Protein 5UL9 (pdb70)

Organism: Vibrio cholerae serotype O1 (strain ATCC 39315 / El Tor Inaba N16961) (NCBI:txid243277)

GO terms:
  GO:0042802 identical protein binding (F, IPI)

Radius of gyration: 40.73 Å; Cα contacts (8 Å, |Δi|>4): 2850; chains: 4; bounding box: 94×102×109 Å

Nearest PDB structures (foldseek):
  5uld-assembly2_D  TM=1.002E+00  e=3.074E-55  Vibrio cholerae O1 biovar El Tor str. N16961
  6ol1-assembly1_B  TM=9.976E-01  e=1.127E-53  Vibrio cholerae O1 biovar El Tor str. N16961
  6okz-assembly2_A  TM=9.983E-01  e=2.959E-51  Vibrio cholerae O1 biovar El Tor str. N16961
  6ol0-assembly2_B  TM=9.984E-01  e=7.138E-50  Vibrio cholerae O1 biovar El Tor str. N16961
  4f35-assembly1_D  TM=9.879E-01  e=2.222E-44  Vibrio cholerae

Sequence (1780 aa):
LHRNSLIVLADVALFLALYHFLPFEHNVVLGISMLAFIAVLWLTEALHVTVTAILVPVMAVFFGIFETQAALNNFANSIIFLFLGGFALAAAMHHQGLDKVIADKVLAMAQGKMSVAVFMLFGVTALLSMWISNTATAAMMLPLVLGVLSKVDADKQRSTYVFVLLGVAYSASIGGIATLVGSPPNAIAAAEVGLSFTDWMKFGLPTAMMMLPMAIAILYFLLKPTLNGMFELDRAPVNWDKGKVVTLGIFGLTVFLWIFSSPINAALGGFKSFDTLVALGAILMLSFARVVHWKEIQKTADWGVLLLFGGGLCLSNVLKQTGTSVFLANALSDMVSHMGIFVVILVVATFVVFLTEFASNTASAALLIPVFATVAEAFGMSPVLLSVLIAVAASCAFMLPVATPPNAIVFASGHIKQSEMMRVGLYLNIACIGLLTAIAMLFWQLHRNSLIVLADVALFLALYHFLPFEHNVVLGISMLAFIAVLWLTEALHVTVTAILVPVMAVFFGIFETQAALNNFANSIIFLFLGGFALAAAMHHQGLDKVIADKVLAMAQGKMSVAVFMLFGVTALLSMWISNTATAAMMLPLVLGVLSKVDADKQRSTYVFVLLGVAYSASIGGIATLVGSPPNAIAAAEVGLSFTDWMKFGLPTAMMMLPMAIAILYFLLKPTLNGMFELDRAPVNWDKGKVVTLGIFGLTVFLWIFSSPINAALGGFKSFDTLVALGAILMLSFARVVHWKEIQKTADWGVLLLFGGGLCLSNVLKQTGTSVFLANALSDMVSHMGIFVVILVVATFVVFLTEFASNTASAALLIPVFATVAEAFGMSPVLLSVLIAVAASCAFMLPVATPPNAIVFASGHIKQSEMMRVGLYLNIACIGLLTAIAMLFWQLHRNSLIVLADVALFLALYHFLPFEHNVVLGISMLAFIAVLWLTEALHVTVTAILVPVMAVFFGIFETQAALNNFANSIIFLFLGGFALAAAMHHQGLDKVIADKVLAMAQGKMSVAVFMLFGVTALLSMWISNTATAAMMLPLVLGVLSKVDADKQRSTYVFVLLGVAYSASIGGIATLVGSPPNAIAAAEVGLSFTDWMKFGLPTAMMMLPMAIAILYFLLKPTLNGMFELDRAPVNWDKGKVVTLGIFGLTVFLWIFSSPINAALGGFKSFDTLVALGAILMLSFARVVHWKEIQKTADWGVLLLFGGGLCLSNVLKQTGTSVFLANALSDMVSHMGIFVVILVVATFVVFLTEFASNTASAALLIPVFATVAEAFGMSPVLLSVLIAVAASCAFMLPVATPPNAIVFASGHIKQSEMMRVGLYLNIACIGLLTAIAMLFWQLHRNSLIVLADVALFLALYHFLPFEHNVVLGISMLAFIAVLWLTEALHVTVTAILVPVMAVFFGIFETQAALNNFANSIIFLFLGGFALAAAMHHQGLDKVIADKVLAMAQGKMSVAVFMLFGVTALLSMWISNTATAAMMLPLVLGVLSKVDADKQRSTYVFVLLGVAYSASIGGIATLVGSPPNAIAAAEVGLSFTDWMKFGLPTAMMMLPMAIAILYFLLKPTLNGMFELDRAPVNWDKGKVVTLGIFGLTVFLWIFSSPINAALGGFKSFDTLVALGAILMLSFARVVHWKEIQKTADWGVLLLFGGGLCLSNVLKQTGTSVFLANALSDMVSHMGIFVVILVVATFVVFLTEFASNTASAALLIPVFATVAEAFGMSPVLLSVLIAVAASCAFMLPVATPPNAIVFASGHIKQSEMMRVGLYLNIACIGLLTAIAMLFWQ

Structure (mmCIF, N/CA/C/O backbone):
data_5UL9
#
_entry.id   5UL9
#
_cell.length_a   106.125
_cell.length_b   102.112
_cell.length_c   167.991
_cell.angle_alpha   90.00
_cell.angle_beta   99.52
_cell.angle_gamma   90.00
#
_symmetry.space_group_name_H-M   'P 1 21 1'
#
loop_
_entity.id
_entity.type
_entity.pdbx_description
1 polymer 'Transporter, NadC family'
2 non-polymer 'SODIUM ION'
3 non-polymer 'CITRIC ACID'
#
loop_
_atom_site.group_PDB
_atom_site.id
_atom_site.type_symbol
_atom_site.label_atom_id
_atom_site.label_alt_id
_atom_site.label_comp_id
_atom_site.label_asym_id
_atom_site.label_entity_id
_atom_site.label_seq_id
_atom_site.pdbx_PDB_ins_code
_atom_site.Cartn_x
_atom_site.Cartn_y
_atom_site.Cartn_z
_atom_site.occupancy
_atom_site.B_iso_or_equiv
_atom_site.auth_seq_id
_atom_site.auth_comp_id
_atom_site.auth_asym_id
_atom_site.auth_atom_id
_atom_site.pdbx_PDB_model_num
ATOM 1 N N . LEU A 1 1 ? 17.877 41.313 76.524 1.00 103.61 18 LEU A N 1
ATOM 2 C CA . LEU A 1 1 ? 18.767 42.210 75.727 1.00 110.41 18 LEU A CA 1
ATOM 3 C C . LEU A 1 1 ? 18.200 42.532 74.333 1.00 115.44 18 LEU A C 1
ATOM 4 O O . LEU A 1 1 ? 18.372 43.646 73.832 1.00 123.41 18 LEU A O 1
ATOM 9 N N . HIS A 1 2 ? 17.529 41.558 73.718 1.00 114.61 19 HIS A N 1
ATOM 10 C CA . HIS A 1 2 ? 16.918 41.733 72.393 1.00 113.07 19 HIS A CA 1
ATOM 11 C C . HIS A 1 2 ? 15.535 42.393 72.484 1.00 104.74 19 HIS A C 1
ATOM 12 O O . HIS A 1 2 ? 14.876 42.316 73.526 1.00 100.88 19 HIS A O 1
ATOM 19 N N . ARG A 1 3 ? 15.111 43.043 71.396 1.00 97.17 20 ARG A N 1
ATOM 20 C CA . ARG A 1 3 ? 13.800 43.703 71.315 1.00 94.11 20 ARG A CA 1
ATOM 21 C C . ARG A 1 3 ? 12.675 42.785 71.784 1.00 91.66 20 ARG A C 1
ATOM 22 O O . ARG A 1 3 ? 11.895 43.133 72.676 1.00 92.68 20 ARG A O 1
ATOM 30 N N . ASN A 1 4 ? 12.616 41.607 71.173 1.00 83.96 21 ASN A N 1
ATOM 31 C CA . ASN A 1 4 ? 11.530 40.667 71.387 1.00 76.93 21 ASN A CA 1
ATOM 32 C C . ASN A 1 4 ? 11.503 40.078 72.793 1.00 75.53 21 ASN A C 1
ATOM 33 O O . ASN A 1 4 ? 10.428 39.859 73.351 1.00 79.55 21 ASN A O 1
ATOM 38 N N . SER A 1 5 ? 12.684 39.845 73.364 1.00 75.85 22 SER A N 1
ATOM 39 C CA . SER A 1 5 ? 12.803 39.381 74.747 1.00 77.73 22 SER A CA 1
ATOM 40 C C . SER A 1 5 ? 12.159 40.359 75.730 1.00 75.86 22 SER A C 1
ATOM 41 O O . SER A 1 5 ? 11.632 39.952 76.770 1.00 79.08 22 SER A O 1
ATOM 44 N N . LEU A 1 6 ? 12.204 41.643 75.385 1.00 70.36 23 LEU A N 1
ATOM 45 C CA . LEU A 1 6 ? 11.599 42.689 76.202 1.00 66.46 23 LEU A CA 1
ATOM 46 C C . LEU A 1 6 ? 10.093 42.719 76.030 1.00 63.96 23 LEU A C 1
ATOM 47 O O . LEU A 1 6 ? 9.361 42.740 77.023 1.00 60.44 23 LEU A O 1
ATOM 52 N N . ILE A 1 7 ? 9.640 42.716 74.770 1.00 61.53 24 ILE A N 1
ATOM 53 C CA . ILE A 1 7 ? 8.213 42.661 74.446 1.00 59.11 24 ILE A CA 1
ATOM 54 C C . ILE A 1 7 ? 7.549 41.535 75.236 1.00 58.05 24 ILE A C 1
ATOM 55 O O . ILE A 1 7 ? 6.467 41.716 75.800 1.00 62.61 24 ILE A O 1
ATOM 60 N N . VAL A 1 8 ? 8.221 40.386 75.279 1.00 52.71 25 VAL A N 1
ATOM 61 C CA . VAL A 1 8 ? 7.772 39.233 76.059 1.00 50.06 25 VAL A CA 1
ATOM 62 C C . VAL A 1 8 ? 7.663 39.557 77.551 1.00 50.17 25 VAL A C 1
ATOM 63 O O . VAL A 1 8 ? 6.628 39.294 78.174 1.00 53.06 25 VAL A O 1
ATOM 67 N N . LEU A 1 9 ? 8.717 40.144 78.111 1.00 49.45 26 LEU A N 1
ATOM 68 C CA . LEU A 1 9 ? 8.747 40.491 79.532 1.00 51.22 26 LEU A CA 1
ATOM 69 C C . LEU A 1 9 ? 7.744 41.583 79.892 1.00 51.93 26 LEU A C 1
ATOM 70 O O . LEU A 1 9 ? 7.152 41.556 80.974 1.00 49.79 26 LEU A O 1
ATOM 75 N N . ALA A 1 10 ? 7.567 42.537 78.977 1.00 54.21 27 ALA A N 1
ATOM 76 C CA . ALA A 1 10 ? 6.546 43.579 79.104 1.00 57.14 27 ALA A CA 1
ATOM 77 C C . ALA A 1 10 ? 5.149 42.989 79.012 1.00 56.98 27 ALA A C 1
ATOM 78 O O . ALA A 1 10 ? 4.215 43.481 79.642 1.00 60.33 27 ALA A O 1
ATOM 80 N N . ASP A 1 11 ? 5.013 41.936 78.215 1.00 55.46 28 ASP A N 1
ATOM 81 C CA . ASP A 1 11 ? 3.744 41.252 78.087 1.00 54.34 28 ASP A CA 1
ATOM 82 C C . ASP A 1 11 ? 3.455 40.422 79.335 1.00 54.70 28 ASP A C 1
ATOM 83 O O . ASP A 1 11 ? 2.324 40.423 79.835 1.00 57.78 28 ASP A O 1
ATOM 88 N N . VAL A 1 12 ? 4.481 39.728 79.833 1.00 49.23 29 VAL A N 1
ATOM 89 C CA . VAL A 1 12 ? 4.397 39.000 81.104 1.00 47.48 29 VAL A CA 1
ATOM 90 C C . VAL A 1 12 ? 4.025 39.964 82.232 1.00 49.53 29 VAL A C 1
ATOM 91 O O . VAL A 1 12 ? 3.182 39.647 83.079 1.00 49.14 29 VAL A O 1
ATOM 95 N N . ALA A 1 13 ? 4.644 41.145 82.218 1.00 50.98 30 ALA A N 1
ATOM 96 C CA . ALA A 1 13 ? 4.280 42.217 83.131 1.00 50.65 30 ALA A CA 1
ATOM 97 C C . ALA A 1 13 ? 2.805 42.579 82.949 1.00 50.81 30 ALA A C 1
ATOM 98 O O . ALA A 1 13 ? 2.037 42.525 83.911 1.00 49.52 30 ALA A O 1
ATOM 100 N N . LEU A 1 14 ? 2.416 42.899 81.711 1.00 51.98 31 LEU A N 1
ATOM 101 C CA . LEU A 1 14 ? 1.035 43.293 81.376 1.00 54.00 31 LEU A CA 1
ATOM 102 C C . LEU A 1 14 ? 0.006 42.284 81.862 1.00 55.74 31 LEU A C 1
ATOM 103 O O . LEU A 1 14 ? -1.032 42.663 82.421 1.00 53.05 31 LEU A O 1
ATOM 108 N N . PHE A 1 15 ? 0.294 41.005 81.625 1.00 55.97 32 PHE A N 1
ATOM 109 C CA . PHE A 1 15 ? -0.563 39.921 82.084 1.00 56.28 32 PHE A CA 1
ATOM 110 C C . PHE A 1 15 ? -0.708 39.989 83.589 1.00 54.50 32 PHE A C 1
ATOM 111 O O . PHE A 1 15 ? -1.816 40.161 84.094 1.00 56.88 32 PHE A O 1
ATOM 119 N N . LEU A 1 16 ? 0.421 39.857 84.288 1.00 50.10 33 LEU A N 1
ATOM 120 C CA . LEU A 1 16 ? 0.474 39.964 85.744 1.00 46.95 33 LEU A CA 1
ATOM 121 C C . LEU A 1 16 ? -0.317 41.160 86.265 1.00 46.56 33 LEU A C 1
ATOM 122 O O . LEU A 1 16 ? -1.074 41.037 87.229 1.00 42.87 33 LEU A O 1
ATOM 127 N N . ALA A 1 17 ? -0.136 42.305 85.606 1.00 48.69 34 ALA A N 1
ATOM 128 C CA . ALA A 1 17 ? -0.844 43.540 85.936 1.00 48.78 34 ALA A CA 1
ATOM 129 C C . ALA A 1 17 ? -2.353 43.372 85.801 1.00 49.00 34 ALA A C 1
ATOM 130 O O . ALA A 1 17 ? -3.084 43.515 86.777 1.00 50.31 34 ALA A O 1
ATOM 132 N N . LEU A 1 18 ? -2.809 43.052 84.592 1.00 49.99 35 LEU A N 1
ATOM 133 C CA . LEU A 1 18 ? -4.227 42.824 84.322 1.00 51.40 35 LEU A CA 1
ATOM 134 C C . LEU A 1 18 ? -4.826 41.786 85.261 1.00 56.21 35 LEU A C 1
ATOM 135 O O . LEU A 1 18 ? -5.948 41.944 85.747 1.00 61.96 35 LEU A O 1
ATOM 140 N N . TYR A 1 19 ? -4.062 40.729 85.510 1.00 59.36 36 TYR A N 1
ATOM 141 C CA . TYR A 1 19 ? -4.501 39.632 86.353 1.00 67.90 36 TYR A CA 1
ATOM 142 C C . TYR A 1 19 ? -4.850 40.095 87.762 1.00 70.85 36 TYR A C 1
ATOM 143 O O . TYR A 1 19 ? -5.915 39.758 88.276 1.00 75.91 36 TYR A O 1
ATOM 152 N N . HIS A 1 20 ? -3.958 40.877 88.369 1.00 73.27 37 HIS A N 1
ATOM 153 C CA . HIS A 1 20 ? -4.127 41.323 89.752 1.00 76.97 37 HIS A CA 1
ATOM 154 C C . HIS A 1 20 ? -5.060 42.518 89.924 1.00 70.38 37 HIS A C 1
ATOM 155 O O . HIS A 1 20 ? -5.658 42.686 90.983 1.00 68.92 37 HIS A O 1
ATOM 162 N N . PHE A 1 21 ? -5.193 43.334 88.881 1.00 67.05 38 PHE A N 1
ATOM 163 C CA . PHE A 1 21 ? -5.835 44.647 89.005 1.00 61.99 38 PHE A CA 1
ATOM 164 C C . PHE A 1 21 ? -7.259 44.752 88.453 1.00 57.16 38 PHE A C 1
ATOM 165 O O . PHE A 1 21 ? -8.014 45.625 88.876 1.00 55.15 38 PHE A O 1
ATOM 173 N N . LEU A 1 22 ? -7.628 43.880 87.519 1.00 55.51 39 LEU A N 1
ATOM 174 C CA . LEU A 1 22 ? -8.981 43.901 86.964 1.00 54.77 39 LEU A CA 1
ATOM 175 C C . LEU A 1 22 ? -10.010 43.490 88.014 1.00 57.79 39 LEU A C 1
ATOM 176 O O . LEU A 1 22 ? -9.783 42.536 88.763 1.00 63.63 39 LEU A O 1
ATOM 181 N N . PRO A 1 23 ? -11.142 44.216 88.074 1.00 54.46 40 PRO A N 1
ATOM 182 C CA . PRO A 1 23 ? -12.103 44.069 89.153 1.00 54.68 40 PRO A CA 1
ATOM 183 C C . PRO A 1 23 ? -13.325 43.247 88.756 1.00 55.55 40 PRO A C 1
ATOM 184 O O . PRO A 1 23 ? -14.460 43.704 88.920 1.00 55.94 40 PRO A O 1
ATOM 188 N N . PHE A 1 24 ? -13.095 42.037 88.259 1.00 54.30 41 PHE A N 1
ATOM 189 C CA . PHE A 1 24 ? -14.199 41.183 87.850 1.00 59.30 41 PHE A CA 1
ATOM 190 C C . PHE A 1 24 ? -14.170 39.796 88.490 1.00 59.62 41 PHE A C 1
ATOM 191 O O . PHE A 1 24 ? -13.211 39.423 89.173 1.00 49.93 41 PHE A O 1
ATOM 199 N N . GLU A 1 25 ? -15.254 39.054 88.266 1.00 65.31 42 GLU A N 1
ATOM 200 C CA . GLU A 1 25 ? -15.329 37.635 88.567 1.00 67.28 42 GLU A CA 1
ATOM 201 C C . GLU A 1 25 ? -14.077 36.951 88.005 1.00 66.51 42 GLU A C 1
ATOM 202 O O . GLU A 1 25 ? -13.657 37.244 86.886 1.00 68.16 42 GLU A O 1
ATOM 208 N N . HIS A 1 26 ? -13.492 36.051 88.792 1.00 68.00 43 HIS A N 1
ATOM 209 C CA . HIS A 1 26 ? -12.168 35.477 88.518 1.00 70.96 43 HIS A CA 1
ATOM 210 C C . HIS A 1 26 ? -11.915 34.954 87.098 1.00 67.56 43 HIS A C 1
ATOM 211 O O . HIS A 1 26 ? -10.856 35.218 86.524 1.00 62.39 43 HIS A O 1
ATOM 218 N N . ASN A 1 27 ? -12.874 34.207 86.551 1.00 66.08 44 ASN A N 1
ATOM 219 C CA . ASN A 1 27 ? -12.760 33.629 85.206 1.00 63.00 44 ASN A CA 1
ATOM 220 C C . ASN A 1 27 ? -12.607 34.663 84.098 1.00 62.09 44 ASN A C 1
ATOM 221 O O . ASN A 1 27 ? -11.800 34.487 83.179 1.00 65.42 44 ASN A O 1
ATOM 226 N N . VAL A 1 28 ? -13.387 35.735 84.192 1.00 55.00 45 VAL A N 1
ATOM 227 C CA . VAL A 1 28 ? -13.321 36.823 83.231 1.00 48.77 45 VAL A CA 1
ATOM 228 C C . VAL A 1 28 ? -11.949 37.486 83.265 1.00 49.16 45 VAL A C 1
ATOM 229 O O . VAL A 1 28 ? -11.375 37.757 82.214 1.00 58.15 45 VAL A O 1
ATOM 233 N N . VAL A 1 29 ? -11.428 37.725 84.467 1.00 44.49 46 VAL A N 1
ATOM 234 C CA . VAL A 1 29 ? -10.090 38.282 84.656 1.00 44.88 46 VAL A CA 1
ATOM 235 C C . VAL A 1 29 ? -9.035 37.428 83.961 1.00 50.22 46 VAL A C 1
ATOM 236 O O . VAL A 1 29 ? -8.196 37.944 83.212 1.00 52.80 46 VAL A O 1
ATOM 240 N N . LEU A 1 30 ? -9.084 36.123 84.229 1.00 49.49 47 LEU A N 1
ATOM 241 C CA . LEU A 1 30 ? -8.150 35.164 83.651 1.00 44.86 47 LEU A CA 1
ATOM 242 C C . LEU A 1 30 ? -8.275 35.134 82.132 1.00 42.94 47 LEU A C 1
ATOM 243 O O . LEU A 1 30 ? -7.260 35.139 81.422 1.00 46.65 47 LEU A O 1
ATOM 248 N N . GLY A 1 31 ? -9.519 35.111 81.651 1.00 34.76 48 GLY A N 1
ATOM 249 C CA . GLY A 1 31 ? -9.803 35.097 80.228 1.00 31.53 48 GLY A CA 1
ATOM 250 C C . GLY A 1 31 ? -9.342 36.359 79.519 1.00 32.37 48 GLY A C 1
ATOM 251 O O . GLY A 1 31 ? -8.775 36.290 78.420 1.00 34.38 48 GLY A O 1
ATOM 252 N N . ILE A 1 32 ? -9.589 37.510 80.142 1.00 30.36 49 ILE A N 1
ATOM 253 C CA . ILE A 1 32 ? -9.148 38.798 79.606 1.00 35.81 49 ILE A CA 1
ATOM 254 C C . ILE A 1 32 ? -7.620 38.883 79.595 1.00 38.97 49 ILE A C 1
ATOM 255 O O . ILE A 1 32 ? -7.027 39.210 78.569 1.00 41.44 49 ILE A O 1
ATOM 260 N N . SER A 1 33 ? -6.999 38.582 80.736 1.00 43.27 50 SER A N 1
ATOM 261 C CA . SER A 1 33 ? -5.543 38.596 80.869 1.00 47.24 50 SER A CA 1
ATOM 262 C C . SER A 1 33 ? -4.867 37.744 79.805 1.00 50.82 50 SER A C 1
ATOM 263 O O . SER A 1 33 ? -3.901 38.187 79.169 1.00 56.08 50 SER A O 1
ATOM 266 N N . MET A 1 34 ? -5.379 36.529 79.608 1.00 46.66 51 MET A N 1
ATOM 267 C CA . MET A 1 34 ? -4.866 35.654 78.560 1.00 45.92 51 MET A CA 1
ATOM 268 C C . MET A 1 34 ? -5.060 36.261 77.178 1.00 41.13 51 MET A C 1
ATOM 269 O O . MET A 1 34 ? -4.133 36.237 76.372 1.00 39.60 51 MET A O 1
ATOM 274 N N . LEU A 1 35 ? -6.247 36.812 76.914 1.00 36.39 52 LEU A N 1
ATOM 275 C CA . LEU A 1 35 ? -6.527 37.413 75.611 1.00 30.62 52 LEU A CA 1
ATOM 276 C C . LEU A 1 35 ? -5.517 38.489 75.250 1.00 26.25 52 LEU A C 1
ATOM 277 O O . LEU A 1 35 ? -5.002 38.495 74.132 1.00 19.06 52 LEU A O 1
ATOM 282 N N . ALA A 1 36 ? -5.251 39.385 76.201 1.00 28.53 53 ALA A N 1
ATOM 283 C CA . ALA A 1 36 ? -4.242 40.438 76.053 1.00 33.45 53 ALA A CA 1
ATOM 284 C C . ALA A 1 36 ? -2.841 39.867 75.828 1.00 35.08 53 ALA A C 1
ATOM 285 O O . ALA A 1 36 ? -2.142 40.263 74.889 1.00 35.26 53 ALA A O 1
ATOM 287 N N . PHE A 1 37 ? -2.445 38.936 76.694 1.00 35.41 54 PHE A N 1
ATOM 288 C CA . PHE A 1 37 ? -1.160 38.275 76.579 1.00 37.82 54 PHE A CA 1
ATOM 289 C C . PHE A 1 37 ? -0.945 37.768 75.159 1.00 38.35 54 PHE A C 1
ATOM 290 O O . PHE A 1 37 ? -0.009 38.184 74.474 1.00 46.34 54 PHE A O 1
ATOM 298 N N . ILE A 1 38 ? -1.819 36.874 74.719 1.00 36.44 55 ILE A N 1
ATOM 299 C CA . ILE A 1 38 ? -1.747 36.299 73.382 1.00 39.98 55 ILE A CA 1
ATOM 300 C C . ILE A 1 38 ? -1.798 37.386 72.303 1.00 43.61 55 ILE A C 1
ATOM 301 O O . ILE A 1 38 ? -0.949 37.400 71.405 1.00 47.78 55 ILE A O 1
ATOM 306 N N . ALA A 1 39 ? -2.773 38.295 72.416 1.00 44.59 56 ALA A N 1
ATOM 307 C CA . ALA A 1 39 ? -2.972 39.409 71.471 1.00 42.59 56 ALA A CA 1
ATOM 308 C C . ALA A 1 39 ? -1.679 40.116 71.105 1.00 43.12 56 ALA A C 1
ATOM 309 O O . ALA A 1 39 ? -1.383 40.297 69.920 1.00 44.35 56 ALA A O 1
ATOM 311 N N . VAL A 1 40 ? -0.930 40.507 72.138 1.00 42.91 57 VAL A N 1
ATOM 312 C CA . VAL A 1 40 ? 0.402 41.106 72.013 1.00 39.64 57 VAL A CA 1
ATOM 313 C C . VAL A 1 40 ? 1.380 40.189 71.268 1.00 40.01 57 VAL A C 1
ATOM 314 O O . VAL A 1 40 ? 1.922 40.562 70.223 1.00 40.37 57 VAL A O 1
ATOM 318 N N . LEU A 1 41 ? 1.571 38.985 71.799 1.00 38.07 58 LEU A N 1
ATOM 319 C CA . LEU A 1 41 ? 2.527 38.021 71.258 1.00 42.63 58 LEU A CA 1
ATOM 320 C C . LEU A 1 41 ? 2.342 37.658 69.786 1.00 47.72 58 LEU A C 1
ATOM 321 O O . LEU A 1 41 ? 3.296 37.224 69.126 1.00 49.78 58 LEU A O 1
ATOM 326 N N . TRP A 1 42 ? 1.120 37.808 69.280 1.00 51.61 59 TRP A N 1
ATOM 327 C CA . TRP A 1 42 ? 0.819 37.458 67.890 1.00 51.75 59 TRP A CA 1
ATOM 328 C C . TRP A 1 42 ? 0.924 38.648 66.963 1.00 51.75 59 TRP A C 1
ATOM 329 O O . TRP A 1 42 ? 1.203 38.501 65.772 1.00 51.32 59 TRP A O 1
ATOM 340 N N . LEU A 1 43 ? 0.683 39.828 67.512 1.00 54.34 60 LEU A N 1
ATOM 341 C CA . LEU A 1 43 ? 0.746 41.041 66.726 1.00 58.07 60 LEU A CA 1
ATOM 342 C C . LEU A 1 43 ? 2.176 41.555 66.638 1.00 59.60 60 LEU A C 1
ATOM 343 O O . LEU A 1 43 ? 2.631 41.953 65.562 1.00 65.81 60 LEU A O 1
ATOM 348 N N . THR A 1 44 ? 2.890 41.525 67.759 1.00 58.06 61 THR A N 1
ATOM 349 C CA . THR A 1 44 ? 4.313 41.860 67.757 1.00 55.22 61 THR A CA 1
ATOM 350 C C . THR A 1 44 ? 5.146 40.763 67.096 1.00 53.93 61 THR A C 1
ATOM 351 O O . THR A 1 44 ? 6.083 41.054 66.363 1.00 58.55 61 THR A O 1
ATOM 355 N N . GLU A 1 45 ? 4.783 39.509 67.346 1.00 52.82 62 GLU A N 1
ATOM 356 C CA . GLU A 1 45 ? 5.571 38.358 66.901 1.00 54.41 62 GLU A CA 1
ATOM 357 C C . GLU A 1 45 ? 6.931 38.309 67.610 1.00 50.51 62 GLU A C 1
ATOM 358 O O . GLU A 1 45 ? 7.942 37.938 67.014 1.00 41.91 62 GLU A O 1
ATOM 364 N N . ALA A 1 46 ? 6.927 38.689 68.890 1.00 51.55 63 ALA A N 1
ATOM 365 C CA . ALA A 1 46 ? 8.076 38.543 69.788 1.00 50.99 63 ALA A CA 1
ATOM 366 C C . ALA A 1 46 ? 8.522 37.088 69.873 1.00 53.17 63 ALA A C 1
ATOM 367 O O . ALA A 1 46 ? 9.720 36.801 69.865 1.00 58.24 63 ALA A O 1
ATOM 369 N N . LEU A 1 47 ? 7.552 36.181 69.968 1.00 53.36 64 LEU A N 1
ATOM 370 C CA . LEU A 1 47 ? 7.787 34.750 69.789 1.00 56.60 64 LEU A CA 1
ATOM 371 C C . LEU A 1 47 ? 7.177 34.333 68.457 1.00 57.90 64 LEU A C 1
ATOM 372 O O . LEU A 1 47 ? 6.231 34.975 67.990 1.00 61.96 64 LEU A O 1
ATOM 377 N N . HIS A 1 48 ? 7.706 33.271 67.846 1.00 55.99 65 HIS A N 1
ATOM 378 C CA . HIS A 1 48 ? 7.151 32.786 66.586 1.00 58.65 65 HIS A CA 1
ATOM 379 C C . HIS A 1 48 ? 5.659 32.523 66.753 1.00 60.64 65 HIS A C 1
ATOM 380 O O . HIS A 1 48 ? 5.236 31.930 67.746 1.00 67.63 65 HIS A O 1
ATOM 387 N N . VAL A 1 49 ? 4.879 32.994 65.783 1.00 58.88 66 VAL A N 1
ATOM 388 C CA . VAL A 1 49 ? 3.445 32.705 65.662 1.00 58.50 66 VAL A CA 1
ATOM 389 C C . VAL A 1 49 ? 3.061 31.306 66.179 1.00 56.83 66 VAL A C 1
ATOM 390 O O . VAL A 1 49 ? 2.079 31.160 66.913 1.00 59.90 66 VAL A O 1
ATOM 394 N N . THR A 1 50 ? 3.844 30.292 65.801 1.00 48.15 67 THR A N 1
ATOM 395 C CA . THR A 1 50 ? 3.580 28.897 66.167 1.00 40.64 67 THR A CA 1
ATOM 396 C C . THR A 1 50 ? 3.920 28.576 67.623 1.00 42.21 67 THR A C 1
ATOM 397 O O . THR A 1 50 ? 3.276 27.736 68.246 1.00 48.91 67 THR A O 1
ATOM 401 N N . VAL A 1 51 ? 4.930 29.235 68.167 1.00 41.97 68 VAL A N 1
ATOM 402 C CA . VAL A 1 51 ? 5.287 29.027 69.568 1.00 40.88 68 VAL A CA 1
ATOM 403 C C . VAL A 1 51 ? 4.203 29.629 70.467 1.00 41.92 68 VAL A C 1
ATOM 404 O O . VAL A 1 51 ? 3.853 29.054 71.500 1.00 42.60 68 VAL A O 1
ATOM 408 N N . THR A 1 52 ? 3.667 30.776 70.051 1.00 43.96 69 THR A N 1
ATOM 409 C CA . THR A 1 52 ? 2.541 31.413 70.735 1.00 49.13 69 THR A CA 1
ATOM 410 C C . THR A 1 52 ? 1.312 30.500 70.668 1.00 51.35 69 THR A C 1
ATOM 411 O O . THR A 1 52 ? 0.572 30.364 71.644 1.00 54.21 69 THR A O 1
ATOM 415 N N . ALA A 1 53 ? 1.114 29.873 69.510 1.00 50.07 70 ALA A N 1
ATOM 416 C CA . ALA A 1 53 ? 0.025 28.928 69.307 1.00 48.96 70 ALA A CA 1
ATOM 417 C C . ALA A 1 53 ? 0.064 27.798 70.336 1.00 50.03 70 ALA A C 1
ATOM 418 O O . ALA A 1 53 ? -0.965 27.454 70.927 1.00 55.56 70 ALA A O 1
ATOM 420 N N . ILE A 1 54 ? 1.260 27.247 70.548 1.00 43.81 71 ILE A N 1
ATOM 421 C CA . ILE A 1 54 ? 1.502 26.194 71.528 1.00 41.44 71 ILE A CA 1
ATOM 422 C C . ILE A 1 54 ? 1.344 26.730 72.946 1.00 43.49 71 ILE A C 1
ATOM 423 O O . ILE A 1 54 ? 1.001 25.988 73.869 1.00 51.87 71 ILE A O 1
ATOM 428 N N . LEU A 1 55 ? 1.592 28.021 73.118 1.00 42.78 72 LEU A N 1
ATOM 429 C CA . LEU A 1 55 ? 1.511 28.628 74.439 1.00 38.81 72 LEU A CA 1
ATOM 430 C C . LEU A 1 55 ? 0.071 28.659 74.971 1.00 37.11 72 LEU A C 1
ATOM 431 O O . LEU A 1 55 ? -0.144 28.588 76.183 1.00 36.95 72 LEU A O 1
ATOM 436 N N . VAL A 1 56 ? -0.899 28.739 74.055 1.00 35.71 73 VAL A N 1
ATOM 437 C CA . VAL A 1 56 ? -2.325 28.799 74.416 1.00 33.44 73 VAL A CA 1
ATOM 438 C C . VAL A 1 56 ? -2.781 27.606 75.288 1.00 30.65 73 VAL A C 1
ATOM 439 O O . VAL A 1 56 ? -3.279 27.810 76.402 1.00 28.14 73 VAL A O 1
ATOM 443 N N . PRO A 1 57 ? -2.594 26.361 74.804 1.00 27.33 74 PRO A N 1
ATOM 444 C CA . PRO A 1 57 ? -3.105 25.252 75.605 1.00 31.10 74 PRO A CA 1
ATOM 445 C C . PRO A 1 57 ? -2.353 25.123 76.906 1.00 38.75 74 PRO A C 1
ATOM 446 O O . PRO A 1 57 ? -2.987 24.946 77.946 1.00 48.68 74 PRO A O 1
ATOM 450 N N . VAL A 1 58 ? -1.023 25.230 76.850 1.00 38.90 75 VAL A N 1
ATOM 451 C CA . VAL A 1 58 ? -0.189 25.071 78.040 1.00 38.03 75 VAL A CA 1
ATOM 452 C C . VAL A 1 58 ? -0.586 26.063 79.154 1.00 39.84 75 VAL A C 1
ATOM 453 O O . VAL A 1 58 ? -0.482 25.745 80.340 1.00 40.21 75 VAL A O 1
ATOM 457 N N . MET A 1 59 ? -1.088 27.239 78.775 1.00 41.07 76 MET A N 1
ATOM 458 C CA . MET A 1 59 ? -1.692 28.151 79.750 1.00 43.41 76 MET A CA 1
ATOM 459 C C . MET A 1 59 ? -3.041 27.621 80.224 1.00 45.75 76 MET A C 1
ATOM 460 O O . MET A 1 59 ? -3.249 27.410 81.422 1.00 48.07 76 MET A O 1
ATOM 465 N N . ALA A 1 60 ? -3.946 27.416 79.266 1.00 45.97 77 ALA A N 1
ATOM 466 C CA . ALA A 1 60 ? -5.288 26.904 79.523 1.00 45.27 77 ALA A CA 1
ATOM 467 C C . ALA A 1 60 ? -5.243 25.765 80.536 1.00 47.97 77 ALA A C 1
ATOM 468 O O . ALA A 1 60 ? -6.061 25.709 81.458 1.00 51.58 77 ALA A O 1
ATOM 470 N N . VAL A 1 61 ? -4.258 24.884 80.369 1.00 46.97 78 VAL A N 1
ATOM 471 C CA . VAL A 1 61 ? -4.113 23.696 81.202 1.00 49.64 78 VAL A CA 1
ATOM 472 C C . VAL A 1 61 ? -3.624 24.040 82.595 1.00 46.93 78 VAL A C 1
ATOM 473 O O . VAL A 1 61 ? -4.159 23.534 83.585 1.00 46.79 78 VAL A O 1
ATOM 477 N N . PHE A 1 62 ? -2.603 24.889 82.665 1.00 43.81 79 PHE A N 1
ATOM 478 C CA . PHE A 1 62 ? -2.049 25.273 83.951 1.00 43.29 79 PHE A CA 1
ATOM 479 C C . PHE A 1 62 ? -3.011 26.133 84.753 1.00 41.45 79 PHE A C 1
ATOM 480 O O . PHE A 1 62 ? -3.069 26.028 85.980 1.00 43.15 79 PHE A O 1
ATOM 488 N N . PHE A 1 63 ? -3.793 26.952 84.059 1.00 40.42 80 PHE A N 1
ATOM 489 C CA . PHE A 1 63 ? -4.818 27.744 84.727 1.00 44.06 80 PHE A CA 1
ATOM 490 C C . PHE A 1 63 ? -6.170 27.035 84.852 1.00 41.39 80 PHE A C 1
ATOM 491 O O . PHE A 1 63 ? -7.206 27.679 84.966 1.00 38.75 80 PHE A O 1
ATOM 499 N N . GLY A 1 64 ? -6.143 25.705 84.831 1.00 41.66 81 GLY A N 1
ATOM 500 C CA . GLY A 1 64 ? -7.317 24.882 85.130 1.00 48.69 81 GLY A CA 1
ATOM 501 C C . GLY A 1 64 ? -8.544 25.031 84.245 1.00 49.06 81 GLY A C 1
ATOM 502 O O . GLY A 1 64 ? -9.585 24.443 84.533 1.00 48.79 81 GLY A O 1
ATOM 503 N N . ILE A 1 65 ? -8.424 25.813 83.176 1.00 49.99 82 ILE A N 1
ATOM 504 C CA . ILE A 1 65 ? -9.527 26.023 82.239 1.00 50.44 82 ILE A CA 1
ATOM 505 C C . ILE A 1 65 ? -9.919 24.714 81.541 1.00 54.35 82 ILE A C 1
ATOM 506 O O . ILE A 1 65 ? -11.105 24.427 81.381 1.00 63.85 82 ILE A O 1
ATOM 511 N N . PHE A 1 66 ? -8.924 23.928 81.136 1.00 55.45 83 PHE A N 1
ATOM 512 C CA . PHE A 1 66 ? -9.154 22.635 80.491 1.00 56.74 83 PHE A CA 1
ATOM 513 C C . PHE A 1 66 ? -8.211 21.573 81.039 1.00 58.81 83 PHE A C 1
ATOM 514 O O . PHE A 1 66 ? -7.223 21.897 81.705 1.00 60.45 83 PHE A O 1
ATOM 522 N N . GLU A 1 67 ? -8.512 20.307 80.748 1.00 57.96 84 GLU A N 1
ATOM 523 C CA . GLU A 1 67 ? -7.580 19.219 81.037 1.00 59.75 84 GLU A CA 1
ATOM 524 C C . GLU A 1 67 ? -6.639 19.031 79.847 1.00 54.88 84 GLU A C 1
ATOM 525 O O . GLU A 1 67 ? -7.035 19.270 78.705 1.00 51.82 84 GLU A O 1
ATOM 531 N N . THR A 1 68 ? -5.397 18.617 80.112 1.00 51.47 85 THR A N 1
ATOM 532 C CA . THR A 1 68 ? -4.345 18.605 79.075 1.00 44.72 85 THR A CA 1
ATOM 533 C C . THR A 1 68 ? -4.829 18.010 77.752 1.00 39.06 85 THR A C 1
ATOM 534 O O . THR A 1 68 ? -4.626 18.598 76.687 1.00 34.91 85 THR A O 1
ATOM 538 N N . GLN A 1 69 ? -5.487 16.854 77.829 1.00 36.96 86 GLN A N 1
ATOM 539 C CA . GLN A 1 69 ? -5.936 16.154 76.629 1.00 37.25 86 GLN A CA 1
ATOM 540 C C . GLN A 1 69 ? -7.047 16.902 75.904 1.00 32.14 86 GLN A C 1
ATOM 541 O O . GLN A 1 69 ? -7.083 16.920 74.672 1.00 27.81 86 GLN A O 1
ATOM 547 N N . ALA A 1 70 ? -7.940 17.519 76.673 1.00 31.09 87 ALA A N 1
ATOM 548 C CA . ALA A 1 70 ? -9.047 18.286 76.101 1.00 36.15 87 ALA A CA 1
ATOM 549 C C . ALA A 1 70 ? -8.504 19.455 75.294 1.00 35.63 87 ALA A C 1
ATOM 550 O O . ALA A 1 70 ? -8.956 19.695 74.160 1.00 36.68 87 ALA A O 1
ATOM 552 N N . ALA A 1 71 ? -7.521 20.155 75.871 1.00 32.22 88 ALA A N 1
ATOM 553 C CA . ALA A 1 71 ? -6.891 21.307 75.223 1.00 29.45 88 ALA A CA 1
ATOM 554 C C . ALA A 1 71 ? -6.152 20.894 73.954 1.00 27.93 88 ALA A C 1
ATOM 555 O O . ALA A 1 71 ? -6.222 21.584 72.941 1.00 28.83 88 ALA A O 1
ATOM 557 N N . LEU A 1 72 ? -5.466 19.757 74.012 1.00 23.27 89 LEU A N 1
ATOM 558 C CA . LEU A 1 72 ? -4.689 19.285 72.882 1.00 27.62 89 LEU A CA 1
ATOM 559 C C . LEU A 1 72 ? -5.561 18.850 71.719 1.00 33.06 89 LEU A C 1
ATOM 560 O O . LEU A 1 72 ? -5.232 19.098 70.555 1.00 38.29 89 LEU A O 1
ATOM 565 N N . ASN A 1 73 ? -6.677 18.205 72.043 1.00 38.73 90 ASN A N 1
ATOM 566 C CA . ASN A 1 73 ? -7.624 17.724 71.041 1.00 39.93 90 ASN A CA 1
ATOM 567 C C . ASN A 1 73 ? -7.971 18.742 69.962 1.00 43.86 90 ASN A C 1
ATOM 568 O O . ASN A 1 73 ? -8.414 18.364 68.870 1.00 50.09 90 ASN A O 1
ATOM 573 N N . ASN A 1 74 ? -7.773 20.022 70.275 1.00 43.69 91 ASN A N 1
ATOM 574 C CA . ASN A 1 74 ? -7.996 21.114 69.333 1.00 48.84 91 ASN A CA 1
ATOM 575 C C . ASN A 1 74 ? -7.113 21.024 68.086 1.00 49.45 91 ASN A C 1
ATOM 576 O O . ASN A 1 74 ? -7.552 21.310 66.963 1.00 53.01 91 ASN A O 1
ATOM 581 N N . PHE A 1 75 ? -5.873 20.601 68.296 1.00 44.17 92 PHE A N 1
ATOM 582 C CA . PHE A 1 75 ? -4.908 20.463 67.222 1.00 41.73 92 PHE A CA 1
ATOM 583 C C . PHE A 1 75 ? -5.256 19.356 66.226 1.00 43.41 92 PHE A C 1
ATOM 584 O O . PHE A 1 75 ? -4.585 19.205 65.209 1.00 47.12 92 PHE A O 1
ATOM 592 N N . ALA A 1 76 ? -6.308 18.592 66.502 1.00 46.07 93 ALA A N 1
ATOM 593 C CA . ALA A 1 76 ? -6.759 17.561 65.575 1.00 42.97 93 ALA A CA 1
ATOM 594 C C . ALA A 1 76 ? -8.122 17.884 64.946 1.00 42.66 93 ALA A C 1
ATOM 595 O O . ALA A 1 76 ? -8.808 16.991 64.445 1.00 41.87 93 ALA A O 1
ATOM 597 N N . ASN A 1 77 ? -8.508 19.159 64.956 1.00 41.62 94 ASN A N 1
ATOM 598 C CA . ASN A 1 77 ? -9.718 19.580 64.261 1.00 45.32 94 ASN A CA 1
ATOM 599 C C . ASN A 1 77 ? -9.668 19.157 62.793 1.00 46.65 94 ASN A C 1
ATOM 600 O O . ASN A 1 77 ? -8.604 19.181 62.180 1.00 54.98 94 ASN A O 1
ATOM 605 N N . SER A 1 78 ? -10.818 18.778 62.236 1.00 46.33 95 SER A N 1
ATOM 606 C CA . SER A 1 78 ? -10.893 18.263 60.860 1.00 46.27 95 SER A CA 1
ATOM 607 C C . SER A 1 78 ? -10.474 19.248 59.756 1.00 45.40 95 SER A C 1
ATOM 608 O O . SER A 1 78 ? -10.049 18.819 58.680 1.00 43.61 95 SER A O 1
ATOM 611 N N . ILE A 1 79 ? -10.601 20.552 60.013 1.00 45.09 96 ILE A N 1
ATOM 612 C CA . ILE A 1 79 ? -10.159 21.571 59.053 1.00 48.08 96 ILE A CA 1
ATOM 613 C C . ILE A 1 79 ? -8.642 21.563 58.928 1.00 45.02 96 ILE A C 1
ATOM 614 O O . ILE A 1 79 ? -8.107 21.688 57.818 1.00 42.96 96 ILE A O 1
ATOM 619 N N . ILE A 1 80 ? -7.958 21.389 60.059 1.00 42.33 97 ILE A N 1
ATOM 620 C CA . ILE A 1 80 ? -6.504 21.226 60.059 1.00 42.60 97 ILE A CA 1
ATOM 621 C C . ILE A 1 80 ? -6.062 20.184 59.041 1.00 41.98 97 ILE A C 1
ATOM 622 O O . ILE A 1 80 ? -5.120 20.419 58.278 1.00 46.38 97 ILE A O 1
ATOM 627 N N . PHE A 1 81 ? -6.752 19.048 59.019 1.00 37.14 98 PHE A N 1
ATOM 628 C CA . PHE A 1 81 ? -6.421 17.980 58.075 1.00 41.98 98 PHE A CA 1
ATOM 629 C C . PHE A 1 81 ? -6.786 18.302 56.631 1.00 43.88 98 PHE A C 1
ATOM 630 O O . PHE A 1 81 ? -6.043 17.949 55.708 1.00 42.80 98 PHE A O 1
ATOM 638 N N . LEU A 1 82 ? -7.922 18.972 56.443 1.00 46.93 99 LEU A N 1
ATOM 639 C CA . LEU A 1 82 ? -8.326 19.436 55.122 1.00 48.72 99 LEU A CA 1
ATOM 640 C C . LEU A 1 82 ? -7.236 20.317 54.524 1.00 47.78 99 LEU A C 1
ATOM 641 O O . LEU A 1 82 ? -6.913 20.197 53.341 1.00 48.26 99 LEU A O 1
ATOM 646 N N . PHE A 1 83 ? -6.666 21.187 55.354 1.00 46.11 100 PHE A N 1
ATOM 647 C CA . PHE A 1 83 ? -5.581 22.054 54.919 1.00 48.74 100 PHE A CA 1
ATOM 648 C C . PHE A 1 83 ? -4.291 21.283 54.614 1.00 50.08 100 PHE A C 1
ATOM 649 O O . PHE A 1 83 ? -3.598 21.605 53.647 1.00 52.28 100 PHE A O 1
ATOM 657 N N . LEU A 1 84 ? -3.982 20.264 55.419 1.00 49.41 101 LEU A N 1
ATOM 658 C CA . LEU A 1 84 ? -2.854 19.366 55.135 1.00 47.43 101 LEU A CA 1
ATOM 659 C C . LEU A 1 84 ? -3.047 18.601 53.825 1.00 50.73 101 LEU A C 1
ATOM 660 O O . LEU A 1 84 ? -2.074 18.262 53.158 1.00 56.87 101 LEU A O 1
ATOM 665 N N . GLY A 1 85 ? -4.297 18.318 53.471 1.00 50.14 102 GLY A N 1
ATOM 666 C CA . GLY A 1 85 ? -4.604 17.710 52.179 1.00 51.28 102 GLY A CA 1
ATOM 667 C C . GLY A 1 85 ? -4.236 18.647 51.037 1.00 52.03 102 GLY A C 1
ATOM 668 O O . GLY A 1 85 ? -3.628 18.240 50.042 1.00 49.77 102 GLY A O 1
ATOM 669 N N . GLY A 1 86 ? -4.600 19.914 51.193 1.00 52.05 103 GLY A N 1
ATOM 670 C CA . GLY A 1 86 ? -4.300 20.929 50.196 1.00 55.09 103 GLY A CA 1
ATOM 671 C C . GLY A 1 86 ? -2.814 21.194 50.056 1.00 55.32 103 GLY A C 1
ATOM 672 O O . GLY A 1 86 ? -2.358 21.614 48.990 1.00 59.26 103 GLY A O 1
ATOM 673 N N . PHE A 1 87 ? -2.065 20.956 51.135 1.00 54.56 104 PHE A N 1
ATOM 674 C CA . PHE A 1 87 ? -0.600 21.063 51.121 1.00 52.67 104 PHE A CA 1
ATOM 675 C C . PHE A 1 87 ? 0.032 19.953 50.295 1.00 52.61 104 PHE A C 1
ATOM 676 O O . PHE A 1 87 ? 1.007 20.184 49.577 1.00 54.38 104 PHE A O 1
ATOM 684 N N . ALA A 1 88 ? -0.522 18.750 50.416 1.00 50.86 105 ALA A N 1
ATOM 685 C CA . ALA A 1 88 ? -0.037 17.592 49.674 1.00 50.59 105 ALA A CA 1
ATOM 686 C C . ALA A 1 88 ? -0.442 17.687 48.214 1.00 51.36 105 ALA A C 1
ATOM 687 O O . ALA A 1 88 ? 0.277 17.220 47.340 1.00 54.14 105 ALA A O 1
ATOM 689 N N . LEU A 1 89 ? -1.598 18.289 47.959 1.00 53.47 106 LEU A N 1
ATOM 690 C CA . LEU A 1 89 ? -2.065 18.496 46.602 1.00 54.38 106 LEU A CA 1
ATOM 691 C C . LEU A 1 89 ? -1.152 19.485 45.875 1.00 55.07 106 LEU A C 1
ATOM 692 O O . LEU A 1 89 ? -0.869 19.320 44.686 1.00 56.61 106 LEU A O 1
ATOM 697 N N . ALA A 1 90 ? -0.685 20.499 46.601 1.00 54.12 107 ALA A N 1
ATOM 698 C CA . ALA A 1 90 ? 0.251 21.485 46.063 1.00 56.38 107 ALA A CA 1
ATOM 699 C C . ALA A 1 90 ? 1.615 20.857 45.829 1.00 58.01 107 ALA A C 1
ATOM 700 O O . ALA A 1 90 ? 2.185 20.979 44.746 1.00 60.09 107 ALA A O 1
ATOM 702 N N . ALA A 1 91 ? 2.122 20.179 46.856 1.00 62.40 108 ALA A N 1
ATOM 703 C CA . ALA A 1 91 ? 3.385 19.448 46.791 1.00 64.51 108 ALA A CA 1
ATOM 704 C C . ALA A 1 91 ? 3.483 18.600 45.530 1.00 64.59 108 ALA A C 1
ATOM 705 O O . ALA A 1 91 ? 4.533 18.547 44.890 1.00 64.30 108 ALA A O 1
ATOM 707 N N . ALA A 1 92 ? 2.376 17.945 45.183 1.00 65.43 109 ALA A N 1
ATOM 708 C CA . ALA A 1 92 ? 2.318 17.062 44.030 1.00 65.95 109 ALA A CA 1
ATOM 709 C C . ALA A 1 92 ? 2.572 17.840 42.757 1.00 68.20 109 ALA A C 1
ATOM 710 O O . ALA A 1 92 ? 3.519 17.546 42.035 1.00 71.16 109 ALA A O 1
ATOM 712 N N . MET A 1 93 ? 1.754 18.852 42.493 1.00 68.14 110 MET A N 1
ATOM 713 C CA . MET A 1 93 ? 1.883 19.579 41.239 1.00 74.11 110 MET A CA 1
ATOM 714 C C . MET A 1 93 ? 3.122 20.466 41.133 1.00 73.18 110 MET A C 1
ATOM 715 O O . MET A 1 93 ? 3.466 20.907 40.040 1.00 80.05 110 MET A O 1
ATOM 720 N N . HIS A 1 94 ? 3.801 20.726 42.245 1.00 73.14 111 HIS A N 1
ATOM 721 C CA . HIS A 1 94 ? 5.077 21.435 42.164 1.00 76.57 111 HIS A CA 1
ATOM 722 C C . HIS A 1 94 ? 6.227 20.491 41.820 1.00 76.82 111 HIS A C 1
ATOM 723 O O . HIS A 1 94 ? 6.996 20.765 40.901 1.00 78.12 111 HIS A O 1
ATOM 730 N N . HIS A 1 95 ? 6.345 19.392 42.567 1.00 79.73 112 HIS A N 1
ATOM 731 C CA . HIS A 1 95 ? 7.334 18.342 42.281 1.00 81.01 112 HIS A CA 1
ATOM 732 C C . HIS A 1 95 ? 7.134 17.782 40.874 1.00 79.01 112 HIS A C 1
ATOM 733 O O . HIS A 1 95 ? 8.100 17.442 40.189 1.00 76.41 112 HIS A O 1
ATOM 740 N N . GLN A 1 96 ? 5.874 17.698 40.454 1.00 75.18 113 GLN A N 1
ATOM 741 C CA . GLN A 1 96 ? 5.526 17.243 39.117 1.00 70.93 113 GLN A CA 1
ATOM 742 C C . GLN A 1 96 ? 5.810 18.322 38.075 1.00 68.68 113 GLN A C 1
ATOM 743 O O . GLN A 1 96 ? 6.007 18.018 36.905 1.00 68.38 113 GLN A O 1
ATOM 749 N N . GLY A 1 97 ? 5.830 19.578 38.508 1.00 70.32 114 GLY A N 1
ATOM 750 C CA . GLY A 1 97 ? 6.078 20.704 37.611 1.00 68.74 114 GLY A CA 1
ATOM 751 C C . GLY A 1 97 ? 4.851 21.144 36.832 1.00 68.14 114 GLY A C 1
ATOM 752 O O . GLY A 1 97 ? 4.964 21.917 35.880 1.00 71.30 114 GLY A O 1
ATOM 753 N N . LEU A 1 98 ? 3.680 20.655 37.243 1.00 64.33 115 LEU A N 1
ATOM 754 C CA . LEU A 1 98 ? 2.404 21.014 36.625 1.00 65.14 115 LEU A CA 1
ATOM 755 C C . LEU A 1 98 ? 2.056 22.503 36.802 1.00 72.55 115 LEU A C 1
ATOM 756 O O . LEU A 1 98 ? 1.174 23.024 36.116 1.00 75.12 115 LEU A O 1
ATOM 761 N N . ASP A 1 99 ? 2.751 23.181 37.717 1.00 86.11 116 ASP A N 1
ATOM 762 C CA . ASP A 1 99 ? 2.601 24.633 37.907 1.00 92.62 116 ASP A CA 1
ATOM 763 C C . ASP A 1 99 ? 3.342 25.423 36.826 1.00 94.36 116 ASP A C 1
ATOM 764 O O . ASP A 1 99 ? 2.862 26.464 36.372 1.00 89.90 116 ASP A O 1
ATOM 769 N N . LYS A 1 100 ? 4.508 24.909 36.426 1.00 98.72 117 LYS A N 1
ATOM 770 C CA . LYS A 1 100 ? 5.304 25.464 35.330 1.00 96.67 117 LYS A CA 1
ATOM 771 C C . LYS A 1 100 ? 4.558 25.351 34.012 1.00 94.83 117 LYS A C 1
ATOM 772 O O . LYS A 1 100 ? 4.469 26.325 33.273 1.00 101.17 117 LYS A O 1
ATOM 778 N N . VAL A 1 101 ? 4.020 24.165 33.724 1.00 91.44 118 VAL A N 1
ATOM 779 C CA . VAL A 1 101 ? 3.315 23.925 32.458 1.00 86.26 118 VAL A CA 1
ATOM 780 C C . VAL A 1 101 ? 2.062 24.797 32.323 1.00 83.80 118 VAL A C 1
ATOM 781 O O . VAL A 1 101 ? 1.767 25.292 31.233 1.00 82.71 118 VAL A O 1
ATOM 785 N N . ILE A 1 102 ? 1.347 24.993 33.434 1.00 79.82 119 ILE A N 1
ATOM 786 C CA . ILE A 1 102 ? 0.165 25.856 33.462 1.00 78.58 119 ILE A CA 1
ATOM 787 C C . ILE A 1 102 ? 0.568 27.321 33.259 1.00 85.40 119 ILE A C 1
ATOM 788 O O . ILE A 1 102 ? -0.219 28.121 32.755 1.00 87.65 119 ILE A O 1
ATOM 793 N N . ALA A 1 103 ? 1.805 27.653 33.631 1.00 92.91 120 ALA A N 1
ATOM 794 C CA . ALA A 1 103 ? 2.359 28.988 33.393 1.00 96.65 120 ALA A CA 1
ATOM 795 C C . ALA A 1 103 ? 2.785 29.181 31.935 1.00 96.80 120 ALA A C 1
ATOM 796 O O . ALA A 1 103 ? 2.348 30.128 31.292 1.00 91.59 120 ALA A O 1
ATOM 798 N N . ASP A 1 104 ? 3.624 28.279 31.424 1.00 104.98 121 ASP A N 1
ATOM 799 C CA . ASP A 1 104 ? 4.112 28.330 30.041 1.00 109.12 121 ASP A CA 1
ATOM 800 C C . ASP A 1 104 ? 2.978 28.292 29.030 1.00 107.65 121 ASP A C 1
ATOM 801 O O . ASP A 1 104 ? 2.872 29.177 28.184 1.00 106.57 121 ASP A O 1
ATOM 806 N N . LYS A 1 105 ? 2.144 27.255 29.125 1.00 106.40 122 LYS A N 1
ATOM 807 C CA . LYS A 1 105 ? 1.027 27.036 28.202 1.00 107.02 122 LYS A CA 1
ATOM 808 C C . LYS A 1 105 ? 0.092 28.251 28.112 1.00 107.34 122 LYS A C 1
ATOM 809 O O . LYS A 1 105 ? -0.398 28.572 27.032 1.00 110.53 122 LYS A O 1
ATOM 815 N N . VAL A 1 106 ? -0.134 28.928 29.238 1.00 106.64 123 VAL A N 1
ATOM 816 C CA . VAL A 1 106 ? -0.961 30.142 29.258 1.00 102.87 123 VAL A CA 1
ATOM 817 C C . VAL A 1 106 ? -0.155 31.380 28.837 1.00 106.07 123 VAL A C 1
ATOM 818 O O . VAL A 1 106 ? -0.668 32.242 28.124 1.00 105.99 123 VAL A O 1
ATOM 822 N N . LEU A 1 107 ? 1.105 31.456 29.266 1.00 108.51 124 LEU A N 1
ATOM 823 C CA . LEU A 1 107 ? 1.972 32.596 28.944 1.00 100.21 124 LEU A CA 1
ATOM 824 C C . LEU A 1 107 ? 2.362 32.641 27.469 1.00 98.02 124 LEU A C 1
ATOM 825 O O . LEU A 1 107 ? 2.407 33.714 26.873 1.00 98.88 124 LEU A O 1
ATOM 830 N N . ALA A 1 108 ? 2.646 31.476 26.890 1.00 98.56 125 ALA A N 1
ATOM 831 C CA . ALA A 1 108 ? 2.976 31.380 25.471 1.00 102.75 125 ALA A CA 1
ATOM 832 C C . ALA A 1 108 ? 1.733 31.392 24.567 1.00 108.76 125 ALA A C 1
ATOM 833 O O . ALA A 1 108 ? 1.858 31.331 23.341 1.00 110.43 125 ALA A O 1
ATOM 835 N N . MET A 1 109 ? 0.545 31.459 25.178 1.00 116.64 126 MET A N 1
ATOM 836 C CA . MET A 1 109 ? -0.701 31.725 24.441 1.00 119.90 126 MET A CA 1
ATOM 837 C C . MET A 1 109 ? -0.670 33.168 23.949 1.00 115.78 126 MET A C 1
ATOM 838 O O . MET A 1 109 ? -1.160 33.476 22.861 1.00 114.22 126 MET A O 1
ATOM 843 N N . ALA A 1 110 ? -0.096 34.045 24.771 1.00 115.19 127 ALA A N 1
ATOM 844 C CA . ALA A 1 110 ? 0.256 35.399 24.363 1.00 115.54 127 ALA A CA 1
ATOM 845 C C . ALA A 1 110 ? 1.503 35.310 23.492 1.00 116.24 127 ALA A C 1
ATOM 846 O O . ALA A 1 110 ? 2.554 34.850 23.945 1.00 121.30 127 ALA A O 1
ATOM 848 N N . GLN A 1 111 ? 1.380 35.751 22.243 1.00 114.23 128 GLN A N 1
ATOM 849 C CA . GLN A 1 111 ? 2.376 35.460 21.209 1.00 111.96 128 GLN A CA 1
ATOM 850 C C . GLN A 1 111 ? 3.717 36.161 21.423 1.00 110.63 128 GLN A C 1
ATOM 851 O O . GLN A 1 111 ? 4.772 35.528 21.360 1.00 114.09 128 GLN A O 1
ATOM 857 N N . GLY A 1 112 ? 3.672 37.464 21.679 1.00 108.23 129 GLY A N 1
ATOM 858 C CA . GLY A 1 112 ? 4.886 38.254 21.834 1.00 116.71 129 GLY A CA 1
ATOM 859 C C . GLY A 1 112 ? 4.606 39.660 22.318 1.00 125.01 129 GLY A C 1
ATOM 860 O O . GLY A 1 112 ? 5.405 40.577 22.095 1.00 132.12 129 GLY A O 1
ATOM 861 N N . LYS A 1 113 ? 3.471 39.821 22.991 1.00 124.12 130 LYS A N 1
ATOM 862 C CA . LYS A 1 113 ? 2.992 41.133 23.407 1.00 126.15 130 LYS A CA 1
ATOM 863 C C . LYS A 1 113 ? 3.067 41.309 24.918 1.00 125.56 130 LYS A C 1
ATOM 864 O O . LYS A 1 113 ? 2.547 40.490 25.674 1.00 132.55 130 LYS A O 1
ATOM 870 N N . MET A 1 114 ? 3.730 42.384 25.344 1.00 122.38 131 MET A N 1
ATOM 871 C CA . MET A 1 114 ? 3.831 42.757 26.755 1.00 117.65 131 MET A CA 1
ATOM 872 C C . MET A 1 114 ? 2.485 43.202 27.321 1.00 113.74 131 MET A C 1
ATOM 873 O O . MET A 1 114 ? 2.266 43.127 28.530 1.00 118.07 131 MET A O 1
ATOM 878 N N . SER A 1 115 ? 1.601 43.674 26.443 1.00 110.38 132 SER A N 1
ATOM 879 C CA . SER A 1 115 ? 0.229 44.024 26.811 1.00 109.81 132 SER A CA 1
ATOM 880 C C . SER A 1 115 ? -0.513 42.815 27.373 1.00 113.04 132 SER A C 1
ATOM 881 O O . SER A 1 115 ? -1.064 42.871 28.474 1.00 117.51 132 SER A O 1
ATOM 884 N N . VAL A 1 116 ? -0.506 41.721 26.616 1.00 115.84 133 VAL A N 1
ATOM 885 C CA . VAL A 1 116 ? -1.231 40.507 26.987 1.00 121.12 133 VAL A CA 1
ATOM 886 C C . VAL A 1 116 ? -0.328 39.497 27.731 1.00 122.11 133 VAL A C 1
ATOM 887 O O . VAL A 1 116 ? -0.709 38.345 27.964 1.00 125.48 133 VAL A O 1
ATOM 891 N N . ALA A 1 117 ? 0.863 39.956 28.119 1.00 118.59 134 ALA A N 1
ATOM 892 C CA . ALA A 1 117 ? 1.793 39.160 28.920 1.00 112.14 134 ALA A CA 1
ATOM 893 C C . ALA A 1 117 ? 1.492 39.326 30.397 1.00 109.09 134 ALA A C 1
ATOM 894 O O . ALA A 1 117 ? 1.259 38.346 31.107 1.00 113.06 134 ALA A O 1
ATOM 896 N N . VAL A 1 118 ? 1.504 40.579 30.849 1.00 105.00 135 VAL A N 1
ATOM 897 C CA . VAL A 1 118 ? 1.274 40.910 32.252 1.00 103.88 135 VAL A CA 1
ATOM 898 C C . VAL A 1 118 ? -0.168 40.626 32.673 1.00 105.87 135 VAL A C 1
ATOM 899 O O . VAL A 1 118 ? -0.419 40.233 33.812 1.00 115.07 135 VAL A O 1
ATOM 903 N N . PHE A 1 119 ? -1.103 40.803 31.743 1.00 102.26 136 PHE A N 1
ATOM 904 C CA . PHE A 1 119 ? -2.511 40.493 31.979 1.00 102.21 136 PHE A CA 1
ATOM 905 C C . PHE A 1 119 ? -2.753 38.997 32.171 1.00 101.16 136 PHE A C 1
ATOM 906 O O . PHE A 1 119 ? -3.635 38.589 32.932 1.00 98.58 136 PHE A O 1
ATOM 914 N N . MET A 1 120 ? -1.961 38.186 31.477 1.00 101.91 137 MET A N 1
ATOM 915 C CA . MET A 1 120 ? -1.996 36.746 31.666 1.00 103.32 137 MET A CA 1
ATOM 916 C C . MET A 1 120 ? -1.134 36.316 32.852 1.00 97.28 137 MET A C 1
ATOM 917 O O . MET A 1 120 ? -1.363 35.255 33.426 1.00 103.55 137 MET A O 1
ATOM 922 N N . LEU A 1 121 ? -0.155 37.144 33.220 1.00 86.95 138 LEU A N 1
ATOM 923 C CA . LEU A 1 121 ? 0.666 36.889 34.407 1.00 82.18 138 LEU A CA 1
ATOM 924 C C . LEU A 1 121 ? -0.123 37.051 35.704 1.00 83.76 138 LEU A C 1
ATOM 925 O O . LEU A 1 121 ? 0.121 36.332 36.674 1.00 89.65 138 LEU A O 1
ATOM 930 N N . PHE A 1 122 ? -1.059 37.998 35.720 1.00 79.34 139 PHE A N 1
ATOM 931 C CA . PHE A 1 122 ? -1.910 38.217 36.887 1.00 76.40 139 PHE A CA 1
ATOM 932 C C . PHE A 1 122 ? -2.989 37.146 36.968 1.00 74.83 139 PHE A C 1
ATOM 933 O O . PHE A 1 122 ? -3.285 36.631 38.048 1.00 73.15 139 PHE A O 1
ATOM 941 N N . GLY A 1 123 ? -3.564 36.812 35.813 1.00 74.78 140 GLY A N 1
ATOM 942 C CA . GLY A 1 123 ? -4.607 35.793 35.715 1.00 72.52 140 GLY A CA 1
ATOM 943 C C . GLY A 1 123 ? -4.140 34.398 36.086 1.00 68.65 140 GLY A C 1
ATOM 944 O O . GLY A 1 123 ? -4.941 33.564 36.505 1.00 65.46 140 GLY A O 1
ATOM 945 N N . VAL A 1 124 ? -2.844 34.143 35.923 1.00 69.47 141 VAL A N 1
ATOM 946 C CA . VAL A 1 124 ? -2.258 32.868 36.324 1.00 72.98 141 VAL A CA 1
ATOM 947 C C . VAL A 1 124 ? -1.938 32.884 37.815 1.00 75.56 141 VAL A C 1
ATOM 948 O O . VAL A 1 124 ? -2.401 32.014 38.556 1.00 79.90 141 VAL A O 1
ATOM 952 N N . THR A 1 125 ? -1.169 33.882 38.252 1.00 72.82 142 THR A N 1
ATOM 953 C CA . THR A 1 125 ? -0.800 34.020 39.662 1.00 71.97 142 THR A CA 1
ATOM 954 C C . THR A 1 125 ? -2.022 33.870 40.570 1.00 70.40 142 THR A C 1
ATOM 955 O O . THR A 1 125 ? -1.943 33.228 41.619 1.00 70.93 142 THR A O 1
ATOM 959 N N . ALA A 1 126 ? -3.150 34.437 40.145 1.00 68.05 143 ALA A N 1
ATOM 960 C CA . ALA A 1 126 ? -4.408 34.312 40.880 1.00 67.05 143 ALA A CA 1
ATOM 961 C C . ALA A 1 126 ? -4.973 32.893 40.831 1.00 66.19 143 ALA A C 1
ATOM 962 O O . ALA A 1 126 ? -5.359 32.343 41.864 1.00 65.06 143 ALA A O 1
ATOM 964 N N . LEU A 1 127 ? -5.015 32.302 39.637 1.00 65.90 144 LEU A N 1
ATOM 965 C CA . LEU A 1 127 ? -5.553 30.951 39.476 1.00 67.70 144 LEU A CA 1
ATOM 966 C C . LEU A 1 127 ? -4.700 29.888 40.150 1.00 66.32 144 LEU A C 1
ATOM 967 O O . LEU A 1 127 ? -5.234 28.911 40.679 1.00 63.08 144 LEU A O 1
ATOM 972 N N . LEU A 1 128 ? -3.383 30.088 40.135 1.00 65.44 145 LEU A N 1
ATOM 973 C CA . LEU A 1 128 ? -2.463 29.198 40.841 1.00 62.94 145 LEU A CA 1
ATOM 974 C C . LEU A 1 128 ? -2.562 29.369 42.347 1.00 60.11 145 LEU A C 1
ATOM 975 O O . LEU A 1 128 ? -2.462 28.397 43.093 1.00 60.65 145 LEU A O 1
ATOM 980 N N . SER A 1 129 ? -2.765 30.606 42.793 1.00 55.48 146 SER A N 1
ATOM 981 C CA . SER A 1 129 ? -2.832 30.881 44.224 1.00 57.44 146 SER A CA 1
ATOM 982 C C . SER A 1 129 ? -4.043 30.256 44.915 1.00 64.11 146 SER A C 1
ATOM 983 O O . SER A 1 129 ? -3.997 30.000 46.132 1.00 61.41 146 SER A O 1
ATOM 986 N N . MET A 1 130 ? -5.112 30.029 44.145 1.00 65.70 147 MET A N 1
ATOM 987 C CA . MET A 1 130 ? -6.343 29.407 44.640 1.00 61.96 147 MET A CA 1
ATOM 988 C C . MET A 1 130 ? -6.104 28.076 45.338 1.00 61.26 147 MET A C 1
ATOM 989 O O . MET A 1 130 ? -6.897 27.670 46.179 1.00 63.28 147 MET A O 1
ATOM 994 N N . TRP A 1 131 ? -5.015 27.401 44.980 1.00 60.08 148 TRP A N 1
ATOM 995 C CA . TRP A 1 131 ? -4.793 26.026 45.402 1.00 60.16 148 TRP A CA 1
ATOM 996 C C . TRP A 1 131 ? -3.465 25.823 46.090 1.00 60.85 148 TRP A C 1
ATOM 997 O O . TRP A 1 131 ? -3.305 24.872 46.865 1.00 59.15 148 TRP A O 1
ATOM 1008 N N . ILE A 1 132 ? -2.516 26.712 45.810 1.00 62.06 149 ILE A N 1
ATOM 1009 C CA . ILE A 1 132 ? -1.125 26.457 46.177 1.00 67.94 149 ILE A CA 1
ATOM 1010 C C . ILE A 1 132 ? -0.700 27.067 47.512 1.00 68.52 149 ILE A C 1
ATOM 1011 O O . ILE A 1 132 ? -0.373 26.332 48.455 1.00 75.61 149 ILE A O 1
ATOM 1016 N N . SER A 1 133 ? -0.731 28.395 47.590 1.00 60.11 150 SER A N 1
ATOM 1017 C CA . SER A 1 133 ? -0.134 29.136 48.698 1.00 57.19 150 SER A CA 1
ATOM 1018 C C . SER A 1 133 ? -0.085 30.579 48.218 1.00 59.45 150 SER A C 1
ATOM 1019 O O . SER A 1 133 ? -0.563 30.876 47.123 1.00 58.71 150 SER A O 1
ATOM 1022 N N . ASN A 1 134 ? 0.447 31.480 49.034 1.00 63.76 151 ASN A N 1
ATOM 1023 C CA . ASN A 1 134 ? 0.718 32.837 48.569 1.00 66.22 151 ASN A CA 1
ATOM 1024 C C . ASN A 1 134 ? 2.224 33.049 48.444 1.00 64.84 151 ASN A C 1
ATOM 1025 O O . ASN A 1 134 ? 2.720 33.333 47.355 1.00 63.98 151 ASN A O 1
ATOM 1030 N N . THR A 1 135 ? 2.940 32.875 49.555 1.00 64.47 152 THR A N 1
ATOM 1031 C CA . THR A 1 135 ? 4.405 32.907 49.582 1.00 70.03 152 THR A CA 1
ATOM 1032 C C . THR A 1 135 ? 4.997 32.008 48.499 1.00 73.94 152 THR A C 1
ATOM 1033 O O . THR A 1 135 ? 6.017 32.345 47.893 1.00 75.68 152 THR A O 1
ATOM 1037 N N . ALA A 1 136 ? 4.349 30.870 48.256 1.00 72.25 153 ALA A N 1
ATOM 1038 C CA . ALA A 1 136 ? 4.833 29.916 47.264 1.00 70.53 153 ALA A CA 1
ATOM 1039 C C . ALA A 1 136 ? 4.533 30.358 45.838 1.00 65.40 153 ALA A C 1
ATOM 1040 O O . ALA A 1 136 ? 5.383 30.222 44.959 1.00 61.52 153 ALA A O 1
ATOM 1042 N N . THR A 1 137 ? 3.329 30.881 45.616 1.00 61.52 154 THR A N 1
ATOM 1043 C CA . THR A 1 137 ? 2.914 31.313 44.282 1.00 60.72 154 THR A CA 1
ATOM 1044 C C . THR A 1 137 ? 3.727 32.527 43.845 1.00 61.78 154 THR A C 1
ATOM 1045 O O . THR A 1 137 ? 4.147 32.610 42.692 1.00 61.44 154 THR A O 1
ATOM 1049 N N . ALA A 1 138 ? 3.965 33.446 44.780 1.00 64.48 155 ALA A N 1
ATOM 1050 C CA . ALA A 1 138 ? 4.736 34.661 44.508 1.00 66.66 155 ALA A CA 1
ATOM 1051 C C . ALA A 1 138 ? 6.203 34.373 44.178 1.00 71.27 155 ALA A C 1
ATOM 1052 O O . ALA A 1 138 ? 6.707 34.843 43.157 1.00 76.58 155 ALA A O 1
ATOM 1054 N N . ALA A 1 139 ? 6.878 33.600 45.031 1.00 73.25 156 ALA A N 1
ATOM 1055 C CA . ALA A 1 139 ? 8.292 33.252 44.827 1.00 74.69 156 ALA A CA 1
ATOM 1056 C C . ALA A 1 139 ? 8.521 32.446 43.550 1.00 76.64 156 ALA A C 1
ATOM 1057 O O . ALA A 1 139 ? 9.606 32.491 42.966 1.00 78.06 156 ALA A O 1
ATOM 1059 N N . MET A 1 140 ? 7.492 31.712 43.131 1.00 77.00 157 MET A N 1
ATOM 1060 C CA . MET A 1 140 ? 7.529 30.932 41.901 1.00 73.99 157 MET A CA 1
ATOM 1061 C C . MET A 1 140 ? 7.303 31.829 40.681 1.00 70.42 157 MET A C 1
ATOM 1062 O O . MET A 1 140 ? 7.813 31.546 39.603 1.00 70.77 157 MET A O 1
ATOM 1067 N N . MET A 1 141 ? 6.563 32.922 40.863 1.00 68.91 158 MET A N 1
ATOM 1068 C CA . MET A 1 141 ? 6.271 33.852 39.765 1.00 67.66 158 MET A CA 1
ATOM 1069 C C . MET A 1 141 ? 7.382 34.849 39.460 1.00 71.74 158 MET A C 1
ATOM 1070 O O . MET A 1 141 ? 7.547 35.245 38.308 1.00 73.19 158 MET A O 1
ATOM 1075 N N . LEU A 1 142 ? 8.127 35.257 40.487 1.00 77.79 159 LEU A N 1
ATOM 1076 C CA . LEU A 1 142 ? 9.173 36.279 40.351 1.00 79.58 159 LEU A CA 1
ATOM 1077 C C . LEU A 1 142 ? 10.132 36.053 39.164 1.00 85.69 159 LEU A C 1
ATOM 1078 O O . LEU A 1 142 ? 10.324 36.971 38.363 1.00 95.08 159 LEU A O 1
ATOM 1083 N N . PRO A 1 143 ? 10.733 34.843 39.044 1.00 82.77 160 PRO A N 1
ATOM 1084 C CA . PRO A 1 143 ? 11.592 34.565 37.881 1.00 79.21 160 PRO A CA 1
ATOM 1085 C C . PRO A 1 143 ? 10.868 34.672 36.535 1.00 77.11 160 PRO A C 1
ATOM 1086 O O . PRO A 1 143 ? 11.473 35.086 35.546 1.00 77.80 160 PRO A O 1
ATOM 1090 N N . LEU A 1 144 ? 9.588 34.310 36.509 1.00 73.82 161 LEU A N 1
ATOM 1091 C CA . LEU A 1 144 ? 8.792 34.355 35.286 1.00 70.29 161 LEU A CA 1
ATOM 1092 C C . LEU A 1 144 ? 8.393 35.773 34.904 1.00 73.62 161 LEU A C 1
ATOM 1093 O O . LEU A 1 144 ? 8.145 36.053 33.731 1.00 79.32 161 LEU A O 1
ATOM 1098 N N . VAL A 1 145 ? 8.314 36.657 35.897 1.00 77.50 162 VAL A N 1
ATOM 1099 C CA . VAL A 1 145 ? 7.984 38.066 35.669 1.00 80.84 162 VAL A CA 1
ATOM 1100 C C . VAL A 1 145 ? 9.232 38.829 35.226 1.00 85.22 162 VAL A C 1
ATOM 1101 O O . VAL A 1 145 ? 9.197 39.566 34.236 1.00 89.09 162 VAL A O 1
ATOM 1105 N N . LEU A 1 146 ? 10.332 38.634 35.954 1.00 84.18 163 LEU A N 1
ATOM 1106 C CA . LEU A 1 146 ? 11.625 39.226 35.597 1.00 84.60 163 LEU A CA 1
ATOM 1107 C C . LEU A 1 146 ? 12.110 38.741 34.227 1.00 88.57 163 LEU A C 1
ATOM 1108 O O . LEU A 1 146 ? 12.896 39.420 33.561 1.00 93.89 163 LEU A O 1
ATOM 1113 N N . GLY A 1 147 ? 11.635 37.566 33.818 1.00 87.88 164 GLY A N 1
ATOM 1114 C CA . GLY A 1 147 ? 11.914 37.030 32.491 1.00 84.37 164 GLY A CA 1
ATOM 1115 C C . GLY A 1 147 ? 11.243 37.844 31.404 1.00 83.40 164 GLY A C 1
ATOM 1116 O O . GLY A 1 147 ? 11.844 38.113 30.363 1.00 92.16 164 GLY A O 1
ATOM 1117 N N . VAL A 1 148 ? 9.999 38.245 31.657 1.00 79.52 165 VAL A N 1
ATOM 1118 C CA . VAL A 1 148 ? 9.216 39.032 30.704 1.00 82.66 165 VAL A CA 1
ATOM 1119 C C . VAL A 1 148 ? 9.689 40.493 30.645 1.00 89.96 165 VAL A C 1
ATOM 1120 O O . VAL A 1 148 ? 9.957 41.020 29.561 1.00 92.07 165 VAL A O 1
ATOM 1124 N N . LEU A 1 149 ? 9.812 41.127 31.811 1.00 97.41 166 LEU A N 1
ATOM 1125 C CA . LEU A 1 149 ? 10.217 42.537 31.912 1.00 106.05 166 LEU A CA 1
ATOM 1126 C C . LEU A 1 149 ? 11.727 42.746 31.757 1.00 112.60 166 LEU A C 1
ATOM 1127 O O . LEU A 1 149 ? 12.322 43.616 32.406 1.00 113.70 166 LEU A O 1
ATOM 1132 N N . SER A 1 150 ? 12.337 41.940 30.893 1.00 114.97 167 SER A N 1
ATOM 1133 C CA . SER A 1 150 ? 13.756 42.047 30.591 1.00 112.42 167 SER A CA 1
ATOM 1134 C C . SER A 1 150 ? 13.961 42.582 29.175 1.00 116.51 167 SER A C 1
ATOM 1135 O O . SER A 1 150 ? 15.055 43.028 28.826 1.00 116.79 167 SER A O 1
ATOM 1138 N N . LYS A 1 151 ? 12.903 42.537 28.366 1.00 121.64 168 LYS A N 1
ATOM 1139 C CA . LYS A 1 151 ? 12.914 43.172 27.047 1.00 125.56 168 LYS A CA 1
ATOM 1140 C C . LYS A 1 151 ? 12.715 44.683 27.145 1.00 134.14 168 LYS A C 1
ATOM 1141 O O . LYS A 1 151 ? 13.416 45.438 26.470 1.00 136.42 168 LYS A O 1
ATOM 1147 N N . VAL A 1 152 ? 11.757 45.116 27.968 1.00 143.50 169 VAL A N 1
ATOM 1148 C CA . VAL A 1 152 ? 11.691 46.519 28.399 1.00 143.24 169 VAL A CA 1
ATOM 1149 C C . VAL A 1 152 ? 12.554 46.618 29.660 1.00 141.93 169 VAL A C 1
ATOM 1150 O O . VAL A 1 152 ? 12.057 46.717 30.786 1.00 133.16 169 VAL A O 1
ATOM 1154 N N . ASP A 1 153 ? 13.864 46.559 29.432 1.00 147.57 170 ASP A N 1
ATOM 1155 C CA . ASP A 1 153 ? 14.863 46.503 30.489 1.00 148.29 170 ASP A CA 1
ATOM 1156 C C . ASP A 1 153 ? 15.094 47.871 31.117 1.00 147.21 170 ASP A C 1
ATOM 1157 O O . ASP A 1 153 ? 15.400 47.959 32.307 1.00 144.35 170 ASP A O 1
ATOM 1162 N N . ALA A 1 154 ? 14.953 48.926 30.312 1.00 147.94 171 ALA A N 1
ATOM 1163 C CA . ALA A 1 154 ? 15.105 50.296 30.789 1.00 148.66 171 ALA A CA 1
ATOM 1164 C C . ALA A 1 154 ? 14.398 50.433 32.132 1.00 150.96 171 ALA A C 1
ATOM 1165 O O . ALA A 1 154 ? 13.169 50.413 32.199 1.00 150.57 171 ALA A O 1
ATOM 1167 N N . ASP A 1 155 ? 15.189 50.505 33.202 1.00 153.80 172 ASP A N 1
ATOM 1168 C CA . ASP A 1 155 ? 14.654 50.667 34.555 1.00 150.45 172 ASP A CA 1
ATOM 1169 C C . ASP A 1 155 ? 14.700 52.133 34.988 1.00 149.47 172 ASP A C 1
ATOM 1170 O O . ASP A 1 155 ? 14.342 52.474 36.117 1.00 158.31 172 ASP A O 1
ATOM 1175 N N . LYS A 1 156 ? 15.165 52.986 34.075 1.00 133.46 173 LYS A N 1
ATOM 1176 C CA . LYS A 1 156 ? 14.848 54.405 34.108 1.00 121.57 173 LYS A CA 1
ATOM 1177 C C . LYS A 1 156 ? 13.416 54.526 33.572 1.00 118.88 173 LYS A C 1
ATOM 1178 O O . LYS A 1 156 ? 12.761 55.561 33.714 1.00 121.25 173 LYS A O 1
ATOM 1184 N N . GLN A 1 157 ? 12.957 53.441 32.946 1.00 113.39 174 GLN A N 1
ATOM 1185 C CA . GLN A 1 157 ? 11.555 53.213 32.605 1.00 107.35 174 GLN A CA 1
ATOM 1186 C C . GLN A 1 157 ? 10.951 52.239 33.650 1.00 108.19 174 GLN A C 1
ATOM 1187 O O . GLN A 1 157 ? 10.503 51.136 33.321 1.00 109.70 174 GLN A O 1
ATOM 1193 N N . ARG A 1 158 ? 10.961 52.676 34.913 1.00 103.72 175 ARG A N 1
ATOM 1194 C CA . ARG A 1 158 ? 10.556 51.875 36.083 1.00 89.04 175 ARG A CA 1
ATOM 1195 C C . ARG A 1 158 ? 9.100 51.446 36.106 1.00 86.78 175 ARG A C 1
ATOM 1196 O O . ARG A 1 158 ? 8.801 50.272 36.293 1.00 84.92 175 ARG A O 1
ATOM 1204 N N . SER A 1 159 ? 8.203 52.414 35.944 1.00 89.02 176 SER A N 1
ATOM 1205 C CA . SER A 1 159 ? 6.765 52.217 36.139 1.00 90.30 176 SER A CA 1
ATOM 1206 C C . SER A 1 159 ? 6.134 51.166 35.221 1.00 94.21 176 SER A C 1
ATOM 1207 O O . SER A 1 159 ? 5.001 50.734 35.443 1.00 94.26 176 SER A O 1
ATOM 1210 N N . THR A 1 160 ? 6.871 50.762 34.191 1.00 101.26 177 THR A N 1
ATOM 1211 C CA . THR A 1 160 ? 6.493 49.618 33.373 1.00 108.01 177 THR A CA 1
ATOM 1212 C C . THR A 1 160 ? 6.688 48.345 34.196 1.00 102.23 177 THR A C 1
ATOM 1213 O O . THR A 1 160 ? 5.794 47.502 34.291 1.00 101.90 177 THR A O 1
ATOM 1217 N N . TYR A 1 161 ? 7.859 48.244 34.815 1.00 94.75 178 TYR A N 1
ATOM 1218 C CA . TYR A 1 161 ? 8.306 47.020 35.468 1.00 86.39 178 TYR A CA 1
ATOM 1219 C C . TYR A 1 161 ? 8.039 47.009 36.992 1.00 80.42 178 TYR A C 1
ATOM 1220 O O . TYR A 1 161 ? 8.381 46.053 37.685 1.00 78.39 178 TYR A O 1
ATOM 1229 N N . VAL A 1 162 ? 7.370 48.060 37.483 1.00 80.31 179 VAL A N 1
ATOM 1230 C CA . VAL A 1 162 ? 6.829 48.097 38.857 1.00 76.85 179 VAL A CA 1
ATOM 1231 C C . VAL A 1 162 ? 5.365 47.670 38.876 1.00 70.61 179 VAL A C 1
ATOM 1232 O O . VAL A 1 162 ? 4.921 47.021 39.813 1.00 70.76 179 VAL A O 1
ATOM 1236 N N . PHE A 1 163 ? 4.625 48.057 37.840 1.00 70.04 180 PHE A N 1
ATOM 1237 C CA . PHE A 1 163 ? 3.225 47.692 37.689 1.00 69.08 180 PHE A CA 1
ATOM 1238 C C . PHE A 1 163 ? 3.084 46.173 37.613 1.00 73.07 180 PHE A C 1
ATOM 1239 O O . PHE A 1 163 ? 2.188 45.596 38.229 1.00 75.46 180 PHE A O 1
ATOM 1247 N N . VAL A 1 164 ? 3.981 45.532 36.867 1.00 75.84 181 VAL A N 1
ATOM 1248 C CA . VAL A 1 164 ? 3.924 44.085 36.671 1.00 75.55 181 VAL A CA 1
ATOM 1249 C C . VAL A 1 164 ? 4.519 43.299 37.840 1.00 76.04 181 VAL A C 1
ATOM 1250 O O . VAL A 1 164 ? 4.304 42.092 37.938 1.00 80.08 181 VAL A O 1
ATOM 1252 N N . LEU A 1 165 ? 5.263 43.976 38.717 1.00 73.31 182 LEU A N 1
ATOM 1253 C CA . LEU A 1 165 ? 5.799 43.344 39.929 1.00 71.79 182 LEU A CA 1
ATOM 1254 C C . LEU A 1 165 ? 4.803 43.398 41.080 1.00 72.56 182 LEU A C 1
ATOM 1255 O O . LEU A 1 165 ? 4.469 42.376 41.683 1.00 73.56 182 LEU A O 1
ATOM 1260 N N . LEU A 1 166 ? 4.344 44.609 41.381 1.00 71.69 183 LEU A N 1
ATOM 1261 C CA . LEU A 1 166 ? 3.334 44.840 42.401 1.00 64.80 183 LEU A CA 1
ATOM 1262 C C . LEU A 1 166 ? 2.033 44.145 42.026 1.00 66.43 183 LEU A C 1
ATOM 1263 O O . LEU A 1 166 ? 1.238 43.803 42.895 1.00 68.85 183 LEU A O 1
ATOM 1268 N N . GLY A 1 167 ? 1.835 43.935 40.726 1.00 69.95 184 GLY A N 1
ATOM 1269 C CA . GLY A 1 167 ? 0.638 43.287 40.205 1.00 71.33 184 GLY A CA 1
ATOM 1270 C C . GLY A 1 167 ? 0.469 41.842 40.636 1.00 73.36 184 GLY A C 1
ATOM 1271 O O . GLY A 1 167 ? -0.630 41.433 41.009 1.00 71.98 184 GLY A O 1
ATOM 1272 N N . VAL A 1 168 ? 1.550 41.064 40.581 1.00 78.47 185 VAL A N 1
ATOM 1273 C CA . VAL A 1 168 ? 1.488 39.646 40.961 1.00 77.77 185 VAL A CA 1
ATOM 1274 C C . VAL A 1 168 ? 1.421 39.442 42.475 1.00 80.42 185 VAL A C 1
ATOM 1275 O O . VAL A 1 168 ? 0.693 38.568 42.946 1.00 86.43 185 VAL A O 1
ATOM 1279 N N . ALA A 1 169 ? 2.162 40.258 43.227 1.00 78.94 186 ALA A N 1
ATOM 1280 C CA . ALA A 1 169 ? 2.161 40.201 44.695 1.00 75.26 186 ALA A CA 1
ATOM 1281 C C . ALA A 1 169 ? 0.767 40.440 45.285 1.00 77.12 186 ALA A C 1
ATOM 1282 O O . ALA A 1 169 ? 0.487 40.057 46.424 1.00 81.50 186 ALA A O 1
ATOM 1284 N N . TYR A 1 170 ? -0.095 41.078 44.496 1.00 76.22 187 TYR A N 1
ATOM 1285 C CA . TYR A 1 170 ? -1.476 41.339 44.875 1.00 72.30 187 TYR A CA 1
ATOM 1286 C C . TYR A 1 170 ? -2.369 40.238 44.330 1.00 73.13 187 TYR A C 1
ATOM 1287 O O . TYR A 1 170 ? -3.297 39.805 45.004 1.00 75.54 187 TYR A O 1
ATOM 1296 N N . SER A 1 171 ? -2.077 39.786 43.111 1.00 78.02 188 SER A N 1
ATOM 1297 C CA . SER A 1 171 ? -2.813 38.689 42.484 1.00 81.57 188 SER A CA 1
ATOM 1298 C C . SER A 1 171 ? -2.654 37.389 43.269 1.00 79.90 188 SER A C 1
ATOM 1299 O O . SER A 1 171 ? -3.563 36.555 43.285 1.00 81.96 188 SER A O 1
ATOM 1302 N N . ALA A 1 172 ? -1.498 37.228 43.913 1.00 75.50 189 ALA A N 1
ATOM 1303 C CA . ALA A 1 172 ? -1.240 36.082 44.780 1.00 75.84 189 ALA A CA 1
ATOM 1304 C C . ALA A 1 172 ? -2.083 36.168 46.048 1.00 75.71 189 ALA A C 1
ATOM 1305 O O . ALA A 1 172 ? -2.649 35.169 46.489 1.00 80.37 189 ALA A O 1
ATOM 1307 N N . SER A 1 173 ? -2.173 37.364 46.624 1.00 70.65 190 SER A N 1
ATOM 1308 C CA . SER A 1 173 ? -2.953 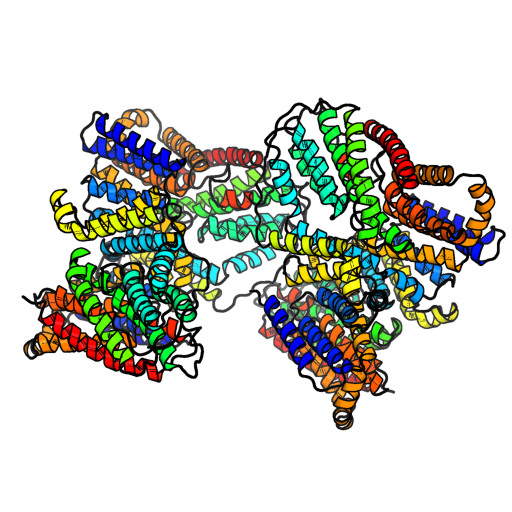37.569 47.844 1.00 65.02 190 SER A CA 1
ATOM 1309 C C . SER A 1 173 ? -4.469 37.543 47.592 1.00 62.88 190 SER A C 1
ATOM 1310 O O . SER A 1 173 ? -5.220 37.015 48.414 1.00 66.06 190 SER A O 1
ATOM 1313 N N . ILE A 1 174 ? -4.907 38.088 46.456 1.00 59.88 191 ILE A N 1
ATOM 1314 C CA . ILE A 1 174 ? -6.328 38.093 46.081 1.00 60.60 191 ILE A CA 1
ATOM 1315 C C . ILE A 1 174 ? -6.818 36.704 45.668 1.00 60.11 191 ILE A C 1
ATOM 1316 O O . ILE A 1 174 ? -7.936 36.304 46.005 1.00 60.00 191 ILE A O 1
ATOM 1321 N N . GLY A 1 175 ? -5.980 35.977 44.936 1.00 59.86 192 GLY A N 1
ATOM 1322 C CA . GLY A 1 175 ? -6.296 34.610 44.533 1.00 62.57 192 GLY A CA 1
ATOM 1323 C C . GLY A 1 175 ? -6.418 33.667 45.717 1.00 65.22 192 GLY A C 1
ATOM 1324 O O . GLY A 1 175 ? -7.033 32.604 45.606 1.00 64.84 192 GLY A O 1
ATOM 1325 N N . GLY A 1 176 ? -5.833 34.066 46.848 1.00 66.23 193 GLY A N 1
ATOM 1326 C CA . GLY A 1 176 ? -5.860 33.285 48.084 1.00 66.01 193 GLY A CA 1
ATOM 1327 C C . GLY A 1 176 ? -7.169 33.392 48.835 1.00 66.52 193 GLY A C 1
ATOM 1328 O O . GLY A 1 176 ? -7.384 32.702 49.830 1.00 68.35 193 GLY A O 1
ATOM 1329 N N . ILE A 1 177 ? -8.044 34.261 48.344 1.00 67.24 194 ILE A N 1
ATOM 1330 C CA . ILE A 1 177 ? -9.351 34.492 48.937 1.00 67.16 194 ILE A CA 1
ATOM 1331 C C . ILE A 1 177 ? -10.431 33.706 48.180 1.00 70.26 194 ILE A C 1
ATOM 1332 O O . ILE A 1 177 ? -11.620 33.842 48.460 1.00 71.14 194 ILE A O 1
ATOM 1337 N N . ALA A 1 178 ? -10.026 32.862 47.238 1.00 70.90 195 ALA A N 1
ATOM 1338 C CA . ALA A 1 178 ? -11.003 32.183 46.388 1.00 75.15 195 ALA A CA 1
ATOM 1339 C C . ALA A 1 178 ? -11.572 30.900 46.995 1.00 74.19 195 ALA A C 1
ATOM 1340 O O . ALA A 1 178 ? -12.759 30.611 46.839 1.00 72.54 195 ALA A O 1
ATOM 1342 N N . THR A 1 179 ? -10.726 30.135 47.680 1.00 77.08 196 THR A N 1
ATOM 1343 C CA . THR A 1 179 ? -11.117 28.824 48.203 1.00 77.53 196 THR A CA 1
ATOM 1344 C C . THR A 1 179 ? -10.574 28.586 49.605 1.00 72.93 196 THR A C 1
ATOM 1345 O O . THR A 1 179 ? -9.672 29.294 50.055 1.00 70.30 196 THR A O 1
ATOM 1349 N N . LEU A 1 180 ? -11.119 27.573 50.277 1.00 70.85 197 LEU A N 1
ATOM 1350 C CA . LEU A 1 180 ? -10.756 27.254 51.662 1.00 71.64 197 LEU A CA 1
ATOM 1351 C C . LEU A 1 180 ? -9.268 26.907 51.850 1.00 76.91 197 LEU A C 1
ATOM 1352 O O . LEU A 1 180 ? -8.665 27.275 52.867 1.00 76.25 197 LEU A O 1
ATOM 1357 N N . VAL A 1 181 ? -8.688 26.187 50.888 1.00 78.72 198 VAL A N 1
ATOM 1358 C CA . VAL A 1 181 ? -7.232 26.097 50.790 1.00 78.02 198 VAL A CA 1
ATOM 1359 C C . VAL A 1 181 ? -6.804 27.351 50.052 1.00 78.87 198 VAL A C 1
ATOM 1360 O O . VAL A 1 181 ? -7.501 27.808 49.143 1.00 81.70 198 VAL A O 1
ATOM 1364 N N . GLY A 1 182 ? -5.671 27.917 50.439 1.00 73.66 199 GLY A N 1
ATOM 1365 C CA . GLY A 1 182 ? -5.212 29.129 49.797 1.00 70.58 199 GLY A CA 1
ATOM 1366 C C . GLY A 1 182 ? -4.449 29.992 50.762 1.00 69.74 199 GLY A C 1
ATOM 1367 O O . GLY A 1 182 ? -3.234 30.141 50.645 1.00 76.50 199 GLY A O 1
ATOM 1368 N N . SER A 1 183 ? -5.169 30.581 51.703 1.00 66.61 200 SER A N 1
ATOM 1369 C CA . SER A 1 183 ? -4.541 31.318 52.781 1.00 64.68 200 SER A CA 1
ATOM 1370 C C . SER A 1 183 ? -5.130 30.809 54.092 1.00 58.83 200 SER A C 1
ATOM 1371 O O . SER A 1 183 ? -6.339 30.580 54.178 1.00 55.51 200 SER A O 1
ATOM 1374 N N . PRO A 1 184 ? -4.275 30.604 55.112 1.00 54.33 201 PRO A N 1
ATOM 1375 C CA . PRO A 1 184 ? -4.754 30.131 56.406 1.00 52.22 201 PRO A CA 1
ATOM 1376 C C . PRO A 1 184 ? -5.985 30.852 56.987 1.00 50.30 201 PRO A C 1
ATOM 1377 O O . PRO A 1 184 ? -6.874 30.167 57.492 1.00 51.48 201 PRO A O 1
ATOM 1381 N N . PRO A 1 185 ? -6.060 32.205 56.907 1.00 46.97 202 PRO A N 1
ATOM 1382 C CA . PRO A 1 185 ? -7.211 32.860 57.541 1.00 48.79 202 PRO A CA 1
ATOM 1383 C C . PRO A 1 185 ? -8.550 32.205 57.194 1.00 50.75 202 PRO A C 1
ATOM 1384 O O . PRO A 1 185 ? -9.374 31.971 58.080 1.00 49.90 202 PRO A O 1
ATOM 1388 N N . ASN A 1 186 ? -8.735 31.894 55.916 1.00 53.68 203 ASN A N 1
ATOM 1389 C CA . ASN A 1 186 ? -9.923 31.215 55.418 1.00 55.40 203 ASN A CA 1
ATOM 1390 C C . ASN A 1 186 ? -10.236 29.942 56.211 1.00 56.99 203 ASN A C 1
ATOM 1391 O O . ASN A 1 186 ? -11.382 29.712 56.608 1.00 56.49 203 ASN A O 1
ATOM 1396 N N . ALA A 1 187 ? -9.202 29.134 56.438 1.00 55.19 204 ALA A N 1
ATOM 1397 C CA . ALA A 1 187 ? -9.314 27.921 57.233 1.00 54.11 204 ALA A CA 1
ATOM 1398 C C . ALA A 1 187 ? -9.658 28.211 58.692 1.00 54.30 204 ALA A C 1
ATOM 1399 O O . ALA A 1 187 ? -10.376 27.428 59.320 1.00 54.31 204 ALA A O 1
ATOM 1401 N N . ILE A 1 188 ? -9.156 29.323 59.233 1.00 52.58 205 ILE A N 1
ATOM 1402 C CA . ILE A 1 188 ? -9.436 29.669 60.636 1.00 49.84 205 ILE A CA 1
ATOM 1403 C C . ILE A 1 188 ? -10.891 30.076 60.806 1.00 41.94 205 ILE A C 1
ATOM 1404 O O . ILE A 1 188 ? -11.507 29.737 61.814 1.00 41.41 205 ILE A O 1
ATOM 1409 N N . ALA A 1 189 ? -11.424 30.781 59.809 1.00 39.00 206 ALA A N 1
ATOM 1410 C CA . ALA A 1 189 ? -12.851 31.115 59.742 1.00 37.70 206 ALA A CA 1
ATOM 1411 C C . ALA A 1 189 ? -13.714 29.859 59.585 1.00 37.56 206 ALA A C 1
ATOM 1412 O O . ALA A 1 189 ? -14.713 29.682 60.291 1.00 32.49 206 ALA A O 1
ATOM 1414 N N . ALA A 1 190 ? -13.312 28.985 58.672 1.00 38.38 207 ALA A N 1
ATOM 1415 C CA . ALA A 1 190 ? -14.038 27.747 58.435 1.00 43.47 207 ALA A CA 1
ATOM 1416 C C . ALA A 1 190 ? -14.057 26.824 59.649 1.00 47.48 207 ALA A C 1
ATOM 1417 O O . ALA A 1 190 ? -15.047 26.147 59.897 1.00 53.97 207 ALA A O 1
ATOM 1419 N N . ALA A 1 191 ? -12.961 26.788 60.398 1.00 57.16 208 ALA A N 1
ATOM 1420 C CA . ALA A 1 191 ? -12.887 25.940 61.586 1.00 67.20 208 ALA A CA 1
ATOM 1421 C C . ALA A 1 191 ? -13.742 26.514 62.705 1.00 70.22 208 ALA A C 1
ATOM 1422 O O . ALA A 1 191 ? -14.334 25.774 63.485 1.00 80.04 208 ALA A O 1
ATOM 1424 N N . GLU A 1 192 ? -13.811 27.841 62.758 1.00 72.27 209 GLU A N 1
ATOM 1425 C CA . GLU A 1 192 ? -14.537 28.548 63.805 1.00 66.86 209 GLU A CA 1
ATOM 1426 C C . GLU A 1 192 ? -16.050 28.428 63.647 1.00 55.61 209 GLU A C 1
ATOM 1427 O O . GLU A 1 192 ? -16.743 28.033 64.578 1.00 50.45 209 GLU A O 1
ATOM 1433 N N . VAL A 1 193 ? -16.559 28.760 62.470 1.00 52.01 210 VAL A N 1
ATOM 1434 C CA . VAL A 1 193 ? -18.008 28.786 62.268 1.00 54.87 210 VAL A CA 1
ATOM 1435 C C . VAL A 1 193 ? -18.555 27.505 61.630 1.00 60.02 210 VAL A C 1
ATOM 1436 O O . VAL A 1 193 ? -19.774 27.338 61.508 1.00 59.24 210 VAL A O 1
ATOM 1440 N N . GLY A 1 194 ? -17.651 26.609 61.231 1.00 62.83 211 GLY A N 1
ATOM 1441 C CA . GLY A 1 194 ? -18.026 25.314 60.658 1.00 67.69 211 GLY A CA 1
ATOM 1442 C C . GLY A 1 194 ? -18.434 25.377 59.195 1.00 71.10 211 GLY A C 1
ATOM 1443 O O . GLY A 1 194 ? -19.515 24.913 58.824 1.00 78.10 211 GLY A O 1
ATOM 1444 N N . LEU A 1 195 ? -17.568 25.949 58.361 1.00 68.35 212 LEU A N 1
ATOM 1445 C CA . LEU A 1 195 ? -17.822 26.048 56.928 1.00 64.89 212 LEU A CA 1
ATOM 1446 C C . LEU A 1 195 ? -17.292 24.833 56.181 1.00 69.35 212 LEU A C 1
ATOM 1447 O O . LEU A 1 195 ? -16.299 24.221 56.594 1.00 73.11 212 LEU A O 1
ATOM 1452 N N . SER A 1 196 ? -17.967 24.490 55.085 1.00 69.85 213 SER A N 1
ATOM 1453 C CA . SER A 1 196 ? -17.476 23.485 54.147 1.00 72.62 213 SER A CA 1
ATOM 1454 C C . SER A 1 196 ? -16.611 24.169 53.092 1.00 77.20 213 SER A C 1
ATOM 1455 O O . SER A 1 196 ? -16.539 25.398 53.054 1.00 81.84 213 SER A O 1
ATOM 1458 N N . PHE A 1 197 ? -15.955 23.385 52.238 1.00 79.97 214 PHE A N 1
ATOM 1459 C CA . PHE A 1 197 ? -15.137 23.958 51.168 1.00 82.32 214 PHE A CA 1
ATOM 1460 C C . PHE A 1 197 ? -16.008 24.757 50.216 1.00 81.08 214 PHE A C 1
ATOM 1461 O O . PHE A 1 197 ? -15.692 25.898 49.869 1.00 82.29 214 PHE A O 1
ATOM 1469 N N . THR A 1 198 ? -17.103 24.128 49.802 1.00 78.52 215 THR A N 1
ATOM 1470 C CA . THR A 1 198 ? -18.065 24.717 48.887 1.00 74.36 215 THR A CA 1
ATOM 1471 C C . THR A 1 198 ? -18.821 25.906 49.502 1.00 74.24 215 THR A C 1
ATOM 1472 O O . THR A 1 198 ? -19.371 26.730 48.779 1.00 76.40 215 THR A O 1
ATOM 1476 N N . ASP A 1 199 ? -18.832 25.995 50.831 1.00 79.77 216 ASP A N 1
ATOM 1477 C CA . ASP A 1 199 ? -19.395 27.155 51.534 1.00 83.39 216 ASP A CA 1
ATOM 1478 C C . ASP A 1 199 ? -18.539 28.406 51.348 1.00 82.16 216 ASP A C 1
ATOM 1479 O O . ASP A 1 199 ? -19.049 29.460 50.968 1.00 81.62 216 ASP A O 1
ATOM 1484 N N . TRP A 1 200 ? -17.239 28.276 51.618 1.00 81.66 217 TRP A N 1
ATOM 1485 C CA . TRP A 1 200 ? -16.318 29.408 51.604 1.00 77.18 217 TRP A CA 1
ATOM 1486 C C . TRP A 1 200 ? -16.035 29.907 50.199 1.00 79.56 217 TRP A C 1
ATOM 1487 O O . TRP A 1 200 ? -15.644 31.058 50.013 1.00 82.94 217 TRP A O 1
ATOM 1498 N N . MET A 1 201 ? -16.243 29.040 49.215 1.00 83.04 218 MET A N 1
ATOM 1499 C CA . MET A 1 201 ? -16.107 29.418 47.816 1.00 81.85 218 MET A CA 1
ATOM 1500 C C . MET A 1 201 ? -17.284 30.282 47.354 1.00 81.45 218 MET A C 1
ATOM 1501 O O . MET A 1 201 ? -17.089 31.228 46.591 1.00 86.63 218 MET A O 1
ATOM 1506 N N . LYS A 1 202 ? -18.493 29.962 47.823 1.00 77.64 219 LYS A N 1
ATOM 1507 C CA . LYS A 1 202 ? -19.686 30.774 47.548 1.00 73.50 219 LYS A CA 1
ATOM 1508 C C . LYS A 1 202 ? -19.493 32.230 47.994 1.00 77.91 219 LYS A C 1
ATOM 1509 O O . LYS A 1 202 ? -20.052 33.148 47.397 1.00 80.49 219 LYS A O 1
ATOM 1511 N N . PHE A 1 203 ? -18.695 32.426 49.044 1.00 84.40 220 PHE A N 1
ATOM 1512 C CA . PHE A 1 203 ? -18.314 33.757 49.514 1.00 83.10 220 PHE A CA 1
ATOM 1513 C C . PHE A 1 203 ? -17.135 34.315 48.720 1.00 79.44 220 PHE A C 1
ATOM 1514 O O . PHE A 1 203 ? -17.283 35.271 47.957 1.00 79.59 220 PHE A O 1
ATOM 1522 N N . GLY A 1 204 ? -15.976 33.687 48.898 1.00 74.58 221 GLY A N 1
ATOM 1523 C CA . GLY A 1 204 ? -14.698 34.224 48.448 1.00 74.47 221 GLY A CA 1
ATOM 1524 C C . GLY A 1 204 ? -14.452 34.345 46.958 1.00 77.02 221 GLY A C 1
ATOM 1525 O O . GLY A 1 204 ? -13.856 35.327 46.513 1.00 80.91 221 GLY A O 1
ATOM 1526 N N . LEU A 1 205 ? -14.886 33.350 46.185 1.00 75.15 222 LEU A N 1
ATOM 1527 C CA . LEU A 1 205 ? -14.677 33.373 44.733 1.00 72.27 222 LEU A CA 1
ATOM 1528 C C . LEU A 1 205 ? -15.291 34.624 44.080 1.00 73.26 222 LEU A C 1
ATOM 1529 O O . LEU A 1 205 ? -14.596 35.308 43.337 1.00 77.45 222 LEU A O 1
ATOM 1534 N N . PRO A 1 206 ? -16.581 34.931 44.361 1.00 71.64 223 PRO A N 1
ATOM 1535 C CA . PRO A 1 206 ? -17.119 36.235 43.970 1.00 68.24 223 PRO A CA 1
ATOM 1536 C C . PRO A 1 206 ? -16.210 37.401 44.358 1.00 68.60 223 PRO A C 1
ATOM 1537 O O . PRO A 1 206 ? -15.889 38.230 43.506 1.00 71.40 223 PRO A O 1
ATOM 1541 N N . THR A 1 207 ? -15.791 37.446 45.622 1.00 67.59 224 THR A N 1
ATOM 1542 C CA . THR A 1 207 ? -14.936 38.523 46.136 1.00 72.35 224 THR A CA 1
ATOM 1543 C C . THR A 1 207 ? -13.569 38.609 45.438 1.00 75.68 224 THR A C 1
ATOM 1544 O O . THR A 1 207 ? -13.056 39.708 45.217 1.00 76.03 224 THR A O 1
ATOM 1548 N N . ALA A 1 208 ? -12.987 37.458 45.103 1.00 75.20 225 ALA A N 1
ATOM 1549 C CA . ALA A 1 208 ? -11.735 37.415 44.348 1.00 72.70 225 ALA A CA 1
ATOM 1550 C C . ALA A 1 208 ? -11.947 37.866 42.899 1.00 76.51 225 ALA A C 1
ATOM 1551 O O . ALA A 1 208 ? -11.114 38.585 42.343 1.00 74.95 225 ALA A O 1
ATOM 1553 N N . MET A 1 209 ? -13.070 37.451 42.305 1.00 80.71 226 MET A N 1
ATOM 1554 C CA . MET A 1 209 ? -13.442 37.828 40.935 1.00 79.05 226 MET A CA 1
ATOM 1555 C C . MET A 1 209 ? -13.624 39.333 40.808 1.00 77.15 226 MET A C 1
ATOM 1556 O O . MET A 1 209 ? -13.266 39.922 39.795 1.00 78.61 226 MET A O 1
ATOM 1561 N N . MET A 1 210 ? -14.186 39.940 41.847 1.00 76.03 227 MET A N 1
ATOM 1562 C CA . MET A 1 210 ? -14.444 41.371 41.881 1.00 78.62 227 MET A CA 1
ATOM 1563 C C . MET A 1 210 ? -13.158 42.152 42.134 1.00 77.25 227 MET A C 1
ATOM 1564 O O . MET A 1 210 ? -12.901 43.177 41.502 1.00 79.50 227 MET A O 1
ATOM 1569 N N . MET A 1 211 ? -12.351 41.645 43.059 1.00 76.44 228 MET A N 1
ATOM 1570 C CA . MET A 1 211 ? -11.216 42.382 43.593 1.00 76.20 228 MET A CA 1
ATOM 1571 C C . MET A 1 211 ? -9.995 42.372 42.685 1.00 73.36 228 MET A C 1
ATOM 1572 O O . MET A 1 211 ? -9.167 43.277 42.765 1.00 76.10 228 MET A O 1
ATOM 1577 N N . LEU A 1 212 ? -9.870 41.355 41.837 1.00 67.59 229 LEU A N 1
ATOM 1578 C CA . LEU A 1 212 ? -8.714 41.264 40.947 1.00 66.12 229 LEU A CA 1
ATOM 1579 C C . LEU A 1 212 ? -8.739 42.342 39.854 1.00 70.22 229 LEU A C 1
ATOM 1580 O O . LEU A 1 212 ? -7.727 43.019 39.650 1.00 73.49 229 LEU A O 1
ATOM 1585 N N . PRO A 1 213 ? -9.885 42.505 39.150 1.00 71.45 230 PRO A N 1
ATOM 1586 C CA . PRO A 1 213 ? -10.014 43.634 38.226 1.00 70.88 230 PRO A CA 1
ATOM 1587 C C . PRO A 1 213 ? -9.821 44.971 38.936 1.00 68.49 230 PRO A C 1
ATOM 1588 O O . PRO A 1 213 ? -9.032 45.803 38.482 1.00 65.54 230 PRO A O 1
ATOM 1592 N N . MET A 1 214 ? -10.521 45.149 40.053 1.00 67.86 231 MET A N 1
ATOM 1593 C CA . MET A 1 214 ? -10.486 46.391 40.819 1.00 72.00 231 MET A CA 1
ATOM 1594 C C . MET A 1 214 ? -9.074 46.771 41.286 1.00 71.22 231 MET A C 1
ATOM 1595 O O . MET A 1 214 ? -8.752 47.954 41.400 1.00 72.34 231 MET A O 1
ATOM 1600 N N . ALA A 1 215 ? -8.238 45.769 41.545 1.00 70.80 232 ALA A N 1
ATOM 1601 C CA . ALA A 1 215 ? -6.865 45.998 41.997 1.00 65.28 232 ALA A CA 1
ATOM 1602 C C . ALA A 1 215 ? -5.920 46.330 40.853 1.00 65.47 232 ALA A C 1
ATOM 1603 O O . ALA A 1 215 ? -5.020 47.158 41.010 1.00 62.98 232 ALA A O 1
ATOM 1605 N N . ILE A 1 216 ? -6.116 45.662 39.717 1.00 67.82 233 ILE A N 1
ATOM 1606 C CA . ILE A 1 216 ? -5.347 45.937 38.502 1.00 68.06 233 ILE A CA 1
ATOM 1607 C C . ILE A 1 216 ? -5.661 47.346 37.986 1.00 67.90 233 ILE A C 1
ATOM 1608 O O . ILE A 1 216 ? -4.747 48.104 37.654 1.00 68.59 233 ILE A O 1
ATOM 1613 N N . ALA A 1 217 ? -6.950 47.689 37.952 1.00 65.25 234 ALA A N 1
ATOM 1614 C CA . ALA A 1 217 ? -7.406 49.032 37.594 1.00 61.03 234 ALA A CA 1
ATOM 1615 C C . ALA A 1 217 ? -6.668 50.119 38.379 1.00 61.92 234 ALA A C 1
ATOM 1616 O O . ALA A 1 217 ? -6.217 51.102 37.797 1.00 67.39 234 ALA A O 1
ATOM 1618 N N . ILE A 1 218 ? -6.529 49.927 39.690 1.00 62.47 235 ILE A N 1
ATOM 1619 C CA . ILE A 1 218 ? -5.888 50.920 40.563 1.00 62.08 235 ILE A CA 1
ATOM 1620 C C . ILE A 1 218 ? -4.373 51.043 40.357 1.00 66.15 235 ILE A C 1
ATOM 1621 O O . ILE A 1 218 ? -3.837 52.149 40.401 1.00 69.14 235 ILE A O 1
ATOM 1626 N N . LEU A 1 219 ? -3.691 49.919 40.129 1.00 70.34 236 LEU A N 1
ATOM 1627 C CA . LEU A 1 219 ? -2.255 49.928 39.810 1.00 74.02 236 LEU A CA 1
ATOM 1628 C C . LEU A 1 219 ? -2.002 50.566 38.439 1.00 82.03 236 LEU A C 1
ATOM 1629 O O . LEU A 1 219 ? -1.024 51.300 38.249 1.00 77.68 236 LEU A O 1
ATOM 1634 N N . TYR A 1 220 ? -2.906 50.263 37.506 1.00 92.33 237 TYR A N 1
ATOM 1635 C CA . TYR A 1 220 ? -2.925 50.776 36.135 1.00 99.34 237 TYR A CA 1
ATOM 1636 C C . TYR A 1 220 ? -2.966 52.300 36.108 1.00 95.71 237 TYR A C 1
ATOM 1637 O O . TYR A 1 220 ? -2.048 52.952 35.601 1.00 98.46 237 TYR A O 1
ATOM 1646 N N . PHE A 1 221 ? -4.048 52.844 36.671 1.00 89.42 238 PHE A N 1
ATOM 1647 C CA . PHE A 1 221 ? -4.339 54.276 36.679 1.00 85.43 238 PHE A CA 1
ATOM 1648 C C . PHE A 1 221 ? -3.557 54.996 37.753 1.00 83.39 238 PHE A C 1
ATOM 1649 O O . PHE A 1 221 ? -3.997 56.005 38.302 1.00 79.43 238 PHE A O 1
ATOM 1657 N N . LEU A 1 222 ? -2.433 54.429 38.096 1.00 85.78 239 LEU A N 1
ATOM 1658 C CA . LEU A 1 222 ? -1.424 55.260 38.618 1.00 89.12 239 LEU A CA 1
ATOM 1659 C C . LEU A 1 222 ? -0.516 55.276 37.372 1.00 99.95 239 LEU A C 1
ATOM 1660 O O . LEU A 1 222 ? -1.004 55.722 36.327 1.00 110.23 239 LEU A O 1
ATOM 1665 N N . LEU A 1 223 ? 0.708 54.765 37.379 1.00 106.07 240 LEU A N 1
ATOM 1666 C CA . LEU A 1 223 ? 1.607 55.048 36.236 1.00 114.23 240 LEU A CA 1
ATOM 1667 C C . LEU A 1 223 ? 1.978 53.879 35.283 1.00 113.90 240 LEU A C 1
ATOM 1668 O O . LEU A 1 223 ? 3.050 53.298 35.425 1.00 116.74 240 LEU A O 1
ATOM 1673 N N . LYS A 1 224 ? 1.122 53.546 34.302 1.00 112.96 241 LYS A N 1
ATOM 1674 C CA . LYS A 1 224 ? 1.403 52.408 33.399 1.00 113.50 241 LYS A CA 1
ATOM 1675 C C . LYS A 1 224 ? 1.774 52.835 31.970 1.00 125.23 241 LYS A C 1
ATOM 1676 O O . LYS A 1 224 ? 0.976 53.483 31.291 1.00 141.14 241 LYS A O 1
ATOM 1682 N N . PRO A 1 225 ? 3.003 52.507 31.526 1.00 131.57 242 PRO A N 1
ATOM 1683 C CA . PRO A 1 225 ? 3.423 52.737 30.143 1.00 133.80 242 PRO A CA 1
ATOM 1684 C C . PRO A 1 225 ? 3.728 51.434 29.389 1.00 128.74 242 PRO A C 1
ATOM 1685 O O . PRO A 1 225 ? 4.756 51.328 28.714 1.00 120.69 242 PRO A O 1
ATOM 1689 N N . THR A 1 226 ? 2.818 50.468 29.487 1.00 129.56 243 THR A N 1
ATOM 1690 C CA . THR A 1 226 ? 3.107 49.091 29.084 1.00 129.90 243 THR A CA 1
ATOM 1691 C C . THR A 1 226 ? 2.337 48.595 27.850 1.00 134.16 243 THR A C 1
ATOM 1692 O O . THR A 1 226 ? 2.454 47.423 27.478 1.00 138.51 243 THR A O 1
ATOM 1696 N N . LEU A 1 227 ? 1.568 49.475 27.206 1.00 133.71 244 LEU A N 1
ATOM 1697 C CA . LEU A 1 227 ? 0.930 49.122 25.928 1.00 132.58 244 LEU A CA 1
ATOM 1698 C C . LEU A 1 227 ? 2.010 48.932 24.842 1.00 133.97 244 LEU A C 1
ATOM 1699 O O . LEU A 1 227 ? 1.705 48.683 23.671 1.00 134.98 244 LEU A O 1
ATOM 1704 N N . ASN A 1 228 ? 3.271 49.039 25.272 1.00 131.49 245 ASN A N 1
ATOM 1705 C CA . ASN A 1 228 ? 4.454 48.845 24.429 1.00 126.16 245 ASN A CA 1
ATOM 1706 C C . ASN A 1 228 ? 5.388 47.754 24.958 1.00 120.55 245 ASN A C 1
ATOM 1707 O O . ASN A 1 228 ? 5.336 47.392 26.137 1.00 113.43 245 ASN A O 1
ATOM 1712 N N . GLY A 1 229 ? 6.245 47.249 24.072 1.00 119.70 246 GLY A N 1
ATOM 1713 C CA . GLY A 1 229 ? 7.209 46.202 24.406 1.00 119.23 246 GLY A CA 1
ATOM 1714 C C . GLY A 1 229 ? 7.025 44.944 23.575 1.00 123.35 246 GLY A C 1
ATOM 1715 O O . GLY A 1 229 ? 6.042 44.811 22.844 1.00 118.75 246 GLY A O 1
ATOM 1716 N N . MET A 1 230 ? 7.982 44.024 23.687 1.00 131.97 247 MET A N 1
ATOM 1717 C CA . MET A 1 230 ? 7.914 42.725 23.006 1.00 140.46 247 MET A CA 1
ATOM 1718 C C . MET A 1 230 ? 8.398 41.580 23.901 1.00 145.10 247 MET A C 1
ATOM 1719 O O . MET A 1 230 ? 8.962 41.811 24.974 1.00 153.95 247 MET A O 1
ATOM 1724 N N . PHE A 1 231 ? 8.175 40.348 23.451 1.00 143.24 248 PHE A N 1
ATOM 1725 C CA . PHE A 1 231 ? 8.482 39.155 24.239 1.00 142.50 248 PHE A CA 1
ATOM 1726 C C . PHE A 1 231 ? 9.859 38.559 24.003 1.00 145.38 248 PHE A C 1
ATOM 1727 O O . PHE A 1 231 ? 10.341 38.501 22.871 1.00 147.44 248 PHE A O 1
ATOM 1735 N N . GLU A 1 232 ? 10.478 38.104 25.090 1.00 151.06 249 GLU A N 1
ATOM 1736 C CA . GLU A 1 232 ? 11.580 37.154 25.001 1.00 159.48 249 GLU A CA 1
ATOM 1737 C C . GLU A 1 232 ? 11.159 35.837 25.664 1.00 162.57 249 GLU A C 1
ATOM 1738 O O . GLU A 1 232 ? 11.258 35.669 26.883 1.00 163.65 249 GLU A O 1
ATOM 1744 N N . LEU A 1 233 ? 10.657 34.916 24.843 1.00 162.98 250 LEU A N 1
ATOM 1745 C CA . LEU A 1 233 ? 10.206 33.605 25.318 1.00 159.04 250 LEU A CA 1
ATOM 1746 C C . LEU A 1 233 ? 11.401 32.658 25.488 1.00 162.83 250 LEU A C 1
ATOM 1747 O O . LEU A 1 233 ? 11.536 31.665 24.766 1.00 162.30 250 LEU A O 1
ATOM 1752 N N . ASP A 1 234 ? 12.252 32.977 26.465 1.00 165.90 251 ASP A N 1
ATOM 1753 C CA . ASP A 1 234 ? 13.579 32.367 26.593 1.00 167.83 251 ASP A CA 1
ATOM 1754 C C . ASP A 1 234 ? 13.689 31.322 27.705 1.00 161.33 251 ASP A C 1
ATOM 1755 O O . ASP A 1 234 ? 13.817 31.666 28.884 1.00 164.61 251 ASP A O 1
ATOM 1760 N N . ARG A 1 235 ? 13.647 30.053 27.296 1.00 151.39 252 ARG A N 1
ATOM 1761 C CA . ARG A 1 235 ? 13.827 28.871 28.154 1.00 149.20 252 ARG A CA 1
ATOM 1762 C C . ARG A 1 235 ? 13.293 27.638 27.419 1.00 152.24 252 ARG A C 1
ATOM 1763 O O . ARG A 1 235 ? 12.629 27.771 26.387 1.00 153.71 252 ARG A O 1
ATOM 1771 N N . ALA A 1 236 ? 13.581 26.450 27.949 1.00 154.11 253 ALA A N 1
ATOM 1772 C CA . ALA A 1 236 ? 13.078 25.199 27.376 1.00 153.74 253 ALA A CA 1
ATOM 1773 C C . ALA A 1 236 ? 11.566 25.068 27.575 1.00 157.53 253 ALA A C 1
ATOM 1774 O O . ALA A 1 236 ? 11.076 25.245 28.692 1.00 164.20 253 ALA A O 1
ATOM 1776 N N . PRO A 1 237 ? 10.822 24.767 26.489 1.00 159.18 254 PRO A N 1
ATOM 1777 C CA . PRO A 1 237 ? 9.362 24.596 26.551 1.00 161.75 254 PRO A CA 1
ATOM 1778 C C . PRO A 1 237 ? 8.926 23.420 27.436 1.00 160.92 254 PRO A C 1
ATOM 1779 O O . PRO A 1 237 ? 9.769 22.643 27.891 1.00 159.32 254 PRO A O 1
ATOM 1783 N N . VAL A 1 238 ? 7.620 23.300 27.670 1.00 160.95 255 VAL A N 1
ATOM 1784 C CA . VAL A 1 238 ? 7.070 22.270 28.563 1.00 158.95 255 VAL A CA 1
ATOM 1785 C C . VAL A 1 238 ? 6.269 21.193 27.823 1.00 159.46 255 VAL A C 1
ATOM 1786 O O . VAL A 1 238 ? 5.770 21.425 26.718 1.00 167.13 255 VAL A O 1
ATOM 1790 N N . ASN A 1 239 ? 6.150 20.019 28.446 1.00 155.71 256 ASN A N 1
ATOM 1791 C CA . ASN A 1 239 ? 5.406 18.885 27.877 1.00 153.44 256 ASN A CA 1
ATOM 1792 C C . ASN A 1 239 ? 4.901 17.890 28.929 1.00 144.30 256 ASN A C 1
ATOM 1793 O O . ASN A 1 239 ? 5.641 17.511 29.841 1.00 140.13 256 ASN A O 1
ATOM 1798 N N . TRP A 1 240 ? 3.640 17.475 28.781 1.00 133.45 257 TRP A N 1
ATOM 1799 C CA . TRP A 1 240 ? 2.974 16.570 29.725 1.00 125.60 257 TRP A CA 1
ATOM 1800 C C . TRP A 1 240 ? 3.626 15.180 29.737 1.00 127.74 257 TRP A C 1
ATOM 1801 O O . TRP A 1 240 ? 3.472 14.414 28.786 1.00 133.74 257 TRP A O 1
ATOM 1812 N N . ASP A 1 241 ? 4.354 14.865 30.813 1.00 130.51 258 ASP A N 1
ATOM 1813 C CA . ASP A 1 241 ? 5.063 13.576 30.944 1.00 124.76 258 ASP A CA 1
ATOM 1814 C C . ASP A 1 241 ? 4.341 12.553 31.848 1.00 119.26 258 ASP A C 1
ATOM 1815 O O . ASP A 1 241 ? 3.108 12.466 31.804 1.00 103.71 258 ASP A O 1
ATOM 1820 N N . LYS A 1 242 ? 5.100 11.787 32.645 1.00 123.10 259 LYS A N 1
ATOM 1821 C CA . LYS A 1 242 ? 4.535 10.698 33.474 1.00 120.80 259 LYS A CA 1
ATOM 1822 C C . LYS A 1 242 ? 3.390 11.179 34.373 1.00 118.03 259 LYS A C 1
ATOM 1823 O O . LYS A 1 242 ? 3.580 11.555 35.534 1.00 120.00 259 LYS A O 1
ATOM 1829 N N . GLY A 1 243 ? 2.199 11.201 33.785 1.00 109.19 260 GLY A N 1
ATOM 1830 C CA . GLY A 1 243 ? 1.006 11.649 34.470 1.00 100.07 260 GLY A CA 1
ATOM 1831 C C . GLY A 1 243 ? 1.114 12.987 35.178 1.00 92.92 260 GLY A C 1
ATOM 1832 O O . GLY A 1 243 ? 0.816 13.086 36.368 1.00 94.05 260 GLY A O 1
ATOM 1833 N N . LYS A 1 244 ? 1.558 14.016 34.462 1.00 85.09 261 LYS A N 1
ATOM 1834 C CA . LYS A 1 244 ? 1.207 15.372 34.853 1.00 85.93 261 LYS A CA 1
ATOM 1835 C C . LYS A 1 244 ? -0.285 15.441 34.592 1.00 91.93 261 LYS A C 1
ATOM 1836 O O . LYS A 1 244 ? -1.002 16.261 35.171 1.00 101.52 261 LYS A O 1
ATOM 1842 N N . VAL A 1 245 ? -0.729 14.550 33.706 1.00 91.44 262 VAL A N 1
ATOM 1843 C CA . VAL A 1 245 ? -2.136 14.330 33.405 1.00 89.00 262 VAL A CA 1
ATOM 1844 C C . VAL A 1 245 ? -2.811 13.617 34.575 1.00 84.98 262 VAL A C 1
ATOM 1845 O O . VAL A 1 245 ? -3.972 13.893 34.886 1.00 91.41 262 VAL A O 1
ATOM 1849 N N . VAL A 1 246 ? -2.076 12.709 35.218 1.00 76.29 263 VAL A N 1
ATOM 1850 C CA . VAL A 1 246 ? -2.543 12.030 36.436 1.00 69.05 263 VAL A CA 1
ATOM 1851 C C . VAL A 1 246 ? -2.709 13.006 37.608 1.00 66.95 263 VAL A C 1
ATOM 1852 O O . VAL A 1 246 ? -3.770 13.052 38.238 1.00 67.05 263 VAL A O 1
ATOM 1856 N N . THR A 1 247 ? -1.668 13.789 37.886 1.00 64.26 264 THR A N 1
ATOM 1857 C CA . THR A 1 247 ? -1.738 14.809 38.930 1.00 64.01 264 THR A CA 1
ATOM 1858 C C . THR A 1 247 ? -2.918 15.753 38.668 1.00 65.02 264 THR A C 1
ATOM 1859 O O . THR A 1 247 ? -3.691 16.048 39.581 1.00 67.60 264 THR A O 1
ATOM 1863 N N . LEU A 1 248 ? -3.069 16.191 37.418 1.00 65.49 265 LEU A N 1
ATOM 1864 C CA . LEU A 1 248 ? -4.229 16.982 37.002 1.00 66.82 265 LEU A CA 1
ATOM 1865 C C . LEU A 1 248 ? -5.527 16.204 37.240 1.00 69.45 265 LEU A C 1
ATOM 1866 O O . LEU A 1 248 ? -6.507 16.756 37.744 1.00 72.47 265 LEU A O 1
ATOM 1871 N N . GLY A 1 249 ? -5.516 14.922 36.880 1.00 69.81 266 GLY A N 1
ATOM 1872 C CA . GLY A 1 249 ? -6.688 14.060 37.006 1.00 70.00 266 GLY A CA 1
ATOM 1873 C C . GLY A 1 249 ? -7.146 13.927 38.441 1.00 70.70 266 GLY A C 1
ATOM 1874 O O . GLY A 1 249 ? -8.330 14.103 38.740 1.00 76.73 266 GLY A O 1
ATOM 1875 N N . ILE A 1 250 ? -6.201 13.617 39.325 1.00 68.02 267 ILE A N 1
ATOM 1876 C CA . ILE A 1 250 ? -6.470 13.532 40.757 1.00 67.15 267 ILE A CA 1
ATOM 1877 C C . ILE A 1 250 ? -6.960 14.890 41.255 1.00 69.83 267 ILE A C 1
ATOM 1878 O O . ILE A 1 250 ? -8.014 14.979 41.887 1.00 72.41 267 ILE A O 1
ATOM 1883 N N . PHE A 1 251 ? -6.199 15.938 40.939 1.00 70.40 268 PHE A N 1
ATOM 1884 C CA . PHE A 1 251 ? -6.552 17.311 41.291 1.00 71.85 268 PHE A CA 1
ATOM 1885 C C . PHE A 1 251 ? -7.987 17.631 40.872 1.00 71.00 268 PHE A C 1
ATOM 1886 O O . PHE A 1 251 ? -8.799 18.059 41.693 1.00 73.98 268 PHE A O 1
ATOM 1894 N N . GLY A 1 252 ? -8.289 17.408 39.594 1.00 69.54 269 GLY A N 1
ATOM 1895 C CA . GLY A 1 252 ? -9.623 17.638 39.047 1.00 67.19 269 GLY A CA 1
ATOM 1896 C C . GLY A 1 252 ? -10.681 16.880 39.818 1.00 67.45 269 GLY A C 1
ATOM 1897 O O . GLY A 1 252 ? -11.659 17.467 40.278 1.00 66.83 269 GLY A O 1
ATOM 1898 N N . LEU A 1 253 ? -10.465 15.575 39.970 1.00 69.57 270 LEU A N 1
ATOM 1899 C CA . LEU A 1 253 ? -11.344 14.708 40.755 1.00 74.21 270 LEU A CA 1
ATOM 1900 C C . LEU A 1 253 ? -11.555 15.214 42.187 1.00 80.80 270 LEU A C 1
ATOM 1901 O O . LEU A 1 253 ? -12.692 15.263 42.664 1.00 89.00 270 LEU A O 1
ATOM 1906 N N . THR A 1 254 ? -10.459 15.582 42.853 1.00 81.43 271 THR A N 1
ATOM 1907 C CA . THR A 1 254 ? -10.486 16.138 44.213 1.00 77.07 271 THR A CA 1
ATOM 1908 C C . THR A 1 254 ? -11.312 17.425 44.274 1.00 74.14 271 THR A C 1
ATOM 1909 O O . THR A 1 254 ? -12.232 17.540 45.089 1.00 71.25 271 THR A O 1
ATOM 1913 N N . VAL A 1 255 ? -10.983 18.376 43.399 1.00 70.69 272 VAL A N 1
ATOM 1914 C CA . VAL A 1 255 ? -11.684 19.657 43.334 1.00 69.75 272 VAL A CA 1
ATOM 1915 C C . VAL A 1 255 ? -13.156 19.458 42.961 1.00 71.99 272 VAL A C 1
ATOM 1916 O O . VAL A 1 255 ? -14.028 20.197 43.424 1.00 76.89 272 VAL A O 1
ATOM 1920 N N . PHE A 1 256 ? -13.422 18.450 42.134 1.00 69.59 273 PHE A N 1
ATOM 1921 C CA . PHE A 1 256 ? -14.785 18.104 41.761 1.00 71.07 273 PHE A CA 1
ATOM 1922 C C . PHE A 1 256 ? -15.590 17.684 42.990 1.00 70.01 273 PHE A C 1
ATOM 1923 O O . PHE A 1 256 ? -16.653 18.245 43.263 1.00 73.62 273 PHE A O 1
ATOM 1931 N N . LEU A 1 257 ? -15.065 16.713 43.733 1.00 69.96 274 LEU A N 1
ATOM 1932 C CA . LEU A 1 257 ? -15.709 16.218 44.950 1.00 73.20 274 LEU A CA 1
ATOM 1933 C C . LEU A 1 257 ? -15.918 17.306 45.999 1.00 75.62 274 LEU A C 1
ATOM 1934 O O . LEU A 1 257 ? -16.911 17.278 46.722 1.00 81.09 274 LEU A O 1
ATOM 1939 N N . TRP A 1 258 ? -14.977 18.247 46.087 1.00 72.92 275 TRP A N 1
ATOM 1940 C CA . TRP A 1 258 ? -15.079 19.354 47.037 1.00 72.24 275 TRP A CA 1
ATOM 1941 C C . TRP A 1 258 ? -16.261 20.256 46.722 1.00 76.60 275 TRP A C 1
ATOM 1942 O O . TRP A 1 258 ? -16.977 20.694 47.627 1.00 82.92 275 TRP A O 1
ATOM 1953 N N . ILE A 1 259 ? -16.452 20.530 45.435 1.00 74.32 276 ILE A N 1
ATOM 1954 C CA . ILE A 1 259 ? -17.558 21.354 44.969 1.00 71.68 276 ILE A CA 1
ATOM 1955 C C . ILE A 1 259 ? -18.878 20.617 45.180 1.00 74.09 276 ILE A C 1
ATOM 1956 O O . ILE A 1 259 ? -19.800 21.150 45.795 1.00 74.87 276 ILE A O 1
ATOM 1961 N N . PHE A 1 260 ? -18.942 19.379 44.705 1.00 77.64 277 PHE A N 1
ATOM 1962 C CA . PHE A 1 260 ? -20.157 18.583 44.789 1.00 84.41 277 PHE A CA 1
ATOM 1963 C C . PHE A 1 260 ? -20.259 17.787 46.090 1.00 89.83 277 PHE A C 1
ATOM 1964 O O . PHE A 1 260 ? -20.982 16.793 46.151 1.00 98.50 277 PHE A O 1
ATOM 1972 N N . SER A 1 261 ? -19.554 18.233 47.129 1.00 89.13 278 SER A N 1
ATOM 1973 C CA . SER A 1 261 ? -19.549 17.542 48.425 1.00 88.16 278 SER A CA 1
ATOM 1974 C C . SER A 1 261 ? -20.946 17.422 49.028 1.00 85.52 278 SER A C 1
ATOM 1975 O O . SER A 1 261 ? -21.295 16.388 49.591 1.00 78.83 278 SER A O 1
ATOM 1978 N N . SER A 1 262 ? -21.741 18.479 48.883 1.00 86.40 279 SER A N 1
ATOM 1979 C CA . SER A 1 262 ? -23.082 18.538 49.458 1.00 89.85 279 SER A CA 1
ATOM 1980 C C . SER A 1 262 ? -24.044 17.430 48.969 1.00 89.26 279 SER A C 1
ATOM 1981 O O . SER A 1 262 ? -24.614 16.717 49.800 1.00 89.75 279 SER A O 1
ATOM 1984 N N . PRO A 1 263 ? -24.227 17.275 47.634 1.00 85.96 280 PRO A N 1
ATOM 1985 C CA . PRO A 1 263 ? -25.094 16.185 47.172 1.00 79.72 280 PRO A CA 1
ATOM 1986 C C . PRO A 1 263 ? -24.440 14.803 47.230 1.00 78.67 280 PRO A C 1
ATOM 1987 O O . PRO A 1 263 ? -25.122 13.827 47.545 1.00 82.23 280 PRO A O 1
ATOM 1991 N N . ILE A 1 264 ? -23.143 14.726 46.927 1.00 75.84 281 ILE A N 1
ATOM 1992 C CA . ILE A 1 264 ? -22.400 13.460 46.968 1.00 71.93 281 ILE A CA 1
ATOM 1993 C C . ILE A 1 264 ? -22.416 12.855 48.370 1.00 76.00 281 ILE A C 1
ATOM 1994 O O . ILE A 1 264 ? -22.683 11.663 48.530 1.00 76.86 281 ILE A O 1
ATOM 1999 N N . ASN A 1 265 ? -22.146 13.685 49.376 1.00 82.86 282 ASN A N 1
ATOM 2000 C CA . ASN A 1 265 ? -22.136 13.237 50.768 1.00 87.46 282 ASN A CA 1
ATOM 2001 C C . ASN A 1 265 ? -23.522 12.851 51.268 1.00 90.42 282 ASN A C 1
ATOM 2002 O O . ASN A 1 265 ? -23.682 11.809 51.907 1.00 94.44 282 ASN A O 1
ATOM 2007 N N . ALA A 1 266 ? -24.511 13.694 50.978 1.00 90.91 283 ALA A N 1
ATOM 2008 C CA . ALA A 1 266 ? -25.899 13.414 51.339 1.00 92.50 283 ALA A CA 1
ATOM 2009 C C . ALA A 1 266 ? -26.369 12.088 50.732 1.00 93.75 283 ALA A C 1
ATOM 2010 O O . ALA A 1 266 ? -27.059 11.307 51.390 1.00 96.44 283 ALA A O 1
ATOM 2012 N N . ALA A 1 267 ? -25.971 11.834 49.486 1.00 91.74 284 ALA A N 1
ATOM 2013 C CA . ALA A 1 267 ? -26.299 10.583 48.806 1.00 89.82 284 ALA A CA 1
ATOM 2014 C C . ALA A 1 267 ? -25.248 9.490 49.050 1.00 87.89 284 ALA A C 1
ATOM 2015 O O . ALA A 1 267 ? -24.962 8.680 48.168 1.00 92.14 284 ALA A O 1
ATOM 2017 N N . LEU A 1 268 ? -24.680 9.472 50.254 1.00 84.52 285 LEU A N 1
ATOM 2018 C CA . LEU A 1 268 ? -23.703 8.453 50.647 1.00 84.57 285 LEU A CA 1
ATOM 2019 C C . LEU A 1 268 ? -23.933 7.951 52.071 1.00 92.95 285 LEU A C 1
ATOM 2020 O O . LEU A 1 268 ? -23.344 6.947 52.487 1.00 102.01 285 LEU A O 1
ATOM 2025 N N . GLY A 1 269 ? -24.794 8.651 52.806 1.00 94.65 286 GLY A N 1
ATOM 2026 C CA . GLY A 1 269 ? -25.067 8.337 54.204 1.00 92.96 286 GLY A CA 1
ATOM 2027 C C . GLY A 1 269 ? -24.687 9.485 55.113 1.00 92.96 286 GLY A C 1
ATOM 2028 O O . GLY A 1 269 ? -24.705 9.345 56.337 1.00 98.55 286 GLY A O 1
ATOM 2029 N N . GLY A 1 270 ? -24.336 10.616 54.504 1.00 91.30 287 GLY A N 1
ATOM 2030 C CA . GLY A 1 270 ? -23.972 11.833 55.229 1.00 94.73 287 GLY A CA 1
ATOM 2031 C C . GLY A 1 270 ? -22.832 11.682 56.224 1.00 93.60 287 GLY A C 1
ATOM 2032 O O . GLY A 1 270 ? -23.051 11.741 57.437 1.00 90.60 287 GLY A O 1
ATOM 2033 N N . PHE A 1 271 ? -21.617 11.489 55.711 1.00 91.17 288 PHE A N 1
ATOM 2034 C CA . PHE A 1 271 ? -20.418 11.411 56.551 1.00 90.47 288 PHE A CA 1
ATOM 2035 C C . PHE A 1 271 ? -20.097 12.768 57.170 1.00 88.78 288 PHE A C 1
ATOM 2036 O O . PHE A 1 271 ? -20.565 13.799 56.683 1.00 86.96 288 PHE A O 1
ATOM 2044 N N . LYS A 1 272 ? -19.305 12.771 58.239 1.00 89.07 289 LYS A N 1
ATOM 2045 C CA . LYS A 1 272 ? -19.281 13.935 59.122 1.00 86.98 289 LYS A CA 1
ATOM 2046 C C . LYS A 1 272 ? -18.576 15.190 58.596 1.00 83.74 289 LYS A C 1
ATOM 2047 O O . LYS A 1 272 ? -19.206 16.240 58.492 1.00 89.13 289 LYS A O 1
ATOM 2053 N N . SER A 1 273 ? -17.293 15.104 58.267 1.00 75.64 290 SER A N 1
ATOM 2054 C CA . SER A 1 273 ? -16.605 16.258 57.689 1.00 73.04 290 SER A CA 1
ATOM 2055 C C . SER A 1 273 ? -16.126 15.920 56.293 1.00 75.38 290 SER A C 1
ATOM 2056 O O . SER A 1 273 ? -14.925 15.905 56.019 1.00 79.31 290 SER A O 1
ATOM 2059 N N . PHE A 1 274 ? -17.086 15.666 55.409 1.00 73.46 291 PHE A N 1
ATOM 2060 C CA . PHE A 1 274 ? -16.809 15.110 54.088 1.00 72.55 291 PHE A CA 1
ATOM 2061 C C . PHE A 1 274 ? -15.621 15.725 53.352 1.00 71.44 291 PHE A C 1
ATOM 2062 O O . PHE A 1 274 ? -14.788 15.000 52.814 1.00 71.92 291 PHE A O 1
ATOM 2070 N N . ASP A 1 275 ? -15.551 17.055 53.334 1.00 72.11 292 ASP A N 1
ATOM 2071 C CA . ASP A 1 275 ? -14.457 17.776 52.675 1.00 71.07 292 ASP A CA 1
ATOM 2072 C C . ASP A 1 275 ? -13.081 17.317 53.159 1.00 68.32 292 ASP A C 1
ATOM 2073 O O . ASP A 1 275 ? -12.168 17.149 52.352 1.00 69.58 292 ASP A O 1
ATOM 2078 N N . THR A 1 276 ? -12.948 17.104 54.469 1.00 65.33 293 THR A N 1
ATOM 2079 C CA . THR A 1 276 ? -11.708 16.600 55.072 1.00 60.25 293 THR A CA 1
ATOM 2080 C C . THR A 1 276 ? -11.373 15.189 54.579 1.00 57.66 293 THR A C 1
ATOM 2081 O O . THR A 1 276 ? -10.218 14.892 54.276 1.00 54.51 293 THR A O 1
ATOM 2085 N N . LEU A 1 277 ? -12.384 14.326 54.503 1.00 56.46 294 LEU A N 1
ATOM 2086 C CA . LEU A 1 277 ? -12.203 12.976 53.956 1.00 54.74 294 LEU A CA 1
ATOM 2087 C C . LEU A 1 277 ? -11.722 13.033 52.505 1.00 53.11 294 LEU A C 1
ATOM 2088 O O . LEU A 1 277 ? -10.783 12.330 52.125 1.00 49.60 294 LEU A O 1
ATOM 2093 N N . VAL A 1 278 ? -12.365 13.885 51.710 1.00 48.65 295 VAL A N 1
ATOM 2094 C CA . VAL A 1 278 ? -11.946 14.135 50.340 1.00 49.25 295 VAL A CA 1
ATOM 2095 C C . VAL A 1 278 ? -10.484 14.571 50.302 1.00 48.55 295 VAL A C 1
ATOM 2096 O O . VAL A 1 278 ? -9.710 14.070 49.488 1.00 50.73 295 VAL A O 1
ATOM 2100 N N . ALA A 1 279 ? -10.112 15.483 51.199 1.00 48.84 296 ALA A N 1
ATOM 2101 C CA . ALA A 1 279 ? -8.735 15.990 51.283 1.00 50.25 296 ALA A CA 1
ATOM 2102 C C . ALA A 1 279 ? -7.722 14.902 51.646 1.00 51.36 296 ALA A C 1
ATOM 2103 O O . ALA A 1 279 ? -6.635 14.847 51.070 1.00 46.91 296 ALA A O 1
ATOM 2105 N N . LEU A 1 280 ? -8.083 14.044 52.598 1.00 54.32 297 LEU A N 1
ATOM 2106 C CA . LEU A 1 280 ? -7.231 12.921 52.979 1.00 57.31 297 LEU A CA 1
ATOM 2107 C C . LEU A 1 280 ? -7.249 11.863 51.888 1.00 61.81 297 LEU A C 1
ATOM 2108 O O . LEU A 1 280 ? -6.278 11.126 51.707 1.00 66.62 297 LEU A O 1
ATOM 2113 N N . GLY A 1 281 ? -8.366 11.796 51.167 1.00 60.93 298 GLY A N 1
ATOM 2114 C CA . GLY A 1 281 ? -8.504 10.894 50.035 1.00 62.40 298 GLY A CA 1
ATOM 2115 C C . GLY A 1 281 ? -7.542 11.305 48.946 1.00 61.87 298 GLY A C 1
ATOM 2116 O O . GLY A 1 281 ? -6.930 10.457 48.297 1.00 61.65 298 GLY A O 1
ATOM 2117 N N . ALA A 1 282 ? -7.407 12.615 48.758 1.00 63.19 299 ALA A N 1
ATOM 2118 C CA . ALA A 1 282 ? -6.450 13.158 47.806 1.00 64.02 299 ALA A CA 1
ATOM 2119 C C . ALA A 1 282 ? -5.040 12.662 48.122 1.00 62.85 299 ALA A C 1
ATOM 2120 O O . ALA A 1 282 ? -4.362 12.144 47.237 1.00 63.88 299 ALA A O 1
ATOM 2122 N N . ILE A 1 283 ? -4.619 12.787 49.380 1.00 58.69 300 ILE A N 1
ATOM 2123 C CA . ILE A 1 283 ? -3.295 12.316 49.799 1.00 59.51 300 ILE A CA 1
ATOM 2124 C C . ILE A 1 283 ? -3.088 10.833 49.480 1.00 62.50 300 ILE A C 1
ATOM 2125 O O . ILE A 1 283 ? -1.975 10.414 49.164 1.00 65.64 300 ILE A O 1
ATOM 2130 N N . LEU A 1 284 ? -4.159 10.047 49.557 1.00 64.37 301 LEU A N 1
ATOM 2131 C CA . LEU A 1 284 ? -4.074 8.612 49.272 1.00 66.01 301 LEU A CA 1
ATOM 2132 C C . LEU A 1 284 ? -3.963 8.326 47.773 1.00 64.49 301 LEU A C 1
ATOM 2133 O O . LEU A 1 284 ? -3.078 7.584 47.344 1.00 60.84 301 LEU A O 1
ATOM 2138 N N . MET A 1 285 ? -4.858 8.920 46.985 1.00 66.61 302 MET A N 1
ATOM 2139 C CA . MET A 1 285 ? -4.814 8.793 45.532 1.00 65.94 302 MET A CA 1
ATOM 2140 C C . MET A 1 285 ? -3.448 9.222 45.011 1.00 62.39 302 MET A C 1
ATOM 2141 O O . MET A 1 285 ? -2.830 8.504 44.237 1.00 62.40 302 MET A O 1
ATOM 2146 N N . LEU A 1 286 ? -2.966 10.375 45.469 1.00 60.05 303 LEU A N 1
ATOM 2147 C CA . LEU A 1 286 ? -1.650 10.882 45.068 1.00 59.29 303 LEU A CA 1
ATOM 2148 C C . LEU A 1 286 ? -0.475 9.967 45.438 1.00 59.41 303 LEU A C 1
ATOM 2149 O O . LEU A 1 286 ? 0.584 10.048 44.824 1.00 54.56 303 LEU A O 1
ATOM 2154 N N . SER A 1 287 ? -0.658 9.106 46.436 1.00 61.24 304 SER A N 1
ATOM 2155 C CA . SER A 1 287 ? 0.405 8.194 46.864 1.00 62.68 304 SER A CA 1
ATOM 2156 C C . SER A 1 287 ? 0.316 6.837 46.175 1.00 67.69 304 SER A C 1
ATOM 2157 O O . SER A 1 287 ? 1.342 6.247 45.818 1.00 65.24 304 SER A O 1
ATOM 2160 N N . PHE A 1 288 ? -0.913 6.341 46.019 1.00 73.02 305 PHE A N 1
ATOM 2161 C CA . PHE A 1 288 ? -1.180 5.115 45.275 1.00 77.07 305 PHE A CA 1
ATOM 2162 C C . PHE A 1 288 ? -0.801 5.342 43.812 1.00 75.58 305 PHE A C 1
ATOM 2163 O O . PHE A 1 288 ? -0.138 4.502 43.205 1.00 78.29 305 PHE A O 1
ATOM 2171 N N . ALA A 1 289 ? -1.181 6.498 43.270 1.00 72.75 306 ALA A N 1
ATOM 2172 C CA . ALA A 1 289 ? -0.794 6.884 41.913 1.00 70.80 306 ALA A CA 1
ATOM 2173 C C . ALA A 1 289 ? 0.693 7.225 41.814 1.00 70.81 306 ALA A C 1
ATOM 2174 O O . ALA A 1 289 ? 1.138 7.758 40.796 1.00 73.78 306 ALA A O 1
ATOM 2176 N N . ARG A 1 290 ? 1.445 6.941 42.881 1.00 70.62 307 ARG A N 1
ATOM 2177 C CA . ARG A 1 290 ? 2.912 7.034 42.888 1.00 73.28 307 ARG A CA 1
ATOM 2178 C C . ARG A 1 290 ? 3.464 8.428 42.515 1.00 70.85 307 ARG A C 1
ATOM 2179 O O . ARG A 1 290 ? 4.680 8.639 42.486 1.00 67.26 307 ARG A O 1
ATOM 2187 N N . VAL A 1 291 ? 2.557 9.377 42.278 1.00 71.32 308 VAL A N 1
ATOM 2188 C CA . VAL A 1 291 ? 2.857 10.662 41.623 1.00 67.37 308 VAL A CA 1
ATOM 2189 C C . VAL A 1 291 ? 3.666 11.672 42.467 1.00 66.82 308 VAL A C 1
ATOM 2190 O O . VAL A 1 291 ? 4.235 12.624 41.929 1.00 63.80 308 VAL A O 1
ATOM 2194 N N . VAL A 1 292 ? 3.712 11.454 43.779 1.00 71.01 309 VAL A N 1
ATOM 2195 C CA . VAL A 1 292 ? 4.437 12.317 44.719 1.00 74.63 309 VAL A CA 1
ATOM 2196 C C . VAL A 1 292 ? 4.866 11.504 45.942 1.00 78.99 309 VAL A C 1
ATOM 2197 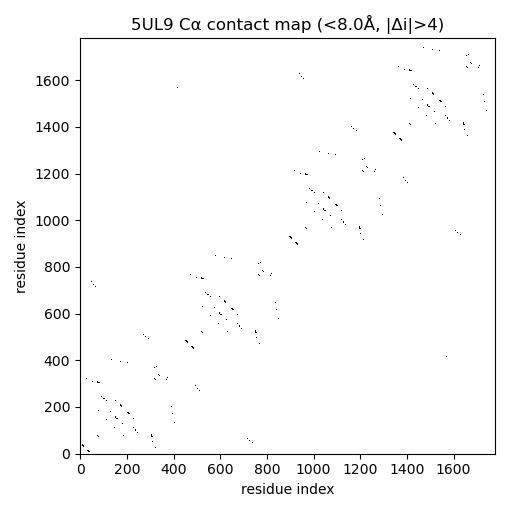O O . VAL A 1 292 ? 4.119 10.649 46.423 1.00 79.99 309 VAL A O 1
ATOM 2201 N N . HIS A 1 293 ? 6.070 11.769 46.435 1.00 86.00 310 HIS A N 1
ATOM 2202 C CA . HIS A 1 293 ? 6.613 11.032 47.578 1.00 92.22 310 HIS A CA 1
ATOM 2203 C C . HIS A 1 293 ? 6.232 11.740 48.874 1.00 86.72 310 HIS A C 1
ATOM 2204 O O . HIS A 1 293 ? 5.833 12.903 48.837 1.00 92.88 310 HIS A O 1
ATOM 2211 N N . TRP A 1 294 ? 6.315 11.050 50.012 1.00 77.62 311 TRP A N 1
ATOM 2212 C CA . TRP A 1 294 ? 5.932 11.691 51.275 1.00 73.64 311 TRP A CA 1
ATOM 2213 C C . TRP A 1 294 ? 6.945 12.739 51.740 1.00 74.16 311 TRP A C 1
ATOM 2214 O O . TRP A 1 294 ? 6.550 13.781 52.264 1.00 79.20 311 TRP A O 1
ATOM 2225 N N . LYS A 1 295 ? 8.235 12.474 51.538 1.00 70.36 312 LYS A N 1
ATOM 2226 C CA . LYS A 1 295 ? 9.277 13.441 51.893 1.00 71.07 312 LYS A CA 1
ATOM 2227 C C . LYS A 1 295 ? 8.997 14.816 51.298 1.00 73.05 312 LYS A C 1
ATOM 2228 O O . LYS A 1 295 ? 9.337 15.837 51.901 1.00 72.79 312 LYS A O 1
ATOM 2234 N N . GLU A 1 296 ? 8.368 14.824 50.122 1.00 78.85 313 GLU A N 1
ATOM 2235 C CA . GLU A 1 296 ? 7.943 16.052 49.436 1.00 83.30 313 GLU A CA 1
ATOM 2236 C C . GLU A 1 296 ? 6.878 16.805 50.236 1.00 74.62 313 GLU A C 1
ATOM 2237 O O . GLU A 1 296 ? 7.037 17.992 50.536 1.00 77.24 313 GLU A O 1
ATOM 2243 N N . ILE A 1 297 ? 5.798 16.102 50.573 1.00 61.21 314 ILE A N 1
ATOM 2244 C CA . ILE A 1 297 ? 4.708 16.666 51.358 1.00 52.50 314 ILE A CA 1
ATOM 2245 C C . ILE A 1 297 ? 5.198 17.169 52.720 1.00 51.88 314 ILE A C 1
ATOM 2246 O O . ILE A 1 297 ? 4.698 18.172 53.224 1.00 48.76 314 ILE A O 1
ATOM 2251 N N . GLN A 1 298 ? 6.187 16.492 53.299 1.00 51.76 315 GLN A N 1
ATOM 2252 C CA . GLN A 1 298 ? 6.731 16.906 54.591 1.00 56.19 315 GLN A CA 1
ATOM 2253 C C . GLN A 1 298 ? 7.531 18.196 54.492 1.00 58.96 315 GLN A C 1
ATOM 2254 O O . GLN A 1 298 ? 7.547 18.983 55.441 1.00 63.08 315 GLN A O 1
ATOM 2260 N N . LYS A 1 299 ? 8.191 18.413 53.354 1.00 60.34 316 LYS A N 1
ATOM 2261 C CA . LYS A 1 299 ? 8.843 19.698 53.081 1.00 63.55 316 LYS A CA 1
ATOM 2262 C C . LYS A 1 299 ? 7.835 20.807 52.757 1.00 62.78 316 LYS A C 1
ATOM 2263 O O . LYS A 1 299 ? 7.895 21.888 53.339 1.00 66.14 316 LYS A O 1
ATOM 2269 N N . THR A 1 300 ? 6.906 20.525 51.848 1.00 61.63 317 THR A N 1
ATOM 2270 C CA . THR A 1 300 ? 5.889 21.491 51.419 1.00 66.81 317 THR A CA 1
ATOM 2271 C C . THR A 1 300 ? 4.961 21.973 52.544 1.00 68.73 317 THR A C 1
ATOM 2272 O O . THR A 1 300 ? 4.678 23.171 52.645 1.00 73.81 317 THR A O 1
ATOM 2276 N N . ALA A 1 301 ? 4.486 21.044 53.373 1.00 65.76 318 ALA A N 1
ATOM 2277 C CA . ALA A 1 301 ? 3.517 21.365 54.425 1.00 63.41 318 ALA A CA 1
ATOM 2278 C C . ALA A 1 301 ? 4.088 22.326 55.459 1.00 64.78 318 ALA A C 1
ATOM 2279 O O . ALA A 1 301 ? 5.168 22.083 56.018 1.00 75.26 318 ALA A O 1
ATOM 2281 N N . ASP A 1 302 ? 3.369 23.419 55.700 1.00 54.18 319 ASP A N 1
ATOM 2282 C CA . ASP A 1 302 ? 3.729 24.336 56.772 1.00 57.16 319 ASP A CA 1
ATOM 2283 C C . ASP A 1 302 ? 3.085 23.875 58.083 1.00 57.56 319 ASP A C 1
ATOM 2284 O O . ASP A 1 302 ? 2.022 24.377 58.482 1.00 58.07 319 ASP A O 1
ATOM 2289 N N . TRP A 1 303 ? 3.748 22.920 58.745 1.00 50.65 320 TRP A N 1
ATOM 2290 C CA . TRP A 1 303 ? 3.266 22.333 60.000 1.00 42.70 320 TRP A CA 1
ATOM 2291 C C . TRP A 1 303 ? 3.042 23.394 61.075 1.00 42.95 320 TRP A C 1
ATOM 2292 O O . TRP A 1 303 ? 2.166 23.243 61.938 1.00 43.83 320 TRP A O 1
ATOM 2303 N N . GLY A 1 304 ? 3.831 24.468 61.003 1.00 41.83 321 GLY A N 1
ATOM 2304 C CA . GLY A 1 304 ? 3.665 25.634 61.868 1.00 40.60 321 GLY A CA 1
ATOM 2305 C C . GLY A 1 304 ? 2.294 26.283 61.739 1.00 40.14 321 GLY A C 1
ATOM 2306 O O . GLY A 1 304 ? 1.704 26.716 62.734 1.00 37.33 321 GLY A O 1
ATOM 2307 N N . VAL A 1 305 ? 1.787 26.355 60.512 1.00 40.82 322 VAL A N 1
ATOM 2308 C CA . VAL A 1 305 ? 0.453 26.890 60.275 1.00 44.05 322 VAL A CA 1
ATOM 2309 C C . VAL A 1 305 ? -0.610 25.909 60.769 1.00 47.49 322 VAL A C 1
ATOM 2310 O O . VAL A 1 305 ? -1.637 26.323 61.319 1.00 54.54 322 VAL A O 1
ATOM 2314 N N . LEU A 1 306 ? -0.356 24.615 60.589 1.00 42.54 323 LEU A N 1
ATOM 2315 C CA . LEU A 1 306 ? -1.285 23.590 61.064 1.00 40.06 323 LEU A CA 1
ATOM 2316 C C . LEU A 1 306 ? -1.401 23.605 62.584 1.00 43.38 323 LEU A C 1
ATOM 2317 O O . LEU A 1 306 ? -2.504 23.456 63.127 1.00 49.05 323 LEU A O 1
ATOM 2322 N N . LEU A 1 307 ? -0.273 23.801 63.265 1.00 42.68 324 LEU A N 1
ATOM 2323 C CA . LEU A 1 307 ? -0.280 23.968 64.718 1.00 45.20 324 LEU A CA 1
ATOM 2324 C C . LEU A 1 307 ? -0.961 25.268 65.129 1.00 48.84 324 LEU A C 1
ATOM 2325 O O . LEU A 1 307 ? -1.648 25.323 66.154 1.00 51.81 324 LEU A O 1
ATOM 2330 N N . LEU A 1 308 ? -0.780 26.308 64.320 1.00 49.58 325 LEU A N 1
ATOM 2331 C CA . LEU A 1 308 ? -1.418 27.592 64.584 1.00 50.28 325 LEU A CA 1
ATOM 2332 C C . LEU A 1 308 ? -2.927 27.459 64.643 1.00 47.55 325 LEU A C 1
ATOM 2333 O O . LEU A 1 308 ? -3.536 27.900 65.610 1.00 49.74 325 LEU A O 1
ATOM 2338 N N . PHE A 1 309 ? -3.513 26.846 63.615 1.00 50.32 326 PHE A N 1
ATOM 2339 C CA . PHE A 1 309 ? -4.954 26.587 63.564 1.00 55.33 326 PHE A CA 1
ATOM 2340 C C . PHE A 1 309 ? -5.506 26.129 64.905 1.00 53.26 326 PHE A C 1
ATOM 2341 O O . PHE A 1 309 ? -6.480 26.707 65.412 1.00 53.95 326 PHE A O 1
ATOM 2349 N N . GLY A 1 310 ? -4.874 25.088 65.457 1.00 47.11 327 GLY A N 1
ATOM 2350 C CA . GLY A 1 310 ? -5.243 24.504 66.748 1.00 43.37 327 GLY A CA 1
ATOM 2351 C C . GLY A 1 310 ? -5.182 25.492 67.899 1.00 42.91 327 GLY A C 1
ATOM 2352 O O . GLY A 1 310 ? -6.162 25.664 68.622 1.00 41.75 327 GLY A O 1
ATOM 2353 N N . GLY A 1 311 ? -4.037 26.152 68.062 1.00 45.72 328 GLY A N 1
ATOM 2354 C CA . GLY A 1 311 ? -3.868 27.172 69.105 1.00 49.98 328 GLY A CA 1
ATOM 2355 C C . GLY A 1 311 ? -4.955 28.237 69.080 1.00 51.98 328 GLY A C 1
ATOM 2356 O O . GLY A 1 311 ? -5.365 28.747 70.124 1.00 57.68 328 GLY A O 1
ATOM 2357 N N . GLY A 1 312 ? -5.422 28.564 67.878 1.00 52.10 329 GLY A N 1
ATOM 2358 C CA . GLY A 1 312 ? -6.456 29.573 67.679 1.00 56.16 329 GLY A CA 1
ATOM 2359 C C . GLY A 1 312 ? -7.822 29.076 68.105 1.00 62.56 329 GLY A C 1
ATOM 2360 O O . GLY A 1 312 ? -8.603 29.811 68.711 1.00 71.81 329 GLY A O 1
ATOM 2361 N N . LEU A 1 313 ? -8.109 27.818 67.782 1.00 59.85 330 LEU A N 1
ATOM 2362 C CA . LEU A 1 313 ? -9.338 27.163 68.210 1.00 50.90 330 LEU A CA 1
ATOM 2363 C C . LEU A 1 313 ? -9.375 26.985 69.716 1.00 48.58 330 LEU A C 1
ATOM 2364 O O . LEU A 1 313 ? -10.412 27.180 70.347 1.00 58.75 330 LEU A O 1
ATOM 2369 N N . CYS A 1 314 ? -8.234 26.602 70.277 1.00 41.87 331 CYS A N 1
ATOM 2370 C CA . CYS A 1 314 ? -8.055 26.491 71.720 1.00 37.04 331 CYS A CA 1
ATOM 2371 C C . CYS A 1 314 ? -8.380 27.831 72.400 1.00 33.17 331 CYS A C 1
ATOM 2372 O O . CYS A 1 314 ? -9.075 27.871 73.424 1.00 22.09 331 CYS A O 1
ATOM 2375 N N . LEU A 1 315 ? -7.884 28.922 71.813 1.00 34.11 332 LEU A N 1
ATOM 2376 C CA . LEU A 1 315 ? -8.145 30.261 72.329 1.00 35.80 332 LEU A CA 1
ATOM 2377 C C . LEU A 1 315 ? -9.630 30.533 72.332 1.00 37.06 332 LEU A C 1
ATOM 2378 O O . LEU A 1 315 ? -10.169 30.948 73.354 1.00 43.23 332 LEU A O 1
ATOM 2383 N N . SER A 1 316 ? -10.279 30.296 71.189 1.00 37.73 333 SER A N 1
ATOM 2384 C CA . SER A 1 316 ? -11.723 30.454 71.058 1.00 38.76 333 SER A CA 1
ATOM 2385 C C . SER A 1 316 ? -12.468 29.783 72.208 1.00 39.31 333 SER A C 1
ATOM 2386 O O . SER A 1 316 ? -13.336 30.392 72.840 1.00 42.81 333 SER A O 1
ATOM 2389 N N . ASN A 1 317 ? -12.112 28.533 72.478 1.00 38.15 334 ASN A N 1
ATOM 2390 C CA . ASN A 1 317 ? -12.702 27.785 73.583 1.00 39.37 334 ASN A CA 1
ATOM 2391 C C . ASN A 1 317 ? -12.357 28.337 74.958 1.00 39.73 334 ASN A C 1
ATOM 2392 O O . ASN A 1 317 ? -13.162 28.218 75.874 1.00 43.24 334 ASN A O 1
ATOM 2397 N N . VAL A 1 318 ? -11.174 28.937 75.105 1.00 40.83 335 VAL A N 1
ATOM 2398 C CA . VAL A 1 318 ? -10.797 29.567 76.378 1.00 41.46 335 VAL A CA 1
ATOM 2399 C C . VAL A 1 318 ? -11.737 30.740 76.663 1.00 40.82 335 VAL A C 1
ATOM 2400 O O . VAL A 1 318 ? -12.212 30.898 77.794 1.00 37.24 335 VAL A O 1
ATOM 2404 N N . LEU A 1 319 ? -12.027 31.526 75.628 1.00 41.29 336 LEU A N 1
ATOM 2405 C CA . LEU A 1 319 ? -12.960 32.642 75.736 1.00 47.64 336 LEU A CA 1
ATOM 2406 C C . LEU A 1 319 ? -14.377 32.197 76.124 1.00 51.14 336 LEU A C 1
ATOM 2407 O O . LEU A 1 319 ? -15.022 32.833 76.960 1.00 56.74 336 LEU A O 1
ATOM 2412 N N . LYS A 1 320 ? -14.857 31.107 75.534 1.00 51.98 337 LYS A N 1
ATOM 2413 C CA . LYS A 1 320 ? -16.184 30.607 75.874 1.00 60.73 337 LYS A CA 1
ATOM 2414 C C . LYS A 1 320 ? -16.249 30.111 77.324 1.00 64.36 337 LYS A C 1
ATOM 2415 O O . LYS A 1 320 ? -17.103 30.547 78.104 1.00 69.85 337 LYS A O 1
ATOM 2421 N N . GLN A 1 321 ? -15.329 29.214 77.675 1.00 67.79 338 GLN A N 1
ATOM 2422 C CA . GLN A 1 321 ? -15.291 28.564 78.989 1.00 68.26 338 GLN A CA 1
ATOM 2423 C C . GLN A 1 321 ? -15.127 29.532 80.153 1.00 63.95 338 GLN A C 1
ATOM 2424 O O . GLN A 1 321 ? -15.622 29.278 81.248 1.00 70.50 338 GLN A O 1
ATOM 2430 N N . THR A 1 322 ? -14.420 30.632 79.923 1.00 58.94 339 THR A N 1
ATOM 2431 C CA . THR A 1 322 ? -14.168 31.611 80.977 1.00 53.91 339 THR A CA 1
ATOM 2432 C C . THR A 1 322 ? -15.272 32.661 81.002 1.00 53.02 339 THR A C 1
ATOM 2433 O O . THR A 1 322 ? -15.347 33.472 81.929 1.00 49.29 339 THR A O 1
ATOM 2437 N N . GLY A 1 323 ? -16.126 32.628 79.975 1.00 55.16 340 GLY A N 1
ATOM 2438 C CA . GLY A 1 323 ? -17.260 33.549 79.837 1.00 56.15 340 GLY A CA 1
ATOM 2439 C C . GLY A 1 323 ? -16.846 34.938 79.384 1.00 52.55 340 GLY A C 1
ATOM 2440 O O . GLY A 1 323 ? -17.625 35.886 79.444 1.00 60.74 340 GLY A O 1
ATOM 2441 N N . THR A 1 324 ? -15.606 35.046 78.933 1.00 47.16 341 THR A N 1
ATOM 2442 C CA . THR A 1 324 ? -15.039 36.297 78.447 1.00 43.60 341 THR A CA 1
ATOM 2443 C C . THR A 1 324 ? -15.767 36.764 77.189 1.00 46.21 341 THR A C 1
ATOM 2444 O O . THR A 1 324 ? -15.821 37.959 76.917 1.00 47.79 341 THR A O 1
ATOM 2448 N N . SER A 1 325 ? -16.331 35.818 76.438 1.00 51.44 342 SER A N 1
ATOM 2449 C CA . SER A 1 325 ? -17.112 36.131 75.247 1.00 58.10 342 SER A CA 1
ATOM 2450 C C . SER A 1 325 ? -18.392 36.840 75.649 1.00 57.35 342 SER A C 1
ATOM 2451 O O . SER A 1 325 ? -18.766 37.855 75.054 1.00 58.53 342 SER A O 1
ATOM 2454 N N . VAL A 1 326 ? -19.043 36.302 76.676 1.00 54.49 343 VAL A N 1
ATOM 2455 C CA . VAL A 1 326 ? -20.300 36.844 77.170 1.00 57.52 343 VAL A CA 1
ATOM 2456 C C . VAL A 1 326 ? -20.090 38.183 77.884 1.00 62.20 343 VAL A C 1
ATOM 2457 O O . VAL A 1 326 ? -20.960 39.059 77.841 1.00 65.30 343 VAL A O 1
ATOM 2461 N N . PHE A 1 327 ? -18.929 38.332 78.522 1.00 62.92 344 PHE A N 1
ATOM 2462 C CA . PHE A 1 327 ? -18.585 39.542 79.262 1.00 59.49 344 PHE A CA 1
ATOM 2463 C C . PHE A 1 327 ? -18.368 40.723 78.322 1.00 56.80 344 PHE A C 1
ATOM 2464 O O . PHE A 1 327 ? -18.833 41.830 78.595 1.00 60.03 344 PHE A O 1
ATOM 2472 N N . LEU A 1 328 ? -17.657 40.477 77.224 1.00 50.93 345 LEU A N 1
ATOM 2473 C CA . LEU A 1 328 ? -17.394 41.509 76.227 1.00 47.15 345 LEU A CA 1
ATOM 2474 C C . LEU A 1 328 ? -18.657 41.851 75.468 1.00 49.69 345 LEU A C 1
ATOM 2475 O O . LEU A 1 328 ? -18.875 43.008 75.130 1.00 48.54 345 LEU A O 1
ATOM 2480 N N . ALA A 1 329 ? -19.489 40.845 75.209 1.00 56.60 346 ALA A N 1
ATOM 2481 C CA . ALA A 1 329 ? -20.798 41.068 74.600 1.00 61.24 346 ALA A CA 1
ATOM 2482 C C . ALA A 1 329 ? -21.593 42.075 75.424 1.00 67.14 346 ALA A C 1
ATOM 2483 O O . ALA A 1 329 ? -22.121 43.044 74.876 1.00 67.70 346 ALA A O 1
ATOM 2485 N N . ASN A 1 330 ? -21.655 41.846 76.738 1.00 73.25 347 ASN A N 1
ATOM 2486 C CA . ASN A 1 330 ? -22.299 42.770 77.676 1.00 76.03 347 ASN A CA 1
ATOM 2487 C C . ASN A 1 330 ? -21.656 44.156 77.700 1.00 76.35 347 ASN A C 1
ATOM 2488 O O . ASN A 1 330 ? -22.358 45.169 77.764 1.00 74.01 347 ASN A O 1
ATOM 2493 N N . ALA A 1 331 ? -20.323 44.185 77.645 1.00 73.71 348 ALA A N 1
ATOM 2494 C CA . ALA A 1 331 ? -19.560 45.434 77.643 1.00 67.82 348 ALA A CA 1
ATOM 2495 C C . ALA A 1 331 ? -19.710 46.239 76.348 1.00 67.04 348 ALA A C 1
ATOM 2496 O O . ALA A 1 331 ? -19.711 47.466 76.380 1.00 68.18 348 ALA A O 1
ATOM 2498 N N . LEU A 1 332 ? -19.838 45.560 75.212 1.00 66.95 349 LEU A N 1
ATOM 2499 C CA . LEU A 1 332 ? -20.048 46.252 73.939 1.00 67.90 349 LEU A CA 1
ATOM 2500 C C . LEU A 1 332 ? -21.533 46.438 73.641 1.00 76.79 349 LEU A C 1
ATOM 2501 O O . LEU A 1 332 ? -21.886 47.086 72.658 1.00 85.38 349 LEU A O 1
ATOM 2506 N N . SER A 1 333 ? -22.392 45.877 74.491 1.00 82.51 350 SER A N 1
ATOM 2507 C CA . SER A 1 333 ? -23.838 45.844 74.237 1.00 90.60 350 SER A CA 1
ATOM 2508 C C . SER A 1 333 ? -24.418 47.205 73.856 1.00 91.57 350 SER A C 1
ATOM 2509 O O . SER A 1 333 ? -25.104 47.330 72.837 1.00 85.55 350 SER A O 1
ATOM 2512 N N . ASP A 1 334 ? -24.125 48.218 74.670 1.00 96.36 351 ASP A N 1
ATOM 2513 C CA . ASP A 1 334 ? -24.673 49.560 74.475 1.00 101.39 351 ASP A CA 1
ATOM 2514 C C . ASP A 1 334 ? -24.078 50.250 73.257 1.00 98.53 351 ASP A C 1
ATOM 2515 O O . ASP A 1 334 ? -24.731 51.072 72.618 1.00 103.65 351 ASP A O 1
ATOM 2520 N N . MET A 1 335 ? -22.840 49.896 72.939 1.00 95.55 352 MET A N 1
ATOM 2521 C CA . MET A 1 335 ? -22.115 50.488 71.824 1.00 93.46 352 MET A CA 1
ATOM 2522 C C . MET A 1 335 ? -22.602 49.956 70.484 1.00 89.12 352 MET A C 1
ATOM 2523 O O . MET A 1 335 ? -22.796 50.719 69.543 1.00 88.57 352 MET A O 1
ATOM 2528 N N . VAL A 1 336 ? -22.799 48.645 70.407 1.00 89.37 353 VAL A N 1
ATOM 2529 C CA . VAL A 1 336 ? -23.190 47.998 69.157 1.00 88.71 353 VAL A CA 1
ATOM 2530 C C . VAL A 1 336 ? -24.647 48.290 68.787 1.00 92.51 353 VAL A C 1
ATOM 2531 O O . VAL A 1 336 ? -24.996 48.284 67.609 1.00 96.88 353 VAL A O 1
ATOM 2535 N N . SER A 1 337 ? -25.487 48.542 69.791 1.00 95.28 354 SER A N 1
ATOM 2536 C CA . SER A 1 337 ? -26.881 48.921 69.553 1.00 99.75 354 SER A CA 1
ATOM 2537 C C . SER A 1 337 ? -26.995 50.397 69.172 1.00 101.32 354 SER A C 1
ATOM 2538 O O . SER A 1 337 ? -27.956 50.798 68.515 1.00 100.26 354 SER A O 1
ATOM 2541 N N . HIS A 1 338 ? -26.012 51.195 69.592 1.00 107.40 355 HIS A N 1
ATOM 2542 C CA . HIS A 1 338 ? -25.904 52.601 69.184 1.00 110.97 355 HIS A CA 1
ATOM 2543 C C . HIS A 1 338 ? -25.239 52.755 67.812 1.00 110.51 355 HIS A C 1
ATOM 2544 O O . HIS A 1 338 ? -25.319 53.819 67.195 1.00 114.03 355 HIS A O 1
ATOM 2551 N N . MET A 1 339 ? -24.579 51.694 67.352 1.00 108.62 356 MET A N 1
ATOM 2552 C CA . MET A 1 339 ? -24.047 51.612 65.990 1.00 103.69 356 MET A CA 1
ATOM 2553 C C . MET A 1 339 ? -25.011 50.798 65.129 1.00 102.37 356 MET A C 1
ATOM 2554 O O . MET A 1 339 ? -25.842 50.059 65.653 1.00 108.64 356 MET A O 1
ATOM 2559 N N . GLY A 1 340 ? -24.920 50.947 63.812 1.00 99.02 357 GLY A N 1
ATOM 2560 C CA . GLY A 1 340 ? -25.664 50.082 62.899 1.00 99.55 357 GLY A CA 1
ATOM 2561 C C . GLY A 1 340 ? -24.853 48.830 62.625 1.00 101.18 357 GLY A C 1
ATOM 2562 O O . GLY A 1 340 ? -23.679 48.758 63.000 1.00 100.18 357 GLY A O 1
ATOM 2563 N N . ILE A 1 341 ? -25.468 47.835 61.986 1.00 101.27 358 ILE A N 1
ATOM 2564 C CA . ILE A 1 341 ? -24.707 46.675 61.502 1.00 102.48 358 ILE A CA 1
ATOM 2565 C C . ILE A 1 341 ? -23.830 47.090 60.319 1.00 99.02 358 ILE A C 1
ATOM 2566 O O . ILE A 1 341 ? -22.821 46.447 60.030 1.00 99.86 358 ILE A O 1
ATOM 2571 N N . PHE A 1 342 ? -24.227 48.173 59.648 1.00 94.21 359 PHE A N 1
ATOM 2572 C CA . PHE A 1 342 ? -23.392 48.818 58.643 1.00 91.13 359 PHE A CA 1
ATOM 2573 C C . PHE A 1 342 ? -22.158 49.401 59.324 1.00 90.83 359 PHE A C 1
ATOM 2574 O O . PHE A 1 342 ? -21.024 49.047 58.983 1.00 93.56 359 PHE A O 1
ATOM 2582 N N . VAL A 1 343 ? -22.397 50.288 60.291 1.00 85.39 360 VAL A N 1
ATOM 2583 C CA . VAL A 1 343 ? -21.337 50.955 61.049 1.00 81.78 360 VAL A CA 1
ATOM 2584 C C . VAL A 1 343 ? -20.304 49.950 61.571 1.00 80.15 360 VAL A C 1
ATOM 2585 O O . VAL A 1 343 ? -19.101 50.128 61.357 1.00 77.80 360 VAL A O 1
ATOM 2589 N N . VAL A 1 344 ? -20.788 48.894 62.228 1.00 75.93 361 VAL A N 1
ATOM 2590 C CA . VAL A 1 344 ? -19.935 47.841 62.784 1.00 69.56 361 VAL A CA 1
ATOM 2591 C C . VAL A 1 344 ? -19.041 47.198 61.723 1.00 72.61 361 VAL A C 1
ATOM 2592 O O . VAL A 1 344 ? -17.810 47.230 61.843 1.00 74.05 361 VAL A O 1
ATOM 2596 N N . ILE A 1 345 ? -19.653 46.650 60.674 1.00 71.21 362 ILE A N 1
ATOM 2597 C CA . ILE A 1 345 ? -18.891 45.901 59.672 1.00 72.10 362 ILE A CA 1
ATOM 2598 C C . ILE A 1 345 ? -17.996 46.805 58.823 1.00 66.67 362 ILE A C 1
ATOM 2599 O O . ILE A 1 345 ? -17.089 46.332 58.139 1.00 62.58 362 ILE A O 1
ATOM 2604 N N . LEU A 1 346 ? -18.253 48.106 58.886 1.00 63.77 363 LEU A N 1
ATOM 2605 C CA . LEU A 1 346 ? -17.362 49.081 58.286 1.00 63.74 363 LEU A CA 1
ATOM 2606 C C . LEU A 1 346 ? -16.133 49.274 59.175 1.00 64.64 363 LEU A C 1
ATOM 2607 O O . LEU A 1 346 ? -15.004 49.286 58.682 1.00 61.18 363 LEU A O 1
ATOM 2612 N N . VAL A 1 347 ? -16.369 49.413 60.481 1.00 65.79 364 VAL A N 1
ATOM 2613 C CA . VAL A 1 347 ? -15.301 49.558 61.471 1.00 68.96 364 VAL A CA 1
ATOM 2614 C C . VAL A 1 347 ? -14.399 48.329 61.458 1.00 73.21 364 VAL A C 1
ATOM 2615 O O . VAL A 1 347 ? -13.168 48.455 61.450 1.00 81.06 364 VAL A O 1
ATOM 2619 N N . VAL A 1 348 ? -15.019 47.149 61.449 1.00 70.88 365 VAL A N 1
ATOM 2620 C CA . VAL A 1 348 ? -14.287 45.883 61.436 1.00 69.83 365 VAL A CA 1
ATOM 2621 C C . VAL A 1 348 ? -13.388 45.825 60.202 1.00 71.54 365 VAL A C 1
ATOM 2622 O O . VAL A 1 348 ? -12.158 45.775 60.325 1.00 74.79 365 VAL A O 1
ATOM 2626 N N . ALA A 1 349 ? -14.010 45.871 59.024 1.00 70.37 366 ALA A N 1
ATOM 2627 C CA . ALA A 1 349 ? -13.297 45.811 57.749 1.00 68.30 366 ALA A CA 1
ATOM 2628 C C . ALA A 1 349 ? -12.121 46.780 57.698 1.00 67.83 366 ALA A C 1
ATOM 2629 O O . ALA A 1 349 ? -11.015 46.391 57.322 1.00 70.21 366 ALA A O 1
ATOM 2631 N N . THR A 1 350 ? -12.363 48.032 58.083 1.00 66.19 367 THR A N 1
ATOM 2632 C CA . THR A 1 350 ? -11.303 49.039 58.142 1.00 62.92 367 THR A CA 1
ATOM 2633 C C . THR A 1 350 ? -10.196 48.583 59.079 1.00 62.28 367 THR A C 1
ATOM 2634 O O . THR A 1 350 ? -9.027 48.544 58.695 1.00 65.04 367 THR A O 1
ATOM 2638 N N . PHE A 1 351 ? -10.580 48.217 60.297 1.00 58.50 368 PHE A N 1
ATOM 2639 C CA . PHE A 1 351 ? -9.612 47.908 61.329 1.00 63.47 368 PHE A CA 1
ATOM 2640 C C . PHE A 1 351 ? -8.583 46.866 60.895 1.00 69.08 368 PHE A C 1
ATOM 2641 O O . PHE A 1 351 ? -7.380 47.079 61.059 1.00 72.16 368 PHE A O 1
ATOM 2649 N N . VAL A 1 352 ? -9.053 45.752 60.340 1.00 72.88 369 VAL A N 1
ATOM 2650 C CA . VAL A 1 352 ? -8.151 44.663 59.944 1.00 74.55 369 VAL A CA 1
ATOM 2651 C C . VAL A 1 352 ? -7.333 45.001 58.704 1.00 74.32 369 VAL A C 1
ATOM 2652 O O . VAL A 1 352 ? -6.120 44.802 58.695 1.00 77.64 369 VAL A O 1
ATOM 2656 N N . VAL A 1 353 ? -8.000 45.524 57.675 1.00 68.15 370 VAL A N 1
ATOM 2657 C CA . VAL A 1 353 ? -7.362 45.866 56.407 1.00 60.00 370 VAL A CA 1
ATOM 2658 C C . VAL A 1 353 ? -6.100 46.710 56.615 1.00 57.12 370 VAL A C 1
ATOM 2659 O O . VAL A 1 353 ? -5.147 46.619 55.837 1.00 55.76 370 VAL A O 1
ATOM 2663 N N . PHE A 1 354 ? -6.093 47.507 57.680 1.00 54.74 371 PHE A N 1
ATOM 2664 C CA . PHE A 1 354 ? -4.913 48.294 58.037 1.00 57.24 371 PHE A CA 1
ATOM 2665 C C . PHE A 1 354 ? -4.024 47.601 59.065 1.00 58.25 371 PHE A C 1
ATOM 2666 O O . PHE A 1 354 ? -2.804 47.760 59.024 1.00 62.28 371 PHE A O 1
ATOM 2674 N N . LEU A 1 355 ? -4.624 46.834 59.978 1.00 57.14 372 LEU A N 1
ATOM 2675 C CA . LEU A 1 355 ? -3.849 46.050 60.945 1.00 55.18 372 LEU A CA 1
ATOM 2676 C C . LEU A 1 355 ? -2.981 45.009 60.240 1.00 56.84 372 LEU A C 1
ATOM 2677 O O . LEU A 1 355 ? -1.848 44.740 60.656 1.00 55.18 372 LEU A O 1
ATOM 2682 N N . THR A 1 356 ? -3.518 44.435 59.166 1.00 56.44 373 THR A N 1
ATOM 2683 C CA . THR A 1 356 ? -2.821 43.393 58.419 1.00 51.28 373 THR A CA 1
ATOM 2684 C C . THR A 1 356 ? -1.565 43.905 57.695 1.00 55.30 373 THR A C 1
ATOM 2685 O O . THR A 1 356 ? -0.748 43.105 57.230 1.00 58.22 373 THR A O 1
ATOM 2689 N N . GLU A 1 357 ? -1.415 45.226 57.608 1.00 56.49 374 GLU A N 1
ATOM 2690 C CA . GLU A 1 357 ? -0.228 45.831 57.012 1.00 59.89 374 GLU A CA 1
ATOM 2691 C C . GLU A 1 357 ? 0.948 45.760 57.977 1.00 64.94 374 GLU A C 1
ATOM 2692 O O . GLU A 1 357 ? 2.097 45.623 57.561 1.00 68.04 374 GLU A O 1
ATOM 2698 N N . PHE A 1 358 ? 0.641 45.842 59.268 1.00 68.35 375 PHE A N 1
ATOM 2699 C CA . PHE A 1 358 ? 1.658 45.866 60.309 1.00 71.20 375 PHE A CA 1
ATOM 2700 C C . PHE A 1 358 ? 2.007 44.484 60.846 1.00 70.02 375 PHE A C 1
ATOM 2701 O O . PHE A 1 358 ? 3.115 44.284 61.342 1.00 84.79 375 PHE A O 1
ATOM 2709 N N . ALA A 1 359 ? 1.074 43.536 60.749 1.00 66.50 376 ALA A N 1
ATOM 2710 C CA . ALA A 1 359 ? 1.279 42.187 61.306 1.00 65.42 376 ALA A CA 1
ATOM 2711 C C . ALA A 1 359 ? 0.857 41.037 60.380 1.00 63.92 376 ALA A C 1
ATOM 2712 O O . ALA A 1 359 ? 0.185 41.247 59.362 1.00 56.82 376 ALA A O 1
ATOM 2714 N N . SER A 1 360 ? 1.258 39.823 60.757 1.00 66.41 377 SER A N 1
ATOM 2715 C CA . SER A 1 360 ? 1.017 38.603 59.976 1.00 72.25 377 SER A CA 1
ATOM 2716 C C . SER A 1 360 ? -0.455 38.391 59.573 1.00 69.24 377 SER A C 1
ATOM 2717 O O . SER A 1 360 ? -1.351 38.505 60.410 1.00 64.94 377 SER A O 1
ATOM 2720 N N . ASN A 1 361 ? -0.689 38.091 58.291 1.00 68.70 378 ASN A N 1
ATOM 2721 C CA . ASN A 1 361 ? -2.037 37.774 57.779 1.00 71.19 378 ASN A CA 1
ATOM 2722 C C . ASN A 1 361 ? -2.807 36.838 58.700 1.00 71.10 378 ASN A C 1
ATOM 2723 O O . ASN A 1 361 ? -3.894 37.177 59.177 1.00 71.99 378 ASN A O 1
ATOM 2728 N N . THR A 1 362 ? -2.232 35.663 58.946 1.00 66.70 379 THR A N 1
ATOM 2729 C CA . THR A 1 362 ? -2.924 34.607 59.677 1.00 68.21 379 THR A CA 1
ATOM 2730 C C . THR A 1 362 ? -2.913 34.848 61.177 1.00 69.25 379 THR A C 1
ATOM 2731 O O . THR A 1 362 ? -3.915 34.601 61.843 1.00 73.28 379 THR A O 1
ATOM 2735 N N . ALA A 1 363 ? -1.792 35.349 61.702 1.00 64.20 380 ALA A N 1
ATOM 2736 C CA . ALA A 1 363 ? -1.705 35.720 63.114 1.00 61.75 380 ALA A CA 1
ATOM 2737 C C . ALA A 1 363 ? -2.837 36.667 63.510 1.00 61.61 380 ALA A C 1
ATOM 2738 O O . ALA A 1 363 ? -3.392 36.543 64.598 1.00 58.15 380 ALA A O 1
ATOM 2740 N N . SER A 1 364 ? -3.170 37.597 62.612 1.00 64.62 381 SER A N 1
ATOM 2741 C CA . SER A 1 364 ? -4.277 38.538 62.798 1.00 65.59 381 SER A CA 1
ATOM 2742 C C . SER A 1 364 ? -5.634 37.854 62.776 1.00 65.50 381 SER A C 1
ATOM 2743 O O . SER A 1 364 ? -6.521 38.205 63.559 1.00 73.66 381 SER A O 1
ATOM 2746 N N . ALA A 1 365 ? -5.800 36.890 61.876 1.00 57.68 382 ALA A N 1
ATOM 2747 C CA . ALA A 1 365 ? -7.032 36.121 61.823 1.00 59.50 382 ALA A CA 1
ATOM 2748 C C . ALA A 1 365 ? -7.161 35.254 63.073 1.00 62.04 382 ALA A C 1
ATOM 2749 O O . ALA A 1 365 ? -8.228 35.187 63.683 1.00 69.87 382 ALA A O 1
ATOM 2751 N N . ALA A 1 366 ? -6.056 34.626 63.469 1.00 61.36 383 ALA A N 1
ATOM 2752 C CA . ALA A 1 366 ? -6.024 33.728 64.627 1.00 62.80 383 ALA A CA 1
ATOM 2753 C C . ALA A 1 366 ? -6.403 34.425 65.923 1.00 60.41 383 ALA A C 1
ATOM 2754 O O . ALA A 1 366 ? -6.885 33.783 66.852 1.00 64.64 383 ALA A O 1
ATOM 2756 N N . LEU A 1 367 ? -6.175 35.735 65.983 1.00 54.98 384 LEU A N 1
ATOM 2757 C CA . LEU A 1 367 ? -6.551 36.530 67.144 1.00 47.98 384 LEU A CA 1
ATOM 2758 C C . LEU A 1 367 ? -7.992 36.998 67.043 1.00 45.34 384 LEU A C 1
ATOM 2759 O O . LEU A 1 367 ? -8.779 36.823 67.967 1.00 47.50 384 LEU A O 1
ATOM 2764 N N . LEU A 1 368 ? -8.336 37.584 65.909 1.00 44.51 385 LEU A N 1
ATOM 2765 C CA . LEU A 1 368 ? -9.594 38.295 65.800 1.00 47.69 385 LEU A CA 1
ATOM 2766 C C . LEU A 1 368 ? -10.815 37.433 65.505 1.00 49.12 385 LEU A C 1
ATOM 2767 O O . LEU A 1 368 ? -11.909 37.759 65.979 1.00 50.69 385 LEU A O 1
ATOM 2772 N N . ILE A 1 369 ? -10.642 36.348 64.743 1.00 47.89 386 ILE A N 1
ATOM 2773 C CA . ILE A 1 369 ? -11.780 35.468 64.421 1.00 51.08 386 ILE A CA 1
ATOM 2774 C C . ILE A 1 369 ? -12.408 34.880 65.699 1.00 52.68 386 ILE A C 1
ATOM 2775 O O . ILE A 1 369 ? -13.634 34.950 65.859 1.00 48.32 386 ILE A O 1
ATOM 2780 N N . PRO A 1 370 ? -11.579 34.321 66.618 1.00 52.53 387 PRO A N 1
ATOM 2781 C CA . PRO A 1 370 ? -12.166 33.830 67.863 1.00 50.38 387 PRO A CA 1
ATOM 2782 C C . PRO A 1 370 ? -12.917 34.932 68.607 1.00 47.60 387 PRO A C 1
ATOM 2783 O O . PRO A 1 370 ? -14.124 34.801 68.822 1.00 42.77 387 PRO A O 1
ATOM 2787 N N . VAL A 1 371 ? -12.226 36.019 68.951 1.00 46.50 388 VAL A N 1
ATOM 2788 C CA . VAL A 1 371 ? -12.847 37.116 69.706 1.00 48.20 388 VAL A CA 1
ATOM 2789 C C . VAL A 1 371 ? -14.196 37.553 69.126 1.00 47.23 388 VAL A C 1
ATOM 2790 O O . VAL A 1 371 ? -15.186 37.654 69.855 1.00 45.75 388 VAL A O 1
ATOM 2794 N N . PHE A 1 372 ? -14.233 37.787 67.818 1.00 48.61 389 PHE A N 1
ATOM 2795 C CA . PHE A 1 372 ? -15.451 38.277 67.179 1.00 52.50 389 PHE A CA 1
ATOM 2796 C C . PHE A 1 372 ? -16.528 37.213 67.036 1.00 50.58 389 PHE A C 1
ATOM 2797 O O . PHE A 1 372 ? -17.677 37.453 67.405 1.00 52.38 389 PHE A O 1
ATOM 2805 N N . ALA A 1 373 ? -16.160 36.038 66.536 1.00 46.25 390 ALA A N 1
ATOM 2806 C CA . ALA A 1 373 ? -17.130 34.960 66.377 1.00 46.70 390 ALA A CA 1
ATOM 2807 C C . ALA A 1 373 ? -17.815 34.594 67.691 1.00 48.17 390 ALA A C 1
ATOM 2808 O O . ALA A 1 373 ? -19.016 34.334 67.712 1.00 55.94 390 ALA A O 1
ATOM 2810 N N . THR A 1 374 ? -17.055 34.590 68.783 1.00 48.10 391 THR A N 1
ATOM 2811 C CA . THR A 1 374 ? -17.583 34.172 70.083 1.00 44.79 391 THR A CA 1
ATOM 2812 C C . THR A 1 374 ? -18.442 35.256 70.711 1.00 42.65 391 THR A C 1
ATOM 2813 O O . THR A 1 374 ? -19.420 34.951 71.403 1.00 43.38 391 THR A O 1
ATOM 2817 N N . VAL A 1 375 ? -18.065 36.514 70.479 1.00 39.90 392 VAL A N 1
ATOM 2818 C CA . VAL A 1 375 ? -18.846 37.653 70.957 1.00 44.43 392 VAL A CA 1
ATOM 2819 C C . VAL A 1 375 ? -20.161 37.736 70.176 1.00 47.19 392 VAL A C 1
ATOM 2820 O O . VAL A 1 375 ? -21.236 37.874 70.769 1.00 49.82 392 VAL A O 1
ATOM 2824 N N . ALA A 1 376 ? -20.064 37.611 68.853 1.00 47.89 393 ALA A N 1
ATOM 2825 C CA . ALA A 1 376 ? -21.228 37.515 67.975 1.00 47.23 393 ALA A CA 1
ATOM 2826 C C . ALA A 1 376 ? -22.203 36.417 68.408 1.00 53.76 393 ALA A C 1
ATOM 2827 O O . ALA A 1 376 ? -23.414 36.585 68.291 1.00 60.89 393 ALA A O 1
ATOM 2829 N N . GLU A 1 377 ? -21.671 35.301 68.904 1.00 60.37 394 GLU A N 1
ATOM 2830 C CA . GLU A 1 377 ? -22.496 34.201 69.401 1.00 70.59 394 GLU A CA 1
ATOM 2831 C C . GLU A 1 377 ? -23.187 34.541 70.713 1.00 74.52 394 GLU A C 1
ATOM 2832 O O . GLU A 1 377 ? -24.281 34.040 70.981 1.00 86.15 394 GLU A O 1
ATOM 2838 N N . ALA A 1 378 ? -22.547 35.378 71.531 1.00 72.40 395 ALA A N 1
ATOM 2839 C CA . ALA A 1 378 ? -23.145 35.826 72.787 1.00 74.73 395 ALA A CA 1
ATOM 2840 C C . ALA A 1 378 ? -24.285 36.803 72.521 1.00 75.99 395 ALA A C 1
ATOM 2841 O O . ALA A 1 378 ? -25.232 36.885 73.302 1.00 82.19 395 ALA A O 1
ATOM 2843 N N . PHE A 1 379 ? -24.189 37.530 71.409 1.00 77.08 396 PHE A N 1
ATOM 2844 C CA . PHE A 1 379 ? -25.301 38.334 70.902 1.00 78.89 396 PHE A CA 1
ATOM 2845 C C . PHE A 1 379 ? -26.338 37.480 70.174 1.00 82.67 396 PHE A C 1
ATOM 2846 O O . PHE A 1 379 ? -27.350 37.999 69.702 1.00 87.70 396 PHE A O 1
ATOM 2854 N N . GLY A 1 380 ? -26.080 36.178 70.070 1.00 85.59 397 GLY A N 1
ATOM 2855 C CA . GLY A 1 380 ? -26.997 35.253 69.404 1.00 87.44 397 GLY A CA 1
ATOM 2856 C C . GLY A 1 380 ? -27.188 35.571 67.932 1.00 90.91 397 GLY A C 1
ATOM 2857 O O . GLY A 1 380 ? -28.262 35.349 67.367 1.00 94.87 397 GLY A O 1
ATOM 2858 N N . MET A 1 381 ? -26.143 36.119 67.324 1.00 88.39 398 MET A N 1
ATOM 2859 C CA . MET A 1 381 ? -26.101 36.372 65.895 1.00 88.04 398 MET A CA 1
ATOM 2860 C C . MET A 1 381 ? -25.163 35.352 65.248 1.00 88.83 398 MET A C 1
ATOM 2861 O O . MET A 1 381 ? -24.175 34.929 65.863 1.00 88.12 398 MET A O 1
ATOM 2866 N N . SER A 1 382 ? -25.494 34.937 64.025 1.00 87.15 399 SER A N 1
ATOM 2867 C CA . SER A 1 382 ? -24.660 34.005 63.263 1.00 80.35 399 SER A CA 1
ATOM 2868 C C . SER A 1 382 ? -23.249 34.562 63.072 1.00 74.72 399 SER A C 1
ATOM 2869 O O . SER A 1 382 ? -23.057 35.556 62.362 1.00 73.70 399 SER A O 1
ATOM 2872 N N . PRO A 1 383 ? -22.254 33.915 63.702 1.00 69.39 400 PRO A N 1
ATOM 2873 C CA . PRO A 1 383 ? -20.876 34.411 63.702 1.00 68.24 400 PRO A CA 1
ATOM 2874 C C . PRO A 1 383 ? -20.202 34.359 62.328 1.00 69.20 400 PRO A C 1
ATOM 2875 O O . PRO A 1 383 ? -19.101 34.892 62.171 1.00 79.18 400 PRO A O 1
ATOM 2879 N N . VAL A 1 384 ? -20.865 33.734 61.351 1.00 58.28 401 VAL A N 1
ATOM 2880 C CA . VAL A 1 384 ? -20.301 33.528 60.014 1.00 47.01 401 VAL A CA 1
ATOM 2881 C C . VAL A 1 384 ? -19.912 34.838 59.333 1.00 50.57 401 VAL A C 1
ATOM 2882 O O . VAL A 1 384 ? -18.806 34.955 58.801 1.00 53.53 401 VAL A O 1
ATOM 2886 N N . LEU A 1 385 ? -20.808 35.822 59.360 1.00 52.51 402 LEU A N 1
ATOM 2887 C CA . LEU A 1 385 ? -20.562 37.066 58.642 1.00 53.46 402 LEU A CA 1
ATOM 2888 C C . LEU A 1 385 ? -19.266 37.721 59.090 1.00 56.45 402 LEU A C 1
ATOM 2889 O O . LEU A 1 385 ? -18.358 37.926 58.282 1.00 53.20 402 LEU A O 1
ATOM 2894 N N . LEU A 1 386 ? -19.187 38.042 60.378 1.00 61.38 403 LEU A N 1
ATOM 2895 C CA . LEU A 1 386 ? -18.012 38.704 60.926 1.00 65.36 403 LEU A CA 1
ATOM 2896 C C . LEU A 1 386 ? -16.731 37.903 60.699 1.00 65.64 403 LEU A C 1
ATOM 2897 O O . LEU A 1 386 ? -15.687 38.480 60.396 1.00 67.90 403 LEU A O 1
ATOM 2902 N N . SER A 1 387 ? -16.829 36.578 60.821 1.00 63.80 404 SER A N 1
ATOM 2903 C CA . SER A 1 387 ? -15.678 35.687 60.655 1.00 64.23 404 SER A CA 1
ATOM 2904 C C . SER A 1 387 ? -15.142 35.683 59.226 1.00 64.45 404 SER A C 1
ATOM 2905 O O . SER A 1 387 ? -13.959 35.933 59.010 1.00 71.32 404 SER A O 1
ATOM 2908 N N . VAL A 1 388 ? -16.014 35.414 58.256 1.00 61.82 405 VAL A N 1
ATOM 2909 C CA . VAL A 1 388 ? -15.635 35.449 56.841 1.00 58.91 405 VAL A CA 1
ATOM 2910 C C . VAL A 1 388 ? -15.043 36.817 56.477 1.00 61.69 405 VAL A C 1
ATOM 2911 O O . VAL A 1 388 ? -14.008 36.895 55.801 1.00 60.43 405 VAL A O 1
ATOM 2915 N N . LEU A 1 389 ? -15.690 37.883 56.951 1.00 64.78 406 LEU A N 1
ATOM 2916 C CA . LEU A 1 389 ? -15.226 39.248 56.702 1.00 65.49 406 LEU A CA 1
ATOM 2917 C C . LEU A 1 389 ? -13.783 39.429 57.151 1.00 60.88 406 LEU A C 1
ATOM 2918 O O . LEU A 1 389 ? -12.922 39.786 56.344 1.00 62.17 406 LEU A O 1
ATOM 2923 N N . ILE A 1 390 ? -13.526 39.161 58.428 1.00 56.75 407 ILE A N 1
ATOM 2924 C CA . ILE A 1 390 ? -12.182 39.289 58.992 1.00 59.08 407 ILE A CA 1
ATOM 2925 C C . ILE A 1 390 ? -11.142 38.507 58.179 1.00 64.54 407 ILE A C 1
ATOM 2926 O O . ILE A 1 390 ? -10.053 39.024 57.908 1.00 72.81 407 ILE A O 1
ATOM 2931 N N . ALA A 1 391 ? -11.493 37.290 57.763 1.00 61.97 408 ALA A N 1
ATOM 2932 C CA . ALA A 1 391 ? -10.572 36.419 57.015 1.00 60.82 408 ALA A CA 1
ATOM 2933 C C . ALA A 1 391 ? -10.219 36.960 55.630 1.00 56.68 408 ALA A C 1
ATOM 2934 O O . ALA A 1 391 ? -9.088 36.803 55.157 1.00 57.94 408 ALA A O 1
ATOM 2936 N N . VAL A 1 392 ? -11.196 37.584 54.981 1.00 49.20 409 VAL A N 1
ATOM 2937 C CA . VAL A 1 392 ? -10.972 38.187 53.675 1.00 44.88 409 VAL A CA 1
ATOM 2938 C C . VAL A 1 392 ? -10.095 39.428 53.855 1.00 41.27 409 VAL A C 1
ATOM 2939 O O . VAL A 1 392 ? -9.056 39.573 53.196 1.00 36.10 409 VAL A O 1
ATOM 2943 N N . ALA A 1 393 ? -10.509 40.291 54.778 1.00 38.65 410 ALA A N 1
ATOM 2944 C CA . ALA A 1 393 ? -9.810 41.533 55.069 1.00 44.13 410 ALA A CA 1
ATOM 2945 C C . ALA A 1 393 ? -8.377 41.321 55.585 1.00 48.57 410 ALA A C 1
ATOM 2946 O O . ALA A 1 393 ? -7.485 42.134 55.329 1.00 49.21 410 ALA A O 1
ATOM 2948 N N . ALA A 1 394 ? -8.157 40.227 56.304 1.00 50.04 411 ALA A N 1
ATOM 2949 C CA . ALA A 1 394 ? -6.828 39.909 56.804 1.00 52.15 411 ALA A CA 1
ATOM 2950 C C . ALA A 1 394 ? -5.875 39.589 55.658 1.00 55.92 411 ALA A C 1
ATOM 2951 O O . ALA A 1 394 ? -4.658 39.735 55.790 1.00 61.57 411 ALA A O 1
ATOM 2953 N N . SER A 1 395 ? -6.439 39.149 54.536 1.00 58.61 412 SER A N 1
ATOM 2954 C CA . SER A 1 395 ? -5.660 38.870 53.330 1.00 63.32 412 SER A CA 1
ATOM 2955 C C . SER A 1 395 ? -5.594 40.098 52.410 1.00 65.76 412 SER A C 1
ATOM 2956 O O . SER A 1 395 ? -5.195 39.992 51.249 1.00 70.68 412 SER A O 1
ATOM 2959 N N . CYS A 1 396 ? -5.979 41.260 52.933 1.00 64.61 413 CYS A N 1
ATOM 2960 C CA . CYS A 1 396 ? -5.920 42.505 52.164 1.00 64.53 413 CYS A CA 1
ATOM 2961 C C . CYS A 1 396 ? -4.749 43.378 52.604 1.00 66.98 413 CYS A C 1
ATOM 2962 O O . CYS A 1 396 ? -4.935 44.532 53.002 1.00 69.54 413 CYS A O 1
ATOM 2965 N N . ALA A 1 397 ? -3.545 42.812 52.535 1.00 71.16 414 ALA A N 1
ATOM 2966 C CA . ALA A 1 397 ? -2.309 43.546 52.825 1.00 76.81 414 ALA A CA 1
ATOM 2967 C C . ALA A 1 397 ? -1.658 44.038 51.531 1.00 76.32 414 ALA A C 1
ATOM 2968 O O . ALA A 1 397 ? -1.121 43.248 50.746 1.00 79.41 414 ALA A O 1
ATOM 2970 N N . PHE A 1 398 ? -1.714 45.350 51.319 1.00 72.62 415 PHE A N 1
ATOM 2971 C CA . PHE A 1 398 ? -1.293 45.942 50.059 1.00 68.53 415 PHE A CA 1
ATOM 2972 C C . PHE A 1 398 ? -0.286 47.074 50.217 1.00 73.99 415 PHE A C 1
ATOM 2973 O O . PHE A 1 398 ? 0.368 47.458 49.246 1.00 84.07 415 PHE A O 1
ATOM 2981 N N . MET A 1 399 ? -0.164 47.616 51.426 1.00 72.16 416 MET A N 1
ATOM 2982 C CA . MET A 1 399 ? 0.747 48.731 51.657 1.00 70.54 416 MET A CA 1
ATOM 2983 C C . MET A 1 399 ? 2.196 48.268 51.747 1.00 71.23 416 MET A C 1
ATOM 2984 O O . MET A 1 399 ? 2.701 47.688 50.794 1.00 81.31 416 MET A O 1
ATOM 2989 N N . LEU A 1 400 ? 2.863 48.508 52.871 1.00 67.24 417 LEU A N 1
ATOM 2990 C CA . LEU A 1 400 ? 4.290 48.177 52.999 1.00 73.46 417 LEU A CA 1
ATOM 2991 C C . LEU A 1 400 ? 4.619 46.690 52.714 1.00 81.10 417 LEU A C 1
ATOM 2992 O O . LEU A 1 400 ? 3.706 45.856 52.659 1.00 86.23 417 LEU A O 1
ATOM 2997 N N . PRO A 1 401 ? 5.919 46.352 52.511 1.00 83.01 418 PRO A N 1
ATOM 2998 C CA . PRO A 1 401 ? 6.257 44.928 52.532 1.00 83.13 418 PRO A CA 1
ATOM 2999 C C . PRO A 1 401 ? 6.148 44.476 53.983 1.00 85.39 418 PRO A C 1
ATOM 3000 O O . PRO A 1 401 ? 5.546 45.192 54.783 1.00 93.00 418 PRO A O 1
ATOM 3004 N N . VAL A 1 402 ? 6.717 43.327 54.340 1.00 83.66 419 VAL A N 1
ATOM 3005 C CA . VAL A 1 402 ? 6.589 42.789 55.713 1.00 80.70 419 VAL A CA 1
ATOM 3006 C C . VAL A 1 402 ? 5.117 42.539 56.106 1.00 75.88 419 VAL A C 1
ATOM 3007 O O . VAL A 1 402 ? 4.839 41.848 57.090 1.00 76.91 419 VAL A O 1
ATOM 3011 N N . ALA A 1 403 ? 4.191 43.098 55.326 1.00 69.37 420 ALA A N 1
ATOM 3012 C CA . ALA A 1 403 ? 2.761 42.851 55.492 1.00 70.78 420 ALA A CA 1
ATOM 3013 C C . ALA A 1 403 ? 2.429 41.401 55.142 1.00 75.83 420 ALA A C 1
ATOM 3014 O O . ALA A 1 403 ? 1.733 40.710 55.896 1.00 81.69 420 ALA A O 1
ATOM 3016 N N . THR A 1 404 ? 2.926 40.959 53.990 1.00 76.41 421 THR A N 1
ATOM 3017 C CA . THR A 1 404 ? 2.849 39.568 53.556 1.00 72.11 421 THR A CA 1
ATOM 3018 C C . THR A 1 404 ? 4.207 39.245 52.926 1.00 69.09 421 THR A C 1
ATOM 3019 O O . THR A 1 404 ? 4.921 40.157 52.511 1.00 77.08 421 THR A O 1
ATOM 3023 N N . PRO A 1 405 ? 4.602 37.963 52.907 1.00 64.00 422 PRO A N 1
ATOM 3024 C CA . PRO A 1 405 ? 5.753 37.573 52.096 1.00 63.46 422 PRO A CA 1
ATOM 3025 C C . PRO A 1 405 ? 5.662 37.922 50.590 1.00 65.66 422 PRO A C 1
ATOM 3026 O O . PRO A 1 405 ? 6.673 38.345 50.025 1.00 67.45 422 PRO A O 1
ATOM 3030 N N . PRO A 1 406 ? 4.482 37.746 49.938 1.00 63.03 423 PRO A N 1
ATOM 3031 C CA . PRO A 1 406 ? 4.383 38.169 48.534 1.00 62.77 423 PRO A CA 1
ATOM 3032 C C . PRO A 1 406 ? 4.836 39.606 48.271 1.00 64.32 423 PRO A C 1
ATOM 3033 O O . PRO A 1 406 ? 5.501 39.859 47.264 1.00 65.03 423 PRO A O 1
ATOM 3037 N N . ASN A 1 407 ? 4.474 40.526 49.167 1.00 65.70 424 ASN A N 1
ATOM 3038 C CA . ASN A 1 407 ? 4.892 41.923 49.069 1.00 66.00 424 ASN A CA 1
ATOM 3039 C C . ASN A 1 407 ? 6.406 42.069 49.165 1.00 70.66 424 ASN A C 1
ATOM 3040 O O . ASN A 1 407 ? 7.017 42.749 48.345 1.00 78.14 424 ASN A O 1
ATOM 3045 N N . ALA A 1 408 ? 7.004 41.410 50.155 1.00 73.03 425 ALA A N 1
ATOM 3046 C CA . ALA A 1 408 ? 8.446 41.484 50.384 1.00 72.84 425 ALA A CA 1
ATOM 3047 C C . ALA A 1 408 ? 9.277 40.674 49.380 1.00 74.97 425 ALA A C 1
ATOM 3048 O O . ALA A 1 408 ? 10.497 40.834 49.316 1.00 79.08 425 ALA A O 1
ATOM 3050 N N . ILE A 1 409 ? 8.621 39.813 48.600 1.00 78.99 426 ILE A N 1
ATOM 3051 C CA . ILE A 1 409 ? 9.305 39.017 47.568 1.00 77.96 426 ILE A CA 1
ATOM 3052 C C . ILE A 1 409 ? 9.575 39.831 46.298 1.00 76.51 426 ILE A C 1
ATOM 3053 O O . ILE A 1 409 ? 10.692 39.812 45.777 1.00 79.25 426 ILE A O 1
ATOM 3058 N N . VAL A 1 410 ? 8.562 40.545 45.812 1.00 73.01 427 VAL A N 1
ATOM 3059 C CA . VAL A 1 410 ? 8.731 41.422 44.652 1.00 73.99 427 VAL A CA 1
ATOM 3060 C C . VAL A 1 410 ? 9.466 42.719 45.025 1.00 78.47 427 VAL A C 1
ATOM 3061 O O . VAL A 1 410 ? 9.939 43.452 44.148 1.00 84.35 427 VAL A O 1
ATOM 3065 N N . PHE A 1 411 ? 9.557 42.990 46.326 1.00 75.01 428 PHE A N 1
ATOM 3066 C CA . PHE A 1 411 ? 10.210 44.190 46.829 1.00 76.08 428 PHE A CA 1
ATOM 3067 C C . PHE A 1 411 ? 11.725 44.037 46.848 1.00 83.00 428 PHE A C 1
ATOM 3068 O O . PHE A 1 411 ? 12.443 44.981 46.520 1.00 93.37 428 PHE A O 1
ATOM 3076 N N . ALA A 1 412 ? 12.202 42.852 47.225 1.00 85.82 429 ALA A N 1
ATOM 3077 C CA . ALA A 1 412 ? 13.639 42.556 47.253 1.00 85.28 429 ALA A CA 1
ATOM 3078 C C . ALA A 1 412 ? 14.262 42.587 45.855 1.00 90.19 429 ALA A C 1
ATOM 3079 O O . ALA A 1 412 ? 15.481 42.484 45.704 1.00 91.31 429 ALA A O 1
ATOM 3081 N N . SER A 1 413 ? 13.411 42.741 44.841 1.00 96.13 430 SER A N 1
ATOM 3082 C CA . SER A 1 413 ? 13.828 42.947 43.458 1.00 99.16 430 SER A CA 1
ATOM 3083 C C . SER A 1 413 ? 14.497 44.321 43.275 1.00 105.79 430 SER A C 1
ATOM 3084 O O . SER A 1 413 ? 14.434 44.924 42.199 1.00 111.01 430 SER A O 1
ATOM 3087 N N . GLY A 1 414 ? 15.125 44.795 44.353 1.00 113.53 431 GLY A N 1
ATOM 3088 C CA . GLY A 1 414 ? 15.926 46.025 44.402 1.00 118.31 431 GLY A CA 1
ATOM 3089 C C . GLY A 1 414 ? 15.532 47.194 43.523 1.00 121.96 431 GLY A C 1
ATOM 3090 O O . GLY A 1 414 ? 16.397 47.907 43.014 1.00 131.11 431 GLY A O 1
ATOM 3091 N N . HIS A 1 415 ? 14.233 47.409 43.354 1.00 120.45 432 HIS A N 1
ATOM 3092 C CA . HIS A 1 415 ? 13.764 48.430 42.430 1.00 131.84 432 HIS A CA 1
ATOM 3093 C C . HIS A 1 415 ? 12.587 49.257 42.951 1.00 136.26 432 HIS A C 1
ATOM 3094 O O . HIS A 1 415 ? 12.622 50.488 42.899 1.00 153.50 432 HIS A O 1
ATOM 3101 N N . ILE A 1 416 ? 11.553 48.578 43.439 1.00 128.23 433 ILE A N 1
ATOM 3102 C CA . ILE A 1 416 ? 10.316 49.233 43.853 1.00 117.84 433 ILE A CA 1
ATOM 3103 C C . ILE A 1 416 ? 10.521 50.025 45.149 1.00 115.06 433 ILE A C 1
ATOM 3104 O O . ILE A 1 416 ? 11.072 49.509 46.123 1.00 111.01 433 ILE A O 1
ATOM 3109 N N . LYS A 1 417 ? 10.100 51.287 45.135 1.00 114.30 434 LYS A N 1
ATOM 3110 C CA . LYS A 1 417 ? 10.315 52.193 46.262 1.00 111.20 434 LYS A CA 1
ATOM 3111 C C . LYS A 1 417 ? 9.295 52.016 47.379 1.00 110.12 434 LYS A C 1
ATOM 3112 O O . LYS A 1 417 ? 8.123 51.720 47.129 1.00 108.28 434 LYS A O 1
ATOM 3118 N N . GLN A 1 418 ? 9.765 52.208 48.610 1.00 104.74 435 GLN A N 1
ATOM 3119 C CA . GLN A 1 418 ? 8.926 52.188 49.806 1.00 98.07 435 GLN A CA 1
ATOM 3120 C C . GLN A 1 418 ? 7.686 53.067 49.632 1.00 93.61 435 GLN A C 1
ATOM 3121 O O . GLN A 1 418 ? 6.563 52.623 49.888 1.00 91.46 435 GLN A O 1
ATOM 3127 N N . SER A 1 419 ? 7.913 54.302 49.181 1.00 88.36 436 SER A N 1
ATOM 3128 C CA . SER A 1 419 ? 6.865 55.307 48.994 1.00 84.45 436 SER A CA 1
ATOM 3129 C C . SER A 1 419 ? 5.814 54.887 47.975 1.00 80.81 436 SER A C 1
ATOM 3130 O O . SER A 1 419 ? 4.627 55.161 48.154 1.00 74.73 436 SER A O 1
ATOM 3133 N N . GLU A 1 420 ? 6.267 54.230 46.908 1.00 80.29 437 GLU A N 1
ATOM 3134 C CA . GLU A 1 420 ? 5.403 53.817 45.806 1.00 78.21 437 GLU A CA 1
ATOM 3135 C C . GLU A 1 420 ? 4.330 52.832 46.267 1.00 75.22 437 GLU A C 1
ATOM 3136 O O . GLU A 1 420 ? 3.142 53.064 46.054 1.00 69.83 437 GLU A O 1
ATOM 3142 N N . MET A 1 421 ? 4.755 51.755 46.922 1.00 76.26 438 MET A N 1
ATOM 3143 C CA . MET A 1 421 ? 3.847 50.709 47.398 1.00 79.72 438 MET A CA 1
ATOM 3144 C C . MET A 1 421 ? 2.858 51.237 48.437 1.00 82.78 438 MET A C 1
ATOM 3145 O O . MET A 1 421 ? 1.666 50.913 48.394 1.00 82.59 438 MET A O 1
ATOM 3150 N N . MET A 1 422 ? 3.367 52.062 49.350 1.00 82.77 439 MET A N 1
ATOM 3151 C CA . MET A 1 422 ? 2.582 52.625 50.447 1.00 80.44 439 MET A CA 1
ATOM 3152 C C . MET A 1 422 ? 1.352 53.428 50.027 1.00 80.85 439 MET A C 1
ATOM 3153 O O . MET A 1 422 ? 0.457 53.647 50.843 1.00 80.22 439 MET A O 1
ATOM 3158 N N . ARG A 1 423 ? 1.302 53.873 48.774 1.00 84.84 440 ARG A N 1
ATOM 3159 C CA . ARG A 1 423 ? 0.183 54.704 48.327 1.00 91.48 440 ARG A CA 1
ATOM 3160 C C . ARG A 1 423 ? -0.741 54.023 47.317 1.00 89.19 440 ARG A C 1
ATOM 3161 O O . ARG A 1 423 ? -1.886 54.444 47.147 1.00 92.51 440 ARG A O 1
ATOM 3169 N N . VAL A 1 424 ? -0.252 52.982 46.650 1.00 86.40 441 VAL A N 1
ATOM 3170 C CA . VAL A 1 424 ? -1.128 52.157 45.822 1.00 85.79 441 VAL A CA 1
ATOM 3171 C C . VAL A 1 424 ? -1.951 51.288 46.762 1.00 89.28 441 VAL A C 1
ATOM 3172 O O . VAL A 1 424 ? -3.141 51.052 46.535 1.00 93.34 441 VAL A O 1
ATOM 3176 N N . GLY A 1 425 ? -1.296 50.824 47.825 1.00 88.11 442 GLY A N 1
ATOM 3177 C CA . GLY A 1 425 ? -1.936 50.016 48.850 1.00 85.53 442 GLY A CA 1
ATOM 3178 C C . GLY A 1 425 ? -2.952 50.792 49.661 1.00 81.60 442 GLY A C 1
ATOM 3179 O O . GLY A 1 425 ? -3.975 50.242 50.060 1.00 82.73 442 GLY A O 1
ATOM 3180 N N . LEU A 1 426 ? -2.666 52.071 49.900 1.00 75.55 443 LEU A N 1
ATOM 3181 C CA . LEU A 1 426 ? -3.553 52.940 50.671 1.00 72.02 443 LEU A CA 1
ATOM 3182 C C . LEU A 1 426 ? -4.862 53.201 49.929 1.00 75.39 443 LEU A C 1
ATOM 3183 O O . LEU A 1 426 ? -5.921 53.333 50.550 1.00 74.52 443 LEU A O 1
ATOM 3188 N N . TYR A 1 427 ? -4.785 53.269 48.602 1.00 77.01 444 TYR A N 1
ATOM 3189 C CA . TYR A 1 427 ? -5.985 53.357 47.779 1.00 78.77 444 TYR A CA 1
ATOM 3190 C C . TYR A 1 427 ? -6.705 52.015 47.748 1.00 77.80 444 TYR A C 1
ATOM 3191 O O . TYR A 1 427 ? -7.912 51.945 47.991 1.00 79.01 444 TYR A O 1
ATOM 3200 N N . LEU A 1 428 ? -5.946 50.955 47.476 1.00 72.74 445 LEU A N 1
ATOM 3201 C CA . LEU A 1 428 ? -6.496 49.613 47.363 1.00 71.07 445 LEU A CA 1
ATOM 3202 C C . LEU A 1 428 ? -7.131 49.121 48.668 1.00 72.66 445 LEU A C 1
ATOM 3203 O O . LEU A 1 428 ? -8.103 48.368 48.636 1.00 71.73 445 LEU A O 1
ATOM 3208 N N . ASN A 1 429 ? -6.584 49.556 49.805 1.00 73.16 446 ASN A N 1
ATOM 3209 C CA . ASN A 1 429 ? -7.166 49.262 51.117 1.00 67.89 446 ASN A CA 1
ATOM 3210 C C . ASN A 1 429 ? -8.585 49.788 51.206 1.00 66.08 446 ASN A C 1
ATOM 3211 O O . ASN A 1 429 ? -9.526 49.023 51.419 1.00 71.39 446 ASN A O 1
ATOM 3216 N N . ILE A 1 430 ? -8.719 51.098 51.016 1.00 63.67 447 ILE A N 1
ATOM 3217 C CA . ILE A 1 430 ? -10.011 51.784 51.005 1.00 62.06 447 ILE A CA 1
ATOM 3218 C C . ILE A 1 430 ? -10.940 51.203 49.937 1.00 61.94 447 ILE A C 1
ATOM 3219 O O . ILE A 1 430 ? -12.125 50.966 50.197 1.00 64.92 447 ILE A O 1
ATOM 3224 N N . ALA A 1 431 ? -10.385 50.953 48.753 1.00 59.87 448 ALA A N 1
ATOM 3225 C CA . ALA A 1 431 ? -11.103 50.288 47.665 1.00 59.41 448 ALA A CA 1
ATOM 3226 C C . ALA A 1 431 ? -11.769 48.992 48.121 1.00 62.53 448 ALA A C 1
ATOM 3227 O O . ALA A 1 431 ? -12.907 48.705 47.743 1.00 63.39 448 ALA A O 1
ATOM 3229 N N . CYS A 1 432 ? -11.054 48.222 48.940 1.00 67.14 449 CYS A N 1
ATOM 3230 C CA . CYS A 1 432 ? -11.558 46.959 49.470 1.00 67.17 449 CYS A CA 1
ATOM 3231 C C . CYS A 1 432 ? -12.565 47.174 50.588 1.00 63.27 449 CYS A C 1
ATOM 3232 O O . CYS A 1 432 ? -13.646 46.593 50.550 1.00 67.42 449 CYS A O 1
ATOM 3235 N N . ILE A 1 433 ? -12.222 48.012 51.570 1.00 57.58 450 ILE A N 1
ATOM 3236 C CA . ILE A 1 433 ? -13.166 48.384 52.631 1.00 52.96 450 ILE A CA 1
ATOM 3237 C C . ILE A 1 433 ? -14.517 48.727 52.002 1.00 53.14 450 ILE A C 1
ATOM 3238 O O . ILE A 1 433 ? -15.567 48.400 52.554 1.00 52.62 450 ILE A O 1
ATOM 3243 N N . GLY A 1 434 ? -14.477 49.374 50.838 1.00 51.01 451 GLY A N 1
ATOM 3244 C CA . GLY A 1 434 ? -15.673 49.610 50.047 1.00 50.80 451 GLY A CA 1
ATOM 3245 C C . GLY A 1 434 ? -16.275 48.296 49.596 1.00 51.80 451 GLY A C 1
ATOM 3246 O O . GLY A 1 434 ? -17.333 47.891 50.084 1.00 50.11 451 GLY A O 1
ATOM 3247 N N . LEU A 1 435 ? -15.570 47.626 48.686 1.00 52.72 452 LEU A N 1
ATOM 3248 C CA . LEU A 1 435 ? -16.003 46.355 48.106 1.00 57.94 452 LEU A CA 1
ATOM 3249 C C . LEU A 1 435 ? -16.483 45.323 49.134 1.00 63.08 452 LEU A C 1
ATOM 3250 O O . LEU A 1 435 ? -17.496 44.660 48.911 1.00 65.10 452 LEU A O 1
ATOM 3255 N N . LEU A 1 436 ? -15.758 45.187 50.245 1.00 65.41 453 LEU A N 1
ATOM 3256 C CA . LEU A 1 436 ? -16.115 44.225 51.290 1.00 62.80 453 LEU A CA 1
ATOM 3257 C C . LEU A 1 436 ? -17.391 44.627 52.012 1.00 63.84 453 LEU A C 1
ATOM 3258 O O . LEU A 1 436 ? -18.345 43.860 52.030 1.00 62.66 453 LEU A O 1
ATOM 3263 N N . THR A 1 437 ? -17.410 45.832 52.588 1.00 64.92 454 THR A N 1
ATOM 3264 C CA . THR A 1 437 ? -18.600 46.341 53.285 1.00 68.03 454 THR A CA 1
ATOM 3265 C C . THR A 1 437 ? -19.797 46.323 52.342 1.00 67.12 454 THR A C 1
ATOM 3266 O O . THR A 1 437 ? -20.917 46.020 52.759 1.00 65.64 454 THR A O 1
ATOM 3270 N N . ALA A 1 438 ? -19.541 46.633 51.070 1.00 65.65 455 ALA A N 1
ATOM 3271 C CA . ALA A 1 438 ? -20.531 46.486 50.009 1.00 66.58 455 ALA A CA 1
ATOM 3272 C C . ALA A 1 438 ? -21.052 45.047 49.948 1.00 67.77 455 ALA A C 1
ATOM 3273 O O . ALA A 1 438 ? -22.221 44.800 50.249 1.00 65.25 455 ALA A O 1
ATOM 3275 N N . ILE A 1 439 ? -20.174 44.106 49.593 1.00 74.06 456 ILE A N 1
ATOM 3276 C CA . ILE A 1 439 ? -20.539 42.690 49.451 1.00 78.07 456 ILE A CA 1
ATOM 3277 C C . ILE A 1 439 ? -21.098 42.113 50.751 1.00 81.52 456 ILE A C 1
ATOM 3278 O O . ILE A 1 439 ? -22.067 41.355 50.726 1.00 87.75 456 ILE A O 1
ATOM 3283 N N . ALA A 1 440 ? -20.498 42.492 51.879 1.00 85.73 457 ALA A N 1
ATOM 3284 C CA . ALA A 1 440 ? -20.924 42.010 53.196 1.00 88.27 457 ALA A CA 1
ATOM 3285 C C . ALA A 1 440 ? -22.343 42.448 53.556 1.00 91.98 457 ALA A C 1
ATOM 3286 O O . ALA A 1 440 ? -23.006 41.811 54.378 1.00 93.96 457 ALA A O 1
ATOM 3288 N N . MET A 1 441 ? -22.803 43.533 52.938 1.00 92.25 458 MET A N 1
ATOM 3289 C CA . MET A 1 441 ? -24.172 43.983 53.120 1.00 95.85 458 MET A CA 1
ATOM 3290 C C . MET A 1 441 ? -25.125 43.163 52.255 1.00 102.15 458 MET A C 1
ATOM 3291 O O . MET A 1 441 ? -26.219 42.809 52.697 1.00 103.22 458 MET A O 1
ATOM 3296 N N . LEU A 1 442 ? -24.691 42.856 51.031 1.00 110.72 459 LEU A N 1
ATOM 3297 C CA . LEU A 1 442 ? -25.494 42.096 50.062 1.00 117.70 459 LEU A CA 1
ATOM 3298 C C . LEU A 1 442 ? -25.731 40.645 50.492 1.00 124.09 459 LEU A C 1
ATOM 3299 O O . LEU A 1 442 ? -26.842 40.130 50.349 1.00 126.91 459 LEU A O 1
ATOM 3304 N N . PHE A 1 443 ? -24.689 39.994 51.010 1.00 129.74 460 PHE A N 1
ATOM 3305 C CA . PHE A 1 443 ? -24.816 38.659 51.599 1.00 132.64 460 PHE A CA 1
ATOM 3306 C C . PHE A 1 443 ? -25.380 38.769 53.017 1.00 133.44 460 PHE A C 1
ATOM 3307 O O . PHE A 1 443 ? -24.658 38.587 54.001 1.00 130.46 460 PHE A O 1
ATOM 3315 N N . TRP A 1 444 ? -26.672 39.082 53.114 1.00 144.57 461 TRP A N 1
ATOM 3316 C CA . TRP A 1 444 ? -27.358 39.198 54.401 1.00 155.06 461 TRP A CA 1
ATOM 3317 C C . TRP A 1 444 ? -28.646 38.366 54.407 1.00 166.76 461 TRP A C 1
ATOM 3318 O O . TRP A 1 444 ? -28.784 37.436 55.207 1.00 177.48 461 TRP A O 1
ATOM 3329 N N . GLN A 1 445 ? -29.576 38.708 53.512 1.00 164.46 462 GLN A N 1
ATOM 3330 C CA . GLN A 1 445 ? -30.823 37.958 53.328 1.00 156.15 462 GLN A CA 1
ATOM 3331 C C . GLN A 1 445 ? -31.029 37.573 51.864 1.00 148.88 462 GLN A C 1
ATOM 3332 O O . GLN A 1 445 ? -31.607 36.529 51.560 1.00 140.14 462 GLN A O 1
ATOM 3338 N N . LEU B 1 1 ? 2.033 -1.630 37.549 1.00 106.29 18 LEU B N 1
ATOM 3339 C CA . LEU B 1 1 ? 3.314 -2.000 36.872 1.00 111.73 18 LEU B CA 1
ATOM 3340 C C . LEU B 1 1 ? 4.474 -2.179 37.863 1.00 116.10 18 LEU B C 1
ATOM 3341 O O . LEU B 1 1 ? 5.332 -3.044 37.669 1.00 117.95 18 LEU B O 1
ATOM 3346 N N . HIS B 1 2 ? 4.493 -1.365 38.918 1.00 120.85 19 HIS B N 1
ATOM 3347 C CA . HIS B 1 2 ? 5.535 -1.432 39.951 1.00 122.63 19 HIS B CA 1
ATOM 3348 C C . HIS B 1 2 ? 5.219 -2.503 41.004 1.00 121.59 19 HIS B C 1
ATOM 3349 O O . HIS B 1 2 ? 4.053 -2.868 41.189 1.00 125.72 19 HIS B O 1
ATOM 3356 N N . ARG B 1 3 ? 6.260 -3.003 41.677 1.00 115.00 20 ARG B N 1
ATOM 3357 C CA . ARG B 1 3 ? 6.123 -4.016 42.738 1.00 104.58 20 ARG B CA 1
ATOM 3358 C C . ARG B 1 3 ? 5.051 -3.630 43.749 1.00 100.34 20 ARG B C 1
ATOM 3359 O O . ARG B 1 3 ? 4.123 -4.399 44.015 1.00 96.27 20 ARG B O 1
ATOM 3367 N N . ASN B 1 4 ? 5.196 -2.424 44.291 1.00 93.53 21 ASN B N 1
ATOM 3368 C CA . ASN B 1 4 ? 4.361 -1.937 45.375 1.00 86.07 21 ASN B CA 1
ATOM 3369 C C . ASN B 1 4 ? 2.914 -1.691 44.968 1.00 86.84 21 ASN B C 1
ATOM 3370 O O . ASN B 1 4 ? 1.999 -1.943 45.755 1.00 95.31 21 ASN B O 1
ATOM 3375 N N . SER B 1 5 ? 2.710 -1.224 43.738 1.00 83.00 22 SER B N 1
ATOM 3376 C CA . SER B 1 5 ? 1.362 -1.064 43.186 1.00 85.80 22 SER B CA 1
ATOM 3377 C C . SER B 1 5 ? 0.590 -2.384 43.152 1.00 86.41 22 SER B C 1
ATOM 3378 O O . SER B 1 5 ? -0.637 -2.399 43.297 1.00 87.90 22 SER B O 1
ATOM 3381 N N . LEU B 1 6 ? 1.320 -3.483 42.965 1.00 84.07 23 LEU B N 1
ATOM 3382 C CA . LEU B 1 6 ? 0.735 -4.822 42.970 1.00 79.38 23 LEU B CA 1
ATOM 3383 C C . LEU B 1 6 ? 0.411 -5.289 44.383 1.00 75.70 23 LEU B C 1
ATOM 3384 O O . LEU B 1 6 ? -0.705 -5.740 44.642 1.00 74.38 23 LEU B O 1
ATOM 3389 N N . ILE B 1 7 ? 1.386 -5.171 45.286 1.00 72.06 24 ILE B N 1
ATOM 3390 C CA . ILE B 1 7 ? 1.193 -5.493 46.705 1.00 67.79 24 ILE B CA 1
ATOM 3391 C C . ILE B 1 7 ? -0.083 -4.827 47.223 1.00 68.18 24 ILE B C 1
ATOM 3392 O O . ILE B 1 7 ? -0.874 -5.452 47.933 1.00 70.16 24 ILE B O 1
ATOM 3397 N N . VAL B 1 8 ? -0.274 -3.565 46.845 1.00 66.56 25 VAL B N 1
ATOM 3398 C CA . VAL B 1 8 ? -1.476 -2.811 47.181 1.00 67.86 25 VAL B CA 1
ATOM 3399 C C . VAL B 1 8 ? -2.737 -3.464 46.610 1.00 68.00 25 VAL B C 1
ATOM 3400 O O . VAL B 1 8 ? -3.715 -3.673 47.333 1.00 71.36 25 VAL B O 1
ATOM 3404 N N . LEU B 1 9 ? -2.704 -3.798 45.322 1.00 68.86 26 LEU B N 1
ATOM 3405 C CA . LEU B 1 9 ? -3.855 -4.416 44.657 1.00 72.01 26 LEU B CA 1
ATOM 3406 C C . LEU B 1 9 ? -4.156 -5.822 45.175 1.00 73.03 26 LEU B C 1
ATOM 3407 O O . LEU B 1 9 ? -5.323 -6.209 45.293 1.00 74.42 26 LEU B O 1
ATOM 3412 N N . ALA B 1 10 ? -3.098 -6.572 45.485 1.00 70.10 27 ALA B N 1
ATOM 3413 C CA . ALA B 1 10 ? -3.210 -7.884 46.121 1.00 63.09 27 ALA B CA 1
ATOM 3414 C C . ALA B 1 10 ? -3.764 -7.758 47.531 1.00 61.27 27 ALA B C 1
ATOM 3415 O O . ALA B 1 10 ? -4.468 -8.640 48.010 1.00 63.24 27 ALA B O 1
ATOM 3417 N N . ASP B 1 11 ? -3.433 -6.656 48.195 1.00 61.04 28 ASP B N 1
ATOM 3418 C CA . ASP B 1 11 ? -3.944 -6.394 49.527 1.00 57.30 28 ASP B CA 1
ATOM 3419 C C . ASP B 1 11 ? -5.411 -5.985 49.458 1.00 56.03 28 ASP B C 1
ATOM 3420 O O . ASP B 1 11 ? -6.224 -6.446 50.265 1.00 56.42 28 ASP B O 1
ATOM 3425 N N . VAL B 1 12 ? -5.742 -5.133 48.487 1.00 53.77 29 VAL B N 1
ATOM 3426 C CA . VAL B 1 12 ? -7.131 -4.762 48.209 1.00 58.25 29 VAL B CA 1
ATOM 3427 C C . VAL B 1 12 ? -7.957 -6.006 47.872 1.00 60.09 29 VAL B C 1
ATOM 3428 O O . VAL B 1 12 ? -9.100 -6.157 48.327 1.00 56.64 29 VAL B O 1
ATOM 3432 N N . ALA B 1 13 ? -7.363 -6.900 47.087 1.00 59.91 30 ALA B N 1
ATOM 3433 C CA . ALA B 1 13 ? -7.954 -8.203 46.833 1.00 62.10 30 ALA B CA 1
ATOM 3434 C C . ALA B 1 13 ? -8.156 -8.958 48.151 1.00 66.57 30 ALA B C 1
ATOM 3435 O O . ALA B 1 13 ? -9.279 -9.358 48.469 1.00 69.70 30 ALA B O 1
ATOM 3437 N N . LEU B 1 14 ? -7.074 -9.112 48.922 1.00 68.61 31 LEU B N 1
ATOM 3438 C CA . LEU B 1 14 ? -7.090 -9.844 50.197 1.00 67.29 31 LEU B CA 1
ATOM 3439 C C . LEU B 1 14 ? -8.175 -9.343 51.135 1.00 69.27 31 LEU B C 1
ATOM 3440 O O . LEU B 1 14 ? -8.889 -10.140 51.751 1.00 69.06 31 LEU B O 1
ATOM 3445 N N . PHE B 1 15 ? -8.278 -8.020 51.246 1.00 72.95 32 PHE B N 1
ATOM 3446 C CA . PHE B 1 15 ? -9.313 -7.388 52.052 1.00 76.58 32 PHE B CA 1
ATOM 3447 C C . PHE B 1 15 ? -10.683 -7.827 51.561 1.00 74.20 32 PHE B C 1
ATOM 3448 O O . PHE B 1 15 ? -11.441 -8.453 52.304 1.00 76.84 32 PHE B O 1
ATOM 3456 N N . LEU B 1 16 ? -10.981 -7.502 50.303 1.00 69.06 33 LEU B N 1
ATOM 3457 C CA . LEU B 1 16 ? -12.230 -7.891 49.662 1.00 66.45 33 LEU B CA 1
ATOM 3458 C C . LEU B 1 16 ? -12.558 -9.357 49.905 1.00 68.62 33 LEU B C 1
ATOM 3459 O O . LEU B 1 16 ? -13.698 -9.696 50.232 1.00 68.00 33 LEU B O 1
ATOM 3464 N N . ALA B 1 17 ? -11.545 -10.212 49.758 1.00 70.04 34 ALA B N 1
ATOM 3465 C CA . ALA B 1 17 ? -11.678 -11.647 49.988 1.00 73.09 34 ALA B CA 1
ATOM 3466 C C . ALA B 1 17 ? -12.107 -11.945 51.424 1.00 74.45 34 ALA B C 1
ATOM 3467 O O . ALA B 1 17 ? -13.178 -12.515 51.644 1.00 80.31 34 ALA B O 1
ATOM 3469 N N . LEU B 1 18 ? -11.281 -11.538 52.389 1.00 70.84 35 LEU B N 1
ATOM 3470 C CA . LEU B 1 18 ? -11.571 -11.724 53.812 1.00 68.68 35 LEU B CA 1
ATOM 3471 C C . LEU B 1 18 ? -12.926 -11.155 54.197 1.00 71.18 35 LEU B C 1
ATOM 3472 O O . LEU B 1 18 ? -13.667 -11.763 54.966 1.00 71.26 35 LEU B O 1
ATOM 3477 N N . TYR B 1 19 ? -13.238 -9.988 53.647 1.00 74.79 36 TYR B N 1
ATOM 3478 C CA . TYR B 1 19 ? -14.486 -9.295 53.929 1.00 82.92 36 TYR B CA 1
ATOM 3479 C C . TYR B 1 19 ? -15.707 -10.135 53.572 1.00 84.72 36 TYR B C 1
ATOM 3480 O O . TYR B 1 19 ? -16.625 -10.267 54.379 1.00 89.17 36 TYR B O 1
ATOM 3489 N N . HIS B 1 20 ? -15.707 -10.708 52.372 1.00 88.27 37 HIS B N 1
ATOM 3490 C CA . HIS B 1 20 ? -16.860 -11.463 51.880 1.00 94.23 37 HIS B CA 1
ATOM 3491 C C . HIS B 1 20 ? -16.930 -12.903 52.373 1.00 92.93 37 HIS B C 1
ATOM 3492 O O . HIS B 1 20 ? -18.014 -13.485 52.423 1.00 93.76 37 HIS B O 1
ATOM 3499 N N . PHE B 1 21 ? -15.784 -13.469 52.742 1.00 92.33 38 PHE B N 1
ATOM 3500 C CA . PHE B 1 21 ? -15.677 -14.911 52.978 1.00 88.20 38 PHE B CA 1
ATOM 3501 C C . PHE B 1 21 ? -15.618 -15.348 54.445 1.00 86.63 38 PHE B C 1
ATOM 3502 O O . PHE B 1 21 ? -15.970 -16.484 54.759 1.00 96.25 38 PHE B O 1
ATOM 3510 N N . LEU B 1 22 ? -15.182 -14.461 55.336 1.00 82.51 39 LEU B N 1
ATOM 3511 C CA . LEU B 1 22 ? -15.124 -14.790 56.759 1.00 82.87 39 LEU B CA 1
ATOM 3512 C C . LEU B 1 22 ? -16.525 -14.971 57.343 1.00 87.62 39 LEU B C 1
ATOM 3513 O O . LEU B 1 22 ? -17.427 -14.187 57.043 1.00 91.63 39 LEU B O 1
ATOM 3518 N N . PRO B 1 23 ? -16.710 -16.015 58.171 1.00 90.59 40 PRO B N 1
ATOM 3519 C CA . PRO B 1 23 ? -18.027 -16.414 58.637 1.00 94.12 40 PRO B CA 1
ATOM 3520 C C . PRO B 1 23 ? -18.344 -15.952 60.064 1.00 96.17 40 PRO B C 1
ATOM 3521 O O . PRO B 1 23 ? -18.727 -16.768 60.908 1.00 103.02 40 PRO B O 1
ATOM 3525 N N . PHE B 1 24 ? -18.194 -14.658 60.329 1.00 90.13 41 PHE B N 1
ATOM 3526 C CA . PHE B 1 24 ? -18.441 -14.134 61.670 1.00 86.63 41 PHE B CA 1
ATOM 3527 C C . PHE B 1 24 ? -19.442 -12.991 61.686 1.00 90.06 41 PHE B C 1
ATOM 3528 O O . PHE B 1 24 ? -19.865 -12.501 60.637 1.00 92.63 41 PHE B O 1
ATOM 3536 N N . GLU B 1 25 ? -19.817 -12.586 62.897 1.00 92.83 42 GLU B N 1
ATOM 3537 C CA . GLU B 1 25 ? -20.578 -11.370 63.133 1.00 99.94 42 GLU B CA 1
ATOM 3538 C C . GLU B 1 25 ? -19.893 -10.218 62.394 1.00 101.58 42 GLU B C 1
ATOM 3539 O O . GLU B 1 25 ? -18.664 -10.111 62.398 1.00 102.40 42 GLU B O 1
ATOM 3545 N N . HIS B 1 26 ? -20.697 -9.369 61.757 1.00 104.52 43 HIS B N 1
ATOM 3546 C CA . HIS B 1 26 ? -20.210 -8.363 60.804 1.00 106.89 43 HIS B CA 1
ATOM 3547 C C . HIS B 1 26 ? -19.023 -7.513 61.262 1.00 105.94 43 HIS B C 1
ATOM 3548 O O . HIS B 1 26 ? -18.078 -7.310 60.496 1.00 108.42 43 HIS B O 1
ATOM 3555 N N . ASN B 1 27 ? -19.084 -7.013 62.495 1.00 103.43 44 ASN B N 1
ATOM 3556 C CA . ASN B 1 27 ? -18.038 -6.146 63.048 1.00 98.67 44 ASN B CA 1
ATOM 3557 C C . ASN B 1 27 ? -16.672 -6.806 63.129 1.00 91.03 44 ASN B C 1
ATOM 3558 O O . ASN B 1 27 ? -15.659 -6.186 62.808 1.00 95.59 44 ASN B O 1
ATOM 3563 N N . VAL B 1 28 ? -16.655 -8.063 63.558 1.00 80.05 45 VAL B N 1
ATOM 3564 C CA . VAL B 1 28 ? -15.420 -8.828 63.650 1.00 75.02 45 VAL B CA 1
ATOM 3565 C C . VAL B 1 28 ? -14.797 -9.021 62.269 1.00 74.19 45 VAL B C 1
ATOM 3566 O O . VAL B 1 28 ? -13.586 -8.881 62.112 1.00 70.27 45 VAL B O 1
ATOM 3570 N N . VAL B 1 29 ? -15.636 -9.326 61.278 1.00 77.41 46 VAL B N 1
ATOM 3571 C CA . VAL B 1 29 ? -15.211 -9.455 59.875 1.00 75.67 46 VAL B CA 1
ATOM 3572 C C . VAL B 1 29 ? -14.507 -8.184 59.396 1.00 72.23 46 VAL B C 1
ATOM 3573 O O . VAL B 1 29 ? -13.393 -8.238 58.869 1.00 67.43 46 VAL B O 1
ATOM 3577 N N . LEU B 1 30 ? -15.177 -7.051 59.588 1.00 70.49 47 LEU B N 1
ATOM 3578 C CA . LEU B 1 30 ? -14.662 -5.745 59.206 1.00 66.30 47 LEU B CA 1
ATOM 3579 C C . LEU B 1 30 ? -13.359 -5.429 59.936 1.00 66.46 47 LEU B C 1
ATOM 3580 O O . LEU B 1 30 ? -12.400 -4.948 59.333 1.00 66.46 47 LEU B O 1
ATOM 3585 N N . GLY B 1 31 ? -13.335 -5.711 61.235 1.00 66.93 48 GLY B N 1
ATOM 3586 C CA . GLY B 1 31 ? -12.155 -5.482 62.060 1.00 64.92 48 GLY B CA 1
ATOM 3587 C C . GLY B 1 31 ? -10.976 -6.350 61.665 1.00 63.78 48 GLY B C 1
ATOM 3588 O O . GLY B 1 31 ? -9.841 -5.874 61.624 1.00 62.49 48 GLY B O 1
ATOM 3589 N N . ILE B 1 32 ? -11.249 -7.624 61.382 1.00 64.37 49 ILE B N 1
ATOM 3590 C CA . ILE B 1 32 ? -10.220 -8.563 60.938 1.00 65.36 49 ILE B CA 1
ATOM 3591 C C . ILE B 1 32 ? -9.686 -8.157 59.567 1.00 66.76 49 ILE B C 1
ATOM 3592 O O . ILE B 1 32 ? -8.472 -8.065 59.371 1.00 70.20 49 ILE B O 1
ATOM 3597 N N . SER B 1 33 ? -10.603 -7.910 58.634 1.00 66.47 50 SER B N 1
ATOM 3598 C CA . SER B 1 33 ? -10.253 -7.499 57.277 1.00 67.60 50 SER B CA 1
ATOM 3599 C C . SER B 1 33 ? -9.351 -6.272 57.278 1.00 65.78 50 SER B C 1
ATOM 3600 O O . SER B 1 33 ? -8.337 -6.246 56.579 1.00 65.03 50 SER B O 1
ATOM 3603 N N . MET B 1 34 ? -9.724 -5.264 58.066 1.00 65.12 51 MET B N 1
ATOM 3604 C CA . MET B 1 34 ? -8.909 -4.066 58.226 1.00 63.18 51 MET B CA 1
ATOM 3605 C C . MET B 1 34 ? -7.546 -4.382 58.829 1.00 61.71 51 MET B C 1
ATOM 3606 O O . MET B 1 34 ? -6.534 -3.879 58.351 1.00 63.46 51 MET B O 1
ATOM 3611 N N . LEU B 1 35 ? -7.517 -5.221 59.865 1.00 58.18 52 LEU B N 1
ATOM 3612 C CA . LEU B 1 35 ? -6.252 -5.582 60.496 1.00 54.78 52 LEU B CA 1
ATOM 3613 C C . LEU B 1 35 ? -5.274 -6.180 59.492 1.00 55.97 52 LEU B C 1
ATOM 3614 O O . LEU B 1 35 ? -4.110 -5.777 59.450 1.00 57.08 52 LEU B O 1
ATOM 3619 N N . ALA B 1 36 ? -5.756 -7.132 58.691 1.00 53.16 53 ALA B N 1
ATOM 3620 C CA . ALA B 1 36 ? -4.955 -7.764 57.648 1.00 50.51 53 ALA B CA 1
ATOM 3621 C C . ALA B 1 36 ? -4.482 -6.745 56.610 1.00 54.15 53 ALA B C 1
ATOM 3622 O O . ALA B 1 36 ? -3.291 -6.687 56.282 1.00 54.24 53 ALA B O 1
ATOM 3624 N N . PHE B 1 37 ? -5.419 -5.940 56.110 1.00 57.46 54 PHE B N 1
ATOM 3625 C CA . PHE B 1 37 ? -5.117 -4.893 55.137 1.00 57.80 54 PHE B CA 1
ATOM 3626 C C . PHE B 1 37 ? -3.938 -4.046 55.609 1.00 56.94 54 PHE B C 1
ATOM 3627 O O . PHE B 1 37 ? -2.901 -3.994 54.952 1.00 57.70 54 PHE B O 1
ATOM 3635 N N . ILE B 1 38 ? -4.109 -3.398 56.759 1.00 56.62 55 ILE B N 1
ATOM 3636 C CA . ILE B 1 38 ? -3.072 -2.556 57.357 1.00 53.79 55 ILE B CA 1
ATOM 3637 C C . ILE B 1 38 ? -1.786 -3.350 57.606 1.00 56.22 55 ILE B C 1
ATOM 3638 O O . ILE B 1 38 ? -0.706 -2.918 57.193 1.00 56.19 55 ILE B O 1
ATOM 3643 N N . ALA B 1 39 ? -1.917 -4.512 58.255 1.00 54.13 56 ALA B N 1
ATOM 3644 C CA . ALA B 1 39 ? -0.789 -5.403 58.548 1.00 52.58 56 ALA B CA 1
ATOM 3645 C C . ALA B 1 39 ? 0.176 -5.533 57.371 1.00 54.26 56 ALA B C 1
ATOM 3646 O O . ALA B 1 39 ? 1.382 -5.311 57.521 1.00 51.95 56 ALA B O 1
ATOM 3648 N N . VAL B 1 40 ? -0.380 -5.877 56.210 1.00 53.66 57 VAL B N 1
ATOM 3649 C CA . VAL B 1 40 ? 0.362 -6.014 54.956 1.00 52.30 57 VAL B CA 1
ATOM 3650 C C . VAL B 1 40 ? 1.041 -4.703 54.550 1.00 53.83 57 VAL B C 1
ATOM 3651 O O . VAL B 1 40 ? 2.258 -4.654 54.367 1.00 59.60 57 VAL B O 1
ATOM 3655 N N . LEU B 1 41 ? 0.244 -3.647 54.428 1.00 50.40 58 LEU B N 1
ATOM 3656 C CA . LEU B 1 41 ? 0.723 -2.328 54.023 1.00 49.29 58 LEU B CA 1
ATOM 3657 C C . LEU B 1 41 ? 1.842 -1.728 54.880 1.00 52.06 58 LEU B C 1
ATOM 3658 O O . LEU B 1 41 ? 2.567 -0.851 54.415 1.00 51.51 58 LEU B O 1
ATOM 3663 N N . TRP B 1 42 ? 1.964 -2.168 56.130 1.00 54.83 59 TRP B N 1
ATOM 3664 C CA . TRP B 1 42 ? 2.998 -1.641 57.019 1.00 60.19 59 TRP B CA 1
ATOM 3665 C C . TRP B 1 42 ? 4.244 -2.506 57.029 1.00 64.42 59 TRP B C 1
ATOM 3666 O O . TRP B 1 42 ? 5.361 -2.022 57.258 1.00 67.10 59 TRP B O 1
ATOM 3677 N N . LEU B 1 43 ? 4.051 -3.794 56.798 1.00 64.44 60 LEU B N 1
ATOM 3678 C CA . LEU B 1 43 ? 5.165 -4.716 56.794 1.00 64.13 60 LEU B CA 1
ATOM 3679 C C . LEU B 1 43 ? 5.873 -4.695 55.441 1.00 66.81 60 LEU B C 1
ATOM 3680 O O . LEU B 1 43 ? 7.108 -4.679 55.383 1.00 68.32 60 LEU B O 1
ATOM 3685 N N . THR B 1 44 ? 5.093 -4.668 54.362 1.00 66.57 61 THR B N 1
ATOM 3686 C CA . THR B 1 44 ? 5.657 -4.559 53.021 1.00 67.58 61 THR B CA 1
ATOM 3687 C C . THR B 1 44 ? 6.173 -3.144 52.766 1.00 68.57 61 THR B C 1
ATOM 3688 O O . THR B 1 44 ? 7.227 -2.965 52.161 1.00 73.99 61 THR B O 1
ATOM 3692 N N . GLU B 1 45 ? 5.436 -2.150 53.253 1.00 68.92 62 GLU B N 1
ATOM 3693 C CA . GLU B 1 45 ? 5.714 -0.733 52.973 1.00 66.62 62 GLU B CA 1
ATOM 3694 C C . GLU B 1 45 ? 5.482 -0.406 51.498 1.00 60.19 62 GLU B C 1
ATOM 3695 O O . GLU B 1 45 ? 6.207 0.391 50.901 1.00 58.99 62 GLU B O 1
ATOM 3701 N N . ALA B 1 46 ? 4.455 -1.038 50.931 1.00 58.13 63 ALA B N 1
ATOM 3702 C CA . ALA B 1 46 ? 3.967 -0.741 49.587 1.00 61.81 63 ALA B CA 1
ATOM 3703 C C . ALA B 1 46 ? 3.576 0.731 49.454 1.00 62.37 63 ALA B C 1
ATOM 3704 O O . ALA B 1 46 ? 3.880 1.374 48.451 1.00 72.30 63 ALA B O 1
ATOM 3706 N N . LEU B 1 47 ? 2.886 1.248 50.467 1.00 59.34 64 LEU B N 1
ATOM 3707 C CA . LEU B 1 47 ? 2.692 2.684 50.631 1.00 59.08 64 LEU B CA 1
ATOM 3708 C C . LEU B 1 47 ? 3.564 3.144 51.794 1.00 61.20 64 LEU B C 1
ATOM 3709 O O . LEU B 1 47 ? 3.905 2.343 52.672 1.00 61.25 64 LEU B O 1
ATOM 3714 N N . HIS B 1 48 ? 3.932 4.423 51.806 1.00 64.40 65 HIS B N 1
ATOM 3715 C CA . HIS B 1 48 ? 4.723 4.962 52.910 1.00 70.95 65 HIS B CA 1
ATOM 3716 C C . HIS B 1 48 ? 4.003 4.696 54.230 1.00 74.14 65 HIS B C 1
ATOM 3717 O O . HIS B 1 48 ? 2.795 4.916 54.346 1.00 84.85 65 HIS B O 1
ATOM 3724 N N . VAL B 1 49 ? 4.758 4.199 55.204 1.00 70.06 66 VAL B N 1
ATOM 3725 C CA . VAL B 1 49 ? 4.315 4.052 56.593 1.00 65.50 66 VAL B CA 1
ATOM 3726 C C . VAL B 1 49 ? 3.287 5.116 57.024 1.00 62.29 66 VAL B C 1
ATOM 3727 O O . VAL B 1 49 ? 2.267 4.788 57.630 1.00 64.69 66 VAL B O 1
ATOM 3731 N N . THR B 1 50 ? 3.558 6.379 56.699 1.00 57.90 67 THR B N 1
ATOM 3732 C CA . THR B 1 50 ? 2.707 7.502 57.103 1.00 52.58 67 THR B CA 1
ATOM 3733 C C . THR B 1 50 ? 1.422 7.611 56.286 1.00 52.87 67 THR B C 1
ATOM 3734 O O . THR B 1 50 ? 0.400 8.071 56.799 1.00 52.06 67 THR B O 1
ATOM 3738 N N . VAL B 1 51 ? 1.471 7.199 55.023 1.00 53.37 68 VAL B N 1
ATOM 3739 C CA . VAL B 1 51 ? 0.275 7.208 54.184 1.00 56.07 68 VAL B CA 1
ATOM 3740 C C . VAL B 1 51 ? -0.694 6.119 54.654 1.00 57.59 68 VAL B C 1
ATOM 3741 O O . VAL B 1 51 ? -1.914 6.323 54.669 1.00 58.76 68 VAL B O 1
ATOM 3745 N N . THR B 1 52 ? -0.135 4.978 55.057 1.00 56.57 69 THR B N 1
ATOM 3746 C CA . THR B 1 52 ? -0.910 3.884 55.636 1.00 55.15 69 THR B CA 1
ATOM 3747 C C . THR B 1 52 ? -1.546 4.363 56.939 1.00 54.05 69 THR B C 1
ATOM 3748 O O . THR B 1 52 ? -2.719 4.080 57.206 1.00 53.70 69 THR B O 1
ATOM 3752 N N . ALA B 1 53 ? -0.766 5.100 57.735 1.00 50.29 70 ALA B N 1
ATOM 3753 C CA . ALA B 1 53 ? -1.240 5.667 58.999 1.00 47.12 70 ALA B CA 1
ATOM 3754 C C . ALA B 1 53 ? -2.507 6.508 58.793 1.00 47.87 70 ALA B C 1
ATOM 3755 O O . ALA B 1 53 ? -3.485 6.365 59.539 1.00 42.21 70 ALA B O 1
ATOM 3757 N N . ILE B 1 54 ? -2.479 7.357 57.762 1.00 48.19 71 ILE B N 1
ATOM 3758 C CA . ILE B 1 54 ? -3.615 8.195 57.365 1.00 49.31 71 ILE B CA 1
ATOM 3759 C C . ILE B 1 54 ? -4.760 7.355 56.807 1.00 50.12 71 ILE B C 1
ATOM 3760 O O . ILE B 1 54 ? -5.932 7.754 56.869 1.00 46.49 71 ILE B O 1
ATOM 3765 N N . LEU B 1 55 ? -4.417 6.190 56.266 1.00 50.06 72 LEU B N 1
ATOM 3766 C CA . LEU B 1 55 ? -5.415 5.312 55.690 1.00 53.12 72 LEU B CA 1
ATOM 3767 C C . LEU B 1 55 ? -6.338 4.725 56.761 1.00 53.77 72 LEU B C 1
ATOM 3768 O O . LEU B 1 55 ? -7.516 4.458 56.494 1.00 55.88 72 LEU B O 1
ATOM 3773 N N . VAL B 1 56 ? -5.803 4.552 57.970 1.00 49.51 73 VAL B N 1
ATOM 3774 C CA . VAL B 1 56 ? -6.558 3.954 59.078 1.00 48.31 73 VAL B CA 1
ATOM 3775 C C . VAL B 1 56 ? -7.868 4.702 59.408 1.00 51.48 73 VAL B C 1
ATOM 3776 O O . VAL B 1 56 ? -8.940 4.092 59.389 1.00 51.91 73 VAL B O 1
ATOM 3780 N N . PRO B 1 57 ? -7.794 6.020 59.692 1.00 53.79 74 PRO B N 1
ATOM 3781 C CA . PRO B 1 57 ? -9.017 6.729 60.063 1.00 55.38 74 PRO B CA 1
ATOM 3782 C C . PRO B 1 57 ? -9.985 6.820 58.909 1.00 55.22 74 PRO B C 1
ATOM 3783 O O . PRO B 1 57 ? -11.174 6.591 59.097 1.00 60.12 74 PRO B O 1
ATOM 3787 N N . VAL B 1 58 ? -9.472 7.138 57.725 1.00 53.57 75 VAL B N 1
ATOM 3788 C CA . VAL B 1 58 ? -10.321 7.303 56.553 1.00 53.66 75 VAL B CA 1
ATOM 3789 C C . VAL B 1 58 ? -11.123 6.018 56.247 1.00 53.38 75 VAL B C 1
ATOM 3790 O O . VAL B 1 58 ? -12.242 6.092 55.739 1.00 54.62 75 VAL B O 1
ATOM 3794 N N . MET B 1 59 ? -10.574 4.855 56.597 1.00 52.69 76 MET B N 1
ATOM 3795 C CA . MET B 1 59 ? -11.340 3.606 56.532 1.00 58.88 76 MET B CA 1
ATOM 3796 C C . MET B 1 59 ? -12.370 3.549 57.653 1.00 58.58 76 MET B C 1
ATOM 3797 O O . MET B 1 59 ? -13.568 3.402 57.402 1.00 55.27 76 MET B O 1
ATOM 3802 N N . ALA B 1 60 ? -11.881 3.664 58.888 1.00 59.40 77 ALA B N 1
ATOM 3803 C CA . ALA B 1 60 ? -12.711 3.666 60.088 1.00 59.69 77 ALA B CA 1
ATOM 3804 C C . ALA B 1 60 ? -13.958 4.525 59.898 1.00 63.08 77 ALA B C 1
ATOM 3805 O O . ALA B 1 60 ? -15.060 4.132 60.288 1.00 65.06 77 ALA B O 1
ATOM 3807 N N . VAL B 1 61 ? -13.771 5.687 59.281 1.00 63.41 78 VAL B N 1
ATOM 3808 C CA . VAL B 1 61 ? -14.843 6.649 59.079 1.00 63.59 78 VAL B CA 1
ATOM 3809 C C . VAL B 1 61 ? -15.830 6.177 58.024 1.00 65.30 78 VAL B C 1
ATOM 3810 O O . VAL B 1 61 ? -17.047 6.259 58.226 1.00 62.39 78 VAL B O 1
ATOM 3814 N N . PHE B 1 62 ? -15.299 5.703 56.898 1.00 66.24 79 PHE B N 1
ATOM 3815 C CA . PHE B 1 62 ? -16.143 5.263 55.796 1.00 66.87 79 PHE B CA 1
ATOM 3816 C C . PHE B 1 62 ? -16.899 3.990 56.148 1.00 72.39 79 PHE B C 1
ATOM 3817 O O . PHE B 1 62 ? -18.041 3.808 55.728 1.00 80.84 79 PHE B O 1
ATOM 3825 N N . PHE B 1 63 ? -16.278 3.132 56.951 1.00 73.80 80 PHE B N 1
ATOM 3826 C CA . PHE B 1 63 ? -16.948 1.923 57.414 1.00 71.87 80 PHE B CA 1
ATOM 3827 C C . PHE B 1 63 ? -17.722 2.123 58.725 1.00 69.95 80 PHE B C 1
ATOM 3828 O O . PHE B 1 63 ? -17.933 1.180 59.490 1.00 73.96 80 PHE B O 1
ATOM 3836 N N . GLY B 1 64 ? -18.147 3.360 58.971 1.00 65.97 81 GLY B N 1
ATOM 3837 C CA . GLY B 1 64 ? -19.031 3.685 60.093 1.00 66.59 81 GLY B CA 1
ATOM 3838 C C . GLY B 1 64 ? -18.563 3.358 61.506 1.00 66.75 81 GLY B C 1
ATOM 3839 O O . GLY B 1 64 ? -19.328 3.529 62.463 1.00 69.43 81 GLY B O 1
ATOM 3840 N N . ILE B 1 65 ? -17.319 2.895 61.644 1.00 59.26 82 ILE B N 1
ATOM 3841 C CA . ILE B 1 65 ? -16.755 2.558 62.953 1.00 54.52 82 ILE B CA 1
ATOM 3842 C C . ILE B 1 65 ? -16.668 3.785 63.870 1.00 55.55 82 ILE B C 1
ATOM 3843 O O . ILE B 1 65 ? -16.992 3.702 65.055 1.00 60.15 82 ILE B O 1
ATOM 3848 N N . PHE B 1 66 ? -16.236 4.916 63.317 1.00 52.64 83 PHE B N 1
ATOM 3849 C CA . PHE B 1 66 ? -16.159 6.176 64.060 1.00 54.53 83 PHE B CA 1
ATOM 3850 C C . PHE B 1 66 ? -16.701 7.342 63.237 1.00 61.32 83 PHE B C 1
ATOM 3851 O O . PHE B 1 66 ? -16.908 7.215 62.026 1.00 68.09 83 PHE B O 1
ATOM 3859 N N . GLU B 1 67 ? -16.926 8.477 63.892 1.00 62.38 84 GLU B N 1
ATOM 3860 C CA . GLU B 1 67 ? -17.232 9.710 63.178 1.00 65.27 84 GLU B CA 1
ATOM 3861 C C . GLU B 1 67 ? -15.925 10.434 62.862 1.00 64.93 84 GLU B C 1
ATOM 3862 O O . GLU B 1 67 ? -14.954 10.315 63.617 1.00 66.71 84 GLU B O 1
ATOM 3868 N N . THR B 1 68 ? -15.898 11.168 61.747 1.00 61.57 85 THR B N 1
ATOM 3869 C CA . THR B 1 68 ? -14.645 11.734 61.225 1.00 60.23 85 THR B CA 1
ATOM 3870 C C . THR B 1 68 ? -13.795 12.402 62.314 1.00 56.38 85 THR B C 1
ATOM 3871 O O . THR B 1 68 ? -12.595 12.128 62.432 1.00 53.12 85 THR B O 1
ATOM 3875 N N . GLN B 1 69 ? -14.434 13.252 63.117 1.00 53.50 86 GLN B N 1
ATOM 3876 C CA . GLN B 1 69 ? -13.731 14.015 64.151 1.00 51.89 86 GLN B CA 1
ATOM 3877 C C . GLN B 1 69 ? -13.216 13.134 65.282 1.00 52.91 86 GLN B C 1
ATOM 3878 O O . GLN B 1 69 ? -12.134 13.378 65.820 1.00 55.17 86 GLN B O 1
ATOM 3884 N N . ALA B 1 70 ? -13.994 12.115 65.633 1.00 54.87 87 ALA B N 1
ATOM 3885 C CA . ALA B 1 70 ? -13.604 11.166 66.663 1.00 55.17 87 ALA B CA 1
ATOM 3886 C C . ALA B 1 70 ? -12.336 10.443 66.237 1.00 58.32 87 ALA B C 1
ATOM 3887 O O . ALA B 1 70 ? -11.392 10.312 67.028 1.00 62.53 87 ALA B O 1
ATOM 3889 N N . ALA B 1 71 ? -12.315 9.998 64.980 1.00 54.59 88 ALA B N 1
ATOM 3890 C CA . ALA B 1 71 ? -11.178 9.263 64.433 1.00 52.56 88 ALA B CA 1
ATOM 3891 C C . ALA B 1 71 ? -9.920 10.131 64.388 1.00 51.65 88 ALA B C 1
ATOM 3892 O O . ALA B 1 71 ? -8.833 9.681 64.747 1.00 51.14 88 ALA B O 1
ATOM 3894 N N . LEU B 1 72 ? -10.082 11.380 63.962 1.00 49.34 89 LEU B N 1
ATOM 3895 C CA . LEU B 1 72 ? -8.961 12.306 63.817 1.00 44.78 89 LEU B CA 1
ATOM 3896 C C . LEU B 1 72 ? -8.364 12.686 65.157 1.00 43.28 89 LEU B C 1
ATOM 3897 O O . LEU B 1 72 ? -7.150 12.861 65.272 1.00 48.20 89 LEU B O 1
ATOM 3902 N N . ASN B 1 73 ? -9.221 12.806 66.165 1.00 39.78 90 ASN B N 1
ATOM 3903 C CA . ASN B 1 73 ? -8.810 13.196 67.506 1.00 40.91 90 ASN B CA 1
ATOM 3904 C C . ASN B 1 73 ? -7.640 12.386 68.047 1.00 42.46 90 ASN B C 1
ATOM 3905 O O . ASN B 1 73 ? -6.950 12.821 68.975 1.00 45.40 90 ASN B O 1
ATOM 3910 N N . ASN B 1 74 ? -7.435 11.208 67.464 1.00 40.19 91 ASN B N 1
ATOM 3911 C CA . ASN B 1 74 ? -6.324 10.342 67.820 1.00 45.05 91 ASN B CA 1
ATOM 3912 C C . ASN B 1 74 ? -4.971 10.983 67.550 1.00 49.41 91 ASN B C 1
ATOM 3913 O O . ASN B 1 74 ? -4.016 10.806 68.318 1.00 52.18 91 ASN B O 1
ATOM 3918 N N . PHE B 1 75 ? -4.903 11.740 66.462 1.00 48.85 92 PHE B N 1
ATOM 3919 C CA . PHE B 1 75 ? -3.668 12.372 66.043 1.00 49.12 92 PHE B CA 1
ATOM 3920 C C . PHE B 1 75 ? -3.234 13.487 66.982 1.00 49.12 92 PHE B C 1
ATOM 3921 O O . PHE B 1 75 ? -2.143 14.037 66.821 1.00 48.11 92 PHE B O 1
ATOM 3929 N N . ALA B 1 76 ? -4.071 13.796 67.973 1.00 47.60 93 ALA B N 1
ATOM 3930 C CA . ALA B 1 76 ? -3.728 14.800 68.977 1.00 50.86 93 ALA B CA 1
ATOM 3931 C C . ALA B 1 76 ? -3.521 14.210 70.373 1.00 55.66 93 ALA B C 1
ATOM 3932 O O . ALA B 1 76 ? -3.632 14.926 71.378 1.00 59.33 93 ALA B O 1
ATOM 3934 N N . ASN B 1 77 ? -3.218 12.914 70.443 1.00 56.33 94 ASN B N 1
ATOM 3935 C CA . ASN B 1 77 ? -2.846 12.293 71.713 1.00 57.02 94 ASN B CA 1
ATOM 3936 C C . ASN B 1 77 ? -1.644 13.009 72.332 1.00 52.91 94 ASN B C 1
ATOM 3937 O O . ASN B 1 77 ? -0.745 13.451 71.610 1.00 49.38 94 ASN B O 1
ATOM 3942 N N . SER B 1 78 ? -1.634 13.106 73.663 1.00 46.95 95 SER B N 1
ATOM 3943 C CA . SER B 1 78 ? -0.609 13.863 74.381 1.00 48.51 95 SER B CA 1
ATOM 3944 C C . SER B 1 78 ? 0.831 13.326 74.223 1.00 47.86 95 SER B C 1
ATOM 3945 O O . SER B 1 78 ? 1.788 14.097 74.318 1.00 41.06 95 SER B O 1
ATOM 3948 N N . ILE B 1 79 ? 0.982 12.025 73.971 1.00 47.21 96 ILE B N 1
ATOM 3949 C CA . ILE B 1 79 ? 2.313 11.443 73.741 1.00 46.33 96 ILE B CA 1
ATOM 3950 C C . ILE B 1 79 ? 2.915 11.962 72.442 1.00 47.81 96 ILE B C 1
ATOM 3951 O O . ILE B 1 79 ? 4.112 12.269 72.381 1.00 49.96 96 ILE B O 1
ATOM 3956 N N . ILE B 1 80 ? 2.078 12.078 71.414 1.00 49.25 97 ILE B N 1
ATOM 3957 C CA . ILE B 1 80 ? 2.481 12.694 70.147 1.00 46.98 97 ILE B CA 1
ATOM 3958 C C . ILE B 1 80 ? 3.216 14.013 70.394 1.00 48.54 97 ILE B C 1
ATOM 3959 O O . ILE B 1 80 ? 4.299 14.237 69.848 1.00 50.43 97 ILE B O 1
ATOM 3964 N N . PHE B 1 81 ? 2.639 14.861 71.242 1.00 48.00 98 PHE B N 1
ATOM 3965 C CA . PHE B 1 81 ? 3.233 16.156 71.560 1.00 48.00 98 PHE B CA 1
ATOM 3966 C C . PHE B 1 81 ? 4.483 16.055 72.418 1.00 47.82 98 PHE B C 1
ATOM 3967 O O . PHE B 1 81 ? 5.418 16.829 72.236 1.00 49.06 98 PHE B O 1
ATOM 3975 N N . LEU B 1 82 ? 4.496 15.106 73.347 1.00 46.32 99 LEU B N 1
ATOM 3976 C CA . LEU B 1 82 ? 5.692 14.836 74.129 1.00 50.91 99 LEU B CA 1
ATOM 3977 C C . LEU B 1 82 ? 6.856 14.513 73.193 1.00 53.62 99 LEU B C 1
ATOM 3978 O O . LEU B 1 82 ? 7.978 14.993 73.391 1.00 52.89 99 LEU B O 1
ATOM 3983 N N . PHE B 1 83 ? 6.577 13.718 72.163 1.00 56.25 100 PHE B N 1
ATOM 3984 C CA . PHE B 1 83 ? 7.609 13.340 71.205 1.00 59.64 100 PHE B CA 1
ATOM 3985 C C . PHE B 1 83 ? 8.061 14.535 70.365 1.00 59.02 100 PHE B C 1
ATOM 3986 O O . PHE B 1 83 ? 9.254 14.669 70.088 1.00 57.22 100 PHE B O 1
ATOM 3994 N N . LEU B 1 84 ? 7.119 15.405 69.986 1.00 58.54 101 LEU B N 1
ATOM 3995 C CA . LEU B 1 84 ? 7.443 16.651 69.267 1.00 56.42 101 LEU B CA 1
ATOM 3996 C C . LEU B 1 84 ? 8.293 17.590 70.114 1.00 59.15 101 LEU B C 1
ATOM 3997 O O . LEU B 1 84 ? 9.055 18.402 69.580 1.00 57.97 101 LEU B O 1
ATOM 4002 N N . GLY B 1 85 ? 8.141 17.488 71.433 1.00 60.52 102 GLY B N 1
ATOM 4003 C CA . GLY B 1 85 ? 8.965 18.240 72.370 1.00 58.25 102 GLY B CA 1
ATOM 4004 C C . GLY B 1 85 ? 10.392 17.753 72.287 1.00 57.86 102 GLY B C 1
ATOM 4005 O O . GLY B 1 85 ? 11.324 18.552 72.222 1.00 60.75 102 GLY B O 1
ATOM 4006 N N . GLY B 1 86 ? 10.550 16.432 72.260 1.00 59.19 103 GLY B N 1
ATOM 4007 C CA . GLY B 1 86 ? 11.864 15.797 72.188 1.00 63.51 103 GLY B CA 1
ATOM 4008 C C . GLY B 1 86 ? 12.564 16.056 70.872 1.00 62.74 103 GLY B C 1
ATOM 4009 O O . GLY B 1 86 ? 13.794 16.044 70.809 1.00 62.00 103 GLY B O 1
ATOM 4010 N N . PHE B 1 87 ? 11.772 16.282 69.822 1.00 62.59 104 PHE B N 1
ATOM 4011 C CA . PHE B 1 87 ? 12.293 16.640 68.505 1.00 61.13 104 PHE B CA 1
ATOM 4012 C C . PHE B 1 87 ? 12.885 18.042 68.526 1.00 56.82 104 PHE B C 1
ATOM 4013 O O . PHE B 1 87 ? 13.924 18.294 67.911 1.00 52.58 104 PHE B O 1
ATOM 4021 N N . ALA B 1 88 ? 12.208 18.948 69.229 1.00 54.69 105 ALA B N 1
ATOM 4022 C CA . ALA B 1 88 ? 12.645 20.339 69.332 1.00 58.00 105 ALA B CA 1
ATOM 4023 C C . ALA B 1 88 ? 13.853 20.446 70.242 1.00 61.48 105 ALA B C 1
ATOM 4024 O O . ALA B 1 88 ? 14.711 21.308 70.053 1.00 65.44 105 ALA B O 1
ATOM 4026 N N . LEU B 1 89 ? 13.911 19.563 71.233 1.00 64.08 106 LEU B N 1
ATOM 4027 C CA . LEU B 1 89 ? 15.032 19.519 72.149 1.00 64.15 106 LEU B CA 1
ATOM 4028 C C . LEU B 1 89 ? 16.292 19.052 71.415 1.00 62.78 106 LEU B C 1
ATOM 4029 O O . LEU B 1 89 ? 17.382 19.565 71.660 1.00 60.51 106 LEU B O 1
ATOM 4034 N N . ALA B 1 90 ? 16.124 18.093 70.505 1.00 62.05 107 ALA B N 1
ATOM 4035 C CA . ALA B 1 90 ? 17.212 17.604 69.663 1.00 62.87 107 ALA B CA 1
ATOM 4036 C C . ALA B 1 90 ? 17.649 18.673 68.674 1.00 68.32 107 ALA B C 1
ATOM 4037 O O . ALA B 1 90 ? 18.840 18.969 68.558 1.00 74.26 107 ALA B O 1
ATOM 4039 N N . ALA B 1 91 ? 16.673 19.248 67.969 1.00 73.34 108 ALA B N 1
ATOM 4040 C CA . ALA B 1 91 ? 16.899 20.345 67.025 1.00 75.63 108 ALA B CA 1
ATOM 4041 C C . ALA B 1 91 ? 17.784 21.432 67.624 1.00 75.89 108 ALA B C 1
ATOM 4042 O O . ALA B 1 91 ? 18.680 21.951 66.957 1.00 77.50 108 ALA B O 1
ATOM 4044 N N . ALA B 1 92 ? 17.521 21.760 68.887 1.00 74.61 109 ALA B N 1
ATOM 4045 C CA . ALA B 1 92 ? 18.254 22.796 69.589 1.00 76.91 109 ALA B CA 1
ATOM 4046 C C . ALA B 1 92 ? 19.730 22.445 69.703 1.00 82.30 109 ALA B C 1
ATOM 4047 O O . ALA B 1 92 ? 20.580 23.188 69.214 1.00 90.48 109 ALA B O 1
ATOM 4049 N N . MET B 1 93 ? 20.037 21.305 70.315 1.00 80.97 110 MET B N 1
ATOM 4050 C CA . MET B 1 93 ? 21.431 20.945 70.544 1.00 80.85 110 MET B CA 1
ATOM 4051 C C . MET B 1 93 ? 22.208 20.523 69.293 1.00 83.59 110 MET B C 1
ATOM 4052 O O . MET B 1 93 ? 23.435 20.464 69.328 1.00 89.07 110 MET B O 1
ATOM 4057 N N . HIS B 1 94 ? 21.513 20.253 68.190 1.00 88.13 111 HIS B N 1
ATOM 4058 C CA . HIS B 1 94 ? 22.213 20.028 66.924 1.00 94.36 111 HIS B CA 1
ATOM 4059 C C . HIS B 1 94 ? 22.594 21.348 66.252 1.00 94.74 111 HIS B C 1
ATOM 4060 O O . HIS B 1 94 ? 23.754 21.543 65.888 1.00 97.38 111 HIS B O 1
ATOM 4067 N N . HIS B 1 95 ? 21.613 22.236 66.083 1.00 94.42 112 HIS B N 1
ATOM 4068 C CA . HIS B 1 95 ? 21.845 23.580 65.541 1.00 93.53 112 HIS B CA 1
ATOM 4069 C C . HIS B 1 95 ? 22.859 24.329 66.398 1.00 93.03 112 HIS B C 1
ATOM 4070 O O . HIS B 1 95 ? 23.683 25.086 65.881 1.00 98.72 112 HIS B O 1
ATOM 4077 N N . GLN B 1 96 ? 22.796 24.099 67.706 1.00 89.29 113 GLN B N 1
ATOM 4078 C CA . GLN B 1 96 ? 23.736 24.691 68.646 1.00 87.69 113 GLN B CA 1
ATOM 4079 C C . GLN B 1 96 ? 25.101 24.013 68.577 1.00 88.48 113 GLN B C 1
ATOM 4080 O O . GLN B 1 96 ? 26.112 24.613 68.934 1.00 87.21 113 GLN B O 1
ATOM 4086 N N . GLY B 1 97 ? 25.121 22.766 68.114 1.00 91.35 114 GLY B N 1
ATOM 4087 C CA . GLY B 1 97 ? 26.358 21.999 68.000 1.00 93.49 114 GLY B CA 1
ATOM 4088 C C . GLY B 1 97 ? 26.799 21.369 69.308 1.00 96.80 114 GLY B C 1
ATOM 4089 O O . GLY B 1 97 ? 27.932 20.899 69.423 1.00 100.74 114 GLY B O 1
ATOM 4090 N N . LEU B 1 98 ? 25.899 21.357 70.292 1.00 97.62 115 LEU B N 1
ATOM 4091 C CA . LEU B 1 98 ? 26.155 20.749 71.602 1.00 100.64 115 LEU B CA 1
ATOM 4092 C C . LEU B 1 98 ? 26.365 19.225 71.523 1.00 104.07 115 LEU B C 1
ATOM 4093 O O . LEU B 1 98 ? 26.867 18.611 72.467 1.00 104.37 115 LEU B O 1
ATOM 4098 N N . ASP B 1 99 ? 25.984 18.627 70.393 1.00 109.10 116 ASP B N 1
ATOM 4099 C CA . ASP B 1 99 ? 26.229 17.202 70.139 1.00 107.32 116 ASP B CA 1
ATOM 4100 C C . ASP B 1 99 ? 27.685 16.943 69.741 1.00 103.81 116 ASP B C 1
ATOM 4101 O O . ASP B 1 99 ? 28.271 15.927 70.128 1.00 99.61 116 ASP B O 1
ATOM 4106 N N . LYS B 1 100 ? 28.250 17.875 68.973 1.00 104.12 117 LYS B N 1
ATOM 4107 C CA . LYS B 1 100 ? 29.658 17.847 68.583 1.00 103.82 117 LYS B CA 1
ATOM 4108 C C . LYS B 1 100 ? 30.557 17.993 69.801 1.00 105.65 117 LYS B C 1
ATOM 4109 O O . LYS B 1 100 ? 31.503 17.223 69.965 1.00 112.78 117 LYS B O 1
ATOM 4115 N N . VAL B 1 101 ? 30.258 18.976 70.652 1.00 102.00 118 VAL B N 1
ATOM 4116 C CA . VAL B 1 101 ? 31.085 19.250 71.834 1.00 101.94 118 VAL B CA 1
ATOM 4117 C C . VAL B 1 101 ? 31.080 18.085 72.821 1.00 106.38 118 VAL B C 1
ATOM 4118 O O . VAL B 1 101 ? 32.110 17.776 73.418 1.00 111.28 118 VAL B O 1
ATOM 4122 N N . ILE B 1 102 ? 29.925 17.431 72.964 1.00 110.38 119 ILE B N 1
ATOM 4123 C CA . ILE B 1 102 ? 29.794 16.245 73.816 1.00 112.33 119 ILE B CA 1
ATOM 4124 C C . ILE B 1 102 ? 30.578 15.068 73.222 1.00 116.12 119 ILE B C 1
ATOM 4125 O O . ILE B 1 102 ? 31.041 14.191 73.952 1.00 116.65 119 ILE B O 1
ATOM 4130 N N . ALA B 1 103 ? 30.745 15.074 71.900 1.00 119.46 120 ALA B N 1
ATOM 4131 C CA . ALA B 1 103 ? 31.558 14.070 71.219 1.00 119.20 120 ALA B CA 1
ATOM 4132 C C . ALA B 1 103 ? 33.054 14.348 71.385 1.00 120.34 120 ALA B C 1
ATOM 4133 O O . ALA B 1 103 ? 33.790 13.474 71.835 1.00 123.93 120 ALA B O 1
ATOM 4135 N N . ASP B 1 104 ? 33.490 15.562 71.039 1.00 121.36 121 ASP B N 1
ATOM 4136 C CA . ASP B 1 104 ? 34.900 15.965 71.143 1.00 121.07 121 ASP B CA 1
ATOM 4137 C C . ASP B 1 104 ? 35.432 15.856 72.562 1.00 119.06 121 ASP B C 1
ATOM 4138 O O . ASP B 1 104 ? 36.433 15.184 72.801 1.00 116.47 121 ASP B O 1
ATOM 4143 N N . LYS B 1 105 ? 34.756 16.530 73.492 1.00 120.62 122 LYS B N 1
ATOM 4144 C CA . LYS B 1 105 ? 35.151 16.567 74.904 1.00 124.69 122 LYS B CA 1
ATOM 4145 C C . LYS B 1 105 ? 35.309 15.167 75.512 1.00 128.11 122 LYS B C 1
ATOM 4146 O O . LYS B 1 105 ? 36.208 14.947 76.319 1.00 126.53 122 LYS B O 1
ATOM 4152 N N . VAL B 1 106 ? 34.449 14.230 75.114 1.00 134.44 123 VAL B N 1
ATOM 4153 C CA . VAL B 1 106 ? 34.549 12.840 75.583 1.00 134.76 123 VAL B CA 1
ATOM 4154 C C . VAL B 1 106 ? 35.571 12.040 74.765 1.00 134.33 123 VAL B C 1
ATOM 4155 O O . VAL B 1 106 ? 36.308 11.227 75.322 1.00 135.28 123 VAL B O 1
ATOM 4159 N N . LEU B 1 107 ? 35.622 12.282 73.455 1.00 135.36 124 LEU B N 1
ATOM 4160 C CA . LEU B 1 107 ? 36.549 11.571 72.566 1.00 133.40 124 LEU B CA 1
ATOM 4161 C C . LEU B 1 107 ? 38.011 11.964 72.796 1.00 132.38 124 LEU B C 1
ATOM 4162 O O . LEU B 1 107 ? 38.898 11.108 72.765 1.00 129.20 124 LEU B O 1
ATOM 4167 N N . ALA B 1 108 ? 38.253 13.254 73.024 1.00 130.23 125 ALA B N 1
ATOM 4168 C CA . ALA B 1 108 ? 39.598 13.753 73.315 1.00 125.23 125 ALA B CA 1
ATOM 4169 C C . ALA B 1 108 ? 40.001 13.549 74.784 1.00 126.87 125 ALA B C 1
ATOM 4170 O O . ALA B 1 108 ? 41.115 13.911 75.177 1.00 127.73 125 ALA B O 1
ATOM 4172 N N . MET B 1 109 ? 39.100 12.978 75.588 1.00 130.34 126 MET B N 1
ATOM 4173 C CA . MET B 1 109 ? 39.437 12.492 76.934 1.00 129.95 126 MET B CA 1
ATOM 4174 C C . MET B 1 109 ? 40.341 11.270 76.792 1.00 124.97 126 MET B C 1
ATOM 4175 O O . MET B 1 109 ? 41.252 11.062 77.596 1.00 120.93 126 MET B O 1
ATOM 4180 N N . ALA B 1 110 ? 40.068 10.467 75.765 1.00 124.65 127 ALA B N 1
ATOM 4181 C CA . ALA B 1 110 ? 40.974 9.416 75.320 1.00 126.57 127 ALA B CA 1
ATOM 4182 C C . ALA B 1 110 ? 42.127 10.084 74.576 1.00 128.25 127 ALA B C 1
ATOM 4183 O O . ALA B 1 110 ? 41.912 10.741 73.553 1.00 132.80 127 ALA B O 1
ATOM 4185 N N . GLN B 1 111 ? 43.339 9.913 75.097 1.00 123.77 128 GLN B N 1
ATOM 4186 C CA . GLN B 1 111 ? 44.494 10.714 74.680 1.00 117.51 128 GLN B CA 1
ATOM 4187 C C . GLN B 1 111 ? 44.963 10.445 73.248 1.00 115.94 128 GLN B C 1
ATOM 4188 O O . GLN B 1 111 ? 45.150 11.379 72.466 1.00 109.56 128 GLN B O 1
ATOM 4194 N N . GLY B 1 112 ? 45.148 9.173 72.913 1.00 117.48 129 GLY B N 1
ATOM 4195 C CA . GLY B 1 112 ? 45.644 8.794 71.595 1.00 124.23 129 GLY B CA 1
ATOM 4196 C C . GLY B 1 112 ? 45.562 7.304 71.347 1.00 129.71 129 GLY B C 1
ATOM 4197 O O . GLY B 1 112 ? 46.303 6.761 70.525 1.00 138.87 129 GLY B O 1
ATOM 4198 N N . LYS B 1 113 ? 44.646 6.647 72.054 1.00 129.32 130 LYS B N 1
ATOM 4199 C CA . LYS B 1 113 ? 44.537 5.194 72.031 1.00 134.17 130 LYS B CA 1
ATOM 4200 C C . LYS B 1 113 ? 43.269 4.729 71.328 1.00 136.97 130 LYS B C 1
ATOM 4201 O O . LYS B 1 113 ? 42.168 5.155 71.673 1.00 144.34 130 LYS B O 1
ATOM 4207 N N . MET B 1 114 ? 43.447 3.858 70.336 1.00 140.14 131 MET B N 1
ATOM 4208 C CA . MET B 1 114 ? 42.340 3.241 69.600 1.00 144.34 131 MET B CA 1
ATOM 4209 C C . MET B 1 114 ? 41.540 2.281 70.475 1.00 147.94 131 MET B C 1
ATOM 4210 O O . MET B 1 114 ? 40.368 2.018 70.201 1.00 149.27 131 MET B O 1
ATOM 4215 N N . SER B 1 115 ? 42.188 1.756 71.515 1.00 151.75 132 SER B N 1
ATOM 4216 C CA . SER B 1 115 ? 41.530 0.916 72.516 1.00 156.37 132 SER B CA 1
ATOM 4217 C C . SER B 1 115 ? 40.403 1.674 73.214 1.00 159.07 132 SER B C 1
ATOM 4218 O O . SER B 1 115 ? 39.262 1.205 73.257 1.00 161.66 132 SER B O 1
ATOM 4221 N N . VAL B 1 116 ? 40.730 2.851 73.743 1.00 159.90 133 VAL B N 1
ATOM 4222 C CA . VAL B 1 116 ? 39.780 3.663 74.505 1.00 156.97 133 VAL B CA 1
ATOM 4223 C C . VAL B 1 116 ? 39.089 4.725 73.619 1.00 156.66 133 VAL B C 1
ATOM 4224 O O . VAL B 1 116 ? 38.395 5.619 74.113 1.00 164.72 133 VAL B O 1
ATOM 4228 N N . ALA B 1 117 ? 39.272 4.597 72.305 1.00 148.34 134 ALA B N 1
ATOM 4229 C CA . ALA B 1 117 ? 38.603 5.454 71.327 1.00 137.69 134 ALA B CA 1
ATOM 4230 C C . ALA B 1 117 ? 37.241 4.887 70.971 1.00 130.62 134 ALA B C 1
ATOM 4231 O O . ALA B 1 117 ? 36.222 5.565 71.111 1.00 132.67 134 ALA B O 1
ATOM 4233 N N . VAL B 1 118 ? 37.240 3.640 70.504 1.00 121.67 135 VAL B N 1
ATOM 4234 C CA . VAL B 1 118 ? 36.017 2.959 70.079 1.00 115.20 135 VAL B CA 1
ATOM 4235 C C . VAL B 1 118 ? 35.084 2.677 71.256 1.00 114.02 135 VAL B C 1
ATOM 4236 O O . VAL B 1 118 ? 33.863 2.715 71.108 1.00 115.93 135 VAL B O 1
ATOM 4240 N N . PHE B 1 119 ? 35.670 2.414 72.423 1.00 111.84 136 PHE B N 1
ATOM 4241 C CA . PHE B 1 119 ? 34.910 2.200 73.653 1.00 111.77 136 PHE B CA 1
ATOM 4242 C C . PHE B 1 119 ? 34.186 3.463 74.111 1.00 111.37 136 PHE B C 1
ATOM 4243 O O . PHE B 1 119 ? 33.091 3.394 74.674 1.00 108.85 136 PHE B O 1
ATOM 4251 N N . MET B 1 120 ? 34.801 4.614 73.861 1.00 113.84 137 MET B N 1
ATOM 4252 C CA . MET B 1 120 ? 34.159 5.893 74.130 1.00 113.38 137 MET B CA 1
ATOM 4253 C C . MET B 1 120 ? 33.242 6.311 72.981 1.00 109.61 137 MET B C 1
ATOM 4254 O O . MET B 1 120 ? 32.317 7.094 73.186 1.00 111.99 137 MET B O 1
ATOM 4259 N N . LEU B 1 121 ? 33.493 5.779 71.785 1.00 103.65 138 LEU B N 1
ATOM 4260 C CA . LEU B 1 121 ? 32.625 6.021 70.629 1.00 97.54 138 LEU B CA 1
ATOM 4261 C C . LEU B 1 121 ? 31.268 5.342 70.781 1.00 98.20 138 LEU B C 1
ATOM 4262 O O . LEU B 1 121 ? 30.253 5.877 70.337 1.00 100.26 138 LEU B O 1
ATOM 4267 N N . PHE B 1 122 ? 31.259 4.165 71.401 1.00 98.06 139 PHE B N 1
ATOM 4268 C CA . PHE B 1 122 ? 30.015 3.441 71.654 1.00 100.66 139 PHE B CA 1
ATOM 4269 C C . PHE B 1 122 ? 29.253 4.072 72.814 1.00 101.02 139 PHE B C 1
ATOM 4270 O O . PHE B 1 122 ? 28.028 4.206 72.760 1.00 103.25 139 PHE B O 1
ATOM 4278 N N . GLY B 1 123 ? 29.993 4.458 73.854 1.00 99.90 140 GLY B N 1
ATOM 4279 C CA . GLY B 1 123 ? 29.426 5.082 75.050 1.00 95.17 140 GLY B CA 1
ATOM 4280 C C . GLY B 1 123 ? 28.807 6.441 74.791 1.00 93.52 140 GLY B C 1
ATOM 4281 O O . GLY B 1 123 ? 27.917 6.872 75.528 1.00 94.26 140 GLY B O 1
ATOM 4282 N N . VAL B 1 124 ? 29.281 7.120 73.748 1.00 91.86 141 VAL B N 1
ATOM 4283 C CA . VAL B 1 124 ? 28.697 8.394 73.336 1.00 93.62 141 VAL B CA 1
ATOM 4284 C C . VAL B 1 124 ? 27.474 8.163 72.447 1.00 97.41 141 VAL B C 1
ATOM 4285 O O . VAL B 1 124 ? 26.389 8.664 72.747 1.00 100.77 141 VAL B O 1
ATOM 4289 N N . THR B 1 125 ? 27.649 7.393 71.372 1.00 96.95 142 THR B N 1
ATOM 4290 C CA . THR B 1 125 ? 26.552 7.070 70.454 1.00 95.78 142 THR B CA 1
ATOM 4291 C C . THR B 1 125 ? 25.302 6.622 71.216 1.00 95.78 142 THR B C 1
ATOM 4292 O O . THR B 1 125 ? 24.188 7.010 70.866 1.00 104.23 142 THR B O 1
ATOM 4296 N N . ALA B 1 126 ? 25.498 5.828 72.266 1.00 90.51 143 ALA B N 1
ATOM 4297 C CA . ALA B 1 126 ? 24.403 5.392 73.126 1.00 88.97 143 ALA B CA 1
ATOM 4298 C C . ALA B 1 126 ? 23.812 6.540 73.944 1.00 89.71 143 ALA B C 1
ATOM 4299 O O . ALA B 1 126 ? 22.591 6.713 73.974 1.00 90.07 143 ALA B O 1
ATOM 4301 N N . LEU B 1 127 ? 24.675 7.320 74.598 1.00 87.28 144 LEU B N 1
ATOM 4302 C CA . LEU B 1 127 ? 24.221 8.440 75.431 1.00 86.68 144 LEU B CA 1
ATOM 4303 C C . LEU B 1 127 ? 23.563 9.556 74.630 1.00 86.63 144 LEU B C 1
ATOM 4304 O O . LEU B 1 127 ? 22.624 10.192 75.115 1.00 88.07 144 LEU B O 1
ATOM 4309 N N . LEU B 1 128 ? 24.056 9.788 73.414 1.00 86.56 145 LEU B N 1
ATOM 4310 C CA . LEU B 1 128 ? 23.437 10.749 72.506 1.00 87.75 145 LEU B CA 1
ATOM 4311 C C . LEU B 1 128 ? 22.114 10.235 71.958 1.00 90.44 145 LEU B C 1
ATOM 4312 O O . LEU B 1 128 ? 21.173 11.010 71.780 1.00 98.71 145 LEU B O 1
ATOM 4317 N N . SER B 1 129 ? 22.043 8.931 71.699 1.00 88.45 146 SER B N 1
ATOM 4318 C CA . SER B 1 129 ? 20.837 8.339 71.128 1.00 91.23 146 SER B CA 1
ATOM 4319 C C . SER B 1 129 ? 19.632 8.387 72.067 1.00 91.75 146 SER B C 1
ATOM 4320 O O . SER B 1 129 ? 18.484 8.385 71.604 1.00 87.77 146 SER B O 1
ATOM 4323 N N . MET B 1 130 ? 19.902 8.419 73.371 1.00 94.31 147 MET B N 1
ATOM 4324 C CA . MET B 1 130 ? 18.867 8.507 74.403 1.00 95.99 147 MET B CA 1
ATOM 4325 C C . MET B 1 130 ? 17.890 9.662 74.188 1.00 96.03 147 MET B C 1
ATOM 4326 O O . MET B 1 130 ? 16.740 9.601 74.625 1.00 97.46 147 MET B O 1
ATOM 4331 N N . TRP B 1 131 ? 18.356 10.712 73.518 1.00 92.65 148 TRP B N 1
ATOM 4332 C CA . TRP B 1 131 ? 17.616 11.963 73.446 1.00 89.64 148 TRP B CA 1
ATOM 4333 C C . TRP B 1 131 ? 17.369 12.426 72.030 1.00 89.62 148 TRP B C 1
ATOM 4334 O O . TRP B 1 131 ? 16.430 13.188 71.782 1.00 90.99 148 TRP B O 1
ATOM 4345 N N . ILE B 1 132 ? 18.207 11.967 71.106 1.00 88.09 149 ILE B N 1
ATOM 4346 C CA . ILE B 1 132 ? 18.241 12.557 69.771 1.00 90.80 149 ILE B CA 1
ATOM 4347 C C . ILE B 1 132 ? 17.383 11.843 68.726 1.00 92.92 149 ILE B C 1
ATOM 4348 O O . ILE B 1 132 ? 16.413 12.417 68.219 1.00 104.45 149 ILE B O 1
ATOM 4353 N N . SER B 1 133 ? 17.732 10.595 68.430 1.00 83.77 150 SER B N 1
ATOM 4354 C CA . SER B 1 133 ? 17.161 9.852 67.315 1.00 80.09 150 SER B CA 1
ATOM 4355 C C . SER B 1 133 ? 18.062 8.647 67.152 1.00 81.93 150 SER B C 1
ATOM 4356 O O . SER B 1 133 ? 18.974 8.452 67.957 1.00 85.27 150 SER B O 1
ATOM 4359 N N . ASN B 1 134 ? 17.795 7.813 66.153 1.00 81.67 151 ASN B N 1
ATOM 4360 C CA . ASN B 1 134 ? 18.723 6.743 65.802 1.00 78.25 151 ASN B CA 1
ATOM 4361 C C . ASN B 1 134 ? 19.393 7.070 64.472 1.00 75.46 151 ASN B C 1
ATOM 4362 O O . ASN B 1 134 ? 20.615 7.216 64.409 1.00 74.04 151 ASN B O 1
ATOM 4367 N N . THR B 1 135 ? 18.577 7.217 63.427 1.00 75.97 152 THR B N 1
ATOM 4368 C CA . THR B 1 135 ? 19.034 7.645 62.098 1.00 72.15 152 THR B CA 1
ATOM 4369 C C . THR B 1 135 ? 19.914 8.891 62.194 1.00 69.55 152 THR B C 1
ATOM 4370 O O . THR B 1 135 ? 20.888 9.027 61.461 1.00 73.83 152 THR B O 1
ATOM 4374 N N . ALA B 1 136 ? 19.571 9.789 63.110 1.00 70.18 153 ALA B N 1
ATOM 4375 C CA . ALA B 1 136 ? 20.305 11.035 63.267 1.00 72.72 153 ALA B CA 1
ATOM 4376 C C . ALA B 1 136 ? 21.611 10.837 64.021 1.00 75.88 153 ALA B C 1
ATOM 4377 O O . ALA B 1 136 ? 22.629 11.424 63.656 1.00 74.94 153 ALA B O 1
ATOM 4379 N N . THR B 1 137 ? 21.578 10.016 65.070 1.00 78.81 154 THR B N 1
ATOM 4380 C CA . THR B 1 137 ? 22.767 9.765 65.879 1.00 82.97 154 THR B CA 1
ATOM 4381 C C . THR B 1 137 ? 23.802 8.990 65.070 1.00 85.97 154 THR B C 1
ATOM 4382 O O . THR B 1 137 ? 24.993 9.283 65.145 1.00 92.70 154 THR B O 1
ATOM 4386 N N . ALA B 1 138 ? 23.335 8.026 64.278 1.00 91.10 155 ALA B N 1
ATOM 4387 C CA . ALA B 1 138 ? 24.215 7.204 63.443 1.00 97.00 155 ALA B CA 1
ATOM 4388 C C . ALA B 1 138 ? 24.895 8.008 62.333 1.00 97.95 155 ALA B C 1
ATOM 4389 O O . ALA B 1 138 ? 26.117 7.944 62.188 1.00 104.59 155 ALA B O 1
ATOM 4391 N N . ALA B 1 139 ? 24.105 8.762 61.565 1.00 95.51 156 ALA B N 1
ATOM 4392 C CA . ALA B 1 139 ? 24.622 9.583 60.462 1.00 91.08 156 ALA B CA 1
ATOM 4393 C C . ALA B 1 139 ? 25.573 10.677 60.942 1.00 91.41 156 ALA B C 1
ATOM 4394 O O . ALA B 1 139 ? 26.454 11.116 60.202 1.00 96.49 156 ALA B O 1
ATOM 4396 N N . MET B 1 140 ? 25.384 11.110 62.184 1.00 91.03 157 MET B N 1
ATOM 4397 C CA . MET B 1 140 ? 26.251 12.101 62.804 1.00 92.20 157 MET B CA 1
ATOM 4398 C C . MET B 1 140 ? 27.554 11.461 63.299 1.00 90.95 157 MET B C 1
ATOM 4399 O O . MET B 1 140 ? 28.593 12.117 63.342 1.00 93.98 157 MET B O 1
ATOM 4404 N N . MET B 1 141 ? 27.500 10.178 63.648 1.00 90.17 158 MET B N 1
ATOM 4405 C CA . MET B 1 141 ? 28.679 9.466 64.146 1.00 96.64 158 MET B CA 1
ATOM 4406 C C . MET B 1 141 ? 29.632 8.961 63.063 1.00 103.61 158 MET B C 1
ATOM 4407 O O . MET B 1 141 ? 30.840 8.898 63.291 1.00 106.03 158 MET B O 1
ATOM 4412 N N . LEU B 1 142 ? 29.089 8.602 61.900 1.00 107.85 159 LEU B N 1
ATOM 4413 C CA . LEU B 1 142 ? 29.876 8.019 60.805 1.00 106.40 159 LEU B CA 1
ATOM 4414 C C . LEU B 1 142 ? 31.172 8.784 60.472 1.00 110.17 159 LEU B C 1
ATOM 4415 O O . LEU B 1 142 ? 32.240 8.170 60.428 1.00 114.29 159 LEU B O 1
ATOM 4420 N N . PRO B 1 143 ? 31.087 10.117 60.240 1.00 110.83 160 PRO B N 1
ATOM 4421 C CA . PRO B 1 143 ? 32.312 10.899 60.001 1.00 108.23 160 PRO B CA 1
ATOM 4422 C C . PRO B 1 143 ? 33.312 10.867 61.161 1.00 104.56 160 PRO B C 1
ATOM 4423 O O . PRO B 1 143 ? 34.519 10.916 60.927 1.00 108.61 160 PRO B O 1
ATOM 4427 N N . LEU B 1 144 ? 32.811 10.782 62.391 1.00 101.62 161 LEU B N 1
ATOM 4428 C CA . LEU B 1 144 ? 33.661 10.753 63.578 1.00 103.56 161 LEU B CA 1
ATOM 4429 C C . LEU B 1 144 ? 34.321 9.395 63.797 1.00 108.11 161 LEU B C 1
ATOM 4430 O O . LEU B 1 144 ? 35.365 9.307 64.446 1.00 107.81 161 LEU B O 1
ATOM 4435 N N . VAL B 1 145 ? 33.695 8.343 63.272 1.00 114.66 162 VAL B N 1
ATOM 4436 C CA . VAL B 1 145 ? 34.238 6.984 63.353 1.00 117.12 162 VAL B CA 1
ATOM 4437 C C . VAL B 1 145 ? 35.281 6.776 62.250 1.00 118.67 162 VAL B C 1
ATOM 4438 O O . VAL B 1 145 ? 36.386 6.296 62.517 1.00 122.40 162 VAL B O 1
ATOM 4442 N N . LEU B 1 146 ? 34.925 7.152 61.020 1.00 114.67 163 LEU B N 1
ATOM 4443 C CA . LEU B 1 146 ? 35.847 7.091 59.882 1.00 107.29 163 LEU B CA 1
ATOM 4444 C C . LEU B 1 146 ? 37.071 7.981 60.095 1.00 105.09 163 LEU B C 1
ATOM 4445 O O . LEU B 1 146 ? 38.129 7.738 59.516 1.00 104.44 163 LEU B O 1
ATOM 4450 N N . GLY B 1 147 ? 36.913 9.008 60.928 1.00 106.17 164 GLY B N 1
ATOM 4451 C CA . GLY B 1 147 ? 38.018 9.875 61.326 1.00 106.73 164 GLY B CA 1
ATOM 4452 C C . GLY B 1 147 ? 39.030 9.145 62.189 1.00 110.02 164 GLY B C 1
ATOM 4453 O O . GLY B 1 147 ? 40.238 9.316 62.016 1.00 111.27 164 GLY B O 1
ATOM 4454 N N . VAL B 1 148 ? 38.532 8.324 63.112 1.00 112.42 165 VAL B N 1
ATOM 4455 C CA . VAL B 1 148 ? 39.381 7.554 64.023 1.00 117.51 165 VAL B CA 1
ATOM 4456 C C . VAL B 1 148 ? 40.041 6.363 63.313 1.00 122.41 165 VAL B C 1
ATOM 4457 O O . VAL B 1 148 ? 41.259 6.187 63.395 1.00 118.72 165 VAL B O 1
ATOM 4461 N N . LEU B 1 149 ? 39.238 5.572 62.600 1.00 130.02 166 LEU B N 1
ATOM 4462 C CA . LEU B 1 149 ? 39.722 4.376 61.894 1.00 135.13 166 LEU B CA 1
ATOM 4463 C C . LEU B 1 149 ? 40.409 4.698 60.565 1.00 131.34 166 LEU B C 1
ATOM 4464 O O . LEU B 1 149 ? 40.296 3.945 59.590 1.00 125.67 166 LEU B O 1
ATOM 4469 N N . SER B 1 150 ? 41.120 5.821 60.539 1.00 128.82 167 SER B N 1
ATOM 4470 C CA . SER B 1 150 ? 41.885 6.236 59.373 1.00 126.88 167 SER B CA 1
ATOM 4471 C C . SER B 1 150 ? 43.386 6.114 59.643 1.00 132.17 167 SER B C 1
ATOM 4472 O O . SER B 1 150 ? 44.193 6.132 58.711 1.00 133.34 167 SER B O 1
ATOM 4475 N N . LYS B 1 151 ? 43.751 5.988 60.918 1.00 135.97 168 LYS B N 1
ATOM 4476 C CA . LYS B 1 151 ? 45.132 5.690 61.300 1.00 136.81 168 LYS B CA 1
ATOM 4477 C C . LYS B 1 151 ? 45.462 4.211 61.113 1.00 143.29 168 LYS B C 1
ATOM 4478 O O . LYS B 1 151 ? 46.528 3.879 60.593 1.00 147.14 168 LYS B O 1
ATOM 4484 N N . VAL B 1 152 ? 44.559 3.329 61.544 1.00 151.36 169 VAL B N 1
ATOM 4485 C CA . VAL B 1 152 ? 44.607 1.924 61.128 1.00 156.97 169 VAL B CA 1
ATOM 4486 C C . VAL B 1 152 ? 43.796 1.834 59.835 1.00 162.13 169 VAL B C 1
ATOM 4487 O O . VAL B 1 152 ? 42.662 1.341 59.806 1.00 162.70 169 VAL B O 1
ATOM 4491 N N . ASP B 1 153 ? 44.404 2.351 58.771 1.00 166.35 170 ASP B N 1
ATOM 4492 C CA . ASP B 1 153 ? 43.763 2.497 57.471 1.00 169.88 170 ASP B CA 1
ATOM 4493 C C . ASP B 1 153 ? 43.710 1.174 56.721 1.00 169.36 170 ASP B C 1
ATOM 4494 O O . ASP B 1 153 ? 42.775 0.938 55.954 1.00 172.77 170 ASP B O 1
ATOM 4499 N N . ALA B 1 154 ? 44.715 0.325 56.944 1.00 164.24 171 ALA B N 1
ATOM 4500 C CA . ALA B 1 154 ? 44.773 -0.995 56.323 1.00 158.18 171 ALA B CA 1
ATOM 4501 C C . ALA B 1 154 ? 43.391 -1.635 56.388 1.00 159.08 171 ALA B C 1
ATOM 4502 O O . ALA B 1 154 ? 42.930 -2.022 57.460 1.00 157.90 171 ALA B O 1
ATOM 4504 N N . ASP B 1 155 ? 42.715 -1.680 55.240 1.00 160.69 172 ASP B N 1
ATOM 4505 C CA . ASP B 1 155 ? 41.387 -2.287 55.143 1.00 154.23 172 ASP B CA 1
ATOM 4506 C C . ASP B 1 155 ? 41.482 -3.722 54.619 1.00 153.95 172 ASP B C 1
ATOM 4507 O O . ASP B 1 155 ? 40.467 -4.391 54.413 1.00 159.30 172 ASP B O 1
ATOM 4512 N N . LYS B 1 156 ? 42.717 -4.168 54.388 1.00 144.50 173 LYS B N 1
ATOM 4513 C CA . LYS B 1 156 ? 43.038 -5.588 54.349 1.00 129.32 173 LYS B CA 1
ATOM 4514 C C . LYS B 1 156 ? 43.099 -6.043 55.811 1.00 131.57 173 LYS B C 1
ATOM 4515 O O . LYS B 1 156 ? 43.104 -7.239 56.113 1.00 127.06 173 LYS B O 1
ATOM 4521 N N . GLN B 1 157 ? 43.155 -5.053 56.702 1.00 136.70 174 GLN B N 1
ATOM 4522 C CA . GLN B 1 157 ? 42.937 -5.216 58.137 1.00 134.78 174 GLN B CA 1
ATOM 4523 C C . GLN B 1 157 ? 41.503 -4.732 58.463 1.00 135.85 174 GLN B C 1
ATOM 4524 O O . GLN B 1 157 ? 41.298 -3.780 59.224 1.00 141.41 174 GLN B O 1
ATOM 4530 N N . ARG B 1 158 ? 40.521 -5.409 57.860 1.00 128.35 175 ARG B N 1
ATOM 4531 C CA . ARG B 1 158 ? 39.096 -5.046 57.925 1.00 117.24 175 ARG B CA 1
ATOM 4532 C C . ARG B 1 158 ? 38.472 -5.111 59.307 1.00 116.64 175 ARG B C 1
ATOM 4533 O O . ARG B 1 158 ? 37.832 -4.158 59.749 1.00 116.93 175 ARG B O 1
ATOM 4541 N N . SER B 1 159 ? 38.645 -6.253 59.968 1.00 117.13 176 SER B N 1
ATOM 4542 C CA . SER B 1 159 ? 37.934 -6.571 61.206 1.00 124.21 176 SER B CA 1
ATOM 4543 C C . SER B 1 159 ? 38.210 -5.608 62.362 1.00 133.65 176 SER B C 1
ATOM 4544 O O . SER B 1 159 ? 37.500 -5.620 63.372 1.00 145.70 176 SER B O 1
ATOM 4547 N N . THR B 1 160 ? 39.237 -4.776 62.208 1.00 135.87 177 THR B N 1
ATOM 4548 C CA . THR B 1 160 ? 39.477 -3.662 63.118 1.00 138.20 177 THR B CA 1
ATOM 4549 C C . THR B 1 160 ? 38.405 -2.599 62.890 1.00 139.77 177 THR B C 1
ATOM 4550 O O . THR B 1 160 ? 37.767 -2.122 63.831 1.00 143.39 177 THR B O 1
ATOM 4554 N N . TYR B 1 161 ? 38.201 -2.265 61.620 1.00 135.83 178 TYR B N 1
ATOM 4555 C CA . TYR B 1 161 ? 37.372 -1.136 61.220 1.00 131.02 178 TYR B CA 1
ATOM 4556 C C . TYR B 1 161 ? 35.923 -1.545 60.850 1.00 128.27 178 TYR B C 1
ATOM 4557 O O . TYR B 1 161 ? 35.108 -0.702 60.476 1.00 136.20 178 TYR B O 1
ATOM 4566 N N . VAL B 1 162 ? 35.607 -2.835 61.026 1.00 119.70 179 VAL B N 1
ATOM 4567 C CA . VAL B 1 162 ? 34.220 -3.337 60.957 1.00 112.98 179 VAL B CA 1
ATOM 4568 C C . VAL B 1 162 ? 33.589 -3.419 62.347 1.00 108.10 179 VAL B C 1
ATOM 4569 O O . VAL B 1 162 ? 32.392 -3.184 62.509 1.00 108.41 179 VAL B O 1
ATOM 4573 N N . PHE B 1 163 ? 34.406 -3.769 63.337 1.00 102.56 180 PHE B N 1
ATOM 4574 C CA . PHE B 1 163 ? 33.975 -3.849 64.724 1.00 100.69 180 PHE B CA 1
ATOM 4575 C C . PHE B 1 163 ? 33.511 -2.478 65.205 1.00 104.62 180 PHE B C 1
ATOM 4576 O O . PHE B 1 163 ? 32.486 -2.368 65.878 1.00 111.39 180 PHE B O 1
ATOM 4584 N N . VAL B 1 164 ? 34.263 -1.440 64.842 1.00 105.02 181 VAL B N 1
ATOM 4585 C CA . VAL B 1 164 ? 33.959 -0.077 65.273 1.00 104.78 181 VAL B CA 1
ATOM 4586 C C . VAL B 1 164 ? 32.864 0.597 64.442 1.00 106.54 181 VAL B C 1
ATOM 4587 O O . VAL B 1 164 ? 32.330 1.627 64.852 1.00 112.47 181 VAL B O 1
ATOM 4589 N N . LEU B 1 165 ? 32.537 0.021 63.284 1.00 104.36 182 LEU B N 1
ATOM 4590 C CA . LEU B 1 165 ? 31.421 0.506 62.459 1.00 99.32 182 LEU B CA 1
ATOM 4591 C C . LEU B 1 165 ? 30.092 -0.114 62.876 1.00 102.32 182 LEU B C 1
ATOM 4592 O O . LEU B 1 165 ? 29.117 0.595 63.144 1.00 103.72 182 LEU B O 1
ATOM 4597 N N . LEU B 1 166 ? 30.067 -1.444 62.914 1.00 99.90 183 LEU B N 1
ATOM 4598 C CA . LEU B 1 166 ? 28.906 -2.200 63.363 1.00 97.12 183 LEU B CA 1
ATOM 4599 C C . LEU B 1 166 ? 28.594 -1.886 64.825 1.00 99.70 183 LEU B C 1
ATOM 4600 O O . LEU B 1 166 ? 27.449 -2.005 65.265 1.00 109.74 183 LEU B O 1
ATOM 4605 N N . GLY B 1 167 ? 29.622 -1.474 65.562 1.00 97.13 184 GLY B N 1
ATOM 4606 C CA . GLY B 1 167 ? 29.495 -1.143 66.974 1.00 94.64 184 GLY B CA 1
ATOM 4607 C C . GLY B 1 167 ? 28.595 0.044 67.259 1.00 94.78 184 GLY B C 1
ATOM 4608 O O . GLY B 1 167 ? 27.776 -0.010 68.177 1.00 96.27 184 GLY B O 1
ATOM 4609 N N . VAL B 1 168 ? 28.745 1.117 66.483 1.00 94.66 185 VAL B N 1
ATOM 4610 C CA . VAL B 1 168 ? 27.930 2.323 66.690 1.00 98.72 185 VAL B CA 1
ATOM 4611 C C . VAL B 1 168 ? 26.488 2.169 66.192 1.00 98.52 185 VAL B C 1
ATOM 4612 O O . VAL B 1 168 ? 25.558 2.658 66.837 1.00 98.97 185 VAL B O 1
ATOM 4616 N N . ALA B 1 169 ? 26.313 1.480 65.063 1.00 97.05 186 ALA B N 1
ATOM 4617 C CA . ALA B 1 169 ? 24.988 1.225 64.486 1.00 97.67 186 ALA B CA 1
ATOM 4618 C C . ALA B 1 169 ? 24.094 0.428 65.438 1.00 100.20 186 ALA B C 1
ATOM 4619 O O . ALA B 1 169 ? 22.865 0.446 65.321 1.00 105.45 186 ALA B O 1
ATOM 4621 N N . TYR B 1 170 ? 24.729 -0.267 66.376 1.00 99.37 187 TYR B N 1
ATOM 4622 C CA . TYR B 1 170 ? 24.028 -1.019 67.404 1.00 99.20 187 TYR B CA 1
ATOM 4623 C C . TYR B 1 170 ? 23.870 -0.162 68.656 1.00 102.34 187 TYR B C 1
ATOM 4624 O O . TYR B 1 170 ? 22.825 -0.196 69.304 1.00 107.09 187 TYR B O 1
ATOM 4633 N N . SER B 1 171 ? 24.908 0.610 68.980 1.00 104.96 188 SER B N 1
ATOM 4634 C CA . SER B 1 171 ? 24.881 1.531 70.120 1.00 105.78 188 SER B CA 1
ATOM 4635 C C . SER B 1 171 ? 23.824 2.618 69.949 1.00 103.66 188 SER B C 1
ATOM 4636 O O . SER B 1 171 ? 23.258 3.102 70.932 1.00 102.33 188 SER B O 1
ATOM 4639 N N . ALA B 1 172 ? 23.570 2.994 68.697 1.00 101.65 189 ALA B N 1
ATOM 4640 C CA . ALA B 1 172 ? 22.509 3.936 68.363 1.00 98.59 189 ALA B CA 1
ATOM 4641 C C . ALA B 1 172 ? 21.138 3.312 68.593 1.00 98.70 189 ALA B C 1
ATOM 4642 O O . ALA B 1 172 ? 20.250 3.958 69.143 1.00 109.61 189 ALA B O 1
ATOM 4644 N N . SER B 1 173 ? 20.973 2.058 68.181 1.00 92.18 190 SER B N 1
ATOM 4645 C CA . SER B 1 173 ? 19.702 1.355 68.353 1.00 88.09 190 SER B CA 1
ATOM 4646 C C . SER B 1 173 ? 19.430 0.949 69.808 1.00 88.66 190 SER B C 1
ATOM 4647 O O . SER B 1 173 ? 18.285 1.009 70.261 1.00 97.28 190 SER B O 1
ATOM 4650 N N . ILE B 1 174 ? 20.479 0.555 70.532 1.00 84.00 191 ILE B N 1
ATOM 4651 C CA . ILE B 1 174 ? 20.361 0.177 71.948 1.00 84.27 191 ILE B CA 1
ATOM 4652 C C . ILE B 1 174 ? 20.123 1.394 72.844 1.00 85.23 191 ILE B C 1
ATOM 4653 O O . ILE B 1 174 ? 19.323 1.335 73.782 1.00 89.91 191 ILE B O 1
ATOM 4658 N N . GLY B 1 175 ? 20.818 2.490 72.553 1.00 82.95 192 GLY B N 1
ATOM 4659 C CA . GLY B 1 175 ? 20.639 3.738 73.290 1.00 86.97 192 GLY B CA 1
ATOM 4660 C C . GLY B 1 175 ? 19.246 4.323 73.128 1.00 93.62 192 GLY B C 1
ATOM 4661 O O . GLY B 1 175 ? 18.816 5.142 73.941 1.00 96.93 192 GLY B O 1
ATOM 4662 N N . GLY B 1 176 ? 18.546 3.891 72.076 1.00 96.77 193 GLY B N 1
ATOM 4663 C CA . GLY B 1 176 ? 17.183 4.342 71.777 1.00 92.94 193 GLY B CA 1
ATOM 4664 C C . GLY B 1 176 ? 16.119 3.663 72.612 1.00 88.84 193 GLY B C 1
ATOM 4665 O O . GLY B 1 176 ? 14.942 4.013 72.542 1.00 89.48 193 GLY B O 1
ATOM 4666 N N . ILE B 1 177 ? 16.552 2.692 73.406 1.00 85.94 194 ILE B N 1
ATOM 4667 C CA . ILE B 1 177 ? 15.679 1.930 74.284 1.00 86.40 194 ILE B CA 1
ATOM 4668 C C . ILE B 1 177 ? 15.762 2.474 75.719 1.00 85.54 194 ILE B C 1
ATOM 4669 O O . ILE B 1 177 ? 15.186 1.906 76.643 1.00 92.73 194 ILE B O 1
ATOM 4674 N N . ALA B 1 178 ? 16.456 3.590 75.910 1.00 84.06 195 ALA B N 1
ATOM 4675 C CA . ALA B 1 178 ? 16.693 4.086 77.266 1.00 87.07 195 ALA B CA 1
ATOM 4676 C C . ALA B 1 178 ? 15.568 4.961 77.807 1.00 87.84 195 ALA B C 1
ATOM 4677 O O . ALA B 1 178 ? 15.247 4.889 78.996 1.00 96.20 195 ALA B O 1
ATOM 4679 N N . THR B 1 179 ? 14.979 5.785 76.941 1.00 81.69 196 THR B N 1
ATOM 4680 C CA . THR B 1 179 ? 13.962 6.754 77.354 1.00 75.96 196 THR B CA 1
ATOM 4681 C C . THR B 1 179 ? 12.804 6.835 76.361 1.00 72.46 196 THR B C 1
ATOM 4682 O O . THR B 1 179 ? 12.906 6.346 75.237 1.00 70.37 196 THR B O 1
ATOM 4686 N N . LEU B 1 180 ? 11.711 7.464 76.790 1.00 68.41 197 LEU B N 1
ATOM 4687 C CA . LEU B 1 180 ? 10.492 7.575 75.990 1.00 65.23 197 LEU B CA 1
ATOM 4688 C C . LEU B 1 180 ? 10.695 8.326 74.672 1.00 68.94 197 LEU B C 1
ATOM 4689 O O . LEU B 1 180 ? 10.100 7.959 73.657 1.00 66.76 197 LEU B O 1
ATOM 4694 N N . VAL B 1 181 ? 11.506 9.386 74.693 1.00 77.55 198 VAL B N 1
ATOM 4695 C CA . VAL B 1 181 ? 12.048 9.958 73.455 1.00 80.69 198 VAL B CA 1
ATOM 4696 C C . VAL B 1 181 ? 13.252 9.107 73.095 1.00 83.07 198 VAL B C 1
ATOM 4697 O O . VAL B 1 181 ? 13.994 8.667 73.978 1.00 89.16 198 VAL B O 1
ATOM 4701 N N . GLY B 1 182 ? 13.450 8.864 71.808 1.00 75.14 199 GLY B N 1
ATOM 4702 C CA . GLY B 1 182 ? 14.552 8.025 71.393 1.00 70.56 199 GLY B CA 1
ATOM 4703 C C . GLY B 1 182 ? 14.200 7.275 70.140 1.00 70.44 199 GLY B C 1
ATOM 4704 O O . GLY B 1 182 ? 14.733 7.564 69.071 1.00 75.94 199 GLY B O 1
ATOM 4705 N N . SER B 1 183 ? 13.317 6.297 70.278 1.00 69.26 200 SER B N 1
ATOM 4706 C CA . SER B 1 183 ? 12.794 5.585 69.128 1.00 70.13 200 SER B CA 1
ATOM 4707 C C . SER B 1 183 ? 11.280 5.574 69.246 1.00 65.65 200 SER B C 1
ATOM 4708 O O . SER B 1 183 ? 10.752 5.359 70.333 1.00 69.46 200 SER B O 1
ATOM 4711 N N . PRO B 1 184 ? 10.570 5.833 68.134 1.00 62.47 201 PRO B N 1
ATOM 4712 C CA . PRO B 1 184 ? 9.107 5.819 68.142 1.00 59.96 201 PRO B CA 1
ATOM 4713 C C . PRO B 1 184 ? 8.429 4.628 68.853 1.00 58.39 201 PRO B C 1
ATOM 4714 O O . PRO B 1 184 ? 7.474 4.855 69.599 1.00 54.06 201 PRO B O 1
ATOM 4718 N N . PRO B 1 185 ? 8.916 3.378 68.658 1.00 57.63 202 PRO B N 1
ATOM 4719 C CA . PRO B 1 185 ? 8.185 2.276 69.288 1.00 57.57 202 PRO B CA 1
ATOM 4720 C C . PRO B 1 185 ? 7.851 2.555 70.747 1.00 57.59 202 PRO B C 1
ATOM 4721 O O . PRO B 1 185 ? 6.715 2.332 71.173 1.00 59.18 202 PRO B O 1
ATOM 4725 N N . ASN B 1 186 ? 8.835 3.063 71.485 1.00 57.84 203 ASN B N 1
ATOM 4726 C CA . ASN B 1 186 ? 8.687 3.414 72.894 1.00 59.06 203 ASN B CA 1
ATOM 4727 C C . ASN B 1 186 ? 7.488 4.323 73.135 1.00 54.75 203 ASN B C 1
ATOM 4728 O O . ASN B 1 186 ? 6.701 4.109 74.062 1.00 58.23 203 ASN B O 1
ATOM 4733 N N . ALA B 1 187 ? 7.356 5.333 72.283 1.00 47.49 204 ALA B N 1
ATOM 4734 C CA . ALA B 1 187 ? 6.223 6.240 72.324 1.00 45.71 204 ALA B CA 1
ATOM 4735 C C . ALA B 1 187 ? 4.901 5.542 72.004 1.00 46.06 204 ALA B C 1
ATOM 4736 O O . ALA B 1 187 ? 3.875 5.885 72.590 1.00 45.27 204 ALA B O 1
ATOM 4738 N N . ILE B 1 188 ? 4.921 4.565 71.095 1.00 46.49 205 ILE B N 1
ATOM 4739 C CA . ILE B 1 188 ? 3.686 3.860 70.731 1.00 48.64 205 ILE B CA 1
ATOM 4740 C C . ILE B 1 188 ? 3.204 2.988 71.888 1.00 50.37 205 ILE B C 1
ATOM 4741 O O . ILE B 1 188 ? 1.998 2.894 72.134 1.00 56.68 205 ILE B O 1
ATOM 4746 N N . ALA B 1 189 ? 4.150 2.370 72.594 1.00 49.25 206 ALA B N 1
ATOM 4747 C CA . ALA B 1 189 ? 3.850 1.615 73.811 1.00 51.08 206 ALA B CA 1
ATOM 4748 C C . ALA B 1 189 ? 3.313 2.539 74.904 1.00 52.25 206 ALA B C 1
ATOM 4749 O O . ALA B 1 189 ? 2.315 2.232 75.557 1.00 59.23 206 ALA B O 1
ATOM 4751 N N . ALA B 1 190 ? 3.966 3.680 75.086 1.00 54.75 207 ALA B N 1
ATOM 4752 C CA . ALA B 1 190 ? 3.559 4.633 76.111 1.00 57.27 207 ALA B CA 1
ATOM 4753 C C . ALA B 1 190 ? 2.171 5.212 75.860 1.00 56.20 207 ALA B C 1
ATOM 4754 O O . ALA B 1 190 ? 1.421 5.444 76.803 1.00 60.62 207 ALA B O 1
ATOM 4756 N N . ALA B 1 191 ? 1.833 5.443 74.590 1.00 55.64 208 ALA B N 1
ATOM 4757 C CA . ALA B 1 191 ? 0.524 5.994 74.238 1.00 51.78 208 ALA B CA 1
ATOM 4758 C C . ALA B 1 191 ? -0.557 4.941 74.403 1.00 55.22 208 ALA B C 1
ATOM 4759 O O . ALA B 1 191 ? -1.697 5.261 74.751 1.00 59.48 208 ALA B O 1
ATOM 4761 N N . GLU B 1 192 ? -0.186 3.686 74.169 1.00 54.55 209 GLU B N 1
ATOM 4762 C CA . GLU B 1 192 ? -1.130 2.578 74.235 1.00 57.17 209 GLU B CA 1
ATOM 4763 C C . GLU B 1 192 ? -1.521 2.240 75.670 1.00 58.17 209 GLU B C 1
ATOM 4764 O O . GLU B 1 192 ? -2.708 2.181 75.993 1.00 60.69 209 GLU B O 1
ATOM 4770 N N . VAL B 1 193 ? -0.526 2.029 76.527 1.00 59.74 210 VAL B N 1
ATOM 4771 C CA . VAL B 1 193 ? -0.799 1.603 77.901 1.00 62.86 210 VAL B CA 1
ATOM 4772 C C . VAL B 1 193 ? -0.842 2.752 78.912 1.00 64.42 210 VAL B C 1
ATOM 4773 O O . VAL B 1 193 ? -1.235 2.557 80.061 1.00 66.11 210 VAL B O 1
ATOM 4777 N N . GLY B 1 194 ? -0.449 3.947 78.471 1.00 66.47 211 GLY B N 1
ATOM 4778 C CA . GLY B 1 194 ? -0.483 5.145 79.305 1.00 65.61 211 GLY B CA 1
ATOM 4779 C C . GLY B 1 194 ? 0.711 5.261 80.235 1.00 73.99 211 GLY B C 1
ATOM 4780 O O . GLY B 1 194 ? 0.547 5.423 81.442 1.00 84.89 211 GLY B O 1
ATOM 4781 N N . LEU B 1 195 ? 1.917 5.174 79.676 1.00 72.75 212 LEU B N 1
ATOM 4782 C CA . LEU B 1 195 ? 3.144 5.314 80.461 1.00 64.38 212 LEU B CA 1
ATOM 4783 C C . LEU B 1 195 ? 3.588 6.762 80.551 1.00 61.50 212 LEU B C 1
ATOM 4784 O O . LEU B 1 195 ? 3.348 7.557 79.638 1.00 53.81 212 LEU B O 1
ATOM 4789 N N . SER B 1 196 ? 4.243 7.093 81.660 1.00 64.83 213 SER B N 1
ATOM 4790 C CA . SER B 1 196 ? 4.917 8.380 81.815 1.00 68.01 213 SER B CA 1
ATOM 4791 C C . SER B 1 196 ? 6.354 8.250 81.320 1.00 64.76 213 SER B C 1
ATOM 4792 O O . SER B 1 196 ? 6.803 7.140 81.017 1.00 56.94 213 SER B O 1
ATOM 4795 N N . PHE B 1 197 ? 7.073 9.370 81.237 1.00 66.90 214 PHE B N 1
ATOM 4796 C CA . PHE B 1 197 ? 8.473 9.333 80.809 1.00 71.97 214 PHE B CA 1
ATOM 4797 C C . PHE B 1 197 ? 9.302 8.524 81.790 1.00 70.28 214 PHE B C 1
ATOM 4798 O O . PHE B 1 197 ? 10.083 7.652 81.397 1.00 67.69 214 PHE B O 1
ATOM 4806 N N . THR B 1 198 ? 9.119 8.844 83.067 1.00 70.98 215 THR B N 1
ATOM 4807 C CA . THR B 1 198 ? 9.815 8.192 84.167 1.00 68.28 215 THR B CA 1
ATOM 4808 C C . THR B 1 198 ? 9.405 6.722 84.344 1.00 72.02 215 THR B C 1
ATOM 4809 O O . THR B 1 198 ? 10.134 5.953 84.964 1.00 75.85 215 THR B O 1
ATOM 4813 N N . ASP B 1 199 ? 8.249 6.342 83.793 1.00 80.48 216 ASP B N 1
ATOM 4814 C CA . ASP B 1 199 ? 7.797 4.943 83.774 1.00 79.79 216 ASP B CA 1
ATOM 4815 C C . ASP B 1 199 ? 8.628 4.098 82.813 1.00 75.56 216 ASP B C 1
ATOM 4816 O O . ASP B 1 199 ? 9.126 3.036 83.181 1.00 71.78 216 ASP B O 1
ATOM 4821 N N . TRP B 1 200 ? 8.768 4.580 81.579 1.00 78.44 217 TRP B N 1
ATOM 4822 C CA . TRP B 1 200 ? 9.441 3.830 80.522 1.00 76.06 217 TRP B CA 1
ATOM 4823 C C . TRP B 1 200 ? 10.942 3.755 80.734 1.00 74.16 217 TRP B C 1
ATOM 4824 O O . TRP B 1 200 ? 11.601 2.858 80.219 1.00 78.76 217 TRP B O 1
ATOM 4835 N N . MET B 1 201 ? 11.473 4.698 81.503 1.00 75.03 218 MET B N 1
ATOM 4836 C CA . MET B 1 201 ? 12.884 4.694 81.847 1.00 77.83 218 MET B CA 1
ATOM 4837 C C . MET B 1 201 ? 13.194 3.615 82.884 1.00 72.97 218 MET B C 1
ATOM 4838 O O . MET B 1 201 ? 14.234 2.959 82.803 1.00 72.18 218 MET B O 1
ATOM 4843 N N . LYS B 1 202 ? 12.286 3.432 83.844 1.00 65.95 219 LYS B N 1
ATOM 4844 C CA . LYS B 1 202 ? 12.406 2.367 84.842 1.00 67.16 219 LYS B CA 1
ATOM 4845 C C . LYS B 1 202 ? 12.530 0.998 84.173 1.00 77.04 219 LYS B C 1
ATOM 4846 O O . LYS B 1 202 ? 13.174 0.095 84.710 1.00 88.51 219 LYS B O 1
ATOM 4848 N N . PHE B 1 203 ? 11.914 0.856 82.999 1.00 84.73 220 PHE B N 1
ATOM 4849 C CA . PHE B 1 203 ? 12.039 -0.355 82.189 1.00 87.15 220 PHE B CA 1
ATOM 4850 C C . PHE B 1 203 ? 13.307 -0.326 81.339 1.00 83.26 220 PHE B C 1
ATOM 4851 O O . PHE B 1 203 ? 14.241 -1.099 81.570 1.00 84.96 220 PHE B O 1
ATOM 4859 N N . GLY B 1 204 ? 13.330 0.590 80.374 1.00 79.05 221 GLY B N 1
ATOM 4860 C CA . GLY B 1 204 ? 14.311 0.593 79.296 1.00 73.91 221 GLY B CA 1
ATOM 4861 C C . GLY B 1 204 ? 15.756 0.884 79.645 1.00 76.33 221 GLY B C 1
ATOM 4862 O O . GLY B 1 204 ? 16.661 0.264 79.083 1.00 77.93 221 GLY B O 1
ATOM 4863 N N . LEU B 1 205 ? 15.985 1.831 80.551 1.00 76.27 222 LEU B N 1
ATOM 4864 C CA . LEU B 1 205 ? 17.353 2.177 80.945 1.00 77.11 222 LEU B CA 1
ATOM 4865 C C . LEU B 1 205 ? 18.139 0.968 81.484 1.00 80.29 222 LEU B C 1
ATOM 4866 O O . LEU B 1 205 ? 19.243 0.715 81.011 1.00 82.57 222 LEU B O 1
ATOM 4871 N N . PRO B 1 206 ? 17.573 0.211 82.457 1.00 81.52 223 PRO B N 1
ATOM 4872 C CA . PRO B 1 206 ? 18.164 -1.082 82.810 1.00 81.77 223 PRO B CA 1
ATOM 4873 C C . PRO B 1 206 ? 18.483 -1.959 81.594 1.00 83.39 223 PRO B C 1
ATOM 4874 O O . PRO B 1 206 ? 19.608 -2.451 81.474 1.00 87.29 223 PRO B O 1
ATOM 4878 N N . THR B 1 207 ? 17.505 -2.132 80.703 1.00 81.10 224 THR B N 1
ATOM 4879 C CA . THR B 1 207 ? 17.662 -2.965 79.506 1.00 83.72 224 THR B CA 1
ATOM 4880 C C . THR B 1 207 ? 18.750 -2.459 78.554 1.00 87.82 224 THR B C 1
ATOM 4881 O O . THR B 1 207 ? 19.470 -3.258 77.957 1.00 98.43 224 THR B O 1
ATOM 4885 N N . ALA B 1 208 ? 18.866 -1.141 78.420 1.00 86.79 225 ALA B N 1
ATOM 4886 C CA . ALA B 1 208 ? 19.929 -0.541 77.618 1.00 84.73 225 ALA B CA 1
ATOM 4887 C C . ALA B 1 208 ? 21.294 -0.708 78.288 1.00 81.11 225 ALA B C 1
ATOM 4888 O O . ALA B 1 208 ? 22.289 -0.968 77.611 1.00 79.07 225 ALA B O 1
ATOM 4890 N N . MET B 1 209 ? 21.324 -0.565 79.614 1.00 83.80 226 MET B N 1
ATOM 4891 C CA . MET B 1 209 ? 22.546 -0.734 80.408 1.00 91.42 226 MET B CA 1
ATOM 4892 C C . MET B 1 209 ? 23.089 -2.155 80.301 1.00 94.76 226 MET B C 1
ATOM 4893 O O . MET B 1 209 ? 24.300 -2.363 80.270 1.00 95.96 226 MET B O 1
ATOM 4898 N N . MET B 1 210 ? 22.176 -3.120 80.250 1.00 94.92 227 MET B N 1
ATOM 4899 C CA . MET B 1 210 ? 22.516 -4.533 80.160 1.00 94.62 227 MET B CA 1
ATOM 4900 C C . MET B 1 210 ? 22.952 -4.903 78.746 1.00 89.79 227 MET B C 1
ATOM 4901 O O . MET B 1 210 ? 23.915 -5.642 78.551 1.00 87.29 227 MET B O 1
ATOM 4906 N N . MET B 1 211 ? 22.232 -4.371 77.764 1.00 90.30 228 MET B N 1
ATOM 4907 C CA . MET B 1 211 ? 22.358 -4.806 76.380 1.00 91.01 228 MET B CA 1
ATOM 4908 C C . MET B 1 211 ? 23.556 -4.220 75.651 1.00 89.22 228 MET B C 1
ATOM 4909 O O . MET B 1 211 ? 24.032 -4.810 74.685 1.00 90.08 228 MET B O 1
ATOM 4914 N N . LEU B 1 212 ? 24.029 -3.059 76.095 1.00 87.38 229 LEU B N 1
ATOM 4915 C CA . LEU B 1 212 ? 25.168 -2.413 75.448 1.00 84.05 229 LEU B CA 1
ATOM 4916 C C . LEU B 1 212 ? 26.483 -3.182 75.673 1.00 86.05 229 LEU B C 1
ATOM 4917 O O . LEU B 1 212 ? 27.206 -3.447 74.708 1.00 85.30 229 LEU B O 1
ATOM 4922 N N . PRO B 1 213 ? 26.798 -3.541 76.937 1.00 86.19 230 PRO B N 1
ATOM 4923 C CA . PRO B 1 213 ? 27.944 -4.419 77.172 1.00 84.53 230 PRO B CA 1
ATOM 4924 C C . PRO B 1 213 ? 27.795 -5.744 76.437 1.00 84.79 230 PRO B C 1
ATOM 4925 O O . PRO B 1 213 ? 28.715 -6.165 75.739 1.00 85.00 230 PRO B O 1
ATOM 4929 N N . MET B 1 214 ? 26.630 -6.373 76.580 1.00 87.49 231 MET B N 1
ATOM 4930 C CA . MET B 1 214 ? 26.350 -7.676 75.982 1.00 90.59 231 MET B CA 1
ATOM 4931 C C . MET B 1 214 ? 26.518 -7.675 74.457 1.00 90.29 231 MET B C 1
ATOM 4932 O O . MET B 1 214 ? 26.909 -8.685 73.874 1.00 94.61 231 MET B O 1
ATOM 4937 N N . ALA B 1 215 ? 26.232 -6.540 73.823 1.00 88.51 232 ALA B N 1
ATOM 4938 C CA . ALA B 1 215 ? 26.337 -6.416 72.368 1.00 89.59 232 ALA B CA 1
ATOM 4939 C C . ALA B 1 215 ? 27.766 -6.178 71.903 1.00 87.98 232 ALA B C 1
ATOM 4940 O O . ALA B 1 215 ? 28.172 -6.680 70.852 1.00 83.18 232 ALA B O 1
ATOM 4942 N N . ILE B 1 216 ? 28.509 -5.390 72.678 1.00 91.69 233 ILE B N 1
ATOM 4943 C CA . ILE B 1 216 ? 29.925 -5.131 72.412 1.00 90.43 233 ILE B CA 1
ATOM 4944 C C . ILE B 1 216 ? 30.735 -6.417 72.596 1.00 89.71 233 ILE B C 1
ATOM 4945 O O . ILE B 1 216 ? 31.572 -6.752 71.754 1.00 84.67 233 ILE B O 1
ATOM 4950 N N . ALA B 1 217 ? 30.453 -7.138 73.682 1.00 90.43 234 ALA B N 1
ATOM 4951 C CA . ALA B 1 217 ? 31.044 -8.451 73.945 1.00 89.65 234 ALA B CA 1
ATOM 4952 C C . ALA B 1 217 ? 30.931 -9.392 72.742 1.00 91.69 234 ALA B C 1
ATOM 4953 O O . ALA B 1 217 ? 31.905 -10.042 72.370 1.00 100.81 234 ALA B O 1
ATOM 4955 N N . ILE B 1 218 ? 29.750 -9.445 72.131 1.00 90.72 235 ILE B N 1
ATOM 4956 C CA . ILE B 1 218 ? 29.491 -10.345 71.001 1.00 87.23 235 ILE B CA 1
ATOM 4957 C C . ILE B 1 218 ? 30.203 -9.928 69.705 1.00 85.83 235 ILE B C 1
ATOM 4958 O O . ILE B 1 218 ? 30.686 -10.783 68.964 1.00 86.63 235 ILE B O 1
ATOM 4963 N N . LEU B 1 219 ? 30.272 -8.624 69.440 1.00 87.27 236 LEU B N 1
ATOM 4964 C CA . LEU B 1 219 ? 31.019 -8.105 68.289 1.00 92.60 236 LEU B CA 1
ATOM 4965 C C . LEU B 1 219 ? 32.520 -8.323 68.480 1.00 97.77 236 LEU B C 1
ATOM 4966 O O . LEU B 1 219 ? 33.241 -8.647 67.534 1.00 102.08 236 LEU B O 1
ATOM 4971 N N . TYR B 1 220 ? 32.962 -8.137 69.723 1.00 102.45 237 TYR B N 1
ATOM 4972 C CA . TYR B 1 220 ? 34.344 -8.322 70.168 1.00 107.21 237 TYR B CA 1
ATOM 4973 C C . TYR B 1 220 ? 34.847 -9.735 69.884 1.00 101.24 237 TYR B C 1
ATOM 4974 O O . TYR B 1 220 ? 35.802 -9.930 69.124 1.00 94.15 237 TYR B O 1
ATOM 4983 N N . PHE B 1 221 ? 34.173 -10.706 70.506 1.00 98.02 238 PHE B N 1
ATOM 4984 C CA . PHE B 1 221 ? 34.527 -12.124 70.456 1.00 96.62 238 PHE B CA 1
ATOM 4985 C C . PHE B 1 221 ? 34.058 -12.778 69.176 1.00 97.26 238 PHE B C 1
ATOM 4986 O O . PHE B 1 221 ? 33.758 -13.971 69.131 1.00 96.25 238 PHE B O 1
ATOM 4994 N N . LEU B 1 222 ? 33.933 -11.979 68.155 1.00 101.18 239 LEU B N 1
ATOM 4995 C CA . LEU B 1 222 ? 34.049 -12.529 66.864 1.00 105.68 239 LEU B CA 1
ATOM 4996 C C . LEU B 1 222 ? 35.458 -11.978 66.564 1.00 113.86 239 LEU B C 1
ATOM 4997 O O . LEU B 1 222 ? 36.367 -12.305 67.334 1.00 121.05 239 LEU B O 1
ATOM 5002 N N . LEU B 1 223 ? 35.690 -11.133 65.570 1.00 121.80 240 LEU B N 1
ATOM 5003 C CA . LEU B 1 223 ? 37.085 -10.856 65.167 1.00 131.17 240 LEU B CA 1
ATOM 5004 C C . LEU B 1 223 ? 37.655 -9.446 65.467 1.00 136.23 240 LEU B C 1
ATOM 5005 O O . LEU B 1 223 ? 37.660 -8.594 64.583 1.00 140.31 240 LEU B O 1
ATOM 5010 N N . LYS B 1 224 ? 38.157 -9.205 66.686 1.00 139.44 241 LYS B N 1
ATOM 5011 C CA . LYS B 1 224 ? 38.702 -7.876 67.047 1.00 140.92 241 LYS B CA 1
ATOM 5012 C C . LYS B 1 224 ? 40.240 -7.842 67.195 1.00 142.02 241 LYS B C 1
ATOM 5013 O O . LYS B 1 224 ? 40.799 -8.544 68.039 1.00 146.98 241 LYS B O 1
ATOM 5019 N N . PRO B 1 225 ? 40.926 -7.054 66.344 1.00 141.03 242 PRO B N 1
ATOM 5020 C CA . PRO B 1 225 ? 42.366 -6.835 66.473 1.00 140.67 242 PRO B CA 1
ATOM 5021 C C . PRO B 1 225 ? 42.717 -5.372 66.780 1.00 141.13 242 PRO B C 1
ATOM 5022 O O . PRO B 1 225 ? 43.619 -4.802 66.153 1.00 132.87 242 PRO B O 1
ATOM 5026 N N . THR B 1 226 ? 42.027 -4.789 67.757 1.00 147.77 243 THR B N 1
ATOM 5027 C CA . THR B 1 226 ? 42.042 -3.337 67.959 1.00 153.32 243 THR B CA 1
ATOM 5028 C C . THR B 1 226 ? 42.737 -2.855 69.245 1.00 157.13 243 THR B C 1
ATOM 5029 O O . THR B 1 226 ? 42.731 -1.654 69.541 1.00 161.23 243 THR B O 1
ATOM 5033 N N . LEU B 1 227 ? 43.348 -3.772 69.999 1.00 153.74 244 LEU B N 1
ATOM 5034 C CA . LEU B 1 227 ? 44.168 -3.377 71.153 1.00 146.55 244 LEU B CA 1
ATOM 5035 C C . LEU B 1 227 ? 45.422 -2.630 70.664 1.00 148.47 244 LEU B C 1
ATOM 5036 O O . LEU B 1 227 ? 46.292 -2.252 71.456 1.00 148.04 244 LEU B O 1
ATOM 5041 N N . ASN B 1 228 ? 45.480 -2.417 69.346 1.00 149.42 245 ASN B N 1
ATOM 5042 C CA . ASN B 1 228 ? 46.548 -1.680 68.671 1.00 144.36 245 ASN B CA 1
ATOM 5043 C C . ASN B 1 228 ? 46.036 -0.488 67.863 1.00 138.27 245 ASN B C 1
ATOM 5044 O O . ASN B 1 228 ? 44.853 -0.419 67.520 1.00 138.37 245 ASN B O 1
ATOM 5049 N N . GLY B 1 229 ? 46.944 0.438 67.558 1.00 132.94 246 GLY B N 1
ATOM 5050 C CA . GLY B 1 229 ? 46.622 1.641 66.792 1.00 133.78 246 GLY B CA 1
ATOM 5051 C C . GLY B 1 229 ? 46.901 2.923 67.554 1.00 137.22 246 GLY B C 1
ATOM 5052 O O . GLY B 1 229 ? 47.198 2.891 68.751 1.00 135.56 246 GLY B O 1
ATOM 5053 N N . MET B 1 230 ? 46.813 4.054 66.854 1.00 142.58 247 MET B N 1
ATOM 5054 C CA . MET B 1 230 ? 46.983 5.379 67.461 1.00 146.68 247 MET B CA 1
ATOM 5055 C C . MET B 1 230 ? 45.976 6.398 66.918 1.00 156.05 247 MET B C 1
ATOM 5056 O O . MET B 1 230 ? 45.276 6.133 65.938 1.00 161.02 247 MET B O 1
ATOM 5061 N N . PHE B 1 231 ? 45.914 7.562 67.562 1.00 160.01 248 PHE B N 1
ATOM 5062 C CA . PHE B 1 231 ? 44.932 8.594 67.232 1.00 161.50 248 PHE B CA 1
ATOM 5063 C C . PHE B 1 231 ? 45.400 9.633 66.226 1.00 166.64 248 PHE B C 1
ATOM 5064 O O . PHE B 1 231 ? 46.547 10.080 66.261 1.00 171.91 248 PHE B O 1
ATOM 5072 N N . GLU B 1 232 ? 44.488 10.020 65.338 1.00 170.84 249 GLU B N 1
ATOM 5073 C CA . GLU B 1 232 ? 44.622 11.265 64.593 1.00 173.38 249 GLU B CA 1
ATOM 5074 C C . GLU B 1 232 ? 43.478 12.204 64.986 1.00 176.38 249 GLU B C 1
ATOM 5075 O O . GLU B 1 232 ? 42.370 12.126 64.448 1.00 184.80 249 GLU B O 1
ATOM 5081 N N . LEU B 1 233 ? 43.752 13.070 65.957 1.00 173.61 250 LEU B N 1
ATOM 5082 C CA . LEU B 1 233 ? 42.767 14.034 66.452 1.00 167.02 250 LEU B CA 1
ATOM 5083 C C . LEU B 1 233 ? 42.698 15.251 65.521 1.00 166.21 250 LEU B C 1
ATOM 5084 O O . LEU B 1 233 ? 43.071 16.366 65.899 1.00 168.67 250 LEU B O 1
ATOM 5089 N N . ASP B 1 234 ? 42.200 15.019 64.306 1.00 162.23 251 ASP B N 1
ATOM 5090 C CA . ASP B 1 234 ? 42.317 15.978 63.203 1.00 159.10 251 ASP B CA 1
ATOM 5091 C C . ASP B 1 234 ? 41.026 16.741 62.883 1.00 158.43 251 ASP B C 1
ATOM 5092 O O . ASP B 1 234 ? 40.126 16.214 62.224 1.00 160.89 251 ASP B O 1
ATOM 5097 N N . ARG B 1 235 ? 40.971 17.987 63.358 1.00 154.81 252 ARG B N 1
ATOM 5098 C CA . ARG B 1 235 ? 39.887 18.953 63.107 1.00 150.46 252 ARG B CA 1
ATOM 5099 C C . ARG B 1 235 ? 39.979 20.078 64.142 1.00 150.45 252 ARG B C 1
ATOM 5100 O O . ARG B 1 235 ? 40.724 19.965 65.119 1.00 150.24 252 ARG B O 1
ATOM 5108 N N . ALA B 1 236 ? 39.225 21.154 63.927 1.00 150.75 253 ALA B N 1
ATOM 5109 C CA . ALA B 1 236 ? 39.177 22.269 64.875 1.00 152.91 253 ALA B CA 1
ATOM 5110 C C . ALA B 1 236 ? 38.471 21.862 66.176 1.00 158.73 253 ALA B C 1
ATOM 5111 O O . ALA B 1 236 ? 37.372 21.301 66.129 1.00 173.44 253 ALA B O 1
ATOM 5113 N N . PRO B 1 237 ? 39.106 22.134 67.339 1.00 155.31 254 PRO B N 1
ATOM 5114 C CA . PRO B 1 237 ? 38.525 21.813 68.654 1.00 152.22 254 PRO B CA 1
ATOM 5115 C C . PRO B 1 237 ? 37.221 22.571 68.941 1.00 155.42 254 PRO B C 1
ATOM 5116 O O . PRO B 1 237 ? 36.838 23.459 68.174 1.00 160.86 254 PRO B O 1
ATOM 5120 N N . VAL B 1 238 ? 36.553 22.219 70.040 1.00 155.61 255 VAL B N 1
ATOM 5121 C CA . VAL B 1 238 ? 35.253 22.808 70.393 1.00 153.17 255 VAL B CA 1
ATOM 5122 C C . VAL B 1 238 ? 35.311 23.706 71.634 1.00 152.87 255 VAL B C 1
ATOM 5123 O O . VAL B 1 238 ? 36.208 23.568 72.469 1.00 156.03 255 VAL B O 1
ATOM 5127 N N . ASN B 1 239 ? 34.344 24.619 71.743 1.00 149.95 256 ASN B N 1
ATOM 5128 C CA . ASN B 1 239 ? 34.250 25.548 72.876 1.00 147.27 256 ASN B CA 1
ATOM 5129 C C . ASN B 1 239 ? 32.833 26.078 73.116 1.00 141.86 256 ASN B C 1
ATOM 5130 O O . ASN B 1 239 ? 32.140 26.464 72.171 1.00 130.69 256 ASN B O 1
ATOM 5135 N N . TRP B 1 240 ? 32.423 26.092 74.389 1.00 143.52 257 TRP B N 1
ATOM 5136 C CA . TRP B 1 240 ? 31.080 26.524 74.803 1.00 144.36 257 TRP B CA 1
ATOM 5137 C C . TRP B 1 240 ? 30.835 28.016 74.517 1.00 140.49 257 TRP B C 1
ATOM 5138 O O . TRP B 1 240 ? 31.385 28.881 75.202 1.00 134.89 257 TRP B O 1
ATOM 5149 N N . ASP B 1 241 ? 30.010 28.305 73.507 1.00 143.85 258 ASP B N 1
ATOM 5150 C CA . ASP B 1 241 ? 29.716 29.689 73.097 1.00 144.05 258 ASP B CA 1
ATOM 5151 C C . ASP B 1 241 ? 28.350 30.205 73.596 1.00 143.77 258 ASP B C 1
ATOM 5152 O O . ASP B 1 241 ? 27.960 29.892 74.727 1.00 140.68 258 ASP B O 1
ATOM 5157 N N . LYS B 1 242 ? 27.643 30.988 72.768 1.00 144.87 259 LYS B N 1
ATOM 5158 C CA . LYS B 1 242 ? 26.375 31.636 73.175 1.00 137.53 259 LYS B CA 1
ATOM 5159 C C . LYS B 1 242 ? 25.362 30.631 73.735 1.00 128.86 259 LYS B C 1
ATOM 5160 O O . LYS B 1 242 ? 24.510 30.093 73.024 1.00 136.43 259 LYS B O 1
ATOM 5166 N N . GLY B 1 243 ? 25.509 30.362 75.029 1.00 113.98 260 GLY B N 1
ATOM 5167 C CA . GLY B 1 243 ? 24.656 29.424 75.727 1.00 105.30 260 GLY B CA 1
ATOM 5168 C C . GLY B 1 243 ? 24.481 28.074 75.065 1.00 101.20 260 GLY B C 1
ATOM 5169 O O . GLY B 1 243 ? 23.353 27.636 74.839 1.00 103.14 260 GLY B O 1
ATOM 5170 N N . LYS B 1 244 ? 25.589 27.415 74.732 1.00 99.58 261 LYS B N 1
ATOM 5171 C CA . LYS B 1 244 ? 25.558 25.962 74.598 1.00 103.64 261 LYS B CA 1
ATOM 5172 C C . LYS B 1 244 ? 25.335 25.472 76.021 1.00 107.59 261 LYS B C 1
ATOM 5173 O O . LYS B 1 244 ? 24.846 24.363 76.254 1.00 108.65 261 LYS B O 1
ATOM 5179 N N . VAL B 1 245 ? 25.706 26.342 76.959 1.00 106.45 262 VAL B N 1
ATOM 5180 C CA . VAL B 1 245 ? 25.447 26.170 78.380 1.00 104.45 262 VAL B CA 1
ATOM 5181 C C . VAL B 1 245 ? 23.956 26.367 78.669 1.00 99.46 262 VAL B C 1
ATOM 5182 O O . VAL B 1 245 ? 23.393 25.680 79.521 1.00 106.07 262 VAL B O 1
ATOM 5186 N N . VAL B 1 246 ? 23.327 27.300 77.952 1.00 90.52 263 VAL B N 1
ATOM 5187 C CA . VAL B 1 246 ? 21.875 27.517 78.035 1.00 82.74 263 VAL B CA 1
ATOM 5188 C C . VAL B 1 246 ? 21.081 26.317 77.503 1.00 78.97 263 VAL B C 1
ATOM 5189 O O . VAL B 1 246 ? 20.190 25.813 78.190 1.00 76.62 263 VAL B O 1
ATOM 5193 N N . THR B 1 247 ? 21.410 25.865 76.292 1.00 75.59 264 THR B N 1
ATOM 5194 C CA . THR B 1 247 ? 20.792 24.669 75.716 1.00 76.90 264 THR B CA 1
ATOM 5195 C C . THR B 1 247 ? 20.952 23.473 76.662 1.00 78.30 264 THR B C 1
ATOM 5196 O O . THR B 1 247 ? 19.988 22.751 76.910 1.00 84.70 264 THR B O 1
ATOM 5200 N N . LEU B 1 248 ? 22.157 23.288 77.202 1.00 77.76 265 LEU B N 1
ATOM 5201 C CA . LEU B 1 248 ? 22.408 22.282 78.235 1.00 73.86 265 LEU B CA 1
ATOM 5202 C C . LEU B 1 248 ? 21.530 22.531 79.466 1.00 76.30 265 LEU B C 1
ATOM 5203 O O . LEU B 1 248 ? 20.942 21.596 80.012 1.00 79.17 265 LEU B O 1
ATOM 5208 N N . GLY B 1 249 ? 21.444 23.794 79.886 1.00 77.74 266 GLY B N 1
ATOM 5209 C CA . GLY B 1 249 ? 20.672 24.191 81.066 1.00 77.83 266 GLY B CA 1
ATOM 5210 C C . GLY B 1 249 ? 19.195 23.880 80.938 1.00 79.54 266 GLY B C 1
ATOM 5211 O O . GLY B 1 249 ? 18.597 23.290 81.843 1.00 79.57 266 GLY B O 1
ATOM 5212 N N . ILE B 1 250 ? 18.612 24.282 79.810 1.00 74.69 267 ILE B N 1
ATOM 5213 C CA . ILE B 1 250 ? 17.225 23.960 79.486 1.00 72.74 267 ILE B CA 1
ATOM 5214 C C . ILE B 1 250 ? 17.048 22.444 79.426 1.00 77.31 267 ILE B C 1
ATOM 5215 O O . ILE B 1 250 ? 16.165 21.895 80.089 1.00 77.97 267 ILE B O 1
ATOM 5220 N N . PHE B 1 251 ? 17.903 21.784 78.642 1.00 80.88 268 PHE B N 1
ATOM 5221 C CA . PHE B 1 251 ? 17.920 20.325 78.521 1.00 82.93 268 PHE B CA 1
ATOM 5222 C C . PHE B 1 251 ? 17.936 19.671 79.902 1.00 81.84 268 PHE B C 1
ATOM 5223 O O . PHE B 1 251 ? 17.071 18.849 80.211 1.00 87.84 268 PHE B O 1
ATOM 5231 N N . GLY B 1 252 ? 18.914 20.054 80.724 1.00 74.82 269 GLY B N 1
ATOM 5232 C CA . GLY B 1 252 ? 19.051 19.534 82.082 1.00 68.51 269 GLY B CA 1
ATOM 5233 C C . GLY B 1 252 ? 17.785 19.729 82.886 1.00 64.02 269 GLY B C 1
ATOM 5234 O O . GLY B 1 252 ? 17.255 18.776 83.452 1.00 62.03 269 GLY B O 1
ATOM 5235 N N . LEU B 1 253 ? 17.302 20.970 82.912 1.00 64.80 270 LEU B N 1
ATOM 5236 C CA . LEU B 1 253 ? 16.041 21.324 83.567 1.00 67.68 270 LEU B CA 1
ATOM 5237 C C . LEU B 1 253 ? 14.853 20.479 83.073 1.00 68.81 270 LEU B C 1
ATOM 5238 O O . LEU B 1 253 ? 14.083 19.960 83.881 1.00 66.84 270 LEU B O 1
ATOM 5243 N N . THR B 1 254 ? 14.723 20.351 81.753 1.00 70.52 271 THR B N 1
ATOM 5244 C CA . THR B 1 254 ? 13.684 19.532 81.126 1.00 70.35 271 THR B CA 1
ATOM 5245 C C . THR B 1 254 ? 13.772 18.068 81.561 1.00 71.26 271 THR B C 1
ATOM 5246 O O . THR B 1 254 ? 12.782 17.495 82.027 1.00 76.23 271 THR B O 1
ATOM 5250 N N . VAL B 1 255 ? 14.958 17.480 81.418 1.00 68.43 272 VAL B N 1
ATOM 5251 C CA . VAL B 1 255 ? 15.194 16.082 81.786 1.00 65.41 272 VAL B CA 1
ATOM 5252 C C . VAL B 1 255 ? 14.980 15.870 83.287 1.00 64.19 272 VAL B C 1
ATOM 5253 O O . VAL B 1 255 ? 14.509 14.808 83.714 1.00 56.23 272 VAL B O 1
ATOM 5257 N N . PHE B 1 256 ? 15.316 16.890 84.074 1.00 66.63 273 PHE B N 1
ATOM 5258 C CA . PHE B 1 256 ? 15.106 16.856 85.517 1.00 70.80 273 PHE B CA 1
ATOM 5259 C C . PHE B 1 256 ? 13.618 16.731 85.843 1.00 67.99 273 PHE B C 1
ATOM 5260 O O . PHE B 1 256 ? 13.213 15.821 86.570 1.00 65.05 273 PHE B O 1
ATOM 5268 N N . LEU B 1 257 ? 12.815 17.634 85.284 1.00 68.66 274 LEU B N 1
ATOM 5269 C CA . LEU B 1 257 ? 11.366 17.632 85.481 1.00 67.79 274 LEU B CA 1
ATOM 5270 C C . LEU B 1 257 ? 10.708 16.341 85.006 1.00 71.89 274 LEU B C 1
ATOM 5271 O O . LEU B 1 257 ? 9.730 15.892 85.606 1.00 74.21 274 LEU B O 1
ATOM 5276 N N . TRP B 1 258 ? 11.232 15.760 83.926 1.00 71.85 275 TRP B N 1
ATOM 5277 C CA . TRP B 1 258 ? 10.710 14.499 83.398 1.00 76.06 275 TRP B CA 1
ATOM 5278 C C . TRP B 1 258 ? 10.895 13.351 84.379 1.00 80.39 275 TRP B C 1
ATOM 5279 O O . TRP B 1 258 ? 9.991 12.529 84.559 1.00 85.52 275 TRP B O 1
ATOM 5290 N N . ILE B 1 259 ? 12.072 13.303 84.998 1.00 81.02 276 ILE B N 1
ATOM 5291 C CA . ILE B 1 259 ? 12.392 12.294 86.000 1.00 76.37 276 ILE B CA 1
ATOM 5292 C C . ILE B 1 259 ? 11.549 12.507 87.259 1.00 76.28 276 ILE B C 1
ATOM 5293 O O . ILE B 1 259 ? 10.886 11.584 87.733 1.00 77.53 276 ILE B O 1
ATOM 5298 N N . PHE B 1 260 ? 11.549 13.735 87.768 1.00 73.76 277 PHE B N 1
ATOM 5299 C CA . PHE B 1 260 ? 10.829 14.062 88.989 1.00 74.22 277 PHE B CA 1
ATOM 5300 C C . PHE B 1 260 ? 9.387 14.489 88.736 1.00 75.84 277 PHE B C 1
ATOM 5301 O O . PHE B 1 260 ? 8.785 15.156 89.573 1.00 78.33 277 PHE B O 1
ATOM 5309 N N . SER B 1 261 ? 8.833 14.090 87.592 1.00 79.54 278 SER B N 1
ATOM 5310 C CA . SER B 1 261 ? 7.460 14.449 87.217 1.00 82.67 278 SER B CA 1
ATOM 5311 C C . SER B 1 261 ? 6.435 13.985 88.250 1.00 84.47 278 SER B C 1
ATOM 5312 O O . SER B 1 261 ? 5.489 14.708 88.561 1.00 83.34 278 SER B O 1
ATOM 5315 N N . SER B 1 262 ? 6.646 12.787 88.790 1.00 83.87 279 SER B N 1
ATOM 5316 C CA . SER B 1 262 ? 5.716 12.182 89.743 1.00 84.17 279 SER B CA 1
ATOM 5317 C C . SER B 1 262 ? 5.489 13.000 91.035 1.00 80.82 279 SER B C 1
ATOM 5318 O O . SER B 1 262 ? 4.341 13.297 91.368 1.00 80.87 279 SER B O 1
ATOM 5321 N N . PRO B 1 263 ? 6.570 13.375 91.759 1.00 79.15 280 PRO B N 1
ATOM 5322 C CA . PRO B 1 263 ? 6.355 14.204 92.953 1.00 74.79 280 PRO B CA 1
ATOM 5323 C C . PRO B 1 263 ? 6.073 15.673 92.645 1.00 70.75 280 PRO B C 1
ATOM 5324 O O . PRO B 1 263 ? 5.254 16.286 93.330 1.00 70.70 280 PRO B O 1
ATOM 5328 N N . ILE B 1 264 ? 6.748 16.226 91.635 1.00 67.18 281 ILE B N 1
ATOM 5329 C CA . ILE B 1 264 ? 6.543 17.619 91.218 1.00 63.58 281 ILE B CA 1
ATOM 5330 C C . ILE B 1 264 ? 5.093 17.868 90.801 1.00 64.14 281 ILE B C 1
ATOM 5331 O O . ILE B 1 264 ? 4.484 18.841 91.242 1.00 61.42 281 ILE B O 1
ATOM 5336 N N . ASN B 1 265 ? 4.548 16.979 89.972 1.00 66.85 282 ASN B N 1
ATOM 5337 C CA . ASN B 1 265 ? 3.167 17.099 89.513 1.00 74.64 282 ASN B CA 1
ATOM 5338 C C . ASN B 1 265 ? 2.154 16.910 90.634 1.00 80.02 282 ASN B C 1
ATOM 5339 O O . ASN B 1 265 ? 1.193 17.678 90.741 1.00 81.40 282 ASN B O 1
ATOM 5344 N N . ALA B 1 266 ? 2.371 15.884 91.456 1.00 85.62 283 ALA B N 1
ATOM 5345 C CA . ALA B 1 266 ? 1.507 15.615 92.603 1.00 91.90 283 ALA B CA 1
ATOM 5346 C C . ALA B 1 266 ? 1.468 16.818 93.544 1.00 96.21 283 ALA B C 1
ATOM 5347 O O . ALA B 1 266 ? 0.405 17.180 94.052 1.00 109.69 283 ALA B O 1
ATOM 5349 N N . ALA B 1 267 ? 2.625 17.445 93.748 1.00 91.21 284 ALA B N 1
ATOM 5350 C CA . ALA B 1 267 ? 2.724 18.642 94.578 1.00 87.50 284 ALA B CA 1
ATOM 5351 C C . ALA B 1 267 ? 2.500 19.932 93.776 1.00 84.19 284 ALA B C 1
ATOM 5352 O O . ALA B 1 267 ? 3.125 20.957 94.047 1.00 84.41 284 ALA B O 1
ATOM 5354 N N . LEU B 1 268 ? 1.607 19.872 92.793 1.00 80.55 285 LEU B N 1
ATOM 5355 C CA . LEU B 1 268 ? 1.244 21.039 91.985 1.00 78.56 285 LEU B CA 1
ATOM 5356 C C . LEU B 1 268 ? -0.255 21.117 91.719 1.00 88.92 285 LEU B C 1
ATOM 5357 O O . LEU B 1 268 ? -0.755 22.135 91.227 1.00 94.34 285 LEU B O 1
ATOM 5362 N N . GLY B 1 269 ? -0.964 20.038 92.049 1.00 92.11 286 GLY B N 1
ATOM 5363 C CA . GLY B 1 269 ? -2.397 19.940 91.801 1.00 90.21 286 GLY B CA 1
ATOM 5364 C C . GLY B 1 269 ? -2.709 18.814 90.840 1.00 87.18 286 GLY B C 1
ATOM 5365 O O . GLY B 1 269 ? -3.846 18.680 90.380 1.00 95.42 286 GLY B O 1
ATOM 5366 N N . GLY B 1 270 ? -1.688 18.014 90.537 1.00 78.68 287 GLY B N 1
ATOM 5367 C CA . GLY B 1 270 ? -1.820 16.845 89.675 1.00 78.28 287 GLY B CA 1
ATOM 5368 C C . GLY B 1 270 ? -2.394 17.134 88.302 1.00 77.32 287 GLY B C 1
ATOM 5369 O O . GLY B 1 270 ? -3.529 16.746 88.002 1.00 87.48 287 GLY B O 1
ATOM 5370 N N . PHE B 1 271 ? -1.613 17.816 87.468 1.00 69.13 288 PHE B N 1
ATOM 5371 C CA . PHE B 1 271 ? -2.006 18.088 86.082 1.00 66.25 288 PHE B CA 1
ATOM 5372 C C . PHE B 1 271 ? -2.037 16.804 85.250 1.00 64.65 288 PHE B C 1
ATOM 5373 O O . PHE B 1 271 ? -1.438 15.797 85.639 1.00 64.31 288 PHE B O 1
ATOM 5381 N N . LYS B 1 272 ? -2.731 16.835 84.115 1.00 64.42 289 LYS B N 1
ATOM 5382 C CA . LYS B 1 272 ? -3.137 15.583 83.488 1.00 70.41 289 LYS B CA 1
ATOM 5383 C C . LYS B 1 272 ? -2.034 14.768 82.798 1.00 70.21 289 LYS B C 1
ATOM 5384 O O . LYS B 1 272 ? -1.798 13.621 83.180 1.00 83.45 289 LYS B O 1
ATOM 5390 N N . SER B 1 273 ? -1.356 15.336 81.808 1.00 59.72 290 SER B N 1
ATOM 5391 C CA . SER B 1 273 ? -0.272 14.603 81.166 1.00 56.96 290 SER B CA 1
ATOM 5392 C C . SER B 1 273 ? 1.013 15.354 81.380 1.00 57.63 290 SER B C 1
ATOM 5393 O O . SER B 1 273 ? 1.639 15.808 80.428 1.00 65.00 290 SER B O 1
ATOM 5396 N N . PHE B 1 274 ? 1.409 15.471 82.642 1.00 56.73 291 PHE B N 1
ATOM 5397 C CA . PHE B 1 274 ? 2.501 16.357 83.036 1.00 61.19 291 PHE B CA 1
ATOM 5398 C C . PHE B 1 274 ? 3.738 16.314 82.129 1.00 61.72 291 PHE B C 1
ATOM 5399 O O . PHE B 1 274 ? 4.245 17.363 81.723 1.00 54.25 291 PHE B O 1
ATOM 5407 N N . ASP B 1 275 ? 4.210 15.110 81.809 1.00 65.60 292 ASP B N 1
ATOM 5408 C CA . ASP B 1 275 ? 5.385 14.937 80.941 1.00 68.61 292 ASP B CA 1
ATOM 5409 C C . ASP B 1 275 ? 5.256 15.700 79.611 1.00 61.60 292 ASP B C 1
ATOM 5410 O O . ASP B 1 275 ? 6.219 16.319 79.153 1.00 66.75 292 ASP B O 1
ATOM 5415 N N . THR B 1 276 ? 4.066 15.650 79.012 1.00 50.88 293 THR B N 1
ATOM 5416 C CA . THR B 1 276 ? 3.761 16.377 77.778 1.00 43.05 293 THR B CA 1
ATOM 5417 C C . THR B 1 276 ? 3.884 17.891 77.996 1.00 40.86 293 THR B C 1
ATOM 5418 O O . THR B 1 276 ? 4.450 18.603 77.158 1.00 35.84 293 THR B O 1
ATOM 5422 N N . LEU B 1 277 ? 3.360 18.377 79.122 1.00 40.79 294 LEU B N 1
ATOM 5423 C CA . LEU B 1 277 ? 3.437 19.802 79.446 1.00 43.38 294 LEU B CA 1
ATOM 5424 C C . LEU B 1 277 ? 4.892 20.227 79.596 1.00 46.16 294 LEU B C 1
ATOM 5425 O O . LEU B 1 277 ? 5.296 21.260 79.064 1.00 49.80 294 LEU B O 1
ATOM 5430 N N . VAL B 1 278 ? 5.671 19.413 80.308 1.00 45.07 295 VAL B N 1
ATOM 5431 C CA . VAL B 1 278 ? 7.113 19.605 80.422 1.00 42.53 295 VAL B CA 1
ATOM 5432 C C . VAL B 1 278 ? 7.745 19.679 79.028 1.00 41.21 295 VAL B C 1
ATOM 5433 O O . VAL B 1 278 ? 8.555 20.575 78.762 1.00 42.68 295 VAL B O 1
ATOM 5437 N N . ALA B 1 279 ? 7.357 18.758 78.142 1.00 36.87 296 ALA B N 1
ATOM 5438 C CA . ALA B 1 279 ? 7.885 18.721 76.769 1.00 36.76 296 ALA B CA 1
ATOM 5439 C C . ALA B 1 279 ? 7.524 19.961 75.953 1.00 38.49 296 ALA B C 1
ATOM 5440 O O . ALA B 1 279 ? 8.354 20.482 75.211 1.00 38.44 296 ALA B O 1
ATOM 5442 N N . LEU B 1 280 ? 6.287 20.431 76.093 1.00 42.00 297 LEU B N 1
ATOM 5443 C CA . LEU B 1 280 ? 5.865 21.661 75.430 1.00 44.02 297 LEU B CA 1
ATOM 5444 C C . LEU B 1 280 ? 6.508 22.878 76.086 1.00 47.33 297 LEU B C 1
ATOM 5445 O O . LEU B 1 280 ? 6.746 23.902 75.434 1.00 45.97 297 LEU B O 1
ATOM 5450 N N . GLY B 1 281 ? 6.780 22.750 77.385 1.00 49.62 298 GLY B N 1
ATOM 5451 C CA . GLY B 1 281 ? 7.472 23.776 78.154 1.00 44.66 298 GLY B CA 1
ATOM 5452 C C . GLY B 1 281 ? 8.880 23.922 77.631 1.00 43.10 298 GLY B C 1
ATOM 5453 O O . GLY B 1 281 ? 9.387 25.036 77.500 1.00 42.47 298 GLY B O 1
ATOM 5454 N N . ALA B 1 282 ? 9.502 22.790 77.308 1.00 39.74 299 ALA B N 1
ATOM 5455 C CA . ALA B 1 282 ? 10.836 22.795 76.734 1.00 45.14 299 ALA B CA 1
ATOM 5456 C C . ALA B 1 282 ? 10.857 23.640 75.467 1.00 48.61 299 ALA B C 1
ATOM 5457 O O . ALA B 1 282 ? 11.717 24.512 75.326 1.00 53.40 299 ALA B O 1
ATOM 5459 N N . ILE B 1 283 ? 9.893 23.405 74.571 1.00 48.50 300 ILE B N 1
ATOM 5460 C CA . ILE B 1 283 ? 9.793 24.161 73.311 1.00 51.20 300 ILE B CA 1
ATOM 5461 C C . ILE B 1 283 ? 9.675 25.661 73.574 1.00 51.15 300 ILE B C 1
ATOM 5462 O O . ILE B 1 283 ? 10.182 26.474 72.798 1.00 53.17 300 ILE B O 1
ATOM 5467 N N . LEU B 1 284 ? 9.014 26.026 74.670 1.00 52.73 301 LEU B N 1
ATOM 5468 C CA . LEU B 1 284 ? 8.831 27.438 75.011 1.00 57.84 301 LEU B CA 1
ATOM 5469 C C . LEU B 1 284 ? 10.106 28.065 75.567 1.00 62.09 301 LEU B C 1
ATOM 5470 O O . LEU B 1 284 ? 10.536 29.117 75.090 1.00 64.92 301 LEU B O 1
ATOM 5475 N N . MET B 1 285 ? 10.703 27.412 76.566 1.00 64.05 302 MET B N 1
ATOM 5476 C CA . MET B 1 285 ? 11.982 27.843 77.120 1.00 64.04 302 MET B CA 1
ATOM 5477 C C . MET B 1 285 ? 13.014 27.983 76.001 1.00 64.13 302 MET B C 1
ATOM 5478 O O . MET B 1 285 ? 13.676 29.013 75.899 1.00 67.48 302 MET B O 1
ATOM 5483 N N . LEU B 1 286 ? 13.115 26.967 75.143 1.00 57.96 303 LEU B N 1
ATOM 5484 C CA . LEU B 1 286 ? 14.061 26.990 74.025 1.00 57.42 303 LEU B CA 1
ATOM 5485 C C . LEU B 1 286 ? 13.832 28.133 73.034 1.00 60.36 303 LEU B C 1
ATOM 5486 O O . LEU B 1 286 ? 14.755 28.531 72.324 1.00 68.76 303 LEU B O 1
ATOM 5491 N N . SER B 1 287 ? 12.612 28.658 72.987 1.00 60.95 304 SER B N 1
ATOM 5492 C CA . SER B 1 287 ? 12.288 29.752 72.075 1.00 66.78 304 SER B CA 1
ATOM 5493 C C . SER B 1 287 ? 12.466 31.120 72.719 1.00 74.03 304 SER B C 1
ATOM 5494 O O . SER B 1 287 ? 12.958 32.056 72.078 1.00 77.65 304 SER B O 1
ATOM 5497 N N . PHE B 1 288 ? 12.044 31.228 73.978 1.00 78.60 305 PHE B N 1
ATOM 5498 C CA . PHE B 1 288 ? 12.229 32.442 74.764 1.00 81.91 305 PHE B CA 1
ATOM 5499 C C . PHE B 1 288 ? 13.724 32.666 74.969 1.00 80.45 305 PHE B C 1
ATOM 5500 O O . PHE B 1 288 ? 14.212 33.783 74.808 1.00 83.39 305 PHE B O 1
ATOM 5508 N N . ALA B 1 289 ? 14.450 31.591 75.271 1.00 78.06 306 ALA B N 1
ATOM 5509 C CA . ALA B 1 289 ? 15.909 31.644 75.382 1.00 75.31 306 ALA B CA 1
ATOM 5510 C C . ALA B 1 289 ? 16.589 31.834 74.021 1.00 75.06 306 ALA B C 1
ATOM 5511 O O . ALA B 1 289 ? 17.813 31.718 73.923 1.00 80.1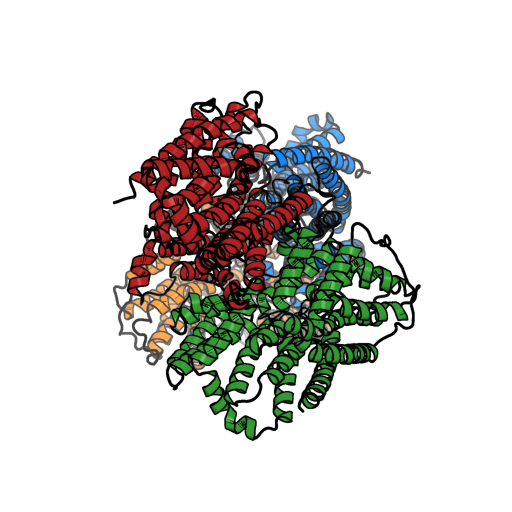7 306 ALA B O 1
ATOM 5513 N N . ARG B 1 290 ? 15.788 32.105 72.985 1.00 72.00 307 ARG B N 1
ATOM 5514 C CA . ARG B 1 290 ? 16.282 32.485 71.655 1.00 71.08 307 ARG B CA 1
ATOM 5515 C C . ARG B 1 290 ? 17.231 31.447 71.013 1.00 64.71 307 ARG B C 1
ATOM 5516 O O . ARG B 1 290 ? 17.731 31.650 69.901 1.00 59.71 307 ARG B O 1
ATOM 5524 N N . VAL B 1 291 ? 17.431 30.325 71.706 1.00 59.10 308 VAL B N 1
ATOM 5525 C CA . VAL B 1 291 ? 18.531 29.387 71.442 1.00 58.02 308 VAL B CA 1
ATOM 5526 C C . VAL B 1 291 ? 18.370 28.528 70.177 1.00 58.38 308 VAL B C 1
ATOM 5527 O O . VAL B 1 291 ? 19.348 27.947 69.685 1.00 63.75 308 VAL B O 1
ATOM 5531 N N . VAL B 1 292 ? 17.144 28.461 69.662 1.00 56.96 309 VAL B N 1
ATOM 5532 C CA . VAL B 1 292 ? 16.817 27.702 68.450 1.00 54.42 309 VAL B CA 1
ATOM 5533 C C . VAL B 1 292 ? 15.619 28.341 67.749 1.00 58.46 309 VAL B C 1
ATOM 5534 O O . VAL B 1 292 ? 14.685 28.812 68.403 1.00 55.91 309 VAL B O 1
ATOM 5538 N N . HIS B 1 293 ? 15.657 28.372 66.421 1.00 66.40 310 HIS B N 1
ATOM 5539 C CA . HIS B 1 293 ? 14.575 28.972 65.640 1.00 73.91 310 HIS B CA 1
ATOM 5540 C C . HIS B 1 293 ? 13.518 27.915 65.318 1.00 66.71 310 HIS B C 1
ATOM 5541 O O . HIS B 1 293 ? 13.788 26.721 65.449 1.00 65.34 310 HIS B O 1
ATOM 5548 N N . TRP B 1 294 ? 12.313 28.331 64.929 1.00 63.87 311 TRP B N 1
ATOM 5549 C CA . TRP B 1 294 ? 11.263 27.341 64.622 1.00 66.22 311 TRP B CA 1
ATOM 5550 C C . TRP B 1 294 ? 11.497 26.589 63.307 1.00 65.41 311 TRP B C 1
ATOM 5551 O O . TRP B 1 294 ? 11.215 25.387 63.221 1.00 62.75 311 TRP B O 1
ATOM 5562 N N . LYS B 1 295 ? 12.012 27.290 62.297 1.00 62.63 312 LYS B N 1
ATOM 5563 C CA . LYS B 1 295 ? 12.347 26.660 61.022 1.00 62.62 312 LYS B CA 1
ATOM 5564 C C . LYS B 1 295 ? 13.225 25.426 61.227 1.00 61.90 312 LYS B C 1
ATOM 5565 O O . LYS B 1 295 ? 13.112 24.455 60.482 1.00 66.14 312 LYS B O 1
ATOM 5571 N N . GLU B 1 296 ? 14.081 25.473 62.249 1.00 63.00 313 GLU B N 1
ATOM 5572 C CA . GLU B 1 296 ? 14.949 24.354 62.628 1.00 69.20 313 GLU B CA 1
ATOM 5573 C C . GLU B 1 296 ? 14.130 23.153 63.090 1.00 66.85 313 GLU B C 1
ATOM 5574 O O . GLU B 1 296 ? 14.284 22.045 62.571 1.00 74.25 313 GLU B O 1
ATOM 5580 N N . ILE B 1 297 ? 13.261 23.387 64.069 1.00 60.14 314 ILE B N 1
ATOM 5581 C CA . ILE B 1 297 ? 12.373 22.360 64.601 1.00 54.30 314 ILE B CA 1
ATOM 5582 C C . ILE B 1 297 ? 11.490 21.762 63.507 1.00 52.40 314 ILE B C 1
ATOM 5583 O O . ILE B 1 297 ? 11.224 20.564 63.518 1.00 53.26 314 ILE B O 1
ATOM 5588 N N . GLN B 1 298 ? 11.057 22.584 62.556 1.00 51.94 315 GLN B N 1
ATOM 5589 C CA . GLN B 1 298 ? 10.221 22.089 61.463 1.00 57.60 315 GLN B CA 1
ATOM 5590 C C . GLN B 1 298 ? 10.981 21.157 60.521 1.00 64.44 315 GLN B C 1
ATOM 5591 O O . GLN B 1 298 ? 10.394 20.233 59.962 1.00 67.53 315 GLN B O 1
ATOM 5597 N N . LYS B 1 299 ? 12.280 21.404 60.344 1.00 71.57 316 LYS B N 1
ATOM 5598 C CA . LYS B 1 299 ? 13.141 20.492 59.585 1.00 74.98 316 LYS B CA 1
ATOM 5599 C C . LYS B 1 299 ? 13.450 19.216 60.367 1.00 77.62 316 LYS B C 1
ATOM 5600 O O . LYS B 1 299 ? 13.272 18.115 59.845 1.00 82.89 316 LYS B O 1
ATOM 5606 N N . THR B 1 300 ? 13.890 19.374 61.615 1.00 74.97 317 THR B N 1
ATOM 5607 C CA . THR B 1 300 ? 14.242 18.247 62.490 1.00 77.38 317 THR B CA 1
ATOM 5608 C C . THR B 1 300 ? 13.088 17.269 62.759 1.00 76.90 317 THR B C 1
ATOM 5609 O O . THR B 1 300 ? 13.284 16.052 62.713 1.00 83.50 317 THR B O 1
ATOM 5613 N N . ALA B 1 301 ? 11.901 17.802 63.042 1.00 72.72 318 ALA B N 1
ATOM 5614 C CA . ALA B 1 301 ? 10.750 16.982 63.423 1.00 69.23 318 ALA B CA 1
ATOM 5615 C C . ALA B 1 301 ? 10.315 16.056 62.299 1.00 67.90 318 ALA B C 1
ATOM 5616 O O . ALA B 1 301 ? 10.095 16.502 61.175 1.00 67.31 318 ALA B O 1
ATOM 5618 N N . ASP B 1 302 ? 10.207 14.767 62.607 1.00 68.13 319 ASP B N 1
ATOM 5619 C CA . ASP B 1 302 ? 9.671 13.798 61.661 1.00 66.87 319 ASP B CA 1
ATOM 5620 C C . ASP B 1 302 ? 8.156 13.732 61.812 1.00 59.85 319 ASP B C 1
ATOM 5621 O O . ASP B 1 302 ? 7.621 12.844 62.479 1.00 60.24 319 ASP B O 1
ATOM 5626 N N . TRP B 1 303 ? 7.477 14.684 61.177 1.00 55.26 320 TRP B N 1
ATOM 5627 C CA . TRP B 1 303 ? 6.019 14.798 61.233 1.00 54.24 320 TRP B CA 1
ATOM 5628 C C . TRP B 1 303 ? 5.325 13.519 60.773 1.00 56.08 320 TRP B C 1
ATOM 5629 O O . TRP B 1 303 ? 4.230 13.189 61.240 1.00 58.85 320 TRP B O 1
ATOM 5640 N N . GLY B 1 304 ? 5.982 12.800 59.867 1.00 56.26 321 GLY B N 1
ATOM 5641 C CA . GLY B 1 304 ? 5.516 11.491 59.421 1.00 58.43 321 GLY B CA 1
ATOM 5642 C C . GLY B 1 304 ? 5.392 10.481 60.550 1.00 58.07 321 GLY B C 1
ATOM 5643 O O . GLY B 1 304 ? 4.448 9.686 60.579 1.00 55.42 321 GLY B O 1
ATOM 5644 N N . VAL B 1 305 ? 6.349 10.511 61.477 1.00 56.62 322 VAL B N 1
ATOM 5645 C CA . VAL B 1 305 ? 6.306 9.647 62.653 1.00 56.53 322 VAL B CA 1
ATOM 5646 C C . VAL B 1 305 ? 5.202 10.100 63.605 1.00 60.35 322 VAL B C 1
ATOM 5647 O O . VAL B 1 305 ? 4.494 9.270 64.188 1.00 68.11 322 VAL B O 1
ATOM 5651 N N . LEU B 1 306 ? 5.041 11.415 63.739 1.00 55.44 323 LEU B N 1
ATOM 5652 C CA . LEU B 1 306 ? 3.993 11.968 64.594 1.00 51.87 323 LEU B CA 1
ATOM 5653 C C . LEU B 1 306 ? 2.605 11.594 64.087 1.00 53.95 323 LEU B C 1
ATOM 5654 O O . LEU B 1 306 ? 1.718 11.270 64.876 1.00 57.73 323 LEU B O 1
ATOM 5659 N N . LEU B 1 307 ? 2.430 11.618 62.770 1.00 54.84 324 LEU B N 1
ATOM 5660 C CA . LEU B 1 307 ? 1.187 11.157 62.166 1.00 55.60 324 LEU B CA 1
ATOM 5661 C C . LEU B 1 307 ? 1.012 9.658 62.340 1.00 58.80 324 LEU B C 1
ATOM 5662 O O . LEU B 1 307 ? -0.106 9.181 62.533 1.00 61.78 324 LEU B O 1
ATOM 5667 N N . LEU B 1 308 ? 2.120 8.924 62.285 1.00 59.73 325 LEU B N 1
ATOM 5668 C CA . LEU B 1 308 ? 2.080 7.477 62.450 1.00 60.08 325 LEU B CA 1
ATOM 5669 C C . LEU B 1 308 ? 1.494 7.111 63.805 1.00 59.98 325 LEU B C 1
ATOM 5670 O O . LEU B 1 308 ? 0.565 6.306 63.878 1.00 62.90 325 LEU B O 1
ATOM 5675 N N . PHE B 1 309 ? 2.032 7.714 64.867 1.00 56.51 326 PHE B N 1
ATOM 5676 C CA . PHE B 1 309 ? 1.533 7.488 66.222 1.00 57.22 326 PHE B CA 1
ATOM 5677 C C . PHE B 1 309 ? 0.009 7.441 66.245 1.00 56.91 326 PHE B C 1
ATOM 5678 O O . PHE B 1 309 ? -0.583 6.474 66.729 1.00 54.16 326 PHE B O 1
ATOM 5686 N N . GLY B 1 310 ? -0.609 8.491 65.704 1.00 57.87 327 GLY B N 1
ATOM 5687 C CA . GLY B 1 310 ? -2.064 8.639 65.661 1.00 58.20 327 GLY B CA 1
ATOM 5688 C C . GLY B 1 310 ? -2.791 7.526 64.931 1.00 58.04 327 GLY B C 1
ATOM 5689 O O . GLY B 1 310 ? -3.724 6.938 65.474 1.00 63.01 327 GLY B O 1
ATOM 5690 N N . GLY B 1 311 ? -2.364 7.231 63.706 1.00 54.79 328 GLY B N 1
ATOM 5691 C CA . GLY B 1 311 ? -2.925 6.115 62.937 1.00 55.45 328 GLY B CA 1
ATOM 5692 C C . GLY B 1 311 ? -2.868 4.773 63.660 1.00 57.09 328 GLY B C 1
ATOM 5693 O O . GLY B 1 311 ? -3.745 3.922 63.486 1.00 56.01 328 GLY B O 1
ATOM 5694 N N . GLY B 1 312 ? -1.829 4.587 64.475 1.00 58.91 329 GLY B N 1
ATOM 5695 C CA . GLY B 1 312 ? -1.654 3.370 65.266 1.00 55.66 329 GLY B CA 1
ATOM 5696 C C . GLY B 1 312 ? -2.629 3.304 66.423 1.00 53.48 329 GLY B C 1
ATOM 5697 O O . GLY B 1 312 ? -3.174 2.241 66.723 1.00 54.74 329 GLY B O 1
ATOM 5698 N N . LEU B 1 313 ? -2.842 4.449 67.071 1.00 51.98 330 LEU B N 1
ATOM 5699 C CA . LEU B 1 313 ? -3.840 4.577 68.133 1.00 51.64 330 LEU B CA 1
ATOM 5700 C C . LEU B 1 313 ? -5.247 4.422 67.592 1.00 47.44 330 LEU B C 1
ATOM 5701 O O . LEU B 1 313 ? -6.092 3.792 68.219 1.00 48.15 330 LEU B O 1
ATOM 5706 N N . CYS B 1 314 ? -5.484 5.003 66.426 1.00 45.48 331 CYS B N 1
ATOM 5707 C CA . CYS B 1 314 ? -6.748 4.842 65.740 1.00 53.29 331 CYS B CA 1
ATOM 5708 C C . CYS B 1 314 ? -7.025 3.366 65.467 1.00 52.71 331 CYS B C 1
ATOM 5709 O O . CYS B 1 314 ? -8.155 2.893 65.649 1.00 56.88 331 CYS B O 1
ATOM 5712 N N . LEU B 1 315 ? -5.990 2.642 65.045 1.00 47.84 332 LEU B N 1
ATOM 5713 C CA . LEU B 1 315 ? -6.122 1.210 64.790 1.00 49.52 332 LEU B CA 1
ATOM 5714 C C . LEU B 1 315 ? -6.542 0.490 66.064 1.00 55.52 332 LEU B C 1
ATOM 5715 O O . LEU B 1 315 ? -7.520 -0.264 66.060 1.00 59.01 332 LEU B O 1
ATOM 5720 N N . SER B 1 316 ? -5.801 0.737 67.147 1.00 56.15 333 SER B N 1
ATOM 5721 C CA . SER B 1 316 ? -6.095 0.153 68.454 1.00 52.22 333 SER B CA 1
ATOM 5722 C C . SER B 1 316 ? -7.579 0.286 68.777 1.00 52.84 333 SER B C 1
ATOM 5723 O O . SER B 1 316 ? -8.225 -0.688 69.161 1.00 53.07 333 SER B O 1
ATOM 5726 N N . ASN B 1 317 ? -8.106 1.495 68.596 1.00 52.73 334 ASN B N 1
ATOM 5727 C CA . ASN B 1 317 ? -9.507 1.783 68.849 1.00 50.78 334 ASN B CA 1
ATOM 5728 C C . ASN B 1 317 ? -10.452 1.093 67.879 1.00 53.17 334 ASN B C 1
ATOM 5729 O O . ASN B 1 317 ? -11.571 0.741 68.254 1.00 57.34 334 ASN B O 1
ATOM 5734 N N . VAL B 1 318 ? -10.012 0.889 66.640 1.00 50.16 335 VAL B N 1
ATOM 5735 C CA . VAL B 1 318 ? -10.832 0.145 65.683 1.00 52.91 335 VAL B CA 1
ATOM 5736 C C . VAL B 1 318 ? -11.009 -1.301 66.160 1.00 53.80 335 VAL B C 1
ATOM 5737 O O . VAL B 1 318 ? -12.120 -1.834 66.132 1.00 54.98 335 VAL B O 1
ATOM 5741 N N . LEU B 1 319 ? -9.921 -1.908 66.634 1.00 54.25 336 LEU B N 1
ATOM 5742 C CA . LEU B 1 319 ? -9.968 -3.262 67.188 1.00 57.56 336 LEU B CA 1
ATOM 5743 C C . LEU B 1 319 ? -10.923 -3.386 68.381 1.00 61.20 336 LEU B C 1
ATOM 5744 O O . LEU B 1 319 ? -11.676 -4.357 68.464 1.00 63.44 336 LEU B O 1
ATOM 5749 N N . LYS B 1 320 ? -10.897 -2.409 69.291 1.00 62.49 337 LYS B N 1
ATOM 5750 C CA . LYS B 1 320 ? -11.777 -2.433 70.462 1.00 62.02 337 LYS B CA 1
ATOM 5751 C C . LYS B 1 320 ? -13.243 -2.292 70.065 1.00 62.35 337 LYS B C 1
ATOM 5752 O O . LYS B 1 320 ? -14.070 -3.116 70.452 1.00 69.18 337 LYS B O 1
ATOM 5758 N N . GLN B 1 321 ? -13.542 -1.260 69.276 1.00 59.89 338 GLN B N 1
ATOM 5759 C CA . GLN B 1 321 ? -14.911 -0.924 68.870 1.00 59.50 338 GLN B CA 1
ATOM 5760 C C . GLN B 1 321 ? -15.588 -2.005 68.032 1.00 60.70 338 GLN B C 1
ATOM 5761 O O . GLN B 1 321 ? -16.808 -2.150 68.077 1.00 65.56 338 GLN B O 1
ATOM 5767 N N . THR B 1 322 ? -14.802 -2.749 67.263 1.00 58.74 339 THR B N 1
ATOM 5768 C CA . THR B 1 322 ? -15.347 -3.811 66.422 1.00 59.96 339 THR B CA 1
ATOM 5769 C C . THR B 1 322 ? -15.392 -5.147 67.167 1.00 62.62 339 THR B C 1
ATOM 5770 O O . THR B 1 322 ? -15.973 -6.123 66.677 1.00 64.70 339 THR B O 1
ATOM 5774 N N . GLY B 1 323 ? -14.771 -5.178 68.348 1.00 61.59 340 GLY B N 1
ATOM 5775 C CA . GLY B 1 323 ? -14.735 -6.366 69.205 1.00 53.96 340 GLY B CA 1
ATOM 5776 C C . GLY B 1 323 ? -13.745 -7.411 68.735 1.00 49.64 340 GLY B C 1
ATOM 5777 O O . GLY B 1 323 ? -13.730 -8.536 69.222 1.00 49.01 340 GLY B O 1
ATOM 5778 N N . THR B 1 324 ? -12.915 -7.025 67.777 1.00 50.22 341 THR B N 1
ATOM 5779 C CA . THR B 1 324 ? -11.895 -7.894 67.213 1.00 53.60 341 THR B CA 1
ATOM 5780 C C . THR B 1 324 ? -10.843 -8.282 68.265 1.00 56.51 341 THR B C 1
ATOM 5781 O O . THR B 1 324 ? -10.254 -9.358 68.189 1.00 55.54 341 THR B O 1
ATOM 5785 N N . SER B 1 325 ? -10.629 -7.410 69.250 1.00 60.40 342 SER B N 1
ATOM 5786 C CA . SER B 1 325 ? -9.731 -7.703 70.367 1.00 61.76 342 SER B CA 1
ATOM 5787 C C . SER B 1 325 ? -10.280 -8.859 71.182 1.00 64.50 342 SER B C 1
ATOM 5788 O O . SER B 1 325 ? -9.542 -9.783 71.547 1.00 62.47 342 SER B O 1
ATOM 5791 N N . VAL B 1 326 ? -11.585 -8.795 71.451 1.00 65.98 343 VAL B N 1
ATOM 5792 C CA . VAL B 1 326 ? -12.280 -9.791 72.260 1.00 59.64 343 VAL B CA 1
ATOM 5793 C C . VAL B 1 326 ? -12.419 -11.107 71.500 1.00 58.96 343 VAL B C 1
ATOM 5794 O O . VAL B 1 326 ? -12.352 -12.187 72.091 1.00 61.34 343 VAL B O 1
ATOM 5798 N N . PHE B 1 327 ? -12.590 -11.005 70.185 1.00 56.96 344 PHE B N 1
ATOM 5799 C CA . PHE B 1 327 ? -12.734 -12.171 69.331 1.00 55.62 344 PHE B CA 1
ATOM 5800 C C . PHE B 1 327 ? -11.440 -12.977 69.260 1.00 52.54 344 PHE B C 1
ATOM 5801 O O . PHE B 1 327 ? -11.468 -14.208 69.327 1.00 53.39 344 PHE B O 1
ATOM 5809 N N . LEU B 1 328 ? -10.316 -12.282 69.115 1.00 48.66 345 LEU B N 1
ATOM 5810 C CA . LEU B 1 328 ? -9.016 -12.942 69.060 1.00 47.28 345 LEU B CA 1
ATOM 5811 C C . LEU B 1 328 ? -8.641 -13.505 70.419 1.00 51.39 345 LEU B C 1
ATOM 5812 O O . LEU B 1 328 ? -8.034 -14.574 70.492 1.00 57.29 345 LEU B O 1
ATOM 5817 N N . ALA B 1 329 ? -9.007 -12.793 71.486 1.00 51.92 346 ALA B N 1
ATOM 5818 C CA . ALA B 1 329 ? -8.819 -13.287 72.849 1.00 52.68 346 ALA B CA 1
ATOM 5819 C C . ALA B 1 329 ? -9.494 -14.643 73.022 1.00 55.99 346 ALA B C 1
ATOM 5820 O O . ALA B 1 329 ? -8.879 -15.587 73.521 1.00 59.91 346 ALA B O 1
ATOM 5822 N N . ASN B 1 330 ? -10.751 -14.734 72.589 1.00 56.33 347 ASN B N 1
ATOM 5823 C CA . ASN B 1 330 ? -11.494 -15.995 72.584 1.00 58.10 347 ASN B CA 1
ATOM 5824 C C . ASN B 1 330 ? -10.869 -17.071 71.701 1.00 59.47 347 ASN B C 1
ATOM 5825 O O . ASN B 1 330 ? -10.834 -18.245 72.079 1.00 63.63 347 ASN B O 1
ATOM 5830 N N . ALA B 1 331 ? -10.381 -16.662 70.531 1.00 58.04 348 ALA B N 1
ATOM 5831 C CA . ALA B 1 331 ? -9.732 -17.570 69.589 1.00 60.66 348 ALA B CA 1
ATOM 5832 C C . ALA B 1 331 ? -8.372 -18.087 70.074 1.00 65.55 348 ALA B C 1
ATOM 5833 O O . ALA B 1 331 ? -8.021 -19.233 69.805 1.00 76.92 348 ALA B O 1
ATOM 5835 N N . LEU B 1 332 ? -7.611 -17.255 70.784 1.00 65.00 349 LEU B N 1
ATOM 5836 C CA . LEU B 1 332 ? -6.323 -17.690 71.330 1.00 64.57 349 LEU B CA 1
ATOM 5837 C C . LEU B 1 332 ? -6.471 -18.277 72.728 1.00 68.29 349 LEU B C 1
ATOM 5838 O O . LEU B 1 332 ? -5.504 -18.788 73.288 1.00 74.23 349 LEU B O 1
ATOM 5843 N N . SER B 1 333 ? -7.682 -18.207 73.280 1.00 69.79 350 SER B N 1
ATOM 5844 C CA . SER B 1 333 ? -7.939 -18.584 74.673 1.00 77.02 350 SER B CA 1
ATOM 5845 C C . SER B 1 333 ? -7.354 -19.942 75.057 1.00 83.57 350 SER B C 1
ATOM 5846 O O . SER B 1 333 ? -6.628 -20.054 76.047 1.00 81.54 350 SER B O 1
ATOM 5849 N N . ASP B 1 334 ? -7.667 -20.960 74.256 1.00 93.86 351 ASP B N 1
ATOM 5850 C CA . ASP B 1 334 ? -7.244 -22.331 74.540 1.00 102.01 351 ASP B CA 1
ATOM 5851 C C . ASP B 1 334 ? -5.746 -22.513 74.345 1.00 99.18 351 ASP B C 1
ATOM 5852 O O . ASP B 1 334 ? -5.126 -23.342 75.012 1.00 101.87 351 ASP B O 1
ATOM 5857 N N . MET B 1 335 ? -5.178 -21.722 73.440 1.00 95.93 352 MET B N 1
ATOM 5858 C CA . MET B 1 335 ? -3.764 -21.800 73.097 1.00 95.63 352 MET B CA 1
ATOM 5859 C C . MET B 1 335 ? -2.888 -21.188 74.179 1.00 89.22 352 MET B C 1
ATOM 5860 O O . MET B 1 335 ? -1.868 -21.760 74.560 1.00 86.38 352 MET B O 1
ATOM 5865 N N . VAL B 1 336 ? -3.298 -20.025 74.673 1.00 87.58 353 VAL B N 1
ATOM 5866 C CA . VAL B 1 336 ? -2.510 -19.286 75.654 1.00 85.84 353 VAL B CA 1
ATOM 5867 C C . VAL B 1 336 ? -2.555 -19.930 77.042 1.00 92.60 353 VAL B C 1
ATOM 5868 O O . VAL B 1 336 ? -1.609 -19.791 77.819 1.00 96.66 353 VAL B O 1
ATOM 5872 N N . SER B 1 337 ? -3.643 -20.641 77.340 1.00 95.05 354 SER B N 1
ATOM 5873 C CA . SER B 1 337 ? -3.761 -21.391 78.591 1.00 98.14 354 SER B CA 1
ATOM 5874 C C . SER B 1 337 ? -2.981 -22.707 78.527 1.00 106.60 354 SER B C 1
ATOM 5875 O O . SER B 1 337 ? -2.562 -23.236 79.558 1.00 109.18 354 SER B O 1
ATOM 5878 N N . HIS B 1 338 ? -2.792 -23.226 77.315 1.00 116.68 355 HIS B N 1
ATOM 5879 C CA . HIS B 1 338 ? -1.947 -24.402 77.088 1.00 119.72 355 HIS B CA 1
ATOM 5880 C C . HIS B 1 338 ? -0.461 -24.030 77.010 1.00 118.12 355 HIS B C 1
ATOM 5881 O O . HIS B 1 338 ? 0.408 -24.901 77.101 1.00 131.27 355 HIS B O 1
ATOM 5888 N N . MET B 1 339 ? -0.185 -22.739 76.829 1.00 105.15 356 MET B N 1
ATOM 5889 C CA . MET B 1 339 ? 1.172 -22.199 76.908 1.00 96.93 356 MET B CA 1
ATOM 5890 C C . MET B 1 339 ? 1.370 -21.575 78.283 1.00 92.92 356 MET B C 1
ATOM 5891 O O . MET B 1 339 ? 0.399 -21.270 78.969 1.00 86.93 356 MET B O 1
ATOM 5896 N N . GLY B 1 340 ? 2.624 -21.404 78.692 1.00 94.37 357 GLY B N 1
ATOM 5897 C CA . GLY B 1 340 ? 2.934 -20.656 79.907 1.00 99.03 357 GLY B CA 1
ATOM 5898 C C . GLY B 1 340 ? 3.048 -19.184 79.564 1.00 105.49 357 GLY B C 1
ATOM 5899 O O . GLY B 1 340 ? 3.073 -18.826 78.383 1.00 114.47 357 GLY B O 1
ATOM 5900 N N . ILE B 1 341 ? 3.103 -18.323 80.580 1.00 103.52 358 ILE B N 1
ATOM 5901 C CA . ILE B 1 341 ? 3.407 -16.904 80.343 1.00 101.84 358 ILE B CA 1
ATOM 5902 C C . ILE B 1 341 ? 4.876 -16.753 79.947 1.00 100.29 358 ILE B C 1
ATOM 5903 O O . ILE B 1 341 ? 5.252 -15.773 79.303 1.00 99.52 358 ILE B O 1
ATOM 5908 N N . PHE B 1 342 ? 5.691 -17.737 80.332 1.00 97.10 359 PHE B N 1
ATOM 5909 C CA . PHE B 1 342 ? 7.061 -17.848 79.847 1.00 94.59 359 PHE B CA 1
ATOM 5910 C C . PHE B 1 342 ? 7.038 -18.151 78.358 1.00 94.42 359 PHE B C 1
ATOM 5911 O O . PHE B 1 342 ? 7.609 -17.404 77.560 1.00 98.34 359 PHE B O 1
ATOM 5919 N N . VAL B 1 343 ? 6.371 -19.247 77.999 1.00 93.04 360 VAL B N 1
ATOM 5920 C CA . VAL B 1 343 ? 6.240 -19.686 76.607 1.00 95.40 360 VAL B CA 1
ATOM 5921 C C . VAL B 1 343 ? 5.790 -18.539 75.691 1.00 94.62 360 VAL B C 1
ATOM 5922 O O . VAL B 1 343 ? 6.426 -18.276 74.662 1.00 93.38 360 VAL B O 1
ATOM 5926 N N . VAL B 1 344 ? 4.713 -17.855 76.086 1.00 86.35 361 VAL B N 1
ATOM 5927 C CA . VAL B 1 344 ? 4.160 -16.725 75.331 1.00 75.67 361 VAL B CA 1
ATOM 5928 C C . VAL B 1 344 ? 5.181 -15.612 75.096 1.00 74.38 361 VAL B C 1
ATOM 5929 O O . VAL B 1 344 ? 5.470 -15.272 73.944 1.00 77.47 361 VAL B O 1
ATOM 5933 N N . ILE B 1 345 ? 5.742 -15.067 76.174 1.00 68.55 362 ILE B N 1
ATOM 5934 C CA . ILE B 1 345 ? 6.656 -13.931 76.052 1.00 68.43 362 ILE B CA 1
ATOM 5935 C C . ILE B 1 345 ? 7.997 -14.312 75.412 1.00 70.17 362 ILE B C 1
ATOM 5936 O O . ILE B 1 345 ? 8.765 -13.444 74.998 1.00 74.54 362 ILE B O 1
ATOM 5941 N N . LEU B 1 346 ? 8.264 -15.611 75.328 1.00 68.42 363 LEU B N 1
ATOM 5942 C CA . LEU B 1 346 ? 9.401 -16.099 74.569 1.00 67.48 363 LEU B CA 1
ATOM 5943 C C . LEU B 1 346 ? 9.072 -16.083 73.080 1.00 66.38 363 LEU B C 1
ATOM 5944 O O . LEU B 1 346 ? 9.894 -15.651 72.270 1.00 66.11 363 LEU B O 1
ATOM 5949 N N . VAL B 1 347 ? 7.868 -16.551 72.739 1.00 64.29 364 VAL B N 1
ATOM 5950 C CA . VAL B 1 347 ? 7.369 -16.555 71.357 1.00 66.28 364 VAL B CA 1
ATOM 5951 C C . VAL B 1 347 ? 7.276 -15.132 70.806 1.00 68.13 364 VAL B C 1
ATOM 5952 O O . VAL B 1 347 ? 7.722 -14.856 69.685 1.00 67.80 364 VAL B O 1
ATOM 5956 N N . VAL B 1 348 ? 6.698 -14.237 71.604 1.00 67.29 365 VAL B N 1
ATOM 5957 C CA . VAL B 1 348 ? 6.555 -12.834 71.228 1.00 63.14 365 VAL B CA 1
ATOM 5958 C C . VAL B 1 348 ? 7.927 -12.229 70.951 1.00 63.09 365 VAL B C 1
ATOM 5959 O O . VAL B 1 348 ? 8.195 -11.818 69.824 1.00 65.32 365 VAL B O 1
ATOM 5963 N N . ALA B 1 349 ? 8.791 -12.213 71.971 1.00 62.42 366 ALA B N 1
ATOM 5964 C CA . ALA B 1 349 ? 10.153 -11.669 71.863 1.00 65.20 366 ALA B CA 1
ATOM 5965 C C . ALA B 1 349 ? 10.910 -12.172 70.629 1.00 67.58 366 ALA B C 1
ATOM 5966 O O . ALA B 1 349 ? 11.493 -11.372 69.888 1.00 65.31 366 ALA B O 1
ATOM 5968 N N . THR B 1 350 ? 10.896 -13.490 70.417 1.00 67.27 367 THR B N 1
ATOM 5969 C CA . THR B 1 350 ? 11.492 -14.095 69.225 1.00 63.41 367 THR B CA 1
ATOM 5970 C C . THR B 1 350 ? 10.862 -13.533 67.961 1.00 65.78 367 THR B C 1
ATOM 5971 O O . THR B 1 350 ? 11.570 -13.043 67.081 1.00 68.11 367 THR B O 1
ATOM 5975 N N . PHE B 1 351 ? 9.532 -13.589 67.890 1.00 65.63 368 PHE B N 1
ATOM 5976 C CA . PHE B 1 351 ? 8.815 -13.200 66.684 1.00 67.12 368 PHE B CA 1
ATOM 5977 C C . PHE B 1 351 ? 9.191 -11.813 66.164 1.00 71.62 368 PHE B C 1
ATOM 5978 O O . PHE B 1 351 ? 9.486 -11.658 64.978 1.00 76.35 368 PHE B O 1
ATOM 5986 N N . VAL B 1 352 ? 9.179 -10.815 67.046 1.00 75.00 369 VAL B N 1
ATOM 5987 C CA . VAL B 1 352 ? 9.489 -9.438 66.644 1.00 73.46 369 VAL B CA 1
ATOM 5988 C C . VAL B 1 352 ? 10.968 -9.234 66.339 1.00 73.52 369 VAL B C 1
ATOM 5989 O O . VAL B 1 352 ? 11.308 -8.674 65.299 1.00 80.28 369 VAL B O 1
ATOM 5993 N N . VAL B 1 353 ? 11.836 -9.704 67.234 1.00 70.47 370 VAL B N 1
ATOM 5994 C CA . VAL B 1 353 ? 13.285 -9.540 67.087 1.00 70.81 370 VAL B CA 1
ATOM 5995 C C . VAL B 1 353 ? 13.782 -9.963 65.695 1.00 73.45 370 VAL B C 1
ATOM 5996 O O . VAL B 1 353 ? 14.756 -9.409 65.178 1.00 71.11 370 VAL B O 1
ATOM 6000 N N . PHE B 1 354 ? 13.088 -10.924 65.087 1.00 78.40 371 PHE B N 1
ATOM 6001 C CA . PHE B 1 354 ? 13.394 -11.354 63.721 1.00 82.62 371 PHE B CA 1
ATOM 6002 C C . PHE B 1 354 ? 12.539 -10.649 62.664 1.00 81.25 371 PHE B C 1
ATOM 6003 O O . PHE B 1 354 ? 13.013 -10.401 61.553 1.00 81.01 371 PHE B O 1
ATOM 6011 N N . LEU B 1 355 ? 11.289 -10.329 63.005 1.00 78.77 372 LEU B N 1
ATOM 6012 C CA . LEU B 1 355 ? 10.422 -9.569 62.101 1.00 74.29 372 LEU B CA 1
ATOM 6013 C C . LEU B 1 355 ? 10.991 -8.181 61.844 1.00 75.94 372 LEU B C 1
ATOM 6014 O O . LEU B 1 355 ? 10.884 -7.657 60.737 1.00 81.23 372 LEU B O 1
ATOM 6019 N N . THR B 1 356 ? 11.605 -7.599 62.872 1.00 77.98 373 THR B N 1
ATOM 6020 C CA . THR B 1 356 ? 12.170 -6.254 62.776 1.00 80.70 373 THR B CA 1
ATOM 6021 C C . THR B 1 356 ? 13.380 -6.164 61.832 1.00 83.64 373 THR B C 1
ATOM 6022 O O . THR B 1 356 ? 13.808 -5.061 61.473 1.00 84.85 373 THR B O 1
ATOM 6026 N N . GLU B 1 357 ? 13.916 -7.317 61.435 1.00 84.03 374 GLU B N 1
ATOM 6027 C CA . GLU B 1 357 ? 15.026 -7.370 60.486 1.00 79.55 374 GLU B CA 1
ATOM 6028 C C . GLU B 1 357 ? 14.531 -7.139 59.067 1.00 78.35 374 GLU B C 1
ATOM 6029 O O . GLU B 1 357 ? 15.237 -6.564 58.240 1.00 77.72 374 GLU B O 1
ATOM 6035 N N . PHE B 1 358 ? 13.307 -7.587 58.803 1.00 81.52 375 PHE B N 1
ATOM 6036 C CA . PHE B 1 358 ? 12.707 -7.503 57.473 1.00 84.24 375 PHE B CA 1
ATOM 6037 C C . PHE B 1 358 ? 11.899 -6.221 57.246 1.00 79.68 375 PHE B C 1
ATOM 6038 O O . PHE B 1 358 ? 11.760 -5.778 56.105 1.00 79.74 375 PHE B O 1
ATOM 6046 N N . ALA B 1 359 ? 11.373 -5.631 58.322 1.00 77.16 376 ALA B N 1
ATOM 6047 C CA . ALA B 1 359 ? 10.506 -4.446 58.218 1.00 75.47 376 ALA B CA 1
ATOM 6048 C C . ALA B 1 359 ? 10.829 -3.334 59.223 1.00 73.22 376 ALA B C 1
ATOM 6049 O O . ALA B 1 359 ? 11.581 -3.540 60.183 1.00 68.34 376 ALA B O 1
ATOM 6051 N N . SER B 1 360 ? 10.243 -2.162 58.983 1.00 72.00 377 SER B N 1
ATOM 6052 C CA . SER B 1 360 ? 10.493 -0.942 59.755 1.00 73.96 377 SER B CA 1
ATOM 6053 C C . SER B 1 360 ? 10.313 -1.114 61.267 1.00 73.41 377 SER B C 1
ATOM 6054 O O . SER B 1 360 ? 9.324 -1.695 61.714 1.00 76.64 377 SER B O 1
ATOM 6057 N N . ASN B 1 361 ? 11.280 -0.612 62.041 1.00 71.82 378 ASN B N 1
ATOM 6058 C CA . ASN B 1 361 ? 11.213 -0.657 63.508 1.00 75.85 378 ASN B CA 1
ATOM 6059 C C . ASN B 1 361 ? 9.854 -0.249 64.038 1.00 71.89 378 ASN B C 1
ATOM 6060 O O . ASN B 1 361 ? 9.201 -1.016 64.749 1.00 74.26 378 ASN B O 1
ATOM 6065 N N . THR B 1 362 ? 9.439 0.966 63.678 1.00 67.98 379 THR B N 1
ATOM 6066 C CA . THR B 1 362 ? 8.223 1.568 64.222 1.00 67.90 379 THR B CA 1
ATOM 6067 C C . THR B 1 362 ? 6.961 1.028 63.563 1.00 63.52 379 THR B C 1
ATOM 6068 O O . THR B 1 362 ? 5.963 0.813 64.246 1.00 62.77 379 THR B O 1
ATOM 6072 N N . ALA B 1 363 ? 7.014 0.793 62.253 1.00 60.67 380 ALA B N 1
ATOM 6073 C CA . ALA B 1 363 ? 5.906 0.163 61.535 1.00 66.58 380 ALA B CA 1
ATOM 6074 C C . ALA B 1 363 ? 5.487 -1.159 62.186 1.00 70.12 380 ALA B C 1
ATOM 6075 O O . ALA B 1 363 ? 4.293 -1.461 62.280 1.00 77.04 380 ALA B O 1
ATOM 6077 N N . SER B 1 364 ? 6.476 -1.929 62.642 1.00 65.36 381 SER B N 1
ATOM 6078 C CA . SER B 1 364 ? 6.246 -3.185 63.359 1.00 64.55 381 SER B CA 1
ATOM 6079 C C . SER B 1 364 ? 5.595 -2.976 64.721 1.00 66.41 381 SER B C 1
ATOM 6080 O O . SER B 1 364 ? 4.719 -3.752 65.121 1.00 72.32 381 SER B O 1
ATOM 6083 N N . ALA B 1 365 ? 6.040 -1.942 65.433 1.00 58.56 382 ALA B N 1
ATOM 6084 C CA . ALA B 1 365 ? 5.453 -1.590 66.718 1.00 55.59 382 ALA B CA 1
ATOM 6085 C C . ALA B 1 365 ? 4.013 -1.112 66.511 1.00 55.62 382 ALA B C 1
ATOM 6086 O O . ALA B 1 365 ? 3.100 -1.539 67.212 1.00 54.89 382 ALA B O 1
ATOM 6088 N N . ALA B 1 366 ? 3.820 -0.259 65.511 1.00 55.68 383 ALA B N 1
ATOM 6089 C CA . ALA B 1 366 ? 2.522 0.327 65.209 1.00 55.41 383 ALA B CA 1
ATOM 6090 C C . ALA B 1 366 ? 1.474 -0.727 64.879 1.00 59.21 383 ALA B C 1
ATOM 6091 O O . ALA B 1 366 ? 0.275 -0.496 65.072 1.00 61.92 383 ALA B O 1
ATOM 6093 N N . LEU B 1 367 ? 1.924 -1.876 64.379 1.00 56.75 384 LEU B N 1
ATOM 6094 C CA . LEU B 1 367 ? 1.016 -2.975 64.082 1.00 57.83 384 LEU B CA 1
ATOM 6095 C C . LEU B 1 367 ? 0.775 -3.845 65.299 1.00 59.21 384 LEU B C 1
ATOM 6096 O O . LEU B 1 367 ? -0.370 -4.140 65.648 1.00 62.94 384 LEU B O 1
ATOM 6101 N N . LEU B 1 368 ? 1.862 -4.244 65.947 1.00 59.38 385 LEU B N 1
ATOM 6102 C CA . LEU B 1 368 ? 1.789 -5.274 66.976 1.00 60.36 385 LEU B CA 1
ATOM 6103 C C . LEU B 1 368 ? 1.379 -4.806 68.375 1.00 57.75 385 LEU B C 1
ATOM 6104 O O . LEU B 1 368 ? 0.697 -5.540 69.100 1.00 57.96 385 LEU B O 1
ATOM 6109 N N . ILE B 1 369 ? 1.773 -3.591 68.752 1.00 52.81 386 ILE B N 1
ATOM 6110 C CA . ILE B 1 369 ? 1.401 -3.062 70.064 1.00 51.59 386 ILE B CA 1
ATOM 6111 C C . ILE B 1 369 ? -0.125 -2.996 70.230 1.00 51.67 386 ILE B C 1
ATOM 6112 O O . ILE B 1 369 ? -0.636 -3.502 71.229 1.00 55.03 386 ILE B O 1
ATOM 6117 N N . PRO B 1 370 ? -0.857 -2.403 69.255 1.00 49.77 387 PRO B N 1
ATOM 6118 C CA . PRO B 1 370 ? -2.320 -2.412 69.380 1.00 48.11 387 PRO B CA 1
ATOM 6119 C C . PRO B 1 370 ? -2.886 -3.825 69.512 1.00 44.47 387 PRO B C 1
ATOM 6120 O O . PRO B 1 370 ? -3.533 -4.126 70.519 1.00 42.73 387 PRO B O 1
ATOM 6124 N N . VAL B 1 371 ? -2.617 -4.688 68.531 1.00 41.87 388 VAL B N 1
ATOM 6125 C CA . VAL B 1 371 ? -3.139 -6.065 68.547 1.00 43.21 388 VAL B CA 1
ATOM 6126 C C . VAL B 1 371 ? -2.914 -6.768 69.887 1.00 47.91 388 VAL B C 1
ATOM 6127 O O . VAL B 1 371 ? -3.853 -7.321 70.464 1.00 51.49 388 VAL B O 1
ATOM 6131 N N . PHE B 1 372 ? -1.683 -6.723 70.389 1.00 50.32 389 PHE B N 1
ATOM 6132 C CA . PHE B 1 372 ? -1.354 -7.427 71.625 1.00 52.31 389 PHE B CA 1
ATOM 6133 C C . PHE B 1 372 ? -1.914 -6.767 72.879 1.00 52.09 389 PHE B C 1
ATOM 6134 O O . PHE B 1 372 ? -2.537 -7.433 73.705 1.00 51.02 389 PHE B O 1
ATOM 6142 N N . ALA B 1 373 ? -1.715 -5.458 73.009 1.00 51.99 390 ALA B N 1
ATOM 6143 C CA . ALA B 1 373 ? -2.227 -4.729 74.166 1.00 52.48 390 ALA B CA 1
ATOM 6144 C C . ALA B 1 373 ? -3.733 -4.893 74.328 1.00 50.96 390 ALA B C 1
ATOM 6145 O O . ALA B 1 373 ? -4.215 -5.055 75.451 1.00 52.39 390 ALA B O 1
ATOM 6147 N N . THR B 1 374 ? -4.468 -4.865 73.214 1.00 46.79 391 THR B N 1
ATOM 6148 C CA . THR B 1 374 ? -5.929 -4.924 73.264 1.00 47.61 391 THR B CA 1
ATOM 6149 C C . THR B 1 374 ? -6.435 -6.325 73.535 1.00 47.08 391 THR B C 1
ATOM 6150 O O . THR B 1 374 ? -7.463 -6.490 74.202 1.00 49.63 391 THR B O 1
ATOM 6154 N N . VAL B 1 375 ? -5.727 -7.323 73.001 1.00 44.58 392 VAL B N 1
ATOM 6155 C CA . VAL B 1 375 ? -6.032 -8.728 73.293 1.00 42.63 392 VAL B CA 1
ATOM 6156 C C . VAL B 1 375 ? -5.708 -9.035 74.765 1.00 45.82 392 VAL B C 1
ATOM 6157 O O . VAL B 1 375 ? -6.527 -9.625 75.473 1.00 44.11 392 VAL B O 1
ATOM 6161 N N . ALA B 1 376 ? -4.536 -8.593 75.227 1.00 50.39 393 ALA B N 1
ATOM 6162 C CA . ALA B 1 376 ? -4.153 -8.708 76.638 1.00 51.97 393 ALA B CA 1
ATOM 6163 C C . ALA B 1 376 ? -5.214 -8.115 77.568 1.00 55.93 393 ALA B C 1
ATOM 6164 O O . ALA B 1 376 ? -5.448 -8.631 78.661 1.00 61.52 393 ALA B O 1
ATOM 6166 N N . GLU B 1 377 ? -5.856 -7.038 77.120 1.00 60.07 394 GLU B N 1
ATOM 6167 C CA . GLU B 1 377 ? -6.905 -6.380 77.898 1.00 65.32 394 GLU B CA 1
ATOM 6168 C C . GLU B 1 377 ? -8.195 -7.185 77.931 1.00 64.71 394 GLU B C 1
ATOM 6169 O O . GLU B 1 377 ? -8.928 -7.141 78.919 1.00 70.57 394 GLU B O 1
ATOM 6175 N N . ALA B 1 378 ? -8.474 -7.911 76.851 1.00 57.89 395 ALA B N 1
ATOM 6176 C CA . ALA B 1 378 ? -9.646 -8.781 76.803 1.00 50.97 395 ALA B CA 1
ATOM 6177 C C . ALA B 1 378 ? -9.456 -9.986 77.718 1.00 51.25 395 ALA B C 1
ATOM 6178 O O . ALA B 1 378 ? -10.430 -10.524 78.243 1.00 46.46 395 ALA B O 1
ATOM 6180 N N . PHE B 1 379 ? -8.198 -10.395 77.911 1.00 54.72 396 PHE B N 1
ATOM 6181 C CA . PHE B 1 379 ? -7.838 -11.395 78.922 1.00 56.55 396 PHE B CA 1
ATOM 6182 C C . PHE B 1 379 ? -7.794 -10.775 80.318 1.00 56.82 396 PHE B C 1
ATOM 6183 O O . PHE B 1 379 ? -7.572 -11.473 81.306 1.00 61.02 396 PHE B O 1
ATOM 6191 N N . GLY B 1 380 ? -7.995 -9.462 80.393 1.00 56.13 397 GLY B N 1
ATOM 6192 C CA . GLY B 1 380 ? -8.008 -8.760 81.669 1.00 62.82 397 GLY B CA 1
ATOM 6193 C C . GLY B 1 380 ? -6.664 -8.794 82.363 1.00 68.43 397 GLY B C 1
ATOM 6194 O O . GLY B 1 380 ? -6.584 -8.788 83.593 1.00 74.99 397 GLY B O 1
ATOM 6195 N N . MET B 1 381 ? -5.610 -8.851 81.561 1.00 68.31 398 MET B N 1
ATOM 6196 C CA . MET B 1 381 ? -4.250 -8.769 82.051 1.00 71.69 398 MET B CA 1
ATOM 6197 C C . MET B 1 381 ? -3.701 -7.388 81.694 1.00 71.85 398 MET B C 1
ATOM 6198 O O . MET B 1 381 ? -4.072 -6.817 80.661 1.00 67.64 398 MET B O 1
ATOM 6203 N N . SER B 1 382 ? -2.847 -6.847 82.564 1.00 73.17 399 SER B N 1
ATOM 6204 C CA . SER B 1 382 ? -2.184 -5.561 82.325 1.00 72.51 399 SER B CA 1
ATOM 6205 C C . SER B 1 382 ? -1.379 -5.583 81.020 1.00 72.02 399 SER B C 1
ATOM 6206 O O . SER B 1 382 ? -0.377 -6.303 80.918 1.00 73.77 399 SER B O 1
ATOM 6209 N N . PRO B 1 383 ? -1.811 -4.785 80.024 1.00 67.00 400 PRO B N 1
ATOM 6210 C CA . PRO B 1 383 ? -1.216 -4.802 78.686 1.00 64.82 400 PRO B CA 1
ATOM 6211 C C . PRO B 1 383 ? 0.203 -4.245 78.642 1.00 60.27 400 PRO B C 1
ATOM 6212 O O . PRO B 1 383 ? 0.864 -4.348 77.613 1.00 61.81 400 PRO B O 1
ATOM 6216 N N . VAL B 1 384 ? 0.655 -3.667 79.750 1.00 57.82 401 VAL B N 1
ATOM 6217 C CA . VAL B 1 384 ? 1.969 -3.030 79.833 1.00 61.27 401 VAL B CA 1
ATOM 6218 C C . VAL B 1 384 ? 3.125 -3.969 79.475 1.00 67.12 401 VAL B C 1
ATOM 6219 O O . VAL B 1 384 ? 3.994 -3.606 78.680 1.00 72.06 401 VAL B O 1
ATOM 6223 N N . LEU B 1 385 ? 3.133 -5.167 80.053 1.00 68.27 402 LEU B N 1
ATOM 6224 C CA . LEU B 1 385 ? 4.241 -6.089 79.844 1.00 71.54 402 LEU B CA 1
ATOM 6225 C C . LEU B 1 385 ? 4.458 -6.388 78.368 1.00 75.96 402 LEU B C 1
ATOM 6226 O O . LEU B 1 385 ? 5.541 -6.138 77.837 1.00 80.21 402 LEU B O 1
ATOM 6231 N N . LEU B 1 386 ? 3.428 -6.921 77.715 1.00 78.62 403 LEU B N 1
ATOM 6232 C CA . LEU B 1 386 ? 3.521 -7.282 76.304 1.00 80.45 403 LEU B CA 1
ATOM 6233 C C . LEU B 1 386 ? 3.894 -6.090 75.428 1.00 82.15 403 LEU B C 1
ATOM 6234 O O . LEU B 1 386 ? 4.691 -6.226 74.496 1.00 86.44 403 LEU B O 1
ATOM 6239 N N . SER B 1 387 ? 3.337 -4.924 75.751 1.00 79.81 404 SER B N 1
ATOM 6240 C CA . SER B 1 387 ? 3.578 -3.696 74.988 1.00 73.55 404 SER B CA 1
ATOM 6241 C C . SER B 1 387 ? 5.022 -3.208 75.090 1.00 69.61 404 SER B C 1
ATOM 6242 O O . SER B 1 387 ? 5.673 -3.000 74.068 1.00 71.00 404 SER B O 1
ATOM 6245 N N . VAL B 1 388 ? 5.517 -3.031 76.312 1.00 64.32 405 VAL B N 1
ATOM 6246 C CA . VAL B 1 388 ? 6.914 -2.646 76.528 1.00 66.55 405 VAL B CA 1
ATOM 6247 C C . VAL B 1 388 ? 7.872 -3.643 75.864 1.00 69.26 405 VAL B C 1
ATOM 6248 O O . VAL B 1 388 ? 8.843 -3.237 75.212 1.00 66.55 405 VAL B O 1
ATOM 6252 N N . LEU B 1 389 ? 7.581 -4.938 76.016 1.00 69.32 406 LEU B N 1
ATOM 6253 C CA . LEU B 1 389 ? 8.381 -5.997 75.399 1.00 70.21 406 LEU B CA 1
ATOM 6254 C C . LEU B 1 389 ? 8.508 -5.805 73.886 1.00 69.51 406 LEU B C 1
ATOM 6255 O O . LEU B 1 389 ? 9.620 -5.675 73.364 1.00 74.15 406 LEU B O 1
ATOM 6260 N N . ILE B 1 390 ? 7.369 -5.778 73.196 1.00 62.25 407 ILE B N 1
ATOM 6261 C CA . ILE B 1 390 ? 7.330 -5.565 71.750 1.00 54.86 407 ILE B CA 1
ATOM 6262 C C . ILE B 1 390 ? 8.162 -4.345 71.329 1.00 55.95 407 ILE B C 1
ATOM 6263 O O . ILE B 1 390 ? 8.945 -4.425 70.382 1.00 53.78 407 ILE B O 1
ATOM 6268 N N . ALA B 1 391 ? 8.012 -3.239 72.057 1.00 56.88 408 ALA B N 1
ATOM 6269 C CA . ALA B 1 391 ? 8.697 -1.980 71.736 1.00 59.62 408 ALA B CA 1
ATOM 6270 C C . ALA B 1 391 ? 10.222 -2.064 71.859 1.00 60.80 408 ALA B C 1
ATOM 6271 O O . ALA B 1 391 ? 10.952 -1.439 71.082 1.00 61.74 408 ALA B O 1
ATOM 6273 N N . VAL B 1 392 ? 10.694 -2.824 72.843 1.00 58.29 409 VAL B N 1
ATOM 6274 C CA . VAL B 1 392 ? 12.125 -3.022 73.033 1.00 59.29 409 VAL B CA 1
ATOM 6275 C C . VAL B 1 392 ? 12.662 -3.936 71.930 1.00 60.74 409 VAL B C 1
ATOM 6276 O O . VAL B 1 392 ? 13.645 -3.614 71.254 1.00 59.92 409 VAL B O 1
ATOM 6280 N N . ALA B 1 393 ? 11.983 -5.062 71.740 1.00 59.30 410 ALA B N 1
ATOM 6281 C CA . ALA B 1 393 ? 12.342 -6.046 70.727 1.00 55.48 410 ALA B CA 1
ATOM 6282 C C . ALA B 1 393 ? 12.270 -5.506 69.295 1.00 56.65 410 ALA B C 1
ATOM 6283 O O . ALA B 1 393 ? 13.044 -5.920 68.436 1.00 53.48 410 ALA B O 1
ATOM 6285 N N . ALA B 1 394 ? 11.338 -4.591 69.040 1.00 62.90 411 ALA B N 1
ATOM 6286 C CA . ALA B 1 394 ? 11.213 -3.965 67.724 1.00 64.74 411 ALA B CA 1
ATOM 6287 C C . ALA B 1 394 ? 12.443 -3.117 67.400 1.00 65.47 411 ALA B C 1
ATOM 6288 O O . ALA B 1 394 ? 12.765 -2.897 66.236 1.00 67.41 411 ALA B O 1
ATOM 6290 N N . SER B 1 395 ? 13.124 -2.645 68.442 1.00 68.11 412 SER B N 1
ATOM 6291 C CA . SER B 1 395 ? 14.357 -1.879 68.290 1.00 70.70 412 SER B CA 1
ATOM 6292 C C . SER B 1 395 ? 15.593 -2.789 68.331 1.00 69.47 412 SER B C 1
ATOM 6293 O O . SER B 1 395 ? 16.726 -2.310 68.444 1.00 64.85 412 SER B O 1
ATOM 6296 N N . CYS B 1 396 ? 15.369 -4.098 68.232 1.00 67.19 413 CYS B N 1
ATOM 6297 C CA . CYS B 1 396 ? 16.462 -5.069 68.206 1.00 66.23 413 CYS B CA 1
ATOM 6298 C C . CYS B 1 396 ? 16.720 -5.608 66.803 1.00 72.13 413 CYS B C 1
ATOM 6299 O O . CYS B 1 396 ? 16.675 -6.824 66.571 1.00 75.27 413 CYS B O 1
ATOM 6302 N N . ALA B 1 397 ? 16.990 -4.692 65.875 1.00 74.50 414 ALA B N 1
ATOM 6303 C CA . ALA B 1 397 ? 17.352 -5.046 64.506 1.00 78.39 414 ALA B CA 1
ATOM 6304 C C . ALA B 1 397 ? 18.86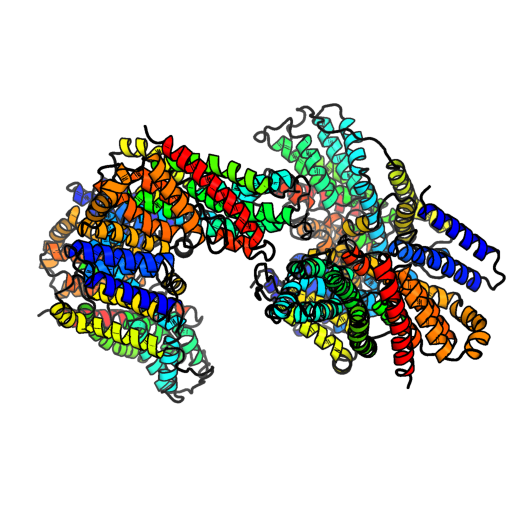8 -5.003 64.337 1.00 80.25 414 ALA B C 1
ATOM 6305 O O . ALA B 1 397 ? 19.480 -3.926 64.338 1.00 85.72 414 ALA B O 1
ATOM 6307 N N . PHE B 1 398 ? 19.465 -6.184 64.196 1.00 77.72 415 PHE B N 1
ATOM 6308 C CA . PHE B 1 398 ? 20.918 -6.322 64.194 1.00 75.70 415 PHE B CA 1
ATOM 6309 C C . PHE B 1 398 ? 21.476 -7.082 62.993 1.00 83.93 415 PHE B C 1
ATOM 6310 O O . PHE B 1 398 ? 22.674 -7.009 62.720 1.00 90.04 415 PHE B O 1
ATOM 6318 N N . MET B 1 399 ? 20.620 -7.817 62.285 1.00 90.24 416 MET B N 1
ATOM 6319 C CA . MET B 1 399 ? 21.068 -8.602 61.132 1.00 92.17 416 MET B CA 1
ATOM 6320 C C . MET B 1 399 ? 21.313 -7.728 59.897 1.00 95.68 416 MET B C 1
ATOM 6321 O O . MET B 1 399 ? 22.136 -6.822 59.952 1.00 101.38 416 MET B O 1
ATOM 6326 N N . LEU B 1 400 ? 20.610 -7.984 58.798 1.00 95.27 417 LEU B N 1
ATOM 6327 C CA . LEU B 1 400 ? 20.832 -7.243 57.546 1.00 98.57 417 LEU B CA 1
ATOM 6328 C C . LEU B 1 400 ? 20.704 -5.709 57.690 1.00 100.56 417 LEU B C 1
ATOM 6329 O O . LEU B 1 400 ? 20.186 -5.224 58.703 1.00 96.78 417 LEU B O 1
ATOM 6334 N N . PRO B 1 401 ? 21.191 -4.937 56.687 1.00 103.75 418 PRO B N 1
ATOM 6335 C CA . PRO B 1 401 ? 20.823 -3.520 56.680 1.00 105.93 418 PRO B CA 1
ATOM 6336 C C . PRO B 1 401 ? 19.349 -3.449 56.285 1.00 111.69 418 PRO B C 1
ATOM 6337 O O . PRO B 1 401 ? 18.673 -4.478 56.330 1.00 118.78 418 PRO B O 1
ATOM 6341 N N . VAL B 1 402 ? 18.847 -2.276 55.902 1.00 110.20 419 VAL B N 1
ATOM 6342 C CA . VAL B 1 402 ? 17.414 -2.107 55.580 1.00 109.79 419 VAL B CA 1
ATOM 6343 C C . VAL B 1 402 ? 16.506 -2.418 56.787 1.00 111.79 419 VAL B C 1
ATOM 6344 O O . VAL B 1 402 ? 15.321 -2.072 56.788 1.00 113.00 419 VAL B O 1
ATOM 6348 N N . ALA B 1 403 ? 17.077 -3.064 57.804 1.00 112.11 420 ALA B N 1
ATOM 6349 C CA . ALA B 1 403 ? 16.390 -3.336 59.064 1.00 111.85 420 ALA B CA 1
ATOM 6350 C C . ALA B 1 403 ? 16.144 -2.027 59.812 1.00 113.09 420 ALA B C 1
ATOM 6351 O O . ALA B 1 403 ? 15.028 -1.760 60.271 1.00 119.05 420 ALA B O 1
ATOM 6353 N N . THR B 1 404 ? 17.197 -1.225 59.932 1.00 107.80 421 THR B N 1
ATOM 6354 C CA . THR B 1 404 ? 17.117 0.124 60.470 1.00 104.59 421 THR B CA 1
ATOM 6355 C C . THR B 1 404 ? 18.018 0.995 59.584 1.00 101.25 421 THR B C 1
ATOM 6356 O O . THR B 1 404 ? 18.917 0.472 58.918 1.00 102.96 421 THR B O 1
ATOM 6360 N N . PRO B 1 405 ? 17.746 2.310 59.515 1.00 95.41 422 PRO B N 1
ATOM 6361 C CA . PRO B 1 405 ? 18.715 3.217 58.902 1.00 90.47 422 PRO B CA 1
ATOM 6362 C C . PRO B 1 405 ? 20.136 3.197 59.505 1.00 87.75 422 PRO B C 1
ATOM 6363 O O . PRO B 1 405 ? 21.091 3.259 58.738 1.00 96.26 422 PRO B O 1
ATOM 6367 N N . PRO B 1 406 ? 20.286 3.126 60.850 1.00 86.42 423 PRO B N 1
ATOM 6368 C CA . PRO B 1 406 ? 21.642 3.004 61.405 1.00 89.85 423 PRO B CA 1
ATOM 6369 C C . PRO B 1 406 ? 22.476 1.861 60.817 1.00 96.80 423 PRO B C 1
ATOM 6370 O O . PRO B 1 406 ? 23.675 2.038 60.593 1.00 102.21 423 PRO B O 1
ATOM 6374 N N . ASN B 1 407 ? 21.847 0.709 60.577 1.00 99.94 424 ASN B N 1
ATOM 6375 C CA . ASN B 1 407 ? 22.512 -0.430 59.940 1.00 99.36 424 ASN B CA 1
ATOM 6376 C C . ASN B 1 407 ? 22.967 -0.109 58.518 1.00 98.75 424 ASN B C 1
ATOM 6377 O O . ASN B 1 407 ? 24.114 -0.369 58.159 1.00 102.42 424 ASN B O 1
ATOM 6382 N N . ALA B 1 408 ? 22.067 0.472 57.726 1.00 96.03 425 ALA B N 1
ATOM 6383 C CA . ALA B 1 408 ? 22.352 0.830 56.334 1.00 92.31 425 ALA B CA 1
ATOM 6384 C C . ALA B 1 408 ? 23.263 2.060 56.165 1.00 90.95 425 ALA B C 1
ATOM 6385 O O . ALA B 1 408 ? 23.752 2.323 55.065 1.00 92.04 425 ALA B O 1
ATOM 6387 N N . ILE B 1 409 ? 23.487 2.806 57.246 1.00 92.12 426 ILE B N 1
ATOM 6388 C CA . ILE B 1 409 ? 24.366 3.983 57.214 1.00 92.73 426 ILE B CA 1
ATOM 6389 C C . ILE B 1 409 ? 25.844 3.589 57.301 1.00 94.86 426 ILE B C 1
ATOM 6390 O O . ILE B 1 409 ? 26.662 4.073 56.518 1.00 92.32 426 ILE B O 1
ATOM 6395 N N . VAL B 1 410 ? 26.179 2.707 58.242 1.00 103.87 427 VAL B N 1
ATOM 6396 C CA . VAL B 1 410 ? 27.553 2.202 58.371 1.00 113.76 427 VAL B CA 1
ATOM 6397 C C . VAL B 1 410 ? 27.868 1.149 57.303 1.00 120.91 427 VAL B C 1
ATOM 6398 O O . VAL B 1 410 ? 29.031 0.804 57.083 1.00 124.36 427 VAL B O 1
ATOM 6402 N N . PHE B 1 411 ? 26.824 0.644 56.647 1.00 126.90 428 PHE B N 1
ATOM 6403 C CA . PHE B 1 411 ? 26.967 -0.360 55.594 1.00 127.74 428 PHE B CA 1
ATOM 6404 C C . PHE B 1 411 ? 27.386 0.263 54.265 1.00 136.46 428 PHE B C 1
ATOM 6405 O O . PHE B 1 411 ? 28.206 -0.308 53.544 1.00 142.12 428 PHE B O 1
ATOM 6413 N N . ALA B 1 412 ? 26.820 1.428 53.949 1.00 142.53 429 ALA B N 1
ATOM 6414 C CA . ALA B 1 412 ? 27.158 2.157 52.724 1.00 141.91 429 ALA B CA 1
ATOM 6415 C C . ALA B 1 412 ? 28.616 2.627 52.724 1.00 141.90 429 ALA B C 1
ATOM 6416 O O . ALA B 1 412 ? 29.111 3.145 51.721 1.00 142.58 429 ALA B O 1
ATOM 6418 N N . SER B 1 413 ? 29.293 2.429 53.855 1.00 140.95 430 SER B N 1
ATOM 6419 C CA . SER B 1 413 ? 30.730 2.667 53.988 1.00 138.26 430 SER B CA 1
ATOM 6420 C C . SER B 1 413 ? 31.545 1.653 53.164 1.00 136.87 430 SER B C 1
ATOM 6421 O O . SER B 1 413 ? 32.679 1.313 53.515 1.00 134.24 430 SER B O 1
ATOM 6424 N N . GLY B 1 414 ? 30.933 1.180 52.076 1.00 134.75 431 GLY B N 1
ATOM 6425 C CA . GLY B 1 414 ? 31.540 0.292 51.078 1.00 133.10 431 GLY B CA 1
ATOM 6426 C C . GLY B 1 414 ? 32.572 -0.724 51.526 1.00 132.25 431 GLY B C 1
ATOM 6427 O O . GLY B 1 414 ? 33.531 -0.994 50.804 1.00 132.06 431 GLY B O 1
ATOM 6428 N N . HIS B 1 415 ? 32.374 -1.303 52.705 1.00 134.20 432 HIS B N 1
ATOM 6429 C CA . HIS B 1 415 ? 33.371 -2.199 53.273 1.00 142.99 432 HIS B CA 1
ATOM 6430 C C . HIS B 1 415 ? 32.790 -3.450 53.938 1.00 144.24 432 HIS B C 1
ATOM 6431 O O . HIS B 1 415 ? 33.234 -4.564 53.659 1.00 149.64 432 HIS B O 1
ATOM 6438 N N . ILE B 1 416 ? 31.810 -3.255 54.816 1.00 142.06 433 ILE B N 1
ATOM 6439 C CA . ILE B 1 416 ? 31.249 -4.342 55.617 1.00 136.03 433 ILE B CA 1
ATOM 6440 C C . ILE B 1 416 ? 30.410 -5.291 54.754 1.00 131.89 433 ILE B C 1
ATOM 6441 O O . ILE B 1 416 ? 29.536 -4.855 54.003 1.00 139.62 433 ILE B O 1
ATOM 6446 N N . LYS B 1 417 ? 30.702 -6.586 54.852 1.00 123.25 434 LYS B N 1
ATOM 6447 C CA . LYS B 1 417 ? 30.041 -7.590 54.019 1.00 121.43 434 LYS B CA 1
ATOM 6448 C C . LYS B 1 417 ? 28.654 -7.977 54.517 1.00 120.92 434 LYS B C 1
ATOM 6449 O O . LYS B 1 417 ? 28.399 -8.009 55.724 1.00 117.83 434 LYS B O 1
ATOM 6455 N N . GLN B 1 418 ? 27.771 -8.275 53.564 1.00 121.22 435 GLN B N 1
ATOM 6456 C CA . GLN B 1 418 ? 26.429 -8.790 53.831 1.00 120.17 435 GLN B CA 1
ATOM 6457 C C . GLN B 1 418 ? 26.462 -9.964 54.814 1.00 120.81 435 GLN B C 1
ATOM 6458 O O . GLN B 1 418 ? 25.723 -9.975 55.800 1.00 120.18 435 GLN B O 1
ATOM 6464 N N . SER B 1 419 ? 27.335 -10.930 54.532 1.00 122.94 436 SER B N 1
ATOM 6465 C CA . SER B 1 419 ? 27.485 -12.150 55.329 1.00 125.90 436 SER B CA 1
ATOM 6466 C C . SER B 1 419 ? 27.929 -11.878 56.761 1.00 123.06 436 SER B C 1
ATOM 6467 O O . SER B 1 419 ? 27.478 -12.549 57.692 1.00 124.84 436 SER B O 1
ATOM 6470 N N . GLU B 1 420 ? 28.819 -10.901 56.923 1.00 118.36 437 GLU B N 1
ATOM 6471 C CA . GLU B 1 420 ? 29.387 -10.554 58.224 1.00 112.26 437 GLU B CA 1
ATOM 6472 C C . GLU B 1 420 ? 28.317 -10.087 59.212 1.00 112.30 437 GLU B C 1
ATOM 6473 O O . GLU B 1 420 ? 28.205 -10.635 60.308 1.00 110.30 437 GLU B O 1
ATOM 6479 N N . MET B 1 421 ? 27.525 -9.094 58.806 1.00 112.01 438 MET B N 1
ATOM 6480 C CA . MET B 1 421 ? 26.471 -8.518 59.647 1.00 105.18 438 MET B CA 1
ATOM 6481 C C . MET B 1 421 ? 25.386 -9.538 59.995 1.00 105.99 438 MET B C 1
ATOM 6482 O O . MET B 1 421 ? 24.928 -9.601 61.141 1.00 104.23 438 MET B O 1
ATOM 6487 N N . MET B 1 422 ? 25.004 -10.341 59.003 1.00 107.48 439 MET B N 1
ATOM 6488 C CA . MET B 1 422 ? 23.952 -11.353 59.143 1.00 107.34 439 MET B CA 1
ATOM 6489 C C . MET B 1 422 ? 24.187 -12.405 60.228 1.00 103.50 439 MET B C 1
ATOM 6490 O O . MET B 1 422 ? 23.244 -13.074 60.646 1.00 103.68 439 MET B O 1
ATOM 6495 N N . ARG B 1 423 ? 25.429 -12.559 60.678 1.00 103.30 440 ARG B N 1
ATOM 6496 C CA . ARG B 1 423 ? 25.734 -13.579 61.684 1.00 105.07 440 ARG B CA 1
ATOM 6497 C C . ARG B 1 423 ? 26.125 -13.034 63.058 1.00 103.35 440 ARG B C 1
ATOM 6498 O O . ARG B 1 423 ? 26.041 -13.752 64.055 1.00 104.72 440 ARG B O 1
ATOM 6506 N N . VAL B 1 424 ? 26.550 -11.773 63.113 1.00 100.26 441 VAL B N 1
ATOM 6507 C CA . VAL B 1 424 ? 26.734 -11.105 64.402 1.00 100.28 441 VAL B CA 1
ATOM 6508 C C . VAL B 1 424 ? 25.352 -10.769 64.949 1.00 100.84 441 VAL B C 1
ATOM 6509 O O . VAL B 1 424 ? 25.097 -10.893 66.150 1.00 101.21 441 VAL B O 1
ATOM 6513 N N . GLY B 1 425 ? 24.469 -10.349 64.044 1.00 95.85 442 GLY B N 1
ATOM 6514 C CA . GLY B 1 425 ? 23.087 -10.029 64.371 1.00 93.65 442 GLY B CA 1
ATOM 6515 C C . GLY B 1 425 ? 22.276 -11.240 64.783 1.00 90.80 442 GLY B C 1
ATOM 6516 O O . GLY B 1 425 ? 21.415 -11.144 65.654 1.00 91.82 442 GLY B O 1
ATOM 6517 N N . LEU B 1 426 ? 22.556 -12.380 64.156 1.00 89.51 443 LEU B N 1
ATOM 6518 C CA . LEU B 1 426 ? 21.867 -13.632 64.463 1.00 89.72 443 LEU B CA 1
ATOM 6519 C C . LEU B 1 426 ? 22.197 -14.130 65.869 1.00 90.58 443 LEU B C 1
ATOM 6520 O O . LEU B 1 426 ? 21.347 -14.725 66.535 1.00 90.42 443 LEU B O 1
ATOM 6525 N N . TYR B 1 427 ? 23.428 -13.887 66.314 1.00 88.04 444 TYR B N 1
ATOM 6526 C CA . TYR B 1 427 ? 23.807 -14.176 67.693 1.00 85.70 444 TYR B CA 1
ATOM 6527 C C . TYR B 1 427 ? 23.182 -13.166 68.643 1.00 82.02 444 TYR B C 1
ATOM 6528 O O . TYR B 1 427 ? 22.573 -13.542 69.648 1.00 79.09 444 TYR B O 1
ATOM 6537 N N . LEU B 1 428 ? 23.319 -11.887 68.297 1.00 78.89 445 LEU B N 1
ATOM 6538 C CA . LEU B 1 428 ? 22.808 -10.791 69.118 1.00 74.52 445 LEU B CA 1
ATOM 6539 C C . LEU B 1 428 ? 21.283 -10.812 69.267 1.00 74.33 445 LEU B C 1
ATOM 6540 O O . LEU B 1 428 ? 20.762 -10.426 70.312 1.00 72.40 445 LEU B O 1
ATOM 6545 N N . ASN B 1 429 ? 20.582 -11.272 68.230 1.00 76.49 446 ASN B N 1
ATOM 6546 C CA . ASN B 1 429 ? 19.134 -11.480 68.297 1.00 77.13 446 ASN B CA 1
ATOM 6547 C C . ASN B 1 429 ? 18.761 -12.441 69.417 1.00 75.98 446 ASN B C 1
ATOM 6548 O O . ASN B 1 429 ? 18.042 -12.076 70.349 1.00 79.46 446 ASN B O 1
ATOM 6553 N N . ILE B 1 430 ? 19.276 -13.662 69.314 1.00 73.15 447 ILE B N 1
ATOM 6554 C CA . ILE B 1 430 ? 19.101 -14.698 70.328 1.00 72.35 447 ILE B CA 1
ATOM 6555 C C . ILE B 1 430 ? 19.573 -14.215 71.707 1.00 75.06 447 ILE B C 1
ATOM 6556 O O . ILE B 1 430 ? 18.879 -14.414 72.710 1.00 76.58 447 ILE B O 1
ATOM 6561 N N . ALA B 1 431 ? 20.736 -13.561 71.739 1.00 74.49 448 ALA B N 1
ATOM 6562 C CA . ALA B 1 431 ? 21.272 -12.958 72.959 1.00 73.50 448 ALA B CA 1
ATOM 6563 C C . ALA B 1 431 ? 20.246 -12.061 73.648 1.00 76.67 448 ALA B C 1
ATOM 6564 O O . ALA B 1 431 ? 20.127 -12.068 74.876 1.00 78.66 448 ALA B O 1
ATOM 6566 N N . CYS B 1 432 ? 19.506 -11.300 72.845 1.00 78.57 449 CYS B N 1
ATOM 6567 C CA . CYS B 1 432 ? 18.474 -10.408 73.355 1.00 77.24 449 CYS B CA 1
ATOM 6568 C C . CYS B 1 432 ? 17.224 -11.169 73.763 1.00 74.09 449 CYS B C 1
ATOM 6569 O O . CYS B 1 432 ? 16.737 -10.973 74.874 1.00 77.00 449 CYS B O 1
ATOM 6572 N N . ILE B 1 433 ? 16.721 -12.043 72.885 1.00 69.71 450 ILE B N 1
ATOM 6573 C CA . ILE B 1 433 ? 15.580 -12.912 73.223 1.00 62.92 450 ILE B CA 1
ATOM 6574 C C . ILE B 1 433 ? 15.807 -13.526 74.604 1.00 63.80 450 ILE B C 1
ATOM 6575 O O . ILE B 1 433 ? 14.867 -13.686 75.382 1.00 63.79 450 ILE B O 1
ATOM 6580 N N . GLY B 1 434 ? 17.065 -13.849 74.900 1.00 64.94 451 GLY B N 1
ATOM 6581 C CA . GLY B 1 434 ? 17.461 -14.279 76.235 1.00 71.01 451 GLY B CA 1
ATOM 6582 C C . GLY B 1 434 ? 17.260 -13.156 77.232 1.00 72.16 451 GLY B C 1
ATOM 6583 O O . GLY B 1 434 ? 16.359 -13.216 78.072 1.00 72.81 451 GLY B O 1
ATOM 6584 N N . LEU B 1 435 ? 18.086 -12.119 77.108 1.00 71.14 452 LEU B N 1
ATOM 6585 C CA . LEU B 1 435 ? 18.059 -10.959 77.999 1.00 70.29 452 LEU B CA 1
ATOM 6586 C C . LEU B 1 435 ? 16.658 -10.381 78.244 1.00 70.84 452 LEU B C 1
ATOM 6587 O O . LEU B 1 435 ? 16.313 -10.061 79.379 1.00 71.08 452 LEU B O 1
ATOM 6592 N N . LEU B 1 436 ? 15.865 -10.249 77.183 1.00 70.25 453 LEU B N 1
ATOM 6593 C CA . LEU B 1 436 ? 14.507 -9.714 77.287 1.00 66.16 453 LEU B CA 1
ATOM 6594 C C . LEU B 1 436 ? 13.577 -10.652 78.043 1.00 68.03 453 LEU B C 1
ATOM 6595 O O . LEU B 1 436 ? 13.001 -10.249 79.048 1.00 69.58 453 LEU B O 1
ATOM 6600 N N . THR B 1 437 ? 13.435 -11.893 77.567 1.00 67.51 454 THR B N 1
ATOM 6601 C CA . THR B 1 437 ? 12.594 -12.892 78.241 1.00 68.59 454 THR B CA 1
ATOM 6602 C C . THR B 1 437 ? 13.045 -13.059 79.693 1.00 68.98 454 THR B C 1
ATOM 6603 O O . THR B 1 437 ? 12.215 -13.235 80.588 1.00 71.06 454 THR B O 1
ATOM 6607 N N . ALA B 1 438 ? 14.361 -12.980 79.910 1.00 67.91 455 ALA B N 1
ATOM 6608 C CA . ALA B 1 438 ? 14.946 -12.933 81.251 1.00 64.64 455 ALA B CA 1
ATOM 6609 C C . ALA B 1 438 ? 14.387 -11.765 82.063 1.00 66.62 455 ALA B C 1
ATOM 6610 O O . ALA B 1 438 ? 13.678 -11.982 83.046 1.00 65.14 455 ALA B O 1
ATOM 6612 N N . ILE B 1 439 ? 14.692 -10.538 81.633 1.00 73.14 456 ILE B N 1
ATOM 6613 C CA . ILE B 1 439 ? 14.225 -9.310 82.306 1.00 77.14 456 ILE B CA 1
ATOM 6614 C C . ILE B 1 439 ? 12.693 -9.232 82.407 1.00 77.89 456 ILE B C 1
ATOM 6615 O O . ILE B 1 439 ? 12.158 -8.839 83.445 1.00 73.94 456 ILE B O 1
ATOM 6620 N N . ALA B 1 440 ? 12.001 -9.623 81.336 1.00 79.97 457 ALA B N 1
ATOM 6621 C CA . ALA B 1 440 ? 10.538 -9.601 81.292 1.00 85.52 457 ALA B CA 1
ATOM 6622 C C . ALA B 1 440 ? 9.903 -10.536 82.318 1.00 92.92 457 ALA B C 1
ATOM 6623 O O . ALA B 1 440 ? 8.754 -10.332 82.718 1.00 98.85 457 ALA B O 1
ATOM 6625 N N . MET B 1 441 ? 10.650 -11.555 82.737 1.00 94.13 458 MET B N 1
ATOM 6626 C CA . MET B 1 441 ? 10.196 -12.450 83.794 1.00 98.24 458 MET B CA 1
ATOM 6627 C C . MET B 1 441 ? 10.404 -11.816 85.170 1.00 100.33 458 MET B C 1
ATOM 6628 O O . MET B 1 441 ? 9.550 -11.938 86.051 1.00 96.39 458 MET B O 1
ATOM 6633 N N . LEU B 1 442 ? 11.536 -11.130 85.333 1.00 104.52 459 LEU B N 1
ATOM 6634 C CA . LEU B 1 442 ? 11.900 -10.472 86.593 1.00 107.95 459 LEU B CA 1
ATOM 6635 C C . LEU B 1 442 ? 10.980 -9.301 86.941 1.00 116.95 459 LEU B C 1
ATOM 6636 O O . LEU B 1 442 ? 10.588 -9.146 88.097 1.00 123.59 459 LEU B O 1
ATOM 6641 N N . PHE B 1 443 ? 10.646 -8.479 85.945 1.00 126.27 460 PHE B N 1
ATOM 6642 C CA . PHE B 1 443 ? 9.651 -7.415 86.110 1.00 131.73 460 PHE B CA 1
ATOM 6643 C C . PHE B 1 443 ? 8.235 -7.998 86.026 1.00 133.50 460 PHE B C 1
ATOM 6644 O O . PHE B 1 443 ? 7.531 -7.811 85.031 1.00 127.54 460 PHE B O 1
ATOM 6652 N N . TRP B 1 444 ? 7.832 -8.718 87.072 1.00 146.27 461 TRP B N 1
ATOM 6653 C CA . TRP B 1 444 ? 6.500 -9.320 87.143 1.00 163.32 461 TRP B CA 1
ATOM 6654 C C . TRP B 1 444 ? 5.817 -8.964 88.468 1.00 179.05 461 TRP B C 1
ATOM 6655 O O . TRP B 1 444 ? 4.765 -8.315 88.473 1.00 187.18 461 TRP B O 1
ATOM 6666 N N . GLN B 1 445 ? 6.421 -9.390 89.580 1.00 184.07 462 GLN B N 1
ATOM 6667 C CA . GLN B 1 445 ? 5.944 -9.056 90.927 1.00 180.04 462 GLN B CA 1
ATOM 6668 C C . GLN B 1 445 ? 7.058 -8.455 91.780 1.00 177.16 462 GLN B C 1
ATOM 6669 O O . GLN B 1 445 ? 6.808 -7.612 92.643 1.00 175.82 462 GLN B O 1
ATOM 6675 N N . LEU C 1 1 ? 28.297 20.691 41.070 1.00 102.01 18 LEU C N 1
ATOM 6676 C CA . LEU C 1 1 ? 26.901 20.330 41.456 1.00 110.31 18 LEU C CA 1
ATOM 6677 C C . LEU C 1 1 ? 25.970 20.156 40.244 1.00 117.07 18 LEU C C 1
ATOM 6678 O O . LEU C 1 1 ? 25.095 19.285 40.252 1.00 121.66 18 LEU C O 1
ATOM 6683 N N . HIS C 1 2 ? 26.162 20.980 39.213 1.00 119.94 19 HIS C N 1
ATOM 6684 C CA . HIS C 1 2 ? 25.355 20.915 37.986 1.00 119.52 19 HIS C CA 1
ATOM 6685 C C . HIS C 1 2 ? 25.875 19.848 37.011 1.00 115.20 19 HIS C C 1
ATOM 6686 O O . HIS C 1 2 ? 27.055 19.486 37.054 1.00 115.62 19 HIS C O 1
ATOM 6693 N N . ARG C 1 3 ? 24.989 19.346 36.146 1.00 106.91 20 ARG C N 1
ATOM 6694 C CA . ARG C 1 3 ? 25.341 18.339 35.136 1.00 98.66 20 ARG C CA 1
ATOM 6695 C C . ARG C 1 3 ? 26.604 18.736 34.374 1.00 93.89 20 ARG C C 1
ATOM 6696 O O . ARG C 1 3 ? 27.577 17.976 34.313 1.00 92.80 20 ARG C O 1
ATOM 6704 N N . ASN C 1 4 ? 26.572 19.943 33.817 1.00 84.80 21 ASN C N 1
ATOM 6705 C CA . ASN C 1 4 ? 27.607 20.427 32.921 1.00 78.41 21 ASN C CA 1
ATOM 6706 C C . ASN C 1 4 ? 28.943 20.663 33.612 1.00 77.75 21 ASN C C 1
ATOM 6707 O O . ASN C 1 4 ? 29.999 20.417 33.025 1.00 84.62 21 ASN C O 1
ATOM 6712 N N . SER C 1 5 ? 28.894 21.123 34.860 1.00 72.46 22 SER C N 1
ATOM 6713 C CA . SER C 1 5 ? 30.103 21.284 35.669 1.00 74.67 22 SER C CA 1
ATOM 6714 C C . SER C 1 5 ? 30.848 19.959 35.849 1.00 76.50 22 SER C C 1
ATOM 6715 O O . SER C 1 5 ? 32.079 19.934 35.959 1.00 77.89 22 SER C O 1
ATOM 6718 N N . LEU C 1 6 ? 30.093 18.863 35.872 1.00 73.57 23 LEU C N 1
ATOM 6719 C CA . LEU C 1 6 ? 30.666 17.531 35.998 1.00 69.29 23 LEU C CA 1
ATOM 6720 C C . LEU C 1 6 ? 31.273 17.076 34.682 1.00 65.97 23 LEU C C 1
ATOM 6721 O O . LEU C 1 6 ? 32.424 16.637 34.653 1.00 66.52 23 LEU C O 1
ATOM 6726 N N . ILE C 1 7 ? 30.498 17.189 33.600 1.00 58.93 24 ILE C N 1
ATOM 6727 C CA . ILE C 1 7 ? 30.977 16.864 32.253 1.00 53.99 24 ILE C CA 1
ATOM 6728 C C . ILE C 1 7 ? 32.331 17.526 32.011 1.00 50.15 24 ILE C C 1
ATOM 6729 O O . ILE C 1 7 ? 33.253 16.896 31.493 1.00 51.35 24 ILE C O 1
ATOM 6734 N N . VAL C 1 8 ? 32.439 18.791 32.410 1.00 47.95 25 VAL C N 1
ATOM 6735 C CA . VAL C 1 8 ? 33.688 19.544 32.325 1.00 47.41 25 VAL C CA 1
ATOM 6736 C C . VAL C 1 8 ? 34.805 18.880 33.135 1.00 50.62 25 VAL C C 1
ATOM 6737 O O . VAL C 1 8 ? 35.900 18.652 32.614 1.00 49.57 25 VAL C O 1
ATOM 6741 N N . LEU C 1 9 ? 34.517 18.557 34.396 1.00 53.16 26 LEU C N 1
ATOM 6742 C CA . LEU C 1 9 ? 35.503 17.935 35.281 1.00 55.00 26 LEU C CA 1
ATOM 6743 C C . LEU C 1 9 ? 35.901 16.531 34.826 1.00 58.81 26 LEU C C 1
ATOM 6744 O O . LEU C 1 9 ? 37.066 16.141 34.939 1.00 60.69 26 LEU C O 1
ATOM 6749 N N . ALA C 1 10 ? 34.923 15.783 34.313 1.00 60.62 27 ALA C N 1
ATOM 6750 C CA . ALA C 1 10 ? 35.161 14.469 33.721 1.00 59.91 27 ALA C CA 1
ATOM 6751 C C . ALA C 1 10 ? 36.005 14.604 32.458 1.00 61.04 27 ALA C C 1
ATOM 6752 O O . ALA C 1 10 ? 36.796 13.719 32.132 1.00 60.82 27 ALA C O 1
ATOM 6754 N N . ASP C 1 11 ? 35.827 15.718 31.753 1.00 61.26 28 ASP C N 1
ATOM 6755 C CA . ASP C 1 11 ? 36.586 15.977 30.544 1.00 59.35 28 ASP C CA 1
ATOM 6756 C C . ASP C 1 11 ? 38.008 16.385 30.897 1.00 54.18 28 ASP C C 1
ATOM 6757 O O . ASP C 1 11 ? 38.962 15.942 30.256 1.00 52.55 28 ASP C O 1
ATOM 6762 N N . VAL C 1 12 ? 38.141 17.222 31.924 1.00 51.49 29 VAL C N 1
ATOM 6763 C CA . VAL C 1 12 ? 39.450 17.588 32.471 1.00 52.50 29 VAL C CA 1
ATOM 6764 C C . VAL C 1 12 ? 40.181 16.338 32.966 1.00 57.23 29 VAL C C 1
ATOM 6765 O O . VAL C 1 12 ? 41.392 16.192 32.760 1.00 57.31 29 VAL C O 1
ATOM 6769 N N . ALA C 1 13 ? 39.433 15.437 33.604 1.00 57.96 30 ALA C N 1
ATOM 6770 C CA . ALA C 1 13 ? 39.955 14.130 33.983 1.00 56.46 30 ALA C CA 1
ATOM 6771 C C . ALA C 1 13 ? 40.422 13.364 32.742 1.00 58.11 30 ALA C C 1
ATOM 6772 O O . ALA C 1 13 ? 41.585 12.968 32.664 1.00 60.32 30 ALA C O 1
ATOM 6774 N N . LEU C 1 14 ? 39.520 13.193 31.771 1.00 59.46 31 LEU C N 1
ATOM 6775 C CA . LEU C 1 14 ? 39.804 12.481 30.514 1.00 56.03 31 LEU C CA 1
ATOM 6776 C C . LEU C 1 14 ? 41.054 12.995 29.810 1.00 56.56 31 LEU C C 1
ATOM 6777 O O . LEU C 1 14 ? 41.870 12.205 29.332 1.00 58.10 31 LEU C O 1
ATOM 6782 N N . PHE C 1 15 ? 41.181 14.319 29.734 1.00 57.10 32 PHE C N 1
ATOM 6783 C CA . PHE C 1 15 ? 42.362 14.952 29.158 1.00 60.02 32 PHE C CA 1
ATOM 6784 C C . PHE C 1 15 ? 43.603 14.513 29.916 1.00 60.49 32 PHE C C 1
ATOM 6785 O O . PHE C 1 15 ? 44.501 13.900 29.338 1.00 64.06 32 PHE C O 1
ATOM 6793 N N . LEU C 1 16 ? 43.635 14.830 31.209 1.00 57.96 33 LEU C N 1
ATOM 6794 C CA . LEU C 1 16 ? 44.728 14.441 32.094 1.00 56.89 33 LEU C CA 1
ATOM 6795 C C . LEU C 1 16 ? 45.097 12.975 31.929 1.00 58.53 33 LEU C C 1
ATOM 6796 O O . LEU C 1 16 ? 46.279 12.632 31.870 1.00 58.51 33 LEU C O 1
ATOM 6801 N N . ALA C 1 17 ? 44.072 12.124 31.849 1.00 61.15 34 ALA C N 1
ATOM 6802 C CA . ALA C 1 17 ? 44.242 10.685 31.645 1.00 62.86 34 ALA C CA 1
ATOM 6803 C C . ALA C 1 17 ? 44.957 10.389 30.331 1.00 61.83 34 ALA C C 1
ATOM 6804 O O . ALA C 1 17 ? 46.049 9.821 30.338 1.00 62.79 34 ALA C O 1
ATOM 6806 N N . LEU C 1 18 ? 44.341 10.790 29.217 1.00 58.98 35 LEU C N 1
ATOM 6807 C CA . LEU C 1 18 ? 44.916 10.622 27.881 1.00 54.94 35 LEU C CA 1
ATOM 6808 C C . LEU C 1 18 ? 46.325 11.194 27.785 1.00 57.30 35 LEU C C 1
ATOM 6809 O O . LEU C 1 18 ? 47.215 10.580 27.201 1.00 56.65 35 LEU C O 1
ATOM 6814 N N . TYR C 1 19 ? 46.514 12.369 28.373 1.00 61.79 36 TYR C N 1
ATOM 6815 C CA . TYR C 1 19 ? 47.795 13.055 28.357 1.00 69.76 36 TYR C CA 1
ATOM 6816 C C . TYR C 1 19 ? 48.917 12.208 28.953 1.00 78.63 36 TYR C C 1
ATOM 6817 O O . TYR C 1 19 ? 49.979 12.072 28.345 1.00 83.54 36 TYR C O 1
ATOM 6826 N N . HIS C 1 20 ? 48.676 11.633 30.130 1.00 89.35 37 HIS C N 1
ATOM 6827 C CA . HIS C 1 20 ? 49.700 10.872 30.850 1.00 96.35 37 HIS C CA 1
ATOM 6828 C C . HIS C 1 20 ? 49.865 9.433 30.375 1.00 93.60 37 HIS C C 1
ATOM 6829 O O . HIS C 1 20 ? 50.933 8.848 30.543 1.00 96.41 37 HIS C O 1
ATOM 6836 N N . PHE C 1 21 ? 48.817 8.871 29.778 1.00 89.82 38 PHE C N 1
ATOM 6837 C CA . PHE C 1 21 ? 48.764 7.429 29.522 1.00 85.80 38 PHE C CA 1
ATOM 6838 C C . PHE C 1 21 ? 48.995 6.997 28.071 1.00 81.37 38 PHE C C 1
ATOM 6839 O O . PHE C 1 21 ? 49.390 5.855 27.832 1.00 89.41 38 PHE C O 1
ATOM 6847 N N . LEU C 1 22 ? 48.756 7.890 27.111 1.00 72.03 39 LEU C N 1
ATOM 6848 C CA . LEU C 1 22 ? 48.996 7.563 25.702 1.00 65.60 39 LEU C CA 1
ATOM 6849 C C . LEU C 1 22 ? 50.486 7.386 25.424 1.00 68.43 39 LEU C C 1
ATOM 6850 O O . LEU C 1 22 ? 51.308 8.173 25.905 1.00 68.72 39 LEU C O 1
ATOM 6855 N N . PRO C 1 23 ? 50.839 6.343 24.648 1.00 69.10 40 PRO C N 1
ATOM 6856 C CA . PRO C 1 23 ? 52.226 5.942 24.466 1.00 65.46 40 PRO C CA 1
ATOM 6857 C C . PRO C 1 23 ? 52.833 6.409 23.142 1.00 61.83 40 PRO C C 1
ATOM 6858 O O . PRO C 1 23 ? 53.381 5.597 22.397 1.00 67.02 40 PRO C O 1
ATOM 6862 N N . PHE C 1 24 ? 52.738 7.702 22.851 1.00 59.11 41 PHE C N 1
ATOM 6863 C CA . PHE C 1 24 ? 53.246 8.224 21.585 1.00 64.22 41 PHE C CA 1
ATOM 6864 C C . PHE C 1 24 ? 54.226 9.367 21.773 1.00 75.72 41 PHE C C 1
ATOM 6865 O O . PHE C 1 24 ? 54.428 9.855 22.887 1.00 84.39 41 PHE C O 1
ATOM 6873 N N . GLU C 1 25 ? 54.838 9.775 20.664 1.00 86.40 42 GLU C N 1
ATOM 6874 C CA . GLU C 1 25 ? 55.635 10.990 20.594 1.00 93.93 42 GLU C CA 1
ATOM 6875 C C . GLU C 1 25 ? 54.811 12.141 21.185 1.00 95.49 42 GLU C C 1
ATOM 6876 O O . GLU C 1 25 ? 53.606 12.247 20.933 1.00 95.05 42 GLU C O 1
ATOM 6882 N N . HIS C 1 26 ? 55.468 12.981 21.981 1.00 96.06 43 HIS C N 1
ATOM 6883 C CA . HIS C 1 26 ? 54.801 13.983 22.821 1.00 93.47 43 HIS C CA 1
ATOM 6884 C C . HIS C 1 26 ? 53.733 14.836 22.129 1.00 87.76 43 HIS C C 1
ATOM 6885 O O . HIS C 1 26 ? 52.645 15.028 22.678 1.00 84.35 43 HIS C O 1
ATOM 6892 N N . ASN C 1 27 ? 54.051 15.346 20.939 1.00 82.88 44 ASN C N 1
ATOM 6893 C CA . ASN C 1 27 ? 53.142 16.218 20.187 1.00 78.37 44 ASN C CA 1
ATOM 6894 C C . ASN C 1 27 ? 51.820 15.564 19.826 1.00 70.06 44 ASN C C 1
ATOM 6895 O O . ASN C 1 27 ? 50.767 16.187 19.936 1.00 69.61 44 ASN C O 1
ATOM 6900 N N . VAL C 1 28 ? 51.887 14.309 19.399 1.00 65.91 45 VAL C N 1
ATOM 6901 C CA . VAL C 1 28 ? 50.699 13.546 19.047 1.00 65.26 45 VAL C CA 1
ATOM 6902 C C . VAL C 1 28 ? 49.806 13.348 20.273 1.00 68.61 45 VAL C C 1
ATOM 6903 O O . VAL C 1 28 ? 48.586 13.487 20.176 1.00 66.95 45 VAL C O 1
ATOM 6907 N N . VAL C 1 29 ? 50.426 13.044 21.416 1.00 72.74 46 VAL C N 1
ATOM 6908 C CA . VAL C 1 29 ? 49.724 12.903 22.700 1.00 69.81 46 VAL C CA 1
ATOM 6909 C C . VAL C 1 29 ? 48.942 14.170 23.024 1.00 68.79 46 VAL C C 1
ATOM 6910 O O . VAL C 1 29 ? 47.741 14.118 23.299 1.00 71.01 46 VAL C O 1
ATOM 6914 N N . LEU C 1 30 ? 49.645 15.300 22.984 1.00 67.48 47 LEU C N 1
ATOM 6915 C CA . LEU C 1 30 ? 49.066 16.611 23.244 1.00 62.07 47 LEU C CA 1
ATOM 6916 C C . LEU C 1 30 ? 47.934 16.925 22.267 1.00 55.80 47 LEU C C 1
ATOM 6917 O O . LEU C 1 30 ? 46.869 17.391 22.672 1.00 50.02 47 LEU C O 1
ATOM 6922 N N . GLY C 1 31 ? 48.179 16.655 20.987 1.00 53.03 48 GLY C N 1
ATOM 6923 C CA . GLY C 1 31 ? 47.195 16.882 19.935 1.00 54.71 48 GLY C CA 1
ATOM 6924 C C . GLY C 1 31 ? 45.953 16.022 20.078 1.00 55.10 48 GLY C C 1
ATOM 6925 O O . GLY C 1 31 ? 44.831 16.504 19.889 1.00 50.97 48 GLY C O 1
ATOM 6926 N N . ILE C 1 32 ? 46.160 14.747 20.409 1.00 55.96 49 ILE C N 1
ATOM 6927 C CA . ILE C 1 32 ? 45.062 13.811 20.640 1.00 56.53 49 ILE C CA 1
ATOM 6928 C C . ILE C 1 32 ? 44.261 14.218 21.874 1.00 59.67 49 ILE C C 1
ATOM 6929 O O . ILE C 1 32 ? 43.032 14.314 21.819 1.00 62.02 49 ILE C O 1
ATOM 6934 N N . SER C 1 33 ? 44.969 14.465 22.976 1.00 60.80 50 SER C N 1
ATOM 6935 C CA . SER C 1 33 ? 44.345 14.869 24.232 1.00 60.07 50 SER C CA 1
ATOM 6936 C C . SER C 1 33 ? 43.458 16.089 24.046 1.00 60.39 50 SER C C 1
ATOM 6937 O O . SER C 1 33 ? 42.319 16.102 24.512 1.00 61.65 50 SER C O 1
ATOM 6940 N N . MET C 1 34 ? 43.983 17.103 23.357 1.00 61.89 51 MET C N 1
ATOM 6941 C CA . MET C 1 34 ? 43.216 18.304 23.035 1.00 57.04 51 MET C CA 1
ATOM 6942 C C . MET C 1 34 ? 42.013 17.986 22.167 1.00 54.40 51 MET C C 1
ATOM 6943 O O . MET C 1 34 ? 40.919 18.484 22.430 1.00 55.81 51 MET C O 1
ATOM 6948 N N . LEU C 1 35 ? 42.206 17.150 21.147 1.00 47.56 52 LEU C N 1
ATOM 6949 C CA . LEU C 1 35 ? 41.095 16.788 20.275 1.00 44.87 52 LEU C CA 1
ATOM 6950 C C . LEU C 1 35 ? 39.926 16.201 21.063 1.00 46.01 52 LEU C C 1
ATOM 6951 O O . LEU C 1 35 ? 38.786 16.624 20.890 1.00 49.72 52 LEU C O 1
ATOM 6956 N N . ALA C 1 36 ? 40.224 15.237 21.930 1.00 45.99 53 ALA C N 1
ATOM 6957 C CA . ALA C 1 36 ? 39.217 14.614 22.780 1.00 46.62 53 ALA C CA 1
ATOM 6958 C C . ALA C 1 36 ? 38.549 15.638 23.689 1.00 49.19 53 ALA C C 1
ATOM 6959 O O . ALA C 1 36 ? 37.318 15.701 23.758 1.00 51.94 53 ALA C O 1
ATOM 6961 N N . PHE C 1 37 ? 39.367 16.438 24.374 1.00 48.64 54 PHE C N 1
ATOM 6962 C CA . PHE C 1 37 ? 38.877 17.476 25.279 1.00 47.91 54 PHE C CA 1
ATOM 6963 C C . PHE C 1 37 ? 37.823 18.330 24.578 1.00 46.81 54 PHE C C 1
ATOM 6964 O O . PHE C 1 37 ? 36.671 18.395 25.012 1.00 43.63 54 PHE C O 1
ATOM 6972 N N . ILE C 1 38 ? 38.228 18.968 23.485 1.00 46.92 55 ILE C N 1
ATOM 6973 C CA . ILE C 1 38 ? 37.340 19.825 22.709 1.00 42.87 55 ILE C CA 1
ATOM 6974 C C . ILE C 1 38 ? 36.136 19.034 22.209 1.00 43.13 55 ILE C C 1
ATOM 6975 O O . ILE C 1 38 ? 34.999 19.475 22.387 1.00 46.98 55 ILE C O 1
ATOM 6980 N N . ALA C 1 39 ? 36.396 17.862 21.619 1.00 41.60 56 ALA C N 1
ATOM 6981 C CA . ALA C 1 39 ? 35.351 16.980 21.078 1.00 40.51 56 ALA C CA 1
ATOM 6982 C C . ALA C 1 39 ? 34.159 16.859 22.018 1.00 40.44 56 ALA C C 1
ATOM 6983 O O . ALA C 1 39 ? 33.016 17.132 21.629 1.00 39.32 56 ALA C O 1
ATOM 6985 N N . VAL C 1 40 ? 34.455 16.472 23.258 1.00 38.47 57 VAL C N 1
ATOM 6986 C CA . VAL C 1 40 ? 33.474 16.361 24.337 1.00 39.30 57 VAL C CA 1
ATOM 6987 C C . VAL C 1 40 ? 32.728 17.674 24.593 1.00 39.88 57 VAL C C 1
ATOM 6988 O O . VAL C 1 40 ? 31.500 17.729 24.517 1.00 44.55 57 VAL C O 1
ATOM 6992 N N . LEU C 1 41 ? 33.484 18.726 24.885 1.00 39.70 58 LEU C N 1
ATOM 6993 C CA . LEU C 1 41 ? 32.937 20.038 25.201 1.00 38.22 58 LEU C CA 1
ATOM 6994 C C . LEU C 1 41 ? 32.012 20.633 24.143 1.00 40.88 58 LEU C C 1
ATOM 6995 O O . LEU C 1 41 ? 31.188 21.488 24.465 1.00 39.84 58 LEU C O 1
ATOM 7000 N N . TRP C 1 42 ? 32.165 20.211 22.886 1.00 43.79 59 TRP C N 1
ATOM 7001 C CA . TRP C 1 42 ? 31.336 20.743 21.804 1.00 47.26 59 TRP C CA 1
ATOM 7002 C C . TRP C 1 42 ? 30.102 19.888 21.542 1.00 51.17 59 TRP C C 1
ATOM 7003 O O . TRP C 1 42 ? 29.043 20.388 21.123 1.00 48.67 59 TRP C O 1
ATOM 7014 N N . LEU C 1 43 ? 30.250 18.593 21.781 1.00 49.48 60 LEU C N 1
ATOM 7015 C CA . LEU C 1 43 ? 29.161 17.668 21.568 1.00 46.57 60 LEU C CA 1
ATOM 7016 C C . LEU C 1 43 ? 28.192 17.687 22.749 1.00 50.25 60 LEU C C 1
ATOM 7017 O O . LEU C 1 43 ? 26.970 17.691 22.555 1.00 52.34 60 LEU C O 1
ATOM 7022 N N . THR C 1 44 ? 28.736 17.723 23.965 1.00 48.71 61 THR C N 1
ATOM 7023 C CA . THR C 1 44 ? 27.907 17.828 25.166 1.00 49.59 61 THR C CA 1
ATOM 7024 C C . THR C 1 44 ? 27.354 19.241 25.323 1.00 52.25 61 THR C C 1
ATOM 7025 O O . THR C 1 44 ? 26.202 19.422 25.721 1.00 56.03 61 THR C O 1
ATOM 7029 N N . GLU C 1 45 ? 28.175 20.233 24.983 1.00 51.84 62 GLU C N 1
ATOM 7030 C CA . GLU C 1 45 ? 27.848 21.648 25.200 1.00 51.27 62 GLU C CA 1
ATOM 7031 C C . GLU C 1 45 ? 27.772 21.974 26.687 1.00 46.47 62 GLU C C 1
ATOM 7032 O O . GLU C 1 45 ? 26.945 22.772 27.117 1.00 48.33 62 GLU C O 1
ATOM 7038 N N . ALA C 1 46 ? 28.654 21.339 27.458 1.00 45.75 63 ALA C N 1
ATOM 7039 C CA . ALA C 1 46 ? 28.845 21.636 28.879 1.00 45.93 63 ALA C CA 1
ATOM 7040 C C . ALA C 1 46 ? 29.193 23.107 29.087 1.00 44.58 63 ALA C C 1
ATOM 7041 O O . ALA C 1 46 ? 28.683 23.745 30.004 1.00 46.22 63 ALA C O 1
ATOM 7043 N N . LEU C 1 47 ? 30.079 23.627 28.241 1.00 43.06 64 LEU C N 1
ATOM 7044 C CA . LEU C 1 47 ? 30.317 25.060 28.135 1.00 43.17 64 LEU C CA 1
ATOM 7045 C C . LEU C 1 47 ? 29.692 25.518 26.827 1.00 48.29 64 LEU C C 1
ATOM 7046 O O . LEU C 1 47 ? 29.528 24.711 25.903 1.00 53.72 64 LEU C O 1
ATOM 7051 N N . HIS C 1 48 ? 29.337 26.799 26.738 1.00 50.12 65 HIS C N 1
ATOM 7052 C CA . HIS C 1 48 ? 28.800 27.342 25.493 1.00 51.82 65 HIS C CA 1
ATOM 7053 C C . HIS C 1 48 ? 29.779 27.085 24.342 1.00 55.61 65 HIS C C 1
ATOM 7054 O O . HIS C 1 48 ? 30.983 27.328 24.465 1.00 60.82 65 HIS C O 1
ATOM 7061 N N . VAL C 1 49 ? 29.244 26.565 23.241 1.00 54.18 66 VAL C N 1
ATOM 7062 C CA . VAL C 1 49 ? 29.954 26.441 21.966 1.00 50.95 66 VAL C CA 1
ATOM 7063 C C . VAL C 1 49 ? 31.044 27.510 21.765 1.00 47.33 66 VAL C C 1
ATOM 7064 O O . VAL C 1 49 ? 32.169 27.182 21.390 1.00 48.95 66 VAL C O 1
ATOM 7068 N N . THR C 1 50 ? 30.709 28.775 22.028 1.00 42.20 67 THR C N 1
ATOM 7069 C CA . THR C 1 50 ? 31.635 29.895 21.822 1.00 42.28 67 THR C CA 1
ATOM 7070 C C . THR C 1 50 ? 32.742 29.984 22.878 1.00 43.31 67 THR C C 1
ATOM 7071 O O . THR C 1 50 ? 33.865 30.413 22.583 1.00 37.97 67 THR C O 1
ATOM 7075 N N . VAL C 1 51 ? 32.426 29.583 24.103 1.00 43.35 68 VAL C N 1
ATOM 7076 C CA . VAL C 1 51 ? 33.426 29.573 25.165 1.00 45.28 68 VAL C CA 1
ATOM 7077 C C . VAL C 1 51 ? 34.459 28.479 24.903 1.00 46.40 68 VAL C C 1
ATOM 7078 O O . VAL C 1 51 ? 35.653 28.666 25.148 1.00 52.32 68 VAL C O 1
ATOM 7082 N N . THR C 1 52 ? 33.992 27.348 24.381 1.00 44.75 69 THR C N 1
ATOM 7083 C CA . THR C 1 52 ? 34.870 26.264 23.969 1.00 43.72 69 THR C CA 1
ATOM 7084 C C . THR C 1 52 ? 35.751 26.750 22.825 1.00 44.98 69 THR C C 1
ATOM 7085 O O . THR C 1 52 ? 36.943 26.438 22.782 1.00 49.33 69 THR C O 1
ATOM 7089 N N . ALA C 1 53 ? 35.159 27.527 21.914 1.00 41.46 70 ALA C N 1
ATOM 7090 C CA . ALA C 1 53 ? 35.883 28.074 20.768 1.00 42.48 70 ALA C CA 1
ATOM 7091 C C . ALA C 1 53 ? 37.082 28.903 21.231 1.00 42.67 70 ALA C C 1
ATOM 7092 O O . ALA C 1 53 ? 38.195 28.753 20.716 1.00 42.63 70 ALA C O 1
ATOM 7094 N N . ILE C 1 54 ? 36.841 29.748 22.229 1.00 41.26 71 ILE C N 1
ATOM 7095 C CA . ILE C 1 54 ? 37.879 30.576 22.846 1.00 40.96 71 ILE C CA 1
ATOM 7096 C C . ILE C 1 54 ? 38.891 29.722 23.610 1.00 40.99 71 ILE C C 1
ATOM 7097 O O . ILE C 1 54 ? 40.057 30.111 23.774 1.00 42.05 71 ILE C O 1
ATOM 7102 N N . LEU C 1 55 ? 38.444 28.561 24.071 1.00 38.83 72 LEU C N 1
ATOM 7103 C CA . LEU C 1 55 ? 39.304 27.682 24.845 1.00 43.31 72 LEU C CA 1
ATOM 7104 C C . LEU C 1 55 ? 40.441 27.100 23.997 1.00 46.98 72 LEU C C 1
ATOM 7105 O O . LEU C 1 55 ? 41.536 26.832 24.510 1.00 41.08 72 LEU C O 1
ATOM 7110 N N . VAL C 1 56 ? 40.175 26.939 22.697 1.00 50.00 73 VAL C N 1
ATOM 7111 C CA . VAL C 1 56 ? 41.130 26.331 21.757 1.00 46.33 73 VAL C CA 1
ATOM 7112 C C . VAL C 1 56 ? 42.477 27.077 21.701 1.00 42.98 73 VAL C C 1
ATOM 7113 O O . VAL C 1 56 ? 43.519 26.460 21.933 1.00 39.01 73 VAL C O 1
ATOM 7117 N N . PRO C 1 57 ? 42.460 28.397 21.412 1.00 42.92 74 PRO C N 1
ATOM 7118 C CA . PRO C 1 57 ? 43.734 29.108 21.298 1.00 43.54 74 PRO C CA 1
ATOM 7119 C C . PRO C 1 57 ? 44.446 29.195 22.625 1.00 45.34 74 PRO C C 1
ATOM 7120 O O . PRO C 1 57 ? 45.654 28.986 22.684 1.00 47.35 74 PRO C O 1
ATOM 7124 N N . VAL C 1 58 ? 43.698 29.485 23.685 1.00 49.66 75 VAL C N 1
ATOM 7125 C CA . VAL C 1 58 ? 44.294 29.647 25.014 1.00 53.12 75 VAL C CA 1
ATOM 7126 C C . VAL C 1 58 ? 45.028 28.372 25.477 1.00 52.57 75 VAL C C 1
ATOM 7127 O O . VAL C 1 58 ? 46.014 28.450 26.200 1.00 48.22 75 VAL C O 1
ATOM 7131 N N . MET C 1 59 ? 44.565 27.206 25.026 1.00 55.95 76 MET C N 1
ATOM 7132 C CA . MET C 1 59 ? 45.292 25.955 25.243 1.00 52.74 76 MET C CA 1
ATOM 7133 C C . MET C 1 59 ? 46.519 25.903 24.348 1.00 50.62 76 MET C C 1
ATOM 7134 O O . MET C 1 59 ? 47.636 25.738 24.830 1.00 51.04 76 MET C O 1
ATOM 7139 N N . ALA C 1 60 ? 46.287 26.033 23.042 1.00 49.49 77 ALA C N 1
ATOM 7140 C CA . ALA C 1 60 ? 47.343 26.025 22.034 1.00 46.48 77 ALA C CA 1
ATOM 7141 C C . ALA C 1 60 ? 48.517 26.887 22.471 1.00 47.50 77 ALA C C 1
ATOM 7142 O O . ALA C 1 60 ? 49.675 26.494 22.322 1.00 51.36 77 ALA C O 1
ATOM 7144 N N . VAL C 1 61 ? 48.203 28.053 23.028 1.00 43.54 78 VAL C N 1
ATOM 7145 C CA . VAL C 1 61 ? 49.209 29.007 23.453 1.00 40.19 78 VAL C CA 1
ATOM 7146 C C . VAL C 1 61 ? 49.957 28.530 24.685 1.00 42.97 78 VAL C C 1
ATOM 7147 O O . VAL C 1 61 ? 51.188 28.600 24.725 1.00 51.12 78 VAL C O 1
ATOM 7151 N N . PHE C 1 62 ? 49.213 28.063 25.690 1.00 42.37 79 PHE C N 1
ATOM 7152 C CA . PHE C 1 62 ? 49.820 27.604 26.938 1.00 39.93 79 PHE C CA 1
ATOM 7153 C C . PHE C 1 62 ? 50.617 26.326 26.742 1.00 41.71 79 PHE C C 1
ATOM 7154 O O . PHE C 1 62 ? 51.648 26.136 27.380 1.00 41.90 79 PHE C O 1
ATOM 7162 N N . PHE C 1 63 ? 50.166 25.471 25.830 1.00 44.47 80 PHE C N 1
ATOM 7163 C CA . PHE C 1 63 ? 50.921 24.268 25.502 1.00 47.58 80 PHE C CA 1
ATOM 7164 C C . PHE C 1 63 ? 51.969 24.462 24.393 1.00 47.53 80 PHE C C 1
ATOM 7165 O O . PHE C 1 63 ? 52.366 23.507 23.723 1.00 47.03 80 PHE C O 1
ATOM 7173 N N . GLY C 1 64 ? 52.422 25.702 24.221 1.00 47.77 81 GLY C N 1
ATOM 7174 C CA . GLY C 1 64 ? 53.527 26.024 23.314 1.00 48.63 81 GLY C CA 1
ATOM 7175 C C . GLY C 1 64 ? 53.360 25.716 21.833 1.00 49.52 81 GLY C C 1
ATOM 7176 O O . GLY C 1 64 ? 54.306 25.895 21.060 1.00 49.95 81 GLY C O 1
ATOM 7177 N N . ILE C 1 65 ? 52.168 25.263 21.433 1.00 47.73 82 ILE C N 1
ATOM 7178 C CA . ILE C 1 65 ? 51.875 24.930 20.030 1.00 45.21 82 ILE C CA 1
ATOM 7179 C C . ILE C 1 65 ? 51.986 26.157 19.116 1.00 49.98 82 ILE C C 1
ATOM 7180 O O . ILE C 1 65 ? 52.548 26.075 18.023 1.00 53.26 82 ILE C O 1
ATOM 7185 N N . PHE C 1 66 ? 51.455 27.289 19.574 1.00 51.93 83 PHE C N 1
ATOM 7186 C CA . PHE C 1 66 ? 51.532 28.549 18.835 1.00 54.15 83 PHE C CA 1
ATOM 7187 C C . PHE C 1 66 ? 51.893 29.703 19.760 1.00 58.79 83 PHE C C 1
ATOM 7188 O O . PHE C 1 66 ? 51.843 29.565 20.985 1.00 67.91 83 PHE C O 1
ATOM 7196 N N . GLU C 1 67 ? 52.252 30.842 19.174 1.00 58.96 84 GLU C N 1
ATOM 7197 C CA . GLU C 1 67 ? 52.403 32.076 19.944 1.00 60.52 84 GLU C CA 1
ATOM 7198 C C . GLU C 1 67 ? 51.056 32.801 19.989 1.00 55.18 84 GLU C C 1
ATOM 7199 O O . GLU C 1 67 ? 50.257 32.677 19.056 1.00 51.72 84 GLU C O 1
ATOM 7205 N N . THR C 1 68 ? 50.802 33.537 21.072 1.00 50.48 85 THR C N 1
ATOM 7206 C CA . THR C 1 68 ? 49.469 34.094 21.340 1.00 50.69 85 THR C CA 1
ATOM 7207 C C . THR C 1 68 ? 48.861 34.779 20.117 1.00 49.54 85 THR C C 1
ATOM 7208 O O . THR C 1 68 ? 47.696 34.534 19.776 1.00 49.11 85 THR C O 1
ATOM 7212 N N . GLN C 1 69 ? 49.661 35.615 19.450 1.00 47.66 86 GLN C N 1
ATOM 7213 C CA . GLN C 1 69 ? 49.180 36.388 18.297 1.00 46.26 86 GLN C CA 1
ATOM 7214 C C . GLN C 1 69 ? 48.893 35.508 17.075 1.00 47.88 86 GLN C C 1
ATOM 7215 O O . GLN C 1 69 ? 47.908 35.730 16.355 1.00 45.76 86 GLN C O 1
ATOM 7221 N N . ALA C 1 70 ? 49.753 34.512 16.859 1.00 47.75 87 ALA C N 1
ATOM 7222 C CA . ALA C 1 70 ? 49.570 33.549 15.780 1.00 45.65 87 ALA C CA 1
ATOM 7223 C C . ALA C 1 70 ? 48.239 32.826 15.943 1.00 45.55 87 ALA C C 1
ATOM 7224 O O . ALA C 1 70 ? 47.465 32.720 14.987 1.00 45.75 87 ALA C O 1
ATOM 7226 N N . ALA C 1 71 ? 47.976 32.355 17.162 1.00 43.76 88 ALA C N 1
ATOM 7227 C CA . ALA C 1 71 ? 46.745 31.632 17.470 1.00 46.01 88 ALA C CA 1
ATOM 7228 C C . ALA C 1 71 ? 45.507 32.508 17.270 1.00 46.78 88 ALA C C 1
ATOM 7229 O O . ALA C 1 71 ? 44.503 32.057 16.716 1.00 45.15 88 ALA C O 1
ATOM 7231 N N . LEU C 1 72 ? 45.596 33.761 17.708 1.00 45.43 89 LEU C N 1
ATOM 7232 C CA . LEU C 1 72 ? 44.473 34.689 17.635 1.00 41.54 89 LEU C CA 1
ATOM 7233 C C . LEU C 1 72 ? 44.141 35.068 16.193 1.00 39.46 89 LEU C C 1
ATOM 7234 O O . LEU C 1 72 ? 42.966 35.241 15.833 1.00 35.20 89 LEU C O 1
ATOM 7239 N N . ASN C 1 73 ? 45.188 35.185 15.379 1.00 35.32 90 ASN C N 1
ATOM 7240 C CA . ASN C 1 73 ? 45.067 35.599 13.991 1.00 31.34 90 ASN C CA 1
ATOM 7241 C C . ASN C 1 73 ? 44.039 34.803 13.198 1.00 25.71 90 ASN C C 1
ATOM 7242 O O . ASN C 1 73 ? 43.583 35.251 12.140 1.00 17.13 90 ASN C O 1
ATOM 7247 N N . ASN C 1 74 ? 43.715 33.613 13.707 1.00 26.23 91 ASN C N 1
ATOM 7248 C CA . ASN C 1 74 ? 42.686 32.736 13.140 1.00 29.59 91 ASN C CA 1
ATOM 7249 C C . ASN C 1 74 ? 41.301 33.386 13.135 1.00 29.08 91 ASN C C 1
ATOM 7250 O O . ASN C 1 74 ? 40.543 33.262 12.169 1.00 24.78 91 ASN C O 1
ATOM 7255 N N . PHE C 1 75 ? 40.999 34.095 14.217 1.00 27.85 92 PHE C N 1
ATOM 7256 C CA . PHE C 1 75 ? 39.726 34.764 14.362 1.00 32.31 92 PHE C CA 1
ATOM 7257 C C . PHE C 1 75 ? 39.532 35.899 13.358 1.00 30.00 92 PHE C C 1
ATOM 7258 O O . PHE C 1 75 ? 38.438 36.492 13.289 1.00 33.68 92 PHE C O 1
ATOM 7266 N N . ALA C 1 76 ? 40.569 36.183 12.567 1.00 19.91 93 ALA C N 1
ATOM 7267 C CA . ALA C 1 76 ? 40.442 37.196 11.525 1.00 22.22 93 ALA C CA 1
ATOM 7268 C C . ALA C 1 76 ? 40.542 36.609 10.132 1.00 25.22 93 ALA C C 1
ATOM 7269 O O . ALA C 1 76 ? 40.934 37.318 9.191 1.00 27.37 93 ALA C O 1
ATOM 7271 N N . ASN C 1 77 ? 40.183 35.330 9.993 1.00 27.42 94 ASN C N 1
ATOM 7272 C CA . ASN C 1 77 ? 40.069 34.718 8.664 1.00 30.52 94 ASN C CA 1
ATOM 7273 C C . ASN C 1 77 ? 39.024 35.436 7.814 1.00 26.97 94 ASN C C 1
ATOM 7274 O O . ASN C 1 77 ? 38.005 35.885 8.344 1.00 28.09 94 ASN C O 1
ATOM 7279 N N . SER C 1 78 ? 39.283 35.539 6.510 1.00 24.35 95 SER C N 1
ATOM 7280 C CA . SER C 1 78 ? 38.421 36.301 5.600 1.00 29.16 95 SER C CA 1
ATOM 7281 C C . SER C 1 78 ? 36.974 35.755 5.431 1.00 34.49 95 SER C C 1
ATOM 7282 O O . SER C 1 78 ? 36.051 36.514 5.120 1.00 29.67 95 SER C O 1
ATOM 7285 N N . ILE C 1 79 ? 36.778 34.455 5.641 1.00 37.29 96 ILE C N 1
ATOM 7286 C CA . ILE C 1 79 ? 35.437 33.878 5.604 1.00 38.65 96 ILE C CA 1
ATOM 7287 C C . ILE C 1 79 ? 34.591 34.394 6.766 1.00 43.63 96 ILE C C 1
ATOM 7288 O O . ILE C 1 79 ? 33.394 34.688 6.596 1.00 50.51 96 ILE C O 1
ATOM 7293 N N . ILE C 1 80 ? 35.213 34.519 7.937 1.00 41.38 97 ILE C N 1
ATOM 7294 C CA . ILE C 1 80 ? 34.548 35.125 9.097 1.00 42.86 97 ILE C CA 1
ATOM 7295 C C . ILE C 1 80 ? 33.866 36.441 8.711 1.00 39.80 97 ILE C C 1
ATOM 7296 O O . ILE C 1 80 ? 32.699 36.657 9.022 1.00 38.82 97 ILE C O 1
ATOM 7301 N N . PHE C 1 81 ? 34.597 37.296 8.003 1.00 40.34 98 PHE C N 1
ATOM 7302 C CA . PHE C 1 81 ? 34.087 38.596 7.583 1.00 40.34 98 PHE C CA 1
ATOM 7303 C C . PHE C 1 81 ? 33.041 38.494 6.490 1.00 39.47 98 PHE C C 1
ATOM 7304 O O . PHE C 1 81 ? 32.080 39.251 6.490 1.00 44.26 98 PHE C O 1
ATOM 7312 N N . LEU C 1 82 ? 33.225 37.562 5.563 1.00 39.67 99 LEU C N 1
ATOM 7313 C CA . LEU C 1 82 ? 32.211 37.291 4.554 1.00 43.06 99 LEU C CA 1
ATOM 7314 C C . LEU C 1 82 ? 30.879 36.961 5.233 1.00 48.52 99 LEU C C 1
ATOM 7315 O O . LEU C 1 82 ? 29.817 37.452 4.818 1.00 47.39 99 LEU C O 1
ATOM 7320 N N . PHE C 1 83 ? 30.944 36.149 6.288 1.00 48.12 100 PHE C N 1
ATOM 7321 C CA . PHE C 1 83 ? 29.744 35.777 7.021 1.00 48.91 100 PHE C CA 1
ATOM 7322 C C . PHE C 1 83 ? 29.133 36.971 7.757 1.00 49.84 100 PHE C C 1
ATOM 7323 O O . PHE C 1 83 ? 27.908 37.107 7.797 1.00 59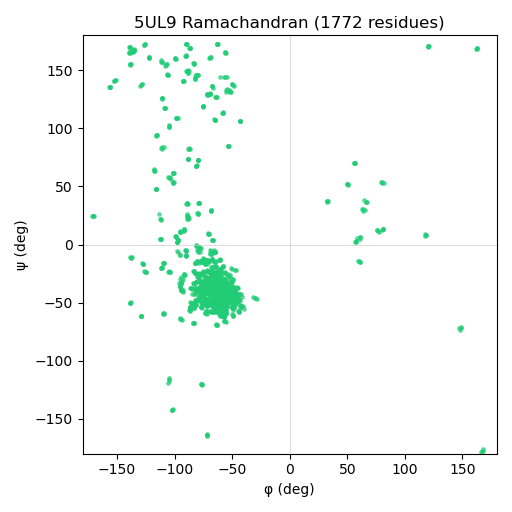.99 100 PHE C O 1
ATOM 7331 N N . LEU C 1 84 ? 29.979 37.840 8.313 1.00 45.91 101 LEU C N 1
ATOM 7332 C CA . LEU C 1 84 ? 29.511 39.078 8.955 1.00 43.66 101 LEU C CA 1
ATOM 7333 C C . LEU C 1 84 ? 28.852 40.021 7.950 1.00 42.66 101 LEU C C 1
ATOM 7334 O O . LEU C 1 84 ? 27.996 40.832 8.317 1.00 40.42 101 LEU C O 1
ATOM 7339 N N . GLY C 1 85 ? 29.272 39.920 6.690 1.00 41.39 102 GLY C N 1
ATOM 7340 C CA . GLY C 1 85 ? 28.654 40.677 5.608 1.00 45.67 102 GLY C CA 1
ATOM 7341 C C . GLY C 1 85 ? 27.236 40.199 5.375 1.00 47.17 102 GLY C C 1
ATOM 7342 O O . GLY C 1 85 ? 26.317 41.000 5.207 1.00 47.87 102 GLY C O 1
ATOM 7343 N N . GLY C 1 86 ? 27.071 38.880 5.387 1.00 50.81 103 GLY C N 1
ATOM 7344 C CA . GLY C 1 86 ? 25.775 38.245 5.194 1.00 58.72 103 GLY C CA 1
ATOM 7345 C C . GLY C 1 86 ? 24.826 38.498 6.346 1.00 66.02 103 GLY C C 1
ATOM 7346 O O . GLY C 1 86 ? 23.604 38.494 6.161 1.00 71.89 103 GLY C O 1
ATOM 7347 N N . PHE C 1 87 ? 25.391 38.711 7.535 1.00 60.32 104 PHE C N 1
ATOM 7348 C CA . PHE C 1 87 ? 24.611 39.074 8.716 1.00 58.46 104 PHE C CA 1
ATOM 7349 C C . PHE C 1 87 ? 24.037 40.479 8.580 1.00 57.88 104 PHE C C 1
ATOM 7350 O O . PHE C 1 87 ? 22.899 40.731 8.972 1.00 63.89 104 PHE C O 1
ATOM 7358 N N . ALA C 1 88 ? 24.839 41.388 8.031 1.00 56.87 105 ALA C N 1
ATOM 7359 C CA . ALA C 1 88 ? 24.436 42.778 7.845 1.00 55.90 105 ALA C CA 1
ATOM 7360 C C . ALA C 1 88 ? 23.448 42.889 6.707 1.00 52.05 105 ALA C C 1
ATOM 7361 O O . ALA C 1 88 ? 22.586 43.766 6.713 1.00 53.09 105 ALA C O 1
ATOM 7363 N N . LEU C 1 89 ? 23.586 42.001 5.727 1.00 50.34 106 LEU C N 1
ATOM 7364 C CA . LEU C 1 89 ? 22.671 41.959 4.598 1.00 52.79 106 LEU C CA 1
ATOM 7365 C C . LEU C 1 89 ? 21.285 41.489 5.052 1.00 55.83 106 LEU C C 1
ATOM 7366 O O . LEU C 1 89 ? 20.262 41.987 4.574 1.00 53.45 106 LEU C O 1
ATOM 7371 N N . ALA C 1 90 ? 21.268 40.542 5.990 1.00 57.22 107 ALA C N 1
ATOM 7372 C CA . ALA C 1 90 ? 20.032 40.051 6.598 1.00 58.19 107 ALA C CA 1
ATOM 7373 C C . ALA C 1 90 ? 19.389 41.121 7.469 1.00 60.25 107 ALA C C 1
ATOM 7374 O O . ALA C 1 90 ? 18.202 41.422 7.320 1.00 62.77 107 ALA C O 1
ATOM 7376 N N . ALA C 1 91 ? 20.190 41.683 8.375 1.00 62.51 108 ALA C N 1
ATOM 7377 C CA . ALA C 1 91 ? 19.779 42.793 9.243 1.00 63.68 108 ALA C CA 1
ATOM 7378 C C . ALA C 1 91 ? 19.026 43.870 8.465 1.00 62.71 108 ALA C C 1
ATOM 7379 O O . ALA C 1 91 ? 18.007 44.383 8.926 1.00 57.38 108 ALA C O 1
ATOM 7381 N N . ALA C 1 92 ? 19.535 44.192 7.279 1.00 66.56 109 ALA C N 1
ATOM 7382 C CA . ALA C 1 92 ? 18.982 45.247 6.454 1.00 71.73 109 ALA C CA 1
ATOM 7383 C C . ALA C 1 92 ? 17.571 44.902 6.038 1.00 78.42 109 ALA C C 1
ATOM 7384 O O . ALA C 1 92 ? 16.642 45.644 6.341 1.00 94.57 109 ALA C O 1
ATOM 7386 N N . MET C 1 93 ? 17.397 43.765 5.375 1.00 82.31 110 MET C N 1
ATOM 7387 C CA . MET C 1 93 ? 16.078 43.411 4.862 1.00 84.87 110 MET C CA 1
ATOM 7388 C C . MET C 1 93 ? 15.064 42.993 5.930 1.00 85.15 110 MET C C 1
ATOM 7389 O O . MET C 1 93 ? 13.871 42.933 5.648 1.00 89.72 110 MET C O 1
ATOM 7394 N N . HIS C 1 94 ? 15.519 42.722 7.150 1.00 88.35 111 HIS C N 1
ATOM 7395 C CA . HIS C 1 94 ? 14.572 42.488 8.240 1.00 89.58 111 HIS C CA 1
ATOM 7396 C C . HIS C 1 94 ? 14.064 43.799 8.830 1.00 87.35 111 HIS C C 1
ATOM 7397 O O . HIS C 1 94 ? 12.853 43.993 8.951 1.00 91.49 111 HIS C O 1
ATOM 7404 N N . HIS C 1 95 ? 14.991 44.685 9.200 1.00 83.80 112 HIS C N 1
ATOM 7405 C CA . HIS C 1 95 ? 14.659 46.031 9.687 1.00 78.95 112 HIS C CA 1
ATOM 7406 C C . HIS C 1 95 ? 13.848 46.785 8.641 1.00 73.75 112 HIS C C 1
ATOM 7407 O O . HIS C 1 95 ? 12.946 47.547 8.979 1.00 79.60 112 HIS C O 1
ATOM 7414 N N . GLN C 1 96 ? 14.170 46.550 7.373 1.00 67.62 113 GLN C N 1
ATOM 7415 C CA . GLN C 1 96 ? 13.445 47.152 6.265 1.00 67.92 113 GLN C CA 1
ATOM 7416 C C . GLN C 1 96 ? 12.092 46.475 6.046 1.00 65.73 113 GLN C C 1
ATOM 7417 O O . GLN C 1 96 ? 11.182 47.071 5.472 1.00 64.49 113 GLN C O 1
ATOM 7423 N N . GLY C 1 97 ? 11.969 45.232 6.505 1.00 63.60 114 GLY C N 1
ATOM 7424 C CA . GLY C 1 97 ? 10.736 44.466 6.354 1.00 61.58 114 GLY C CA 1
ATOM 7425 C C . GLY C 1 97 ? 10.574 43.840 4.980 1.00 60.26 114 GLY C C 1
ATOM 7426 O O . GLY C 1 97 ? 9.492 43.358 4.644 1.00 62.52 114 GLY C O 1
ATOM 7427 N N . LEU C 1 98 ? 11.648 43.846 4.191 1.00 56.86 115 LEU C N 1
ATOM 7428 C CA . LEU C 1 98 ? 11.666 43.236 2.855 1.00 55.99 115 LEU C CA 1
ATOM 7429 C C . LEU C 1 98 ? 11.456 41.708 2.889 1.00 58.76 115 LEU C C 1
ATOM 7430 O O . LEU C 1 98 ? 11.190 41.090 1.856 1.00 54.96 115 LEU C O 1
ATOM 7435 N N . ASP C 1 99 ? 11.575 41.109 4.075 1.00 66.65 116 ASP C N 1
ATOM 7436 C CA . ASP C 1 99 ? 11.298 39.680 4.264 1.00 72.51 116 ASP C CA 1
ATOM 7437 C C . ASP C 1 99 ? 9.796 39.418 4.355 1.00 75.51 116 ASP C C 1
ATOM 7438 O O . ASP C 1 99 ? 9.307 38.399 3.862 1.00 71.51 116 ASP C O 1
ATOM 7443 N N . LYS C 1 100 ? 9.082 40.354 4.986 1.00 84.90 117 LYS C N 1
ATOM 7444 C CA . LYS C 1 100 ? 7.619 40.330 5.083 1.00 87.31 117 LYS C CA 1
ATOM 7445 C C . LYS C 1 100 ? 6.986 40.481 3.709 1.00 82.54 117 LYS C C 1
ATOM 7446 O O . LYS C 1 100 ? 6.094 39.717 3.356 1.00 88.39 117 LYS C O 1
ATOM 7452 N N . VAL C 1 101 ? 7.454 41.464 2.940 1.00 76.42 118 VAL C N 1
ATOM 7453 C CA . VAL C 1 101 ? 6.890 41.742 1.614 1.00 75.08 118 VAL C CA 1
ATOM 7454 C C . VAL C 1 101 ? 7.098 40.574 0.647 1.00 73.79 118 VAL C C 1
ATOM 7455 O O . VAL C 1 101 ? 6.215 40.266 -0.152 1.00 77.64 118 VAL C O 1
ATOM 7459 N N . ILE C 1 102 ? 8.253 39.919 0.742 1.00 75.00 119 ILE C N 1
ATOM 7460 C CA . ILE C 1 102 ? 8.555 38.742 -0.075 1.00 78.12 119 ILE C CA 1
ATOM 7461 C C . ILE C 1 102 ? 7.656 37.569 0.339 1.00 81.43 119 ILE C C 1
ATOM 7462 O O . ILE C 1 102 ? 7.346 36.698 -0.475 1.00 77.39 119 ILE C O 1
ATOM 7467 N N . ALA C 1 103 ? 7.223 37.571 1.599 1.00 88.02 120 ALA C N 1
ATOM 7468 C CA . ALA C 1 103 ? 6.291 36.564 2.098 1.00 92.25 120 ALA C CA 1
ATOM 7469 C C . ALA C 1 103 ? 4.864 36.846 1.629 1.00 96.45 120 ALA C C 1
ATOM 7470 O O . ALA C 1 103 ? 4.239 35.979 1.028 1.00 102.37 120 ALA C O 1
ATOM 7472 N N . ASP C 1 104 ? 4.366 38.057 1.891 1.00 100.03 121 ASP C N 1
ATOM 7473 C CA . ASP C 1 104 ? 3.008 38.460 1.504 1.00 103.85 121 ASP C CA 1
ATOM 7474 C C . ASP C 1 104 ? 2.779 38.361 0.007 1.00 100.55 121 ASP C C 1
ATOM 7475 O O . ASP C 1 104 ? 1.845 37.698 -0.436 1.00 99.96 121 ASP C O 1
ATOM 7480 N N . LYS C 1 105 ? 3.636 39.034 -0.759 1.00 100.82 122 LYS C N 1
ATOM 7481 C CA . LYS C 1 105 ? 3.537 39.079 -2.218 1.00 106.74 122 LYS C CA 1
ATOM 7482 C C . LYS C 1 105 ? 3.501 37.678 -2.847 1.00 108.38 122 LYS C C 1
ATOM 7483 O O . LYS C 1 105 ? 2.770 37.457 -3.813 1.00 112.59 122 LYS C O 1
ATOM 7489 N N . VAL C 1 106 ? 4.270 36.740 -2.292 1.00 106.07 123 VAL C N 1
ATOM 7490 C CA . VAL C 1 106 ? 4.264 35.352 -2.777 1.00 104.11 123 VAL C CA 1
ATOM 7491 C C . VAL C 1 106 ? 3.091 34.555 -2.191 1.00 108.87 123 VAL C C 1
ATOM 7492 O O . VAL C 1 106 ? 2.474 33.752 -2.892 1.00 113.75 123 VAL C O 1
ATOM 7496 N N . LEU C 1 107 ? 2.776 34.791 -0.918 1.00 108.19 124 LEU C N 1
ATOM 7497 C CA . LEU C 1 107 ? 1.684 34.081 -0.243 1.00 103.71 124 LEU C CA 1
ATOM 7498 C C . LEU C 1 107 ? 0.304 34.482 -0.768 1.00 105.06 124 LEU C C 1
ATOM 7499 O O . LEU C 1 107 ? -0.573 33.631 -0.923 1.00 107.97 124 LEU C O 1
ATOM 7504 N N . ALA C 1 108 ? 0.120 35.775 -1.037 1.00 104.36 125 ALA C N 1
ATOM 7505 C CA . ALA C 1 108 ? -1.135 36.279 -1.593 1.00 104.79 125 ALA C CA 1
ATOM 7506 C C . ALA C 1 108 ? -1.234 36.071 -3.111 1.00 110.88 125 ALA C C 1
ATOM 7507 O O . ALA C 1 108 ? -2.249 36.425 -3.721 1.00 110.89 125 ALA C O 1
ATOM 7509 N N . MET C 1 109 ? -0.182 35.507 -3.713 1.00 115.84 126 MET C N 1
ATOM 7510 C CA . MET C 1 109 ? -0.241 35.021 -5.099 1.00 122.18 126 MET C CA 1
ATOM 7511 C C . MET C 1 109 ? -1.164 33.803 -5.149 1.00 122.12 126 MET C C 1
ATOM 7512 O O . MET C 1 109 ? -1.899 33.605 -6.118 1.00 125.33 126 MET C O 1
ATOM 7517 N N . ALA C 1 110 ? -1.108 32.994 -4.094 1.00 125.69 127 ALA C N 1
ATOM 7518 C CA . ALA C 1 110 ? -2.088 31.943 -3.853 1.00 132.02 127 ALA C CA 1
ATOM 7519 C C . ALA C 1 110 ? -3.366 32.610 -3.358 1.00 131.29 127 ALA C C 1
ATOM 7520 O O . ALA C 1 110 ? -3.368 33.265 -2.314 1.00 137.50 127 ALA C O 1
ATOM 7522 N N . GLN C 1 111 ? -4.446 32.439 -4.113 1.00 124.96 128 GLN C N 1
ATOM 7523 C CA . GLN C 1 111 ? -5.658 33.242 -3.937 1.00 126.24 128 GLN C CA 1
ATOM 7524 C C . GLN C 1 111 ? -6.407 32.970 -2.630 1.00 123.73 128 GLN C C 1
ATOM 7525 O O . GLN C 1 111 ? -6.751 33.900 -1.899 1.00 123.07 128 GLN C O 1
ATOM 7531 N N . GLY C 1 112 ? -6.657 31.697 -2.342 1.00 120.87 129 GLY C N 1
ATOM 7532 C CA . GLY C 1 112 ? -7.418 31.315 -1.157 1.00 120.38 129 GLY C CA 1
ATOM 7533 C C . GLY C 1 112 ? -7.395 29.823 -0.908 1.00 120.87 129 GLY C C 1
ATOM 7534 O O . GLY C 1 112 ? -8.294 29.278 -0.263 1.00 125.82 129 GLY C O 1
ATOM 7535 N N . LYS C 1 113 ? -6.352 29.169 -1.413 1.00 115.69 130 LYS C N 1
ATOM 7536 C CA . LYS C 1 113 ? -6.253 27.717 -1.375 1.00 113.58 130 LYS C CA 1
ATOM 7537 C C . LYS C 1 113 ? -5.156 27.245 -0.434 1.00 109.11 130 LYS C C 1
ATOM 7538 O O . LYS C 1 113 ? -4.006 27.660 -0.555 1.00 112.63 130 LYS C O 1
ATOM 7544 N N . MET C 1 114 ? -5.532 26.379 0.505 1.00 106.69 131 MET C N 1
ATOM 7545 C CA . MET C 1 114 ? -4.598 25.758 1.445 1.00 106.09 131 MET C CA 1
ATOM 7546 C C . MET C 1 114 ? -3.638 24.799 0.744 1.00 106.90 131 MET C C 1
ATOM 7547 O O . MET C 1 114 ? -2.547 24.528 1.250 1.00 110.47 131 MET C O 1
ATOM 7552 N N . SER C 1 115 ? -4.061 24.283 -0.411 1.00 104.78 132 SER C N 1
ATOM 7553 C CA . SER C 1 115 ? -3.218 23.438 -1.254 1.00 102.48 132 SER C CA 1
ATOM 7554 C C . SER C 1 115 ? -1.969 24.193 -1.703 1.00 101.29 132 SER C C 1
ATOM 7555 O O . SER C 1 115 ? -0.847 23.722 -1.510 1.00 101.85 132 SER C O 1
ATOM 7558 N N . VAL C 1 116 ? -2.177 25.374 -2.281 1.00 100.15 133 VAL C N 1
ATOM 7559 C CA . VAL C 1 116 ? -1.087 26.184 -2.829 1.00 98.96 133 VAL C CA 1
ATOM 7560 C C . VAL C 1 116 ? -0.588 27.239 -1.818 1.00 95.48 133 VAL C C 1
ATOM 7561 O O . VAL C 1 116 ? 0.194 28.133 -2.157 1.00 89.26 133 VAL C O 1
ATOM 7565 N N . ALA C 1 117 ? -1.035 27.106 -0.571 1.00 93.57 134 ALA C N 1
ATOM 7566 C CA . ALA C 1 117 ? -0.581 27.964 0.520 1.00 90.86 134 ALA C CA 1
ATOM 7567 C C . ALA C 1 117 ? 0.674 27.390 1.144 1.00 90.14 134 ALA C C 1
ATOM 7568 O O . ALA C 1 117 ? 1.702 28.065 1.216 1.00 94.79 134 ALA C O 1
ATOM 7570 N N . VAL C 1 118 ? 0.575 26.142 1.596 1.00 87.12 135 VAL C N 1
ATOM 7571 C CA . VAL C 1 118 ? 1.680 25.458 2.267 1.00 88.46 135 VAL C CA 1
ATOM 7572 C C . VAL C 1 118 ? 2.838 25.170 1.308 1.00 91.84 135 VAL C C 1
ATOM 7573 O O . VAL C 1 118 ? 4.004 25.200 1.704 1.00 89.14 135 VAL C O 1
ATOM 7577 N N . PHE C 1 119 ? 2.504 24.915 0.045 1.00 95.78 136 PHE C N 1
ATOM 7578 C CA . PHE C 1 119 ? 3.501 24.704 -1.000 1.00 99.86 136 PHE C CA 1
ATOM 7579 C C . PHE C 1 119 ? 4.300 25.973 -1.295 1.00 96.66 136 PHE C C 1
ATOM 7580 O O . PHE C 1 119 ? 5.485 25.906 -1.622 1.00 96.04 136 PHE C O 1
ATOM 7588 N N . MET C 1 120 ? 3.647 27.123 -1.174 1.00 95.95 137 MET C N 1
ATOM 7589 C CA . MET C 1 120 ? 4.330 28.400 -1.303 1.00 95.72 137 MET C CA 1
ATOM 7590 C C . MET C 1 120 ? 4.998 28.806 0.009 1.00 94.93 137 MET C C 1
ATOM 7591 O O . MET C 1 120 ? 5.952 29.581 0.001 1.00 100.05 137 MET C O 1
ATOM 7596 N N . LEU C 1 121 ? 4.505 28.272 1.128 1.00 90.84 138 LEU C N 1
ATOM 7597 C CA . LEU C 1 121 ? 5.123 28.512 2.438 1.00 87.51 138 LEU C CA 1
ATOM 7598 C C . LEU C 1 121 ? 6.483 27.835 2.565 1.00 85.89 138 LEU C C 1
ATOM 7599 O O . LEU C 1 121 ? 7.384 28.367 3.209 1.00 87.96 138 LEU C O 1
ATOM 7604 N N . PHE C 1 122 ? 6.621 26.659 1.955 1.00 82.87 139 PHE C N 1
ATOM 7605 C CA . PHE C 1 122 ? 7.887 25.936 1.961 1.00 81.01 139 PHE C CA 1
ATOM 7606 C C . PHE C 1 122 ? 8.870 26.569 0.984 1.00 81.12 139 PHE C C 1
ATOM 7607 O O . PHE C 1 122 ? 10.058 26.707 1.288 1.00 81.40 139 PHE C O 1
ATOM 7615 N N . GLY C 1 123 ? 8.358 26.956 -0.184 1.00 79.57 140 GLY C N 1
ATOM 7616 C CA . GLY C 1 123 ? 9.159 27.584 -1.233 1.00 76.43 140 GLY C CA 1
ATOM 7617 C C . GLY C 1 123 ? 9.716 28.939 -0.841 1.00 74.37 140 GLY C C 1
ATOM 7618 O O . GLY C 1 123 ? 10.741 29.370 -1.373 1.00 75.77 140 GLY C O 1
ATOM 7619 N N . VAL C 1 124 ? 9.037 29.609 0.086 1.00 71.13 141 VAL C N 1
ATOM 7620 C CA . VAL C 1 124 ? 9.517 30.884 0.607 1.00 72.96 141 VAL C CA 1
ATOM 7621 C C . VAL C 1 124 ? 10.532 30.654 1.722 1.00 74.78 141 VAL C C 1
ATOM 7622 O O . VAL C 1 124 ? 11.648 31.169 1.657 1.00 80.45 141 VAL C O 1
ATOM 7626 N N . THR C 1 125 ? 10.147 29.866 2.727 1.00 74.47 142 THR C N 1
ATOM 7627 C CA . THR C 1 125 ? 11.028 29.541 3.851 1.00 74.03 142 THR C CA 1
ATOM 7628 C C . THR C 1 125 ? 12.406 29.096 3.360 1.00 76.43 142 THR C C 1
ATOM 7629 O O . THR C 1 125 ? 13.426 29.485 3.926 1.00 85.29 142 THR C O 1
ATOM 7633 N N . ALA C 1 126 ? 12.427 28.307 2.292 1.00 77.41 143 ALA C N 1
ATOM 7634 C CA . ALA C 1 126 ? 13.676 27.874 1.675 1.00 79.18 143 ALA C CA 1
ATOM 7635 C C . ALA C 1 126 ? 14.427 29.028 1.007 1.00 80.20 143 ALA C C 1
ATOM 7636 O O . ALA C 1 126 ? 15.623 29.205 1.243 1.00 80.49 143 ALA C O 1
ATOM 7638 N N . LEU C 1 127 ? 13.723 29.803 0.182 1.00 81.80 144 LEU C N 1
ATOM 7639 C CA . LEU C 1 127 ? 14.335 30.927 -0.533 1.00 81.69 144 LEU C CA 1
ATOM 7640 C C . LEU C 1 127 ? 14.821 32.034 0.390 1.00 79.62 144 LEU C C 1
ATOM 7641 O O . LEU C 1 127 ? 15.846 32.662 0.113 1.00 81.76 144 LEU C O 1
ATOM 7646 N N . LEU C 1 128 ? 14.090 32.264 1.481 1.00 77.81 145 LEU C N 1
ATOM 7647 C CA . LEU C 1 128 ? 14.508 33.225 2.501 1.00 77.21 145 LEU C CA 1
ATOM 7648 C C . LEU C 1 128 ? 15.691 32.711 3.301 1.00 76.48 145 LEU C C 1
ATOM 7649 O O . LEU C 1 128 ? 16.577 33.485 3.669 1.00 81.04 145 LEU C O 1
ATOM 7654 N N . SER C 1 129 ? 15.711 31.406 3.554 1.00 71.67 146 SER C N 1
ATOM 7655 C CA . SER C 1 129 ? 16.772 30.809 4.358 1.00 68.64 146 SER C CA 1
ATOM 7656 C C . SER C 1 129 ? 18.143 30.841 3.686 1.00 68.51 146 SER C C 1
ATOM 7657 O O . SER C 1 129 ? 19.173 30.806 4.369 1.00 66.93 146 SER C O 1
ATOM 7660 N N . MET C 1 130 ? 18.147 30.894 2.357 1.00 69.61 147 MET C N 1
ATOM 7661 C CA . MET C 1 130 ? 19.377 30.974 1.568 1.00 68.76 147 MET C CA 1
ATOM 7662 C C . MET C 1 130 ? 20.281 32.128 1.989 1.00 69.63 147 MET C C 1
ATOM 7663 O O . MET C 1 130 ? 21.492 32.067 1.803 1.00 74.26 147 MET C O 1
ATOM 7668 N N . TRP C 1 131 ? 19.687 33.180 2.545 1.00 69.99 148 TRP C N 1
ATOM 7669 C CA . TRP C 1 131 ? 20.399 34.434 2.771 1.00 68.40 148 TRP C CA 1
ATOM 7670 C C . TRP C 1 131 ? 20.352 34.894 4.211 1.00 71.17 148 TRP C C 1
ATOM 7671 O O . TRP C 1 131 ? 21.228 35.651 4.650 1.00 75.10 148 TRP C O 1
ATOM 7682 N N . ILE C 1 132 ? 19.338 34.436 4.941 1.00 69.99 149 ILE C N 1
ATOM 7683 C CA . ILE C 1 132 ? 19.026 35.012 6.248 1.00 69.28 149 ILE C CA 1
ATOM 7684 C C . ILE C 1 132 ? 19.654 34.303 7.446 1.00 70.82 149 ILE C C 1
ATOM 7685 O O . ILE C 1 132 ? 20.511 34.876 8.135 1.00 81.62 149 ILE C O 1
ATOM 7690 N N . SER C 1 133 ? 19.245 33.057 7.668 1.00 59.41 150 SER C N 1
ATOM 7691 C CA . SER C 1 133 ? 19.585 32.309 8.874 1.00 57.30 150 SER C CA 1
ATOM 7692 C C . SER C 1 133 ? 18.681 31.095 8.843 1.00 63.53 150 SER C C 1
ATOM 7693 O O . SER C 1 133 ? 17.960 30.897 7.862 1.00 77.11 150 SER C O 1
ATOM 7696 N N . ASN C 1 134 ? 18.725 30.263 9.877 1.00 63.98 151 ASN C N 1
ATOM 7697 C CA . ASN C 1 134 ? 17.740 29.191 10.014 1.00 63.40 151 ASN C CA 1
ATOM 7698 C C . ASN C 1 134 ? 16.807 29.499 11.179 1.00 61.18 151 ASN C C 1
ATOM 7699 O O . ASN C 1 134 ? 15.596 29.637 10.994 1.00 56.27 151 ASN C O 1
ATOM 7704 N N . THR C 1 135 ? 17.391 29.636 12.369 1.00 61.12 152 THR C N 1
ATOM 7705 C CA . THR C 1 135 ? 16.669 30.057 13.571 1.00 61.60 152 THR C CA 1
ATOM 7706 C C . THR C 1 135 ? 15.829 31.305 13.292 1.00 61.42 152 THR C C 1
ATOM 7707 O O . THR C 1 135 ? 14.722 31.438 13.806 1.00 60.25 152 THR C O 1
ATOM 7711 N N . ALA C 1 136 ? 16.357 32.208 12.470 1.00 66.12 153 ALA C N 1
ATOM 7712 C CA . ALA C 1 136 ? 15.685 33.466 12.176 1.00 69.00 153 ALA C CA 1
ATOM 7713 C C . ALA C 1 136 ? 14.567 33.278 11.167 1.00 71.48 153 ALA C C 1
ATOM 7714 O O . ALA C 1 136 ? 13.492 33.865 11.317 1.00 78.11 153 ALA C O 1
ATOM 7716 N N . THR C 1 137 ? 14.814 32.463 10.144 1.00 66.65 154 THR C N 1
ATOM 7717 C CA . THR C 1 137 ? 13.810 32.222 9.114 1.00 67.47 154 THR C CA 1
ATOM 7718 C C . THR C 1 137 ? 12.626 31.457 9.691 1.00 68.01 154 THR C C 1
ATOM 7719 O O . THR C 1 137 ? 11.479 31.771 9.384 1.00 69.42 154 THR C O 1
ATOM 7723 N N . ALA C 1 138 ? 12.916 30.480 10.548 1.00 71.96 155 ALA C N 1
ATOM 7724 C CA . ALA C 1 138 ? 11.886 29.661 11.183 1.00 73.49 155 ALA C CA 1
ATOM 7725 C C . ALA C 1 138 ? 10.998 30.466 12.132 1.00 75.49 155 ALA C C 1
ATOM 7726 O O . ALA C 1 138 ? 9.775 30.423 12.017 1.00 80.13 155 ALA C O 1
ATOM 7728 N N . ALA C 1 139 ? 11.616 31.207 13.053 1.00 77.79 156 ALA C N 1
ATOM 7729 C CA . ALA C 1 139 ? 10.878 32.017 14.030 1.00 80.41 156 ALA C CA 1
ATOM 7730 C C . ALA C 1 139 ? 10.039 33.109 13.365 1.00 80.81 156 ALA C C 1
ATOM 7731 O O . ALA C 1 139 ? 9.019 33.543 13.907 1.00 83.23 156 ALA C O 1
ATOM 7733 N N . MET C 1 140 ? 10.481 33.544 12.188 1.00 80.06 157 MET C N 1
ATOM 7734 C CA . MET C 1 140 ? 9.770 34.548 11.412 1.00 80.93 157 MET C CA 1
ATOM 7735 C C . MET C 1 140 ? 8.594 33.920 10.662 1.00 76.79 157 MET C C 1
ATOM 7736 O O . MET C 1 140 ? 7.590 34.584 10.410 1.00 79.27 157 MET C O 1
ATOM 7741 N N . MET C 1 141 ? 8.712 32.637 10.331 1.00 74.95 158 MET C N 1
ATOM 7742 C CA . MET C 1 141 ? 7.655 31.928 9.599 1.00 76.81 158 MET C CA 1
ATOM 7743 C C . MET C 1 141 ? 6.497 31.427 10.460 1.00 77.72 158 MET C C 1
ATOM 7744 O O . MET C 1 141 ? 5.364 31.365 9.988 1.00 77.58 158 MET C O 1
ATOM 7749 N N . LEU C 1 142 ? 6.787 31.065 11.708 1.00 79.92 159 LEU C N 1
ATOM 7750 C CA . LEU C 1 142 ? 5.794 30.474 12.613 1.00 78.63 159 LEU C CA 1
ATOM 7751 C C . LEU C 1 142 ? 4.461 31.245 12.677 1.00 82.28 159 LEU C C 1
ATOM 7752 O O . LEU C 1 142 ? 3.405 30.636 12.503 1.00 88.04 159 LEU C O 1
ATOM 7757 N N . PRO C 1 143 ? 4.502 32.576 12.923 1.00 82.19 160 PRO C N 1
ATOM 7758 C CA . PRO C 1 143 ? 3.253 33.356 12.918 1.00 80.47 160 PRO C CA 1
ATOM 7759 C C . PRO C 1 143 ? 2.507 33.331 11.582 1.00 76.83 160 PRO C C 1
ATOM 7760 O O . PRO C 1 143 ? 1.278 33.383 11.565 1.00 75.13 160 PRO C O 1
ATOM 7764 N N . LEU C 1 144 ? 3.247 33.248 10.481 1.00 77.58 161 LEU C N 1
ATOM 7765 C CA . LEU C 1 144 ? 2.658 33.226 9.144 1.00 78.63 161 LEU C CA 1
ATOM 7766 C C . LEU C 1 144 ? 2.052 31.871 8.795 1.00 79.02 161 LEU C C 1
ATOM 7767 O O . LEU C 1 144 ? 1.161 31.788 7.951 1.00 76.86 161 LEU C O 1
ATOM 7772 N N . VAL C 1 145 ? 2.558 30.815 9.430 1.00 83.75 162 VAL C N 1
ATOM 7773 C CA . VAL C 1 145 ? 2.048 29.458 9.227 1.00 87.12 162 VAL C CA 1
ATOM 7774 C C . VAL C 1 145 ? 0.805 29.241 10.091 1.00 90.92 162 VAL C C 1
ATOM 7775 O O . VAL C 1 145 ? -0.218 28.759 9.603 1.00 93.41 162 VAL C O 1
ATOM 7779 N N . LEU C 1 146 ? 0.899 29.615 11.369 1.00 93.22 163 LEU C N 1
ATOM 7780 C CA . LEU C 1 146 ? -0.235 29.549 12.296 1.00 90.65 163 LEU C CA 1
ATOM 7781 C C . LEU C 1 146 ? -1.383 30.449 11.842 1.00 89.93 163 LEU C C 1
ATOM 7782 O O . LEU C 1 146 ? -2.538 30.214 12.198 1.00 89.85 163 LEU C O 1
ATOM 7787 N N . GLY C 1 147 ? -1.052 31.476 11.062 1.00 89.48 164 GLY C N 1
ATOM 7788 C CA . GLY C 1 147 ? -2.046 32.350 10.450 1.00 91.20 164 GLY C CA 1
ATOM 7789 C C . GLY C 1 147 ? -2.863 31.625 9.398 1.00 93.66 164 GLY C C 1
ATOM 7790 O O . GLY C 1 147 ? -4.082 31.792 9.324 1.00 97.28 164 GLY C O 1
ATOM 7791 N N . VAL C 1 148 ? -2.188 30.809 8.593 1.00 94.10 165 VAL C N 1
ATOM 7792 C CA . VAL C 1 148 ? -2.835 30.041 7.531 1.00 98.03 165 VAL C CA 1
ATOM 7793 C C . VAL C 1 148 ? -3.636 28.857 8.091 1.00 102.68 165 VAL C C 1
ATOM 7794 O O . VAL C 1 148 ? -4.817 28.694 7.770 1.00 101.33 165 VAL C O 1
ATOM 7798 N N . LEU C 1 149 ? -2.995 28.054 8.944 1.00 108.24 166 LEU C N 1
ATOM 7799 C CA . LEU C 1 149 ? -3.616 26.856 9.530 1.00 109.91 166 LEU C CA 1
ATOM 7800 C C . LEU C 1 149 ? -4.563 27.171 10.688 1.00 109.48 166 LEU C C 1
ATOM 7801 O O . LEU C 1 149 ? -4.654 26.412 11.662 1.00 104.74 166 LEU C O 1
ATOM 7806 N N . SER C 1 150 ? -5.265 28.294 10.569 1.00 110.12 167 SER C N 1
ATOM 7807 C CA . SER C 1 150 ? -6.247 28.709 11.558 1.00 115.07 167 SER C CA 1
ATOM 7808 C C . SER C 1 150 ? -7.660 28.591 10.991 1.00 119.24 167 SER C C 1
ATOM 7809 O O . SER C 1 150 ? -8.640 28.607 11.740 1.00 119.36 167 SER C O 1
ATOM 7812 N N . LYS C 1 151 ? -7.757 28.471 9.667 1.00 122.76 168 LYS C N 1
ATOM 7813 C CA . LYS C 1 151 ? -9.032 28.181 9.011 1.00 122.57 168 LYS C CA 1
ATOM 7814 C C . LYS C 1 151 ? -9.395 26.701 9.122 1.00 125.94 168 LYS C C 1
ATOM 7815 O O . LYS C 1 151 ? -10.546 26.369 9.410 1.00 121.50 168 LYS C O 1
ATOM 7821 N N . VAL C 1 152 ? -8.422 25.820 8.883 1.00 132.79 169 VAL C N 1
ATOM 7822 C CA . VAL C 1 152 ? -8.554 24.413 9.274 1.00 136.61 169 VAL C CA 1
ATOM 7823 C C . VAL C 1 152 ? -8.024 24.321 10.704 1.00 135.57 169 VAL C C 1
ATOM 7824 O O . VAL C 1 152 ? -6.921 23.829 10.963 1.00 132.08 169 VAL C O 1
ATOM 7828 N N . ASP C 1 153 ? -8.835 24.838 11.621 1.00 140.53 170 ASP C N 1
ATOM 7829 C CA . ASP C 1 153 ? -8.475 24.975 13.023 1.00 144.85 170 ASP C CA 1
ATOM 7830 C C . ASP C 1 153 ? -8.578 23.646 13.761 1.00 143.86 170 ASP C C 1
ATOM 7831 O O . ASP C 1 153 ? -7.819 23.402 14.700 1.00 147.77 170 ASP C O 1
ATOM 7836 N N . ALA C 1 154 ? -9.518 22.799 13.335 1.00 139.14 171 ALA C N 1
ATOM 7837 C CA . ALA C 1 154 ? -9.708 21.480 13.930 1.00 132.51 171 ALA C CA 1
ATOM 7838 C C . ALA C 1 154 ? -8.345 20.839 14.147 1.00 131.57 171 ALA C C 1
ATOM 7839 O O . ALA C 1 154 ? -7.679 20.456 13.189 1.00 130.29 171 ALA C O 1
ATOM 7841 N N . ASP C 1 155 ? -7.914 20.790 15.406 1.00 136.06 172 ASP C N 1
ATOM 7842 C CA . ASP C 1 155 ? -6.634 20.178 15.768 1.00 136.78 172 ASP C CA 1
ATOM 7843 C C . ASP C 1 155 ? -6.838 18.742 16.259 1.00 136.59 172 ASP C C 1
ATOM 7844 O O . ASP C 1 155 ? -5.889 18.068 16.664 1.00 145.70 172 ASP C O 1
ATOM 7849 N N . LYS C 1 156 ? -8.096 18.300 16.233 1.00 125.02 173 LYS C N 1
ATOM 7850 C CA . LYS C 1 156 ? -8.418 16.882 16.203 1.00 113.83 173 LYS C CA 1
ATOM 7851 C C . LYS C 1 156 ? -8.175 16.429 14.760 1.00 113.79 173 LYS C C 1
ATOM 7852 O O . LYS C 1 156 ? -8.109 15.236 14.463 1.00 111.67 173 LYS C O 1
ATOM 7858 N N . GLN C 1 157 ? -8.049 17.420 13.876 1.00 116.74 174 GLN C N 1
ATOM 7859 C CA . GLN C 1 157 ? -7.545 17.257 12.515 1.00 115.08 174 GLN C CA 1
ATOM 7860 C C . GLN C 1 157 ? -6.071 17.736 12.485 1.00 113.56 174 GLN C C 1
ATOM 7861 O O . GLN C 1 157 ? -5.711 18.680 11.777 1.00 119.36 174 GLN C O 1
ATOM 7867 N N . ARG C 1 158 ? -5.235 17.059 13.277 1.00 105.75 175 ARG C N 1
ATOM 7868 C CA . ARG C 1 158 ? -3.828 17.424 13.508 1.00 96.66 175 ARG C CA 1
ATOM 7869 C C . ARG C 1 158 ? -2.937 17.365 12.282 1.00 96.54 175 ARG C C 1
ATOM 7870 O O . ARG C 1 158 ? -2.221 18.320 11.981 1.00 92.22 175 ARG C O 1
ATOM 7878 N N . SER C 1 159 ? -2.972 16.224 11.598 1.00 100.73 176 SER C N 1
ATOM 7879 C CA . SER C 1 159 ? -2.021 15.905 10.533 1.00 106.02 176 SER C CA 1
ATOM 7880 C C . SER C 1 159 ? -2.049 16.883 9.352 1.00 106.22 176 SER C C 1
ATOM 7881 O O . SER C 1 159 ? -1.149 16.876 8.509 1.00 113.52 176 SER C O 1
ATOM 7884 N N . THR C 1 160 ? -3.084 17.716 9.298 1.00 103.20 177 THR C N 1
ATOM 7885 C CA . THR C 1 160 ? -3.134 18.824 8.357 1.00 101.16 177 THR C CA 1
ATOM 7886 C C . THR C 1 160 ? -2.131 19.882 8.804 1.00 97.92 177 THR C C 1
ATOM 7887 O O . THR C 1 160 ? -1.313 20.362 8.017 1.00 100.98 177 THR C O 1
ATOM 7891 N N . TYR C 1 161 ? -2.188 20.205 10.091 1.00 94.53 178 TYR C N 1
ATOM 7892 C CA . TYR C 1 161 ? -1.464 21.335 10.652 1.00 93.84 178 TYR C CA 1
ATOM 7893 C C . TYR C 1 161 ? -0.117 20.928 11.304 1.00 89.21 178 TYR C C 1
ATOM 7894 O O . TYR C 1 161 ? 0.608 21.769 11.833 1.00 93.07 178 TYR C O 1
ATOM 7903 N N . VAL C 1 162 ? 0.227 19.639 11.191 1.00 82.77 179 VAL C N 1
ATOM 7904 C CA . VAL C 1 162 ? 1.567 19.136 11.546 1.00 80.66 179 VAL C CA 1
ATOM 7905 C C . VAL C 1 162 ? 2.470 19.056 10.317 1.00 79.98 179 VAL C C 1
ATOM 7906 O O . VAL C 1 162 ? 3.679 19.283 10.407 1.00 83.49 179 VAL C O 1
ATOM 7910 N N . PHE C 1 163 ? 1.871 18.715 9.179 1.00 75.72 180 PHE C N 1
ATOM 7911 C CA . PHE C 1 163 ? 2.576 18.639 7.907 1.00 73.34 180 PHE C CA 1
ATOM 7912 C C . PHE C 1 163 ? 3.128 20.011 7.538 1.00 72.08 180 PHE C C 1
ATOM 7913 O O . PHE C 1 163 ? 4.273 20.127 7.098 1.00 78.25 180 PHE C O 1
ATOM 7921 N N . VAL C 1 164 ? 2.312 21.044 7.737 1.00 66.35 181 VAL C N 1
ATOM 7922 C CA . VAL C 1 164 ? 2.694 22.408 7.389 1.00 64.14 181 VAL C CA 1
ATOM 7923 C C . VAL C 1 164 ? 3.625 23.061 8.420 1.00 66.02 181 VAL C C 1
ATOM 7924 O O . VAL C 1 164 ? 4.258 24.078 8.124 1.00 68.21 181 VAL C O 1
ATOM 7926 N N . LEU C 1 165 ? 3.704 22.482 9.619 1.00 64.25 182 LEU C N 1
ATOM 7927 C CA . LEU C 1 165 ? 4.622 22.966 10.656 1.00 60.96 182 LEU C CA 1
ATOM 7928 C C . LEU C 1 165 ? 5.999 22.345 10.513 1.00 62.52 182 LEU C C 1
ATOM 7929 O O . LEU C 1 165 ? 7.008 23.051 10.444 1.00 66.90 182 LEU C O 1
ATOM 7934 N N . LEU C 1 166 ? 6.028 21.017 10.478 1.00 61.61 183 LEU C N 1
ATOM 7935 C CA . LEU C 1 166 ? 7.258 20.267 10.287 1.00 65.12 183 LEU C CA 1
ATOM 7936 C C . LEU C 1 166 ? 7.867 20.582 8.920 1.00 70.95 183 LEU C C 1
ATOM 7937 O O . LEU C 1 166 ? 9.082 20.461 8.723 1.00 74.28 183 LEU C O 1
ATOM 7942 N N . GLY C 1 167 ? 7.009 21.001 7.990 1.00 71.99 184 GLY C N 1
ATOM 7943 C CA . GLY C 1 167 ? 7.424 21.344 6.635 1.00 71.45 184 GLY C CA 1
ATOM 7944 C C . GLY C 1 167 ? 8.370 22.528 6.549 1.00 68.93 184 GLY C C 1
ATOM 7945 O O . GLY C 1 167 ? 9.367 22.476 5.824 1.00 66.34 184 GLY C O 1
ATOM 7946 N N . VAL C 1 168 ? 8.061 23.597 7.283 1.00 63.83 185 VAL C N 1
ATOM 7947 C CA . VAL C 1 168 ? 8.901 24.797 7.255 1.00 64.41 185 VAL C CA 1
ATOM 7948 C C . VAL C 1 168 ? 10.209 24.639 8.033 1.00 66.96 185 VAL C C 1
ATOM 7949 O O . VAL C 1 168 ? 11.251 25.130 7.592 1.00 70.32 185 VAL C O 1
ATOM 7953 N N . ALA C 1 169 ? 10.149 23.945 9.171 1.00 64.92 186 ALA C N 1
ATOM 7954 C CA . ALA C 1 169 ? 11.327 23.683 10.003 1.00 64.62 186 ALA C CA 1
ATOM 7955 C C . ALA C 1 169 ? 12.393 22.888 9.243 1.00 69.62 186 ALA C C 1
ATOM 7956 O O . ALA C 1 169 ? 13.577 22.902 9.602 1.00 75.05 186 ALA C O 1
ATOM 7958 N N . TYR C 1 170 ? 11.960 22.201 8.190 1.00 70.52 187 TYR C N 1
ATOM 7959 C CA . TYR C 1 170 ? 12.863 21.453 7.328 1.00 72.99 187 TYR C CA 1
ATOM 7960 C C . TYR C 1 170 ? 13.274 22.309 6.139 1.00 73.54 187 TYR C C 1
ATOM 7961 O O . TYR C 1 170 ? 14.431 22.279 5.721 1.00 83.84 187 TYR C O 1
ATOM 7970 N N . SER C 1 171 ? 12.325 23.080 5.612 1.00 71.17 188 SER C N 1
ATOM 7971 C CA . SER C 1 171 ? 12.589 23.999 4.507 1.00 72.54 188 SER C CA 1
ATOM 7972 C C . SER C 1 171 ? 13.592 25.080 4.897 1.00 69.74 188 SER C C 1
ATOM 7973 O O . SER C 1 171 ? 14.358 25.558 4.055 1.00 71.62 188 SER C O 1
ATOM 7976 N N . ALA C 1 172 ? 13.578 25.458 6.175 1.00 63.67 189 ALA C N 1
ATOM 7977 C CA . ALA C 1 172 ? 14.549 26.394 6.720 1.00 56.52 189 ALA C CA 1
ATOM 7978 C C . ALA C 1 172 ? 15.927 25.762 6.773 1.00 55.51 189 ALA C C 1
ATOM 7979 O O . ALA C 1 172 ? 16.906 26.405 6.423 1.00 59.46 189 ALA C O 1
ATOM 7981 N N . SER C 1 173 ? 16.001 24.502 7.196 1.00 53.62 190 SER C N 1
ATOM 7982 C CA . SER C 1 173 ? 17.283 23.806 7.298 1.00 61.97 190 SER C CA 1
ATOM 7983 C C . SER C 1 173 ? 17.862 23.405 5.933 1.00 65.36 190 SER C C 1
ATOM 7984 O O . SER C 1 173 ? 19.084 23.451 5.735 1.00 68.97 190 SER C O 1
ATOM 7987 N N . ILE C 1 174 ? 16.983 23.033 5.001 1.00 64.47 191 ILE C N 1
ATOM 7988 C CA . ILE C 1 174 ? 17.387 22.656 3.638 1.00 65.00 191 ILE C CA 1
ATOM 7989 C C . ILE C 1 174 ? 17.812 23.875 2.816 1.00 65.21 191 ILE C C 1
ATOM 7990 O O . ILE C 1 174 ? 18.792 23.816 2.066 1.00 67.35 191 ILE C O 1
ATOM 7995 N N . GLY C 1 175 ? 17.072 24.972 2.959 1.00 61.11 192 GLY C N 1
ATOM 7996 C CA . GLY C 1 175 ? 17.400 26.218 2.274 1.00 62.09 192 GLY C CA 1
ATOM 7997 C C . GLY C 1 175 ? 18.733 26.792 2.717 1.00 68.76 192 GLY C C 1
ATOM 7998 O O . GLY C 1 175 ? 19.319 27.618 2.018 1.00 72.44 192 GLY C O 1
ATOM 7999 N N . GLY C 1 176 ? 19.210 26.345 3.881 1.00 74.02 193 GLY C N 1
ATOM 8000 C CA . GLY C 1 176 ? 20.476 26.804 4.464 1.00 74.93 193 GLY C CA 1
ATOM 8001 C C . GLY C 1 176 ? 21.691 26.127 3.871 1.00 74.32 193 GLY C C 1
ATOM 8002 O O . GLY C 1 176 ? 22.829 26.474 4.183 1.00 77.73 193 GLY C O 1
ATOM 8003 N N . ILE C 1 177 ? 21.434 25.160 3.002 1.00 76.00 194 ILE C N 1
ATOM 8004 C CA . ILE C 1 177 ? 22.470 24.402 2.325 1.00 71.80 194 ILE C CA 1
ATOM 8005 C C . ILE C 1 177 ? 22.686 24.959 0.909 1.00 71.88 194 ILE C C 1
ATOM 8006 O O . ILE C 1 177 ? 23.448 24.398 0.126 1.00 76.70 194 ILE C O 1
ATOM 8011 N N . ALA C 1 178 ? 22.039 26.075 0.581 1.00 68.45 195 ALA C N 1
ATOM 8012 C CA . ALA C 1 178 ? 22.077 26.571 -0.795 1.00 69.98 195 ALA C CA 1
ATOM 8013 C C . ALA C 1 178 ? 23.286 27.439 -1.090 1.00 70.65 195 ALA C C 1
ATOM 8014 O O . ALA C 1 178 ? 23.840 27.373 -2.187 1.00 84.74 195 ALA C O 1
ATOM 8016 N N . THR C 1 179 ? 23.687 28.257 -0.119 1.00 65.24 196 THR C N 1
ATOM 8017 C CA . THR C 1 179 ? 24.763 29.230 -0.319 1.00 63.12 196 THR C CA 1
ATOM 8018 C C . THR C 1 179 ? 25.690 29.320 0.887 1.00 56.33 196 THR C C 1
ATOM 8019 O O . THR C 1 179 ? 25.347 28.855 1.970 1.00 48.41 196 THR C O 1
ATOM 8023 N N . LEU C 1 180 ? 26.856 29.936 0.687 1.00 56.92 197 LEU C N 1
ATOM 8024 C CA . LEU C 1 180 ? 27.886 30.051 1.729 1.00 59.51 197 LEU C CA 1
ATOM 8025 C C . LEU C 1 180 ? 27.425 30.808 2.982 1.00 62.29 197 LEU C C 1
ATOM 8026 O O . LEU C 1 180 ? 27.797 30.445 4.098 1.00 60.71 197 LEU C O 1
ATOM 8031 N N . VAL C 1 181 ? 26.639 31.870 2.797 1.00 68.72 198 VAL C N 1
ATOM 8032 C CA . VAL C 1 181 ? 25.855 32.432 3.897 1.00 67.82 198 VAL C CA 1
ATOM 8033 C C . VAL C 1 181 ? 24.602 31.572 3.996 1.00 69.31 198 VAL C C 1
ATOM 8034 O O . VAL C 1 181 ? 24.062 31.133 2.979 1.00 74.63 198 VAL C O 1
ATOM 8038 N N . GLY C 1 182 ? 24.142 31.324 5.211 1.00 62.33 199 GLY C N 1
ATOM 8039 C CA . GLY C 1 182 ? 22.990 30.466 5.387 1.00 57.54 199 GLY C CA 1
ATOM 8040 C C . GLY C 1 182 ? 23.082 29.710 6.687 1.00 57.29 199 GLY C C 1
ATOM 8041 O O . GLY C 1 182 ? 22.351 29.998 7.642 1.00 63.20 199 GLY C O 1
ATOM 8042 N N . SER C 1 183 ? 23.964 28.727 6.718 1.00 50.47 200 SER C N 1
ATOM 8043 C CA . SER C 1 183 ? 24.240 28.020 7.949 1.00 51.19 200 SER C CA 1
ATOM 8044 C C . SER C 1 183 ? 25.749 28.020 8.150 1.00 47.72 200 SER C C 1
ATOM 8045 O O . SER C 1 183 ? 26.501 27.838 7.190 1.00 41.49 200 SER C O 1
ATOM 8048 N N . PRO C 1 184 ? 26.203 28.250 9.394 1.00 44.97 201 PRO C N 1
ATOM 8049 C CA . PRO C 1 184 ? 27.631 28.253 9.684 1.00 45.73 201 PRO C CA 1
ATOM 8050 C C . PRO C 1 184 ? 28.436 27.066 9.122 1.00 46.96 201 PRO C C 1
ATOM 8051 O O . PRO C 1 184 ? 29.527 27.295 8.600 1.00 50.68 201 PRO C O 1
ATOM 8055 N N . PRO C 1 185 ? 27.916 25.818 9.199 1.00 44.02 202 PRO C N 1
ATOM 8056 C CA . PRO C 1 185 ? 28.765 24.716 8.734 1.00 44.77 202 PRO C CA 1
ATOM 8057 C C . PRO C 1 185 ? 29.382 24.980 7.364 1.00 46.13 202 PRO C C 1
ATOM 8058 O O . PRO C 1 185 ? 30.572 24.728 7.161 1.00 54.97 202 PRO C O 1
ATOM 8062 N N . ASN C 1 186 ? 28.578 25.513 6.451 1.00 44.31 203 ASN C N 1
ATOM 8063 C CA . ASN C 1 186 ? 29.018 25.847 5.106 1.00 44.44 203 ASN C CA 1
ATOM 8064 C C . ASN C 1 186 ? 30.254 26.752 5.123 1.00 42.31 203 ASN C C 1
ATOM 8065 O O . ASN C 1 186 ? 31.223 26.524 4.384 1.00 42.26 203 ASN C O 1
ATOM 8070 N N . ALA C 1 187 ? 30.210 27.763 5.988 1.00 37.00 204 ALA C N 1
ATOM 8071 C CA . ALA C 1 187 ? 31.324 28.679 6.185 1.00 34.21 204 ALA C CA 1
ATOM 8072 C C . ALA C 1 187 ? 32.556 27.987 6.785 1.00 34.13 204 ALA C C 1
ATOM 8073 O O . ALA C 1 187 ? 33.688 28.358 6.463 1.00 27.27 204 ALA C O 1
ATOM 8075 N N . ILE C 1 188 ? 32.341 26.985 7.639 1.00 34.88 205 ILE C N 1
ATOM 8076 C CA . ILE C 1 188 ? 33.469 26.280 8.247 1.00 43.84 205 ILE C CA 1
ATOM 8077 C C . ILE C 1 188 ? 34.173 25.412 7.210 1.00 50.73 205 ILE C C 1
ATOM 8078 O O . ILE C 1 188 ? 35.405 25.322 7.199 1.00 59.24 205 ILE C O 1
ATOM 8083 N N . ALA C 1 189 ? 33.384 24.793 6.335 1.00 53.92 206 ALA C N 1
ATOM 8084 C CA . ALA C 1 189 ? 33.919 24.051 5.198 1.00 54.87 206 ALA C CA 1
ATOM 8085 C C . ALA C 1 189 ? 34.685 24.984 4.262 1.00 53.09 206 ALA C C 1
ATOM 8086 O O . ALA C 1 189 ? 35.817 24.691 3.863 1.00 54.44 206 ALA C O 1
ATOM 8088 N N . ALA C 1 190 ? 34.066 26.115 3.932 1.00 52.26 207 ALA C N 1
ATOM 8089 C CA . ALA C 1 190 ? 34.674 27.090 3.033 1.00 51.90 207 ALA C CA 1
ATOM 8090 C C . ALA C 1 190 ? 35.990 27.657 3.566 1.00 46.88 207 ALA C C 1
ATOM 8091 O O . ALA C 1 190 ? 36.910 27.891 2.793 1.00 46.02 207 ALA C O 1
ATOM 8093 N N . ALA C 1 191 ? 36.076 27.873 4.877 1.00 46.43 208 ALA C N 1
ATOM 8094 C CA . ALA C 1 191 ? 37.290 28.428 5.486 1.00 46.20 208 ALA C CA 1
ATOM 8095 C C . ALA C 1 191 ? 38.383 27.382 5.548 1.00 48.62 208 ALA C C 1
ATOM 8096 O O . ALA C 1 191 ? 39.565 27.701 5.435 1.00 48.81 208 ALA C O 1
ATOM 8098 N N . GLU C 1 192 ? 37.973 26.130 5.714 1.00 53.26 209 GLU C N 1
ATOM 8099 C CA . GLU C 1 192 ? 38.908 25.026 5.818 1.00 59.16 209 GLU C CA 1
ATOM 8100 C C . GLU C 1 192 ? 39.578 24.706 4.485 1.00 59.42 209 GLU C C 1
ATOM 8101 O O . GLU C 1 192 ? 40.807 24.655 4.408 1.00 63.59 209 GLU C O 1
ATOM 8107 N N . VAL C 1 193 ? 38.777 24.491 3.443 1.00 58.45 210 VAL C N 1
ATOM 8108 C CA . VAL C 1 193 ? 39.321 24.052 2.155 1.00 56.54 210 VAL C CA 1
ATOM 8109 C C . VAL C 1 193 ? 39.582 25.205 1.175 1.00 57.02 210 VAL C C 1
ATOM 8110 O O . VAL C 1 193 ? 40.192 25.006 0.122 1.00 54.99 210 VAL C O 1
ATOM 8114 N N . GLY C 1 194 ? 39.124 26.402 1.532 1.00 58.72 211 GLY C N 1
ATOM 8115 C CA . GLY C 1 194 ? 39.316 27.594 0.707 1.00 57.76 211 GLY C CA 1
ATOM 8116 C C . GLY C 1 194 ? 38.333 27.709 -0.448 1.00 62.42 211 GLY C C 1
ATOM 8117 O O . GLY C 1 194 ? 38.739 27.888 -1.594 1.00 67.49 211 GLY C O 1
ATOM 8118 N N . LEU C 1 195 ? 37.040 27.613 -0.147 1.00 62.90 212 LEU C N 1
ATOM 8119 C CA . LEU C 1 195 ? 35.991 27.774 -1.152 1.00 60.67 212 LEU C CA 1
ATOM 8120 C C . LEU C 1 195 ? 35.579 29.232 -1.325 1.00 62.14 212 LEU C C 1
ATOM 8121 O O . LEU C 1 195 ? 35.632 30.021 -0.376 1.00 60.64 212 LEU C O 1
ATOM 8126 N N . SER C 1 196 ? 35.164 29.573 -2.543 1.00 62.77 213 SER C N 1
ATOM 8127 C CA . SER C 1 196 ? 34.535 30.863 -2.826 1.00 63.50 213 SER C CA 1
ATOM 8128 C C . SER C 1 196 ? 33.025 30.735 -2.640 1.00 59.39 213 SER C C 1
ATOM 8129 O O . SER C 1 196 ? 32.522 29.629 -2.440 1.00 55.72 213 SER C O 1
ATOM 8132 N N . PHE C 1 197 ? 32.304 31.854 -2.705 1.00 55.04 214 PHE C N 1
ATOM 8133 C CA . PHE C 1 197 ? 30.852 31.808 -2.565 1.00 58.90 214 PHE C CA 1
ATOM 8134 C C . PHE C 1 197 ? 30.245 31.006 -3.706 1.00 63.08 214 PHE C C 1
ATOM 8135 O O . PHE C 1 197 ? 29.388 30.137 -3.498 1.00 65.96 214 PHE C O 1
ATOM 8143 N N . THR C 1 198 ? 30.701 31.324 -4.912 1.00 63.45 215 THR C N 1
ATOM 8144 C CA . THR C 1 198 ? 30.229 30.686 -6.127 1.00 61.01 215 THR C CA 1
ATOM 8145 C C . THR C 1 198 ? 30.656 29.214 -6.216 1.00 62.74 215 THR C C 1
ATOM 8146 O O . THR C 1 198 ? 30.052 28.445 -6.956 1.00 66.13 215 THR C O 1
ATOM 8150 N N . ASP C 1 199 ? 31.681 28.832 -5.451 1.00 67.01 216 ASP C N 1
ATOM 8151 C CA . ASP C 1 199 ? 32.110 27.431 -5.352 1.00 68.39 216 ASP C CA 1
ATOM 8152 C C . ASP C 1 199 ? 31.092 26.591 -4.588 1.00 68.54 216 ASP C C 1
ATOM 8153 O O . ASP C 1 199 ? 30.655 25.544 -5.068 1.00 70.67 216 ASP C O 1
ATOM 8158 N N . TRP C 1 200 ? 30.717 27.061 -3.398 1.00 68.61 217 TRP C N 1
ATOM 8159 C CA . TRP C 1 200 ? 29.835 26.312 -2.508 1.00 64.54 217 TRP C CA 1
ATOM 8160 C C . TRP C 1 200 ? 28.408 26.248 -3.025 1.00 63.87 217 TRP C C 1
ATOM 8161 O O . TRP C 1 200 ? 27.654 25.352 -2.658 1.00 68.57 217 TRP C O 1
ATOM 8172 N N . MET C 1 201 ? 28.048 27.198 -3.881 1.00 61.97 218 MET C N 1
ATOM 8173 C CA . MET C 1 201 ? 26.743 27.195 -4.511 1.00 60.17 218 MET C CA 1
ATOM 8174 C C . MET C 1 201 ? 26.652 26.117 -5.589 1.00 61.36 218 MET C C 1
ATOM 8175 O O . MET C 1 201 ? 25.617 25.462 -5.727 1.00 62.17 218 MET C O 1
ATOM 8180 N N . LYS C 1 202 ? 27.740 25.929 -6.336 1.00 63.92 219 LYS C N 1
ATOM 8181 C CA . LYS C 1 202 ? 27.828 24.863 -7.340 1.00 68.38 219 LYS C CA 1
ATOM 8182 C C . LYS C 1 202 ? 27.559 23.492 -6.715 1.00 74.29 219 LYS C C 1
ATOM 8183 O O . LYS C 1 202 ? 27.026 22.597 -7.372 1.00 85.70 219 LYS C O 1
ATOM 8185 N N . PHE C 1 203 ? 27.921 23.341 -5.443 1.00 76.46 220 PHE C N 1
ATOM 8186 C CA . PHE C 1 203 ? 27.630 22.125 -4.689 1.00 77.77 220 PHE C CA 1
ATOM 8187 C C . PHE C 1 203 ? 26.219 22.151 -4.112 1.00 73.64 220 PHE C C 1
ATOM 8188 O O . PHE C 1 203 ? 25.353 21.385 -4.526 1.00 75.18 220 PHE C O 1
ATOM 8196 N N . GLY C 1 204 ? 26.002 23.058 -3.166 1.00 71.81 221 GLY C N 1
ATOM 8197 C CA . GLY C 1 204 ? 24.818 23.060 -2.322 1.00 68.69 221 GLY C CA 1
ATOM 8198 C C . GLY C 1 204 ? 23.476 23.359 -2.965 1.00 69.21 221 GLY C C 1
ATOM 8199 O O . GLY C 1 204 ? 22.473 22.746 -2.597 1.00 72.06 221 GLY C O 1
ATOM 8200 N N . LEU C 1 205 ? 23.441 24.303 -3.903 1.00 63.70 222 LEU C N 1
ATOM 8201 C CA . LEU C 1 205 ? 22.179 24.668 -4.550 1.00 61.78 222 LEU C CA 1
ATOM 8202 C C . LEU C 1 205 ? 21.516 23.465 -5.244 1.00 67.57 222 LEU C C 1
ATOM 8203 O O . LEU C 1 205 ? 20.331 23.227 -5.023 1.00 74.67 222 LEU C O 1
ATOM 8208 N N . PRO C 1 206 ? 22.271 22.703 -6.073 1.00 67.49 223 PRO C N 1
ATOM 8209 C CA . PRO C 1 206 ? 21.757 21.416 -6.550 1.00 64.67 223 PRO C CA 1
ATOM 8210 C C . PRO C 1 206 ? 21.197 20.528 -5.434 1.00 64.95 223 PRO C C 1
ATOM 8211 O O . PRO C 1 206 ? 20.074 20.037 -5.550 1.00 66.65 223 PRO C O 1
ATOM 8215 N N . THR C 1 207 ? 21.972 20.342 -4.365 1.00 65.36 224 THR C N 1
ATOM 8216 C CA . THR C 1 207 ? 21.568 19.513 -3.223 1.00 68.53 224 THR C CA 1
ATOM 8217 C C . THR C 1 207 ? 20.300 20.019 -2.519 1.00 76.86 224 THR C C 1
ATOM 8218 O O . THR C 1 207 ? 19.464 19.220 -2.094 1.00 84.37 224 THR C O 1
ATOM 8222 N N . ALA C 1 208 ? 20.163 21.338 -2.397 1.00 78.37 225 ALA C N 1
ATOM 8223 C CA . ALA C 1 208 ? 18.959 21.938 -1.826 1.00 75.25 225 ALA C CA 1
ATOM 8224 C C . ALA C 1 208 ? 17.761 21.775 -2.768 1.00 73.82 225 ALA C C 1
ATOM 8225 O O . ALA C 1 208 ? 16.649 21.499 -2.316 1.00 76.30 225 ALA C O 1
ATOM 8227 N N . MET C 1 209 ? 18.002 21.935 -4.071 1.00 73.43 226 MET C N 1
ATOM 8228 C CA . MET C 1 209 ? 16.969 21.772 -5.098 1.00 77.03 226 MET C CA 1
ATOM 8229 C C . MET C 1 209 ? 16.417 20.353 -5.109 1.00 75.54 226 MET C C 1
ATOM 8230 O O . MET C 1 209 ? 15.226 20.145 -5.319 1.00 74.04 226 MET C O 1
ATOM 8235 N N . MET C 1 210 ? 17.301 19.387 -4.881 1.00 76.33 227 MET C N 1
ATOM 8236 C CA . MET C 1 210 ? 16.948 17.977 -4.863 1.00 77.06 227 MET C CA 1
ATOM 8237 C C . MET C 1 210 ? 16.231 17.608 -3.564 1.00 76.15 227 MET C C 1
ATOM 8238 O O . MET C 1 210 ? 15.240 16.874 -3.571 1.00 79.70 227 MET C O 1
ATOM 8243 N N . MET C 1 211 ? 16.738 18.137 -2.454 1.00 71.50 228 MET C N 1
ATOM 8244 C CA . MET C 1 211 ? 16.335 17.693 -1.129 1.00 65.22 228 MET C CA 1
ATOM 8245 C C . MET C 1 211 ? 15.020 18.279 -0.653 1.00 61.14 228 MET C C 1
ATOM 8246 O O . MET C 1 211 ? 14.356 17.685 0.185 1.00 62.22 228 MET C O 1
ATOM 8251 N N . LEU C 1 212 ? 14.650 19.445 -1.171 1.00 58.90 229 LEU C N 1
ATOM 8252 C CA . LEU C 1 212 ? 13.395 20.082 -0.768 1.00 60.20 229 LEU C CA 1
ATOM 8253 C C . LEU C 1 212 ? 12.151 19.319 -1.264 1.00 64.52 229 LEU C C 1
ATOM 8254 O O . LEU C 1 212 ? 11.245 19.056 -0.467 1.00 62.42 229 LEU C O 1
ATOM 8259 N N . PRO C 1 213 ? 12.102 18.965 -2.571 1.00 66.00 230 PRO C N 1
ATOM 8260 C CA . PRO C 1 213 ? 11.033 18.086 -3.042 1.00 62.92 230 PRO C CA 1
ATOM 8261 C C . PRO C 1 213 ? 11.030 16.764 -2.288 1.00 63.12 230 PRO C C 1
ATOM 8262 O O . PRO C 1 213 ? 9.992 16.355 -1.773 1.00 66.19 230 PRO C O 1
ATOM 8266 N N . MET C 1 214 ? 12.195 16.126 -2.207 1.00 64.01 231 MET C N 1
ATOM 8267 C CA . MET C 1 214 ? 12.344 14.823 -1.561 1.00 65.96 231 MET C CA 1
ATOM 8268 C C . MET C 1 214 ? 11.865 14.820 -0.105 1.00 64.88 231 MET C C 1
ATOM 8269 O O . MET C 1 214 ? 11.366 13.809 0.386 1.00 66.01 231 MET C O 1
ATOM 8274 N N . ALA C 1 215 ? 12.008 15.955 0.572 1.00 65.62 232 ALA C N 1
ATOM 8275 C CA . ALA C 1 215 ? 11.612 16.070 1.974 1.00 67.46 232 ALA C CA 1
ATOM 8276 C C . ALA C 1 215 ? 10.122 16.310 2.132 1.00 66.99 232 ALA C C 1
ATOM 8277 O O . ALA C 1 215 ? 9.509 15.803 3.070 1.00 66.65 232 ALA C O 1
ATOM 8279 N N . ILE C 1 216 ? 9.555 17.104 1.225 1.00 68.34 233 ILE C N 1
ATOM 8280 C CA . ILE C 1 216 ? 8.113 17.361 1.202 1.00 67.99 233 ILE C CA 1
ATOM 8281 C C . ILE C 1 216 ? 7.355 16.077 0.853 1.00 66.63 233 ILE C C 1
ATOM 8282 O O . ILE C 1 216 ? 6.365 15.740 1.508 1.00 63.16 233 ILE C O 1
ATOM 8287 N N . ALA C 1 217 ? 7.848 15.359 -0.158 1.00 62.76 234 ALA C N 1
ATOM 8288 C CA . ALA C 1 217 ? 7.317 14.053 -0.539 1.00 59.08 234 ALA C CA 1
ATOM 8289 C C . ALA C 1 217 ? 7.189 13.109 0.656 1.00 62.97 234 ALA C C 1
ATOM 8290 O O . ALA C 1 217 ? 6.161 12.458 0.819 1.00 66.07 234 ALA C O 1
ATOM 8292 N N . ILE C 1 218 ? 8.222 13.051 1.495 1.00 65.97 235 ILE C N 1
ATOM 8293 C CA . ILE C 1 218 ? 8.240 12.144 2.652 1.00 69.57 235 ILE C CA 1
ATOM 8294 C C . ILE C 1 218 ? 7.275 12.554 3.776 1.00 75.06 235 ILE C C 1
ATOM 8295 O O . ILE C 1 218 ? 6.651 11.694 4.397 1.00 76.03 235 ILE C O 1
ATOM 8300 N N . LEU C 1 219 ? 7.151 13.858 4.028 1.00 84.69 236 LEU C N 1
ATOM 8301 C CA . LEU C 1 219 ? 6.186 14.377 5.007 1.00 95.41 236 LEU C CA 1
ATOM 8302 C C . LEU C 1 219 ? 4.756 14.160 4.511 1.00 103.42 236 LEU C C 1
ATOM 8303 O O . LEU C 1 219 ? 3.856 13.829 5.288 1.00 110.20 236 LEU C O 1
ATOM 8308 N N . TYR C 1 220 ? 4.580 14.355 3.206 1.00 109.28 237 TYR C N 1
ATOM 8309 C CA . TYR C 1 220 ? 3.321 14.174 2.485 1.00 113.47 237 TYR C CA 1
ATOM 8310 C C . TYR C 1 220 ? 2.776 12.762 2.655 1.00 110.87 237 TYR C C 1
ATOM 8311 O O . TYR C 1 220 ? 1.687 12.565 3.203 1.00 117.89 237 TYR C O 1
ATOM 8320 N N . PHE C 1 221 ? 3.559 11.793 2.179 1.00 101.89 238 PHE C N 1
ATOM 8321 C CA . PHE C 1 221 ? 3.193 10.376 2.157 1.00 94.33 238 PHE C CA 1
ATOM 8322 C C . PHE C 1 221 ? 3.398 9.719 3.505 1.00 89.17 238 PHE C C 1
ATOM 8323 O O . PHE C 1 221 ? 3.682 8.526 3.602 1.00 88.10 238 PHE C O 1
ATOM 8331 N N . LEU C 1 222 ? 3.317 10.511 4.531 1.00 85.12 239 LEU C N 1
ATOM 8332 C CA . LEU C 1 222 ? 2.938 9.961 5.775 1.00 82.50 239 LEU C CA 1
ATOM 8333 C C . LEU C 1 222 ? 1.507 10.529 5.777 1.00 87.14 239 LEU C C 1
ATOM 8334 O O . LEU C 1 222 ? 0.772 10.220 4.827 1.00 93.42 239 LEU C O 1
ATOM 8339 N N . LEU C 1 223 ? 1.079 11.360 6.717 1.00 90.52 240 LEU C N 1
ATOM 8340 C CA . LEU C 1 223 ? -0.371 11.639 6.819 1.00 100.55 240 LEU C CA 1
ATOM 8341 C C . LEU C 1 223 ? -0.876 13.048 6.403 1.00 103.24 240 LEU C C 1
ATOM 8342 O O . LEU C 1 223 ? -1.060 13.900 7.266 1.00 107.90 240 LEU C O 1
ATOM 8347 N N . LYS C 1 224 ? -1.123 13.291 5.111 1.00 106.34 241 LYS C N 1
ATOM 8348 C CA . LYS C 1 224 ? -1.579 14.624 4.656 1.00 110.87 241 LYS C CA 1
ATOM 8349 C C . LYS C 1 224 ? -3.050 14.655 4.198 1.00 110.97 241 LYS C C 1
ATOM 8350 O O . LYS C 1 224 ? -3.423 13.947 3.260 1.00 109.44 241 LYS C O 1
ATOM 8356 N N . PRO C 1 225 ? -3.896 15.446 4.886 1.00 115.02 242 PRO C N 1
ATOM 8357 C CA . PRO C 1 225 ? -5.279 15.670 4.468 1.00 118.81 242 PRO C CA 1
ATOM 8358 C C . PRO C 1 225 ? -5.559 17.136 4.102 1.00 121.07 242 PRO C C 1
ATOM 8359 O O . PRO C 1 225 ? -6.567 17.705 4.533 1.00 116.46 242 PRO C O 1
ATOM 8363 N N . THR C 1 226 ? -4.684 17.722 3.287 1.00 129.87 243 THR C N 1
ATOM 8364 C CA . THR C 1 226 ? -4.657 19.174 3.093 1.00 138.58 243 THR C CA 1
ATOM 8365 C C . THR C 1 226 ? -5.075 19.659 1.694 1.00 137.08 243 THR C C 1
ATOM 8366 O O . THR C 1 226 ? -5.009 20.859 1.410 1.00 134.62 243 THR C O 1
ATOM 8370 N N . LEU C 1 227 ? -5.517 18.745 0.828 1.00 137.91 244 LEU C N 1
ATOM 8371 C CA . LEU C 1 227 ? -6.081 19.145 -0.469 1.00 137.72 244 LEU C CA 1
ATOM 8372 C C . LEU C 1 227 ? -7.410 19.892 -0.243 1.00 142.13 244 LEU C C 1
ATOM 8373 O O . LEU C 1 227 ? -8.100 20.274 -1.193 1.00 149.38 244 LEU C O 1
ATOM 8378 N N . ASN C 1 228 ? -7.735 20.100 1.036 1.00 135.38 245 ASN C N 1
ATOM 8379 C CA . ASN C 1 228 ? -8.919 20.836 1.478 1.00 123.03 245 ASN C CA 1
ATOM 8380 C C . ASN C 1 228 ? -8.579 22.024 2.376 1.00 112.23 245 ASN C C 1
ATOM 8381 O O . ASN C 1 228 ? -7.495 22.085 2.959 1.00 110.33 245 ASN C O 1
ATOM 8386 N N . GLY C 1 229 ? -9.523 22.957 2.483 1.00 104.26 246 GLY C N 1
ATOM 8387 C CA . GLY C 1 229 ? -9.365 24.154 3.306 1.00 102.52 246 GLY C CA 1
ATOM 8388 C C . GLY C 1 229 ? -9.489 25.441 2.508 1.00 103.83 246 GLY C C 1
ATOM 8389 O O . GLY C 1 229 ? -9.540 25.413 1.275 1.00 96.27 246 GLY C O 1
ATOM 8390 N N . MET C 1 230 ? -9.545 26.568 3.218 1.00 112.57 247 MET C N 1
ATOM 8391 C CA . MET C 1 230 ? -9.583 27.897 2.597 1.00 123.73 247 MET C CA 1
ATOM 8392 C C . MET C 1 230 ? -8.710 28.911 3.342 1.00 134.31 247 MET C C 1
ATOM 8393 O O . MET C 1 230 ? -8.227 28.642 4.443 1.00 137.40 247 MET C O 1
ATOM 8398 N N . PHE C 1 231 ? -8.516 30.075 2.729 1.00 144.85 248 PHE C N 1
ATOM 8399 C CA . PHE C 1 231 ? -7.620 31.103 3.256 1.00 150.65 248 PHE C CA 1
ATOM 8400 C C . PHE C 1 231 ? -8.281 32.139 4.148 1.00 153.99 248 PHE C C 1
ATOM 8401 O O . PHE C 1 231 ? -9.396 32.588 3.882 1.00 152.35 248 PHE C O 1
ATOM 8409 N N . GLU C 1 232 ? -7.569 32.520 5.203 1.00 162.22 249 GLU C N 1
ATOM 8410 C CA . GLU C 1 232 ? -7.852 33.764 5.907 1.00 169.91 249 GLU C CA 1
ATOM 8411 C C . GLU C 1 232 ? -6.648 34.700 5.759 1.00 173.28 249 GLU C C 1
ATOM 8412 O O . GLU C 1 232 ? -5.674 34.616 6.512 1.00 179.81 249 GLU C O 1
ATOM 8418 N N . LEU C 1 233 ? -6.717 35.571 4.756 1.00 172.94 250 LEU C N 1
ATOM 8419 C CA . LEU C 1 233 ? -5.648 36.533 4.478 1.00 168.98 250 LEU C CA 1
ATOM 8420 C C . LEU C 1 233 ? -5.769 37.747 5.406 1.00 169.93 250 LEU C C 1
ATOM 8421 O O . LEU C 1 233 ? -6.056 38.862 4.963 1.00 173.03 250 LEU C O 1
ATOM 8426 N N . ASP C 1 234 ? -5.530 37.512 6.697 1.00 168.87 251 ASP C N 1
ATOM 8427 C CA . ASP C 1 234 ? -5.869 38.468 7.756 1.00 165.83 251 ASP C CA 1
ATOM 8428 C C . ASP C 1 234 ? -4.671 39.225 8.337 1.00 163.38 251 ASP C C 1
ATOM 8429 O O . ASP C 1 234 ? -3.928 38.694 9.167 1.00 161.44 251 ASP C O 1
ATOM 8434 N N . ARG C 1 235 ? -4.518 40.471 7.886 1.00 163.66 252 ARG C N 1
ATOM 8435 C CA . ARG C 1 235 ? -3.506 41.436 8.354 1.00 161.28 252 ARG C CA 1
ATOM 8436 C C . ARG C 1 235 ? -3.381 42.564 7.326 1.00 160.11 252 ARG C C 1
ATOM 8437 O O . ARG C 1 235 ? -3.906 42.456 6.215 1.00 159.53 252 ARG C O 1
ATOM 8445 N N . ALA C 1 236 ? -2.686 43.639 7.696 1.00 158.21 253 ALA C N 1
ATOM 8446 C CA . ALA C 1 236 ? -2.443 44.757 6.783 1.00 155.34 253 ALA C CA 1
ATOM 8447 C C . ALA C 1 236 ? -1.489 44.347 5.654 1.00 156.45 253 ALA C C 1
ATOM 8448 O O . ALA C 1 236 ? -0.426 43.784 5.924 1.00 164.72 253 ALA C O 1
ATOM 8450 N N . PRO C 1 237 ? -1.871 44.618 4.385 1.00 153.78 254 PRO C N 1
ATOM 8451 C CA . PRO C 1 237 ? -1.032 44.303 3.217 1.00 151.37 254 PRO C CA 1
ATOM 8452 C C . PRO C 1 237 ? 0.305 45.062 3.206 1.00 153.38 254 PRO C C 1
ATOM 8453 O O . PRO C 1 237 ? 0.524 45.944 4.039 1.00 161.82 254 PRO C O 1
ATOM 8457 N N . VAL C 1 238 ? 1.184 44.714 2.266 1.00 148.23 255 VAL C N 1
ATOM 8458 C CA . VAL C 1 238 ? 2.528 45.305 2.193 1.00 141.54 255 VAL C CA 1
ATOM 8459 C C . VAL C 1 238 ? 2.726 46.207 0.968 1.00 141.86 255 VAL C C 1
ATOM 8460 O O . VAL C 1 238 ? 2.018 46.072 -0.033 1.00 146.41 255 VAL C O 1
ATOM 8464 N N . ASN C 1 239 ? 3.695 47.121 1.060 1.00 140.05 256 ASN C N 1
ATOM 8465 C CA . ASN C 1 239 ? 4.019 48.052 -0.031 1.00 140.88 256 ASN C CA 1
ATOM 8466 C C . ASN C 1 239 ? 5.454 48.579 0.022 1.00 139.66 256 ASN C C 1
ATOM 8467 O O . ASN C 1 239 ? 5.941 48.963 1.088 1.00 139.25 256 ASN C O 1
ATOM 8472 N N . TRP C 1 240 ? 6.113 48.601 -1.138 1.00 137.76 257 TRP C N 1
ATOM 8473 C CA . TRP C 1 240 ? 7.515 49.024 -1.261 1.00 142.69 257 TRP C CA 1
ATOM 8474 C C . TRP C 1 240 ? 7.703 50.513 -0.929 1.00 146.12 257 TRP C C 1
ATOM 8475 O O . TRP C 1 240 ? 7.307 51.382 -1.707 1.00 146.12 257 TRP C O 1
ATOM 8486 N N . ASP C 1 241 ? 8.309 50.797 0.228 1.00 154.54 258 ASP C N 1
ATOM 8487 C CA . ASP C 1 241 ? 8.514 52.181 0.696 1.00 151.41 258 ASP C CA 1
ATOM 8488 C C . ASP C 1 241 ? 9.953 52.696 0.489 1.00 141.10 258 ASP C C 1
ATOM 8489 O O . ASP C 1 241 ? 10.569 52.386 -0.538 1.00 122.80 258 ASP C O 1
ATOM 8494 N N . LYS C 1 242 ? 10.475 53.477 1.446 1.00 140.60 259 LYS C N 1
ATOM 8495 C CA . LYS C 1 242 ? 11.797 54.125 1.311 1.00 138.90 259 LYS C CA 1
ATOM 8496 C C . LYS C 1 242 ? 12.902 53.117 0.967 1.00 135.08 259 LYS C C 1
ATOM 8497 O O . LYS C 1 242 ? 13.594 52.579 1.837 1.00 138.94 259 LYS C O 1
ATOM 8503 N N . GLY C 1 243 ? 13.020 52.848 -0.328 1.00 118.88 260 GLY C N 1
ATOM 8504 C CA . GLY C 1 243 ? 14.001 51.914 -0.835 1.00 106.84 260 GLY C CA 1
ATOM 8505 C C . GLY C 1 243 ? 14.031 50.558 -0.156 1.00 100.53 260 GLY C C 1
ATOM 8506 O O . GLY C 1 243 ? 15.086 50.113 0.297 1.00 98.04 260 GLY C O 1
ATOM 8507 N N . LYS C 1 244 ? 12.877 49.904 -0.064 1.00 98.86 261 LYS C N 1
ATOM 8508 C CA . LYS C 1 244 ? 12.874 48.451 0.068 1.00 98.84 261 LYS C CA 1
ATOM 8509 C C . LYS C 1 244 ? 13.386 47.965 -1.276 1.00 97.03 261 LYS C C 1
ATOM 8510 O O . LYS C 1 244 ? 13.913 46.858 -1.403 1.00 96.71 261 LYS C O 1
ATOM 8516 N N . VAL C 1 245 ? 13.216 48.836 -2.270 1.00 92.52 262 VAL C N 1
ATOM 8517 C CA . VAL C 1 245 ? 13.760 48.665 -3.607 1.00 85.87 262 VAL C CA 1
ATOM 8518 C C . VAL C 1 245 ? 15.277 48.858 -3.575 1.00 77.29 262 VAL C C 1
ATOM 8519 O O . VAL C 1 245 ? 16.003 48.159 -4.282 1.00 78.95 262 VAL C O 1
ATOM 8523 N N . VAL C 1 246 ? 15.746 49.795 -2.749 1.00 70.88 263 VAL C N 1
ATOM 8524 C CA . VAL C 1 246 ? 17.187 50.010 -2.528 1.00 66.36 263 VAL C CA 1
ATOM 8525 C C . VAL C 1 246 ? 17.854 48.806 -1.852 1.00 64.91 263 VAL C C 1
ATOM 8526 O O . VAL C 1 246 ? 18.875 48.305 -2.339 1.00 63.04 263 VAL C O 1
ATOM 8530 N N . THR C 1 247 ? 17.276 48.347 -0.741 1.00 60.41 264 THR C N 1
ATOM 8531 C CA . THR C 1 247 ? 17.772 47.156 -0.056 1.00 59.55 264 THR C CA 1
ATOM 8532 C C . THR C 1 247 ? 17.806 45.962 -1.014 1.00 64.40 264 THR C C 1
ATOM 8533 O O . THR C 1 247 ? 18.801 45.238 -1.063 1.00 74.73 264 THR C O 1
ATOM 8537 N N . LEU C 1 248 ? 16.735 45.782 -1.788 1.00 62.67 265 LEU C N 1
ATOM 8538 C CA . LEU C 1 248 ? 16.706 44.782 -2.855 1.00 61.23 265 LEU C CA 1
ATOM 8539 C C . LEU C 1 248 ? 17.833 45.042 -3.869 1.00 58.79 265 LEU C C 1
ATOM 8540 O O . LEU C 1 248 ? 18.547 44.119 -4.271 1.00 55.51 265 LEU C O 1
ATOM 8545 N N . GLY C 1 249 ? 17.990 46.306 -4.256 1.00 54.96 266 GLY C N 1
ATOM 8546 C CA . GLY C 1 249 ? 18.977 46.710 -5.250 1.00 53.12 266 GLY C CA 1
ATOM 8547 C C . GLY C 1 249 ? 20.384 46.375 -4.822 1.00 53.19 266 GLY C C 1
ATOM 8548 O O . GLY C 1 249 ? 21.139 45.770 -5.583 1.00 57.72 266 GLY C O 1
ATOM 8549 N N . ILE C 1 250 ? 20.730 46.767 -3.597 1.00 53.10 267 ILE C N 1
ATOM 8550 C CA . ILE C 1 250 ? 22.034 46.447 -3.012 1.00 50.91 267 ILE C CA 1
ATOM 8551 C C . ILE C 1 250 ? 22.199 44.932 -2.917 1.00 53.19 267 ILE C C 1
ATOM 8552 O O . ILE C 1 250 ? 23.198 44.382 -3.379 1.00 48.01 267 ILE C O 1
ATOM 8557 N N . PHE C 1 251 ? 21.195 44.273 -2.335 1.00 60.12 268 PHE C N 1
ATOM 8558 C CA . PHE C 1 251 ? 21.154 42.813 -2.228 1.00 62.02 268 PHE C CA 1
ATOM 8559 C C . PHE C 1 251 ? 21.438 42.173 -3.587 1.00 60.45 268 PHE C C 1
ATOM 8560 O O . PHE C 1 251 ? 22.371 41.375 -3.723 1.00 56.36 268 PHE C O 1
ATOM 8568 N N . GLY C 1 252 ? 20.635 42.545 -4.585 1.00 56.68 269 GLY C N 1
ATOM 8569 C CA . GLY C 1 252 ? 20.781 42.032 -5.945 1.00 47.25 269 GLY C CA 1
ATOM 8570 C C . GLY C 1 252 ? 22.189 42.226 -6.465 1.00 37.49 269 GLY C C 1
ATOM 8571 O O . GLY C 1 252 ? 22.827 41.275 -6.919 1.00 31.48 269 GLY C O 1
ATOM 8572 N N . LEU C 1 253 ? 22.664 43.465 -6.377 1.00 34.60 270 LEU C N 1
ATOM 8573 C CA . LEU C 1 253 ? 24.029 43.822 -6.771 1.00 37.49 270 LEU C CA 1
ATOM 8574 C C . LEU C 1 253 ? 25.096 42.982 -6.057 1.00 37.34 270 LEU C C 1
ATOM 8575 O O . LEU C 1 253 ? 26.029 42.489 -6.699 1.00 34.43 270 LEU C O 1
ATOM 8580 N N . THR C 1 254 ? 24.942 42.830 -4.740 1.00 37.13 271 THR C N 1
ATOM 8581 C CA . THR C 1 254 ? 25.833 42.010 -3.918 1.00 35.22 271 THR C CA 1
ATOM 8582 C C . THR C 1 254 ? 25.826 40.549 -4.363 1.00 39.36 271 THR C C 1
ATOM 8583 O O . THR C 1 254 ? 26.886 39.977 -4.640 1.00 42.87 271 THR C O 1
ATOM 8587 N N . VAL C 1 255 ? 24.633 39.960 -4.450 1.00 42.85 272 VAL C N 1
ATOM 8588 C CA . VAL C 1 255 ? 24.478 38.568 -4.880 1.00 43.78 272 VAL C CA 1
ATOM 8589 C C . VAL C 1 255 ? 24.978 38.364 -6.308 1.00 47.88 272 VAL C C 1
ATOM 8590 O O . VAL C 1 255 ? 25.510 37.304 -6.638 1.00 50.38 272 VAL C O 1
ATOM 8594 N N . PHE C 1 256 ? 24.814 39.387 -7.145 1.00 52.12 273 PHE C N 1
ATOM 8595 C CA . PHE C 1 256 ? 25.326 39.356 -8.509 1.00 55.89 273 PHE C CA 1
ATOM 8596 C C . PHE C 1 256 ? 26.851 39.231 -8.519 1.00 54.20 273 PHE C C 1
ATOM 8597 O O . PHE C 1 256 ? 27.399 38.332 -9.159 1.00 55.82 273 PHE C O 1
ATOM 8605 N N . LEU C 1 257 ? 27.521 40.123 -7.790 1.00 51.40 274 LEU C N 1
ATOM 8606 C CA . LEU C 1 257 ? 28.982 40.127 -7.697 1.00 48.03 274 LEU C CA 1
ATOM 8607 C C . LEU C 1 257 ? 29.531 38.845 -7.103 1.00 52.95 274 LEU C C 1
ATOM 8608 O O . LEU C 1 257 ? 30.628 38.417 -7.465 1.00 57.64 274 LEU C O 1
ATOM 8613 N N . TRP C 1 258 ? 28.783 38.248 -6.178 1.00 54.72 275 TRP C N 1
ATOM 8614 C CA . TRP C 1 258 ? 29.197 36.992 -5.556 1.00 59.53 275 TRP C CA 1
ATOM 8615 C C . TRP C 1 258 ? 29.222 35.851 -6.563 1.00 60.34 275 TRP C C 1
ATOM 8616 O O . TRP C 1 258 ? 30.151 35.030 -6.568 1.00 66.59 275 TRP C O 1
ATOM 8627 N N . ILE C 1 259 ? 28.195 35.810 -7.408 1.00 56.38 276 ILE C N 1
ATOM 8628 C CA . ILE C 1 259 ? 28.082 34.798 -8.447 1.00 55.54 276 ILE C CA 1
ATOM 8629 C C . ILE C 1 259 ? 29.169 35.016 -9.500 1.00 53.64 276 ILE C C 1
ATOM 8630 O O . ILE C 1 259 ? 29.925 34.102 -9.817 1.00 48.96 276 ILE C O 1
ATOM 8635 N N . PHE C 1 260 ? 29.269 36.243 -10.001 1.00 55.44 277 PHE C N 1
ATOM 8636 C CA . PHE C 1 260 ? 30.227 36.574 -11.049 1.00 60.29 277 PHE C CA 1
ATOM 8637 C C . PHE C 1 260 ? 31.594 36.996 -10.504 1.00 63.06 277 PHE C C 1
ATOM 8638 O O . PHE C 1 260 ? 32.358 37.667 -11.200 1.00 59.35 277 PHE C O 1
ATOM 8646 N N . SER C 1 261 ? 31.901 36.591 -9.271 1.00 66.61 278 SER C N 1
ATOM 8647 C CA . SER C 1 261 ? 33.162 36.947 -8.616 1.00 66.46 278 SER C CA 1
ATOM 8648 C C . SER C 1 261 ? 34.376 36.471 -9.413 1.00 66.38 278 SER C C 1
ATOM 8649 O O . SER C 1 261 ? 35.368 37.188 -9.525 1.00 62.06 278 SER C O 1
ATOM 8652 N N . SER C 1 262 ? 34.278 35.274 -9.984 1.00 67.68 279 SER C N 1
ATOM 8653 C CA . SER C 1 262 ? 35.383 34.673 -10.733 1.00 72.06 279 SER C CA 1
ATOM 8654 C C . SER C 1 262 ? 35.870 35.506 -11.944 1.00 71.78 279 SER C C 1
ATOM 8655 O O . SER C 1 262 ? 37.065 35.813 -12.024 1.00 67.78 279 SER C O 1
ATOM 8658 N N . PRO C 1 263 ? 34.961 35.875 -12.882 1.00 72.14 280 PRO C N 1
ATOM 8659 C CA . PRO C 1 263 ? 35.415 36.710 -14.002 1.00 68.41 280 PRO C CA 1
ATOM 8660 C C . PRO C 1 263 ? 35.632 38.182 -13.638 1.00 65.73 280 PRO C C 1
ATOM 8661 O O . PRO C 1 263 ? 36.573 38.797 -14.143 1.00 69.01 280 PRO C O 1
ATOM 8665 N N . ILE C 1 264 ? 34.771 38.734 -12.780 1.00 59.90 281 ILE C N 1
ATOM 8666 C CA . ILE C 1 264 ? 34.884 40.128 -12.340 1.00 54.07 281 ILE C CA 1
ATOM 8667 C C . ILE C 1 264 ? 36.216 40.376 -11.634 1.00 56.14 281 ILE C C 1
ATOM 8668 O O . ILE C 1 264 ? 36.900 41.355 -11.927 1.00 55.63 281 ILE C O 1
ATOM 8673 N N . ASN C 1 265 ? 36.583 39.478 -10.723 1.00 58.97 282 ASN C N 1
ATOM 8674 C CA . ASN C 1 265 ? 37.834 39.601 -9.981 1.00 62.33 282 ASN C CA 1
ATOM 8675 C C . ASN C 1 265 ? 39.051 39.413 -10.870 1.00 68.06 282 ASN C C 1
ATOM 8676 O O . ASN C 1 265 ? 40.005 40.188 -10.786 1.00 68.62 282 ASN C O 1
ATOM 8681 N N . ALA C 1 266 ? 39.011 38.383 -11.714 1.00 75.92 283 ALA C N 1
ATOM 8682 C CA . ALA C 1 266 ? 40.090 38.117 -12.665 1.00 78.98 283 ALA C CA 1
ATOM 8683 C C . ALA C 1 266 ? 40.326 39.325 -13.570 1.00 76.59 283 ALA C C 1
ATOM 8684 O O . ALA C 1 266 ? 41.472 39.693 -13.840 1.00 75.68 283 ALA C O 1
ATOM 8686 N N . ALA C 1 267 ? 39.235 39.951 -14.009 1.00 73.27 284 ALA C N 1
ATOM 8687 C CA . ALA C 1 267 ? 39.308 41.146 -14.842 1.00 68.92 284 ALA C CA 1
ATOM 8688 C C . ALA C 1 267 ? 39.371 42.430 -14.005 1.00 67.10 284 ALA C C 1
ATOM 8689 O O . ALA C 1 267 ? 38.827 43.461 -14.397 1.00 68.99 284 ALA C O 1
ATOM 8691 N N . LEU C 1 268 ? 40.038 42.361 -12.856 1.00 64.98 285 LEU C N 1
ATOM 8692 C CA . LEU C 1 268 ? 40.231 43.530 -11.997 1.00 66.68 285 LEU C CA 1
ATOM 8693 C C . LEU C 1 268 ? 41.649 43.616 -11.444 1.00 73.72 285 LEU C C 1
ATOM 8694 O O . LEU C 1 268 ? 42.039 44.641 -10.873 1.00 83.65 285 LEU C O 1
ATOM 8699 N N . GLY C 1 269 ? 42.414 42.542 -11.622 1.00 73.57 286 GLY C N 1
ATOM 8700 C CA . GLY C 1 269 ? 43.762 42.442 -11.073 1.00 71.90 286 GLY C CA 1
ATOM 8701 C C . GLY C 1 269 ? 43.877 41.305 -10.076 1.00 72.15 286 GLY C C 1
ATOM 8702 O O . GLY C 1 269 ? 44.901 41.160 -9.410 1.00 73.76 286 GLY C O 1
ATOM 8703 N N . GLY C 1 270 ? 42.812 40.509 -9.977 1.00 73.57 287 GLY C N 1
ATOM 8704 C CA . GLY C 1 270 ? 42.763 39.331 -9.110 1.00 69.70 287 GLY C CA 1
ATOM 8705 C C . GLY C 1 270 ? 43.039 39.607 -7.645 1.00 67.37 287 GLY C C 1
ATOM 8706 O O . GLY C 1 270 ? 44.092 39.220 -7.123 1.00 73.80 287 GLY C O 1
ATOM 8707 N N . PHE C 1 271 ? 42.098 40.274 -6.983 1.00 59.82 288 PHE C N 1
ATOM 8708 C CA . PHE C 1 271 ? 42.209 40.552 -5.548 1.00 57.26 288 PHE C CA 1
ATOM 8709 C C . PHE C 1 271 ? 42.046 39.280 -4.728 1.00 58.65 288 PHE C C 1
ATOM 8710 O O . PHE C 1 271 ? 41.502 38.289 -5.222 1.00 58.03 288 PHE C O 1
ATOM 8718 N N . LYS C 1 272 ? 42.511 39.301 -3.481 1.00 60.79 289 LYS C N 1
ATOM 8719 C CA . LYS C 1 272 ? 42.783 38.047 -2.788 1.00 59.97 289 LYS C CA 1
ATOM 8720 C C . LYS C 1 272 ? 41.570 37.228 -2.340 1.00 58.64 289 LYS C C 1
ATOM 8721 O O . LYS C 1 272 ? 41.418 36.089 -2.778 1.00 73.71 289 LYS C O 1
ATOM 8727 N N . SER C 1 273 ? 40.708 37.782 -1.495 1.00 52.46 290 SER C N 1
ATOM 8728 C CA . SER C 1 273 ? 39.490 37.054 -1.115 1.00 47.16 290 SER C CA 1
ATOM 8729 C C . SER C 1 273 ? 38.273 37.808 -1.580 1.00 39.83 290 SER C C 1
ATOM 8730 O O . SER C 1 273 ? 37.458 38.240 -0.771 1.00 41.44 290 SER C O 1
ATOM 8733 N N . PHE C 1 274 ? 38.156 37.946 -2.893 1.00 34.96 291 PHE C N 1
ATOM 8734 C CA . PHE C 1 274 ? 37.168 38.831 -3.499 1.00 40.09 291 PHE C CA 1
ATOM 8735 C C . PHE C 1 274 ? 35.768 38.781 -2.866 1.00 42.08 291 PHE C C 1
ATOM 8736 O O . PHE C 1 274 ? 35.205 39.829 -2.555 1.00 42.59 291 PHE C O 1
ATOM 8744 N N . ASP C 1 275 ? 35.227 37.577 -2.666 1.00 40.88 292 ASP C N 1
ATOM 8745 C CA . ASP C 1 275 ? 33.903 37.404 -2.054 1.00 44.01 292 ASP C CA 1
ATOM 8746 C C . ASP C 1 275 ? 33.763 38.156 -0.725 1.00 43.89 292 ASP C C 1
ATOM 8747 O O . ASP C 1 275 ? 32.721 38.778 -0.462 1.00 45.94 292 ASP C O 1
ATOM 8752 N N . THR C 1 276 ? 34.814 38.103 0.098 1.00 38.93 293 THR C N 1
ATOM 8753 C CA . THR C 1 276 ? 34.861 38.836 1.367 1.00 33.29 293 THR C CA 1
ATOM 8754 C C . THR C 1 276 ? 34.802 40.349 1.147 1.00 32.35 293 THR C C 1
ATOM 8755 O O . THR C 1 276 ? 34.084 41.055 1.870 1.00 32.41 293 THR C O 1
ATOM 8759 N N . LEU C 1 277 ? 35.546 40.840 0.151 1.00 30.00 294 LEU C N 1
ATOM 8760 C CA . LEU C 1 277 ? 35.525 42.267 -0.191 1.00 30.34 294 LEU C CA 1
ATOM 8761 C C . LEU C 1 277 ? 34.126 42.688 -0.627 1.00 32.69 294 LEU C C 1
ATOM 8762 O O . LEU C 1 277 ? 33.613 43.716 -0.181 1.00 35.55 294 LEU C O 1
ATOM 8767 N N . VAL C 1 278 ? 33.507 41.871 -1.476 1.00 30.58 295 VAL C N 1
ATOM 8768 C CA . VAL C 1 278 ? 32.124 42.060 -1.873 1.00 31.99 295 VAL C CA 1
ATOM 8769 C C . VAL C 1 278 ? 31.223 42.126 -0.634 1.00 34.37 295 VAL C C 1
ATOM 8770 O O . VAL C 1 278 ? 30.354 43.006 -0.531 1.00 36.85 295 VAL C O 1
ATOM 8774 N N . ALA C 1 279 ? 31.451 41.216 0.309 1.00 32.79 296 ALA C N 1
ATOM 8775 C CA . ALA C 1 279 ? 30.641 41.166 1.525 1.00 36.47 296 ALA C CA 1
ATOM 8776 C C . ALA C 1 279 ? 30.795 42.416 2.386 1.00 37.45 296 ALA C C 1
ATOM 8777 O O . ALA C 1 279 ? 29.814 42.941 2.919 1.00 41.35 296 ALA C O 1
ATOM 8779 N N . LEU C 1 280 ? 32.032 42.888 2.515 1.00 35.81 297 LEU C N 1
ATOM 8780 C CA . LEU C 1 280 ? 32.302 44.097 3.276 1.00 34.90 297 LEU C CA 1
ATOM 8781 C C . LEU C 1 280 ? 31.812 45.306 2.501 1.00 35.15 297 LEU C C 1
ATOM 8782 O O . LEU C 1 280 ? 31.455 46.334 3.093 1.00 34.26 297 LEU C O 1
ATOM 8787 N N . GLY C 1 281 ? 31.807 45.171 1.176 1.00 33.68 298 GLY C N 1
ATOM 8788 C CA . GLY C 1 281 ? 31.302 46.212 0.288 1.00 35.44 298 GLY C CA 1
ATOM 8789 C C . GLY C 1 281 ? 29.814 46.370 0.507 1.00 34.86 298 GLY C C 1
ATOM 8790 O O . GLY C 1 281 ? 29.294 47.487 0.536 1.00 32.58 298 GLY C O 1
ATOM 8791 N N . ALA C 1 282 ? 29.136 45.240 0.688 1.00 32.06 299 ALA C N 1
ATOM 8792 C CA . ALA C 1 282 ? 27.723 45.262 0.977 1.00 35.11 299 ALA C CA 1
ATOM 8793 C C . ALA C 1 282 ? 27.456 46.106 2.220 1.00 35.73 299 ALA C C 1
ATOM 8794 O O . ALA C 1 282 ? 26.596 46.993 2.190 1.00 48.42 299 ALA C O 1
ATOM 8796 N N . ILE C 1 283 ? 28.207 45.855 3.294 1.00 27.44 300 ILE C N 1
ATOM 8797 C CA . ILE C 1 283 ? 28.033 46.603 4.545 1.00 25.84 300 ILE C CA 1
ATOM 8798 C C . ILE C 1 283 ? 28.197 48.105 4.312 1.00 25.69 300 ILE C C 1
ATOM 8799 O O . ILE C 1 283 ? 27.554 48.907 4.986 1.00 22.10 300 ILE C O 1
ATOM 8804 N N . LEU C 1 284 ? 29.060 48.487 3.368 1.00 30.27 301 LEU C N 1
ATOM 8805 C CA . LEU C 1 284 ? 29.325 49.909 3.107 1.00 35.13 301 LEU C CA 1
ATOM 8806 C C . LEU C 1 284 ? 28.197 50.530 2.299 1.00 40.56 301 LEU C C 1
ATOM 8807 O O . LEU C 1 284 ? 27.677 51.583 2.672 1.00 44.14 301 LEU C O 1
ATOM 8812 N N . MET C 1 285 ? 27.811 49.870 1.206 1.00 43.99 302 MET C N 1
ATOM 8813 C CA . MET C 1 285 ? 26.687 50.311 0.393 1.00 43.63 302 MET C CA 1
ATOM 8814 C C . MET C 1 285 ? 25.453 50.447 1.276 1.00 42.37 302 MET C C 1
ATOM 8815 O O . MET C 1 285 ? 24.790 51.479 1.258 1.00 47.44 302 MET C O 1
ATOM 8820 N N . LEU C 1 286 ? 25.176 49.423 2.077 1.00 35.95 303 LEU C N 1
ATOM 8821 C CA . LEU C 1 286 ? 24.027 49.446 2.973 1.00 37.28 303 LEU C CA 1
ATOM 8822 C C . LEU C 1 286 ? 24.035 50.600 3.981 1.00 39.48 303 LEU C C 1
ATOM 8823 O O . LEU C 1 286 ? 22.974 51.009 4.471 1.00 39.93 303 LEU C O 1
ATOM 8828 N N . SER C 1 287 ? 25.222 51.132 4.278 1.00 39.41 304 SER C N 1
ATOM 8829 C CA . SER C 1 287 ? 25.341 52.217 5.251 1.00 41.51 304 SER C CA 1
ATOM 8830 C C . SER C 1 287 ? 25.327 53.585 4.600 1.00 46.17 304 SER C C 1
ATOM 8831 O O . SER C 1 287 ? 24.747 54.530 5.144 1.00 45.26 304 SER C O 1
ATOM 8834 N N . PHE C 1 288 ? 25.982 53.687 3.447 1.00 53.81 305 PHE C N 1
ATOM 8835 C CA . PHE C 1 288 ? 25.968 54.902 2.649 1.00 63.89 305 PHE C CA 1
ATOM 8836 C C . PHE C 1 288 ? 24.542 55.129 2.149 1.00 64.68 305 PHE C C 1
ATOM 8837 O O . PHE C 1 288 ? 24.029 56.246 2.219 1.00 69.40 305 PHE C O 1
ATOM 8845 N N . ALA C 1 289 ? 23.892 54.055 1.698 1.00 64.69 306 ALA C N 1
ATOM 8846 C CA . ALA C 1 289 ? 22.484 54.102 1.297 1.00 61.11 306 ALA C CA 1
ATOM 8847 C C . ALA C 1 289 ? 21.542 54.280 2.488 1.00 60.30 306 ALA C C 1
ATOM 8848 O O . ALA C 1 289 ? 20.328 54.147 2.341 1.00 66.29 306 ALA C O 1
ATOM 8850 N N . ARG C 1 290 ? 22.111 54.556 3.663 1.00 62.02 307 ARG C N 1
ATOM 8851 C CA . ARG C 1 290 ? 21.359 54.942 4.862 1.00 62.43 307 ARG C CA 1
ATOM 8852 C C . ARG C 1 290 ? 20.293 53.910 5.285 1.00 63.36 307 ARG C C 1
ATOM 8853 O O . ARG C 1 290 ? 19.581 54.108 6.271 1.00 69.26 307 ARG C O 1
ATOM 8861 N N . VAL C 1 291 ? 20.226 52.796 4.556 1.00 61.23 308 VAL C N 1
ATOM 8862 C CA . VAL C 1 291 ? 19.094 51.862 4.601 1.00 58.05 308 VAL C CA 1
ATOM 8863 C C . VAL C 1 291 ? 18.996 50.988 5.872 1.00 61.60 308 VAL C C 1
ATOM 8864 O O . VAL C 1 291 ? 17.938 50.415 6.156 1.00 64.15 308 VAL C O 1
ATOM 8868 N N . VAL C 1 292 ? 20.097 50.901 6.620 1.00 62.96 309 VAL C N 1
ATOM 8869 C CA . VAL C 1 292 ? 20.173 50.141 7.878 1.00 60.63 309 VAL C CA 1
ATOM 8870 C C . VAL C 1 292 ? 21.207 50.785 8.815 1.00 64.71 309 VAL C C 1
ATOM 8871 O O . VAL C 1 292 ? 22.251 51.261 8.364 1.00 66.48 309 VAL C O 1
ATOM 8875 N N . HIS C 1 293 ? 20.906 50.813 10.111 1.00 66.76 310 HIS C N 1
ATOM 8876 C CA . HIS C 1 293 ? 21.805 51.414 11.099 1.00 66.72 310 HIS C CA 1
ATOM 8877 C C . HIS C 1 293 ? 22.767 50.355 11.635 1.00 61.04 310 HIS C C 1
ATOM 8878 O O . HIS C 1 293 ? 22.525 49.163 11.452 1.00 62.71 310 HIS C O 1
ATOM 8885 N N . TRP C 1 294 ? 23.868 50.767 12.258 1.00 56.10 311 TRP C N 1
ATOM 8886 C CA . TRP C 1 294 ? 24.831 49.775 12.749 1.00 50.86 311 TRP C CA 1
ATOM 8887 C C . TRP C 1 294 ? 24.324 49.020 13.973 1.00 52.86 311 TRP C C 1
ATOM 8888 O O . TRP C 1 294 ? 24.568 47.817 14.096 1.00 50.79 311 TRP C O 1
ATOM 8899 N N . LYS C 1 295 ? 23.616 49.716 14.864 1.00 57.88 312 LYS C N 1
ATOM 8900 C CA . LYS C 1 295 ? 23.025 49.081 16.049 1.00 64.32 312 LYS C CA 1
ATOM 8901 C C . LYS C 1 295 ? 22.208 47.842 15.678 1.00 63.72 312 LYS C C 1
ATOM 8902 O O . LYS C 1 295 ? 22.169 46.867 16.433 1.00 66.11 312 LYS C O 1
ATOM 8908 N N . GLU C 1 296 ? 21.578 47.891 14.504 1.00 60.86 313 GLU C N 1
ATOM 8909 C CA . GLU C 1 296 ? 20.813 46.774 13.951 1.00 59.07 313 GLU C CA 1
ATOM 8910 C C . GLU C 1 296 ? 21.707 45.578 13.652 1.00 51.68 313 GLU C C 1
ATOM 8911 O O . GLU C 1 296 ? 21.450 44.467 14.117 1.00 51.54 313 GLU C O 1
ATOM 8917 N N . ILE C 1 297 ? 22.756 45.817 12.870 1.00 46.93 314 ILE C N 1
ATOM 8918 C CA . ILE C 1 297 ? 23.747 44.792 12.532 1.00 39.59 314 ILE C CA 1
ATOM 8919 C C . ILE C 1 297 ? 24.421 44.196 13.774 1.00 38.65 314 ILE C C 1
ATOM 8920 O O . ILE C 1 297 ? 24.735 43.013 13.792 1.00 36.80 314 ILE C O 1
ATOM 8925 N N . GLN C 1 298 ? 24.633 45.007 14.808 1.00 38.75 315 GLN C N 1
ATOM 8926 C CA . GLN C 1 298 ? 25.213 44.503 16.047 1.00 43.57 315 GLN C CA 1
ATOM 8927 C C . GLN C 1 298 ? 24.265 43.574 16.805 1.00 49.14 315 GLN C C 1
ATOM 8928 O O . GLN C 1 298 ? 24.723 42.639 17.459 1.00 52.04 315 GLN C O 1
ATOM 8934 N N . LYS C 1 299 ? 22.957 43.829 16.721 1.00 57.22 316 LYS C N 1
ATOM 8935 C CA . LYS C 1 299 ? 21.954 42.910 17.280 1.00 59.32 316 LYS C CA 1
ATOM 8936 C C . LYS C 1 299 ? 21.806 41.646 16.442 1.00 58.68 316 LYS C C 1
ATOM 8937 O O . LYS C 1 299 ? 21.864 40.542 16.980 1.00 65.47 316 LYS C O 1
ATOM 8943 N N . THR C 1 300 ? 21.639 41.810 15.132 1.00 55.46 317 THR C N 1
ATOM 8944 C CA . THR C 1 300 ? 21.463 40.685 14.211 1.00 59.46 317 THR C CA 1
ATOM 8945 C C . THR C 1 300 ? 22.639 39.705 14.184 1.00 57.66 317 THR C C 1
ATOM 8946 O O . THR C 1 300 ? 22.427 38.492 14.178 1.00 65.68 317 THR C O 1
ATOM 8950 N N . ALA C 1 301 ? 23.864 40.232 14.165 1.00 52.90 318 ALA C N 1
ATOM 8951 C CA . ALA C 1 301 ? 25.072 39.408 14.011 1.00 45.54 318 ALA C CA 1
ATOM 8952 C C . ALA C 1 301 ? 25.261 38.476 15.188 1.00 41.44 318 ALA C C 1
ATOM 8953 O O . ALA C 1 301 ? 25.249 38.923 16.337 1.00 38.78 318 ALA C O 1
ATOM 8955 N N . ASP C 1 302 ? 25.418 37.186 14.900 1.00 39.16 319 ASP C N 1
ATOM 8956 C CA . ASP C 1 302 ? 25.765 36.211 15.930 1.00 45.55 319 ASP C CA 1
ATOM 8957 C C . ASP C 1 302 ? 27.284 36.141 16.099 1.00 41.32 319 ASP C C 1
ATOM 8958 O O . ASP C 1 302 ? 27.945 35.262 15.547 1.00 39.06 319 ASP C O 1
ATOM 8963 N N . TRP C 1 303 ? 27.819 37.079 16.876 1.00 37.78 320 TRP C N 1
ATOM 8964 C CA . TRP C 1 303 ? 29.253 37.199 17.107 1.00 38.72 320 TRP C CA 1
ATOM 8965 C C . TRP C 1 303 ? 29.851 35.914 17.701 1.00 43.46 320 TRP C C 1
ATOM 8966 O O . TRP C 1 303 ? 31.034 35.587 17.485 1.00 41.73 320 TRP C O 1
ATOM 8977 N N . GLY C 1 304 ? 29.017 35.187 18.440 1.00 43.18 321 GLY C N 1
ATOM 8978 C CA . GLY C 1 304 ? 29.399 33.888 18.977 1.00 43.05 321 GLY C CA 1
ATOM 8979 C C . GLY C 1 304 ? 29.747 32.885 17.891 1.00 41.46 321 GLY C C 1
ATOM 8980 O O . GLY C 1 304 ? 30.691 32.110 18.032 1.00 39.20 321 GLY C O 1
ATOM 8981 N N . VAL C 1 305 ? 28.977 32.899 16.805 1.00 40.98 322 VAL C N 1
ATOM 8982 C CA . VAL C 1 305 ? 29.250 32.045 15.655 1.00 38.17 322 VAL C CA 1
ATOM 8983 C C . VAL C 1 305 ? 30.531 32.491 14.941 1.00 36.07 322 VAL C C 1
ATOM 8984 O O . VAL C 1 305 ? 31.319 31.658 14.500 1.00 38.18 322 VAL C O 1
ATOM 8988 N N . LEU C 1 306 ? 30.732 33.804 14.844 1.00 34.72 323 LEU C N 1
ATOM 8989 C CA . LEU C 1 306 ? 31.922 34.361 14.215 1.00 34.50 323 LEU C CA 1
ATOM 8990 C C . LEU C 1 306 ? 33.183 33.994 14.996 1.00 37.99 323 LEU C C 1
ATOM 8991 O O . LEU C 1 306 ? 34.215 33.673 14.401 1.00 36.81 323 LEU C O 1
ATOM 8996 N N . LEU C 1 307 ? 33.092 34.027 16.324 1.00 38.41 324 LEU C N 1
ATOM 8997 C CA . LEU C 1 307 ? 34.190 33.558 17.165 1.00 37.62 324 LEU C CA 1
ATOM 8998 C C . LEU C 1 307 ? 34.388 32.057 17.026 1.00 39.38 324 LEU C C 1
ATOM 8999 O O . LEU C 1 307 ? 35.518 31.581 17.053 1.00 45.30 324 LEU C O 1
ATOM 9004 N N . LEU C 1 308 ? 33.292 31.321 16.866 1.00 39.42 325 LEU C N 1
ATOM 9005 C CA . LEU C 1 308 ? 33.364 29.873 16.703 1.00 39.19 325 LEU C CA 1
ATOM 9006 C C . LEU C 1 308 ? 34.208 29.504 15.488 1.00 40.54 325 LEU C C 1
ATOM 9007 O O . LEU C 1 308 ? 35.117 28.686 15.599 1.00 38.46 325 LEU C O 1
ATOM 9012 N N . PHE C 1 309 ? 33.902 30.116 14.341 1.00 41.30 326 PHE C N 1
ATOM 9013 C CA . PHE C 1 309 ? 34.652 29.899 13.110 1.00 40.19 326 PHE C CA 1
ATOM 9014 C C . PHE C 1 309 ? 36.143 29.865 13.388 1.00 40.35 326 PHE C C 1
ATOM 9015 O O . PHE C 1 309 ? 36.822 28.918 13.005 1.00 43.51 326 PHE C O 1
ATOM 9023 N N . GLY C 1 310 ? 36.630 30.905 14.063 1.00 38.78 327 GLY C N 1
ATOM 9024 C CA . GLY C 1 310 ? 38.040 31.045 14.409 1.00 42.62 327 GLY C CA 1
ATOM 9025 C C . GLY C 1 310 ? 38.599 29.915 15.259 1.00 42.59 327 GLY C C 1
ATOM 9026 O O . GLY C 1 310 ? 39.601 29.294 14.899 1.00 44.62 327 GLY C O 1
ATOM 9027 N N . GLY C 1 311 ? 37.959 29.640 16.388 1.00 40.17 328 GLY C N 1
ATOM 9028 C CA . GLY C 1 311 ? 38.366 28.522 17.241 1.00 41.80 328 GLY C CA 1
ATOM 9029 C C . GLY C 1 311 ? 38.459 27.183 16.516 1.00 42.26 328 GLY C C 1
ATOM 9030 O O . GLY C 1 311 ? 39.277 26.331 16.878 1.00 47.99 328 GLY C O 1
ATOM 9031 N N . GLY C 1 312 ? 37.622 27.005 15.492 1.00 37.52 329 GLY C N 1
ATOM 9032 C CA . GLY C 1 312 ? 37.598 25.781 14.692 1.00 32.30 329 GLY C CA 1
ATOM 9033 C C . GLY C 1 312 ? 38.779 25.703 13.744 1.00 30.46 329 GLY C C 1
ATOM 9034 O O . GLY C 1 312 ? 39.361 24.635 13.543 1.00 28.08 329 GLY C O 1
ATOM 9035 N N . LEU C 1 313 ? 39.118 26.844 13.153 1.00 31.57 330 LEU C N 1
ATOM 9036 C CA . LEU C 1 313 ? 40.310 26.973 12.318 1.00 35.72 330 LEU C CA 1
ATOM 9037 C C . LEU C 1 313 ? 41.576 26.807 13.137 1.00 35.69 330 LEU C C 1
ATOM 9038 O O . LEU C 1 313 ? 42.524 26.162 12.697 1.00 36.95 330 LEU C O 1
ATOM 9043 N N . CYS C 1 314 ? 41.578 27.401 14.326 1.00 35.72 331 CYS C N 1
ATOM 9044 C CA . CYS C 1 314 ? 42.661 27.239 15.268 1.00 40.36 331 CYS C CA 1
ATOM 9045 C C . CYS C 1 314 ? 42.870 25.762 15.598 1.00 39.92 331 CYS C C 1
ATOM 9046 O O . CYS C 1 314 ? 44.006 25.282 15.629 1.00 44.58 331 CYS C O 1
ATOM 9049 N N . LEU C 1 315 ? 41.774 25.045 15.829 1.00 36.30 332 LEU C N 1
ATOM 9050 C CA . LEU C 1 315 ? 41.842 23.609 16.082 1.00 35.43 332 LEU C CA 1
ATOM 9051 C C . LEU C 1 315 ? 42.505 22.896 14.915 1.00 34.82 332 LEU C C 1
ATOM 9052 O O . LEU C 1 315 ? 43.420 22.099 15.116 1.00 35.38 332 LEU C O 1
ATOM 9057 N N . SER C 1 316 ? 42.032 23.191 13.704 1.00 34.74 333 SER C N 1
ATOM 9058 C CA . SER C 1 316 ? 42.565 22.600 12.484 1.00 35.21 333 SER C CA 1
ATOM 9059 C C . SER C 1 316 ? 44.085 22.714 12.471 1.00 36.40 333 SER C C 1
ATOM 9060 O O . SER C 1 316 ? 44.791 21.727 12.264 1.00 36.75 333 SER C O 1
ATOM 9063 N N . ASN C 1 317 ? 44.576 23.921 12.730 1.00 36.62 334 ASN C N 1
ATOM 9064 C CA . ASN C 1 317 ? 45.998 24.185 12.774 1.00 35.03 334 ASN C CA 1
ATOM 9065 C C . ASN C 1 317 ? 46.728 23.490 13.912 1.00 36.76 334 ASN C C 1
ATOM 9066 O O . ASN C 1 317 ? 47.895 23.142 13.764 1.00 45.37 334 ASN C O 1
ATOM 9071 N N . VAL C 1 318 ? 46.056 23.288 15.042 1.00 33.72 335 VAL C N 1
ATOM 9072 C CA . VAL C 1 318 ? 46.656 22.539 16.147 1.00 31.86 335 VAL C CA 1
ATOM 9073 C C . VAL C 1 318 ? 46.910 21.091 15.719 1.00 34.80 335 VAL C C 1
ATOM 9074 O O . VAL C 1 318 ? 47.983 20.543 15.985 1.00 38.32 335 VAL C O 1
ATOM 9078 N N . LEU C 1 319 ? 45.941 20.495 15.026 1.00 38.02 336 LEU C N 1
ATOM 9079 C CA . LEU C 1 319 ? 46.099 19.143 14.487 1.00 41.33 336 LEU C CA 1
ATOM 9080 C C . LEU C 1 319 ? 47.288 19.019 13.519 1.00 41.89 336 LEU C C 1
ATOM 9081 O O . LEU C 1 319 ? 48.041 18.047 13.592 1.00 45.49 336 LEU C O 1
ATOM 9086 N N . LYS C 1 320 ? 47.460 19.995 12.627 1.00 39.47 337 LYS C N 1
ATOM 9087 C CA . LYS C 1 320 ? 48.553 19.959 11.657 1.00 41.45 337 LYS C CA 1
ATOM 9088 C C . LYS C 1 320 ? 49.908 20.101 12.348 1.00 45.81 337 LYS C C 1
ATOM 9089 O O . LYS C 1 320 ? 50.803 19.277 12.149 1.00 47.64 337 LYS C O 1
ATOM 9095 N N . GLN C 1 321 ? 50.038 21.136 13.175 1.00 46.12 338 GLN C N 1
ATOM 9096 C CA . GLN C 1 321 ? 51.287 21.462 13.858 1.00 51.26 338 GLN C CA 1
ATOM 9097 C C . GLN C 1 321 ? 51.781 20.372 14.807 1.00 52.12 338 GLN C C 1
ATOM 9098 O O . GLN C 1 321 ? 52.989 20.223 15.014 1.00 60.73 338 GLN C O 1
ATOM 9104 N N . THR C 1 322 ? 50.849 19.630 15.395 1.00 45.42 339 THR C N 1
ATOM 9105 C CA . THR C 1 322 ? 51.202 18.573 16.336 1.00 43.53 339 THR C CA 1
ATOM 9106 C C . THR C 1 322 ? 51.406 17.243 15.614 1.00 48.23 339 THR C C 1
ATOM 9107 O O . THR C 1 322 ? 51.874 16.268 16.214 1.00 46.59 339 THR C O 1
ATOM 9111 N N . GLY C 1 323 ? 51.044 17.217 14.328 1.00 52.97 340 GLY C N 1
ATOM 9112 C CA . GLY C 1 323 ? 51.172 16.032 13.471 1.00 50.75 340 GLY C CA 1
ATOM 9113 C C . GLY C 1 323 ? 50.110 14.983 13.736 1.00 47.63 340 GLY C C 1
ATOM 9114 O O . GLY C 1 323 ? 50.214 13.846 13.277 1.00 52.63 340 GLY C O 1
ATOM 9115 N N . THR C 1 324 ? 49.089 15.375 14.486 1.00 44.01 341 THR C N 1
ATOM 9116 C CA . THR C 1 324 ? 47.986 14.502 14.841 1.00 43.96 341 THR C CA 1
ATOM 9117 C C . THR C 1 324 ? 47.172 14.119 13.602 1.00 45.70 341 THR C C 1
ATOM 9118 O O . THR C 1 324 ? 46.577 13.047 13.557 1.00 48.31 341 THR C O 1
ATOM 9122 N N . SER C 1 325 ? 47.163 14.991 12.596 1.00 47.89 342 SER C N 1
ATOM 9123 C CA . SER C 1 325 ? 46.509 14.699 11.322 1.00 50.53 342 SER C CA 1
ATOM 9124 C C . SER C 1 325 ? 47.215 13.549 10.627 1.00 53.51 342 SER C C 1
ATOM 9125 O O . SER C 1 325 ? 46.567 12.625 10.125 1.00 54.48 342 SER C O 1
ATOM 9128 N N . VAL C 1 326 ? 48.548 13.618 10.613 1.00 53.78 343 VAL C N 1
ATOM 9129 C CA . VAL C 1 326 ? 49.388 12.618 9.964 1.00 47.86 343 VAL C CA 1
ATOM 9130 C C . VAL C 1 326 ? 49.369 11.296 10.730 1.00 47.38 343 VAL C C 1
ATOM 9131 O O . VAL C 1 326 ? 49.423 10.221 10.129 1.00 45.28 343 VAL C O 1
ATOM 9135 N N . PHE C 1 327 ? 49.269 11.391 12.054 1.00 46.58 344 PHE C N 1
ATOM 9136 C CA . PHE C 1 327 ? 49.225 10.222 12.923 1.00 45.39 344 PHE C CA 1
ATOM 9137 C C . PHE C 1 327 ? 47.947 9.412 12.726 1.00 44.36 344 PHE C C 1
ATOM 9138 O O . PHE C 1 327 ? 47.996 8.183 12.663 1.00 45.67 344 PHE C O 1
ATOM 9146 N N . LEU C 1 328 ? 46.811 10.101 12.645 1.00 42.68 345 LEU C N 1
ATOM 9147 C CA . LEU C 1 328 ? 45.528 9.446 12.428 1.00 41.76 345 LEU C CA 1
ATOM 9148 C C . LEU C 1 328 ? 45.431 8.902 11.011 1.00 44.39 345 LEU C C 1
ATOM 9149 O O . LEU C 1 328 ? 44.843 7.843 10.793 1.00 46.72 345 LEU C O 1
ATOM 9154 N N . ALA C 1 329 ? 46.010 9.621 10.050 1.00 44.76 346 ALA C N 1
ATOM 9155 C CA . ALA C 1 329 ? 46.103 9.128 8.678 1.00 47.98 346 ALA C CA 1
ATOM 9156 C C . ALA C 1 329 ? 46.799 7.773 8.651 1.00 51.89 346 ALA C C 1
ATOM 9157 O O . ALA C 1 329 ? 46.296 6.834 8.041 1.00 58.45 346 ALA C O 1
ATOM 9159 N N . ASN C 1 330 ? 47.943 7.677 9.330 1.00 52.01 347 ASN C N 1
ATOM 9160 C CA . ASN C 1 330 ? 48.672 6.416 9.472 1.00 53.55 347 ASN C CA 1
ATOM 9161 C C . ASN C 1 330 ? 47.879 5.336 10.202 1.00 55.60 347 ASN C C 1
ATOM 9162 O O . ASN C 1 330 ? 47.908 4.169 9.813 1.00 60.68 347 ASN C O 1
ATOM 9167 N N . ALA C 1 331 ? 47.174 5.735 11.256 1.00 55.83 348 ALA C N 1
ATOM 9168 C CA . ALA C 1 331 ? 46.348 4.821 12.036 1.00 54.63 348 ALA C CA 1
ATOM 9169 C C . ALA C 1 331 ? 45.112 4.321 11.277 1.00 54.49 348 ALA C C 1
ATOM 9170 O O . ALA C 1 331 ? 44.708 3.179 11.456 1.00 61.70 348 ALA C O 1
ATOM 9172 N N . LEU C 1 332 ? 44.512 5.160 10.438 1.00 52.35 349 LEU C N 1
ATOM 9173 C CA . LEU C 1 332 ? 43.360 4.726 9.641 1.00 56.22 349 LEU C CA 1
ATOM 9174 C C . LEU C 1 332 ? 43.789 4.149 8.297 1.00 61.73 349 LEU C C 1
ATOM 9175 O O . LEU C 1 332 ? 42.953 3.658 7.540 1.00 70.62 349 LEU C O 1
ATOM 9180 N N . SER C 1 333 ? 45.088 4.206 8.010 1.00 65.18 350 SER C N 1
ATOM 9181 C CA . SER C 1 333 ? 45.624 3.835 6.696 1.00 69.62 350 SER C CA 1
ATOM 9182 C C . SER C 1 333 ? 45.123 2.482 6.196 1.00 72.14 350 SER C C 1
ATOM 9183 O O . SER C 1 333 ? 44.608 2.381 5.078 1.00 69.68 350 SER C O 1
ATOM 9186 N N . ASP C 1 334 ? 45.262 1.457 7.037 1.00 77.84 351 ASP C N 1
ATOM 9187 C CA . ASP C 1 334 ? 44.903 0.087 6.675 1.00 81.42 351 ASP C CA 1
ATOM 9188 C C . ASP C 1 334 ? 43.398 -0.096 6.553 1.00 78.88 351 ASP C C 1
ATOM 9189 O O . ASP C 1 334 ? 42.929 -0.922 5.771 1.00 74.89 351 ASP C O 1
ATOM 9194 N N . MET C 1 335 ? 42.656 0.690 7.326 1.00 80.24 352 MET C N 1
ATOM 9195 C CA . MET C 1 335 ? 41.200 0.623 7.368 1.00 82.79 352 MET C CA 1
ATOM 9196 C C . MET C 1 335 ? 40.571 1.243 6.129 1.00 77.72 352 MET C C 1
ATOM 9197 O O . MET C 1 335 ? 39.648 0.678 5.548 1.00 71.54 352 MET C O 1
ATOM 9202 N N . VAL C 1 336 ? 41.080 2.406 5.732 1.00 78.46 353 VAL C N 1
ATOM 9203 C CA . VAL C 1 336 ? 40.511 3.157 4.615 1.00 77.26 353 VAL C CA 1
ATOM 9204 C C . VAL C 1 336 ? 40.836 2.514 3.264 1.00 83.73 353 VAL C C 1
ATOM 9205 O O . VAL C 1 336 ? 40.074 2.667 2.310 1.00 87.36 353 VAL C O 1
ATOM 9209 N N . SER C 1 337 ? 41.959 1.798 3.192 1.00 87.90 354 SER C N 1
ATOM 9210 C CA . SER C 1 337 ? 42.326 1.054 1.986 1.00 90.30 354 SER C CA 1
ATOM 9211 C C . SER C 1 337 ? 41.546 -0.260 1.888 1.00 94.12 354 SER C C 1
ATOM 9212 O O . SER C 1 337 ? 41.335 -0.782 0.791 1.00 90.52 354 SER C O 1
ATOM 9215 N N . HIS C 1 338 ? 41.121 -0.786 3.037 1.00 102.16 355 HIS C N 1
ATOM 9216 C CA . HIS C 1 338 ? 40.243 -1.960 3.090 1.00 105.06 355 HIS C CA 1
ATOM 9217 C C . HIS C 1 338 ? 38.772 -1.591 2.861 1.00 105.87 355 HIS C C 1
ATOM 9218 O O . HIS C 1 338 ? 37.942 -2.462 2.595 1.00 112.61 355 HIS C O 1
ATOM 9225 N N . MET C 1 339 ? 38.464 -0.299 2.979 1.00 101.83 356 MET C N 1
ATOM 9226 C CA . MET C 1 339 ? 37.152 0.248 2.626 1.00 95.42 356 MET C CA 1
ATOM 9227 C C . MET C 1 339 ? 37.238 0.882 1.243 1.00 91.19 356 MET C C 1
ATOM 9228 O O . MET C 1 339 ? 38.328 1.194 0.770 1.00 92.90 356 MET C O 1
ATOM 9233 N N . GLY C 1 340 ? 36.096 1.058 0.588 1.00 87.22 357 GLY C N 1
ATOM 9234 C CA . GLY C 1 340 ? 36.048 1.808 -0.663 1.00 87.05 357 GLY C CA 1
ATOM 9235 C C . GLY C 1 340 ? 35.875 3.279 -0.344 1.00 88.60 357 GLY C C 1
ATOM 9236 O O . GLY C 1 340 ? 35.615 3.633 0.807 1.00 92.26 357 GLY C O 1
ATOM 9237 N N . ILE C 1 341 ? 36.025 4.144 -1.346 1.00 89.27 358 ILE C N 1
ATOM 9238 C CA . ILE C 1 341 ? 35.681 5.560 -1.168 1.00 92.31 358 ILE C CA 1
ATOM 9239 C C . ILE C 1 341 ? 34.163 5.715 -1.077 1.00 92.55 358 ILE C C 1
ATOM 9240 O O . ILE C 1 341 ? 33.669 6.692 -0.516 1.00 95.78 358 ILE C O 1
ATOM 9245 N N . PHE C 1 342 ? 33.435 4.741 -1.630 1.00 91.23 359 PHE C N 1
ATOM 9246 C CA . PHE C 1 342 ? 31.993 4.627 -1.436 1.00 81.87 359 PHE C CA 1
ATOM 9247 C C . PHE C 1 342 ? 31.715 4.323 0.029 1.00 82.25 359 PHE C C 1
ATOM 9248 O O . PHE C 1 342 ? 31.006 5.073 0.700 1.00 84.82 359 PHE C O 1
ATOM 9256 N N . VAL C 1 343 ? 32.284 3.220 0.510 1.00 83.78 360 VAL C N 1
ATOM 9257 C CA . VAL C 1 343 ? 32.129 2.778 1.896 1.00 84.54 360 VAL C CA 1
ATOM 9258 C C . VAL C 1 343 ? 32.382 3.920 2.886 1.00 83.46 360 VAL C C 1
ATOM 9259 O O . VAL C 1 343 ? 31.543 4.189 3.751 1.00 84.88 360 VAL C O 1
ATOM 9263 N N . VAL C 1 344 ? 33.524 4.594 2.731 1.00 77.57 361 VAL C N 1
ATOM 9264 C CA . VAL C 1 344 ? 33.911 5.719 3.587 1.00 71.82 361 VAL C CA 1
ATOM 9265 C C . VAL C 1 344 ? 32.867 6.836 3.610 1.00 70.49 361 VAL C C 1
ATOM 9266 O O . VAL C 1 344 ? 32.359 7.184 4.677 1.00 70.92 361 VAL C O 1
ATOM 9270 N N . ILE C 1 345 ? 32.531 7.374 2.439 1.00 65.83 362 ILE C N 1
ATOM 9271 C CA . ILE C 1 345 ? 31.617 8.516 2.375 1.00 61.93 362 ILE C CA 1
ATOM 9272 C C . ILE C 1 345 ? 30.176 8.137 2.726 1.00 56.32 362 ILE C C 1
ATOM 9273 O O . ILE C 1 345 ? 29.339 9.003 2.975 1.00 53.26 362 ILE C O 1
ATOM 9278 N N . LEU C 1 346 ? 29.902 6.840 2.757 1.00 53.45 363 LEU C N 1
ATOM 9279 C CA . LEU C 1 346 ? 28.634 6.355 3.259 1.00 54.24 363 LEU C CA 1
ATOM 9280 C C . LEU C 1 346 ? 28.648 6.369 4.784 1.00 54.56 363 LEU C C 1
ATOM 9281 O O . LEU C 1 346 ? 27.680 6.810 5.410 1.00 51.95 363 LEU C O 1
ATOM 9286 N N . VAL C 1 347 ? 29.752 5.892 5.366 1.00 55.56 364 VAL C N 1
ATOM 9287 C CA . VAL C 1 347 ? 29.954 5.885 6.825 1.00 54.08 364 VAL C CA 1
ATOM 9288 C C . VAL C 1 347 ? 29.938 7.308 7.388 1.00 54.23 364 VAL C C 1
ATOM 9289 O O . VAL C 1 347 ? 29.276 7.578 8.394 1.00 52.54 364 VAL C O 1
ATOM 9293 N N . VAL C 1 348 ? 30.669 8.205 6.727 1.00 51.73 365 VAL C N 1
ATOM 9294 C CA . VAL C 1 348 ? 30.734 9.608 7.124 1.00 46.50 365 VAL C CA 1
ATOM 9295 C C . VAL C 1 348 ? 29.335 10.224 7.110 1.00 45.58 365 VAL C C 1
ATOM 9296 O O . VAL C 1 348 ? 28.846 10.648 8.154 1.00 45.49 365 VAL C O 1
ATOM 9300 N N . ALA C 1 349 ? 28.698 10.241 5.937 1.00 44.59 366 ALA C N 1
ATOM 9301 C CA . ALA C 1 349 ? 27.347 10.783 5.771 1.00 48.06 366 ALA C CA 1
ATOM 9302 C C . ALA C 1 349 ? 26.352 10.266 6.819 1.00 51.01 366 ALA C C 1
ATOM 9303 O O . ALA C 1 349 ? 25.624 11.053 7.432 1.00 52.96 366 ALA C O 1
ATOM 9305 N N . THR C 1 350 ? 26.327 8.949 7.022 1.00 50.03 367 THR C N 1
ATOM 9306 C CA . THR C 1 350 ? 25.495 8.349 8.065 1.00 48.69 367 THR C CA 1
ATOM 9307 C C . THR C 1 350 ? 25.851 8.922 9.430 1.00 52.44 367 THR C C 1
ATOM 9308 O O . THR C 1 350 ? 24.987 9.437 10.138 1.00 53.64 367 THR C O 1
ATOM 9312 N N . PHE C 1 351 ? 27.134 8.849 9.778 1.00 57.27 368 PHE C N 1
ATOM 9313 C CA . PHE C 1 351 ? 27.585 9.232 11.107 1.00 56.87 368 PHE C CA 1
ATOM 9314 C C . PHE C 1 351 ? 27.108 10.615 11.531 1.00 59.58 368 PHE C C 1
ATOM 9315 O O . PHE C 1 351 ? 26.570 10.771 12.625 1.00 62.46 368 PHE C O 1
ATOM 9323 N N . VAL C 1 352 ? 27.299 11.610 10.668 1.00 61.91 369 VAL C N 1
ATOM 9324 C CA . VAL C 1 352 ? 26.925 12.985 11.007 1.00 64.37 369 VAL C CA 1
ATOM 9325 C C . VAL C 1 352 ? 25.419 13.189 11.007 1.00 62.59 369 VAL C C 1
ATOM 9326 O O . VAL C 1 352 ? 24.878 13.753 11.953 1.00 70.15 369 VAL C O 1
ATOM 9330 N N . VAL C 1 353 ? 24.751 12.707 9.962 1.00 59.97 370 VAL C N 1
ATOM 9331 C CA . VAL C 1 353 ? 23.303 12.881 9.808 1.00 59.27 370 VAL C CA 1
ATOM 9332 C C . VAL C 1 353 ? 22.532 12.459 11.065 1.00 57.90 370 VAL C C 1
ATOM 9333 O O . VAL C 1 353 ? 21.468 13.003 11.366 1.00 60.03 370 VAL C O 1
ATOM 9337 N N . PHE C 1 354 ? 23.094 11.510 11.808 1.00 58.85 371 PHE C N 1
ATOM 9338 C CA . PHE C 1 354 ? 22.512 11.081 13.077 1.00 64.84 371 PHE C CA 1
ATOM 9339 C C . PHE C 1 354 ? 23.136 11.771 14.290 1.00 66.51 371 PHE C C 1
ATOM 9340 O O . PHE C 1 354 ? 22.448 12.024 15.277 1.00 67.54 371 PHE C O 1
ATOM 9348 N N . LEU C 1 355 ? 24.429 12.086 14.218 1.00 68.21 372 LEU C N 1
ATOM 9349 C CA . LEU C 1 355 ? 25.085 12.843 15.286 1.00 66.52 372 LEU C CA 1
ATOM 9350 C C . LEU C 1 355 ? 24.472 14.231 15.421 1.00 72.53 372 LEU C C 1
ATOM 9351 O O . LEU C 1 355 ? 24.340 14.746 16.529 1.00 83.21 372 LEU C O 1
ATOM 9356 N N . THR C 1 356 ? 24.090 14.822 14.290 1.00 76.23 373 THR C N 1
ATOM 9357 C CA . THR C 1 356 ? 23.517 16.169 14.267 1.00 71.60 373 THR C CA 1
ATOM 9358 C C . THR C 1 356 ? 22.136 16.253 14.937 1.00 72.15 373 THR C C 1
ATOM 9359 O O . THR C 1 356 ? 21.641 17.354 15.206 1.00 77.60 373 THR C O 1
ATOM 9363 N N . GLU C 1 357 ? 21.529 15.100 15.212 1.00 65.73 374 GLU C N 1
ATOM 9364 C CA . GLU C 1 357 ? 20.249 15.053 15.916 1.00 62.80 374 GLU C CA 1
ATOM 9365 C C . GLU C 1 357 ? 20.445 15.287 17.404 1.00 60.32 374 GLU C C 1
ATOM 9366 O O . GLU C 1 357 ? 19.588 15.870 18.063 1.00 59.33 374 GLU C O 1
ATOM 9372 N N . PHE C 1 358 ? 21.587 14.834 17.918 1.00 62.16 375 PHE C N 1
ATOM 9373 C CA . PHE C 1 358 ? 21.901 14.912 19.344 1.00 64.21 375 PHE C CA 1
ATOM 9374 C C . PHE C 1 358 ? 22.650 16.183 19.739 1.00 61.89 375 PHE C C 1
ATOM 9375 O O . PHE C 1 358 ? 22.562 16.608 20.888 1.00 61.98 375 PHE C O 1
ATOM 9383 N N . ALA C 1 359 ? 23.379 16.784 18.797 1.00 62.65 376 ALA C N 1
ATOM 9384 C CA . ALA C 1 359 ? 24.208 17.970 19.083 1.00 63.38 376 ALA C CA 1
ATOM 9385 C C . ALA C 1 359 ? 24.103 19.089 18.037 1.00 62.57 376 ALA C C 1
ATOM 9386 O O . ALA C 1 359 ? 23.581 18.889 16.929 1.00 58.80 376 ALA C O 1
ATOM 9388 N N . SER C 1 360 ? 24.618 20.262 18.407 1.00 59.61 377 SER C N 1
ATOM 9389 C CA . SER C 1 360 ? 24.562 21.479 17.592 1.00 61.26 377 SER C CA 1
ATOM 9390 C C . SER C 1 360 ? 25.043 21.290 16.144 1.00 63.08 377 SER C C 1
ATOM 9391 O O . SER C 1 360 ? 26.101 20.707 15.910 1.00 62.65 377 SER C O 1
ATOM 9394 N N . ASN C 1 361 ? 24.250 21.777 15.182 1.00 65.83 378 ASN C N 1
ATOM 9395 C CA . ASN C 1 361 ? 24.622 21.754 13.758 1.00 64.06 378 ASN C CA 1
ATOM 9396 C C . ASN C 1 361 ? 26.062 22.175 13.529 1.00 59.55 378 ASN C C 1
ATOM 9397 O O . ASN C 1 361 ? 26.851 21.422 12.954 1.00 66.46 378 ASN C O 1
ATOM 9402 N N . THR C 1 362 ? 26.389 23.384 13.982 1.00 55.34 379 THR C N 1
ATOM 9403 C CA . THR C 1 362 ? 27.689 23.992 13.696 1.00 55.81 379 THR C CA 1
ATOM 9404 C C . THR C 1 362 ? 28.799 23.442 14.586 1.00 51.83 379 THR C C 1
ATOM 9405 O O . THR C 1 362 ? 29.910 23.228 14.112 1.00 50.10 379 THR C O 1
ATOM 9409 N N . ALA C 1 363 ? 28.491 23.204 15.861 1.00 51.24 380 ALA C N 1
ATOM 9410 C CA . ALA C 1 363 ? 29.439 22.566 16.788 1.00 48.83 380 ALA C CA 1
ATOM 9411 C C . ALA C 1 363 ? 29.975 21.244 16.228 1.00 47.44 380 ALA C C 1
ATOM 9412 O O . ALA C 1 363 ? 31.157 20.937 16.382 1.00 49.25 380 ALA C O 1
ATOM 9414 N N . SER C 1 364 ? 29.096 20.481 15.575 1.00 45.25 381 SER C N 1
ATOM 9415 C CA . SER C 1 364 ? 29.454 19.223 14.912 1.00 41.95 381 SER C CA 1
ATOM 9416 C C . SER C 1 364 ? 30.362 19.434 13.715 1.00 40.74 381 SER C C 1
ATOM 9417 O O . SER C 1 364 ? 31.287 18.653 13.492 1.00 42.49 381 SER C O 1
ATOM 9420 N N . ALA C 1 365 ? 30.078 20.472 12.931 1.00 37.19 382 ALA C N 1
ATOM 9421 C CA . ALA C 1 365 ? 30.913 20.818 11.795 1.00 39.49 382 ALA C CA 1
ATOM 9422 C C . ALA C 1 365 ? 32.277 21.312 12.290 1.00 43.66 382 ALA C C 1
ATOM 9423 O O . ALA C 1 365 ? 33.319 20.898 11.786 1.00 47.11 382 ALA C O 1
ATOM 9425 N N . ALA C 1 366 ? 32.260 22.165 13.311 1.00 44.76 383 ALA C N 1
ATOM 9426 C CA . ALA C 1 366 ? 33.473 22.746 13.873 1.00 42.48 383 ALA C CA 1
ATOM 9427 C C . ALA C 1 366 ? 34.423 21.691 14.405 1.00 45.18 383 ALA C C 1
ATOM 9428 O O . ALA C 1 366 ? 35.632 21.915 14.445 1.00 54.56 383 ALA C O 1
ATOM 9430 N N . LEU C 1 367 ? 33.881 20.551 14.822 1.00 41.66 384 LEU C N 1
ATOM 9431 C CA . LEU C 1 367 ? 34.713 19.452 15.292 1.00 44.87 384 LEU C CA 1
ATOM 9432 C C . LEU C 1 367 ? 35.213 18.580 14.143 1.00 46.57 384 LEU C C 1
ATOM 9433 O O . LEU C 1 367 ? 36.413 18.294 14.034 1.00 48.64 384 LEU C O 1
ATOM 9438 N N . LEU C 1 368 ? 34.284 18.171 13.284 1.00 43.80 385 LEU C N 1
ATOM 9439 C CA . LEU C 1 368 ? 34.566 17.137 12.295 1.00 40.79 385 LEU C CA 1
ATOM 9440 C C . LEU C 1 368 ? 35.251 17.617 11.007 1.00 38.81 385 LEU C C 1
ATOM 9441 O O . LEU C 1 368 ? 36.060 16.881 10.434 1.00 36.19 385 LEU C O 1
ATOM 9446 N N . ILE C 1 369 ? 34.940 18.835 10.559 1.00 35.85 386 ILE C N 1
ATOM 9447 C CA . ILE C 1 369 ? 35.560 19.365 9.344 1.00 37.12 386 ILE C CA 1
ATOM 9448 C C . ILE C 1 369 ? 37.080 19.432 9.492 1.00 39.83 386 ILE C C 1
ATOM 9449 O O . ILE C 1 369 ? 37.776 18.950 8.605 1.00 48.28 386 ILE C O 1
ATOM 9454 N N . PRO C 1 370 ? 37.601 20.006 10.606 1.00 39.80 387 PRO C N 1
ATOM 9455 C CA . PRO C 1 370 ? 39.063 20.002 10.768 1.00 41.29 387 PRO C CA 1
ATOM 9456 C C . PRO C 1 370 ? 39.654 18.589 10.762 1.00 38.07 387 PRO C C 1
ATOM 9457 O O . PRO C 1 370 ? 40.503 18.288 9.915 1.00 40.41 387 PRO C O 1
ATOM 9461 N N . VAL C 1 371 ? 39.184 17.721 11.658 1.00 30.62 388 VAL C N 1
ATOM 9462 C CA . VAL C 1 371 ? 39.706 16.348 11.736 1.00 25.86 388 VAL C CA 1
ATOM 9463 C C . VAL C 1 371 ? 39.741 15.640 10.383 1.00 28.26 388 VAL C C 1
ATOM 9464 O O . VAL C 1 371 ? 40.756 15.065 10.011 1.00 32.12 388 VAL C O 1
ATOM 9468 N N . PHE C 1 372 ? 38.642 15.696 9.644 1.00 34.26 389 PHE C N 1
ATOM 9469 C CA . PHE C 1 372 ? 38.566 15.007 8.362 1.00 38.46 389 PHE C CA 1
ATOM 9470 C C . PHE C 1 372 ? 39.379 15.687 7.267 1.00 39.64 389 PHE C C 1
ATOM 9471 O O . PHE C 1 372 ? 40.183 15.036 6.597 1.00 41.92 389 PHE C O 1
ATOM 9479 N N . ALA C 1 373 ? 39.199 16.994 7.104 1.00 39.14 390 ALA C N 1
ATOM 9480 C CA . ALA C 1 373 ? 39.937 17.726 6.081 1.00 41.29 390 ALA C CA 1
ATOM 9481 C C . ALA C 1 373 ? 41.446 17.542 6.232 1.00 40.79 390 ALA C C 1
ATOM 9482 O O . ALA C 1 373 ? 42.142 17.343 5.238 1.00 42.81 390 ALA C O 1
ATOM 9484 N N . THR C 1 374 ? 41.938 17.582 7.468 1.00 39.31 391 THR C N 1
ATOM 9485 C CA . THR C 1 374 ? 43.376 17.499 7.713 1.00 43.31 391 THR C CA 1
ATOM 9486 C C . THR C 1 374 ? 43.926 16.084 7.549 1.00 45.40 391 THR C C 1
ATOM 9487 O O . THR C 1 374 ? 45.074 15.903 7.121 1.00 49.19 391 THR C O 1
ATOM 9491 N N . VAL C 1 375 ? 43.115 15.089 7.906 1.00 41.61 392 VAL C N 1
ATOM 9492 C CA . VAL C 1 375 ? 43.488 13.689 7.693 1.00 37.75 392 VAL C CA 1
ATOM 9493 C C . VAL C 1 375 ? 43.486 13.397 6.189 1.00 39.72 392 VAL C C 1
ATOM 9494 O O . VAL C 1 375 ? 44.442 12.824 5.666 1.00 40.28 392 VAL C O 1
ATOM 9498 N N . ALA C 1 376 ? 42.431 13.832 5.498 1.00 40.98 393 ALA C N 1
ATOM 9499 C CA . ALA C 1 376 ? 42.340 13.711 4.044 1.00 39.19 393 ALA C CA 1
ATOM 9500 C C . ALA C 1 376 ? 43.571 14.303 3.352 1.00 39.06 393 ALA C C 1
ATOM 9501 O O . ALA C 1 376 ? 44.034 13.770 2.343 1.00 36.11 393 ALA C O 1
ATOM 9503 N N . GLU C 1 377 ? 44.097 15.394 3.907 1.00 42.72 394 GLU C N 1
ATOM 9504 C CA . GLU C 1 377 ? 45.290 16.054 3.368 1.00 48.91 394 GLU C CA 1
ATOM 9505 C C . GLU C 1 377 ? 46.574 15.262 3.613 1.00 47.96 394 GLU C C 1
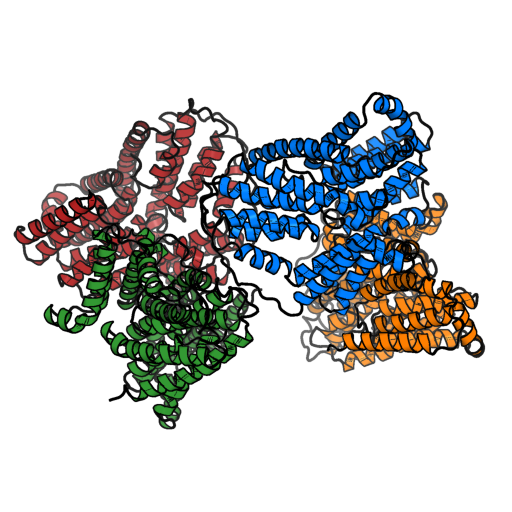ATOM 9506 O O . GLU C 1 377 ? 47.508 15.330 2.818 1.00 46.04 394 GLU C O 1
ATOM 9512 N N . ALA C 1 378 ? 46.626 14.528 4.719 1.00 46.53 395 ALA C N 1
ATOM 9513 C CA . ALA C 1 378 ? 47.755 13.650 4.990 1.00 44.02 395 ALA C CA 1
ATOM 9514 C C . ALA C 1 378 ? 47.738 12.444 4.039 1.00 46.28 395 ALA C C 1
ATOM 9515 O O . ALA C 1 378 ? 48.791 11.909 3.688 1.00 42.11 395 ALA C O 1
ATOM 9517 N N . PHE C 1 379 ? 46.539 12.035 3.613 1.00 48.00 396 PHE C N 1
ATOM 9518 C CA . PHE C 1 379 ? 46.389 11.043 2.543 1.00 47.73 396 PHE C CA 1
ATOM 9519 C C . PHE C 1 379 ? 46.633 11.667 1.172 1.00 49.02 396 PHE C C 1
ATOM 9520 O O . PHE C 1 379 ? 46.593 10.974 0.156 1.00 54.99 396 PHE C O 1
ATOM 9528 N N . GLY C 1 380 ? 46.869 12.975 1.144 1.00 47.68 397 GLY C N 1
ATOM 9529 C CA . GLY C 1 380 ? 47.140 13.683 -0.102 1.00 52.54 397 GLY C CA 1
ATOM 9530 C C . GLY C 1 380 ? 45.971 13.652 -1.061 1.00 56.07 397 GLY C C 1
ATOM 9531 O O . GLY C 1 380 ? 46.154 13.657 -2.280 1.00 58.77 397 GLY C O 1
ATOM 9532 N N . MET C 1 381 ? 44.769 13.599 -0.496 1.00 59.32 398 MET C N 1
ATOM 9533 C CA . MET C 1 381 ? 43.531 13.676 -1.252 1.00 61.10 398 MET C CA 1
ATOM 9534 C C . MET C 1 381 ? 42.919 15.054 -1.017 1.00 60.98 398 MET C C 1
ATOM 9535 O O . MET C 1 381 ? 43.084 15.632 0.064 1.00 63.11 398 MET C O 1
ATOM 9540 N N . SER C 1 382 ? 42.248 15.587 -2.038 1.00 59.52 399 SER C N 1
ATOM 9541 C CA . SER C 1 382 ? 41.562 16.878 -1.929 1.00 61.28 399 SER C CA 1
ATOM 9542 C C . SER C 1 382 ? 40.508 16.867 -0.820 1.00 58.89 399 SER C C 1
ATOM 9543 O O . SER C 1 382 ? 39.497 16.166 -0.928 1.00 59.60 399 SER C O 1
ATOM 9546 N N . PRO C 1 383 ? 40.738 17.662 0.243 1.00 55.81 400 PRO C N 1
ATOM 9547 C CA . PRO C 1 383 ? 39.892 17.630 1.427 1.00 54.58 400 PRO C CA 1
ATOM 9548 C C . PRO C 1 383 ? 38.497 18.196 1.184 1.00 55.59 400 PRO C C 1
ATOM 9549 O O . PRO C 1 383 ? 37.641 18.092 2.063 1.00 68.00 400 PRO C O 1
ATOM 9553 N N . VAL C 1 384 ? 38.276 18.773 0.003 1.00 50.85 401 VAL C N 1
ATOM 9554 C CA . VAL C 1 384 ? 37.002 19.422 -0.335 1.00 49.33 401 VAL C CA 1
ATOM 9555 C C . VAL C 1 384 ? 35.793 18.493 -0.221 1.00 51.44 401 VAL C C 1
ATOM 9556 O O . VAL C 1 384 ? 34.777 18.868 0.373 1.00 51.17 401 VAL C O 1
ATOM 9560 N N . LEU C 1 385 ? 35.903 17.288 -0.776 1.00 52.12 402 LEU C N 1
ATOM 9561 C CA . LEU C 1 385 ? 34.765 16.371 -0.804 1.00 51.87 402 LEU C CA 1
ATOM 9562 C C . LEU C 1 385 ? 34.252 16.052 0.587 1.00 52.58 402 LEU C C 1
ATOM 9563 O O . LEU C 1 385 ? 33.087 16.296 0.887 1.00 58.86 402 LEU C O 1
ATOM 9568 N N . LEU C 1 386 ? 35.122 15.504 1.428 1.00 52.19 403 LEU C N 1
ATOM 9569 C CA . LEU C 1 386 ? 34.739 15.154 2.789 1.00 51.27 403 LEU C CA 1
ATOM 9570 C C . LEU C 1 386 ? 34.195 16.355 3.571 1.00 47.25 403 LEU C C 1
ATOM 9571 O O . LEU C 1 386 ? 33.220 16.222 4.315 1.00 40.39 403 LEU C O 1
ATOM 9576 N N . SER C 1 387 ? 34.815 17.523 3.377 1.00 45.61 404 SER C N 1
ATOM 9577 C CA . SER C 1 387 ? 34.436 18.753 4.085 1.00 42.46 404 SER C CA 1
ATOM 9578 C C . SER C 1 387 ? 33.051 19.249 3.695 1.00 39.86 404 SER C C 1
ATOM 9579 O O . SER C 1 387 ? 32.218 19.461 4.566 1.00 39.99 404 SER C O 1
ATOM 9582 N N . VAL C 1 388 ? 32.809 19.426 2.397 1.00 36.54 405 VAL C N 1
ATOM 9583 C CA . VAL C 1 388 ? 31.482 19.809 1.903 1.00 36.10 405 VAL C CA 1
ATOM 9584 C C . VAL C 1 388 ? 30.402 18.802 2.341 1.00 37.23 405 VAL C C 1
ATOM 9585 O O . VAL C 1 388 ? 29.311 19.195 2.775 1.00 36.13 405 VAL C O 1
ATOM 9589 N N . LEU C 1 389 ? 30.720 17.513 2.253 1.00 35.33 406 LEU C N 1
ATOM 9590 C CA . LEU C 1 389 ? 29.807 16.463 2.687 1.00 38.46 406 LEU C CA 1
ATOM 9591 C C . LEU C 1 389 ? 29.380 16.664 4.135 1.00 40.05 406 LEU C C 1
ATOM 9592 O O . LEU C 1 389 ? 28.184 16.820 4.420 1.00 44.05 406 LEU C O 1
ATOM 9597 N N . ILE C 1 390 ? 30.359 16.678 5.040 1.00 39.14 407 ILE C N 1
ATOM 9598 C CA . ILE C 1 390 ? 30.103 16.898 6.473 1.00 39.15 407 ILE C CA 1
ATOM 9599 C C . ILE C 1 390 ? 29.192 18.125 6.726 1.00 38.83 407 ILE C C 1
ATOM 9600 O O . ILE C 1 390 ? 28.223 18.046 7.487 1.00 34.24 407 ILE C O 1
ATOM 9605 N N . ALA C 1 391 ? 29.489 19.234 6.053 1.00 37.14 408 ALA C N 1
ATOM 9606 C CA . ALA C 1 391 ? 28.755 20.481 6.241 1.00 39.22 408 ALA C CA 1
ATOM 9607 C C . ALA C 1 391 ? 27.282 20.384 5.802 1.00 43.71 408 ALA C C 1
ATOM 9608 O O . ALA C 1 391 ? 26.394 21.006 6.407 1.00 41.47 408 ALA C O 1
ATOM 9610 N N . VAL C 1 392 ? 27.028 19.613 4.749 1.00 43.66 409 VAL C N 1
ATOM 9611 C CA . VAL C 1 392 ? 25.672 19.436 4.256 1.00 43.25 409 VAL C CA 1
ATOM 9612 C C . VAL C 1 392 ? 24.929 18.523 5.224 1.00 48.83 409 VAL C C 1
ATOM 9613 O O . VAL C 1 392 ? 23.826 18.840 5.683 1.00 51.37 409 VAL C O 1
ATOM 9617 N N . ALA C 1 393 ? 25.567 17.404 5.553 1.00 49.29 410 ALA C N 1
ATOM 9618 C CA . ALA C 1 393 ? 24.997 16.414 6.455 1.00 50.03 410 ALA C CA 1
ATOM 9619 C C . ALA C 1 393 ? 24.770 16.946 7.867 1.00 51.61 410 ALA C C 1
ATOM 9620 O O . ALA C 1 393 ? 23.833 16.533 8.545 1.00 54.35 410 ALA C O 1
ATOM 9622 N N . ALA C 1 394 ? 25.627 17.861 8.310 1.00 54.79 411 ALA C N 1
ATOM 9623 C CA . ALA C 1 394 ? 25.480 18.466 9.634 1.00 54.05 411 ALA C CA 1
ATOM 9624 C C . ALA C 1 394 ? 24.215 19.313 9.700 1.00 51.53 411 ALA C C 1
ATOM 9625 O O . ALA C 1 394 ? 23.664 19.534 10.776 1.00 48.35 411 ALA C O 1
ATOM 9627 N N . SER C 1 395 ? 23.766 19.783 8.538 1.00 50.73 412 SER C N 1
ATOM 9628 C CA . SER C 1 395 ? 22.540 20.562 8.434 1.00 52.25 412 SER C CA 1
ATOM 9629 C C . SER C 1 395 ? 21.326 19.658 8.160 1.00 53.23 412 SER C C 1
ATOM 9630 O O . SER C 1 395 ? 20.232 20.143 7.841 1.00 54.27 412 SER C O 1
ATOM 9633 N N . CYS C 1 396 ? 21.521 18.347 8.298 1.00 48.83 413 CYS C N 1
ATOM 9634 C CA . CYS C 1 396 ? 20.442 17.391 8.088 1.00 47.82 413 CYS C CA 1
ATOM 9635 C C . CYS C 1 396 ? 19.907 16.852 9.401 1.00 50.24 413 CYS C C 1
ATOM 9636 O O . CYS C 1 396 ? 19.923 15.641 9.638 1.00 52.37 413 CYS C O 1
ATOM 9639 N N . ALA C 1 397 ? 19.440 17.764 10.250 1.00 53.22 414 ALA C N 1
ATOM 9640 C CA . ALA C 1 397 ? 18.799 17.404 11.516 1.00 60.64 414 ALA C CA 1
ATOM 9641 C C . ALA C 1 397 ? 17.275 17.445 11.380 1.00 65.53 414 ALA C C 1
ATOM 9642 O O . ALA C 1 397 ? 16.669 18.520 11.266 1.00 69.60 414 ALA C O 1
ATOM 9644 N N . PHE C 1 398 ? 16.664 16.262 11.390 1.00 65.32 415 PHE C N 1
ATOM 9645 C CA . PHE C 1 398 ? 15.243 16.129 11.089 1.00 63.18 415 PHE C CA 1
ATOM 9646 C C . PHE C 1 398 ? 14.455 15.372 12.153 1.00 68.55 415 PHE C C 1
ATOM 9647 O O . PHE C 1 398 ? 13.225 15.448 12.184 1.00 69.01 415 PHE C O 1
ATOM 9655 N N . MET C 1 399 ? 15.152 14.637 13.017 1.00 73.17 416 MET C N 1
ATOM 9656 C CA . MET C 1 399 ? 14.479 13.845 14.048 1.00 73.33 416 MET C CA 1
ATOM 9657 C C . MET C 1 399 ? 13.980 14.703 15.209 1.00 71.72 416 MET C C 1
ATOM 9658 O O . MET C 1 399 ? 13.176 15.599 14.992 1.00 72.55 416 MET C O 1
ATOM 9663 N N . LEU C 1 400 ? 14.452 14.452 16.425 1.00 72.12 417 LEU C N 1
ATOM 9664 C CA . LEU C 1 400 ? 13.974 15.185 17.608 1.00 76.60 417 LEU C CA 1
ATOM 9665 C C . LEU C 1 400 ? 14.120 16.720 17.501 1.00 75.71 417 LEU C C 1
ATOM 9666 O O . LEU C 1 400 ? 14.827 17.210 16.615 1.00 78.11 417 LEU C O 1
ATOM 9671 N N . PRO C 1 401 ? 13.442 17.488 18.391 1.00 75.79 418 PRO C N 1
ATOM 9672 C CA . PRO C 1 401 ? 13.802 18.905 18.480 1.00 76.27 418 PRO C CA 1
ATOM 9673 C C . PRO C 1 401 ? 15.162 18.980 19.162 1.00 82.16 418 PRO C C 1
ATOM 9674 O O . PRO C 1 401 ? 15.838 17.956 19.246 1.00 98.99 418 PRO C O 1
ATOM 9678 N N . VAL C 1 402 ? 15.570 20.149 19.648 1.00 79.90 419 VAL C N 1
ATOM 9679 C CA . VAL C 1 402 ? 16.911 20.309 20.251 1.00 82.82 419 VAL C CA 1
ATOM 9680 C C . VAL C 1 402 ? 18.048 19.989 19.252 1.00 83.25 419 VAL C C 1
ATOM 9681 O O . VAL C 1 402 ? 19.213 20.325 19.492 1.00 94.79 419 VAL C O 1
ATOM 9685 N N . ALA C 1 403 ? 17.694 19.349 18.137 1.00 75.97 420 ALA C N 1
ATOM 9686 C CA . ALA C 1 403 ? 18.625 19.083 17.046 1.00 75.58 420 ALA C CA 1
ATOM 9687 C C . ALA C 1 403 ? 19.025 20.394 16.372 1.00 76.01 420 ALA C C 1
ATOM 9688 O O . ALA C 1 403 ? 20.217 20.661 16.161 1.00 84.47 420 ALA C O 1
ATOM 9690 N N . THR C 1 404 ? 18.020 21.197 16.035 1.00 69.17 421 THR C N 1
ATOM 9691 C CA . THR C 1 404 ? 18.205 22.552 15.529 1.00 67.63 421 THR C CA 1
ATOM 9692 C C . THR C 1 404 ? 17.146 23.424 16.216 1.00 70.44 421 THR C C 1
ATOM 9693 O O . THR C 1 404 ? 16.132 22.904 16.689 1.00 73.50 421 THR C O 1
ATOM 9697 N N . PRO C 1 405 ? 17.402 24.740 16.338 1.00 70.10 422 PRO C N 1
ATOM 9698 C CA . PRO C 1 405 ? 16.330 25.642 16.747 1.00 66.99 422 PRO C CA 1
ATOM 9699 C C . PRO C 1 405 ? 15.059 25.620 15.872 1.00 65.57 422 PRO C C 1
ATOM 9700 O O . PRO C 1 405 ? 13.964 25.676 16.429 1.00 72.75 422 PRO C O 1
ATOM 9704 N N . PRO C 1 406 ? 15.185 25.546 14.527 1.00 62.61 423 PRO C N 1
ATOM 9705 C CA . PRO C 1 406 ? 13.970 25.437 13.708 1.00 63.11 423 PRO C CA 1
ATOM 9706 C C . PRO C 1 406 ? 13.032 24.301 14.115 1.00 68.74 423 PRO C C 1
ATOM 9707 O O . PRO C 1 406 ? 11.812 24.484 14.103 1.00 70.89 423 PRO C O 1
ATOM 9711 N N . ASN C 1 407 ? 13.597 23.145 14.465 1.00 72.28 424 ASN C N 1
ATOM 9712 C CA . ASN C 1 407 ? 12.812 22.004 14.943 1.00 70.62 424 ASN C CA 1
ATOM 9713 C C . ASN C 1 407 ? 12.078 22.331 16.237 1.00 69.93 424 ASN C C 1
ATOM 9714 O O . ASN C 1 407 ? 10.882 22.076 16.352 1.00 70.04 424 ASN C O 1
ATOM 9719 N N . ALA C 1 408 ? 12.799 22.915 17.194 1.00 69.65 425 ALA C N 1
ATOM 9720 C CA . ALA C 1 408 ? 12.244 23.258 18.505 1.00 68.27 425 ALA C CA 1
ATOM 9721 C C . ALA C 1 408 ? 11.312 24.481 18.488 1.00 67.68 425 ALA C C 1
ATOM 9722 O O . ALA C 1 408 ? 10.589 24.728 19.461 1.00 66.88 425 ALA C O 1
ATOM 9724 N N . ILE C 1 409 ? 11.328 25.234 17.387 1.00 67.19 426 ILE C N 1
ATOM 9725 C CA . ILE C 1 409 ? 10.464 26.412 17.237 1.00 69.73 426 ILE C CA 1
ATOM 9726 C C . ILE C 1 409 ? 9.036 26.027 16.850 1.00 70.98 426 ILE C C 1
ATOM 9727 O O . ILE C 1 409 ? 8.078 26.518 17.453 1.00 69.64 426 ILE C O 1
ATOM 9732 N N . VAL C 1 410 ? 8.898 25.147 15.860 1.00 73.81 427 VAL C N 1
ATOM 9733 C CA . VAL C 1 410 ? 7.579 24.645 15.455 1.00 77.25 427 VAL C CA 1
ATOM 9734 C C . VAL C 1 410 ? 7.050 23.593 16.439 1.00 83.57 427 VAL C C 1
ATOM 9735 O O . VAL C 1 410 ? 5.867 23.253 16.421 1.00 84.45 427 VAL C O 1
ATOM 9739 N N . PHE C 1 411 ? 7.939 23.085 17.292 1.00 90.29 428 PHE C N 1
ATOM 9740 C CA . PHE C 1 411 ? 7.581 22.076 18.285 1.00 91.03 428 PHE C CA 1
ATOM 9741 C C . PHE C 1 411 ? 6.895 22.700 19.494 1.00 93.99 428 PHE C C 1
ATOM 9742 O O . PHE C 1 411 ? 5.937 22.135 20.021 1.00 97.00 428 PHE C O 1
ATOM 9750 N N . ALA C 1 412 ? 7.387 23.861 19.926 1.00 95.16 429 ALA C N 1
ATOM 9751 C CA . ALA C 1 412 ? 6.807 24.583 21.060 1.00 95.37 429 ALA C CA 1
ATOM 9752 C C . ALA C 1 412 ? 5.376 25.057 20.767 1.00 95.36 429 ALA C C 1
ATOM 9753 O O . ALA C 1 412 ? 4.685 25.571 21.649 1.00 95.01 429 ALA C O 1
ATOM 9755 N N . SER C 1 413 ? 4.943 24.862 19.523 1.00 97.21 430 SER C N 1
ATOM 9756 C CA . SER C 1 413 ? 3.563 25.107 19.104 1.00 100.87 430 SER C CA 1
ATOM 9757 C C . SER C 1 413 ? 2.601 24.089 19.734 1.00 101.36 430 SER C C 1
ATOM 9758 O O . SER C 1 413 ? 1.570 23.741 19.149 1.00 97.08 430 SER C O 1
ATOM 9761 N N . GLY C 1 414 ? 2.976 23.617 20.924 1.00 105.53 431 GLY C N 1
ATOM 9762 C CA . GLY C 1 414 ? 2.183 22.721 21.773 1.00 115.13 431 GLY C CA 1
ATOM 9763 C C . GLY C 1 414 ? 1.266 21.707 21.117 1.00 120.19 431 GLY C C 1
ATOM 9764 O O . GLY C 1 414 ? 0.183 21.426 21.631 1.00 136.82 431 GLY C O 1
ATOM 9765 N N . HIS C 1 415 ? 1.699 21.142 19.997 1.00 115.30 432 HIS C N 1
ATOM 9766 C CA . HIS C 1 415 ? 0.834 20.252 19.238 1.00 120.14 432 HIS C CA 1
ATOM 9767 C C . HIS C 1 415 ? 1.533 19.000 18.698 1.00 119.50 432 HIS C C 1
ATOM 9768 O O . HIS C 1 415 ? 1.036 17.886 18.869 1.00 131.61 432 HIS C O 1
ATOM 9775 N N . ILE C 1 416 ? 2.674 19.191 18.044 1.00 110.08 433 ILE C N 1
ATOM 9776 C CA . ILE C 1 416 ? 3.385 18.105 17.374 1.00 98.82 433 ILE C CA 1
ATOM 9777 C C . ILE C 1 416 ? 4.030 17.153 18.387 1.00 95.87 433 ILE C C 1
ATOM 9778 O O . ILE C 1 416 ? 4.738 17.584 19.298 1.00 98.03 433 ILE C O 1
ATOM 9783 N N . LYS C 1 417 ? 3.761 15.859 18.232 1.00 92.26 434 LYS C N 1
ATOM 9784 C CA . LYS C 1 417 ? 4.236 14.855 19.183 1.00 92.13 434 LYS C CA 1
ATOM 9785 C C . LYS C 1 417 ? 5.692 14.464 18.978 1.00 88.75 434 LYS C C 1
ATOM 9786 O O . LYS C 1 417 ? 6.184 14.429 17.851 1.00 88.23 434 LYS C O 1
ATOM 9792 N N . GLN C 1 418 ? 6.364 14.169 20.087 1.00 88.29 435 GLN C N 1
ATOM 9793 C CA . GLN C 1 418 ? 7.730 13.647 20.088 1.00 92.55 435 GLN C CA 1
ATOM 9794 C C . GLN C 1 418 ? 7.899 12.473 19.115 1.00 92.44 435 GLN C C 1
ATOM 9795 O O . GLN C 1 418 ? 8.829 12.458 18.303 1.00 87.37 435 GLN C O 1
ATOM 9801 N N . SER C 1 419 ? 6.983 11.507 19.206 1.00 97.22 436 SER C N 1
ATOM 9802 C CA . SER C 1 419 ? 7.002 10.286 18.397 1.00 98.70 436 SER C CA 1
ATOM 9803 C C . SER C 1 419 ? 6.866 10.564 16.908 1.00 97.72 436 SER C C 1
ATOM 9804 O O . SER C 1 419 ? 7.508 9.906 16.091 1.00 99.76 436 SER C O 1
ATOM 9807 N N . GLU C 1 420 ? 6.019 11.534 16.570 1.00 98.65 437 GLU C N 1
ATOM 9808 C CA . GLU C 1 420 ? 5.732 11.890 15.181 1.00 97.86 437 GLU C CA 1
ATOM 9809 C C . GLU C 1 420 ? 6.987 12.357 14.437 1.00 96.21 437 GLU C C 1
ATOM 9810 O O . GLU C 1 420 ? 7.323 11.815 13.385 1.00 94.92 437 GLU C O 1
ATOM 9816 N N . MET C 1 421 ? 7.679 13.344 15.004 1.00 92.22 438 MET C N 1
ATOM 9817 C CA . MET C 1 421 ? 8.876 13.926 14.397 1.00 88.46 438 MET C CA 1
ATOM 9818 C C . MET C 1 421 ? 10.007 12.904 14.280 1.00 90.52 438 MET C C 1
ATOM 9819 O O . MET C 1 421 ? 10.696 12.844 13.258 1.00 94.52 438 MET C O 1
ATOM 9824 N N . MET C 1 422 ? 10.168 12.093 15.324 1.00 89.17 439 MET C N 1
ATOM 9825 C CA . MET C 1 422 ? 11.231 11.091 15.399 1.00 88.97 439 MET C CA 1
ATOM 9826 C C . MET C 1 422 ? 11.225 10.047 14.286 1.00 87.86 439 MET C C 1
ATOM 9827 O O . MET C 1 422 ? 12.242 9.390 14.056 1.00 87.49 439 MET C O 1
ATOM 9832 N N . ARG C 1 423 ? 10.092 9.888 13.600 1.00 87.64 440 ARG C N 1
ATOM 9833 C CA . ARG C 1 423 ? 9.998 8.877 12.546 1.00 92.93 440 ARG C CA 1
ATOM 9834 C C . ARG C 1 423 ? 9.898 9.432 11.122 1.00 95.88 440 ARG C C 1
ATOM 9835 O O . ARG C 1 423 ? 10.185 8.715 10.159 1.00 105.71 440 ARG C O 1
ATOM 9843 N N . VAL C 1 424 ? 9.495 10.694 10.983 1.00 90.25 441 VAL C N 1
ATOM 9844 C CA . VAL C 1 424 ? 9.587 11.362 9.683 1.00 86.54 441 VAL C CA 1
ATOM 9845 C C . VAL C 1 424 ? 11.053 11.699 9.427 1.00 86.09 441 VAL C C 1
ATOM 9846 O O . VAL C 1 424 ? 11.547 11.582 8.301 1.00 81.45 441 VAL C O 1
ATOM 9850 N N . GLY C 1 425 ? 11.734 12.104 10.498 1.00 85.63 442 GLY C N 1
ATOM 9851 C CA . GLY C 1 425 ? 13.154 12.422 10.462 1.00 89.21 442 GLY C CA 1
ATOM 9852 C C . GLY C 1 425 ? 14.028 11.210 10.219 1.00 88.67 442 GLY C C 1
ATOM 9853 O O . GLY C 1 425 ? 15.048 11.306 9.539 1.00 94.38 442 GLY C O 1
ATOM 9854 N N . LEU C 1 426 ? 13.624 10.069 10.774 1.00 82.52 443 LEU C N 1
ATOM 9855 C CA . LEU C 1 426 ? 14.359 8.815 10.606 1.00 79.84 443 LEU C CA 1
ATOM 9856 C C . LEU C 1 426 ? 14.323 8.322 9.159 1.00 81.28 443 LEU C C 1
ATOM 9857 O O . LEU C 1 426 ? 15.286 7.721 8.678 1.00 78.72 443 LEU C O 1
ATOM 9862 N N . TYR C 1 427 ? 13.214 8.577 8.472 1.00 84.40 444 TYR C N 1
ATOM 9863 C CA . TYR C 1 427 ? 13.128 8.294 7.045 1.00 87.91 444 TYR C CA 1
ATOM 9864 C C . TYR C 1 427 ? 13.934 9.309 6.247 1.00 81.52 444 TYR C C 1
ATOM 9865 O O . TYR C 1 427 ? 14.738 8.939 5.387 1.00 78.13 444 TYR C O 1
ATOM 9874 N N . LEU C 1 428 ? 13.726 10.585 6.560 1.00 77.06 445 LEU C N 1
ATOM 9875 C CA . LEU C 1 428 ? 14.395 11.679 5.867 1.00 71.38 445 LEU C CA 1
ATOM 9876 C C . LEU C 1 428 ? 15.916 11.648 6.035 1.00 68.65 445 LEU C C 1
ATOM 9877 O O . LEU C 1 428 ? 16.642 12.041 5.124 1.00 68.45 445 LEU C O 1
ATOM 9882 N N . ASN C 1 429 ? 16.390 11.181 7.190 1.00 66.24 446 ASN C N 1
ATOM 9883 C CA . ASN C 1 429 ? 17.821 10.978 7.422 1.00 64.80 446 ASN C CA 1
ATOM 9884 C C . ASN C 1 429 ? 18.418 10.023 6.398 1.00 64.31 446 ASN C C 1
ATOM 9885 O O . ASN C 1 429 ? 19.321 10.390 5.640 1.00 67.37 446 ASN C O 1
ATOM 9890 N N . ILE C 1 430 ? 17.888 8.803 6.383 1.00 61.75 447 ILE C N 1
ATOM 9891 C CA . ILE C 1 430 ? 18.267 7.767 5.422 1.00 58.67 447 ILE C CA 1
ATOM 9892 C C . ILE C 1 430 ? 18.087 8.252 3.977 1.00 59.17 447 ILE C C 1
ATOM 9893 O O . ILE C 1 430 ? 18.976 8.060 3.140 1.00 55.74 447 ILE C O 1
ATOM 9898 N N . ALA C 1 431 ? 16.949 8.899 3.708 1.00 58.64 448 ALA C N 1
ATOM 9899 C CA . ALA C 1 431 ? 16.676 9.525 2.410 1.00 56.93 448 ALA C CA 1
ATOM 9900 C C . ALA C 1 431 ? 17.829 10.423 1.951 1.00 59.81 448 ALA C C 1
ATOM 9901 O O . ALA C 1 431 ? 18.195 10.423 0.771 1.00 60.42 448 ALA C O 1
ATOM 9903 N N . CYS C 1 432 ? 18.396 11.175 2.894 1.00 61.87 449 CYS C N 1
ATOM 9904 C CA . CYS C 1 432 ? 19.517 12.068 2.615 1.00 61.35 449 CYS C CA 1
ATOM 9905 C C . CYS C 1 432 ? 20.816 11.296 2.459 1.00 59.94 449 CYS C C 1
ATOM 9906 O O . CYS C 1 432 ? 21.511 11.474 1.461 1.00 61.47 449 CYS C O 1
ATOM 9909 N N . ILE C 1 433 ? 21.135 10.429 3.426 1.00 55.61 450 ILE C N 1
ATOM 9910 C CA . ILE C 1 433 ? 22.314 9.559 3.319 1.00 49.43 450 ILE C CA 1
ATOM 9911 C C . ILE C 1 433 ? 22.371 8.958 1.914 1.00 53.71 450 ILE C C 1
ATOM 9912 O O . ILE C 1 433 ? 23.444 8.816 1.335 1.00 59.58 450 ILE C O 1
ATOM 9917 N N . GLY C 1 434 ? 21.202 8.625 1.370 1.00 58.23 451 GLY C N 1
ATOM 9918 C CA . GLY C 1 434 ? 21.093 8.202 -0.019 1.00 60.54 451 GLY C CA 1
ATOM 9919 C C . GLY C 1 434 ? 21.502 9.333 -0.940 1.00 60.27 451 GLY C C 1
ATOM 9920 O O . GLY C 1 434 ? 22.566 9.282 -1.564 1.00 56.91 451 GLY C O 1
ATOM 9921 N N . LEU C 1 435 ? 20.666 10.369 -0.984 1.00 57.72 452 LEU C N 1
ATOM 9922 C CA . LEU C 1 435 ? 20.869 11.528 -1.848 1.00 54.91 452 LEU C CA 1
ATOM 9923 C C . LEU C 1 435 ? 22.290 12.099 -1.800 1.00 55.05 452 LEU C C 1
ATOM 9924 O O . LEU C 1 435 ? 22.861 12.426 -2.836 1.00 54.02 452 LEU C O 1
ATOM 9929 N N . LEU C 1 436 ? 22.849 12.219 -0.599 1.00 58.24 453 LEU C N 1
ATOM 9930 C CA . LEU C 1 436 ? 24.198 12.756 -0.425 1.00 59.85 453 LEU C CA 1
ATOM 9931 C C . LEU C 1 436 ? 25.259 11.817 -0.981 1.00 64.81 453 LEU C C 1
ATOM 9932 O O . LEU C 1 436 ? 26.027 12.219 -1.853 1.00 72.74 453 LEU C O 1
ATOM 9937 N N . THR C 1 437 ? 25.296 10.574 -0.491 1.00 63.32 454 THR C N 1
ATOM 9938 C CA . THR C 1 437 ? 26.261 9.577 -0.982 1.00 59.96 454 THR C CA 1
ATOM 9939 C C . THR C 1 437 ? 26.120 9.435 -2.495 1.00 61.81 454 THR C C 1
ATOM 9940 O O . THR C 1 437 ? 27.119 9.302 -3.207 1.00 62.23 454 THR C O 1
ATOM 9944 N N . ALA C 1 438 ? 24.875 9.494 -2.972 1.00 62.79 455 ALA C N 1
ATOM 9945 C CA . ALA C 1 438 ? 24.581 9.556 -4.402 1.00 64.39 455 ALA C CA 1
ATOM 9946 C C . ALA C 1 438 ? 25.303 10.732 -5.062 1.00 63.71 455 ALA C C 1
ATOM 9947 O O . ALA C 1 438 ? 26.209 10.526 -5.868 1.00 60.99 455 ALA C O 1
ATOM 9949 N N . ILE C 1 439 ? 24.914 11.954 -4.697 1.00 65.93 456 ILE C N 1
ATOM 9950 C CA . ILE C 1 439 ? 25.491 13.174 -5.274 1.00 64.45 456 ILE C CA 1
ATOM 9951 C C . ILE C 1 439 ? 27.005 13.240 -5.065 1.00 65.63 456 ILE C C 1
ATOM 9952 O O . ILE C 1 439 ? 27.734 13.631 -5.978 1.00 65.10 456 ILE C O 1
ATOM 9957 N N . ALA C 1 440 ? 27.466 12.836 -3.881 1.00 68.50 457 ALA C N 1
ATOM 9958 C CA . ALA C 1 440 ? 28.893 12.867 -3.536 1.00 73.61 457 ALA C CA 1
ATOM 9959 C C . ALA C 1 440 ? 29.727 11.942 -4.411 1.00 76.09 457 ALA C C 1
ATOM 9960 O O . ALA C 1 440 ? 30.929 12.155 -4.575 1.00 77.63 457 ALA C O 1
ATOM 9962 N N . MET C 1 441 ? 29.085 10.919 -4.969 1.00 77.27 458 MET C N 1
ATOM 9963 C CA . MET C 1 441 ? 29.746 10.037 -5.918 1.00 78.53 458 MET C CA 1
ATOM 9964 C C . MET C 1 441 ? 29.823 10.681 -7.301 1.00 79.26 458 MET C C 1
ATOM 9965 O O . MET C 1 441 ? 30.842 10.571 -7.981 1.00 75.63 458 MET C O 1
ATOM 9970 N N . LEU C 1 442 ? 28.746 11.362 -7.696 1.00 86.81 459 LEU C N 1
ATOM 9971 C CA . LEU C 1 442 ? 28.652 12.028 -9.000 1.00 94.72 459 LEU C CA 1
ATOM 9972 C C . LEU C 1 442 ? 29.624 13.198 -9.144 1.00 105.70 459 LEU C C 1
ATOM 9973 O O . LEU C 1 442 ? 30.243 13.358 -10.194 1.00 113.52 459 LEU C O 1
ATOM 9978 N N . PHE C 1 443 ? 29.747 14.015 -8.099 1.00 118.20 460 PHE C N 1
ATOM 9979 C CA . PHE C 1 443 ? 30.756 15.078 -8.056 1.00 125.77 460 PHE C CA 1
ATOM 9980 C C . PHE C 1 443 ? 32.122 14.491 -7.686 1.00 129.71 460 PHE C C 1
ATOM 9981 O O . PHE C 1 443 ? 32.606 14.673 -6.567 1.00 128.50 460 PHE C O 1
ATOM 9989 N N . TRP C 1 444 ? 32.729 13.775 -8.630 1.00 141.62 461 TRP C N 1
ATOM 9990 C CA . TRP C 1 444 ? 34.048 13.170 -8.433 1.00 153.28 461 TRP C CA 1
ATOM 9991 C C . TRP C 1 444 ? 34.990 13.531 -9.589 1.00 166.33 461 TRP C C 1
ATOM 9992 O O . TRP C 1 444 ? 36.021 14.178 -9.377 1.00 175.62 461 TRP C O 1
ATOM 10003 N N . GLN C 1 445 ? 34.626 13.113 -10.803 1.00 169.74 462 GLN C N 1
ATOM 10004 C CA . GLN C 1 445 ? 35.369 13.455 -12.020 1.00 169.44 462 GLN C CA 1
ATOM 10005 C C . GLN C 1 445 ? 34.446 14.057 -13.078 1.00 164.52 462 GLN C C 1
ATOM 10006 O O . GLN C 1 445 ? 34.857 14.908 -13.868 1.00 161.96 462 GLN C O 1
ATOM 10012 N N . LEU D 1 1 ? 20.635 63.777 -0.022 1.00 99.96 18 LEU D N 1
ATOM 10013 C CA . LEU D 1 1 ? 19.593 64.658 0.591 1.00 111.51 18 LEU D CA 1
ATOM 10014 C C . LEU D 1 1 ? 19.866 64.967 2.072 1.00 112.83 18 LEU D C 1
ATOM 10015 O O . LEU D 1 1 ? 19.593 66.075 2.539 1.00 119.47 18 LEU D O 1
ATOM 10020 N N . HIS D 1 2 ? 20.403 63.989 2.801 1.00 111.62 19 HIS D N 1
ATOM 10021 C CA . HIS D 1 2 ? 20.729 64.151 4.225 1.00 109.20 19 HIS D CA 1
ATOM 10022 C C . HIS D 1 2 ? 22.095 64.821 4.424 1.00 103.29 19 HIS D C 1
ATOM 10023 O O . HIS D 1 2 ? 22.953 64.754 3.541 1.00 105.94 19 HIS D O 1
ATOM 10030 N N . ARG D 1 3 ? 22.283 65.467 5.578 1.00 95.38 20 ARG D N 1
ATOM 10031 C CA . ARG D 1 3 ? 23.552 66.126 5.929 1.00 90.59 20 ARG D CA 1
ATOM 10032 C C . ARG D 1 3 ? 24.755 65.217 5.686 1.00 87.27 20 ARG D C 1
ATOM 10033 O O . ARG D 1 3 ? 25.693 65.577 4.968 1.00 85.78 20 ARG D O 1
ATOM 10041 N N . ASN D 1 4 ? 24.698 64.033 6.289 1.00 81.12 21 ASN D N 1
ATOM 10042 C CA . ASN D 1 4 ? 25.803 63.086 6.293 1.00 72.45 21 ASN D CA 1
ATOM 10043 C C . ASN D 1 4 ? 26.119 62.507 4.918 1.00 74.15 21 ASN D C 1
ATOM 10044 O O . ASN D 1 4 ? 27.290 62.301 4.588 1.00 79.96 21 ASN D O 1
ATOM 10049 N N . SER D 1 5 ? 25.076 62.270 4.118 1.00 72.50 22 SER D N 1
ATOM 10050 C CA . SER D 1 5 ? 25.243 61.823 2.733 1.00 71.50 22 SER D CA 1
ATOM 10051 C C . SER D 1 5 ? 26.066 62.818 1.917 1.00 75.42 22 SER D C 1
ATOM 10052 O O . SER D 1 5 ? 26.801 62.427 1.006 1.00 84.83 22 SER D O 1
ATOM 10055 N N . LEU D 1 6 ? 25.940 64.099 2.258 1.00 71.06 23 LEU D N 1
ATOM 10056 C CA . LEU D 1 6 ? 26.694 65.157 1.596 1.00 64.89 23 LEU D CA 1
ATOM 10057 C C . LEU D 1 6 ? 28.134 65.187 2.073 1.00 58.50 23 LEU D C 1
ATOM 10058 O O . LEU D 1 6 ? 29.046 65.204 1.248 1.00 59.90 23 LEU D O 1
ATOM 10063 N N . ILE D 1 7 ? 28.330 65.186 3.395 1.00 51.89 24 ILE D N 1
ATOM 10064 C CA . ILE D 1 7 ? 29.665 65.125 3.994 1.00 49.45 24 ILE D CA 1
ATOM 10065 C C . ILE D 1 7 ? 30.480 63.998 3.354 1.00 51.75 24 ILE D C 1
ATOM 10066 O O . ILE D 1 7 ? 31.664 64.178 3.038 1.00 54.61 24 ILE D O 1
ATOM 10071 N N . VAL D 1 8 ? 29.832 62.849 3.155 1.00 48.06 25 VAL D N 1
ATOM 10072 C CA . VAL D 1 8 ? 30.436 61.703 2.467 1.00 44.70 25 VAL D CA 1
ATOM 10073 C C . VAL D 1 8 ? 30.852 62.053 1.035 1.00 48.88 25 VAL D C 1
ATOM 10074 O O . VAL D 1 8 ? 32.005 61.821 0.645 1.00 54.99 25 VAL D O 1
ATOM 10078 N N . LEU D 1 9 ? 29.921 62.629 0.274 1.00 47.34 26 LEU D N 1
ATOM 10079 C CA . LEU D 1 9 ? 30.176 63.002 -1.119 1.00 46.08 26 LEU D CA 1
ATOM 10080 C C . LEU D 1 9 ? 31.228 64.097 -1.266 1.00 41.23 26 LEU D C 1
ATOM 10081 O O . LEU D 1 9 ? 32.010 64.086 -2.221 1.00 39.49 26 LEU D O 1
ATOM 10086 N N . ALA D 1 10 ? 31.229 65.039 -0.322 1.00 37.75 27 ALA D N 1
ATOM 10087 C CA . ALA D 1 10 ? 32.247 66.087 -0.236 1.00 38.47 27 ALA D CA 1
ATOM 10088 C C . ALA D 1 10 ? 33.603 65.486 0.135 1.00 42.97 27 ALA D C 1
ATOM 10089 O O . ALA D 1 10 ? 34.661 65.982 -0.279 1.00 38.96 27 ALA D O 1
ATOM 10091 N N . ASP D 1 11 ? 33.563 64.415 0.920 1.00 44.90 28 ASP D N 1
ATOM 10092 C CA . ASP D 1 11 ? 34.780 63.739 1.309 1.00 48.90 28 ASP D CA 1
ATOM 10093 C C . ASP D 1 11 ? 35.319 62.925 0.139 1.00 46.89 28 ASP D C 1
ATOM 10094 O O . ASP D 1 11 ? 36.524 62.924 -0.125 1.00 51.60 28 ASP D O 1
ATOM 10099 N N . VAL D 1 12 ? 34.416 62.247 -0.563 1.00 41.17 29 VAL D N 1
ATOM 10100 C CA . VAL D 1 12 ? 34.759 61.537 -1.791 1.00 41.08 29 VAL D CA 1
ATOM 10101 C C . VAL D 1 12 ? 35.346 62.512 -2.810 1.00 43.53 29 VAL D C 1
ATOM 10102 O O . VAL D 1 12 ? 36.336 62.199 -3.477 1.00 46.81 29 VAL D O 1
ATOM 10106 N N . ALA D 1 13 ? 34.741 63.695 -2.911 1.00 43.32 30 ALA D N 1
ATOM 10107 C CA . ALA D 1 13 ? 35.282 64.765 -3.734 1.00 42.53 30 ALA D CA 1
ATOM 10108 C C . ALA D 1 13 ? 36.688 65.136 -3.252 1.00 44.85 30 ALA D C 1
ATOM 10109 O O . ALA D 1 13 ? 37.636 65.093 -4.037 1.00 40.63 30 ALA D O 1
ATOM 10111 N N . LEU D 1 14 ? 36.816 65.455 -1.959 1.00 46.27 31 LEU D N 1
ATOM 10112 C CA . LEU D 1 14 ? 38.098 65.848 -1.349 1.00 45.94 31 LEU D CA 1
ATOM 10113 C C . LEU D 1 14 ? 39.205 64.841 -1.616 1.00 49.05 31 LEU D C 1
ATOM 10114 O O . LEU D 1 14 ? 40.334 65.225 -1.942 1.00 50.25 31 LEU D O 1
ATOM 10119 N N . PHE D 1 15 ? 38.880 63.558 -1.451 1.00 49.67 32 PHE D N 1
ATOM 10120 C CA . PHE D 1 15 ? 39.816 62.478 -1.740 1.00 51.37 32 PHE D CA 1
ATOM 10121 C C . PHE D 1 15 ? 40.270 62.558 -3.190 1.00 54.97 32 PHE D C 1
ATOM 10122 O O . PHE D 1 15 ? 41.460 62.729 -3.461 1.00 60.04 32 PHE D O 1
ATOM 10130 N N . LEU D 1 16 ? 39.310 62.437 -4.106 1.00 54.01 33 LEU D N 1
ATOM 10131 C CA . LEU D 1 16 ? 39.558 62.550 -5.537 1.00 52.90 33 LEU D CA 1
ATOM 10132 C C . LEU D 1 16 ? 40.419 63.761 -5.864 1.00 55.71 33 LEU D C 1
ATOM 10133 O O . LEU D 1 16 ? 41.358 63.664 -6.655 1.00 56.90 33 LEU D O 1
ATOM 10138 N N . ALA D 1 17 ? 40.097 64.894 -5.240 1.00 59.17 34 ALA D N 1
ATOM 10139 C CA . ALA D 1 17 ? 40.847 66.138 -5.413 1.00 55.73 34 ALA D CA 1
ATOM 10140 C C . ALA D 1 17 ? 42.299 65.974 -4.983 1.00 54.28 34 ALA D C 1
ATOM 10141 O O . ALA D 1 17 ? 43.200 66.132 -5.801 1.00 55.23 34 ALA D O 1
ATOM 10143 N N . LEU D 1 18 ? 42.514 65.642 -3.708 1.00 52.72 35 LEU D N 1
ATOM 10144 C CA . LEU D 1 18 ? 43.856 65.417 -3.155 1.00 49.41 35 LEU D CA 1
ATOM 10145 C C . LEU D 1 18 ? 44.634 64.387 -3.953 1.00 52.72 35 LEU D C 1
ATOM 10146 O O . LEU D 1 18 ? 45.828 64.555 -4.201 1.00 50.61 35 LEU D O 1
ATOM 10151 N N . TYR D 1 19 ? 43.941 63.325 -4.354 1.00 56.93 36 TYR D N 1
ATOM 10152 C CA . TYR D 1 19 ? 44.540 62.239 -5.116 1.00 62.98 36 TYR D CA 1
ATOM 10153 C C . TYR D 1 19 ? 45.176 62.725 -6.420 1.00 66.53 36 TYR D C 1
ATOM 10154 O O . TYR D 1 19 ? 46.331 62.406 -6.708 1.00 66.33 36 TYR D O 1
ATOM 10163 N N . HIS D 1 20 ? 44.422 63.508 -7.191 1.00 72.43 37 HIS D N 1
ATOM 10164 C CA . HIS D 1 20 ? 44.863 63.962 -8.511 1.00 75.40 37 HIS D CA 1
ATOM 10165 C C . HIS D 1 20 ? 45.811 65.156 -8.487 1.00 69.48 37 HIS D C 1
ATOM 10166 O O . HIS D 1 20 ? 46.592 65.338 -9.415 1.00 65.82 37 HIS D O 1
ATOM 10173 N N . PHE D 1 21 ? 45.742 65.956 -7.425 1.00 66.81 38 PHE D N 1
ATOM 10174 C CA . PHE D 1 21 ? 46.376 67.277 -7.409 1.00 61.42 38 PHE D CA 1
ATOM 10175 C C . PHE D 1 21 ? 47.658 67.381 -6.578 1.00 55.51 38 PHE D C 1
ATOM 10176 O O . PHE D 1 21 ? 48.482 68.254 -6.838 1.00 55.58 38 PHE D O 1
ATOM 10184 N N . LEU D 1 22 ? 47.830 66.503 -5.591 1.00 52.71 39 LEU D N 1
ATOM 10185 C CA . LEU D 1 22 ? 49.054 66.507 -4.774 1.00 51.52 39 LEU D CA 1
ATOM 10186 C C . LEU D 1 22 ? 50.275 66.114 -5.599 1.00 49.05 39 LEU D C 1
ATOM 10187 O O . LEU D 1 22 ? 50.228 65.161 -6.370 1.00 48.34 39 LEU D O 1
ATOM 10192 N N . PRO D 1 23 ? 51.375 66.858 -5.439 1.00 49.93 40 PRO D N 1
ATOM 10193 C CA . PRO D 1 23 ? 52.540 66.722 -6.296 1.00 52.24 40 PRO D CA 1
ATOM 10194 C C . PRO D 1 23 ? 53.664 65.898 -5.669 1.00 51.46 40 PRO D C 1
ATOM 10195 O O . PRO D 1 23 ? 54.805 66.366 -5.597 1.00 48.21 40 PRO D O 1
ATOM 10199 N N . PHE D 1 24 ? 53.345 64.684 -5.227 1.00 52.46 41 PHE D N 1
ATOM 10200 C CA . PHE D 1 24 ? 54.345 63.826 -4.598 1.00 56.76 41 PHE D CA 1
ATOM 10201 C C . PHE D 1 24 ? 54.440 62.445 -5.240 1.00 61.86 41 PHE D C 1
ATOM 10202 O O . PHE D 1 24 ? 53.628 62.078 -6.097 1.00 63.47 41 PHE D O 1
ATOM 10210 N N . GLU D 1 25 ? 55.454 61.696 -4.811 1.00 66.24 42 GLU D N 1
ATOM 10211 C CA . GLU D 1 25 ? 55.598 60.282 -5.122 1.00 69.06 42 GLU D CA 1
ATOM 10212 C C . GLU D 1 25 ? 54.270 59.587 -4.825 1.00 67.12 42 GLU D C 1
ATOM 10213 O O . GLU D 1 25 ? 53.630 59.862 -3.806 1.00 69.80 42 GLU D O 1
ATOM 10219 N N . HIS D 1 26 ? 53.862 58.698 -5.725 1.00 66.68 43 HIS D N 1
ATOM 10220 C CA . HIS D 1 26 ? 52.511 58.119 -5.728 1.00 67.10 43 HIS D CA 1
ATOM 10221 C C . HIS D 1 26 ? 51.980 57.584 -4.394 1.00 62.46 43 HIS D C 1
ATOM 10222 O O . HIS D 1 26 ? 50.829 57.845 -4.039 1.00 63.99 43 HIS D O 1
ATOM 10229 N N . ASN D 1 27 ? 52.810 56.830 -3.675 1.00 59.02 44 ASN D N 1
ATOM 10230 C CA . ASN D 1 27 ? 52.432 56.247 -2.381 1.00 57.65 44 ASN D CA 1
ATOM 10231 C C . ASN D 1 27 ? 52.047 57.266 -1.316 1.00 55.91 44 ASN D C 1
ATOM 10232 O O . ASN D 1 27 ? 51.060 57.084 -0.591 1.00 56.86 44 ASN D O 1
ATOM 10237 N N . VAL D 1 28 ? 52.834 58.334 -1.230 1.00 49.01 45 VAL D N 1
ATOM 10238 C CA . VAL D 1 28 ? 52.564 59.414 -0.299 1.00 45.05 45 VAL D CA 1
ATOM 10239 C C . VAL D 1 28 ? 51.217 60.072 -0.611 1.00 41.27 45 VAL D C 1
ATOM 10240 O O . VAL D 1 28 ? 50.438 60.341 0.301 1.00 38.20 45 VAL D O 1
ATOM 10244 N N . VAL D 1 29 ? 50.954 60.308 -1.896 1.00 40.03 46 VAL D N 1
ATOM 10245 C CA . VAL D 1 29 ? 49.678 60.859 -2.361 1.00 45.01 46 VAL D CA 1
ATOM 10246 C C . VAL D 1 29 ? 48.500 60.004 -1.895 1.00 46.82 46 VAL D C 1
ATOM 10247 O O . VAL D 1 29 ? 47.527 60.513 -1.325 1.00 44.14 46 VAL D O 1
ATOM 10251 N N . LEU D 1 30 ? 48.608 58.703 -2.152 1.00 47.16 47 LEU D N 1
ATOM 10252 C CA . LEU D 1 30 ? 47.592 57.739 -1.773 1.00 49.21 47 LEU D CA 1
ATOM 10253 C C . LEU D 1 30 ? 47.405 57.698 -0.258 1.00 48.62 47 LEU D C 1
ATOM 10254 O O . LEU D 1 30 ? 46.266 57.693 0.238 1.00 53.67 47 LEU D O 1
ATOM 10259 N N . GLY D 1 31 ? 48.527 57.675 0.459 1.00 39.84 48 GLY D N 1
ATOM 10260 C CA . GLY D 1 31 ? 48.526 57.648 1.917 1.00 35.44 48 GLY D CA 1
ATOM 10261 C C . GLY D 1 31 ? 47.942 58.900 2.538 1.00 36.27 48 GLY D C 1
ATOM 10262 O O . GLY D 1 31 ? 47.192 58.814 3.512 1.00 35.38 48 GLY D O 1
ATOM 10263 N N . ILE D 1 32 ? 48.288 60.058 1.972 1.00 39.36 49 ILE D N 1
ATOM 10264 C CA . ILE D 1 32 ? 47.736 61.348 2.404 1.00 42.52 49 ILE D CA 1
ATOM 10265 C C . ILE D 1 32 ? 46.239 61.425 2.115 1.00 45.11 49 ILE D C 1
ATOM 10266 O O . ILE D 1 32 ? 45.451 61.732 3.015 1.00 48.92 49 ILE D O 1
ATOM 10271 N N . SER D 1 33 ? 45.861 61.131 0.870 1.00 47.31 50 SER D N 1
ATOM 10272 C CA . SER D 1 33 ? 44.459 61.134 0.450 1.00 51.79 50 SER D CA 1
ATOM 10273 C C . SER D 1 33 ? 43.600 60.277 1.356 1.00 53.32 50 SER D C 1
ATOM 10274 O O . SER D 1 33 ? 42.534 60.714 1.803 1.00 57.84 50 SER D O 1
ATOM 10277 N N . MET D 1 34 ? 44.075 59.065 1.637 1.00 51.74 51 MET D N 1
ATOM 10278 C CA . MET D 1 34 ? 43.379 58.181 2.564 1.00 55.14 51 MET D CA 1
ATOM 10279 C C . MET D 1 34 ? 43.270 58.781 3.957 1.00 52.02 51 MET D C 1
ATOM 10280 O O . MET D 1 34 ? 42.195 58.753 4.562 1.00 61.44 51 MET D O 1
ATOM 10285 N N . LEU D 1 35 ? 44.370 59.340 4.452 1.00 46.17 52 LEU D N 1
ATOM 10286 C CA . LEU D 1 35 ? 44.369 59.924 5.786 1.00 43.45 52 LEU D CA 1
ATOM 10287 C C . LEU D 1 35 ? 43.288 60.981 5.927 1.00 41.55 52 LEU D C 1
ATOM 10288 O O . LEU D 1 35 ? 42.539 60.966 6.902 1.00 41.07 52 LEU D O 1
ATOM 10293 N N . ALA D 1 36 ? 43.212 61.879 4.945 1.00 40.03 53 ALA D N 1
ATOM 10294 C CA . ALA D 1 36 ? 42.206 62.939 4.920 1.00 41.06 53 ALA D CA 1
ATOM 10295 C C . ALA D 1 36 ? 40.796 62.367 4.855 1.00 43.01 53 ALA D C 1
ATOM 10296 O O . ALA D 1 36 ? 39.927 62.755 5.643 1.00 42.16 53 ALA D O 1
ATOM 10298 N N . PHE D 1 37 ? 40.587 61.441 3.917 1.00 42.85 54 PHE D N 1
ATOM 10299 C CA . PHE D 1 37 ? 39.307 60.775 3.753 1.00 42.24 54 PHE D CA 1
ATOM 10300 C C . PHE D 1 37 ? 38.803 60.254 5.095 1.00 42.75 54 PHE D C 1
ATOM 10301 O O . PHE D 1 37 ? 37.728 60.651 5.574 1.00 49.64 54 PHE D O 1
ATOM 10309 N N . ILE D 1 38 ? 39.592 59.372 5.698 1.00 37.34 55 ILE D N 1
ATOM 10310 C CA . ILE D 1 38 ? 39.248 58.782 6.989 1.00 36.03 55 ILE D CA 1
ATOM 10311 C C . ILE D 1 38 ? 39.066 59.859 8.066 1.00 37.68 55 ILE D C 1
ATOM 10312 O O . ILE D 1 38 ? 38.045 59.884 8.759 1.00 40.90 55 ILE D O 1
ATOM 10317 N N . ALA D 1 39 ? 40.045 60.761 8.169 1.00 39.36 56 ALA D N 1
ATOM 10318 C CA . ALA D 1 39 ? 40.028 61.855 9.147 1.00 37.98 56 ALA D CA 1
ATOM 10319 C C . ALA D 1 39 ? 38.671 62.528 9.242 1.00 36.94 56 ALA D C 1
ATOM 10320 O O . ALA D 1 39 ? 38.124 62.664 10.338 1.00 36.07 56 ALA D O 1
ATOM 10322 N N . VAL D 1 40 ? 38.147 62.934 8.083 1.00 38.23 57 VAL D N 1
ATOM 10323 C CA . VAL D 1 40 ? 36.827 63.558 7.941 1.00 40.10 57 VAL D CA 1
ATOM 10324 C C . VAL D 1 40 ? 35.709 62.652 8.453 1.00 41.85 57 VAL D C 1
ATOM 10325 O O . VAL D 1 40 ? 34.967 63.032 9.368 1.00 38.91 57 VAL D O 1
ATOM 10329 N N . LEU D 1 41 ? 35.617 61.456 7.872 1.00 41.18 58 LEU D N 1
ATOM 10330 C CA . LEU D 1 41 ? 34.595 60.468 8.217 1.00 44.62 58 LEU D CA 1
ATOM 10331 C C . LEU D 1 41 ? 34.491 60.083 9.703 1.00 48.65 58 LEU D C 1
ATOM 10332 O O . LEU D 1 41 ? 33.426 59.655 10.170 1.00 50.61 58 LEU D O 1
ATOM 10337 N N . TRP D 1 42 ? 35.592 60.216 10.436 1.00 50.30 59 TRP D N 1
ATOM 10338 C CA . TRP D 1 42 ? 35.600 59.869 11.854 1.00 52.84 59 TRP D CA 1
ATOM 10339 C C . TRP D 1 42 ? 35.289 61.059 12.744 1.00 56.42 59 TRP D C 1
ATOM 10340 O O . TRP D 1 42 ? 34.744 60.906 13.844 1.00 65.60 59 TRP D O 1
ATOM 10351 N N . LEU D 1 43 ? 35.647 62.246 12.274 1.00 49.70 60 LEU D N 1
ATOM 10352 C CA . LEU D 1 43 ? 35.415 63.446 13.048 1.00 45.68 60 LEU D CA 1
ATOM 10353 C C . LEU D 1 43 ? 33.991 63.941 12.849 1.00 48.69 60 LEU D C 1
ATOM 10354 O O . LEU D 1 43 ? 33.317 64.312 13.810 1.00 54.76 60 LEU D O 1
ATOM 10359 N N . THR D 1 44 ? 33.521 63.918 11.607 1.00 47.83 61 THR D N 1
ATOM 10360 C CA . THR D 1 44 ? 32.129 64.252 11.328 1.00 43.07 61 THR D CA 1
ATOM 10361 C C . THR D 1 44 ? 31.187 63.145 11.786 1.00 46.53 61 THR D C 1
ATOM 10362 O O . THR D 1 44 ? 30.103 63.431 12.288 1.00 58.83 61 THR D O 1
ATOM 10366 N N . GLU D 1 45 ? 31.607 61.893 11.618 1.00 46.97 62 GLU D N 1
ATOM 10367 C CA . GLU D 1 45 ? 30.750 60.728 11.873 1.00 52.85 62 GLU D CA 1
ATOM 10368 C C . GLU D 1 45 ? 29.568 60.686 10.900 1.00 53.58 62 GLU D C 1
ATOM 10369 O O . GLU D 1 45 ? 28.449 60.326 11.275 1.00 49.44 62 GLU D O 1
ATOM 10375 N N . ALA D 1 46 ? 29.842 61.067 9.650 1.00 55.49 63 ALA D N 1
ATOM 10376 C CA . ALA D 1 46 ? 28.893 60.946 8.543 1.00 52.82 63 ALA D CA 1
ATOM 10377 C C . ALA D 1 46 ? 28.474 59.491 8.354 1.00 52.70 63 ALA D C 1
ATOM 10378 O O . ALA D 1 46 ? 27.301 59.197 8.121 1.00 55.63 63 ALA D O 1
ATOM 10380 N N . LEU D 1 47 ? 29.446 58.588 8.444 1.00 51.80 64 LEU D N 1
ATOM 10381 C CA . LEU D 1 47 ? 29.172 57.162 8.556 1.00 52.78 64 LEU D CA 1
ATOM 10382 C C . LEU D 1 47 ? 29.493 56.742 9.984 1.00 53.54 64 LEU D C 1
ATOM 10383 O O . LEU D 1 47 ? 30.311 57.402 10.650 1.00 52.83 64 LEU D O 1
ATOM 10388 N N . HIS D 1 48 ? 28.860 55.666 10.460 1.00 49.19 65 HIS D N 1
ATOM 10389 C CA . HIS D 1 48 ? 29.164 55.155 11.797 1.00 50.76 65 HIS D CA 1
ATOM 10390 C 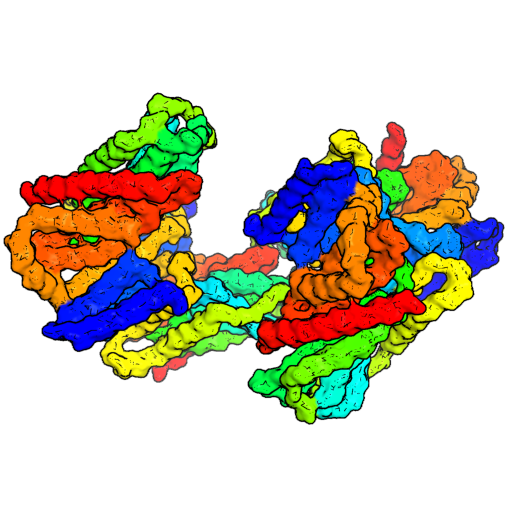C . HIS D 1 48 ? 30.673 54.905 11.939 1.00 51.12 65 HIS D C 1
ATOM 10391 O O . HIS D 1 48 ? 31.304 54.307 11.060 1.00 54.89 65 HIS D O 1
ATOM 10398 N N . VAL D 1 49 ? 31.237 55.392 13.040 1.00 43.17 66 VAL D N 1
ATOM 10399 C CA . VAL D 1 49 ? 32.603 55.090 13.457 1.00 40.05 66 VAL D CA 1
ATOM 10400 C C . VAL D 1 49 ? 33.080 53.697 13.013 1.00 42.19 66 VAL D C 1
ATOM 10401 O O . VAL D 1 49 ? 34.190 53.554 12.489 1.00 49.37 66 VAL D O 1
ATOM 10405 N N . THR D 1 50 ? 32.238 52.683 13.217 1.00 39.20 67 THR D N 1
ATOM 10406 C CA . THR D 1 50 ? 32.579 51.285 12.907 1.00 36.09 67 THR D CA 1
ATOM 10407 C C . THR D 1 50 ? 32.553 50.993 11.407 1.00 32.54 67 THR D C 1
ATOM 10408 O O . THR D 1 50 ? 33.303 50.152 10.918 1.00 37.26 67 THR D O 1
ATOM 10412 N N . VAL D 1 51 ? 31.697 51.689 10.675 1.00 29.28 68 VAL D N 1
ATOM 10413 C CA . VAL D 1 51 ? 31.592 51.455 9.243 1.00 28.18 68 VAL D CA 1
ATOM 10414 C C . VAL D 1 51 ? 32.830 52.054 8.587 1.00 26.29 68 VAL D C 1
ATOM 10415 O O . VAL D 1 51 ? 33.391 51.468 7.656 1.00 25.20 68 VAL D O 1
ATOM 10419 N N . THR D 1 52 ? 33.255 53.210 9.092 1.00 29.12 69 THR D N 1
ATOM 10420 C CA . THR D 1 52 ? 34.501 53.846 8.650 1.00 33.59 69 THR D CA 1
ATOM 10421 C C . THR D 1 52 ? 35.692 52.936 8.963 1.00 33.80 69 THR D C 1
ATOM 10422 O O . THR D 1 52 ? 36.604 52.786 8.143 1.00 32.54 69 THR D O 1
ATOM 10426 N N . ALA D 1 53 ? 35.659 52.314 10.141 1.00 32.40 70 ALA D N 1
ATOM 10427 C CA . ALA D 1 53 ? 36.679 51.354 10.543 1.00 35.54 70 ALA D CA 1
ATOM 10428 C C . ALA D 1 53 ? 36.871 50.247 9.502 1.00 35.95 70 ALA D C 1
ATOM 10429 O O . ALA D 1 53 ? 38.008 49.932 9.115 1.00 42.05 70 ALA D O 1
ATOM 10431 N N . ILE D 1 54 ? 35.748 49.683 9.054 1.00 33.90 71 ILE D N 1
ATOM 10432 C CA . ILE D 1 54 ? 35.716 48.639 8.027 1.00 35.13 71 ILE D CA 1
ATOM 10433 C C . ILE D 1 54 ? 36.128 49.183 6.664 1.00 40.83 71 ILE D C 1
ATOM 10434 O O . ILE D 1 54 ? 36.623 48.443 5.811 1.00 49.35 71 ILE D O 1
ATOM 10439 N N . LEU D 1 55 ? 35.932 50.480 6.462 1.00 43.45 72 LEU D N 1
ATOM 10440 C CA . LEU D 1 55 ? 36.293 51.111 5.202 1.00 39.35 72 LEU D CA 1
ATOM 10441 C C . LEU D 1 55 ? 37.811 51.155 4.990 1.00 41.16 72 LEU D C 1
ATOM 10442 O O . LEU D 1 55 ? 38.282 51.123 3.850 1.00 45.73 72 LEU D O 1
ATOM 10447 N N . VAL D 1 56 ? 38.566 51.215 6.088 1.00 38.81 73 VAL D N 1
ATOM 10448 C CA . VAL D 1 56 ? 40.029 51.285 6.022 1.00 36.08 73 VAL D CA 1
ATOM 10449 C C . VAL D 1 56 ? 40.659 50.105 5.253 1.00 35.55 73 VAL D C 1
ATOM 10450 O O . VAL D 1 56 ? 41.388 50.330 4.279 1.00 42.15 73 VAL D O 1
ATOM 10454 N N . PRO D 1 57 ? 40.375 48.853 5.665 1.00 29.93 74 PRO D N 1
ATOM 10455 C CA . PRO D 1 57 ? 41.045 47.746 4.985 1.00 30.59 74 PRO D CA 1
ATOM 10456 C C . PRO D 1 57 ? 40.578 47.596 3.558 1.00 34.53 74 PRO D C 1
ATOM 10457 O O . PRO D 1 57 ? 41.399 47.370 2.669 1.00 34.81 74 PRO D O 1
ATOM 10461 N N . VAL D 1 58 ? 39.271 47.732 3.340 1.00 40.67 75 VAL D N 1
ATOM 10462 C CA . VAL D 1 58 ? 38.712 47.591 1.996 1.00 41.90 75 VAL D CA 1
ATOM 10463 C C . VAL D 1 58 ? 39.341 48.593 1.001 1.00 40.48 75 VAL D C 1
ATOM 10464 O O . VAL D 1 58 ? 39.507 48.283 -0.179 1.00 38.32 75 VAL D O 1
ATOM 10468 N N . MET D 1 59 ? 39.732 49.770 1.487 1.00 39.25 76 MET D N 1
ATOM 10469 C CA . MET D 1 59 ? 40.510 50.697 0.664 1.00 44.12 76 MET D CA 1
ATOM 10470 C C . MET D 1 59 ? 41.943 50.197 0.473 1.00 43.55 76 MET D C 1
ATOM 10471 O O . MET D 1 59 ? 42.408 50.018 -0.657 1.00 43.49 76 MET D O 1
ATOM 10476 N N . ALA D 1 60 ? 42.631 49.985 1.593 1.00 38.18 77 ALA D N 1
ATOM 10477 C CA . ALA D 1 60 ? 43.982 49.446 1.603 1.00 37.62 77 ALA D CA 1
ATOM 10478 C C . ALA D 1 60 ? 44.147 48.319 0.589 1.00 39.29 77 ALA D C 1
ATOM 10479 O O . ALA D 1 60 ? 45.131 48.277 -0.156 1.00 45.25 77 ALA D O 1
ATOM 10481 N N . VAL D 1 61 ? 43.169 47.419 0.564 1.00 38.72 78 VAL D N 1
ATOM 10482 C CA . VAL D 1 61 ? 43.204 46.245 -0.302 1.00 41.12 78 VAL D CA 1
ATOM 10483 C C . VAL D 1 61 ? 43.023 46.618 -1.764 1.00 40.71 78 VAL D C 1
ATOM 10484 O O . VAL D 1 61 ? 43.775 46.152 -2.622 1.00 38.39 78 VAL D O 1
ATOM 10488 N N . PHE D 1 62 ? 42.015 47.442 -2.042 1.00 42.06 79 PHE D N 1
ATOM 10489 C CA . PHE D 1 62 ? 41.729 47.832 -3.413 1.00 41.90 79 PHE D CA 1
ATOM 10490 C C . PHE D 1 62 ? 42.834 48.707 -3.989 1.00 44.08 79 PHE D C 1
ATOM 10491 O O . PHE D 1 62 ? 43.139 48.618 -5.177 1.00 48.64 79 PHE D O 1
ATOM 10499 N N . PHE D 1 63 ? 43.455 49.523 -3.144 1.00 44.43 80 PHE D N 1
ATOM 10500 C CA . PHE D 1 63 ? 44.579 50.336 -3.592 1.00 49.84 80 PHE D CA 1
ATOM 10501 C C . PHE D 1 63 ? 45.931 49.625 -3.456 1.00 50.32 80 PHE D C 1
ATOM 10502 O O . PHE D 1 63 ? 46.975 50.266 -3.356 1.00 51.70 80 PHE D O 1
ATOM 10510 N N . GLY D 1 64 ? 45.898 48.295 -3.454 1.00 49.81 81 GLY D N 1
ATOM 10511 C CA . GLY D 1 64 ? 47.108 47.478 -3.505 1.00 56.79 81 GLY D CA 1
ATOM 10512 C C . GLY D 1 64 ? 48.115 47.622 -2.377 1.00 60.25 81 GLY D C 1
ATOM 10513 O O . GLY D 1 64 ? 49.196 47.032 -2.437 1.00 68.98 81 GLY D O 1
ATOM 10514 N N . ILE D 1 65 ? 47.769 48.393 -1.348 1.00 57.94 82 ILE D N 1
ATOM 10515 C CA . ILE D 1 65 ? 48.664 48.597 -0.209 1.00 60.24 82 ILE D CA 1
ATOM 10516 C C . ILE D 1 65 ? 48.932 47.284 0.541 1.00 62.86 82 ILE D C 1
ATOM 10517 O O . ILE D 1 65 ? 50.072 47.006 0.927 1.00 73.25 82 ILE D O 1
ATOM 10522 N N . PHE D 1 66 ? 47.880 46.487 0.734 1.00 57.47 83 PHE D N 1
ATOM 10523 C CA . PHE D 1 66 ? 47.981 45.188 1.401 1.00 55.73 83 PHE D CA 1
ATOM 10524 C C . PHE D 1 66 ? 47.176 44.129 0.661 1.00 59.96 83 PHE D C 1
ATOM 10525 O O . PHE D 1 66 ? 46.335 44.453 -0.192 1.00 61.23 83 PHE D O 1
ATOM 10533 N N . GLU D 1 67 ? 47.421 42.864 0.997 1.00 59.49 84 GLU D N 1
ATOM 10534 C CA . GLU D 1 67 ? 46.571 41.774 0.516 1.00 62.37 84 GLU D CA 1
ATOM 10535 C C . GLU D 1 67 ? 45.409 41.565 1.489 1.00 56.97 84 GLU D C 1
ATOM 10536 O O . GLU D 1 67 ? 45.565 41.793 2.696 1.00 55.52 84 GLU D O 1
ATOM 10542 N N . THR D 1 68 ? 44.251 41.149 0.970 1.00 46.55 85 THR D N 1
ATOM 10543 C CA . THR D 1 68 ? 43.014 41.126 1.771 1.00 41.86 85 THR D CA 1
ATOM 10544 C C . THR D 1 68 ? 43.223 40.529 3.164 1.00 35.03 85 THR D C 1
ATOM 10545 O O . THR D 1 68 ? 42.822 41.117 4.172 1.00 29.72 85 THR D O 1
ATOM 10549 N N . GLN D 1 69 ? 43.882 39.375 3.215 1.00 35.27 86 GLN D N 1
ATOM 10550 C CA . GLN D 1 69 ? 44.079 38.673 4.485 1.00 37.38 86 GLN D CA 1
ATOM 10551 C C . GLN D 1 69 ? 45.033 39.393 5.441 1.00 35.27 86 GLN D C 1
ATOM 10552 O O . GLN D 1 69 ? 44.817 39.387 6.659 1.00 32.59 86 GLN D O 1
ATOM 10558 N N . ALA D 1 70 ? 46.075 40.009 4.880 1.00 32.90 87 ALA D N 1
ATOM 10559 C CA . ALA D 1 70 ? 47.032 40.774 5.659 1.00 28.97 87 ALA D CA 1
ATOM 10560 C C . ALA D 1 70 ? 46.329 41.940 6.322 1.00 28.02 87 ALA D C 1
ATOM 10561 O O . ALA D 1 70 ? 46.526 42.181 7.522 1.00 27.89 87 ALA D O 1
ATOM 10563 N N . ALA D 1 71 ? 45.497 42.644 5.545 1.00 27.26 88 ALA D N 1
ATOM 10564 C CA . ALA D 1 71 ? 44.703 43.776 6.051 1.00 25.08 88 ALA D CA 1
ATOM 10565 C C . ALA D 1 71 ? 43.713 43.347 7.132 1.00 22.92 88 ALA D C 1
ATOM 10566 O O . ALA D 1 71 ? 43.565 44.033 8.139 1.00 25.68 88 ALA D O 1
ATOM 10568 N N . LEU D 1 72 ? 43.064 42.202 6.938 1.00 20.66 89 LEU D N 1
ATOM 10569 C CA . LEU D 1 72 ? 42.072 41.741 7.896 1.00 28.18 89 LEU D CA 1
ATOM 10570 C C . LEU D 1 72 ? 42.683 41.291 9.205 1.00 31.92 89 LEU D C 1
ATOM 10571 O O . LEU D 1 72 ? 42.104 41.506 10.274 1.00 39.36 89 LEU D O 1
ATOM 10576 N N . ASN D 1 73 ? 43.855 40.670 9.116 1.00 32.94 90 ASN D N 1
ATOM 10577 C CA . ASN D 1 73 ? 44.565 40.175 10.285 1.00 32.51 90 ASN D CA 1
ATOM 10578 C C . ASN D 1 73 ? 44.676 41.178 11.427 1.00 37.05 90 ASN D C 1
ATOM 10579 O O . ASN D 1 73 ? 44.875 40.786 12.580 1.00 39.07 90 ASN D O 1
ATOM 10584 N N . ASN D 1 74 ? 44.542 42.465 11.098 1.00 39.08 91 ASN D N 1
ATOM 10585 C CA . ASN D 1 74 ? 44.597 43.551 12.072 1.00 39.66 91 ASN D CA 1
ATOM 10586 C C . ASN D 1 74 ? 43.489 43.454 13.107 1.00 40.17 91 ASN D C 1
ATOM 10587 O O . ASN D 1 74 ? 43.695 43.746 14.294 1.00 44.66 91 ASN D O 1
ATOM 10592 N N . PHE D 1 75 ? 42.319 43.022 12.648 1.00 36.21 92 PHE D N 1
ATOM 10593 C CA . PHE D 1 75 ? 41.153 42.874 13.503 1.00 34.72 92 PHE D CA 1
ATOM 10594 C C . PHE D 1 75 ? 41.293 41.756 14.535 1.00 36.47 92 PHE D C 1
ATOM 10595 O O . PHE D 1 75 ? 40.429 41.594 15.388 1.00 41.91 92 PHE D O 1
ATOM 10603 N N . ALA D 1 76 ? 42.383 40.995 14.470 1.00 38.53 93 ALA D N 1
ATOM 10604 C CA . ALA D 1 76 ? 42.647 39.961 15.473 1.00 36.12 93 ALA D CA 1
ATOM 10605 C C . ALA D 1 76 ? 43.849 40.285 16.366 1.00 35.20 93 ALA D C 1
ATOM 10606 O O . ALA D 1 76 ? 44.434 39.395 16.981 1.00 34.02 93 ALA D O 1
ATOM 10608 N N . ASN D 1 77 ? 44.207 41.561 16.453 1.00 35.93 94 ASN D N 1
ATOM 10609 C CA . ASN D 1 77 ? 45.247 41.976 17.380 1.00 40.61 94 ASN D CA 1
ATOM 10610 C C . ASN D 1 77 ? 44.900 41.540 18.807 1.00 43.88 94 ASN D C 1
ATOM 10611 O O . ASN D 1 77 ? 43.731 41.546 19.194 1.00 50.77 94 ASN D O 1
ATOM 10616 N N . SER D 1 78 ? 45.917 41.168 19.583 1.00 45.01 95 SER D N 1
ATOM 10617 C CA . SER D 1 78 ? 45.715 40.634 20.936 1.00 42.31 95 SER D CA 1
ATOM 10618 C C . SER D 1 78 ? 45.065 41.610 21.927 1.00 39.58 95 SER D C 1
ATOM 10619 O O . SER D 1 78 ? 44.394 41.182 22.862 1.00 42.17 95 SER D O 1
ATOM 10622 N N . ILE D 1 79 ? 45.254 42.911 21.724 1.00 36.41 96 ILE D N 1
ATOM 10623 C CA . ILE D 1 79 ? 44.624 43.909 22.592 1.00 42.23 96 ILE D CA 1
ATOM 10624 C C . ILE D 1 79 ? 43.115 43.902 22.409 1.00 42.84 96 ILE D C 1
ATOM 10625 O O . ILE D 1 79 ? 42.376 44.018 23.384 1.00 47.22 96 ILE D O 1
ATOM 10630 N N . ILE D 1 80 ? 42.669 43.738 21.164 1.00 39.98 97 ILE D N 1
ATOM 10631 C CA . ILE D 1 80 ? 41.248 43.581 20.866 1.00 34.63 97 ILE D CA 1
ATOM 10632 C C . ILE D 1 80 ? 40.618 42.527 21.766 1.00 35.37 97 ILE D C 1
ATOM 10633 O O . ILE D 1 80 ? 39.544 42.757 22.333 1.00 35.45 97 ILE D O 1
ATOM 10638 N N . PHE D 1 81 ? 41.297 41.391 21.914 1.00 33.25 98 PHE D N 1
ATOM 10639 C CA . PHE D 1 81 ? 40.783 40.308 22.757 1.00 35.94 98 PHE D CA 1
ATOM 10640 C C . PHE D 1 81 ? 40.855 40.592 24.252 1.00 34.78 98 PHE D C 1
ATOM 10641 O O . PHE D 1 81 ? 39.951 40.225 25.003 1.00 33.98 98 PHE D O 1
ATOM 10649 N N . LEU D 1 82 ? 41.923 41.255 24.676 1.00 34.02 99 LEU D N 1
ATOM 10650 C CA . LEU D 1 82 ? 42.039 41.714 26.054 1.00 33.09 99 LEU D CA 1
ATOM 10651 C C . LEU D 1 82 ? 40.835 42.585 26.426 1.00 31.92 99 LEU D C 1
ATOM 10652 O O . LEU D 1 82 ? 40.273 42.445 27.514 1.00 26.87 99 LEU D O 1
ATOM 10657 N N . PHE D 1 83 ? 40.447 43.473 25.511 1.00 34.34 100 PHE D N 1
ATOM 10658 C CA . PHE D 1 83 ? 39.292 44.339 25.710 1.00 38.09 100 PHE D CA 1
ATOM 10659 C C . PHE D 1 83 ? 37.964 43.557 25.730 1.00 39.37 100 PHE D C 1
ATOM 10660 O O . PHE D 1 83 ? 37.084 43.860 26.534 1.00 38.26 100 PHE D O 1
ATOM 10668 N N . LEU D 1 84 ? 37.836 42.541 24.873 1.00 37.62 101 LEU D N 1
ATOM 10669 C CA . LEU D 1 84 ? 36.684 41.640 24.918 1.00 38.54 101 LEU D CA 1
ATOM 10670 C C . LEU D 1 84 ? 36.611 40.868 26.231 1.00 42.88 101 LEU D C 1
ATOM 10671 O O . LEU D 1 84 ? 35.524 40.493 26.670 1.00 48.47 101 LEU D O 1
ATOM 10676 N N . GLY D 1 85 ? 37.766 40.611 26.840 1.00 45.76 102 GLY D N 1
ATOM 10677 C CA . GLY D 1 85 ? 37.821 39.968 28.151 1.00 48.35 102 GLY D CA 1
ATOM 10678 C C . GLY D 1 85 ? 37.220 40.880 29.202 1.00 52.51 102 GLY D C 1
ATOM 10679 O O . GLY D 1 85 ? 36.431 40.449 30.042 1.00 53.68 102 GLY D O 1
ATOM 10680 N N . GLY D 1 86 ? 37.587 42.157 29.133 1.00 58.16 103 GLY D N 1
ATOM 10681 C CA . GLY D 1 86 ? 37.094 43.166 30.064 1.00 57.48 103 GLY D CA 1
ATOM 10682 C C . GLY D 1 86 ? 35.613 43.427 29.903 1.00 56.33 103 GLY D C 1
ATOM 10683 O O . GLY D 1 86 ? 34.954 43.835 30.857 1.00 64.40 103 GLY D O 1
ATOM 10684 N N . PHE D 1 87 ? 35.098 43.198 28.693 1.00 53.77 104 PHE D N 1
ATOM 10685 C CA . PHE D 1 87 ? 33.663 43.306 28.411 1.00 54.41 104 PHE D CA 1
ATOM 10686 C C . PHE D 1 87 ? 32.886 42.186 29.086 1.00 55.05 104 PHE D C 1
ATOM 10687 O O . PHE D 1 87 ? 31.788 42.409 29.606 1.00 58.63 104 PHE D O 1
ATOM 10695 N N . ALA D 1 88 ? 33.453 40.981 29.055 1.00 50.24 105 ALA D N 1
ATOM 10696 C CA . ALA D 1 88 ? 32.834 39.813 29.679 1.00 48.33 105 ALA D CA 1
ATOM 10697 C C . ALA D 1 88 ? 32.929 39.898 31.200 1.00 48.94 105 ALA D C 1
ATOM 10698 O O . ALA D 1 88 ? 32.045 39.425 31.915 1.00 54.88 105 ALA D O 1
ATOM 10700 N N . LEU D 1 89 ? 34.004 40.506 31.688 1.00 46.51 106 LEU D N 1
ATOM 10701 C CA . LEU D 1 89 ? 34.184 40.700 33.108 1.00 43.21 106 LEU D CA 1
ATOM 10702 C C . LEU D 1 89 ? 33.138 41.682 33.641 1.00 43.15 106 LEU D C 1
ATOM 10703 O O . LEU D 1 89 ? 32.603 41.498 34.736 1.00 46.14 106 LEU D O 1
ATOM 10708 N N . ALA D 1 90 ? 32.837 42.709 32.850 1.00 40.01 107 ALA D N 1
ATOM 10709 C CA . ALA D 1 90 ? 31.798 43.679 33.191 1.00 42.11 107 ALA D CA 1
ATOM 10710 C C . ALA D 1 90 ? 30.411 43.040 33.138 1.00 45.18 107 ALA D C 1
ATOM 10711 O O . ALA D 1 90 ? 29.624 43.161 34.082 1.00 44.75 107 ALA D O 1
ATOM 10713 N N . ALA D 1 91 ? 30.133 42.357 32.025 1.00 45.30 108 ALA D N 1
ATOM 10714 C CA . ALA D 1 91 ? 28.891 41.620 31.814 1.00 43.28 108 ALA D CA 1
ATOM 10715 C C . ALA D 1 91 ? 28.542 40.774 33.025 1.00 49.14 108 ALA D C 1
ATOM 10716 O O . ALA D 1 91 ? 27.380 40.723 33.445 1.00 51.91 108 ALA D O 1
ATOM 10718 N N . ALA D 1 92 ? 29.561 40.123 33.581 1.00 53.70 109 ALA D N 1
ATOM 10719 C CA . ALA D 1 92 ? 29.394 39.233 34.720 1.00 60.00 109 ALA D CA 1
ATOM 10720 C C . ALA D 1 92 ? 28.873 39.994 35.925 1.00 62.02 109 ALA D C 1
ATOM 10721 O O . ALA D 1 92 ? 27.798 39.685 36.436 1.00 67.43 109 ALA D O 1
ATOM 10723 N N . MET D 1 93 ? 29.613 41.008 36.358 1.00 60.07 110 MET D N 1
ATOM 10724 C CA . MET D 1 93 ? 29.231 41.718 37.566 1.00 66.56 110 MET D CA 1
ATOM 10725 C C . MET D 1 93 ? 28.004 42.612 37.423 1.00 72.31 110 MET D C 1
ATOM 10726 O O . MET D 1 93 ? 27.452 43.050 38.431 1.00 86.87 110 MET D O 1
ATOM 10731 N N . HIS D 1 94 ? 27.565 42.875 36.196 1.00 70.28 111 HIS D N 1
ATOM 10732 C CA . HIS D 1 94 ? 26.296 43.572 36.020 1.00 70.18 111 HIS D CA 1
ATOM 10733 C C . HIS D 1 94 ? 25.115 42.610 36.123 1.00 72.29 111 HIS D C 1
ATOM 10734 O O . HIS D 1 94 ? 24.183 42.861 36.884 1.00 79.76 111 HIS D O 1
ATOM 10741 N N . HIS D 1 95 ? 25.158 41.518 35.362 1.00 72.87 112 HIS D N 1
ATOM 10742 C CA . HIS D 1 95 ? 24.127 40.474 35.426 1.00 78.93 112 HIS D CA 1
ATOM 10743 C C . HIS D 1 95 ? 24.032 39.911 36.838 1.00 78.02 112 HIS D C 1
ATOM 10744 O O . HIS D 1 95 ? 22.944 39.572 37.313 1.00 82.62 112 HIS D O 1
ATOM 10751 N N . GLN D 1 96 ? 25.181 39.831 37.504 1.00 73.09 113 GLN D N 1
ATOM 10752 C CA . GLN D 1 96 ? 25.255 39.358 38.878 1.00 71.40 113 GLN D CA 1
ATOM 10753 C C . GLN D 1 96 ? 24.755 40.418 39.855 1.00 67.43 113 GLN D C 1
ATOM 10754 O O . GLN D 1 96 ? 24.332 40.098 40.964 1.00 72.58 113 GLN D O 1
ATOM 10760 N N . GLY D 1 97 ? 24.801 41.678 39.439 1.00 62.06 114 GLY D N 1
ATOM 10761 C CA . GLY D 1 97 ? 24.370 42.782 40.288 1.00 57.63 114 GLY D CA 1
ATOM 10762 C C . GLY D 1 97 ? 25.416 43.215 41.301 1.00 56.21 114 GLY D C 1
ATOM 10763 O O . GLY D 1 97 ? 25.103 43.975 42.216 1.00 58.36 114 GLY D O 1
ATOM 10764 N N . LEU D 1 98 ? 26.656 42.747 41.127 1.00 52.04 115 LEU D N 1
ATOM 10765 C CA . LEU D 1 98 ? 27.785 43.113 41.994 1.00 49.82 115 LEU D CA 1
ATOM 10766 C C . LEU D 1 98 ? 28.164 44.597 41.898 1.00 54.33 115 LEU D C 1
ATOM 10767 O O . LEU D 1 98 ? 28.890 45.115 42.752 1.00 56.45 115 LEU D O 1
ATOM 10772 N N . ASP D 1 99 ? 27.677 45.275 40.860 1.00 58.96 116 ASP D N 1
ATOM 10773 C CA . ASP D 1 99 ? 27.844 46.727 40.727 1.00 62.07 116 ASP D CA 1
ATOM 10774 C C . ASP D 1 99 ? 26.894 47.492 41.657 1.00 65.94 116 ASP D C 1
ATOM 10775 O O . ASP D 1 99 ? 27.275 48.522 42.227 1.00 63.11 116 ASP D O 1
ATOM 10780 N N . LYS D 1 100 ? 25.669 46.971 41.802 1.00 67.29 117 LYS D N 1
ATOM 10781 C CA . LYS D 1 100 ? 24.660 47.516 42.715 1.00 65.59 117 LYS D CA 1
ATOM 10782 C C . LYS D 1 100 ? 25.126 47.405 44.158 1.00 63.06 117 LYS D C 1
ATOM 10783 O O . LYS D 1 100 ? 25.064 48.381 44.899 1.00 55.58 117 LYS D O 1
ATOM 10789 N N . VAL D 1 101 ? 25.603 46.219 44.543 1.00 65.39 118 VAL D N 1
ATOM 10790 C CA . VAL D 1 101 ? 26.035 45.967 45.922 1.00 70.44 118 VAL D CA 1
ATOM 10791 C C . VAL D 1 101 ? 27.240 46.818 46.311 1.00 76.41 118 VAL D C 1
ATOM 10792 O O . VAL D 1 101 ? 27.326 47.280 47.446 1.00 83.74 118 VAL D O 1
ATOM 10796 N N . ILE D 1 102 ? 28.151 47.040 45.364 1.00 76.76 119 ILE D N 1
ATOM 10797 C CA . ILE D 1 102 ? 29.304 47.907 45.592 1.00 77.21 119 ILE D CA 1
ATOM 10798 C C . ILE D 1 102 ? 28.851 49.364 45.727 1.00 79.64 119 ILE D C 1
ATOM 10799 O O . ILE D 1 102 ? 29.500 50.156 46.406 1.00 81.74 119 ILE D O 1
ATOM 10804 N N . ALA D 1 103 ? 27.722 49.699 45.103 1.00 82.55 120 ALA D N 1
ATOM 10805 C CA . ALA D 1 103 ? 27.129 51.029 45.242 1.00 87.75 120 ALA D CA 1
ATOM 10806 C C . ALA D 1 103 ? 26.425 51.206 46.593 1.00 91.64 120 ALA D C 1
ATOM 10807 O O . ALA D 1 103 ? 26.735 52.143 47.325 1.00 92.16 120 ALA D O 1
ATOM 10809 N N . ASP D 1 104 ? 25.498 50.300 46.917 1.00 96.80 121 ASP D N 1
ATOM 10810 C CA . ASP D 1 104 ? 24.739 50.343 48.177 1.00 95.48 121 ASP D CA 1
ATOM 10811 C C . ASP D 1 104 ? 25.635 50.294 49.400 1.00 90.94 121 ASP D C 1
ATOM 10812 O O . ASP D 1 104 ? 25.561 51.166 50.258 1.00 91.94 121 ASP D O 1
ATOM 10817 N N . LYS D 1 105 ? 26.469 49.260 49.471 1.00 92.52 122 LYS D N 1
ATOM 10818 C CA . LYS D 1 105 ? 27.379 49.041 50.595 1.00 96.05 122 LYS D CA 1
ATOM 10819 C C . LYS D 1 105 ? 28.272 50.256 50.871 1.00 91.38 122 LYS D C 1
ATOM 10820 O O . LYS D 1 105 ? 28.534 50.572 52.026 1.00 91.54 122 LYS D O 1
ATOM 10826 N N . VAL D 1 106 ? 28.720 50.940 49.817 1.00 87.29 123 VAL D N 1
ATOM 10827 C CA . VAL D 1 106 ? 29.532 52.152 49.978 1.00 85.29 123 VAL D CA 1
ATOM 10828 C C . VAL D 1 106 ? 28.653 53.380 50.236 1.00 89.36 123 VAL D C 1
ATOM 10829 O O . VAL D 1 106 ? 29.006 54.236 51.049 1.00 93.73 123 VAL D O 1
ATOM 10833 N N . LEU D 1 107 ? 27.507 53.455 49.560 1.00 90.16 124 LEU D N 1
ATOM 10834 C CA . LEU D 1 107 ? 26.588 54.590 49.707 1.00 90.60 124 LEU D CA 1
ATOM 10835 C C . LEU D 1 107 ? 25.907 54.625 51.074 1.00 92.49 124 LEU D C 1
ATOM 10836 O O . LEU D 1 107 ? 25.734 55.696 51.655 1.00 99.03 124 LEU D O 1
ATOM 10841 N N . ALA D 1 108 ? 25.526 53.455 51.580 1.00 93.83 125 ALA D N 1
ATOM 10842 C CA . ALA D 1 108 ? 24.912 53.347 52.903 1.00 94.52 125 ALA D CA 1
ATOM 10843 C C . ALA D 1 108 ? 25.946 53.354 54.040 1.00 96.10 125 ALA D C 1
ATOM 10844 O O . ALA D 1 108 ? 25.577 53.294 55.213 1.00 97.90 125 ALA D O 1
ATOM 10846 N N . MET D 1 109 ? 27.233 53.423 53.688 1.00 100.10 126 MET D N 1
ATOM 10847 C CA . MET D 1 109 ? 28.296 53.689 54.665 1.00 102.44 126 MET D CA 1
ATOM 10848 C C . MET D 1 109 ? 28.155 55.128 55.152 1.00 100.30 126 MET D C 1
ATOM 10849 O O . MET D 1 109 ? 28.405 55.429 56.319 1.00 101.31 126 MET D O 1
ATOM 10854 N N . ALA D 1 110 ? 27.760 56.010 54.237 1.00 100.66 127 ALA D N 1
ATOM 10855 C CA . ALA D 1 110 ? 27.330 57.360 54.577 1.00 102.61 127 ALA D CA 1
ATOM 10856 C C . ALA D 1 110 ? 25.933 57.254 55.178 1.00 103.72 127 ALA D C 1
ATOM 10857 O O . ALA D 1 110 ? 24.998 56.797 54.518 1.00 106.74 127 ALA D O 1
ATOM 10859 N N . GLN D 1 111 ? 25.803 57.677 56.430 1.00 102.24 128 GLN D N 1
ATOM 10860 C CA . GLN D 1 111 ? 24.616 57.380 57.234 1.00 100.84 128 GLN D CA 1
ATOM 10861 C C . GLN D 1 111 ? 23.344 58.084 56.751 1.00 98.78 128 GLN D C 1
ATOM 10862 O O . GLN D 1 111 ? 22.304 57.446 56.579 1.00 100.02 128 GLN D O 1
ATOM 10868 N N . GLY D 1 112 ? 23.431 59.391 56.534 1.00 95.90 129 GLY D N 1
ATOM 10869 C CA . GLY D 1 112 ? 22.270 60.181 56.138 1.00 96.70 129 GLY D CA 1
ATOM 10870 C C . GLY D 1 112 ? 22.636 61.593 55.735 1.00 98.89 129 GLY D C 1
ATOM 10871 O O . GLY D 1 112 ? 21.803 62.504 55.803 1.00 103.61 129 GLY D O 1
ATOM 10872 N N . LYS D 1 113 ? 23.884 61.765 55.306 1.00 94.24 130 LYS D N 1
ATOM 10873 C CA . LYS D 1 113 ? 24.434 63.081 55.007 1.00 94.14 130 LYS D CA 1
ATOM 10874 C C . LYS D 1 113 ? 24.667 63.273 53.513 1.00 93.42 130 LYS D C 1
ATOM 10875 O O . LYS D 1 113 ? 25.338 62.466 52.873 1.00 93.70 130 LYS D O 1
ATOM 10881 N N . MET D 1 114 ? 24.099 64.348 52.972 1.00 95.64 131 MET D N 1
ATOM 10882 C CA . MET D 1 114 ? 24.284 64.734 51.573 1.00 94.54 131 MET D CA 1
ATOM 10883 C C . MET D 1 114 ? 25.711 65.186 51.294 1.00 98.89 131 MET D C 1
ATOM 10884 O O . MET D 1 114 ? 26.168 65.123 50.152 1.00 100.27 131 MET D O 1
ATOM 10889 N N . SER D 1 115 ? 26.398 65.653 52.340 1.00 103.62 132 SER D N 1
ATOM 10890 C CA . SER D 1 115 ? 27.815 66.011 52.266 1.00 105.33 132 SER D CA 1
ATOM 10891 C C . SER D 1 115 ? 28.665 64.811 51.855 1.00 106.50 132 SER D C 1
ATOM 10892 O O . SER D 1 115 ? 29.432 64.884 50.890 1.00 113.80 132 SER D O 1
ATOM 10895 N N . VAL D 1 116 ? 28.507 63.707 52.582 1.00 100.39 133 VAL D N 1
ATOM 10896 C CA . VAL D 1 116 ? 29.298 62.496 52.354 1.00 95.48 133 VAL D CA 1
ATOM 10897 C C . VAL D 1 116 ? 28.563 61.490 51.440 1.00 96.11 133 VAL D C 1
ATOM 10898 O O . VAL D 1 116 ? 28.982 60.340 51.282 1.00 96.93 133 VAL D O 1
ATOM 10902 N N . ALA D 1 117 ? 27.475 61.951 50.823 1.00 98.03 134 ALA D N 1
ATOM 10903 C CA . ALA D 1 117 ? 26.733 61.164 49.840 1.00 94.84 134 ALA D CA 1
ATOM 10904 C C . ALA D 1 117 ? 27.332 61.352 48.460 1.00 98.60 134 ALA D C 1
ATOM 10905 O O . ALA D 1 117 ? 27.726 60.382 47.810 1.00 105.23 134 ALA D O 1
ATOM 10907 N N . VAL D 1 118 ? 27.391 62.608 48.022 1.00 96.40 135 VAL D N 1
ATOM 10908 C CA . VAL D 1 118 ? 27.901 62.953 46.699 1.00 95.62 135 VAL D CA 1
ATOM 10909 C C . VAL D 1 118 ? 29.399 62.667 46.577 1.00 94.94 135 VAL D C 1
ATOM 10910 O O . VAL D 1 118 ? 29.874 62.286 45.507 1.00 100.06 135 VAL D O 1
ATOM 10914 N N . PHE D 1 119 ? 30.124 62.835 47.681 1.00 92.70 136 PHE D N 1
ATOM 10915 C CA . PHE D 1 119 ? 31.555 62.537 47.736 1.00 94.74 136 PHE D CA 1
ATOM 10916 C C . PHE D 1 119 ? 31.840 61.044 47.579 1.00 95.36 136 PHE D C 1
ATOM 10917 O O . PHE D 1 119 ? 32.859 60.649 47.008 1.00 96.98 136 PHE D O 1
ATOM 10925 N N . MET D 1 120 ? 30.927 60.222 48.085 1.00 92.43 137 MET D N 1
ATOM 10926 C CA . MET D 1 120 ? 31.012 58.785 47.891 1.00 87.96 137 MET D CA 1
ATOM 10927 C C . MET D 1 120 ? 30.407 58.367 46.554 1.00 84.76 137 MET D C 1
ATOM 10928 O O . MET D 1 120 ? 30.747 57.311 46.029 1.00 93.48 137 MET D O 1
ATOM 10933 N N . LEU D 1 121 ? 29.522 59.195 46.002 1.00 77.70 138 LEU D N 1
ATOM 10934 C CA . LEU D 1 121 ? 28.959 58.942 44.672 1.00 73.22 138 LEU D CA 1
ATOM 10935 C C . LEU D 1 121 ? 29.994 59.118 43.564 1.00 74.62 138 LEU D C 1
ATOM 10936 O O . LEU D 1 121 ? 29.960 58.402 42.562 1.00 75.55 138 LEU D O 1
ATOM 10941 N N . PHE D 1 122 ? 30.903 60.077 43.744 1.00 74.57 139 PHE D N 1
ATOM 10942 C CA . PHE D 1 122 ? 31.980 60.313 42.782 1.00 73.63 139 PHE D CA 1
ATOM 10943 C C . PHE D 1 122 ? 33.061 59.244 42.911 1.00 72.63 139 PHE D C 1
ATOM 10944 O O . PHE D 1 122 ? 33.569 58.740 41.908 1.00 75.11 139 PHE D O 1
ATOM 10952 N N . GLY D 1 123 ? 33.397 58.900 44.152 1.00 70.93 140 GLY D N 1
ATOM 10953 C CA . GLY D 1 123 ? 34.402 57.880 44.440 1.00 67.82 140 GLY D CA 1
ATOM 10954 C C . GLY D 1 123 ? 34.019 56.486 43.977 1.00 66.45 140 GLY D C 1
ATOM 10955 O O . GLY D 1 123 ? 34.889 55.650 43.733 1.00 65.76 140 GLY D O 1
ATOM 10956 N N . VAL D 1 124 ? 32.718 56.230 43.864 1.00 65.02 141 VAL D N 1
ATOM 10957 C CA . VAL D 1 124 ? 32.233 54.957 43.344 1.00 62.06 141 VAL D CA 1
ATOM 10958 C C . VAL D 1 124 ? 32.208 54.986 41.822 1.00 65.15 141 VAL D C 1
ATOM 10959 O O . VAL D 1 124 ? 32.804 54.120 41.185 1.00 74.08 141 VAL D O 1
ATOM 10963 N N . THR D 1 125 ? 31.539 55.985 41.246 1.00 63.86 142 THR D N 1
ATOM 10964 C CA . THR D 1 125 ? 31.469 56.140 39.789 1.00 63.65 142 THR D CA 1
ATOM 10965 C C . THR D 1 125 ? 32.854 56.003 39.141 1.00 62.18 142 THR D C 1
ATOM 10966 O O . THR D 1 125 ? 32.994 55.364 38.097 1.00 57.25 142 THR D O 1
ATOM 10970 N N . ALA D 1 126 ? 33.871 56.584 39.781 1.00 61.66 143 ALA D N 1
ATOM 10971 C CA . ALA D 1 126 ? 35.255 56.460 39.327 1.00 61.04 143 ALA D CA 1
ATOM 10972 C C . ALA D 1 126 ? 35.788 55.036 39.472 1.00 62.64 143 ALA D C 1
ATOM 10973 O O . ALA D 1 126 ? 36.345 54.487 38.524 1.00 64.08 143 ALA D O 1
ATOM 10975 N N . LEU D 1 127 ? 35.615 54.441 40.654 1.00 66.96 144 LEU D N 1
ATOM 10976 C CA . LEU D 1 127 ? 36.105 53.081 40.912 1.00 68.82 144 LEU D CA 1
ATOM 10977 C C . LEU D 1 127 ? 35.403 52.019 40.083 1.00 65.65 144 LEU D C 1
ATOM 10978 O O . LEU D 1 127 ? 36.029 51.037 39.690 1.00 72.49 144 LEU D O 1
ATOM 10983 N N . LEU D 1 128 ? 34.112 52.220 39.823 1.00 59.74 145 LEU D N 1
ATOM 10984 C CA . LEU D 1 128 ? 33.360 51.336 38.938 1.00 53.72 145 LEU D CA 1
ATOM 10985 C C . LEU D 1 128 ? 33.777 51.525 37.489 1.00 51.27 145 LEU D C 1
ATOM 10986 O O . LEU D 1 128 ? 33.849 50.548 36.733 1.00 50.03 145 LEU D O 1
ATOM 10991 N N . SER D 1 129 ? 34.065 52.771 37.106 1.00 43.69 146 SER D N 1
ATOM 10992 C CA . SER D 1 129 ? 34.414 53.066 35.717 1.00 41.57 146 SER D CA 1
ATOM 10993 C C . SER D 1 129 ? 35.745 52.461 35.273 1.00 47.90 146 SER D C 1
ATOM 10994 O O . SER D 1 129 ? 35.954 52.231 34.072 1.00 45.72 146 SER D O 1
ATOM 10997 N N . MET D 1 130 ? 36.636 52.232 36.238 1.00 52.55 147 MET D N 1
ATOM 10998 C CA . MET D 1 130 ? 37.933 51.597 36.001 1.00 55.81 147 MET D CA 1
ATOM 10999 C C . MET D 1 130 ? 37.838 50.267 35.249 1.00 56.79 147 MET D C 1
ATOM 11000 O O . MET D 1 130 ? 38.786 49.863 34.577 1.00 60.13 147 MET D O 1
ATOM 11005 N N . TRP D 1 131 ? 36.702 49.589 35.372 1.00 53.29 148 TRP D N 1
ATOM 11006 C CA . TRP D 1 131 ? 36.581 48.225 34.905 1.00 51.97 148 TRP D CA 1
ATOM 11007 C C . TRP D 1 131 ? 35.413 48.034 33.967 1.00 55.23 148 TRP D C 1
ATOM 11008 O O . TRP D 1 131 ? 35.407 47.088 33.169 1.00 58.08 148 TRP D O 1
ATOM 11019 N N . ILE D 1 132 ? 34.424 48.918 34.062 1.00 55.59 149 ILE D N 1
ATOM 11020 C CA . ILE D 1 132 ? 33.138 48.659 33.413 1.00 58.53 149 ILE D CA 1
ATOM 11021 C C . ILE D 1 132 ? 32.983 49.277 32.027 1.00 63.44 149 ILE D C 1
ATOM 11022 O O . ILE D 1 132 ? 32.860 48.551 31.028 1.00 71.81 149 ILE D O 1
ATOM 11027 N N . SER D 1 133 ? 33.008 50.604 31.975 1.00 56.69 150 SER D N 1
ATOM 11028 C CA . SER D 1 133 ? 32.664 51.351 30.772 1.00 56.55 150 SER D CA 1
ATOM 11029 C C . SER D 1 133 ? 32.519 52.786 31.248 1.00 59.28 150 SER D C 1
ATOM 11030 O O . SER D 1 133 ? 32.778 53.072 32.419 1.00 58.49 150 SER D O 1
ATOM 11033 N N . ASN D 1 134 ? 32.153 53.694 30.352 1.00 62.08 151 ASN D N 1
ATOM 11034 C CA . ASN D 1 134 ? 31.798 55.046 30.758 1.00 60.50 151 ASN D CA 1
ATOM 11035 C C . ASN D 1 134 ? 30.304 55.251 30.575 1.00 57.40 151 ASN D C 1
ATOM 11036 O O . ASN D 1 134 ? 29.597 55.514 31.542 1.00 60.19 151 ASN D O 1
ATOM 11041 N N . THR D 1 135 ? 29.831 55.096 29.339 1.00 55.19 152 THR D N 1
ATOM 11042 C CA . THR D 1 135 ? 28.401 55.123 29.022 1.00 58.82 152 THR D CA 1
ATOM 11043 C C . THR D 1 135 ? 27.604 54.217 29.960 1.00 60.67 152 THR D C 1
ATOM 11044 O O . THR D 1 135 ? 26.481 54.549 30.349 1.00 62.41 152 THR D O 1
ATOM 11048 N N . ALA D 1 136 ? 28.197 53.082 30.325 1.00 59.55 153 ALA D N 1
ATOM 11049 C CA . ALA D 1 136 ? 27.527 52.108 31.178 1.00 60.67 153 ALA D CA 1
ATOM 11050 C C . ALA D 1 136 ? 27.523 52.531 32.634 1.00 57.97 153 ALA D C 1
ATOM 11051 O O . ALA D 1 136 ? 26.508 52.397 33.313 1.00 59.18 153 ALA D O 1
ATOM 11053 N N . THR D 1 137 ? 28.659 53.041 33.105 1.00 55.36 154 THR D N 1
ATOM 11054 C CA . THR D 1 137 ? 28.790 53.477 34.499 1.00 51.58 154 THR D CA 1
ATOM 11055 C C . THR D 1 137 ? 27.893 54.689 34.765 1.00 50.66 154 THR D C 1
ATOM 11056 O O . THR D 1 137 ? 27.244 54.774 35.809 1.00 50.43 154 THR D O 1
ATOM 11060 N N . ALA D 1 138 ? 27.843 55.609 33.807 1.00 49.93 155 ALA D N 1
ATOM 11061 C CA . ALA D 1 138 ? 27.038 56.814 33.943 1.00 51.65 155 ALA D CA 1
ATOM 11062 C C . ALA D 1 138 ? 25.540 56.506 33.951 1.00 52.61 155 ALA D C 1
ATOM 11063 O O . ALA D 1 138 ? 24.828 56.967 34.836 1.00 52.72 155 ALA D O 1
ATOM 11065 N N . ALA D 1 139 ? 25.070 55.722 32.982 1.00 54.93 156 ALA D N 1
ATOM 11066 C CA . ALA D 1 139 ? 23.645 55.388 32.880 1.00 61.78 156 ALA D CA 1
ATOM 11067 C C . ALA D 1 139 ? 23.156 54.577 34.081 1.00 64.71 156 ALA D C 1
ATOM 11068 O O . ALA D 1 139 ? 21.975 54.614 34.434 1.00 61.35 156 ALA D O 1
ATOM 11070 N N . MET D 1 140 ? 24.079 53.850 34.703 1.00 69.89 157 MET D N 1
ATOM 11071 C CA . MET D 1 140 ? 23.788 53.054 35.888 1.00 72.77 157 MET D CA 1
ATOM 11072 C C . MET D 1 140 ? 23.763 53.933 37.141 1.00 73.28 157 MET D C 1
ATOM 11073 O O . MET D 1 140 ? 23.055 53.632 38.096 1.00 77.68 157 MET D O 1
ATOM 11078 N N . MET D 1 141 ? 24.517 55.029 37.125 1.00 75.65 158 MET D N 1
ATOM 11079 C CA . MET D 1 141 ? 24.564 55.948 38.267 1.00 74.98 158 MET D CA 1
ATOM 11080 C C . MET D 1 141 ? 23.408 56.941 38.346 1.00 75.90 158 MET D C 1
ATOM 11081 O O . MET D 1 141 ? 23.008 57.318 39.442 1.00 78.98 158 MET D O 1
ATOM 11086 N N . LEU D 1 142 ? 22.885 57.363 37.195 1.00 77.34 159 LEU D N 1
ATOM 11087 C CA . LEU D 1 142 ? 21.834 58.385 37.130 1.00 79.05 159 LEU D CA 1
ATOM 11088 C C . LEU D 1 142 ? 20.651 58.145 38.090 1.00 82.63 159 LEU D C 1
ATOM 11089 O O . LEU D 1 142 ? 20.290 59.057 38.834 1.00 91.38 159 LEU D O 1
ATOM 11094 N N . PRO D 1 143 ? 20.047 56.932 38.082 1.00 79.32 160 PRO D N 1
ATOM 11095 C CA . PRO D 1 143 ? 18.971 56.638 39.043 1.00 73.68 160 PRO D CA 1
ATOM 11096 C C . PRO D 1 143 ? 19.402 56.720 40.511 1.00 68.82 160 PRO D C 1
ATOM 11097 O O . PRO D 1 143 ? 18.601 57.100 41.365 1.00 66.67 160 PRO D O 1
ATOM 11101 N N . LEU D 1 144 ? 20.655 56.372 40.791 1.00 68.11 161 LEU D N 1
ATOM 11102 C CA . LEU D 1 144 ? 21.192 56.415 42.150 1.00 67.75 161 LEU D CA 1
ATOM 11103 C C . LEU D 1 144 ? 21.508 57.835 42.621 1.00 69.92 161 LEU D C 1
ATOM 11104 O O . LEU D 1 144 ? 21.520 58.110 43.821 1.00 69.01 161 LEU D O 1
ATOM 11109 N N . VAL D 1 145 ? 21.785 58.727 41.674 1.00 73.78 162 VAL D N 1
ATOM 11110 C CA . VAL D 1 145 ? 22.052 60.130 41.979 1.00 74.69 162 VAL D CA 1
ATOM 11111 C C . VAL D 1 145 ? 20.729 60.871 42.162 1.00 75.63 162 VAL D C 1
ATOM 11112 O O . VAL D 1 145 ? 20.549 61.582 43.151 1.00 79.58 162 VAL D O 1
ATOM 11116 N N . LEU D 1 146 ? 19.806 60.687 41.218 1.00 75.46 163 LEU D N 1
ATOM 11117 C CA . LEU D 1 146 ? 18.465 61.272 41.305 1.00 74.06 163 LEU D CA 1
ATOM 11118 C C . LEU D 1 146 ? 17.714 60.784 42.545 1.00 75.64 163 LEU D C 1
ATOM 11119 O O . LEU D 1 146 ? 16.816 61.469 43.049 1.00 76.18 163 LEU D O 1
ATOM 11124 N N . GLY D 1 147 ? 18.093 59.602 43.027 1.00 75.87 164 GLY D N 1
ATOM 11125 C CA . GLY D 1 147 ? 17.556 59.051 44.268 1.00 77.77 164 GLY D CA 1
ATOM 11126 C C . GLY D 1 147 ? 17.992 59.853 45.478 1.00 78.03 164 GLY D C 1
ATOM 11127 O O . GLY D 1 147 ? 17.194 60.112 46.379 1.00 84.12 164 GLY D O 1
ATOM 11128 N N . VAL D 1 148 ? 19.260 60.256 45.490 1.00 76.41 165 VAL D N 1
ATOM 11129 C CA . VAL D 1 148 ? 19.822 61.042 46.589 1.00 78.58 165 VAL D CA 1
ATOM 11130 C C . VAL D 1 148 ? 19.329 62.499 46.558 1.00 85.30 165 VAL D C 1
ATOM 11131 O O . VAL D 1 148 ? 18.822 63.011 47.562 1.00 82.16 165 VAL D O 1
ATOM 11135 N N . LEU D 1 149 ? 19.453 63.145 45.398 1.00 97.82 166 LEU D N 1
ATOM 11136 C CA . LEU D 1 149 ? 19.074 64.555 45.226 1.00 109.96 166 LEU D CA 1
ATOM 11137 C C . LEU D 1 149 ? 17.567 64.750 45.067 1.00 115.66 166 LEU D C 1
ATOM 11138 O O . LEU D 1 149 ? 17.116 65.616 44.306 1.00 117.96 166 LEU D O 1
ATOM 11143 N N . SER D 1 150 ? 16.799 63.937 45.786 1.00 119.06 167 SER D N 1
ATOM 11144 C CA . SER D 1 150 ? 15.347 64.046 45.799 1.00 124.49 167 SER D CA 1
ATOM 11145 C C . SER D 1 150 ? 14.854 64.563 47.152 1.00 131.60 167 SER D C 1
ATOM 11146 O O . SER D 1 150 ? 13.705 64.995 47.278 1.00 130.77 167 SER D O 1
ATOM 11149 N N . LYS D 1 151 ? 15.730 64.517 48.156 1.00 136.36 168 LYS D N 1
ATOM 11150 C CA . LYS D 1 151 ? 15.452 65.136 49.453 1.00 136.85 168 LYS D CA 1
ATOM 11151 C C . LYS D 1 151 ? 15.662 66.647 49.411 1.00 139.75 168 LYS D C 1
ATOM 11152 O O . LYS D 1 151 ? 14.836 67.397 49.934 1.00 145.96 168 LYS D O 1
ATOM 11158 N N . VAL D 1 152 ? 16.763 67.090 48.804 1.00 140.33 169 VAL D N 1
ATOM 11159 C CA . VAL D 1 152 ? 16.902 68.496 48.414 1.00 142.19 169 VAL D CA 1
ATOM 11160 C C . VAL D 1 152 ? 16.310 68.610 47.007 1.00 141.31 169 VAL D C 1
ATOM 11161 O O . VAL D 1 152 ? 17.025 68.722 46.005 1.00 137.61 169 VAL D O 1
ATOM 11165 N N . ASP D 1 153 ? 14.981 68.550 46.964 1.00 143.65 170 ASP D N 1
ATOM 11166 C CA . ASP D 1 153 ? 14.214 68.505 45.725 1.00 139.99 170 ASP D CA 1
ATOM 11167 C C . ASP D 1 153 ? 14.107 69.878 45.073 1.00 134.98 170 ASP D C 1
ATOM 11168 O O . ASP D 1 153 ? 14.045 69.977 43.845 1.00 130.91 170 ASP D O 1
ATOM 11173 N N . ALA D 1 154 ? 14.079 70.926 45.898 1.00 128.57 171 ALA D N 1
ATOM 11174 C CA . ALA D 1 154 ? 14.020 72.299 45.412 1.00 126.59 171 ALA D CA 1
ATOM 11175 C C . ALA D 1 154 ? 14.984 72.448 44.244 1.00 134.85 171 ALA D C 1
ATOM 11176 O O . ALA D 1 154 ? 16.201 72.431 44.429 1.00 137.76 171 ALA D O 1
ATOM 11178 N N . ASP D 1 155 ? 14.428 72.526 43.036 1.00 141.40 172 ASP D N 1
ATOM 11179 C CA . ASP D 1 155 ? 15.229 72.701 41.824 1.00 142.73 172 ASP D CA 1
ATOM 11180 C C . ASP D 1 155 ? 15.268 74.173 41.408 1.00 142.96 172 ASP D C 1
ATOM 11181 O O . ASP D 1 155 ? 15.849 74.527 40.380 1.00 151.23 172 ASP D O 1
ATOM 11186 N N . LYS D 1 156 ? 14.624 75.015 42.215 1.00 132.40 173 LYS D N 1
ATOM 11187 C CA . LYS D 1 156 ? 14.934 76.436 42.260 1.00 124.25 173 LYS D CA 1
ATOM 11188 C C . LYS D 1 156 ? 16.224 76.557 43.080 1.00 122.56 173 LYS D C 1
ATOM 11189 O O . LYS D 1 156 ? 16.888 77.595 43.086 1.00 124.52 173 LYS D O 1
ATOM 11195 N N . GLN D 1 157 ? 16.549 75.466 43.774 1.00 118.61 174 GLN D N 1
ATOM 11196 C CA . GLN D 1 157 ? 17.855 75.235 44.386 1.00 113.65 174 GLN D CA 1
ATOM 11197 C C . GLN D 1 157 ? 18.665 74.275 43.473 1.00 113.28 174 GLN D C 1
ATOM 11198 O O . GLN D 1 157 ? 19.044 73.167 43.870 1.00 112.94 174 GLN D O 1
ATOM 11204 N N . ARG D 1 158 ? 18.910 74.728 42.239 1.00 105.74 175 ARG D N 1
ATOM 11205 C CA . ARG D 1 158 ? 19.546 73.941 41.169 1.00 87.76 175 ARG D CA 1
ATOM 11206 C C . ARG D 1 158 ? 20.973 73.511 41.449 1.00 82.69 175 ARG D C 1
ATOM 11207 O O . ARG D 1 158 ? 21.302 72.336 41.330 1.00 74.34 175 ARG D O 1
ATOM 11215 N N . SER D 1 159 ? 21.815 74.482 41.796 1.00 87.51 176 SER D N 1
ATOM 11216 C CA . SER D 1 159 ? 23.264 74.290 41.892 1.00 92.95 176 SER D CA 1
ATOM 11217 C C . SER D 1 159 ? 23.701 73.230 42.912 1.00 91.79 176 SER D C 1
ATOM 11218 O O . SER D 1 159 ? 24.858 72.806 42.926 1.00 88.86 176 SER D O 1
ATOM 11221 N N . THR D 1 160 ? 22.770 72.804 43.758 1.00 90.99 177 THR D N 1
ATOM 11222 C CA . THR D 1 160 ? 22.989 71.657 44.625 1.00 90.41 177 THR D CA 1
ATOM 11223 C C . THR D 1 160 ? 22.976 70.395 43.766 1.00 88.68 177 THR D C 1
ATOM 11224 O O . THR D 1 160 ? 23.878 69.559 43.844 1.00 91.27 177 THR D O 1
ATOM 11228 N N . TYR D 1 161 ? 21.958 70.297 42.919 1.00 85.66 178 TYR D N 1
ATOM 11229 C CA . TYR D 1 161 ? 21.658 69.077 42.178 1.00 80.56 178 TYR D CA 1
ATOM 11230 C C . TYR D 1 161 ? 22.226 69.089 40.738 1.00 75.66 178 TYR D C 1
ATOM 11231 O O . TYR D 1 161 ? 22.040 68.143 39.978 1.00 74.27 178 TYR D O 1
ATOM 11240 N N . VAL D 1 162 ? 22.971 70.149 40.406 1.00 74.44 179 VAL D N 1
ATOM 11241 C CA . VAL D 1 162 ? 23.783 70.201 39.174 1.00 71.71 179 VAL D CA 1
ATOM 11242 C C . VAL D 1 162 ? 25.223 69.782 39.454 1.00 69.04 179 VAL D C 1
ATOM 11243 O O . VAL D 1 162 ? 25.866 69.167 38.612 1.00 72.63 179 VAL D O 1
ATOM 11247 N N . PHE D 1 163 ? 25.720 70.138 40.633 1.00 67.07 180 PHE D N 1
ATOM 11248 C CA . PHE D 1 163 ? 27.066 69.786 41.054 1.00 67.77 180 PHE D CA 1
ATOM 11249 C C . PHE D 1 163 ? 27.197 68.273 41.145 1.00 72.11 180 PHE D C 1
ATOM 11250 O O . PHE D 1 163 ? 28.208 67.708 40.723 1.00 77.64 180 PHE D O 1
ATOM 11258 N N . VAL D 1 164 ? 26.166 67.625 41.685 1.00 71.49 181 VAL D N 1
ATOM 11259 C CA . VAL D 1 164 ? 26.182 66.175 41.869 1.00 69.85 181 VAL D CA 1
ATOM 11260 C C . VAL D 1 164 ? 25.849 65.392 40.592 1.00 67.11 181 VAL D C 1
ATOM 11261 O O . VAL D 1 164 ? 26.096 64.188 40.527 1.00 72.15 181 VAL D O 1
ATOM 11263 N N . LEU D 1 165 ? 25.297 66.072 39.586 1.00 60.91 182 LEU D N 1
ATOM 11264 C CA . LEU D 1 165 ? 25.026 65.451 38.285 1.00 57.24 182 LEU D CA 1
ATOM 11265 C C . LEU D 1 165 ? 26.232 65.522 37.362 1.00 59.13 182 LEU D C 1
ATOM 11266 O O . LEU D 1 165 ? 26.682 64.512 36.826 1.00 59.51 182 LEU D O 1
ATOM 11271 N N . LEU D 1 166 ? 26.740 66.736 37.173 1.00 67.91 183 LEU D N 1
ATOM 11272 C CA . LEU D 1 166 ? 27.941 66.979 36.384 1.00 64.94 183 LEU D CA 1
ATOM 11273 C C . LEU D 1 166 ? 29.138 66.282 37.011 1.00 59.57 183 LEU D C 1
ATOM 11274 O O . LEU D 1 166 ? 30.089 65.934 36.324 1.00 59.82 183 LEU D O 1
ATOM 11279 N N . GLY D 1 167 ? 29.068 66.073 38.322 1.00 58.23 184 GLY D N 1
ATOM 11280 C CA . GLY D 1 167 ? 30.127 65.420 39.067 1.00 62.88 184 GLY D CA 1
ATOM 11281 C C . GLY D 1 167 ? 30.385 63.983 38.660 1.00 69.47 184 GLY D C 1
ATOM 11282 O O . GLY D 1 167 ? 31.539 63.587 38.509 1.00 78.07 184 GLY D O 1
ATOM 11283 N N . VAL D 1 168 ? 29.320 63.199 38.492 1.00 68.88 185 VAL D N 1
ATOM 11284 C CA . VAL D 1 168 ? 29.468 61.784 38.118 1.00 69.37 185 VAL D CA 1
ATOM 11285 C C . VAL D 1 168 ? 29.851 61.597 36.646 1.00 71.69 185 VAL D C 1
ATOM 11286 O O . VAL D 1 168 ? 30.664 60.727 36.326 1.00 72.67 185 VAL D O 1
ATOM 11290 N N . ALA D 1 169 ? 29.282 62.424 35.767 1.00 72.13 186 ALA D N 1
ATOM 11291 C CA . ALA D 1 169 ? 29.572 62.371 34.329 1.00 68.33 186 ALA D CA 1
ATOM 11292 C C . ALA D 1 169 ? 31.051 62.622 34.042 1.00 65.19 186 ALA D C 1
ATOM 11293 O O . ALA D 1 169 ? 31.560 62.253 32.984 1.00 67.56 186 ALA D O 1
ATOM 11295 N N . TYR D 1 170 ? 31.729 63.252 34.996 1.00 65.95 187 TYR D N 1
ATOM 11296 C CA . TYR D 1 170 ? 33.161 63.514 34.901 1.00 68.97 187 TYR D CA 1
ATOM 11297 C C . TYR D 1 170 ? 33.938 62.406 35.603 1.00 69.78 187 TYR D C 1
ATOM 11298 O O . TYR D 1 170 ? 34.985 61.974 35.123 1.00 68.29 187 TYR D O 1
ATOM 11307 N N . SER D 1 171 ? 33.410 61.944 36.736 1.00 70.13 188 SER D N 1
ATOM 11308 C CA . SER D 1 171 ? 34.004 60.839 37.486 1.00 69.28 188 SER D CA 1
ATOM 11309 C C . SER D 1 171 ? 34.012 59.548 36.674 1.00 72.42 188 SER D C 1
ATOM 11310 O O . SER D 1 171 ? 34.910 58.719 36.833 1.00 74.57 188 SER D O 1
ATOM 11313 N N . ALA D 1 172 ? 33.006 59.385 35.814 1.00 72.89 189 ALA D N 1
ATOM 11314 C CA . ALA D 1 172 ? 32.936 58.247 34.901 1.00 68.33 189 ALA D CA 1
ATOM 11315 C C . ALA D 1 172 ? 34.021 58.355 33.838 1.00 67.59 189 ALA D C 1
ATOM 11316 O O . ALA D 1 172 ? 34.673 57.364 33.520 1.00 68.69 189 ALA D O 1
ATOM 11318 N N . SER D 1 173 ? 34.222 59.559 33.303 1.00 64.96 190 SER D N 1
ATOM 11319 C CA . SER D 1 173 ? 35.228 59.778 32.264 1.00 58.94 190 SER D CA 1
ATOM 11320 C C . SER D 1 173 ? 36.650 59.744 32.822 1.00 57.16 190 SER D C 1
ATOM 11321 O O . SER D 1 173 ? 37.550 59.208 32.174 1.00 63.01 190 SER D O 1
ATOM 11324 N N . ILE D 1 174 ? 36.843 60.294 34.021 1.00 54.97 191 ILE D N 1
ATOM 11325 C CA . ILE D 1 174 ? 38.160 60.305 34.674 1.00 58.02 191 ILE D CA 1
ATOM 11326 C C . ILE D 1 174 ? 38.561 58.911 35.151 1.00 62.47 191 ILE D C 1
ATOM 11327 O O . ILE D 1 174 ? 39.730 58.522 35.033 1.00 70.43 191 ILE D O 1
ATOM 11332 N N . GLY D 1 175 ? 37.593 58.168 35.687 1.00 60.14 192 GLY D N 1
ATOM 11333 C CA . GLY D 1 175 ? 37.827 56.795 36.138 1.00 55.88 192 GLY D CA 1
ATOM 11334 C C . GLY D 1 175 ? 38.179 55.859 34.995 1.00 55.33 192 GLY D C 1
ATOM 11335 O O . GLY D 1 175 ? 38.730 54.781 35.219 1.00 51.69 192 GLY D O 1
ATOM 11336 N N . GLY D 1 176 ? 37.860 56.281 33.770 1.00 56.12 193 GLY D N 1
ATOM 11337 C CA . GLY D 1 176 ? 38.137 55.509 32.562 1.00 61.59 193 GLY D CA 1
ATOM 11338 C C . GLY D 1 176 ? 39.574 55.615 32.102 1.00 68.01 193 GLY D C 1
ATOM 11339 O O . GLY D 1 176 ? 39.993 54.928 31.171 1.00 73.82 193 GLY D O 1
ATOM 11340 N N . ILE D 1 177 ? 40.325 56.480 32.772 1.00 67.12 194 ILE D N 1
ATOM 11341 C CA . ILE D 1 177 ? 41.718 56.726 32.455 1.00 68.46 194 ILE D CA 1
ATOM 11342 C C . ILE D 1 177 ? 42.625 55.935 33.404 1.00 69.13 194 ILE D C 1
ATOM 11343 O O . ILE D 1 177 ? 43.844 56.086 33.381 1.00 75.02 194 ILE D O 1
ATOM 11348 N N . ALA D 1 178 ? 42.041 55.068 34.224 1.00 66.27 195 ALA D N 1
ATOM 11349 C CA . ALA D 1 178 ? 42.831 54.396 35.256 1.00 68.46 195 ALA D CA 1
ATOM 11350 C C . ALA D 1 178 ? 43.516 53.123 34.772 1.00 69.34 195 ALA D C 1
ATOM 11351 O O . ALA D 1 178 ? 44.645 52.833 35.170 1.00 65.98 195 ALA D O 1
ATOM 11353 N N . THR D 1 179 ? 42.831 52.365 33.918 1.00 75.90 196 THR D N 1
ATOM 11354 C CA . THR D 1 179 ? 43.327 51.058 33.469 1.00 76.47 196 THR D CA 1
ATOM 11355 C C . THR D 1 179 ? 43.076 50.828 31.981 1.00 71.68 196 THR D C 1
ATOM 11356 O O . THR D 1 179 ? 42.277 51.538 31.361 1.00 74.02 196 THR D O 1
ATOM 11360 N N . LEU D 1 180 ? 43.750 49.820 31.427 1.00 63.62 197 LEU D N 1
ATOM 11361 C CA . LEU D 1 180 ? 43.684 49.510 29.997 1.00 60.07 197 LEU D CA 1
ATOM 11362 C C . LEU D 1 180 ? 42.272 49.166 29.503 1.00 59.88 197 LEU D C 1
ATOM 11363 O O . LEU D 1 180 ? 41.898 49.533 28.390 1.00 58.93 197 LEU D O 1
ATOM 11368 N N . VAL D 1 181 ? 41.506 48.438 30.314 1.00 63.58 198 VAL D N 1
ATOM 11369 C CA . VAL D 1 181 ? 40.062 48.350 30.107 1.00 64.83 198 VAL D CA 1
ATOM 11370 C C . VAL D 1 181 ? 39.486 49.595 30.759 1.00 68.29 198 VAL D C 1
ATOM 11371 O O . VAL D 1 181 ? 39.989 50.054 31.788 1.00 71.49 198 VAL D O 1
ATOM 11375 N N . GLY D 1 182 ? 38.439 50.150 30.166 1.00 66.73 199 GL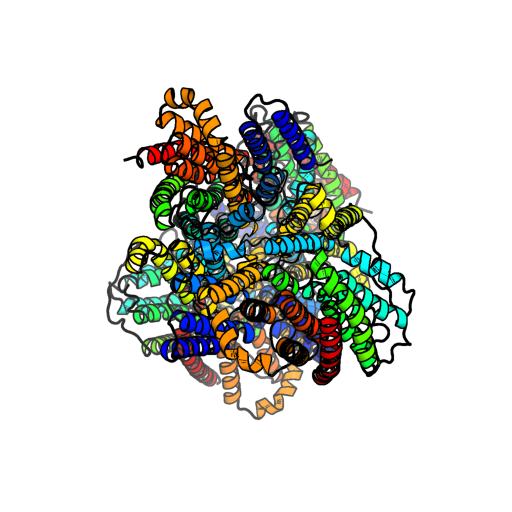Y D N 1
ATOM 11376 C CA . GLY D 1 182 ? 37.854 51.358 30.709 1.00 65.15 199 GLY D CA 1
ATOM 11377 C C . GLY D 1 182 ? 37.298 52.226 29.617 1.00 64.49 199 GLY D C 1
ATOM 11378 O O . GLY D 1 182 ? 36.084 52.353 29.474 1.00 68.73 199 GLY D O 1
ATOM 11379 N N . SER D 1 183 ? 38.189 52.839 28.855 1.00 62.63 200 SER D N 1
ATOM 11380 C CA . SER D 1 183 ? 37.785 53.573 27.676 1.00 63.17 200 SER D CA 1
ATOM 11381 C C . SER D 1 183 ? 38.637 53.082 26.510 1.00 58.58 200 SER D C 1
ATOM 11382 O O . SER D 1 183 ? 39.836 52.853 26.673 1.00 60.22 200 SER D O 1
ATOM 11385 N N . PRO D 1 184 ? 38.016 52.888 25.334 1.00 54.14 201 PRO D N 1
ATOM 11386 C CA . PRO D 1 184 ? 38.752 52.439 24.153 1.00 50.71 201 PRO D CA 1
ATOM 11387 C C . PRO D 1 184 ? 40.069 53.167 23.838 1.00 43.45 201 PRO D C 1
ATOM 11388 O O . PRO D 1 184 ? 41.038 52.490 23.492 1.00 43.30 201 PRO D O 1
ATOM 11392 N N . PRO D 1 185 ? 40.125 54.516 23.965 1.00 36.86 202 PRO D N 1
ATOM 11393 C CA . PRO D 1 185 ? 41.375 55.181 23.586 1.00 37.08 202 PRO D CA 1
ATOM 11394 C C . PRO D 1 185 ? 42.617 54.527 24.194 1.00 38.19 202 PRO D C 1
ATOM 11395 O O . PRO D 1 185 ? 43.606 54.307 23.490 1.00 41.90 202 PRO D O 1
ATOM 11399 N N . ASN D 1 186 ? 42.539 54.199 25.482 1.00 36.00 203 ASN D N 1
ATOM 11400 C CA . ASN D 1 186 ? 43.605 53.516 26.201 1.00 39.58 203 ASN D CA 1
ATOM 11401 C C . ASN D 1 186 ? 44.076 52.254 25.479 1.00 40.97 203 ASN D C 1
ATOM 11402 O O . ASN D 1 186 ? 45.277 52.029 25.312 1.00 43.50 203 ASN D O 1
ATOM 11407 N N . ALA D 1 187 ? 43.113 51.444 25.043 1.00 42.50 204 ALA D N 1
ATOM 11408 C CA . ALA D 1 187 ? 43.384 50.242 24.257 1.00 40.78 204 ALA D CA 1
ATOM 11409 C C . ALA D 1 187 ? 44.026 50.563 22.914 1.00 39.11 204 ALA D C 1
ATOM 11410 O O . ALA D 1 187 ? 44.887 49.809 22.461 1.00 41.16 204 ALA D O 1
ATOM 11412 N N . ILE D 1 188 ? 43.626 51.671 22.286 1.00 37.84 205 ILE D N 1
ATOM 11413 C CA . ILE D 1 188 ? 44.192 52.038 20.984 1.00 41.27 205 ILE D CA 1
ATOM 11414 C C . ILE D 1 188 ? 45.651 52.436 21.137 1.00 38.16 205 ILE D C 1
ATOM 11415 O O . ILE D 1 188 ? 46.474 52.066 20.307 1.00 43.45 205 ILE D O 1
ATOM 11420 N N . ALA D 1 189 ? 45.958 53.163 22.208 1.00 36.26 206 ALA D N 1
ATOM 11421 C CA . ALA D 1 189 ? 47.347 53.488 22.566 1.00 39.41 206 ALA D CA 1
ATOM 11422 C C . ALA D 1 189 ? 48.159 52.232 22.876 1.00 38.72 206 ALA D C 1
ATOM 11423 O O . ALA D 1 189 ? 49.293 52.083 22.407 1.00 41.54 206 ALA D O 1
ATOM 11425 N N . ALA D 1 190 ? 47.573 51.333 23.659 1.00 34.30 207 ALA D N 1
ATOM 11426 C CA . ALA D 1 190 ? 48.251 50.105 24.042 1.00 38.24 207 ALA D CA 1
ATOM 11427 C C . ALA D 1 190 ? 48.533 49.190 22.852 1.00 43.68 207 ALA D C 1
ATOM 11428 O O . ALA D 1 190 ? 49.580 48.538 22.808 1.00 46.65 207 ALA D O 1
ATOM 11430 N N . ALA D 1 191 ? 47.607 49.143 21.893 1.00 47.66 208 ALA D N 1
ATOM 11431 C CA . ALA D 1 191 ? 47.789 48.302 20.706 1.00 52.24 208 ALA D CA 1
ATOM 11432 C C . ALA D 1 191 ? 48.845 48.895 19.783 1.00 55.10 208 ALA D C 1
ATOM 11433 O O . ALA D 1 191 ? 49.583 48.160 19.129 1.00 55.66 208 ALA D O 1
ATOM 11435 N N . GLU D 1 192 ? 48.916 50.224 19.757 1.00 58.60 209 GLU D N 1
ATOM 11436 C CA . GLU D 1 192 ? 49.837 50.950 18.891 1.00 58.29 209 GLU D CA 1
ATOM 11437 C C . GLU D 1 192 ? 51.281 50.834 19.355 1.00 54.47 209 GLU D C 1
ATOM 11438 O O . GLU D 1 192 ? 52.153 50.461 18.573 1.00 57.49 209 GLU D O 1
ATOM 11444 N N . VAL D 1 193 ? 51.538 51.149 20.619 1.00 52.53 210 VAL D N 1
ATOM 11445 C CA . VAL D 1 193 ? 52.919 51.177 21.106 1.00 59.03 210 VAL D CA 1
ATOM 11446 C C . VAL D 1 193 ? 53.333 49.894 21.829 1.00 63.72 210 VAL D C 1
ATOM 11447 O O . VAL D 1 193 ? 54.504 49.737 22.199 1.00 64.66 210 VAL D O 1
ATOM 11451 N N . GLY D 1 194 ? 52.373 48.991 22.026 1.00 62.97 211 GLY D N 1
ATOM 11452 C CA . GLY D 1 194 ? 52.638 47.688 22.639 1.00 62.61 211 GLY D CA 1
ATOM 11453 C C . GLY D 1 194 ? 52.734 47.739 24.151 1.00 63.97 211 GLY D C 1
ATOM 11454 O O . GLY D 1 194 ? 53.722 47.281 24.730 1.00 67.57 211 GLY D O 1
ATOM 11455 N N . LEU D 1 195 ? 51.707 48.299 24.790 1.00 61.69 212 LEU D N 1
ATOM 11456 C CA . LEU D 1 195 ? 51.650 48.382 26.254 1.00 60.22 212 LEU D CA 1
ATOM 11457 C C . LEU D 1 195 ? 50.992 47.153 26.882 1.00 63.10 212 LEU D C 1
ATOM 11458 O O . LEU D 1 195 ? 50.114 46.527 26.281 1.00 65.22 212 LEU D O 1
ATOM 11463 N N . SER D 1 196 ? 51.433 46.813 28.091 1.00 65.23 213 SER D N 1
ATOM 11464 C CA . SER D 1 196 ? 50.775 45.790 28.896 1.00 66.70 213 SER D CA 1
ATOM 11465 C C . SER D 1 196 ? 49.715 46.467 29.760 1.00 70.44 213 SER D C 1
ATOM 11466 O O . SER D 1 196 ? 49.633 47.696 29.793 1.00 71.86 213 SER D O 1
ATOM 11469 N N . PHE D 1 197 ? 48.902 45.674 30.454 1.00 73.80 214 PHE D N 1
ATOM 11470 C CA . PHE D 1 197 ? 47.884 46.235 31.340 1.00 74.06 214 PHE D CA 1
ATOM 11471 C C . PHE D 1 197 ? 48.544 47.031 32.451 1.00 71.85 214 PHE D C 1
ATOM 11472 O O . PHE D 1 197 ? 48.165 48.175 32.731 1.00 67.94 214 PHE D O 1
ATOM 11480 N N . THR D 1 198 ? 49.533 46.397 33.073 1.00 72.23 215 THR D N 1
ATOM 11481 C CA . THR D 1 198 ? 50.290 46.976 34.172 1.00 71.43 215 THR D CA 1
ATOM 11482 C C . THR D 1 198 ? 51.150 48.172 33.738 1.00 70.01 215 THR D C 1
ATOM 11483 O O . THR D 1 198 ? 51.549 48.982 34.573 1.00 64.34 215 THR D O 1
ATOM 11487 N N . ASP D 1 199 ? 51.422 48.282 32.438 1.00 74.43 216 ASP D N 1
ATOM 11488 C CA . ASP D 1 199 ? 52.117 49.447 31.877 1.00 75.10 216 ASP D CA 1
ATOM 11489 C C . ASP D 1 199 ? 51.227 50.689 31.896 1.00 71.45 216 ASP D C 1
ATOM 11490 O O . ASP D 1 199 ? 51.639 51.747 32.373 1.00 73.05 216 ASP D O 1
ATOM 11495 N N . TRP D 1 200 ? 50.009 50.549 31.374 1.00 68.27 217 TRP D N 1
ATOM 11496 C CA . TRP D 1 200 ? 49.103 51.680 31.203 1.00 65.31 217 TRP D CA 1
ATOM 11497 C C . TRP D 1 200 ? 48.548 52.170 32.526 1.00 65.01 217 TRP D C 1
ATOM 11498 O O . TRP D 1 200 ? 48.132 53.322 32.642 1.00 61.97 217 TRP D O 1
ATOM 11509 N N . MET D 1 201 ? 48.553 51.290 33.521 1.00 67.26 218 MET D N 1
ATOM 11510 C CA . MET D 1 201 ? 48.139 51.657 34.865 1.00 68.15 218 MET D CA 1
ATOM 11511 C C . MET D 1 201 ? 49.188 52.534 35.554 1.00 66.61 218 MET D C 1
ATOM 11512 O O . MET D 1 201 ? 48.832 53.483 36.255 1.00 67.27 218 MET D O 1
ATOM 11517 N N . LYS D 1 202 ? 50.470 52.223 35.338 1.00 65.69 219 LYS D N 1
ATOM 11518 C CA . LYS D 1 202 ? 51.584 53.029 35.862 1.00 65.88 219 LYS D CA 1
ATOM 11519 C C . LYS D 1 202 ? 51.488 54.489 35.401 1.00 71.07 219 LYS D C 1
ATOM 11520 O O . LYS D 1 202 ? 51.924 55.404 36.102 1.00 72.72 219 LYS D O 1
ATOM 11522 N N . PHE D 1 203 ? 50.908 54.688 34.219 1.00 78.63 220 PHE D N 1
ATOM 11523 C CA . PHE D 1 203 ? 50.625 56.020 33.695 1.00 81.76 220 PHE D CA 1
ATOM 11524 C C . PHE D 1 203 ? 49.308 56.562 34.241 1.00 75.69 220 PHE D C 1
ATOM 11525 O O . PHE D 1 203 ? 49.299 57.513 35.025 1.00 75.75 220 PHE D O 1
ATOM 11533 N N . GLY D 1 204 ? 48.209 55.929 33.834 1.00 67.08 221 GLY D N 1
ATOM 11534 C CA . GLY D 1 204 ? 46.863 56.464 34.012 1.00 60.64 221 GLY D CA 1
ATOM 11535 C C . GLY D 1 204 ? 46.306 56.560 35.419 1.00 59.27 221 GLY D C 1
ATOM 11536 O O . GLY D 1 204 ? 45.616 57.530 35.743 1.00 61.06 221 GLY D O 1
ATOM 11537 N N . LEU D 1 205 ? 46.578 55.558 36.253 1.00 53.88 222 LEU D N 1
ATOM 11538 C CA . LEU D 1 205 ? 46.083 55.575 37.629 1.00 50.96 222 LEU D CA 1
ATOM 11539 C C . LEU D 1 205 ? 46.550 56.824 38.396 1.00 56.69 222 LEU D C 1
ATOM 11540 O O . LEU D 1 205 ? 45.711 57.511 38.973 1.00 59.32 222 LEU D O 1
ATOM 11545 N N . PRO D 1 206 ? 47.873 57.135 38.390 1.00 59.50 223 PRO D N 1
ATOM 11546 C CA . PRO D 1 206 ? 48.316 58.438 38.900 1.00 57.61 223 PRO D CA 1
ATOM 11547 C C . PRO D 1 206 ? 47.504 59.612 38.354 1.00 57.57 223 PRO D C 1
ATOM 11548 O O . PRO D 1 206 ? 47.031 60.437 39.133 1.00 57.25 223 PRO D O 1
ATOM 11552 N N . THR D 1 207 ? 47.336 59.665 37.033 1.00 60.03 224 THR D N 1
ATOM 11553 C CA . THR D 1 207 ? 46.597 60.745 36.366 1.00 65.17 224 THR D CA 1
ATOM 11554 C C . THR D 1 207 ? 45.124 60.816 36.770 1.00 65.26 224 THR D C 1
ATOM 11555 O O . THR D 1 207 ? 44.563 61.905 36.877 1.00 69.91 224 THR D O 1
ATOM 11559 N N . ALA D 1 208 ? 44.503 59.661 36.988 1.00 64.03 225 ALA D N 1
ATOM 11560 C CA . ALA D 1 208 ? 43.123 59.616 37.464 1.00 66.30 225 ALA D CA 1
ATOM 11561 C C . ALA D 1 208 ? 43.033 60.063 38.924 1.00 66.91 225 ALA D C 1
ATOM 11562 O O . ALA D 1 208 ? 42.110 60.793 39.298 1.00 62.15 225 ALA D O 1
ATOM 11564 N N . MET D 1 209 ? 44.004 59.628 39.733 1.00 70.77 226 MET D N 1
ATOM 11565 C CA . MET D 1 209 ? 44.096 59.989 41.153 1.00 73.17 226 MET D CA 1
ATOM 11566 C C . MET D 1 209 ? 44.243 61.494 41.332 1.00 76.00 226 MET D C 1
ATOM 11567 O O . MET D 1 209 ? 43.688 62.069 42.262 1.00 80.17 226 MET D O 1
ATOM 11572 N N . MET D 1 210 ? 45.001 62.115 40.434 1.00 79.49 227 MET D N 1
ATOM 11573 C CA . MET D 1 210 ? 45.255 63.549 40.460 1.00 81.03 227 MET D CA 1
ATOM 11574 C C . MET D 1 210 ? 44.044 64.329 39.955 1.00 80.87 227 MET D C 1
ATOM 11575 O O . MET D 1 210 ? 43.674 65.360 40.520 1.00 82.36 227 MET D O 1
ATOM 11580 N N . MET D 1 211 ? 43.432 63.816 38.891 1.00 80.27 228 MET D N 1
ATOM 11581 C CA . MET D 1 211 ? 42.428 64.552 38.139 1.00 77.82 228 MET D CA 1
ATOM 11582 C C . MET D 1 211 ? 41.049 64.531 38.775 1.00 73.20 228 MET D C 1
ATOM 11583 O O . MET D 1 211 ? 40.250 65.430 38.535 1.00 73.10 228 MET D O 1
ATOM 11588 N N . LEU D 1 212 ? 40.765 63.506 39.572 1.00 68.46 229 LEU D N 1
ATOM 11589 C CA . LEU D 1 212 ? 39.458 63.411 40.217 1.00 70.35 229 LEU D CA 1
ATOM 11590 C C . LEU D 1 212 ? 39.248 64.479 41.299 1.00 70.96 229 LEU D C 1
ATOM 11591 O O . LEU D 1 212 ? 38.208 65.146 41.293 1.00 71.11 229 LEU D O 1
ATOM 11596 N N . PRO D 1 213 ? 40.223 64.643 42.226 1.00 70.08 230 PRO D N 1
ATOM 11597 C CA . PRO D 1 213 ? 40.166 65.765 43.166 1.00 69.69 230 PRO D CA 1
ATOM 11598 C C . PRO D 1 213 ? 40.116 67.109 42.446 1.00 71.94 230 PRO D C 1
ATOM 11599 O O . PRO D 1 213 ? 39.252 67.937 42.738 1.00 74.80 230 PRO D O 1
ATOM 11603 N N . MET D 1 214 ? 41.029 67.302 41.498 1.00 73.42 231 MET D N 1
ATOM 11604 C CA . MET D 1 214 ? 41.138 68.549 40.749 1.00 76.80 231 MET D CA 1
ATOM 11605 C C . MET D 1 214 ? 39.841 68.929 40.020 1.00 71.26 231 MET D C 1
ATOM 11606 O O . MET D 1 214 ? 39.531 70.108 39.872 1.00 69.54 231 MET D O 1
ATOM 11611 N N . ALA D 1 215 ? 39.086 67.928 39.579 1.00 70.66 232 ALA D N 1
ATOM 11612 C CA . ALA D 1 215 ? 37.833 68.160 38.860 1.00 70.50 232 ALA D CA 1
ATOM 11613 C C . ALA D 1 215 ? 36.673 68.480 39.789 1.00 69.69 232 ALA D C 1
ATOM 11614 O O . ALA D 1 215 ? 35.816 69.299 39.457 1.00 65.76 232 ALA D O 1
ATOM 11616 N N . ILE D 1 216 ? 36.640 67.809 40.939 1.00 71.73 233 ILE D N 1
ATOM 11617 C CA . ILE D 1 216 ? 35.634 68.068 41.970 1.00 71.60 233 ILE D CA 1
ATOM 11618 C C . ILE D 1 216 ? 35.833 69.469 42.559 1.00 71.93 233 ILE D C 1
ATOM 11619 O O . ILE D 1 216 ? 34.871 70.225 42.707 1.00 72.22 233 ILE D O 1
ATOM 11624 N N . ALA D 1 217 ? 37.086 69.810 42.858 1.00 68.48 234 ALA D N 1
ATOM 11625 C CA . ALA D 1 217 ? 37.452 71.147 43.314 1.00 62.16 234 ALA D CA 1
ATOM 11626 C C . ALA D 1 217 ? 36.876 72.235 42.406 1.00 62.18 234 ALA D C 1
ATOM 11627 O O . ALA D 1 217 ? 36.301 73.201 42.894 1.00 60.63 234 ALA D O 1
ATOM 11629 N N . ILE D 1 218 ? 37.014 72.060 41.091 1.00 63.90 235 ILE D N 1
ATOM 11630 C CA . ILE D 1 218 ? 36.563 73.060 40.112 1.00 64.56 235 ILE D CA 1
ATOM 11631 C C . ILE D 1 218 ? 35.036 73.179 40.008 1.00 70.43 235 ILE D C 1
ATOM 11632 O O . ILE D 1 218 ? 34.516 74.284 39.858 1.00 76.99 235 ILE D O 1
ATOM 11637 N N . LEU D 1 219 ? 34.327 72.051 40.091 1.00 72.61 236 LEU D N 1
ATOM 11638 C CA . LEU D 1 219 ? 32.857 72.052 40.109 1.00 72.81 236 LEU D CA 1
ATOM 11639 C C . LEU D 1 219 ? 32.337 72.677 41.406 1.00 80.17 236 LEU D C 1
ATOM 11640 O O . LEU D 1 219 ? 31.341 73.410 41.410 1.00 84.33 236 LEU D O 1
ATOM 11645 N N . TYR D 1 220 ? 33.039 72.366 42.494 1.00 88.58 237 TYR D N 1
ATOM 11646 C CA . TYR D 1 220 ? 32.773 72.862 43.843 1.00 98.58 237 TYR D CA 1
ATOM 11647 C C . TYR D 1 220 ? 32.791 74.388 43.891 1.00 97.34 237 TYR D C 1
ATOM 11648 O O . TYR D 1 220 ? 31.779 75.026 44.200 1.00 97.77 237 TYR D O 1
ATOM 11657 N N . PHE D 1 221 ? 33.960 74.946 43.569 1.00 93.80 238 PHE D N 1
ATOM 11658 C CA . PHE D 1 221 ? 34.236 76.379 43.635 1.00 86.60 238 PHE D CA 1
ATOM 11659 C C . PHE D 1 221 ? 33.688 77.100 42.425 1.00 83.22 238 PHE D C 1
ATOM 11660 O O . PHE D 1 221 ? 34.223 78.118 41.984 1.00 88.09 238 PHE D O 1
ATOM 11668 N N . LEU D 1 222 ? 32.665 76.534 41.853 1.00 80.42 239 LEU D N 1
ATOM 11669 C CA . LEU D 1 222 ? 31.780 77.368 41.140 1.00 85.40 239 LEU D CA 1
ATOM 11670 C C . LEU D 1 222 ? 30.639 77.384 42.173 1.00 99.07 239 LEU D C 1
ATOM 11671 O O . LEU D 1 222 ? 30.898 77.835 43.292 1.00 113.57 239 LEU D O 1
ATOM 11676 N N . LEU D 1 223 ? 29.445 76.858 41.925 1.00 107.90 240 LEU D N 1
ATOM 11677 C CA . LEU D 1 223 ? 28.336 77.135 42.862 1.00 112.91 240 LEU D CA 1
ATOM 11678 C C . LEU D 1 223 ? 27.791 75.953 43.704 1.00 112.65 240 LEU D C 1
ATOM 11679 O O . LEU D 1 223 ? 26.777 75.366 43.334 1.00 116.96 240 LEU D O 1
ATOM 11684 N N . LYS D 1 224 ? 28.427 75.615 44.836 1.00 112.36 241 LYS D N 1
ATOM 11685 C CA . LYS D 1 224 ? 27.974 74.470 45.657 1.00 113.94 241 LYS D CA 1
ATOM 11686 C C . LYS D 1 224 ? 27.317 74.877 46.987 1.00 120.11 241 LYS D C 1
ATOM 11687 O O . LYS D 1 224 ? 27.955 75.521 47.821 1.00 129.72 241 LYS D O 1
ATOM 11693 N N . PRO D 1 225 ? 26.024 74.539 47.169 1.00 124.40 242 PRO D N 1
ATOM 11694 C CA . PRO D 1 225 ? 25.330 74.753 48.440 1.00 127.27 242 PRO D CA 1
ATOM 11695 C C . PRO D 1 225 ? 24.884 73.443 49.105 1.00 122.27 242 PRO D C 1
ATOM 11696 O O . PRO D 1 225 ? 23.742 73.329 49.561 1.00 114.78 242 PRO D O 1
ATOM 11700 N N . THR D 1 226 ? 25.797 72.478 49.183 1.00 126.00 243 THR D N 1
ATOM 11701 C CA . THR D 1 226 ? 25.434 71.098 49.507 1.00 134.03 243 THR D CA 1
ATOM 11702 C C . THR D 1 226 ? 25.939 70.589 50.868 1.00 137.88 243 THR D C 1
ATOM 11703 O O . THR D 1 226 ? 25.748 69.414 51.199 1.00 142.33 243 THR D O 1
ATOM 11707 N N . LEU D 1 227 ? 26.562 71.461 51.662 1.00 136.70 244 LEU D N 1
ATOM 11708 C CA . LEU D 1 227 ? 26.932 71.096 53.038 1.00 135.29 244 LEU D CA 1
ATOM 11709 C C . LEU D 1 227 ? 25.655 70.891 53.878 1.00 141.82 244 LEU D C 1
ATOM 11710 O O . LEU D 1 227 ? 25.717 70.628 55.084 1.00 147.15 244 LEU D O 1
ATOM 11715 N N . ASN D 1 228 ? 24.506 71.001 53.205 1.00 139.44 245 ASN D N 1
ATOM 11716 C CA . ASN D 1 228 ? 23.180 70.796 53.790 1.00 129.60 245 ASN D CA 1
ATOM 11717 C C . ASN D 1 228 ? 22.382 69.706 53.077 1.00 117.65 245 ASN D C 1
ATOM 11718 O O . ASN D 1 228 ? 22.680 69.350 51.935 1.00 113.14 245 ASN D O 1
ATOM 11723 N N . GLY D 1 229 ? 21.361 69.194 53.760 1.00 111.54 246 GLY D N 1
ATOM 11724 C CA . GLY D 1 229 ? 20.495 68.146 53.224 1.00 109.23 246 GLY D CA 1
ATOM 11725 C C . GLY D 1 229 ? 20.509 66.881 54.063 1.00 112.27 246 GLY D C 1
ATOM 11726 O O . GLY D 1 229 ? 21.325 66.742 54.978 1.00 111.28 246 GLY D O 1
ATOM 11727 N N . MET D 1 230 ? 19.596 65.961 53.753 1.00 116.06 247 MET D N 1
ATOM 11728 C CA . MET D 1 230 ? 19.528 64.655 54.418 1.00 120.03 247 MET D CA 1
ATOM 11729 C C . MET D 1 230 ? 19.236 63.521 53.433 1.00 125.13 247 MET D C 1
ATOM 11730 O O . MET D 1 230 ? 18.895 63.763 52.274 1.00 130.24 247 MET D O 1
ATOM 11735 N N . PHE D 1 231 ? 19.372 62.285 53.906 1.00 127.46 248 PHE D N 1
ATOM 11736 C CA . PHE D 1 231 ? 19.236 61.099 53.061 1.00 128.12 248 PHE D CA 1
ATOM 11737 C C . PHE D 1 231 ? 17.841 60.501 53.007 1.00 133.68 248 PHE D C 1
ATOM 11738 O O . PHE D 1 231 ? 17.140 60.436 54.017 1.00 147.97 248 PHE D O 1
ATOM 11746 N N . GLU D 1 232 ? 17.454 60.052 51.817 1.00 134.82 249 GLU D N 1
ATOM 11747 C CA . GLU D 1 232 ? 16.359 59.101 51.677 1.00 138.24 249 GLU D CA 1
ATOM 11748 C C . GLU D 1 232 ? 16.905 57.790 51.100 1.00 141.69 249 GLU D C 1
ATOM 11749 O O . GLU D 1 232 ? 17.043 57.629 49.884 1.00 150.02 249 GLU D O 1
ATOM 11755 N N . LEU D 1 233 ? 17.244 56.865 51.993 1.00 139.61 250 LEU D N 1
ATOM 11756 C CA . LEU D 1 233 ? 17.789 55.563 51.601 1.00 135.09 250 LEU D CA 1
ATOM 11757 C C . LEU D 1 233 ? 16.657 54.615 51.179 1.00 128.31 250 LEU D C 1
ATOM 11758 O O . LEU D 1 233 ? 16.374 53.617 51.850 1.00 128.08 250 LEU D O 1
ATOM 11763 N N . ASP D 1 234 ? 16.025 54.937 50.050 1.00 116.10 251 ASP D N 1
ATOM 11764 C CA . ASP D 1 234 ? 14.754 54.321 49.663 1.00 114.78 251 ASP D CA 1
ATOM 11765 C C . ASP D 1 234 ? 14.865 53.288 48.542 1.00 119.45 251 ASP D C 1
ATOM 11766 O O . ASP D 1 234 ? 14.983 53.646 47.367 1.00 136.19 251 ASP D O 1
ATOM 11771 N N . ARG D 1 235 ? 14.812 52.013 48.931 1.00 112.19 252 ARG D N 1
ATOM 11772 C CA . ARG D 1 235 ? 14.820 50.840 48.033 1.00 106.28 252 ARG D CA 1
ATOM 11773 C C . ARG D 1 235 ? 15.208 49.606 48.846 1.00 101.54 252 ARG D C 1
ATOM 11774 O O . ARG D 1 235 ? 15.661 49.730 49.984 1.00 105.08 252 ARG D O 1
ATOM 11782 N N . ALA D 1 236 ? 15.037 48.422 48.263 1.00 94.45 253 ALA D N 1
ATOM 11783 C CA . ALA D 1 236 ? 15.435 47.179 48.923 1.00 94.21 253 ALA D CA 1
ATOM 11784 C C . ALA D 1 236 ? 16.959 47.060 49.036 1.00 94.28 253 ALA D C 1
ATOM 11785 O O . ALA D 1 236 ? 17.665 47.243 48.043 1.00 97.94 253 ALA D O 1
ATOM 11787 N N . PRO D 1 237 ? 17.474 46.754 50.247 1.00 92.39 254 PRO D N 1
ATOM 11788 C CA . PRO D 1 237 ? 18.914 46.586 50.474 1.00 95.62 254 PRO D CA 1
ATOM 11789 C C . PRO D 1 237 ? 19.519 45.415 49.681 1.00 107.60 254 PRO D C 1
ATOM 11790 O O . PRO D 1 237 ? 18.786 44.646 49.052 1.00 117.51 254 PRO D O 1
ATOM 11794 N N . VAL D 1 238 ? 20.844 45.288 49.718 1.00 110.08 255 VAL D N 1
ATOM 11795 C CA . VAL D 1 238 ? 21.557 44.258 48.951 1.00 102.03 255 VAL D CA 1
ATOM 11796 C C . VAL D 1 238 ? 22.202 43.177 49.827 1.00 108.97 255 VAL D C 1
ATOM 11797 O O . VAL D 1 238 ? 22.458 43.392 51.014 1.00 115.27 255 VAL D O 1
ATOM 11801 N N . ASN D 1 239 ? 22.464 42.017 49.228 1.00 112.32 256 ASN D N 1
ATOM 11802 C CA . ASN D 1 239 ? 23.084 40.892 49.932 1.00 121.20 256 ASN D CA 1
ATOM 11803 C C . ASN D 1 239 ? 23.797 39.917 48.993 1.00 118.46 256 ASN D C 1
ATOM 11804 O O . ASN D 1 239 ? 23.268 39.553 47.940 1.00 119.52 256 ASN D O 1
ATOM 11809 N N . TRP D 1 240 ? 24.999 39.501 49.391 1.00 114.66 257 TRP D N 1
ATOM 11810 C CA . TRP D 1 240 ? 25.834 38.599 48.594 1.00 119.32 257 TRP D CA 1
ATOM 11811 C C . TRP D 1 240 ? 25.214 37.201 48.428 1.00 119.71 257 TRP D C 1
ATOM 11812 O O . TRP D 1 240 ? 25.182 36.415 49.380 1.00 130.75 257 TRP D O 1
ATOM 11823 N N . ASP D 1 241 ? 24.727 36.900 47.222 1.00 115.91 258 ASP D N 1
ATOM 11824 C CA . ASP D 1 241 ? 24.063 35.615 46.943 1.00 127.27 258 ASP D CA 1
ATOM 11825 C C . ASP D 1 241 ? 24.957 34.608 46.187 1.00 131.09 258 ASP D C 1
ATOM 11826 O O . ASP D 1 241 ? 26.163 34.544 46.460 1.00 121.44 258 ASP D O 1
ATOM 11831 N N . LYS D 1 242 ? 24.372 33.831 45.262 1.00 137.38 259 LYS D N 1
ATOM 11832 C CA . LYS D 1 242 ? 25.091 32.749 44.553 1.00 130.56 259 LYS D CA 1
ATOM 11833 C C . LYS D 1 242 ? 26.387 33.257 43.913 1.00 127.85 259 LYS D C 1
ATOM 11834 O O . LYS D 1 242 ? 26.428 33.649 42.745 1.00 136.15 259 LYS D O 1
ATOM 11840 N N . GLY D 1 243 ? 27.434 33.280 44.730 1.00 114.93 260 GLY D N 1
ATOM 11841 C CA . GLY D 1 243 ? 28.740 33.738 44.303 1.00 102.13 260 GLY D CA 1
ATOM 11842 C C . GLY D 1 243 ? 28.783 35.085 43.604 1.00 91.35 260 GLY D C 1
ATOM 11843 O O . GLY D 1 243 ? 29.341 35.203 42.513 1.00 91.91 260 GLY D O 1
ATOM 11844 N N . LYS D 1 244 ? 28.189 36.106 44.214 1.00 78.85 261 LYS D N 1
ATOM 11845 C CA . LYS D 1 244 ? 28.618 37.460 43.908 1.00 71.40 261 LYS D CA 1
ATOM 11846 C C . LYS D 1 244 ? 30.021 37.536 44.480 1.00 77.45 261 LYS D C 1
ATOM 11847 O O . LYS D 1 244 ? 30.833 38.361 44.072 1.00 83.35 261 LYS D O 1
ATOM 11853 N N . VAL D 1 245 ? 30.277 36.650 45.440 1.00 80.30 262 VAL D N 1
ATOM 11854 C CA . VAL D 1 245 ? 31.600 36.423 46.006 1.00 79.35 262 VAL D CA 1
ATOM 11855 C C . VAL D 1 245 ? 32.496 35.710 44.987 1.00 76.49 262 VAL D C 1
ATOM 11856 O O . VAL D 1 245 ? 33.690 35.986 44.914 1.00 78.95 262 VAL D O 1
ATOM 11860 N N . VAL D 1 246 ? 31.912 34.801 44.205 1.00 73.05 263 VAL D N 1
ATOM 11861 C CA . VAL D 1 246 ? 32.620 34.132 43.111 1.00 71.15 263 VAL D CA 1
ATOM 11862 C C . VAL D 1 246 ? 33.015 35.121 42.010 1.00 72.03 263 VAL D C 1
ATOM 11863 O O . VAL D 1 246 ? 34.182 35.162 41.607 1.00 81.13 263 VAL D O 1
ATOM 11867 N N . THR D 1 247 ? 32.053 35.918 41.541 1.00 65.60 264 THR D N 1
ATOM 11868 C CA . THR D 1 247 ? 32.325 36.947 40.532 1.00 58.87 264 THR D CA 1
ATOM 11869 C C . THR D 1 247 ? 33.421 37.897 41.023 1.00 58.18 264 THR D C 1
ATOM 11870 O O . THR D 1 247 ? 34.349 38.216 40.279 1.00 60.32 264 THR D O 1
ATOM 11874 N N . LEU D 1 248 ? 33.323 38.318 42.281 1.00 56.66 265 LEU D N 1
ATOM 11875 C CA . LEU D 1 248 ? 34.372 39.107 42.924 1.00 55.80 265 LEU D CA 1
ATOM 11876 C C . LEU D 1 248 ? 35.690 38.333 42.957 1.00 59.43 265 LEU D C 1
ATOM 11877 O O . LEU D 1 248 ? 36.748 38.895 42.683 1.00 62.35 265 LEU D O 1
ATOM 11882 N N . GLY D 1 249 ? 35.612 37.044 43.286 1.00 64.29 266 GLY D N 1
ATOM 11883 C CA . GLY D 1 249 ? 36.791 36.180 43.398 1.00 68.66 266 GLY D CA 1
ATOM 11884 C C . GLY D 1 249 ? 37.541 36.041 42.090 1.00 69.41 266 GLY D C 1
ATOM 11885 O O . GLY D 1 249 ? 38.765 36.217 42.046 1.00 72.49 266 GLY D O 1
ATOM 11886 N N . ILE D 1 250 ? 36.798 35.724 41.029 1.00 63.13 267 ILE D N 1
ATOM 11887 C CA . ILE D 1 250 ? 37.339 35.674 39.675 1.00 58.92 267 ILE D CA 1
ATOM 11888 C C . ILE D 1 250 ? 37.918 37.036 39.287 1.00 61.89 267 ILE D C 1
ATOM 11889 O O . ILE D 1 250 ? 39.080 37.125 38.876 1.00 61.57 267 ILE D O 1
ATOM 11894 N N . PHE D 1 251 ? 37.105 38.083 39.440 1.00 61.36 268 PHE D N 1
ATOM 11895 C CA . PHE D 1 251 ? 37.520 39.463 39.181 1.00 59.53 268 PHE D CA 1
ATOM 11896 C C . PHE D 1 251 ? 38.834 39.784 39.893 1.00 57.33 268 PHE D C 1
ATOM 11897 O O . PHE D 1 251 ? 39.793 40.223 39.259 1.00 57.85 268 PHE D O 1
ATOM 11905 N N . GLY D 1 252 ? 38.866 39.550 41.205 1.00 54.38 269 GLY D N 1
ATOM 11906 C CA . GLY D 1 252 ? 40.056 39.775 42.019 1.00 52.55 269 GLY D CA 1
ATOM 11907 C C . GLY D 1 252 ? 41.251 39.031 41.468 1.00 53.37 269 GLY D C 1
ATOM 11908 O O . GLY D 1 252 ? 42.293 39.628 41.204 1.00 49.59 269 GLY D O 1
ATOM 11909 N N . LEU D 1 253 ? 41.079 37.726 41.277 1.00 57.32 270 LEU D N 1
ATOM 11910 C CA . LEU D 1 253 ? 42.101 36.870 40.676 1.00 62.74 270 LEU D CA 1
ATOM 11911 C C . LEU D 1 253 ? 42.597 37.402 39.322 1.00 64.53 270 LEU D C 1
ATOM 11912 O O . LEU D 1 253 ? 43.804 37.465 39.080 1.00 67.50 270 LEU D O 1
ATOM 11917 N N . THR D 1 254 ? 41.658 37.778 38.455 1.00 63.83 271 THR D N 1
ATOM 11918 C CA . THR D 1 254 ? 41.965 38.335 37.137 1.00 60.11 271 THR D CA 1
ATOM 11919 C C . THR D 1 254 ? 42.775 39.620 37.263 1.00 55.16 271 THR D C 1
ATOM 11920 O O . THR D 1 254 ? 43.831 39.757 36.650 1.00 51.76 271 THR D O 1
ATOM 11924 N N . VAL D 1 255 ? 42.278 40.548 38.073 1.00 54.53 272 VAL D N 1
ATOM 11925 C CA . VAL D 1 255 ? 42.937 41.834 38.267 1.00 56.37 272 VAL D CA 1
ATOM 11926 C C . VAL D 1 255 ? 44.300 41.642 38.923 1.00 56.42 272 VAL D C 1
ATOM 11927 O O . VAL D 1 255 ? 45.239 42.392 38.649 1.00 58.10 272 VAL D O 1
ATOM 11931 N N . PHE D 1 256 ? 44.402 40.629 39.779 1.00 57.57 273 PHE D N 1
ATOM 11932 C CA . PHE D 1 256 ? 45.668 40.289 40.422 1.00 61.79 273 PHE D CA 1
ATOM 11933 C C . PHE D 1 256 ? 46.719 39.880 39.392 1.00 62.58 273 PHE D C 1
ATOM 11934 O O . PHE D 1 256 ? 47.821 40.435 39.371 1.00 61.06 273 PHE D O 1
ATOM 11942 N N . LEU D 1 257 ? 46.356 38.922 38.536 1.00 63.63 274 LEU D N 1
ATOM 11943 C CA . LEU D 1 257 ? 47.232 38.434 37.463 1.00 61.81 274 LEU D CA 1
ATOM 11944 C C . LEU D 1 257 ? 47.638 39.529 36.480 1.00 63.35 274 LEU D C 1
ATOM 11945 O O . LEU D 1 257 ? 48.747 39.507 35.954 1.00 65.82 274 LEU D O 1
ATOM 11950 N N . TRP D 1 258 ? 46.733 40.474 36.225 1.00 62.56 275 TRP D N 1
ATOM 11951 C CA . TRP D 1 258 ? 47.017 41.580 35.320 1.00 61.11 275 TRP D CA 1
ATOM 11952 C C . TRP D 1 258 ? 48.102 42.477 35.875 1.00 64.20 275 TRP D C 1
ATOM 11953 O O . TRP D 1 258 ? 48.979 42.929 35.138 1.00 67.78 275 TRP D O 1
ATOM 11964 N N . ILE D 1 259 ? 48.028 42.731 37.180 1.00 65.98 276 ILE D N 1
ATOM 11965 C CA . ILE D 1 259 ? 49.006 43.559 37.871 1.00 64.21 276 ILE D CA 1
ATOM 11966 C C . ILE D 1 259 ? 50.347 42.832 37.928 1.00 64.83 276 ILE D C 1
ATOM 11967 O O . ILE D 1 259 ? 51.370 43.370 37.513 1.00 63.09 276 ILE D O 1
ATOM 11972 N N . PHE D 1 260 ? 50.322 41.591 38.399 1.00 69.05 277 PHE D N 1
ATOM 11973 C CA . PHE D 1 260 ? 51.538 40.801 38.548 1.00 75.19 277 PHE D CA 1
ATOM 11974 C C . PHE D 1 260 ? 51.907 40.022 37.284 1.00 76.58 277 PHE D C 1
ATOM 11975 O O . PHE D 1 260 ? 52.630 39.028 37.357 1.00 76.92 277 PHE D O 1
ATOM 11983 N N . SER D 1 261 ? 51.426 40.482 36.129 1.00 77.35 278 SER D N 1
ATOM 11984 C CA . SER D 1 261 ? 51.679 39.803 34.854 1.00 76.77 278 SER D CA 1
ATOM 11985 C C . SER D 1 261 ? 53.168 39.690 34.549 1.00 75.54 278 SER D C 1
ATOM 11986 O O . SER D 1 261 ? 53.624 38.662 34.057 1.00 75.20 278 SER D O 1
ATOM 11989 N N . SER D 1 262 ? 53.915 40.744 34.867 1.00 76.99 279 SER D N 1
ATOM 11990 C CA . SER D 1 262 ? 55.348 40.811 34.573 1.00 78.41 279 SER D CA 1
ATOM 11991 C C . SER D 1 262 ? 56.200 39.702 35.233 1.00 73.31 279 SER D C 1
ATOM 11992 O O . SER D 1 262 ? 56.933 39.006 34.527 1.00 68.85 279 SER D O 1
ATOM 11995 N N . PRO D 1 263 ? 56.111 39.532 36.575 1.00 71.40 280 PRO D N 1
ATOM 11996 C CA . PRO D 1 263 ? 56.867 38.438 37.196 1.00 68.59 280 PRO D CA 1
ATOM 11997 C C . PRO D 1 263 ? 56.241 37.053 37.005 1.00 67.61 280 PRO D C 1
ATOM 11998 O O . PRO D 1 263 ? 56.973 36.083 36.823 1.00 70.91 280 PRO D O 1
ATOM 12002 N N . ILE D 1 264 ? 54.910 36.966 37.052 1.00 66.02 281 ILE D N 1
ATOM 12003 C CA . ILE D 1 264 ? 54.194 35.701 36.835 1.00 63.17 281 ILE D CA 1
ATOM 12004 C C . ILE D 1 264 ? 54.499 35.117 35.454 1.00 67.13 281 ILE D C 1
ATOM 12005 O O . ILE D 1 264 ? 54.807 33.930 35.335 1.00 65.72 281 ILE D O 1
ATOM 12010 N N . ASN D 1 265 ? 54.427 35.956 34.421 1.00 71.36 282 ASN D N 1
ATOM 12011 C CA . ASN D 1 265 ? 54.703 35.524 33.055 1.00 75.43 282 ASN D CA 1
ATOM 12012 C C . ASN D 1 265 ? 56.161 35.143 32.846 1.00 81.04 282 ASN D C 1
ATOM 12013 O O . ASN D 1 265 ? 56.452 34.111 32.238 1.00 88.72 282 ASN D O 1
ATOM 12018 N N . ALA D 1 266 ? 57.067 35.982 33.346 1.00 80.94 283 ALA D N 1
ATOM 12019 C CA . ALA D 1 266 ? 58.500 35.710 33.262 1.00 80.47 283 ALA D CA 1
ATOM 12020 C C . ALA D 1 266 ? 58.845 34.381 33.933 1.00 80.10 283 ALA D C 1
ATOM 12021 O O . ALA D 1 266 ? 59.660 33.612 33.421 1.00 85.01 283 ALA D O 1
ATOM 12023 N N . ALA D 1 267 ? 58.199 34.107 35.065 1.00 76.57 284 ALA D N 1
ATOM 12024 C CA . ALA D 1 267 ? 58.399 32.852 35.786 1.00 72.94 284 ALA D CA 1
ATOM 12025 C C . ALA D 1 267 ? 57.426 31.759 35.328 1.00 68.58 284 ALA D C 1
ATOM 12026 O O . ALA D 1 267 ? 56.981 30.935 36.127 1.00 66.19 284 ALA D O 1
ATOM 12028 N N . LEU D 1 268 ? 57.105 31.758 34.036 1.00 66.02 285 LEU D N 1
ATOM 12029 C CA . LEU D 1 268 ? 56.234 30.739 33.442 1.00 65.92 285 LEU D CA 1
ATOM 12030 C C . LEU D 1 268 ? 56.744 30.252 32.088 1.00 72.86 285 LEU D C 1
ATOM 12031 O O . LEU D 1 268 ? 56.250 29.255 31.554 1.00 78.60 285 LEU D O 1
ATOM 12036 N N . GLY D 1 269 ? 57.732 30.960 31.546 1.00 77.67 286 GLY D N 1
ATOM 12037 C CA . GLY D 1 269 ? 58.274 30.663 30.225 1.00 79.97 286 GLY D CA 1
ATOM 12038 C C . GLY D 1 269 ? 58.074 31.820 29.266 1.00 77.60 286 GLY D C 1
ATOM 12039 O O . GLY D 1 269 ? 58.326 31.689 28.068 1.00 82.01 286 GLY D O 1
ATOM 12040 N N . GLY D 1 270 ? 57.614 32.948 29.807 1.00 73.73 287 GLY D N 1
ATOM 12041 C CA . GLY D 1 270 ? 57.410 34.176 29.043 1.00 74.29 287 GLY D CA 1
ATOM 12042 C C . GLY D 1 270 ? 56.500 34.030 27.837 1.00 72.14 287 GLY D C 1
ATOM 12043 O O . GLY D 1 270 ? 56.962 34.103 26.698 1.00 77.62 287 GLY D O 1
ATOM 12044 N N . PHE D 1 271 ? 55.209 33.823 28.085 1.00 69.16 288 PHE D N 1
ATOM 12045 C CA . PHE D 1 271 ? 54.211 33.745 27.015 1.00 67.57 288 PHE D CA 1
ATOM 12046 C C . PHE D 1 271 ? 53.998 35.104 26.358 1.00 69.75 288 PHE D C 1
ATOM 12047 O O . PHE D 1 271 ? 54.339 36.135 26.938 1.00 72.32 288 PHE D O 1
ATOM 12055 N N . LYS D 1 272 ? 53.435 35.109 25.152 1.00 68.60 289 LYS D N 1
ATOM 12056 C CA . LYS D 1 272 ? 53.589 36.280 24.296 1.00 75.42 289 LYS D CA 1
ATOM 12057 C C . LYS D 1 272 ? 52.783 37.524 24.679 1.00 77.59 289 LYS D C 1
ATOM 12058 O O . LYS D 1 272 ? 53.375 38.577 24.923 1.00 94.08 289 LYS D O 1
ATOM 12064 N N . SER D 1 273 ? 51.460 37.423 24.738 1.00 65.71 290 SER D N 1
ATOM 12065 C CA . SER D 1 273 ? 50.663 38.567 25.167 1.00 61.85 290 SER D CA 1
ATOM 12066 C C . SER D 1 273 ? 49.917 38.220 26.434 1.00 63.18 290 SER D C 1
ATOM 12067 O O . SER D 1 273 ? 48.683 38.189 26.457 1.00 63.56 290 SER D O 1
ATOM 12070 N N . PHE D 1 274 ? 50.685 37.980 27.494 1.00 62.07 291 PHE D N 1
ATOM 12071 C CA . PHE D 1 274 ? 50.154 37.421 28.735 1.00 59.09 291 PHE D CA 1
ATOM 12072 C C . PHE D 1 274 ? 48.834 38.034 29.225 1.00 57.69 291 PHE D C 1
ATOM 12073 O O . PHE D 1 274 ? 47.906 37.310 29.587 1.00 59.01 291 PHE D O 1
ATOM 12081 N N . ASP D 1 275 ? 48.757 39.362 29.229 1.00 55.96 292 ASP D N 1
ATOM 12082 C CA . ASP D 1 275 ? 47.557 40.065 29.670 1.00 57.11 292 ASP D CA 1
ATOM 12083 C C . ASP D 1 275 ? 46.312 39.608 28.910 1.00 56.44 292 ASP D C 1
ATOM 12084 O O . ASP D 1 275 ? 45.255 39.439 29.513 1.00 63.47 292 ASP D O 1
ATOM 12089 N N . THR D 1 276 ? 46.444 39.399 27.600 1.00 51.66 293 THR D N 1
ATOM 12090 C CA . THR D 1 276 ? 45.342 38.910 26.762 1.00 49.52 293 THR D CA 1
ATOM 12091 C C . THR D 1 276 ? 44.929 37.492 27.159 1.00 52.54 293 THR D C 1
ATOM 12092 O O . THR D 1 276 ? 43.730 37.184 27.227 1.00 48.46 293 THR D O 1
ATOM 12096 N N . LEU D 1 277 ? 45.920 36.634 27.417 1.00 49.42 294 LEU D N 1
ATOM 12097 C CA . LEU D 1 277 ? 45.646 35.283 27.906 1.00 47.91 294 LEU D CA 1
ATOM 12098 C C . LEU D 1 277 ? 44.878 35.325 29.227 1.00 49.34 294 LEU D C 1
ATOM 12099 O O . LEU D 1 277 ? 43.877 34.625 29.392 1.00 56.04 294 LEU D O 1
ATOM 12104 N N . VAL D 1 278 ? 45.343 36.162 30.151 1.00 44.15 295 VAL D N 1
ATOM 12105 C CA . VAL D 1 278 ? 44.645 36.395 31.409 1.00 42.58 295 VAL D CA 1
ATOM 12106 C C . VAL D 1 278 ? 43.192 36.820 31.168 1.00 37.39 295 VAL D C 1
ATOM 12107 O O . VAL D 1 278 ? 42.279 36.313 31.818 1.00 31.12 295 VAL D O 1
ATOM 12111 N N . ALA D 1 279 ? 42.995 37.729 30.214 1.00 37.63 296 ALA D N 1
ATOM 12112 C CA . ALA D 1 279 ? 41.670 38.250 29.866 1.00 37.62 296 ALA D CA 1
ATOM 12113 C C . ALA D 1 279 ? 40.757 37.171 29.288 1.00 40.08 296 ALA D C 1
ATOM 12114 O O . ALA D 1 279 ? 39.572 37.107 29.630 1.00 36.13 296 ALA D O 1
ATOM 12116 N N . LEU D 1 280 ? 41.311 36.328 28.416 1.00 40.44 297 LEU D N 1
ATOM 12117 C CA . LEU D 1 280 ? 40.568 35.210 27.859 1.00 41.77 297 LEU D CA 1
ATOM 12118 C C . LEU D 1 280 ? 40.360 34.137 28.920 1.00 47.04 297 LEU D C 1
ATOM 12119 O O . LEU D 1 280 ? 39.369 33.405 28.893 1.00 57.22 297 LEU D O 1
ATOM 12124 N N . GLY D 1 281 ? 41.307 34.049 29.851 1.00 47.02 298 GLY D N 1
ATOM 12125 C CA . GLY D 1 281 ? 41.210 33.125 30.972 1.00 45.75 298 GLY D CA 1
ATOM 12126 C C . GLY D 1 281 ? 40.055 33.527 31.857 1.00 44.45 298 GLY D C 1
ATOM 12127 O O . GLY D 1 281 ? 39.329 32.673 32.365 1.00 44.72 298 GLY D O 1
ATOM 12128 N N . ALA D 1 282 ? 39.883 34.837 32.029 1.00 43.02 299 ALA D N 1
ATOM 12129 C CA . ALA D 1 282 ? 38.753 35.369 32.773 1.00 40.34 299 ALA D CA 1
ATOM 12130 C C . ALA D 1 282 ? 37.443 34.874 32.172 1.00 41.86 299 ALA D C 1
ATOM 12131 O O . ALA D 1 282 ? 36.610 34.338 32.897 1.00 44.67 299 ALA D O 1
ATOM 12133 N N . ILE D 1 283 ? 37.279 35.014 30.854 1.00 39.74 300 ILE D N 1
ATOM 12134 C CA . ILE D 1 283 ? 36.064 34.550 30.175 1.00 43.07 300 ILE D CA 1
ATOM 12135 C C . ILE D 1 283 ? 35.801 33.067 30.441 1.00 46.26 300 ILE D C 1
ATOM 12136 O O . ILE D 1 283 ? 34.649 32.652 30.553 1.00 50.09 300 ILE D O 1
ATOM 12141 N N . LEU D 1 284 ? 36.867 32.278 30.550 1.00 49.06 301 LEU D N 1
ATOM 12142 C CA . LEU D 1 284 ? 36.735 30.840 30.807 1.00 53.77 301 LEU D CA 1
ATOM 12143 C C . LEU D 1 284 ? 36.319 30.549 32.249 1.00 55.82 301 LEU D C 1
ATOM 12144 O O . LEU D 1 284 ? 35.352 29.822 32.475 1.00 59.63 301 LEU D O 1
ATOM 12149 N N . MET D 1 285 ? 37.046 31.118 33.211 1.00 56.26 302 MET D N 1
ATOM 12150 C CA . MET D 1 285 ? 36.701 30.992 34.623 1.00 54.85 302 MET D CA 1
ATOM 12151 C C . MET D 1 285 ? 35.250 31.408 34.851 1.00 54.23 302 MET D C 1
ATOM 12152 O O . MET D 1 285 ? 34.480 30.677 35.461 1.00 55.68 302 MET D O 1
ATOM 12157 N N . LEU D 1 286 ? 34.871 32.567 34.323 1.00 51.78 303 LEU D N 1
ATOM 12158 C CA . LEU D 1 286 ? 33.503 33.062 34.459 1.00 49.89 303 LEU D CA 1
ATOM 12159 C C . LEU D 1 286 ? 32.440 32.143 33.852 1.00 52.72 303 LEU D C 1
ATOM 12160 O O . LEU D 1 286 ? 31.283 32.195 34.256 1.00 57.41 303 LEU D O 1
ATOM 12165 N N . SER D 1 287 ? 32.822 31.310 32.891 1.00 50.87 304 SER D N 1
ATOM 12166 C CA . SER D 1 287 ? 31.864 30.403 32.262 1.00 54.37 304 SER D CA 1
ATOM 12167 C C . SER D 1 287 ? 31.818 29.044 32.943 1.00 61.38 304 SER D C 1
ATOM 12168 O O . SER D 1 287 ? 30.744 28.449 33.075 1.00 60.01 304 SER D O 1
ATOM 12171 N N . PHE D 1 288 ? 32.991 28.554 33.349 1.00 72.42 305 PHE D N 1
ATOM 12172 C CA . PHE D 1 288 ? 33.111 27.311 34.112 1.00 77.84 305 PHE D CA 1
ATOM 12173 C C . PHE D 1 288 ? 32.447 27.511 35.470 1.00 75.15 305 PHE D C 1
ATOM 12174 O O . PHE D 1 288 ? 31.687 26.655 35.922 1.00 78.96 305 PHE D O 1
ATOM 12182 N N . ALA D 1 289 ? 32.700 28.664 36.087 1.00 69.44 306 ALA D N 1
ATOM 12183 C CA . ALA D 1 289 ? 32.041 29.034 37.335 1.00 64.50 306 ALA D CA 1
ATOM 12184 C C . ALA D 1 289 ? 30.564 29.371 37.130 1.00 64.09 306 ALA D C 1
ATOM 12185 O O . ALA D 1 289 ? 29.918 29.880 38.045 1.00 67.48 306 ALA D O 1
ATOM 12187 N N . ARG D 1 290 ? 30.046 29.106 35.928 1.00 64.42 307 ARG D N 1
ATOM 12188 C CA . ARG D 1 290 ? 28.609 29.191 35.627 1.00 68.47 307 ARG D CA 1
ATOM 12189 C C . ARG D 1 290 ? 27.977 30.576 35.900 1.00 66.06 307 ARG D C 1
ATOM 12190 O O . ARG D 1 290 ? 26.774 30.778 35.699 1.00 65.19 307 ARG D O 1
ATOM 12198 N N . VAL D 1 291 ? 28.812 31.529 36.311 1.00 64.10 308 VAL D N 1
ATOM 12199 C CA . VAL D 1 291 ? 28.382 32.805 36.909 1.00 60.45 308 VAL D CA 1
ATOM 12200 C C . VAL D 1 291 ? 27.774 33.837 35.934 1.00 63.69 308 VAL D C 1
ATOM 12201 O O . VAL D 1 291 ? 27.127 34.804 36.358 1.00 62.16 308 VAL D O 1
ATOM 12205 N N . VAL D 1 292 ? 27.993 33.624 34.636 1.00 66.95 309 VAL D N 1
ATOM 12206 C CA . VAL D 1 292 ? 27.472 34.491 33.572 1.00 64.34 309 VAL D CA 1
ATOM 12207 C C . VAL D 1 292 ? 27.290 33.682 32.282 1.00 65.69 309 VAL D C 1
ATOM 12208 O O . VAL D 1 292 ? 28.107 32.814 31.961 1.00 68.32 309 VAL D O 1
ATOM 12212 N N . HIS D 1 293 ? 26.212 33.958 31.556 1.00 67.24 310 HIS D N 1
ATOM 12213 C CA . HIS D 1 293 ? 25.913 33.230 30.326 1.00 71.08 310 HIS D CA 1
ATOM 12214 C C . HIS D 1 293 ? 26.547 33.948 29.138 1.00 65.99 310 HIS D C 1
ATOM 12215 O O . HIS D 1 293 ? 26.934 35.111 29.260 1.00 67.49 310 HIS D O 1
ATOM 12222 N N . TRP D 1 294 ? 26.693 33.268 28.002 1.00 58.95 311 TRP D N 1
ATOM 12223 C CA . TRP D 1 294 ? 27.328 33.925 26.854 1.00 55.07 311 TRP D CA 1
ATOM 12224 C C . TRP D 1 294 ? 26.428 34.982 26.218 1.00 55.98 311 TRP D C 1
ATOM 12225 O O . TRP D 1 294 ? 26.916 36.041 25.832 1.00 55.27 311 TRP D O 1
ATOM 12236 N N . LYS D 1 295 ? 25.127 34.704 26.123 1.00 59.96 312 LYS D N 1
ATOM 12237 C CA . LYS D 1 295 ? 24.168 35.674 25.579 1.00 61.36 312 LYS D CA 1
ATOM 12238 C C . LYS D 1 295 ? 24.316 37.048 26.229 1.00 60.83 312 LYS D C 1
ATOM 12239 O O . LYS D 1 295 ? 24.102 38.074 25.580 1.00 55.42 312 LYS D O 1
ATOM 12245 N N . GLU D 1 296 ? 24.695 37.048 27.508 1.00 65.58 313 GLU D N 1
ATOM 12246 C CA . GLU D 1 296 ? 24.953 38.264 28.275 1.00 66.03 313 GLU D CA 1
ATOM 12247 C C . GLU D 1 296 ? 26.148 39.011 27.705 1.00 59.32 313 GLU D C 1
ATOM 12248 O O . GLU D 1 296 ? 26.038 40.189 27.369 1.00 61.51 313 GLU D O 1
ATOM 12254 N N . ILE D 1 297 ? 27.280 38.317 27.593 1.00 50.92 314 ILE D N 1
ATOM 12255 C CA . ILE D 1 297 ? 28.514 38.903 27.068 1.00 43.60 314 ILE D CA 1
ATOM 12256 C C . ILE D 1 297 ? 28.321 39.425 25.644 1.00 43.78 314 ILE D C 1
ATOM 12257 O O . ILE D 1 297 ? 28.927 40.426 25.271 1.00 43.84 314 ILE D O 1
ATOM 12262 N N . GLN D 1 298 ? 27.474 38.758 24.857 1.00 43.15 315 GLN D N 1
ATOM 12263 C CA . GLN D 1 298 ? 27.209 39.181 23.483 1.00 41.62 315 GLN D CA 1
ATOM 12264 C C . GLN D 1 298 ? 26.384 40.463 23.435 1.00 47.92 315 GLN D C 1
ATOM 12265 O O . GLN D 1 298 ? 26.543 41.260 22.513 1.00 54.65 315 GLN D O 1
ATOM 12271 N N . LYS D 1 299 ? 25.510 40.664 24.421 1.00 52.73 316 LYS D N 1
ATOM 12272 C CA . LYS D 1 299 ? 24.806 41.940 24.553 1.00 57.91 316 LYS D CA 1
ATOM 12273 C C . LYS D 1 299 ? 25.717 43.050 25.081 1.00 58.89 316 LYS D C 1
ATOM 12274 O O . LYS D 1 299 ? 25.786 44.122 24.484 1.00 63.17 316 LYS D O 1
ATOM 12280 N N . THR D 1 300 ? 26.420 42.782 26.180 1.00 59.38 317 THR D N 1
ATOM 12281 C CA . THR D 1 300 ? 27.337 43.749 26.803 1.00 61.72 317 THR D CA 1
ATOM 12282 C C . THR D 1 300 ? 28.465 44.232 25.878 1.00 61.93 317 THR D C 1
ATOM 12283 O O . THR D 1 300 ? 28.754 45.428 25.838 1.00 63.87 317 THR D O 1
ATOM 12287 N N . ALA D 1 301 ? 29.090 43.309 25.146 1.00 57.70 318 ALA D N 1
ATOM 12288 C CA . ALA D 1 301 ? 30.252 43.624 24.322 1.00 57.06 318 ALA D CA 1
ATOM 12289 C C . ALA D 1 301 ? 29.901 44.592 23.212 1.00 58.82 318 ALA D C 1
ATOM 12290 O O . ALA D 1 301 ? 28.962 44.351 22.457 1.00 59.55 318 ALA D O 1
ATOM 12292 N N . ASP D 1 302 ? 30.654 45.687 23.125 1.00 63.67 319 ASP D N 1
ATOM 12293 C CA . ASP D 1 302 ? 30.529 46.621 22.008 1.00 64.38 319 ASP D CA 1
ATOM 12294 C C . ASP D 1 302 ? 31.433 46.171 20.858 1.00 62.09 319 ASP D C 1
ATOM 12295 O O . ASP D 1 302 ? 32.550 46.676 20.688 1.00 69.60 319 ASP D O 1
ATOM 12300 N N . TRP D 1 303 ? 30.932 45.223 20.068 1.00 51.43 320 TRP D N 1
ATOM 12301 C CA . TRP D 1 303 ? 31.683 44.649 18.949 1.00 44.27 320 TRP D CA 1
ATOM 12302 C C . TRP D 1 303 ? 32.119 45.718 17.955 1.00 45.94 320 TRP D C 1
ATOM 12303 O O . TRP D 1 303 ? 33.167 45.581 17.302 1.00 41.47 320 TRP D O 1
ATOM 12314 N N . GLY D 1 304 ? 31.312 46.780 17.862 1.00 46.41 321 GLY D N 1
ATOM 12315 C CA . GLY D 1 304 ? 31.632 47.958 17.055 1.00 46.04 321 GLY D CA 1
ATOM 12316 C C . GLY D 1 304 ? 32.940 48.628 17.454 1.00 43.62 321 GLY D C 1
ATOM 12317 O O . GLY D 1 304 ? 33.699 49.084 16.590 1.00 40.59 321 GLY D O 1
ATOM 12318 N N . VAL D 1 305 ? 33.200 48.687 18.761 1.00 39.05 322 VAL D N 1
ATOM 12319 C CA . VAL D 1 305 ? 34.458 49.215 19.273 1.00 36.46 322 VAL D CA 1
ATOM 12320 C C . VAL D 1 305 ? 35.607 48.242 18.992 1.00 37.40 322 VAL D C 1
ATOM 12321 O O . VAL D 1 305 ? 36.713 48.660 18.629 1.00 36.42 322 VAL D O 1
ATOM 12325 N N . LEU D 1 306 ? 35.337 46.949 19.133 1.00 35.39 323 LEU D N 1
ATOM 12326 C CA . LEU D 1 306 ? 36.345 45.936 18.844 1.00 37.52 323 LEU D CA 1
ATOM 12327 C C . LEU D 1 306 ? 36.762 45.971 17.378 1.00 43.69 323 LEU D C 1
ATOM 12328 O O . LEU D 1 306 ? 37.951 45.810 17.061 1.00 51.65 323 LEU D O 1
ATOM 12333 N N . LEU D 1 307 ? 35.788 46.189 16.488 1.00 44.57 324 LEU D N 1
ATOM 12334 C CA . LEU D 1 307 ? 36.085 46.368 15.059 1.00 44.03 324 LEU D CA 1
ATOM 12335 C C . LEU D 1 307 ? 36.847 47.663 14.811 1.00 44.09 324 LEU D C 1
ATOM 12336 O O . LEU D 1 307 ? 37.753 47.721 13.964 1.00 36.56 324 LEU D O 1
ATOM 12341 N N . LEU D 1 308 ? 36.487 48.696 15.567 1.00 44.40 325 LEU D N 1
ATOM 12342 C CA . LEU D 1 308 ? 37.147 49.985 15.439 1.00 44.41 325 LEU D CA 1
ATOM 12343 C C . LEU D 1 308 ? 38.638 49.850 15.677 1.00 39.08 325 LEU D C 1
ATOM 12344 O O . LEU D 1 308 ? 39.421 50.284 14.847 1.00 38.67 325 LEU D O 1
ATOM 12349 N N . PHE D 1 309 ? 39.009 49.240 16.802 1.00 36.83 326 PHE D N 1
ATOM 12350 C CA . PHE D 1 309 ? 40.403 48.979 17.142 1.00 36.04 326 PHE D CA 1
ATOM 12351 C C . PHE D 1 309 ? 41.215 48.540 15.929 1.00 35.44 326 PHE D C 1
ATOM 12352 O O . PHE D 1 309 ? 42.246 49.147 15.608 1.00 37.47 326 PHE D O 1
ATOM 12360 N N . GLY D 1 310 ? 40.736 47.484 15.269 1.00 29.43 327 GLY D N 1
ATOM 12361 C CA . GLY D 1 310 ? 41.393 46.922 14.085 1.00 30.69 327 GLY D CA 1
ATOM 12362 C C . GLY D 1 310 ? 41.542 47.903 12.939 1.00 32.30 327 GLY D C 1
ATOM 12363 O O . GLY D 1 310 ? 42.634 48.076 12.423 1.00 38.57 327 GLY D O 1
ATOM 12364 N N . GLY D 1 311 ? 40.446 48.555 12.546 1.00 40.72 328 GLY D N 1
ATOM 12365 C CA . GLY D 1 311 ? 40.477 49.593 11.506 1.00 44.46 328 GLY D CA 1
ATOM 12366 C C . GLY D 1 311 ? 41.532 50.663 11.766 1.00 48.40 328 GLY D C 1
ATOM 12367 O O . GLY D 1 311 ? 42.128 51.208 10.830 1.00 51.21 328 GLY D O 1
ATOM 12368 N N . GLY D 1 312 ? 41.765 50.947 13.048 1.00 47.87 329 GLY D N 1
ATOM 12369 C CA . GLY D 1 312 ? 42.706 51.974 13.482 1.00 44.88 329 GLY D CA 1
ATOM 12370 C C . GLY D 1 312 ? 44.124 51.494 13.310 1.00 46.78 329 GLY D C 1
ATOM 12371 O O . GLY D 1 312 ? 44.995 52.251 12.877 1.00 52.26 329 GLY D O 1
ATOM 12372 N N . LEU D 1 313 ? 44.345 50.225 13.646 1.00 44.29 330 LEU D N 1
ATOM 12373 C CA . LEU D 1 313 ? 45.647 49.583 13.487 1.00 39.76 330 LEU D CA 1
ATOM 12374 C C . LEU D 1 313 ? 45.984 49.407 12.025 1.00 42.59 330 LEU D C 1
ATOM 12375 O O . LEU D 1 313 ? 47.132 49.606 11.609 1.00 47.37 330 LEU D O 1
ATOM 12380 N N . CYS D 1 314 ? 44.974 49.022 11.250 1.00 40.57 331 CYS D N 1
ATOM 12381 C CA . CYS D 1 314 ? 45.093 48.946 9.801 1.00 40.89 331 CYS D CA 1
ATOM 12382 C C . CYS D 1 314 ? 45.562 50.300 9.230 1.00 39.12 331 CYS D C 1
ATOM 12383 O O . CYS D 1 314 ? 46.461 50.345 8.383 1.00 28.19 331 CYS D O 1
ATOM 12386 N N . LEU D 1 315 ? 44.960 51.391 9.715 1.00 41.46 332 LEU D N 1
ATOM 12387 C CA . LEU D 1 315 ? 45.307 52.736 9.267 1.00 40.93 332 LEU D CA 1
ATOM 12388 C C . LEU D 1 315 ? 46.764 53.019 9.566 1.00 41.34 332 LEU D C 1
ATOM 12389 O O . LEU D 1 315 ? 47.499 53.452 8.686 1.00 42.95 332 LEU D O 1
ATOM 12394 N N . SER D 1 316 ? 47.166 52.761 10.809 1.00 44.03 333 SER D N 1
ATOM 12395 C CA . SER D 1 316 ? 48.556 52.910 11.234 1.00 48.52 333 SER D CA 1
ATOM 12396 C C . SER D 1 316 ? 49.516 52.255 10.239 1.00 51.96 333 SER D C 1
ATOM 12397 O O . SER D 1 316 ? 50.497 52.871 9.804 1.00 58.82 333 SER D O 1
ATOM 12400 N N . ASN D 1 317 ? 49.216 51.011 9.878 1.00 50.01 334 ASN D N 1
ATOM 12401 C CA . ASN D 1 317 ? 50.026 50.274 8.916 1.00 49.47 334 ASN D CA 1
ATOM 12402 C C . ASN D 1 317 ? 49.966 50.842 7.501 1.00 44.81 334 ASN D C 1
ATOM 12403 O O . ASN D 1 317 ? 50.931 50.727 6.756 1.00 52.58 334 ASN D O 1
ATOM 12408 N N . VAL D 1 318 ? 48.845 51.456 7.132 1.00 41.09 335 VAL D N 1
ATOM 12409 C CA . VAL D 1 318 ? 48.730 52.086 5.814 1.00 38.68 335 VAL D CA 1
ATOM 12410 C C . VAL D 1 318 ? 49.710 53.256 5.743 1.00 38.65 335 VAL D C 1
ATOM 12411 O O . VAL D 1 318 ? 50.398 53.429 4.739 1.00 34.71 335 VAL D O 1
ATOM 12415 N N . LEU D 1 319 ? 49.791 54.023 6.829 1.00 41.64 336 LEU D N 1
ATOM 12416 C CA . LEU D 1 319 ? 50.705 55.156 6.921 1.00 44.90 336 LEU D CA 1
ATOM 12417 C C . LEU D 1 319 ? 52.164 54.723 6.823 1.00 50.37 336 LEU D C 1
ATOM 12418 O O . LEU D 1 319 ? 52.959 55.384 6.151 1.00 60.35 336 LEU D O 1
ATOM 12423 N N . LYS D 1 320 ? 52.518 53.619 7.480 1.00 50.82 337 LYS D N 1
ATOM 12424 C CA . LYS D 1 320 ? 53.892 53.124 7.429 1.00 54.88 337 LYS D CA 1
ATOM 12425 C C . LYS D 1 320 ? 54.269 52.635 6.029 1.00 56.60 337 LYS D C 1
ATOM 12426 O O . LYS D 1 320 ? 55.275 53.071 5.459 1.00 60.87 337 LYS D O 1
ATOM 12432 N N . GLN D 1 321 ? 53.447 51.742 5.483 1.00 52.26 338 GLN D N 1
ATOM 12433 C CA . GLN D 1 321 ? 53.687 51.111 4.183 1.00 51.87 338 GLN D CA 1
ATOM 12434 C C . GLN D 1 321 ? 53.754 52.104 3.013 1.00 49.00 338 GLN D C 1
ATOM 12435 O O . GLN D 1 321 ? 54.464 51.871 2.036 1.00 52.61 338 GLN D O 1
ATOM 12441 N N . THR D 1 322 ? 53.009 53.199 3.107 1.00 43.27 339 THR D N 1
ATOM 12442 C CA . THR D 1 322 ? 52.967 54.182 2.034 1.00 43.32 339 THR D CA 1
ATOM 12443 C C . THR D 1 322 ? 54.048 55.241 2.244 1.00 45.41 339 THR D C 1
ATOM 12444 O O . THR D 1 322 ? 54.301 56.074 1.367 1.00 45.80 339 THR D O 1
ATOM 12448 N N . GLY D 1 323 ? 54.677 55.196 3.416 1.00 46.37 340 GLY D N 1
ATOM 12449 C CA . GLY D 1 323 ? 55.749 56.120 3.777 1.00 53.09 340 GLY D CA 1
ATOM 12450 C C . GLY D 1 323 ? 55.245 57.493 4.164 1.00 54.10 340 GLY D C 1
ATOM 12451 O O . GLY D 1 323 ? 56.024 58.437 4.287 1.00 68.42 340 GLY D O 1
ATOM 12452 N N . THR D 1 324 ? 53.935 57.599 4.359 1.00 51.12 341 THR D N 1
ATOM 12453 C CA . THR D 1 324 ? 53.277 58.848 4.739 1.00 46.29 341 THR D CA 1
ATOM 12454 C C . THR D 1 324 ? 53.738 59.315 6.122 1.00 50.98 341 THR D C 1
ATOM 12455 O O . THR D 1 324 ? 53.764 60.513 6.401 1.00 48.18 341 THR D O 1
ATOM 12459 N N . SER D 1 325 ? 54.119 58.362 6.969 1.00 58.39 342 SER D N 1
ATOM 12460 C CA . SER D 1 325 ? 54.651 58.668 8.289 1.00 67.90 342 SER D CA 1
ATOM 12461 C C . SER D 1 325 ? 55.984 59.379 8.152 1.00 71.54 342 SER D C 1
ATOM 12462 O O . SER D 1 325 ? 56.237 60.377 8.824 1.00 79.10 342 SER D O 1
ATOM 12465 N N . VAL D 1 326 ? 56.826 58.855 7.266 1.00 70.95 343 VAL D N 1
ATOM 12466 C CA . VAL D 1 326 ? 58.159 59.400 7.044 1.00 69.57 343 VAL D CA 1
ATOM 12467 C C . VAL D 1 326 ? 58.087 60.743 6.315 1.00 65.57 343 VAL D C 1
ATOM 12468 O O . VAL D 1 326 ? 58.916 61.625 6.542 1.00 69.21 343 VAL D O 1
ATOM 12472 N N . PHE D 1 327 ? 57.081 60.889 5.455 1.00 56.70 344 PHE D N 1
ATOM 12473 C CA . PHE D 1 327 ? 56.889 62.101 4.678 1.00 54.29 344 PHE D CA 1
ATOM 12474 C C . PHE D 1 327 ? 56.491 63.263 5.576 1.00 54.78 344 PHE D C 1
ATOM 12475 O O . PHE D 1 327 ? 57.016 64.369 5.430 1.00 61.31 344 PHE D O 1
ATOM 12483 N N . LEU D 1 328 ? 55.560 63.009 6.493 1.00 51.57 345 LEU D N 1
ATOM 12484 C CA . LEU D 1 328 ? 55.102 64.035 7.425 1.00 53.44 345 LEU D CA 1
ATOM 12485 C C . LEU D 1 328 ? 56.187 64.378 8.434 1.00 57.39 345 LEU D C 1
ATOM 12486 O O . LEU D 1 328 ? 56.316 65.529 8.835 1.00 59.95 345 LEU D O 1
ATOM 12491 N N . ALA D 1 329 ? 56.964 63.375 8.835 1.00 61.50 346 ALA D N 1
ATOM 12492 C CA . ALA D 1 329 ? 58.111 63.595 9.704 1.00 65.36 346 ALA D CA 1
ATOM 12493 C C . ALA D 1 329 ? 59.053 64.608 9.066 1.00 70.98 346 ALA D C 1
ATOM 12494 O O . ALA D 1 329 ? 59.479 65.558 9.720 1.00 75.66 346 ALA D O 1
ATOM 12496 N N . ASN D 1 330 ? 59.357 64.405 7.783 1.00 75.10 347 ASN D N 1
ATOM 12497 C CA . ASN D 1 330 ? 60.190 65.327 7.010 1.00 74.98 347 ASN D CA 1
ATOM 12498 C C . ASN D 1 330 ? 59.563 66.707 6.858 1.00 75.92 347 ASN D C 1
ATOM 12499 O O . ASN D 1 330 ? 60.263 67.721 6.931 1.00 82.47 347 ASN D O 1
ATOM 12504 N N . ALA D 1 331 ? 58.245 66.735 6.652 1.00 70.83 348 ALA D N 1
ATOM 12505 C CA . ALA D 1 331 ? 57.496 67.984 6.513 1.00 69.07 348 ALA D CA 1
ATOM 12506 C C . ALA D 1 331 ? 57.381 68.779 7.816 1.00 71.53 348 ALA D C 1
ATOM 12507 O O . ALA D 1 331 ? 57.390 70.005 7.790 1.00 76.62 348 ALA D O 1
ATOM 12509 N N . LEU D 1 332 ? 57.272 68.093 8.950 1.00 75.00 349 LEU D N 1
ATOM 12510 C CA . LEU D 1 332 ? 57.219 68.775 10.247 1.00 74.93 349 LEU D CA 1
ATOM 12511 C C . LEU D 1 332 ? 58.612 68.968 10.844 1.00 79.89 349 LEU D C 1
ATOM 12512 O O . LEU D 1 332 ? 58.756 69.619 11.878 1.00 85.60 349 LEU D O 1
ATOM 12517 N N . SER D 1 333 ? 59.628 68.410 10.187 1.00 83.02 350 SER D N 1
ATOM 12518 C CA . SER D 1 333 ? 60.990 68.369 10.721 1.00 86.07 350 SER D CA 1
ATOM 12519 C C . SER D 1 333 ? 61.480 69.723 11.220 1.00 87.52 350 SER D C 1
ATOM 12520 O O . SER D 1 333 ? 61.945 69.839 12.356 1.00 88.81 350 SER D O 1
ATOM 12523 N N . ASP D 1 334 ? 61.356 70.742 10.373 1.00 92.24 351 ASP D N 1
ATOM 12524 C CA . ASP D 1 334 ? 61.845 72.083 10.692 1.00 98.82 351 ASP D CA 1
ATOM 12525 C C . ASP D 1 334 ? 61.011 72.753 11.774 1.00 95.04 351 ASP D C 1
ATOM 12526 O O . ASP D 1 334 ? 61.519 73.569 12.543 1.00 101.87 351 ASP D O 1
ATOM 12531 N N . MET D 1 335 ? 59.734 72.391 11.831 1.00 87.00 352 MET D N 1
ATOM 12532 C CA . MET D 1 335 ? 58.793 72.976 12.775 1.00 84.71 352 MET D CA 1
ATOM 12533 C C . MET D 1 335 ? 58.996 72.439 14.184 1.00 81.48 352 MET D C 1
ATOM 12534 O O . MET D 1 335 ? 58.978 73.197 15.151 1.00 76.52 352 MET D O 1
ATOM 12539 N N . VAL D 1 336 ? 59.188 71.129 14.290 1.00 84.48 353 VAL D N 1
ATOM 12540 C CA . VAL D 1 336 ? 59.321 70.473 15.588 1.00 87.99 353 VAL D CA 1
ATOM 12541 C C . VAL D 1 336 ? 60.674 70.747 16.250 1.00 94.91 353 VAL D C 1
ATOM 12542 O O . VAL D 1 336 ? 60.780 70.721 17.474 1.00 102.20 353 VAL D O 1
ATOM 12546 N N . SER D 1 337 ? 61.699 71.015 15.442 1.00 97.00 354 SER D N 1
ATOM 12547 C CA . SER D 1 337 ? 63.011 71.403 15.961 1.00 95.71 354 SER D CA 1
ATOM 12548 C C . SER D 1 337 ? 63.033 72.878 16.374 1.00 97.66 354 SER D C 1
ATOM 12549 O O . SER D 1 337 ? 63.832 73.277 17.224 1.00 96.24 354 SER D O 1
ATOM 12552 N N . HIS D 1 338 ? 62.153 73.678 15.768 1.00 102.67 355 HIS D N 1
ATOM 12553 C CA . HIS D 1 338 ? 61.960 75.080 16.155 1.00 107.90 355 HIS D CA 1
ATOM 12554 C C . HIS D 1 338 ? 61.032 75.215 17.366 1.00 110.61 355 HIS D C 1
ATOM 12555 O O . HIS D 1 338 ? 60.982 76.270 18.000 1.00 119.97 355 HIS D O 1
ATOM 12562 N N . MET D 1 339 ? 60.297 74.147 17.669 1.00 112.68 356 MET D N 1
ATOM 12563 C CA . MET D 1 339 ? 59.498 74.053 18.893 1.00 111.86 356 MET D CA 1
ATOM 12564 C C . MET D 1 339 ? 60.271 73.235 19.924 1.00 115.02 356 MET D C 1
ATOM 12565 O O . MET D 1 339 ? 61.196 72.505 19.572 1.00 131.09 356 MET D O 1
ATOM 12570 N N . GLY D 1 340 ? 59.907 73.367 21.195 1.00 109.12 357 GLY D N 1
ATOM 12571 C CA . GLY D 1 340 ? 60.457 72.499 22.235 1.00 107.09 357 GLY D CA 1
ATOM 12572 C C . GLY D 1 340 ? 59.610 71.244 22.334 1.00 105.67 357 GLY D C 1
ATOM 12573 O O . GLY D 1 340 ? 58.532 71.174 21.740 1.00 105.08 357 GLY D O 1
ATOM 12574 N N . ILE D 1 341 ? 60.093 70.243 23.071 1.00 101.71 358 ILE D N 1
ATOM 12575 C CA . ILE D 1 341 ? 59.257 69.078 23.374 1.00 96.43 358 ILE D CA 1
ATOM 12576 C C . ILE D 1 341 ? 58.154 69.481 24.353 1.00 93.58 358 ILE D C 1
ATOM 12577 O O . ILE D 1 341 ? 57.110 68.834 24.420 1.00 96.40 358 ILE D O 1
ATOM 12582 N N . PHE D 1 342 ? 58.398 70.559 25.101 1.00 88.33 359 PHE D N 1
ATOM 12583 C CA . PHE D 1 342 ? 57.373 71.185 25.928 1.00 85.78 359 PHE D CA 1
ATOM 12584 C C . PHE D 1 342 ? 56.306 71.774 25.017 1.00 82.14 359 PHE D C 1
ATOM 12585 O O . PHE D 1 342 ? 55.126 71.427 25.122 1.00 83.98 359 PHE D O 1
ATOM 12593 N N . VAL D 1 343 ? 56.737 72.661 24.122 1.00 76.41 360 VAL D N 1
ATOM 12594 C CA . VAL D 1 343 ? 55.851 73.336 23.176 1.00 73.53 360 VAL D CA 1
ATOM 12595 C C . VAL D 1 343 ? 54.951 72.330 22.454 1.00 71.88 360 VAL D C 1
ATOM 12596 O O . VAL D 1 343 ? 53.730 72.495 22.429 1.00 69.90 360 VAL D O 1
ATOM 12600 N N . VAL D 1 344 ? 55.564 71.282 21.898 1.00 68.41 361 VAL D N 1
ATOM 12601 C CA . VAL D 1 344 ? 54.842 70.239 21.166 1.00 66.63 361 VAL D CA 1
ATOM 12602 C C . VAL D 1 344 ? 53.748 69.587 22.012 1.00 68.15 361 VAL D C 1
ATOM 12603 O O . VAL D 1 344 ? 52.571 69.612 21.636 1.00 66.05 361 VAL D O 1
ATOM 12607 N N . ILE D 1 345 ? 54.131 69.032 23.162 1.00 67.53 362 ILE D N 1
ATOM 12608 C CA . ILE D 1 345 ? 53.187 68.272 23.982 1.00 65.30 362 ILE D CA 1
ATOM 12609 C C . ILE D 1 345 ? 52.142 69.164 24.648 1.00 61.95 362 ILE D C 1
ATOM 12610 O O . ILE D 1 345 ? 51.127 68.683 25.150 1.00 60.47 362 ILE D O 1
ATOM 12615 N N . LEU D 1 346 ? 52.398 70.466 24.642 1.00 61.60 363 LEU D N 1
ATOM 12616 C CA . LEU D 1 346 ? 51.403 71.434 25.061 1.00 61.84 363 LEU D CA 1
ATOM 12617 C C . LEU D 1 346 ? 50.380 71.632 23.942 1.00 62.28 363 LEU D C 1
ATOM 12618 O O . LEU D 1 346 ? 49.172 71.634 24.196 1.00 61.24 363 LEU D O 1
ATOM 12623 N N . VAL D 1 347 ? 50.875 71.784 22.711 1.00 60.39 364 VAL D N 1
ATOM 12624 C CA . VAL D 1 347 ? 50.026 71.938 21.529 1.00 60.29 364 VAL D CA 1
ATOM 12625 C C . VAL D 1 347 ? 49.146 70.708 21.341 1.00 63.55 364 VAL D C 1
ATOM 12626 O O . VAL D 1 347 ? 47.942 70.839 21.113 1.00 75.79 364 VAL D O 1
ATOM 12630 N N . VAL D 1 348 ? 49.749 69.523 21.444 1.00 60.88 365 VAL D N 1
ATOM 12631 C CA . VAL D 1 348 ? 49.023 68.259 21.300 1.00 59.20 365 VAL D CA 1
ATOM 12632 C C . VAL D 1 348 ? 47.895 68.174 22.332 1.00 63.47 365 VAL D C 1
ATOM 12633 O O . VAL D 1 348 ? 46.719 68.104 21.965 1.00 64.05 365 VAL D O 1
ATOM 12637 N N . ALA D 1 349 ? 48.267 68.216 23.613 1.00 66.55 366 ALA D N 1
ATOM 12638 C CA . ALA D 1 349 ? 47.318 68.148 24.725 1.00 66.90 366 ALA D CA 1
ATOM 12639 C C . ALA D 1 349 ? 46.157 69.117 24.553 1.00 66.86 366 ALA D C 1
ATOM 12640 O O . ALA D 1 349 ? 45.000 68.728 24.706 1.00 73.55 366 ALA D O 1
ATOM 12642 N N . THR D 1 350 ? 46.469 70.372 24.233 1.00 66.16 367 THR D N 1
ATOM 12643 C CA . THR D 1 350 ? 45.440 71.378 23.972 1.00 64.88 367 THR D CA 1
ATOM 12644 C C . THR D 1 350 ? 44.544 70.924 22.832 1.00 64.81 367 THR D C 1
ATOM 12645 O O . THR D 1 350 ? 43.321 70.878 22.976 1.00 65.37 367 THR D O 1
ATOM 12649 N N . PHE D 1 351 ? 45.168 70.570 21.712 1.00 61.14 368 PHE D N 1
ATOM 12650 C CA . PHE D 1 351 ? 44.433 70.273 20.500 1.00 61.60 368 PHE D CA 1
ATOM 12651 C C . PHE D 1 351 ? 43.341 69.234 20.710 1.00 64.38 368 PHE D C 1
ATOM 12652 O O . PHE D 1 351 ? 42.195 69.453 20.312 1.00 65.14 368 PHE D O 1
ATOM 12660 N N . VAL D 1 352 ? 43.693 68.114 21.339 1.00 67.38 369 VAL D N 1
ATOM 12661 C CA . VAL D 1 352 ? 42.739 67.014 21.531 1.00 69.22 369 VAL D CA 1
ATOM 12662 C C . VAL D 1 352 ? 41.681 67.331 22.578 1.00 65.73 369 VAL D C 1
ATOM 12663 O O . VAL D 1 352 ? 40.491 67.132 22.331 1.00 63.26 369 VAL D O 1
ATOM 12667 N N . VAL D 1 353 ? 42.122 67.838 23.729 1.00 60.80 370 VAL D N 1
ATOM 12668 C CA . VAL D 1 353 ? 41.235 68.166 24.844 1.00 59.65 370 VAL D CA 1
ATOM 12669 C C . VAL D 1 353 ? 40.034 69.015 24.396 1.00 62.11 370 VAL D C 1
ATOM 12670 O O . VAL D 1 353 ? 38.941 68.918 24.969 1.00 59.28 370 VAL D O 1
ATOM 12674 N N . PHE D 1 354 ? 40.238 69.821 23.356 1.00 64.91 371 PHE D N 1
ATOM 12675 C CA . PHE D 1 354 ? 39.155 70.609 22.772 1.00 66.35 371 PHE D CA 1
ATOM 12676 C C . PHE D 1 354 ? 38.494 69.919 21.577 1.00 63.97 371 PHE D C 1
ATOM 12677 O O . PHE D 1 354 ? 37.287 70.064 21.370 1.00 63.22 371 PHE D O 1
ATOM 12685 N N . LEU D 1 355 ? 39.276 69.168 20.801 1.00 58.49 372 LEU D N 1
ATOM 12686 C CA . LEU D 1 355 ? 38.718 68.397 19.688 1.00 60.36 372 LEU D CA 1
ATOM 12687 C C . LEU D 1 355 ? 37.729 67.356 20.200 1.00 63.72 372 LEU D C 1
ATOM 12688 O O . LEU D 1 355 ? 36.707 67.087 19.560 1.00 63.12 372 LEU D O 1
ATOM 12693 N N . THR D 1 356 ? 38.038 66.783 21.362 1.00 64.68 373 THR D N 1
ATOM 12694 C CA . THR D 1 356 ? 37.216 65.724 21.940 1.00 64.56 373 THR D CA 1
ATOM 12695 C C . THR D 1 356 ? 35.838 66.214 22.389 1.00 66.42 373 THR D C 1
ATOM 12696 O O . THR D 1 356 ? 34.953 65.400 22.670 1.00 70.68 373 THR D O 1
ATOM 12700 N N . GLU D 1 357 ? 35.662 67.533 22.445 1.00 67.81 374 GLU D N 1
ATOM 12701 C CA . GLU D 1 357 ? 34.376 68.130 22.801 1.00 66.45 374 GLU D CA 1
ATOM 12702 C C . GLU D 1 357 ? 33.410 68.070 21.625 1.00 66.58 374 GLU D C 1
ATOM 12703 O O . GLU D 1 357 ? 32.200 67.930 21.807 1.00 61.73 374 GLU D O 1
ATOM 12709 N N . PHE D 1 358 ? 33.965 68.162 20.421 1.00 71.46 375 PHE D N 1
ATOM 12710 C CA . PHE D 1 358 ? 33.178 68.190 19.196 1.00 77.05 375 PHE D CA 1
ATOM 12711 C C . PHE D 1 358 ? 32.951 66.801 18.587 1.00 73.39 375 PHE D C 1
ATOM 12712 O O . PHE D 1 358 ? 31.960 66.591 17.882 1.00 75.83 375 PHE D O 1
ATOM 12720 N N . ALA D 1 359 ? 33.862 65.864 18.852 1.00 67.11 376 ALA D N 1
ATOM 12721 C CA . ALA D 1 359 ? 33.792 64.522 18.250 1.00 65.02 376 ALA D CA 1
ATOM 12722 C C . ALA D 1 359 ? 34.039 63.370 19.232 1.00 67.02 376 ALA D C 1
ATOM 12723 O O . ALA D 1 359 ? 34.507 63.578 20.358 1.00 66.47 376 ALA D O 1
ATOM 12725 N N . SER D 1 360 ? 33.722 62.157 18.777 1.00 68.41 377 SER D N 1
ATOM 12726 C CA . SER D 1 360 ? 33.791 60.932 19.577 1.00 66.41 377 SER D CA 1
ATOM 12727 C C . SER D 1 360 ? 35.143 60.726 20.263 1.00 63.91 377 SER D C 1
ATOM 12728 O O . SER D 1 360 ? 36.182 60.859 19.624 1.00 68.52 377 SER D O 1
ATOM 12731 N N . ASN D 1 361 ? 35.118 60.414 21.561 1.00 60.26 378 ASN D N 1
ATOM 12732 C CA . ASN D 1 361 ? 36.335 60.098 22.331 1.00 61.68 378 ASN D CA 1
ATOM 12733 C C . ASN D 1 361 ? 37.284 59.168 21.588 1.00 59.78 378 ASN D C 1
ATOM 12734 O O . ASN D 1 361 ? 38.440 59.512 21.349 1.00 59.07 378 ASN D O 1
ATOM 12739 N N . THR D 1 362 ? 36.777 57.991 21.227 1.00 58.93 379 THR D N 1
ATOM 12740 C CA . THR D 1 362 ? 37.596 56.938 20.641 1.00 63.85 379 THR D CA 1
ATOM 12741 C C . THR D 1 362 ? 37.889 57.198 19.166 1.00 65.62 379 THR D C 1
ATOM 12742 O O . THR D 1 362 ? 39.003 56.935 18.708 1.00 67.81 379 THR D O 1
ATOM 12746 N N . ALA D 1 363 ? 36.900 57.714 18.433 1.00 62.39 380 ALA D N 1
ATOM 12747 C CA . ALA D 1 363 ? 37.093 58.102 17.031 1.00 63.56 380 ALA D CA 1
ATOM 12748 C C . ALA D 1 363 ? 38.282 59.057 16.864 1.00 63.16 380 ALA D C 1
ATOM 12749 O O . ALA D 1 363 ? 39.034 58.954 15.895 1.00 64.21 380 ALA D O 1
ATOM 12751 N N . SER D 1 364 ? 38.437 59.969 17.825 1.00 59.89 381 SER D N 1
ATOM 12752 C CA . SER D 1 364 ? 39.551 60.911 17.876 1.00 56.74 381 SER D CA 1
ATOM 12753 C C . SER D 1 364 ? 40.883 60.231 18.164 1.00 56.74 381 SER D C 1
ATOM 12754 O O . SER D 1 364 ? 41.906 60.594 17.576 1.00 60.86 381 SER D O 1
ATOM 12757 N N . ALA D 1 365 ? 40.871 59.263 19.076 1.00 52.12 382 ALA D N 1
ATOM 12758 C CA . ALA D 1 365 ? 42.068 58.490 19.378 1.00 50.74 382 ALA D CA 1
ATOM 12759 C C . ALA D 1 365 ? 42.458 57.632 18.182 1.00 52.28 382 ALA D C 1
ATOM 12760 O O . ALA D 1 365 ? 43.632 57.566 17.819 1.00 53.38 382 ALA D O 1
ATOM 12762 N N . ALA D 1 366 ? 41.454 57.010 17.559 1.00 57.55 383 ALA D N 1
ATOM 12763 C CA . ALA D 1 366 ? 41.641 56.126 16.394 1.00 56.26 383 ALA D CA 1
ATOM 12764 C C . ALA D 1 366 ? 42.283 56.834 15.198 1.00 51.28 383 ALA D C 1
ATOM 12765 O O . ALA D 1 366 ? 42.958 56.201 14.388 1.00 52.75 383 ALA D O 1
ATOM 12767 N N . LEU D 1 367 ? 42.062 58.141 15.095 1.00 44.74 384 LEU D N 1
ATOM 12768 C CA . LEU D 1 367 ? 42.672 58.942 14.049 1.00 36.57 384 LEU D CA 1
ATOM 12769 C C . LEU D 1 367 ? 44.069 59.404 14.450 1.00 43.02 384 LEU D C 1
ATOM 12770 O O . LEU D 1 367 ? 45.028 59.243 13.697 1.00 45.62 384 LEU D O 1
ATOM 12775 N N . LEU D 1 368 ? 44.178 59.976 15.644 1.00 44.90 385 LEU D N 1
ATOM 12776 C CA . LEU D 1 368 ? 45.379 60.698 16.016 1.00 44.22 385 LEU D CA 1
ATOM 12777 C C . LEU D 1 368 ? 46.507 59.835 16.552 1.00 49.05 385 LEU D C 1
ATOM 12778 O O . LEU D 1 368 ? 47.676 60.162 16.319 1.00 56.91 385 LEU D O 1
ATOM 12783 N N . ILE D 1 369 ? 46.180 58.746 17.254 1.00 48.97 386 ILE D N 1
ATOM 12784 C CA . ILE D 1 369 ? 47.232 57.857 17.788 1.00 55.04 386 ILE D CA 1
ATOM 12785 C C . ILE D 1 369 ? 48.118 57.287 16.664 1.00 54.48 386 ILE D C 1
ATOM 12786 O O . ILE D 1 369 ? 49.345 57.385 16.753 1.00 46.58 386 ILE D O 1
ATOM 12791 N N . PRO D 1 370 ? 47.503 56.715 15.597 1.00 55.47 387 PRO D N 1
ATOM 12792 C CA . PRO D 1 370 ? 48.332 56.254 14.479 1.00 52.77 387 PRO D CA 1
ATOM 12793 C C . PRO D 1 370 ? 49.222 57.368 13.913 1.00 49.01 387 PRO D C 1
ATOM 12794 O O . PRO D 1 370 ? 50.441 57.233 13.934 1.00 46.06 387 PRO D O 1
ATOM 12798 N N . VAL D 1 371 ? 48.619 58.463 13.450 1.00 49.18 388 VAL D N 1
ATOM 12799 C CA . VAL D 1 371 ? 49.362 59.566 12.836 1.00 45.73 388 VAL D CA 1
ATOM 12800 C C . VAL D 1 371 ? 50.558 59.995 13.684 1.00 47.65 388 VAL D C 1
ATOM 12801 O O . VAL D 1 371 ? 51.675 60.085 13.174 1.00 48.42 388 VAL D O 1
ATOM 12805 N N . PHE D 1 372 ? 50.326 60.232 14.971 1.00 48.23 389 PHE D N 1
ATOM 12806 C CA . PHE D 1 372 ? 51.386 60.714 15.854 1.00 49.86 389 PHE D CA 1
ATOM 12807 C C . PHE D 1 372 ? 52.424 59.650 16.204 1.00 51.18 389 PHE D C 1
ATOM 12808 O O . PHE D 1 372 ? 53.619 59.890 16.072 1.00 53.62 389 PHE D O 1
ATOM 12816 N N . ALA D 1 373 ? 51.972 58.471 16.618 1.00 52.04 390 ALA D N 1
ATOM 12817 C CA . ALA D 1 373 ? 52.887 57.385 16.958 1.00 51.39 390 ALA D CA 1
ATOM 12818 C C . ALA D 1 373 ? 53.825 57.039 15.806 1.00 54.10 390 ALA D C 1
ATOM 12819 O O . ALA D 1 373 ? 55.008 56.789 16.025 1.00 57.34 390 ALA D O 1
ATOM 12821 N N . THR D 1 374 ? 53.300 57.036 14.583 1.00 53.86 391 THR D N 1
ATOM 12822 C CA . THR D 1 374 ? 54.086 56.643 13.415 1.00 52.70 391 THR D CA 1
ATOM 12823 C C . THR D 1 374 ? 55.046 57.742 12.978 1.00 54.43 391 THR D C 1
ATOM 12824 O O . THR D 1 374 ? 56.143 57.456 12.488 1.00 56.27 391 THR D O 1
ATOM 12828 N N . VAL D 1 375 ? 54.620 58.994 13.143 1.00 52.83 392 VAL D N 1
ATOM 12829 C CA . VAL D 1 375 ? 55.476 60.140 12.850 1.00 51.76 392 VAL D CA 1
ATOM 12830 C C . VAL D 1 375 ? 56.601 60.201 13.888 1.00 53.59 392 VAL D C 1
ATOM 12831 O O . VAL D 1 375 ? 57.772 60.348 13.535 1.00 59.41 392 VAL D O 1
ATOM 12835 N N . ALA D 1 376 ? 56.243 60.046 15.160 1.00 52.62 393 ALA D N 1
ATOM 12836 C CA . ALA D 1 376 ? 57.219 59.972 16.244 1.00 53.35 393 ALA D CA 1
ATOM 12837 C C . ALA D 1 376 ? 58.266 58.881 16.001 1.00 60.53 393 ALA D C 1
ATOM 12838 O O . ALA D 1 376 ? 59.429 59.043 16.360 1.00 63.26 393 ALA D O 1
ATOM 12840 N N . GLU D 1 377 ? 57.847 57.776 15.390 1.00 68.67 394 GLU D N 1
ATOM 12841 C CA . GLU D 1 377 ? 58.756 56.678 15.072 1.00 72.58 394 GLU D CA 1
ATOM 12842 C C . GLU D 1 377 ? 59.693 57.030 13.931 1.00 71.96 394 GLU D C 1
ATOM 12843 O O . GLU D 1 377 ? 60.818 56.534 13.884 1.00 82.06 394 GLU D O 1
ATOM 12849 N N . ALA D 1 378 ? 59.227 57.869 13.008 1.00 70.84 395 ALA D N 1
ATOM 12850 C CA . ALA D 1 378 ? 60.063 58.331 11.899 1.00 74.71 395 ALA D CA 1
ATOM 12851 C C . ALA D 1 378 ? 61.121 59.316 12.398 1.00 75.60 395 ALA D C 1
ATOM 12852 O O . ALA D 1 378 ? 62.205 59.413 11.820 1.00 77.90 395 ALA D O 1
ATOM 12854 N N . PHE D 1 379 ? 60.799 60.029 13.479 1.00 73.39 396 PHE D N 1
ATOM 12855 C CA . PHE D 1 379 ? 61.779 60.834 14.210 1.00 72.79 396 PHE D CA 1
ATOM 12856 C C . PHE D 1 379 ? 62.653 59.980 15.132 1.00 80.53 396 PHE D C 1
ATOM 12857 O O . PHE D 1 379 ? 63.547 60.502 15.803 1.00 83.20 396 PHE D O 1
ATOM 12865 N N . GLY D 1 380 ? 62.386 58.676 15.172 1.00 87.96 397 GLY D N 1
ATOM 12866 C CA . GLY D 1 380 ? 63.162 57.745 15.993 1.00 89.00 397 GLY D CA 1
ATOM 12867 C C . GLY D 1 380 ? 63.040 58.030 17.477 1.00 90.00 397 GLY D C 1
ATOM 12868 O O . GLY D 1 380 ? 63.964 57.774 18.245 1.00 93.30 397 GLY D O 1
ATOM 12869 N N . MET D 1 381 ? 61.897 58.584 17.867 1.00 91.56 398 MET D N 1
ATOM 12870 C CA . MET D 1 381 ? 61.564 58.820 19.262 1.00 89.85 398 MET D CA 1
ATOM 12871 C C . MET D 1 381 ? 60.521 57.789 19.693 1.00 91.19 398 MET D C 1
ATOM 12872 O O . MET D 1 381 ? 59.685 57.369 18.883 1.00 90.64 398 MET D O 1
ATOM 12877 N N . SER D 1 382 ? 60.595 57.365 20.956 1.00 88.12 399 SER D N 1
ATOM 12878 C CA . SER D 1 382 ? 59.624 56.424 21.523 1.00 80.47 399 SER D CA 1
ATOM 12879 C C . SER D 1 382 ? 58.199 56.972 21.428 1.00 73.00 399 SER D C 1
ATOM 12880 O O . SER D 1 382 ? 57.865 57.963 22.082 1.00 72.40 399 SER D O 1
ATOM 12883 N N . PRO D 1 383 ? 57.350 56.317 20.617 1.00 69.20 400 PRO D N 1
ATOM 12884 C CA . PRO D 1 383 ? 55.998 56.810 20.337 1.00 67.99 400 PRO D CA 1
ATOM 12885 C C . PRO D 1 383 ? 55.059 56.747 21.540 1.00 65.52 400 PRO D C 1
ATOM 12886 O O . PRO D 1 383 ? 53.950 57.277 21.473 1.00 71.05 400 PRO D O 1
ATOM 12890 N N . VAL D 1 384 ? 55.514 56.116 22.623 1.00 61.55 401 VAL D N 1
ATOM 12891 C CA . VAL D 1 384 ? 54.705 55.904 23.826 1.00 56.59 401 VAL D CA 1
ATOM 12892 C C . VAL D 1 384 ? 54.168 57.202 24.419 1.00 55.44 401 VAL D C 1
ATOM 12893 O O . VAL D 1 384 ? 52.972 57.301 24.709 1.00 63.52 401 VAL D O 1
ATOM 12897 N N . LEU D 1 385 ? 55.037 58.194 24.583 1.00 52.14 402 LEU D N 1
ATOM 12898 C CA . LEU D 1 385 ? 54.643 59.430 25.246 1.00 54.63 402 LEU D CA 1
ATOM 12899 C C . LEU D 1 385 ? 53.474 60.099 24.538 1.00 57.92 402 LEU D C 1
ATOM 12900 O O . LEU D 1 385 ? 52.424 60.323 25.144 1.00 57.72 402 LEU D O 1
ATOM 12905 N N . LEU D 1 386 ? 53.658 60.417 23.260 1.00 61.36 403 LEU D N 1
ATOM 12906 C CA . LEU D 1 386 ? 52.613 61.083 22.491 1.00 64.52 403 LEU D CA 1
ATOM 12907 C C . LEU D 1 386 ? 51.316 60.275 22.454 1.00 64.11 403 LEU D C 1
ATOM 12908 O O . LEU D 1 386 ? 50.224 60.843 22.547 1.00 67.38 403 LEU D O 1
ATOM 12913 N N . SER D 1 387 ? 51.449 58.955 22.345 1.00 57.83 404 SER D N 1
ATOM 12914 C CA . SER D 1 387 ? 50.303 58.056 22.273 1.00 56.84 404 SER D CA 1
ATOM 12915 C C . SER D 1 387 ? 49.486 58.042 23.563 1.00 59.11 404 SER D C 1
ATOM 12916 O O . SER D 1 387 ? 48.279 58.287 23.536 1.00 61.35 404 SER D O 1
ATOM 12919 N N . VAL D 1 388 ? 50.146 57.769 24.686 1.00 56.58 405 VAL D N 1
ATOM 12920 C CA . VAL D 1 388 ? 49.483 57.782 25.997 1.00 53.45 405 VAL D CA 1
ATOM 12921 C C . VAL D 1 388 ? 48.823 59.144 26.251 1.00 54.57 405 VAL D C 1
ATOM 12922 O O . VAL D 1 388 ? 47.674 59.208 26.696 1.00 58.75 405 VAL D O 1
ATOM 12926 N N . LEU D 1 389 ? 49.546 60.219 25.936 1.00 54.56 406 LEU D N 1
ATOM 12927 C CA . LEU D 1 389 ? 49.035 61.576 26.099 1.00 55.88 406 LEU D CA 1
ATOM 12928 C C . LEU D 1 389 ? 47.711 61.767 25.361 1.00 58.22 406 LEU D C 1
ATOM 12929 O O . LEU D 1 389 ? 46.707 62.144 25.974 1.00 61.68 406 LEU D O 1
ATOM 12934 N N . ILE D 1 390 ? 47.713 61.492 24.053 1.00 57.00 407 ILE D N 1
ATOM 12935 C CA . ILE D 1 390 ? 46.511 61.626 23.224 1.00 56.32 407 ILE D CA 1
ATOM 12936 C C . ILE D 1 390 ? 45.330 60.837 23.808 1.00 57.27 407 ILE D C 1
ATOM 12937 O O . ILE D 1 390 ? 44.211 61.349 23.866 1.00 65.58 407 ILE D O 1
ATOM 12942 N N . ALA D 1 391 ? 45.598 59.617 24.274 1.00 51.87 408 ALA D N 1
ATOM 12943 C CA . ALA D 1 391 ? 44.557 58.738 24.809 1.00 51.67 408 ALA D CA 1
ATOM 12944 C C . ALA D 1 391 ? 43.920 59.269 26.092 1.00 53.91 408 ALA D C 1
ATOM 12945 O O . ALA D 1 391 ? 42.713 59.113 26.317 1.00 56.52 408 ALA D O 1
ATOM 12947 N N . VAL D 1 392 ? 44.739 59.889 26.934 1.00 52.17 409 VAL D N 1
ATOM 12948 C CA . VAL D 1 392 ? 44.248 60.478 28.174 1.00 47.71 409 VAL D CA 1
ATOM 12949 C C . VAL D 1 392 ? 43.417 61.711 27.831 1.00 45.22 409 VAL D C 1
ATOM 12950 O O . VAL D 1 392 ? 42.273 61.845 28.276 1.00 38.59 409 VAL D O 1
ATOM 12954 N N . ALA D 1 393 ? 43.996 62.576 27.001 1.00 45.10 410 ALA D N 1
ATOM 12955 C CA . ALA D 1 393 ? 43.379 63.829 26.596 1.00 50.96 410 ALA D CA 1
ATOM 12956 C C . ALA D 1 393 ? 42.094 63.628 25.804 1.00 53.67 410 ALA D C 1
ATOM 12957 O O . ALA D 1 393 ? 41.179 64.450 25.872 1.00 59.66 410 ALA D O 1
ATOM 12959 N N . ALA D 1 394 ? 42.028 62.533 25.055 1.00 55.10 411 ALA D N 1
ATOM 12960 C CA . ALA D 1 394 ? 40.833 62.210 24.284 1.00 56.05 411 ALA D CA 1
ATOM 12961 C C . ALA D 1 394 ? 39.664 61.885 25.205 1.00 55.95 411 ALA D C 1
ATOM 12962 O O . ALA D 1 394 ? 38.505 62.041 24.819 1.00 56.83 411 ALA D O 1
ATOM 12964 N N . SER D 1 395 ? 39.981 61.431 26.418 1.00 57.20 412 SER D N 1
ATOM 12965 C CA . SER D 1 395 ? 38.974 61.145 27.444 1.00 52.08 412 SER D CA 1
ATOM 12966 C C . SER D 1 395 ? 38.713 62.359 28.346 1.00 47.82 412 SER D C 1
ATOM 12967 O O . SER D 1 395 ? 38.088 62.235 29.399 1.00 43.48 412 SER D O 1
ATOM 12970 N N . CYS D 1 396 ? 39.187 63.531 27.927 1.00 47.31 413 CYS D N 1
ATOM 12971 C CA . CYS D 1 396 ? 38.978 64.766 28.687 1.00 47.34 413 CYS D CA 1
ATOM 12972 C C . CYS D 1 396 ? 37.932 65.653 28.022 1.00 48.49 413 CYS D C 1
ATOM 12973 O O . CYS D 1 396 ? 38.209 66.808 27.671 1.00 43.05 413 CYS D O 1
ATOM 12976 N N . ALA D 1 397 ? 36.735 65.089 27.848 1.00 54.57 414 ALA D N 1
ATOM 12977 C CA . ALA D 1 397 ? 35.582 65.814 27.309 1.00 58.95 414 ALA D CA 1
ATOM 12978 C C . ALA D 1 397 ? 34.678 66.284 28.446 1.00 60.48 414 ALA D C 1
ATOM 12979 O O . ALA D 1 397 ? 34.002 65.481 29.098 1.00 63.11 414 ALA D O 1
ATOM 12981 N N . PHE D 1 398 ? 34.681 67.592 28.679 1.00 61.92 415 PHE D N 1
ATOM 12982 C CA . PHE D 1 398 ? 34.005 68.164 29.833 1.00 64.97 415 PHE D CA 1
ATOM 12983 C C . PHE D 1 398 ? 33.052 69.303 29.486 1.00 70.65 415 PHE D C 1
ATOM 12984 O O . PHE D 1 398 ? 32.222 69.678 30.311 1.00 77.94 415 PHE D O 1
ATOM 12992 N N . MET D 1 399 ? 33.173 69.859 28.282 1.00 72.27 416 MET D N 1
ATOM 12993 C CA . MET D 1 399 ? 32.322 70.977 27.880 1.00 71.42 416 MET D CA 1
ATOM 12994 C C . MET D 1 399 ? 30.916 70.520 27.496 1.00 71.87 416 MET D C 1
ATOM 12995 O O . MET D 1 399 ? 30.227 69.935 28.321 1.00 75.96 416 MET D O 1
ATOM 13000 N N . LEU D 1 400 ? 30.488 70.771 26.264 1.00 71.65 417 LEU D N 1
ATOM 13001 C CA . LEU D 1 400 ? 29.120 70.432 25.843 1.00 78.16 417 LEU D CA 1
ATOM 13002 C C . LEU D 1 400 ? 28.753 68.938 26.034 1.00 82.75 417 LEU D C 1
ATOM 13003 O O . LEU D 1 400 ? 29.645 68.108 26.254 1.00 89.78 417 LEU D O 1
ATOM 13008 N N . PRO D 1 401 ? 27.441 68.591 25.970 1.00 80.49 418 PRO D N 1
ATOM 13009 C CA . PRO D 1 401 ? 27.122 67.167 25.868 1.00 77.82 418 PRO D CA 1
ATOM 13010 C C . PRO D 1 401 ? 27.523 66.725 24.462 1.00 80.69 418 PRO D C 1
ATOM 13011 O O . PRO D 1 401 ? 28.264 67.453 23.800 1.00 89.57 418 PRO D O 1
ATOM 13015 N N . VAL D 1 402 ? 27.052 65.572 23.997 1.00 76.42 419 VAL D N 1
ATOM 13016 C CA . VAL D 1 402 ? 27.448 65.048 22.674 1.00 75.80 419 VAL D CA 1
ATOM 13017 C C . VAL D 1 402 ? 28.967 64.801 22.586 1.00 71.65 419 VAL D C 1
ATOM 13018 O O . VAL D 1 402 ? 29.435 64.112 21.681 1.00 81.17 419 VAL D O 1
ATOM 13022 N N . ALA D 1 403 ? 29.719 65.366 23.531 1.00 61.68 420 ALA D N 1
ATOM 13023 C CA . ALA D 1 403 ? 31.156 65.132 23.651 1.00 54.93 420 ALA D CA 1
ATOM 13024 C C . ALA D 1 403 ? 31.415 63.679 24.044 1.00 56.27 420 ALA D C 1
ATOM 13025 O O . ALA D 1 403 ? 32.242 62.997 23.434 1.00 52.21 420 ALA D O 1
ATOM 13027 N N . THR D 1 404 ? 30.700 63.223 25.069 1.00 62.19 421 THR D N 1
ATOM 13028 C CA . THR D 1 404 ? 30.692 61.826 25.497 1.00 62.28 421 THR D CA 1
ATOM 13029 C C . THR D 1 404 ? 29.232 61.499 25.839 1.00 59.71 421 THR D C 1
ATOM 13030 O O . THR D 1 404 ? 28.446 62.410 26.108 1.00 63.25 421 THR D O 1
ATOM 13034 N N . PRO D 1 405 ? 28.845 60.214 25.766 1.00 54.35 422 PRO D N 1
ATOM 13035 C CA . PRO D 1 405 ? 27.562 59.804 26.332 1.00 53.65 422 PRO D CA 1
ATOM 13036 C C . PRO D 1 405 ? 27.338 60.130 27.829 1.00 59.17 422 PRO D C 1
ATOM 13037 O O . PRO D 1 405 ? 26.230 60.540 28.180 1.00 58.74 422 PRO D O 1
ATOM 13041 N N . PRO D 1 406 ? 28.359 59.954 28.710 1.00 64.85 423 PRO D N 1
ATOM 13042 C CA . PRO D 1 406 ? 28.168 60.366 30.110 1.00 66.90 423 PRO D CA 1
ATOM 13043 C C . PRO D 1 406 ? 27.677 61.807 30.292 1.00 70.15 423 PRO D C 1
ATOM 13044 O O . PRO D 1 406 ? 26.836 62.058 31.156 1.00 72.67 423 PRO D O 1
ATOM 13048 N N . ASN D 1 407 ? 28.206 62.733 29.491 1.00 71.20 424 ASN D N 1
ATOM 13049 C CA . ASN D 1 407 ? 27.775 64.129 29.510 1.00 69.06 424 ASN D CA 1
ATOM 13050 C C . ASN D 1 407 ? 26.310 64.263 29.113 1.00 71.35 424 ASN D C 1
ATOM 13051 O O . ASN D 1 407 ? 25.538 64.924 29.803 1.00 82.05 424 ASN D O 1
ATOM 13056 N N . ALA D 1 408 ? 25.931 63.612 28.015 1.00 69.64 425 ALA D N 1
ATOM 13057 C CA . ALA D 1 408 ? 24.565 63.690 27.497 1.00 70.57 425 ALA D CA 1
ATOM 13058 C C . ALA D 1 408 ? 23.549 62.870 28.304 1.00 70.22 425 ALA D C 1
ATOM 13059 O O . ALA D 1 408 ? 22.339 63.024 28.113 1.00 70.34 425 ALA D O 1
ATOM 13061 N N . ILE D 1 409 ? 24.039 62.011 29.199 1.00 71.44 426 ILE D N 1
ATOM 13062 C CA . ILE D 1 409 ? 23.164 61.203 30.061 1.00 79.29 426 ILE D CA 1
ATOM 13063 C C . ILE D 1 409 ? 22.636 62.003 31.253 1.00 85.18 426 ILE D C 1
ATOM 13064 O O . ILE D 1 409 ? 21.434 61.980 31.534 1.00 100.14 426 ILE D O 1
ATOM 13069 N N . VAL D 1 410 ? 23.526 62.720 31.938 1.00 80.95 427 VAL D N 1
ATOM 13070 C CA . VAL D 1 410 ? 23.121 63.582 33.052 1.00 79.02 427 VAL D CA 1
ATOM 13071 C C . VAL D 1 410 ? 22.468 64.878 32.555 1.00 84.70 427 VAL D C 1
ATOM 13072 O O . VAL D 1 410 ? 21.819 65.590 33.322 1.00 87.26 427 VAL D O 1
ATOM 13076 N N . PHE D 1 411 ? 22.645 65.168 31.268 1.00 89.23 428 PHE D N 1
ATOM 13077 C CA . PHE D 1 411 ? 22.092 66.370 30.655 1.00 92.45 428 PHE D CA 1
ATOM 13078 C C . PHE D 1 411 ? 20.615 66.204 30.327 1.00 94.77 428 PHE D C 1
ATOM 13079 O O . PHE D 1 411 ? 19.834 67.138 30.507 1.00 106.10 428 PHE D O 1
ATOM 13087 N N . ALA D 1 412 ? 20.238 65.019 29.847 1.00 93.74 429 ALA D N 1
ATOM 13088 C CA . ALA D 1 412 ? 18.844 64.721 29.515 1.00 96.81 429 ALA D CA 1
ATOM 13089 C C . ALA D 1 412 ? 17.948 64.736 30.757 1.00 99.83 429 ALA D C 1
ATOM 13090 O O . ALA D 1 412 ? 16.722 64.630 30.654 1.00 99.56 429 ALA D O 1
ATOM 13092 N N . SER D 1 413 ? 18.575 64.884 31.924 1.00 104.62 430 SER D N 1
ATOM 13093 C CA . SER D 1 413 ? 17.880 65.075 33.197 1.00 107.80 430 SER D CA 1
ATOM 13094 C C . SER D 1 413 ? 17.174 66.443 33.251 1.00 113.90 430 SER D C 1
ATOM 13095 O O . SER D 1 413 ? 17.010 67.032 34.324 1.00 119.03 430 SER D O 1
ATOM 13098 N N . GLY D 1 414 ? 16.776 66.927 32.073 1.00 117.60 431 GLY D N 1
ATOM 13099 C CA . GLY D 1 414 ? 15.999 68.158 31.875 1.00 123.60 431 GLY D CA 1
ATOM 13100 C C . GLY D 1 414 ? 16.202 69.320 32.830 1.00 126.90 431 GLY D C 1
ATOM 13101 O O . GLY D 1 414 ? 15.247 70.022 33.164 1.00 130.83 431 GLY D O 1
ATOM 13102 N N . HIS D 1 415 ? 17.440 69.540 33.257 1.00 127.12 432 HIS D N 1
ATOM 13103 C CA . HIS D 1 415 ? 17.710 70.551 34.269 1.00 131.48 432 HIS D CA 1
ATOM 13104 C C . HIS D 1 415 ? 18.966 71.384 34.007 1.00 131.08 432 HIS D C 1
ATOM 13105 O O . HIS D 1 415 ? 18.918 72.614 34.060 1.00 143.60 432 HIS D O 1
ATOM 13112 N N . ILE D 1 416 ? 20.081 70.713 33.735 1.00 122.23 433 ILE D N 1
ATOM 13113 C CA . ILE D 1 416 ? 21.373 71.378 33.591 1.00 111.87 433 ILE D CA 1
ATOM 13114 C C . ILE D 1 416 ? 21.435 72.185 32.289 1.00 106.58 433 ILE D C 1
ATOM 13115 O O . ILE D 1 416 ? 21.106 71.677 31.218 1.00 108.50 433 ILE D O 1
ATOM 13120 N N . LYS D 1 417 ? 21.834 73.451 32.399 1.00 104.52 434 LYS D N 1
ATOM 13121 C CA . LYS D 1 417 ? 21.851 74.364 31.255 1.00 104.98 434 LYS D CA 1
ATOM 13122 C C . LYS D 1 417 ? 23.076 74.202 30.367 1.00 105.31 434 LYS D C 1
ATOM 13123 O O . LYS D 1 417 ? 24.175 73.915 30.847 1.00 101.03 434 LYS D O 1
ATOM 13129 N N . GLN D 1 418 ? 22.861 74.403 29.068 1.00 107.65 435 GLN D N 1
ATOM 13130 C CA . GLN D 1 418 ? 23.920 74.396 28.064 1.00 107.39 435 GLN D CA 1
ATOM 13131 C C . GLN D 1 418 ? 25.094 75.276 28.497 1.00 105.32 435 GLN D C 1
ATOM 13132 O O . GLN D 1 418 ? 26.251 74.842 28.463 1.00 101.76 435 GLN D O 1
ATOM 13138 N N . SER D 1 419 ? 24.772 76.501 28.920 1.00 103.24 436 SER D N 1
ATOM 13139 C CA . SER D 1 419 ? 25.756 77.510 29.320 1.00 99.63 436 SER D CA 1
ATOM 13140 C C . SER D 1 419 ? 26.584 77.076 30.523 1.00 95.32 436 SER D C 1
ATOM 13141 O O . SER D 1 419 ? 27.788 77.344 30.587 1.00 92.44 436 SER D O 1
ATOM 13144 N N . GLU D 1 420 ? 25.925 76.410 31.468 1.00 91.21 437 GLU D N 1
ATOM 13145 C CA . GLU D 1 420 ? 26.551 75.984 32.716 1.00 88.35 437 GLU D CA 1
ATOM 13146 C C . GLU D 1 420 ? 27.702 75.011 32.475 1.00 86.64 437 GLU D C 1
ATOM 13147 O O . GLU D 1 420 ? 28.819 75.245 32.930 1.00 83.66 437 GLU D O 1
ATOM 13153 N N . MET D 1 421 ? 27.427 73.940 31.736 1.00 89.72 438 MET D N 1
ATOM 13154 C CA . MET D 1 421 ? 28.419 72.905 31.446 1.00 93.11 438 MET D CA 1
ATOM 13155 C C . MET D 1 421 ? 29.592 73.453 30.630 1.00 96.85 438 MET D C 1
ATOM 13156 O O . MET D 1 421 ? 30.755 73.138 30.907 1.00 95.45 438 MET D O 1
ATOM 13161 N N . MET D 1 422 ? 29.272 74.290 29.644 1.00 97.81 439 MET D N 1
ATOM 13162 C CA . MET D 1 422 ? 30.258 74.860 28.728 1.00 96.30 439 MET D CA 1
ATOM 13163 C C . MET D 1 422 ? 31.374 75.659 29.393 1.00 92.57 439 MET D C 1
ATOM 13164 O O . MET D 1 422 ? 32.414 75.884 28.778 1.00 93.36 439 MET D O 1
ATOM 13169 N N . ARG D 1 423 ? 31.163 76.093 30.634 1.00 92.10 440 ARG D N 1
ATOM 13170 C CA . ARG D 1 423 ? 32.166 76.916 31.314 1.00 93.59 440 ARG D CA 1
ATOM 13171 C C . ARG D 1 423 ? 32.870 76.236 32.489 1.00 92.54 440 ARG D C 1
ATOM 13172 O O . ARG D 1 423 ? 33.953 76.668 32.895 1.00 93.10 440 ARG D O 1
ATOM 13180 N N . VAL D 1 424 ? 32.266 75.179 33.030 1.00 89.02 441 VAL D N 1
ATOM 13181 C CA . VAL D 1 424 ? 32.965 74.341 34.006 1.00 88.06 441 VAL D CA 1
ATOM 13182 C C . VAL D 1 424 ? 33.967 73.479 33.248 1.00 89.30 441 VAL D C 1
ATOM 13183 O O . VAL D 1 424 ? 35.088 73.246 33.712 1.00 88.67 441 VAL D O 1
ATOM 13187 N N . GLY D 1 425 ? 33.544 73.017 32.073 1.00 85.59 442 GLY D N 1
ATOM 13188 C CA . GLY D 1 425 ? 34.385 72.229 31.187 1.00 83.29 442 GLY D CA 1
ATOM 13189 C C . GLY D 1 425 ? 35.540 73.017 30.602 1.00 80.87 442 GLY D C 1
ATOM 13190 O O . GLY D 1 425 ? 36.626 72.476 30.412 1.00 80.97 442 GLY D O 1
ATOM 13191 N N . LEU D 1 426 ? 35.303 74.297 30.320 1.00 78.01 443 LEU D N 1
ATOM 13192 C CA . LEU D 1 426 ? 36.323 75.180 29.755 1.00 74.58 443 LEU D CA 1
ATOM 13193 C C . LEU D 1 426 ? 37.449 75.434 30.751 1.00 78.19 443 LEU D C 1
ATOM 13194 O O . LEU D 1 426 ? 38.607 75.586 30.359 1.00 78.79 443 LEU D O 1
ATOM 13199 N N . TYR D 1 427 ? 37.105 75.479 32.037 1.00 81.80 444 TYR D N 1
ATOM 13200 C CA . TYR D 1 427 ? 38.113 75.572 33.087 1.00 84.50 444 TYR D CA 1
ATOM 13201 C C . TYR D 1 427 ? 38.818 74.238 33.260 1.00 78.18 444 TYR D C 1
ATOM 13202 O O . TYR D 1 427 ? 40.048 74.180 33.290 1.00 77.48 444 TYR D O 1
ATOM 13211 N N . LEU D 1 428 ? 38.026 73.172 33.348 1.00 71.38 445 LEU D N 1
ATOM 13212 C CA . LEU D 1 428 ? 38.547 71.825 33.550 1.00 69.26 445 LEU D CA 1
ATOM 13213 C C . LEU D 1 428 ? 39.433 71.341 32.393 1.00 70.16 445 LEU D C 1
ATOM 13214 O O . LEU D 1 428 ? 40.381 70.587 32.611 1.00 73.09 445 LEU D O 1
ATOM 13219 N N . ASN D 1 429 ? 39.124 71.781 31.174 1.00 68.21 446 ASN D N 1
ATOM 13220 C CA . ASN D 1 429 ? 39.963 71.501 30.012 1.00 65.93 446 ASN D CA 1
ATOM 13221 C C . ASN D 1 429 ? 41.374 72.031 30.219 1.00 66.44 446 ASN D C 1
ATOM 13222 O O . ASN D 1 429 ? 42.340 71.269 30.209 1.00 66.41 446 ASN D O 1
ATOM 13227 N N . ILE D 1 430 ? 41.467 73.343 30.425 1.00 67.17 447 ILE D N 1
ATOM 13228 C CA . ILE D 1 430 ? 42.723 74.035 30.713 1.00 64.57 447 ILE D CA 1
ATOM 13229 C C . ILE D 1 430 ? 43.415 73.437 31.939 1.00 62.29 447 ILE D C 1
ATOM 13230 O O . ILE D 1 430 ? 44.624 73.186 31.915 1.00 64.04 447 ILE D O 1
ATOM 13235 N N . ALA D 1 431 ? 42.638 73.186 32.990 1.00 59.63 448 ALA D N 1
ATOM 13236 C CA . ALA D 1 431 ? 43.127 72.520 34.197 1.00 60.96 448 ALA D CA 1
ATOM 13237 C C . ALA D 1 431 ? 43.869 71.221 33.875 1.00 64.63 448 ALA D C 1
ATOM 13238 O O . ALA D 1 431 ? 44.905 70.919 34.473 1.00 66.61 448 ALA D O 1
ATOM 13240 N N . CYS D 1 432 ? 43.333 70.463 32.922 1.00 69.47 449 CYS D N 1
ATOM 13241 C CA . CYS D 1 432 ? 43.939 69.208 32.501 1.00 73.87 449 CYS D CA 1
ATOM 13242 C C . CYS D 1 432 ? 45.152 69.443 31.617 1.00 71.93 449 CYS D C 1
ATOM 13243 O O . CYS D 1 432 ? 46.206 68.867 31.871 1.00 74.74 449 CYS D O 1
ATOM 13246 N N . ILE D 1 433 ? 45.009 70.293 30.597 1.00 67.24 450 ILE D N 1
ATOM 13247 C CA . ILE D 1 433 ? 46.144 70.678 29.748 1.00 59.93 450 ILE D CA 1
ATOM 13248 C C . ILE D 1 433 ? 47.343 71.013 30.636 1.00 60.91 450 ILE D C 1
ATOM 13249 O O . ILE D 1 433 ? 48.485 70.702 30.296 1.00 61.39 450 ILE D O 1
ATOM 13254 N N . GLY D 1 434 ? 47.065 71.637 31.779 1.00 59.19 451 GLY D N 1
ATOM 13255 C CA . GLY D 1 434 ? 48.081 71.869 32.797 1.00 59.23 451 GLY D CA 1
ATOM 13256 C C . GLY D 1 434 ? 48.578 70.552 33.353 1.00 58.24 451 GLY D C 1
ATOM 13257 O O . GLY D 1 434 ? 49.714 70.153 33.094 1.00 54.66 451 GLY D O 1
ATOM 13258 N N . LEU D 1 435 ? 47.702 69.869 34.086 1.00 59.70 452 LEU D N 1
ATOM 13259 C CA . LEU D 1 435 ? 48.016 68.594 34.729 1.00 65.21 452 LEU D CA 1
ATOM 13260 C C . LEU D 1 435 ? 48.705 67.577 33.813 1.00 69.50 452 LEU D C 1
ATOM 13261 O O . LEU D 1 435 ? 49.663 66.926 34.228 1.00 71.05 452 LEU D O 1
ATOM 13266 N N . LEU D 1 436 ? 48.214 67.441 32.581 1.00 72.63 453 LEU D N 1
ATOM 13267 C CA . LEU D 1 436 ? 48.782 66.497 31.613 1.00 69.85 453 LEU D CA 1
ATOM 13268 C C . LEU D 1 436 ? 50.180 66.914 31.178 1.00 71.31 453 LEU D C 1
ATOM 13269 O O . LEU D 1 436 ? 51.121 66.150 31.357 1.00 71.36 453 LEU D O 1
ATOM 13274 N N . THR D 1 437 ? 50.312 68.124 30.625 1.00 71.56 454 THR D N 1
ATOM 13275 C CA . THR D 1 437 ? 51.616 68.651 30.190 1.00 66.83 454 THR D CA 1
ATOM 13276 C C . THR D 1 437 ? 52.599 68.625 31.356 1.00 63.17 454 THR D C 1
ATOM 13277 O O . THR D 1 437 ? 53.785 68.335 31.172 1.00 59.78 454 THR D O 1
ATOM 13281 N N . ALA D 1 438 ? 52.084 68.908 32.552 1.00 62.32 455 ALA D N 1
ATOM 13282 C CA . ALA D 1 438 ? 52.841 68.753 33.790 1.00 63.34 455 ALA D CA 1
ATOM 13283 C C . ALA D 1 438 ? 53.350 67.318 33.938 1.00 65.05 455 ALA D C 1
ATOM 13284 O O . ALA D 1 438 ? 54.557 67.078 33.873 1.00 60.56 455 ALA D O 1
ATOM 13286 N N . ILE D 1 439 ? 52.421 66.372 34.103 1.00 70.66 456 ILE D N 1
ATOM 13287 C CA . ILE D 1 439 ? 52.756 64.955 34.299 1.00 72.78 456 ILE D CA 1
ATOM 13288 C C . ILE D 1 439 ? 53.569 64.392 33.131 1.00 75.84 456 ILE D C 1
ATOM 13289 O O . ILE D 1 439 ? 54.514 63.633 33.344 1.00 78.46 456 ILE D O 1
ATOM 13294 N N . ALA D 1 440 ? 53.211 64.780 31.909 1.00 81.18 457 ALA D N 1
ATOM 13295 C CA . ALA D 1 440 ? 53.898 64.308 30.704 1.00 83.82 457 ALA D CA 1
ATOM 13296 C C . ALA D 1 440 ? 55.358 64.752 30.652 1.00 89.17 457 ALA D C 1
ATOM 13297 O O . ALA D 1 440 ? 56.183 64.117 29.992 1.00 92.37 457 ALA D O 1
ATOM 13299 N N . MET D 1 441 ? 55.673 65.839 31.351 1.00 92.83 458 MET D N 1
ATOM 13300 C CA . MET D 1 441 ? 57.049 66.297 31.456 1.00 97.11 458 MET D CA 1
ATOM 13301 C C . MET D 1 441 ? 57.812 65.470 32.488 1.00 99.61 458 MET D C 1
ATOM 13302 O O . MET D 1 441 ? 58.973 65.116 32.269 1.00 93.36 458 MET D O 1
ATOM 13307 N N . LEU D 1 442 ? 57.144 65.157 33.599 1.00 107.35 459 LEU D N 1
ATOM 13308 C CA . LEU D 1 442 ? 57.731 64.384 34.702 1.00 111.53 459 LEU D CA 1
ATOM 13309 C C . LEU D 1 442 ? 58.055 62.937 34.314 1.00 122.02 459 LEU D C 1
ATOM 13310 O O . LEU D 1 442 ? 59.112 62.422 34.678 1.00 121.69 459 LEU D O 1
ATOM 13315 N N . PHE D 1 443 ? 57.141 62.289 33.589 1.00 135.12 460 PHE D N 1
ATOM 13316 C CA . PHE D 1 443 ? 57.389 60.960 33.024 1.00 138.84 460 PHE D CA 1
ATOM 13317 C C . PHE D 1 443 ? 58.229 61.087 31.749 1.00 144.21 460 PHE D C 1
ATOM 13318 O O . PHE D 1 443 ? 57.721 60.916 30.638 1.00 143.50 460 PHE D O 1
ATOM 13326 N N . TRP D 1 444 ? 59.512 61.402 31.920 1.00 153.82 461 TRP D N 1
ATOM 13327 C CA . TRP D 1 444 ? 60.444 61.530 30.799 1.00 164.03 461 TRP D CA 1
ATOM 13328 C C . TRP D 1 444 ? 61.710 60.703 31.046 1.00 172.74 461 TRP D C 1
ATOM 13329 O O . TRP D 1 444 ? 62.013 59.781 30.282 1.00 181.66 461 TRP D O 1
ATOM 13340 N N . GLN D 1 445 ? 62.438 61.036 32.114 1.00 174.59 462 GLN D N 1
ATOM 13341 C CA . GLN D 1 445 ? 63.625 60.286 32.534 1.00 172.45 462 GLN D CA 1
ATOM 13342 C C . GLN D 1 445 ? 63.535 59.888 34.004 1.00 167.81 462 GLN D C 1
ATOM 13343 O O . GLN D 1 445 ? 64.046 58.844 34.406 1.00 163.54 462 GLN D O 1
#

B-factor: mean 75.98, std 29.72, range [14.68, 192.31]

Foldseek 3Di:
DDPLVVLLVVLVVQLVCQQPPPDDDNLLSNLVSLLSSLVSCLLVVSDPLLVSLVVQLVSCCVVVLDPNVVLCVLLVQLLLLLLLLLLLLQLLCVVQVVLVQLLQVQQVVPPKALVVNLVSLLVSLLQSLLRHELLVSLLVSLVVLCQWCVQVVPCVVVLASVLSLLLSLLSNLLSQQQWCHRYLLSSLLCSLQPDAGLRSNVPRNVVSVVLSVVLSVLSCVPDHPRSDGTGDPDDDHDDCPLCCVVSVVLVVVLVVCSNVVVVVCVVPVNDPRSSSVSSVVSVVSCVVSVSHDVVSSVVSDPVSSSSSSSSLVSSLSSCVSSVNLLVVLVVCVVVDVVADPLRVLLCLLLVQLVSLQSGPLNSQSSSVLSSQLSNCVSVVHSSSLSSSSNNSSSSLHFAAPVSYSSRVSSVVVPRDDNVRRRVSSVVSSVVVSCVSSVSSVVPPD/DDPLVVLLVVLVVQLVCQQVPPDDDNLLSNLVSLLSSLVSCLLVVSDPLLVSLVVQLVSCCVVVLDPNCVLCVLLVQLLLLLLLLLLLLQLLCVVVVVLVQLLQVQQVVPPKALVVNLVSLLVSLLQSLLRHEQLVSLLVSLVVLCQWCVQVVPCVVVLASVLSLLLSLLSNLLSQQQWCHRYLLSSLLCSLQPDAGLRSNVPRNVVSVVLSVVLSVLSCVPDHPRSDGTGDPDDDHDDCDLCCVVSVVLVVVLVVCSNVVVVVCVVPVNDDRSSSVSSVVSSVSCVVSVSHDVVSSVVSDPVSSSSSSSSLVSSLSSCVSSCNLLVVLVVCVVVDVVADPLRVLLCLLLVQLVSLQSGPLNSQSSSVLSSQLSNCVSVVHSSSLSSSSNNSSSSLHFAAPVSYSSRVSSVVVPRDDNVNRRVSSVVSSVVVSCVSSVSSVVPPD/DDPLVVLLVVLVVQLVCQQVPDDDDNLLSNLVSLLSSLVSCLLVVSDPLLVSLVVQLVSCCVVVLDPNCVLCCLLVQLLLLLLLLLLLLQLLCVVVVVLVQLLQVQQVVPPKALVVNLVSLLVSLLQSLLRHEQLVSLLVSLVVLCQWCVQVVPCVVVLASVLSQLLSLLSNLLSQQQWCHRYLLSSLLCSLQPDAGLRSNVPRNVVSVVLSVVLSVLSCVPDHPRSDGTGDPDDDHDDCPLCCVVSVVLVVVLVVCSNVVVVVCVVPVNDDRSSSVSSVVSSVSCVVSVSHDVVSSVVSDPVSSSSSSSSLVSSLSSCVSSVNLLVVLVVCVVVDVVADPLRVLLCLLLVQLVSLQSGPLNSQSSSVLSSQLSNCVSVVHSSSLSSSSNNSSSSLHFAAPVSYSSRVSSVVVPRDDNVNRRVSSVVSSVVVSCVSSVVSVVPPD/DDPLVVLLVVLVVQLVCQQVPPDDDNLLSNLVSLLSSLVSCLLVVSDPLLVSLVVQLVSCCVVVLDPNVVLCCLLVQLLLLLLLLLLLLQLLCVVQVVLVQLLQVQQVVPPKALVVNLVSLLVSLLQSLLRHELLVSLLVSLVVLCQWCVQVVPCVVVLASVLSQLLSLLSNLLSQQQWCHRYLLSSLLCSLQPDAGLRSNVPRNVVSVVLSVVLSVLSCVPDHPRSDGTGDPDDDHDDCDLPCVVSVVLVVVLVVCSNVVVVVCVVPVNDDRSSSVSSVVSSVSCVVSVSHDVVSSVVSDPVSSSSSSSSLVSSLSSCVSSVNLLVVLVVCVVVDVVADPLRVLLCLLLVQLVSLQSGPLNSQSSSVLSSQLSNCVSVVHSSSLSSSSNNSSSSLHFAAPVSYSSRVSSVVVPRDDNVRRRVSSVVSSVVVSCVSSVSSVVPPD

Secondary structure (DSSP, 8-state):
--HHHHHHHHHHHHHHHHHHH--S-HHHHHHHHHHHHHHHHHHT-SS-HHHHHHHHHHHHHHTTSS-HHHHHGGGG-HHHHHHHHHHHHHHHHHHTTHHHHHHHHHHTTS-SBSHHHHHHHHHHHHHHHTTS-SHHHHHHHHHHHHHHTTSS--SSSHHHHHHHHHHHHHHHHHHTTSSSSSSHHHHHHHHHHT--HHHHHHHHHHHHHHHHHHHHHHHHTTT---S--B----S------TTHHHHHHHHHHHHHHHHTHHHHHHTTT--TTHHHHHHHHHHHHHHHT--S-HHHHHHHS-HHHHHHHHHHHHHHHHHHHHTHHHHHHHHHHHHHHHS-HHHHHHHHHHHHHHHHHHS-HHHHHHHHHHHHHHHHHHTTS-THHHHHHHHHHHT---SSTTSSHHHHHHHTTT-S-HHHHHHHHHHHHHHHHHHHHHHHHHS--/--HHHHHHHHHHHHHHHHHHH--S-HHHHHHHHHHHHHHHHHHT-SS-HHHHHHHHHHHHHHTTSS-HHHHHGGGG-HHHHHHHHHHHHHHHHHHTTHHHHHHHHHHTTS-SBSHHHHHHHHHHHHHHHTTS-SHHHHHHHHHHHHHHTTSS--SSSHHHHHHHHHHHHHHHHHHTTSSSSSSHHHHHHHHHHT--HHHHHHHHHHHHHHHHHHHHHHHHTTT---S--B----S------TTHHHHHHHHHHHHHHHHTHHHHHHTTT--TTHHHHHHHHHHHHHHHT--S-HHHHHHHS-HHHHHHHHHHHHHHHHHHHHTHHHHHHHHHHHHHHHS-HHHHHHHHHHHHHHHHHHS-HHHHHHHHHHHHHHHHHHTTS-THHHHHHHHHHHT---SSTTSSHHHHHHHTTT-S-HHHHHHHHHHHHHHHHHHHHHHHHHS--/--HHHHHHHHHHHHHHHHHHH--S-HHHHHHHHHHHHHHHHHHT-SS-HHHHHHHHHHHHHHTTSS-HHHHHGGGG-HHHHHHHHHHHHHHHHHHTTHHHHHHHHHHTTS-S-SHHHHHHHHHHHHHHHTTS-SHHHHHHHHHHHHHHTTSS--SSSHHHHHHHHHHHHHHHHHHTTSSSSSSHHHHHHHHHHT--HHHHHHHHHHHHHHHHHHHHHHHHTTT---S-------S------TTHHHHHHHHHHHHHHHHTHHHHHHTTT--TTHHHHHHHHHHHHHHHT--S-HHHHHHHS-HHHHHHHHHHHHHHHHHHHHTHHHHHHHHHHHHHHHS-HHHHHHHHHHHHHHHHHHS-HHHHHHHHHHHHHHHHHHTTS-THHHHHHHHHHHT---SSTTSSHHHHHHHTTT-S-HHHHHHHHHHHHHHHHHHHHHHHHHS--/--HHHHHHHHHHHHHHHHHHH--S-HHHHHHHHHHHHHHHHHHT-SS-HHHHHHHHHHHHHHTTSS-HHHHHGGGG-HHHHHHHHHHHHHHHHHHTTHHHHHHHHHHTTS-SBSHHHHHHHHHHHHHHHTTS-SHHHHHHHHHHHHHHTTSS--SSSHHHHHHHHHHHHHHHHHHTTSSSSSSHHHHHHHHHHT--HHHHHHHHHHHHHHHHHHHHHHHHTTT---S--B----S------TTHHHHHHHHHHHHHHHHTHHHHHHTTT--TTHHHHHHHHHHHHHHHT--S-HHHHHHHS-HHHHHHHHHHHHHHHHHHHHTHHHHHHHHHHHHHHHS-HHHHHHHHHHHHHHHHHHS-HHHHHHHHHHHHHHHHHHTTS-THHHHHHHHHHHT---SSTTSSHHHHHHHTTT-S-HHHHHHHHHHHHHHHHHHHHHHHHHS--

InterPro domains:
  IPR001898 Solute carrier family 13 [TIGR00785] (43-461)
  IPR004680 Citrate transporter-like domain [PF03600] (57-403)
  IPR031312 Sodium/sulphate symporter, conserved site [PS01271] (411-427)

Solvent-accessible surface area: 69415 Å² total; per-residue (Å²): 218,87,183,26,23,105,37,10,96,64,2,56,55,68,20,97,49,39,63,135,174,47,109,86,113,106,63,12,7,10,0,28,0,0,25,24,18,0,20,41,1,0,54,65,65,2,16,78,18,3,2,0,0,2,24,0,2,7,20,0,4,82,83,62,18,44,108,0,59,51,0,2,48,20,17,1,34,10,17,11,13,0,4,3,0,1,20,0,4,5,2,0,10,108,80,21,12,3,4,85,5,60,1,14,94,51,16,70,118,5,136,22,117,1,44,55,0,3,108,60,1,5,30,10,0,7,109,10,0,16,33,22,28,12,64,47,2,0,51,28,0,40,85,20,0,66,32,4,4,45,107,31,94,60,66,134,69,63,18,1,35,22,6,0,0,3,0,0,0,1,0,0,2,1,2,0,0,0,2,0,4,5,2,20,0,0,0,1,0,0,18,31,29,61,18,27,0,34,63,0,41,57,53,0,46,53,8,3,99,109,0,29,83,46,0,20,50,36,10,53,165,82,133,56,49,6,140,117,30,142,27,46,131,89,106,87,69,52,90,165,87,141,17,21,96,66,0,78,40,16,30,30,84,0,18,97,42,1,68,95,6,77,76,45,26,77,88,96,71,40,41,130,32,15,16,1,2,9,0,2,17,0,0,24,53,0,14,90,40,92,4,5,103,12,170,56,0,37,186,60,1,56,8,2,23,7,18,2,3,0,0,0,15,0,0,3,54,0,1,95,109,6,20,0,8,84,47,34,4,108,66,78,44,106,120,48,89,168,55,33,98,110,68,30,8,68,81,9,0,51,109,2,0,54,31,0,0,149,4,28,14,17,0,1,0,0,8,17,0,0,19,57,2,3,13,1,79,43,70,71,85,76,19,38,42,14,0,8,9,0,0,7,0,0,2,0,1,0,16,32,18,111,2,3,68,0,0,39,37,0,23,71,24,34,7,0,49,64,63,41,0,77,144,13,0,79,140,0,0,99,24,0,13,38,22,6,6,50,18,13,52,142,92,140,204,220,90,183,27,22,103,38,9,96,64,2,56,54,68,21,98,51,39,62,136,173,46,111,84,113,105,61,14,7,12,0,27,0,0,25,25,19,0,20,40,1,0,55,65,66,2,15,79,18,2,2,0,0,3,23,0,1,7,20,0,4,82,83,63,17,45,107,0,58,51,0,2,48,21,19,1,33,9,15,10,12,0,5,4,0,1,19,0,4,5,2,0,10,107,79,19,13,4,5,85,4,61,0,14,108,49,16,73,116,5,138,22,116,1,45,54,0,2,106,60,1,5,31,9,0,7,109,9,0,17,32,22,29,12,65,48,1,0,51,27,0,40,87,20,0,66,32,4,4,46,126,29,97,60,94,209,67,82,19,0,36,22,6,0,0,4,0,0,0,1,0,0,2,1,1,0,0,0,2,0,4,5,2,20,0,0,0,1,0,0,18,29,30,63,18,28,0,35,64,0,41,56,51,1,45,54,8,3,99,109,0,28,82,46,0,20,49,37,9,53,167,83,133,57,50,5,139,118,30,140,27,51,131,118,106,85,119,54,118,164,86,140,17,22,96,66,0,79,40,16,31,30,85,0,18,99,42,1,69,98,5,80,75,46,25,76,88,97,71,40,42,131,32,16,15,1,4,10,0,2,18,0,0,25,55,0,15,90,41,94,5,6,104,13,170,56,0,40,184,62,1,58,7,2,23,8,18,3,2,0,0,0,15,0,0,3,53,0,1,100,110,7,19,0,7,82,46,34,5,107,66,79,44,107,121,48,89,170,55,33,99,110,68,31,9,66,78,10,0,50,107,2,0,54,30,0,0,147,4,28,14,17,0,0,0,1,8,17,0,0,20,57,1,3,12,1,80,42,70,70,86,76,19,38,41,14,0,6,10,0,0,8,0,0,1,0,0,0,16,32,18,112,2,4,68,0,0,40,37,0,64,84,23,78,15,7,116,86,74,40,0,77,144,14,0,78,137,0,0,100,25,0,15,39,23,6,5,50,18,14,53,139,92,139,202,220,89,184,25,22,105,38,8,95,63,2,55,53,69,22,96,51,38,63,137,173,48,110,85,111,106,63,13,7,10,0,28,0,0,24,24,19,0,20,40,1,0,54,64,64,2,13,75,17,3,2,0,0,2,23,0,1,8,20,0,3,82,83,63,17,46,107,0,58,50,1,2,49,19,18,1,34,9,17,11,13,0,4,4,0,2,20,0,3,5,2,0,10,106,80,20,13,4,4,83,4,61,1,15,109,50,15,73,116,6,138,22,116,1,44,54,0,3,106,59,1,5,30,9,0,7,110,10,0,18,34,21,30,11,62,47,2,0,51,27,0,39,83,19,0,64,33,4,4,45,124,30,96,60,90,209,67,81,19,0,35,23,6,0,0,3,0,0,0,1,0,0,1,1,1,0,0,0,2,0,5,4,2,19,0,0,0,1,0,0,17,30,31,63,19,28,0,34,63,0,40,56,51,0,45,53,8,3,98,109,0,28,82,47,0,20,50,36,9,53,169,83,134,54,50,5,139,119,30,141,27,50,133,118,107,85,120,53,118,163,86,141,17,21,95,66,0,77,39,16,30,31,85,0,18,97,41,1,68,96,6,79,75,46,26,76,88,96,71,40,42,130,32,15,16,1,2,10,0,2,18,0,0,24,55,0,14,89,38,88,4,6,102,12,169,56,0,40,186,60,2,56,7,2,23,8,18,2,2,0,0,0,15,0,0,4,53,0,2,96,110,6,21,0,8,82,46,33,6,107,67,80,44,105,122,47,90,169,57,34,100,110,67,31,9,66,80,10,0,51,109,1,0,54,32,0,0,148,4,28,12,17,0,0,0,1,8,17,0,0,19,59,2,2,13,1,81,44,68,71,86,77,19,36,41,13,0,7,9,0,0,8,0,0,2,0,0,0,16,32,17,112,2,4,69,0,0,32,36,0,27,53,24,62,14,7,115,81,74,42,0,77,143,13,0,78,138,0,0,98,25,0,15,38,21,7,4,50,20,13,55,143,92,142,204,219,90,183,26,23,105,36,10,94,64,2,57,53,70,20,96,51,39,62,137,177,46,112,85,111,107,63,13,7,10,0,27,0,0,25,24,19,0,20,42,1,0,53,63,66,2,16,76,19,3,2,0,0,2,24,0,1,8,20,0,4,83,84,62,18,43,110,0,59,52,0,2,47,20,18,1,33,10,17,10,12,0,4,4,1,1,19,0,3,4,2,0,10,106,79,20,13,4,5,64,4,62,1,13,111,50,15,70,115,5,138,23,116,1,43,56,0,3,106,60,1,5,29,10,0,7,109,9,0,17,33,23,30,12,65,47,2,0,50,28,0,2,47,18,0,61,17,4,4,42,122,31,96,62,92,209,67,82,18,1,36,21,6,0,0,4,0,0,0,0,0,0,1,0,1,0,0,0,2,0,4,5,2,20,0,0,0,2,0,0,17,31,31,62,18,28,0,34,62,0,41,57,54,0,47,54,8,3,97,109,0,29,82,46,0,21,49,37,9,52,167,82,134,55,50,6,138,119,29,142,26,42,129,25,53,4,113,54,118,162,85,143,17,21,94,65,0,77,39,16,32,30,85,0,16,98,42,0,66,96,5,80,76,45,26,75,88,98,70,40,43,133,32,15,15,1,2,10,0,1,18,0,0,24,54,0,13,87,40,87,4,6,102,11,140,56,0,38,161,61,1,56,7,2,22,8,19,2,3,0,0,0,14,0,0,3,52,0,1,98,110,6,20,0,7,82,48,34,4,108,66,78,43,105,120,48,88,168,55,33,99,109,68,32,8,67,80,9,0,50,107,1,0,54,31,0,0,147,5,28,12,18,0,0,0,0,8,16,0,0,20,57,1,2,13,0,78,43,69,71,86,76,20,39,40,13,0,6,10,0,0,7,0,0,1,0,0,0,17,32,17,112,2,4,68,0,0,39,35,0,63,71,21,78,15,8,114,85,74,39,0,77,143,14,0,79,139,0,0,99,26,0,15,39,22,6,6,50,20,13,54,139,89,141,203